Protein 2B1X (pdb70)

Solvent-accessible surface area: 57439 Å² total; per-residue (Å²): 194,1,38,102,127,12,59,119,37,0,93,127,0,49,124,7,0,81,40,69,37,9,0,14,2,20,4,4,18,29,88,57,4,11,82,21,0,58,96,25,0,2,12,48,4,7,5,3,0,0,8,49,22,29,0,74,111,138,0,20,11,4,4,10,21,0,5,60,0,7,0,0,0,0,44,3,88,60,26,96,39,71,5,6,3,0,5,7,32,2,3,3,1,10,10,10,39,8,12,54,16,82,39,48,83,5,117,2,6,3,3,0,1,22,0,18,0,43,4,37,7,74,22,24,32,9,14,116,46,5,4,27,118,112,26,126,84,75,80,22,47,4,42,93,9,41,34,56,34,50,17,86,16,0,1,1,0,0,16,14,85,154,24,56,61,4,90,94,8,0,24,78,6,45,39,6,5,21,3,3,7,18,5,3,72,44,17,6,48,13,29,37,2,6,0,16,2,18,0,58,0,2,0,7,6,0,0,6,4,7,0,1,8,5,6,15,15,35,10,0,4,86,0,0,21,83,28,66,16,2,29,103,49,85,67,18,0,49,79,14,12,0,0,23,8,49,55,1,0,1,10,0,13,5,16,33,32,129,78,86,128,67,97,94,6,3,35,13,4,143,50,0,26,113,21,0,90,150,96,10,64,102,85,7,9,94,13,0,65,74,7,7,32,8,11,5,2,2,0,1,2,2,0,10,0,2,17,24,5,6,43,4,46,119,38,82,69,21,3,3,4,0,2,0,8,1,11,5,60,9,35,69,77,0,10,0,2,1,1,1,2,3,5,76,70,5,46,112,159,6,45,69,50,1,20,33,0,0,2,2,0,12,0,1,0,0,1,8,2,6,0,1,1,6,0,0,33,5,0,2,82,1,4,20,0,42,26,4,42,101,10,63,5,0,4,30,2,3,103,79,75,34,133,85,28,124,125,60,92,13,40,38,77,7,17,71,31,0,1,2,3,4,0,1,20,19,1,5,46,35,0,0,80,10,0,30,23,109,91,75,140,129,85,37,88,91,17,35,66,68,0,26,72,9,0,34,65,0,1,78,18,6,30,62,26,95,14,110,94,1,24,76,25,19,3,145,88,5,35,0,26,0,14,4,38,10,4,62,59,71,143,25,156,57,33,48,14,143,51,5,11,0,1,32,4,48,25,64,0,0,55,2,13,0,51,4,10,91,25,117,43,2,29,0,1,20,10,35,14,14,8,18,2,6,1,9,2,20,40,27,54,70,18,128,58,164,68,28,18,87,0,24,0,2,1,9,4,0,9,5,17,19,9,55,28,67,54,35,9,6,0,0,39,0,62,0,31,0,57,98,39,84,148,50,4,42,0,7,83,0,35,0,53,3,1,2,6,5,2,23,6,6,2,4,3,14,2,1,194,1,37,101,129,12,61,118,38,0,93,128,0,48,126,8,0,79,40,70,37,8,0,14,3,19,3,4,17,29,87,58,4,11,83,20,0,53,97,25,0,2,11,50,4,5,4,2,0,0,8,50,22,30,0,76,112,137,0,21,12,3,4,10,19,1,6,60,1,7,0,0,0,0,43,2,90,59,26,93,36,70,6,6,3,0,6,6,29,2,3,3,0,13,9,11,35,9,11,50,16,84,39,46,83,6,119,3,5,2,4,0,1,22,0,18,0,42,4,37,7,73,21,22,36,8,14,116,42,5,3,28,116,117,26,125,83,75,81,21,48,3,44,93,9,41,36,55,34,49,17,85,16,0,2,1,0,0,16,14,87,152,25,57,62,4,88,95,8,0,24,77,6,45,39,7,5,20,4,3,7,21,7,3,74,46,18,6,49,14,29,37,2,6,0,14,1,17,0,55,0,2,0,7,6,0,0,6,5,8,0,0,9,6,6,14,15,38,8,0,4,89,0,0,22,81,27,66,16,3,31,104,48,83,69,16,0,50,77,16,12,0,0,25,8,48,54,0,0,0,10,0,13,5,15,34,32,130,79,84,127,65,96,94,5,3,35,12,4,142,51,0,28,112,22,0,88,151,96,10,66,102,87,8,10,95,16,0,66,76,7,6,32,8,12,5,2,2,0,1,2,2,0,10,0,1,17,23,6,6,46,5,42,120,38,85,66,22,3,4,5,0,1,0,7,0,11,4,62,8,33,71,77,0,10,0,1,1,1,1,2,3,4,75,70,5,47,113,158,6,43,73,51,1,20,32,0,0,2,3,0,13,0,1,1,0,1,8,2,6,0,2,0,6,0,0,33,5,0,2,81,2,4,22,0,42,28,3,40,98,10,61,5,0,4,30,1,2,103,73,73,34,134,86,27,121,124,59,93,14,42,38,75,6,18,70,30,0,0,3,3,3,0,2,21,21,0,4,45,35,0,0,79,10,0,29,22,107,91,73,139,129,84,38,90,92,17,35,64,70,0,26,65,9,0,33,65,0,1,74,17,6,31,59,27,96,14,108,94,1,24,76,25,19,3,142,87,5,35,0,25,0,16,3,38,10,3,62,60,71,143,24,157,56,36,47,12,144,53,4,12,0,1,32,4,46,26,64,0,0,55,2,14,0,48,4,11,93,25,117,46,2,30,0,2,20,10,36,14,11,8,18,2,6,1,11,1,19,40,26,54,69,18,129,57,166,69,28,19,87,0,24,0,3,0,8,4,0,8,6,16,18,10,54,29,66,53,32,12,5,0,0,38,0,62,1,32,0,58,98,37,85,148,49,4,42,1,6,85,0,34,0,55,3,2,3,7,4,2,23,7,6,2,4,3,14,2,0,194,2,38,101,126,12,57,120,36,1,94,128,0,48,124,7,0,79,38,70,37,7,0,14,3,20,3,4,18,29,89,58,4,11,83,20,1,57,98,24,0,2,12,48,4,5,4,2,0,0,7,51,20,29,0,77,112,138,0,20,11,4,5,9,18,1,6,60,1,6,0,0,0,0,42,2,88,61,24,94,37,71,6,6,3,0,6,7,29,2,3,2,0,12,9,11,36,8,10,51,15,82,40,47,85,5,116,2,5,2,4,0,1,23,0,17,0,42,3,37,7,72,23,22,34,9,14,116,39,6,3,25,117,107,24,127,80,76,81,19,47,4,41,94,8,41,35,56,33,51,18,82,16,0,2,1,0,0,17,13,86,155,24,56,62,4,89,94,8,0,23,79,5,44,39,6,4,20,4,3,7,19,5,4,75,43,19,6,51,14,29,36,1,6,0,15,2,16,0,57,0,3,0,6,6,0,0,5,4,8,0,1,9,7,5,13,14,36,13,0,3,86,0,0,21,85,29,64,17,2,30,103,50,85,68,18,0,49,77,18,11,0,0,23,10,49,55,1,0,1,10,0,13,4,15,34,33,131,79,86,126,66,95,95,5,3,35,13,4,143,52,0,26,114,23,0,88,151,94,10,67,103,87,8,11,93,14,0,65,78,6,6,31,8,12,4,2,2,0,1,1,2,0,11,0,2,17,23,5,6,46,5,46,115,39,85,68,22,3,4,4,0,1,0,7,0,11,3,62,9,32,70,78,0,10,0,2,1,1,2,2,3,5,76,72,5,44,113,156,6,43,72,52,2,20,35,0,0,2,3,0,12,0,1,1,0,2,8,2,7,0,1,1,6,0,0,32,5,0,2,79,2,4,20,0,41,26,4,39,100,12,62,5,0,3,30,1,2,102,76,75,33,133,86,27,121,125,60,94,14,41,38,74,6,18,70,31,1,1,3,3,4,0,2,20,20,1,5,44,36,0,0,76,9,0,29,23,109,91,71,138,130,84,37,88,94,16,34,66,71,0,25,74,9,0,34,65,0,1,74,17,6,30,62,26,97,14,108,96,0,21,76,26,19,2,143,88,3,36,0,25,0,16,3,37,10,4,62,61,69,141,24,157,58,33,48,16,141,52,4,12,0,1,30,3,50,26,62,0,0,58,2,14,0,50,4,12,92,24,115,45,2,29,0,2,22,9,36,15,14,9,16,2,6,1,10,2,20,37,23,55,69,18,128,58,167,70,28,20,88,0,24,0,3,0,9,4,0,8,6,16,20,9,54,27,65,52,32,11,4,0,0,38,0,60,0,31,0,58,97,38,84,147,50,4,41,1,8,84,0,37,0,54,3,1,2,7,5,1,23,6,6,2,4,5,13,2,0

Radius of gyration: 35.07 Å; Cα contacts (8 Å, |Δi|>4): 4459; chains: 6; bounding box: 93×86×92 Å

Nearest PDB structures (foldseek):
  2b1x-assembly1_B  TM=1.006E+00  e=3.298E-29  Rhodococcus sp. NCIMB 12038
  9jp5-assembly2_H  TM=9.685E-01  e=3.440E-17  Rhodococcus jostii RHA1
  3gzx-assembly1_B  TM=9.589E-01  e=1.189E-16  Comamonas testosteroni
  9jp5-assembly1_F  TM=9.688E-01  e=2.473E-16  Rhodococcus jostii RHA1
  8k0a-assembly1_B  TM=9.004E-01  e=3.914E-15  Escherichia coli K-12

Organism: NCBI:txid933800

Structure (mmCIF, N/CA/C/O backbone):
data_2B1X
#
_entry.id   2B1X
#
_cell.length_a   87.744
_cell.length_b   144.246
_cell.length_c   186.207
_cell.angle_alpha   90.00
_cell.angle_beta   90.00
_cell.angle_gamma   90.00
#
_symmetry.space_group_name_H-M   'P 21 21 21'
#
loop_
_entity.id
_entity.type
_entity.pdbx_description
1 polymer 'naphthalene dioxygenase large subunit'
2 polymer 'naphthalene dioxygenase small subunit'
3 non-polymer 'FE (III) ION'
4 non-polymer 'FE2/S2 (INORGANIC) CLUSTER'
5 non-polymer (4S)-2-METHYL-2,4-PENTANEDIOL
6 water water
#
loop_
_atom_site.group_PDB
_atom_site.id
_atom_site.type_symbol
_atom_site.label_atom_id
_atom_site.label_alt_id
_atom_site.label_comp_id
_atom_site.label_asym_id
_atom_site.label_entity_id
_atom_site.label_seq_id
_atom_site.pdbx_PDB_ins_code
_atom_site.Cartn_x
_atom_site.Cartn_y
_atom_site.Cartn_z
_atom_site.occupancy
_atom_site.B_iso_or_equiv
_atom_site.auth_seq_id
_atom_site.auth_comp_id
_atom_site.auth_asym_id
_atom_site.auth_atom_id
_atom_site.pdbx_PDB_model_num
ATOM 1 N N . MET A 1 1 ? 38.039 -11.745 54.140 1.00 36.35 1 MET A N 1
ATOM 2 C CA . MET A 1 1 ? 37.724 -11.893 52.684 1.00 35.97 1 MET A CA 1
ATOM 3 C C . MET A 1 1 ? 36.344 -11.309 52.344 1.00 34.49 1 MET A C 1
ATOM 4 O O . MET A 1 1 ? 35.447 -11.295 53.193 1.00 34.57 1 MET A O 1
ATOM 9 N N . LEU A 1 2 ? 36.199 -10.836 51.108 1.00 32.05 2 LEU A N 1
ATOM 10 C CA . LEU A 1 2 ? 34.928 -10.387 50.588 1.00 29.79 2 LEU A CA 1
ATOM 11 C C . LEU A 1 2 ? 34.078 -11.583 50.252 1.00 28.14 2 LEU A C 1
ATOM 12 O O . LEU A 1 2 ? 34.585 -12.565 49.747 1.00 28.10 2 LEU A O 1
ATOM 17 N N . SER A 1 3 ? 32.785 -11.487 50.530 1.00 26.38 3 SER A N 1
ATOM 18 C CA . SER A 1 3 ? 31.815 -12.404 49.969 1.00 25.17 3 SER A CA 1
ATOM 19 C C . SER A 1 3 ? 31.901 -12.326 48.428 1.00 24.47 3 SER A C 1
ATOM 20 O O . SER A 1 3 ? 32.330 -11.306 47.860 1.00 24.01 3 SER A O 1
ATOM 23 N N . ASN A 1 4 ? 31.499 -13.396 47.757 1.00 24.45 4 ASN A N 1
ATOM 24 C CA . ASN A 1 4 ? 31.476 -13.392 46.286 1.00 24.52 4 ASN A CA 1
ATOM 25 C C . ASN A 1 4 ? 30.519 -12.317 45.771 1.00 23.40 4 ASN A C 1
ATOM 26 O O . ASN A 1 4 ? 30.836 -11.582 44.834 1.00 22.71 4 ASN A O 1
ATOM 31 N N . GLU A 1 5 ? 29.376 -12.177 46.442 1.00 23.63 5 GLU A N 1
ATOM 32 C CA . GLU A 1 5 ? 28.409 -11.124 46.119 1.00 23.62 5 GLU A CA 1
ATOM 33 C C . GLU A 1 5 ? 29.022 -9.722 46.180 1.00 22.49 5 GLU A C 1
ATOM 34 O O . GLU A 1 5 ? 28.877 -8.957 45.257 1.00 22.09 5 GLU A O 1
ATOM 40 N N . LEU A 1 6 ? 29.718 -9.396 47.260 1.00 21.29 6 LEU A N 1
ATOM 41 C CA . LEU A 1 6 ? 30.252 -8.053 47.376 1.00 20.20 6 LEU A CA 1
ATOM 42 C C . LEU A 1 6 ? 31.351 -7.854 46.319 1.00 20.00 6 LEU A C 1
ATOM 43 O O . LEU A 1 6 ? 31.392 -6.830 45.671 1.00 18.57 6 LEU A O 1
ATOM 48 N N . ARG A 1 7 ? 32.216 -8.847 46.152 1.00 19.89 7 ARG A N 1
ATOM 49 C CA . ARG A 1 7 ? 33.315 -8.747 45.216 1.00 20.47 7 ARG A CA 1
ATOM 50 C C . ARG A 1 7 ? 32.767 -8.421 43.826 1.00 20.12 7 ARG A C 1
ATOM 51 O O . ARG A 1 7 ? 33.196 -7.456 43.196 1.00 19.95 7 ARG A O 1
ATOM 59 N N . GLN A 1 8 ? 31.785 -9.194 43.381 1.00 19.81 8 GLN A N 1
ATOM 60 C CA . GLN A 1 8 ? 31.231 -9.045 42.046 1.00 20.54 8 GLN A CA 1
ATOM 61 C C . GLN A 1 8 ? 30.585 -7.681 41.905 1.00 19.78 8 GLN A C 1
ATOM 62 O O . GLN A 1 8 ? 30.699 -7.031 40.859 1.00 17.88 8 GLN A O 1
ATOM 68 N N . THR A 1 9 ? 29.925 -7.233 42.976 1.00 19.32 9 THR A N 1
ATOM 69 C CA . THR A 1 9 ? 29.284 -5.909 42.973 1.00 19.35 9 THR A CA 1
ATOM 70 C C . THR A 1 9 ? 30.312 -4.794 42.791 1.00 18.57 9 THR A C 1
ATOM 71 O O . THR A 1 9 ? 30.091 -3.815 42.042 1.00 17.93 9 THR A O 1
ATOM 75 N N . LEU A 1 10 ? 31.426 -4.917 43.500 1.00 17.68 10 LEU A N 1
ATOM 76 C CA . LEU A 1 10 ? 32.469 -3.909 43.377 1.00 17.13 10 LEU A CA 1
ATOM 77 C C . LEU A 1 10 ? 33.116 -3.946 41.991 1.00 16.89 10 LEU A C 1
ATOM 78 O O . LEU A 1 10 ? 33.399 -2.908 41.423 1.00 15.37 10 LEU A O 1
ATOM 83 N N . GLN A 1 11 ? 33.364 -5.154 41.475 1.00 17.17 11 GLN A N 1
ATOM 84 C CA . GLN A 1 11 ? 33.960 -5.315 40.124 1.00 17.83 11 GLN A CA 1
ATOM 85 C C . GLN A 1 11 ? 33.066 -4.722 39.054 1.00 17.40 11 GLN A C 1
ATOM 86 O O . GLN A 1 11 ? 33.528 -3.998 38.182 1.00 17.48 11 GLN A O 1
ATOM 92 N N . LYS A 1 12 ? 31.780 -5.034 39.129 1.00 17.61 12 LYS A N 1
ATOM 93 C CA . LYS A 1 12 ? 30.807 -4.450 38.234 1.00 18.06 12 LYS A CA 1
ATOM 94 C C . LYS A 1 12 ? 30.786 -2.910 38.381 1.00 16.79 12 LYS A C 1
ATOM 95 O O . LYS A 1 12 ? 30.779 -2.180 37.390 1.00 15.54 12 LYS A O 1
ATOM 101 N N . GLY A 1 13 ? 30.823 -2.436 39.622 1.00 16.08 13 GLY A N 1
ATOM 102 C CA . GLY A 1 13 ? 30.835 -1.022 39.913 1.00 16.72 13 GLY A CA 1
ATOM 103 C C . GLY A 1 13 ? 32.008 -0.310 39.268 1.00 17.68 13 GLY A C 1
ATOM 104 O O . GLY A 1 13 ? 31.862 0.772 38.753 1.00 17.39 13 GLY A O 1
ATOM 105 N N . LEU A 1 14 ? 33.175 -0.949 39.293 1.00 18.26 14 LEU A N 1
ATOM 106 C CA . LEU A 1 14 ? 34.392 -0.360 38.761 1.00 19.43 14 LEU A CA 1
ATOM 107 C C . LEU A 1 14 ? 34.309 -0.206 37.241 1.00 19.74 14 LEU A C 1
ATOM 108 O O . LEU A 1 14 ? 34.853 0.739 36.674 1.00 20.51 14 LEU A O 1
ATOM 113 N N . HIS A 1 15 ? 33.575 -1.095 36.587 1.00 20.00 15 HIS A N 1
ATOM 114 C CA . HIS A 1 15 ? 33.298 -0.937 35.159 1.00 20.72 15 HIS A CA 1
ATOM 115 C C . HIS A 1 15 ? 32.226 0.131 34.872 1.00 20.08 15 HIS A C 1
ATOM 116 O O . HIS A 1 15 ? 32.377 0.924 33.950 1.00 19.67 15 HIS A O 1
ATOM 123 N N . ASP A 1 16 ? 31.158 0.154 35.664 1.00 19.15 16 ASP A N 1
ATOM 124 C CA . ASP A 1 16 ? 30.022 1.040 35.391 1.00 18.50 16 ASP A CA 1
ATOM 125 C C . ASP A 1 16 ? 30.329 2.508 35.607 1.00 17.72 16 ASP A C 1
ATOM 126 O O . ASP A 1 16 ? 29.760 3.368 34.943 1.00 17.70 16 ASP A O 1
ATOM 131 N N . VAL A 1 17 ? 31.209 2.793 36.557 1.00 17.39 17 VAL A N 1
ATOM 132 C CA . VAL A 1 17 ? 31.456 4.158 36.980 1.00 17.12 17 VAL A CA 1
ATOM 133 C C . VAL A 1 17 ? 31.946 5.003 35.817 1.00 17.41 17 VAL A C 1
ATOM 134 O O . VAL A 1 17 ? 31.602 6.175 35.728 1.00 17.38 17 VAL A O 1
ATOM 138 N N . ASN A 1 18 ? 32.694 4.403 34.900 1.00 18.25 18 ASN A N 1
ATOM 139 C CA . ASN A 1 18 ? 33.178 5.148 33.735 1.00 18.86 18 ASN A CA 1
ATOM 140 C C . ASN A 1 18 ? 32.576 4.756 32.385 1.00 18.97 18 ASN A C 1
ATOM 141 O O . ASN A 1 18 ? 32.991 5.277 31.365 1.00 19.22 18 ASN A O 1
ATOM 146 N N . SER A 1 19 ? 31.625 3.833 32.354 1.00 18.81 19 SER A N 1
ATOM 147 C CA . SER A 1 19 ? 30.943 3.540 31.087 1.00 18.73 19 SER A CA 1
ATOM 148 C C . SER A 1 19 ? 29.489 4.027 31.132 1.00 18.11 19 SER A C 1
ATOM 149 O O . SER A 1 19 ? 29.156 5.014 30.477 1.00 18.28 19 SER A O 1
ATOM 152 N N . ASP A 1 20 ? 28.639 3.362 31.925 1.00 17.77 20 ASP A N 1
ATOM 153 C CA . ASP A 1 20 ? 27.265 3.832 32.166 1.00 16.86 20 ASP A CA 1
ATOM 154 C C . ASP A 1 20 ? 27.231 5.126 32.999 1.00 15.60 20 ASP A C 1
ATOM 155 O O . ASP A 1 20 ? 26.238 5.823 32.984 1.00 15.08 20 ASP A O 1
ATOM 160 N N . TRP A 1 21 ? 28.323 5.424 33.717 1.00 15.07 21 TRP A N 1
ATOM 161 C CA . TRP A 1 21 ? 28.362 6.482 34.746 1.00 14.60 21 TRP A CA 1
ATOM 162 C C . TRP A 1 21 ? 27.314 6.236 35.855 1.00 14.09 21 TRP A C 1
ATOM 163 O O . TRP A 1 21 ? 26.566 7.148 36.224 1.00 12.83 21 TRP A O 1
ATOM 174 N N . THR A 1 22 ? 27.236 4.994 36.320 1.00 13.79 22 THR A N 1
ATOM 175 C CA . THR A 1 22 ? 26.397 4.638 37.464 1.00 14.61 22 THR A CA 1
ATOM 176 C C . THR A 1 22 ? 27.255 3.931 38.489 1.00 14.37 22 THR A C 1
ATOM 177 O O . THR A 1 22 ? 28.380 3.558 38.188 1.00 14.93 22 THR A O 1
ATOM 181 N N . VAL A 1 23 ? 26.724 3.755 39.691 1.00 14.67 23 VAL A N 1
ATOM 182 C CA . VAL A 1 23 ? 27.419 3.022 40.771 1.00 14.36 23 VAL A CA 1
ATOM 183 C C . VAL A 1 23 ? 26.354 2.170 41.476 1.00 14.64 23 VAL A C 1
ATOM 184 O O . VAL A 1 23 ? 25.238 2.662 41.632 1.00 14.58 23 VAL A O 1
ATOM 188 N N . PRO A 1 24 ? 26.659 0.913 41.854 1.00 14.49 24 PRO A N 1
ATOM 189 C CA . PRO A 1 24 ? 25.719 0.073 42.613 1.00 14.40 24 PRO A CA 1
ATOM 190 C C . PRO A 1 24 ? 25.253 0.684 43.925 1.00 14.02 24 PRO A C 1
ATOM 191 O O . PRO A 1 24 ? 26.056 1.155 44.721 1.00 14.22 24 PRO A O 1
ATOM 195 N N . ALA A 1 25 ? 23.947 0.631 44.136 1.00 13.46 25 ALA A N 1
ATOM 196 C CA . ALA A 1 25 ? 23.307 1.173 45.331 1.00 13.28 25 ALA A CA 1
ATOM 197 C C . ALA A 1 25 ? 23.668 0.445 46.605 1.00 13.42 25 ALA A C 1
ATOM 198 O O . ALA A 1 25 ? 23.442 0.961 47.714 1.00 12.61 25 ALA A O 1
ATOM 200 N N . ALA A 1 26 ? 24.181 -0.782 46.472 1.00 13.66 26 ALA A N 1
ATOM 201 C CA . ALA A 1 26 ? 24.456 -1.602 47.629 1.00 13.45 26 ALA A CA 1
ATOM 202 C C . ALA A 1 26 ? 25.566 -1.017 48.504 1.00 14.29 26 ALA A C 1
ATOM 203 O O . ALA A 1 26 ? 25.759 -1.476 49.630 1.00 14.79 26 ALA A O 1
ATOM 205 N N . ILE A 1 27 ? 26.267 0.005 48.022 1.00 14.36 27 ILE A N 1
ATOM 206 C CA . ILE A 1 27 ? 27.403 0.537 48.782 1.00 14.72 27 ILE A CA 1
ATOM 207 C C . ILE A 1 27 ? 27.034 1.487 49.925 1.00 14.27 27 ILE A C 1
ATOM 208 O O . ILE A 1 27 ? 27.882 1.772 50.765 1.00 14.75 27 ILE A O 1
ATOM 213 N N . ILE A 1 28 ? 25.784 1.942 49.977 1.00 13.99 28 ILE A N 1
ATOM 214 C CA . ILE A 1 28 ? 25.388 2.970 50.925 1.00 14.19 28 ILE A CA 1
ATOM 215 C C . ILE A 1 28 ? 25.154 2.492 52.368 1.00 14.07 28 ILE A C 1
ATOM 216 O O . ILE A 1 28 ? 25.700 3.065 53.324 1.00 14.15 28 ILE A O 1
ATOM 221 N N . ASN A 1 29 ? 24.324 1.473 52.520 1.00 13.11 29 ASN A N 1
ATOM 222 C CA . ASN A 1 29 ? 23.922 1.008 53.841 1.00 12.55 29 ASN A CA 1
ATOM 223 C C . ASN A 1 29 ? 23.935 -0.527 53.868 1.00 12.39 29 ASN A C 1
ATOM 224 O O . ASN A 1 29 ? 22.930 -1.163 53.555 1.00 13.49 29 ASN A O 1
ATOM 229 N N . ASP A 1 30 ? 25.075 -1.106 54.211 1.00 12.53 30 ASP A N 1
ATOM 230 C CA . ASP A 1 30 ? 25.228 -2.564 54.256 1.00 13.01 30 ASP A CA 1
ATOM 231 C C . ASP A 1 30 ? 26.255 -2.991 55.314 1.00 12.82 30 ASP A C 1
ATOM 232 O O . ASP A 1 30 ? 27.366 -2.493 55.293 1.00 11.77 30 ASP A O 1
ATOM 237 N N . PRO A 1 31 ? 25.913 -3.938 56.210 1.00 13.49 31 PRO A N 1
ATOM 238 C CA . PRO A 1 31 ? 26.836 -4.335 57.287 1.00 13.91 31 PRO A CA 1
ATOM 239 C C . PRO A 1 31 ? 28.185 -4.873 56.752 1.00 13.99 31 PRO A C 1
ATOM 240 O O . PRO A 1 31 ? 29.218 -4.538 57.317 1.00 14.01 31 PRO A O 1
ATOM 244 N N . GLU A 1 32 ? 28.176 -5.638 55.663 1.00 14.00 32 GLU A N 1
ATOM 245 C CA . GLU A 1 32 ? 29.422 -6.217 55.131 1.00 14.18 32 GLU A CA 1
ATOM 246 C C . GLU A 1 32 ? 30.265 -5.108 54.488 1.00 13.75 32 GLU A C 1
ATOM 247 O O . GLU A 1 32 ? 31.482 -5.064 54.661 1.00 13.80 32 GLU A O 1
ATOM 253 N N . VAL A 1 33 ? 29.599 -4.196 53.788 1.00 12.86 33 VAL A N 1
ATOM 254 C CA . VAL A 1 33 ? 30.293 -3.082 53.174 1.00 11.94 33 VAL A CA 1
ATOM 255 C C . VAL A 1 33 ? 30.966 -2.316 54.305 1.00 12.24 33 VAL A C 1
ATOM 256 O O . VAL A 1 33 ? 32.165 -2.022 54.238 1.00 12.14 33 VAL A O 1
ATOM 260 N N . HIS A 1 34 ? 30.209 -1.979 55.349 1.00 11.34 34 HIS A N 1
ATOM 261 C CA . HIS A 1 34 ? 30.802 -1.233 56.458 1.00 11.64 34 HIS A CA 1
ATOM 262 C C . HIS A 1 34 ? 32.022 -1.941 57.057 1.00 12.27 34 HIS A C 1
ATOM 263 O O . HIS A 1 34 ? 33.052 -1.316 57.286 1.00 11.78 34 HIS A O 1
ATOM 270 N N . ASP A 1 35 ? 31.920 -3.260 57.270 1.00 12.46 35 ASP A N 1
ATOM 271 C CA . ASP A 1 35 ? 33.006 -3.989 57.928 1.00 13.15 35 ASP A CA 1
ATOM 272 C C . ASP A 1 35 ? 34.264 -4.053 57.067 1.00 13.02 35 ASP A C 1
ATOM 273 O O . ASP A 1 35 ? 35.373 -3.857 57.571 1.00 13.43 35 ASP A O 1
ATOM 278 N N . VAL A 1 36 ? 34.088 -4.323 55.777 1.00 12.79 36 VAL A N 1
ATOM 279 C CA . VAL A 1 36 ? 35.214 -4.366 54.840 1.00 12.51 36 VAL A CA 1
ATOM 280 C C . VAL A 1 36 ? 35.850 -2.970 54.700 1.00 11.90 36 VAL A C 1
ATOM 281 O O . VAL A 1 36 ? 37.087 -2.811 54.796 1.00 12.00 36 VAL A O 1
ATOM 285 N N . GLU A 1 37 ? 34.998 -1.965 54.557 1.00 11.01 37 GLU A N 1
ATOM 286 C CA . GLU A 1 37 ? 35.426 -0.563 54.451 1.00 11.02 37 GLU A CA 1
ATOM 287 C C . GLU A 1 37 ? 36.255 -0.085 55.654 1.00 11.00 37 GLU A C 1
ATOM 288 O O . GLU A 1 37 ? 37.221 0.673 55.510 1.00 11.56 37 GLU A O 1
ATOM 294 N N . ARG A 1 38 ? 35.890 -0.527 56.835 1.00 10.44 38 ARG A N 1
ATOM 295 C CA . ARG A 1 38 ? 36.629 -0.167 58.042 1.00 11.37 38 ARG A CA 1
ATOM 296 C C . ARG A 1 38 ? 38.099 -0.531 57.891 1.00 11.39 38 ARG A C 1
ATOM 297 O O . ARG A 1 38 ? 38.965 0.251 58.234 1.00 11.00 38 ARG A O 1
ATOM 305 N N . GLU A 1 39 ? 38.381 -1.732 57.396 1.00 11.85 39 GLU A N 1
ATOM 306 C CA . GLU A 1 39 ? 39.766 -2.112 57.175 1.00 14.01 39 GLU A CA 1
ATOM 307 C C . GLU A 1 39 ? 40.342 -1.473 55.892 1.00 14.16 39 GLU A C 1
ATOM 308 O O . GLU A 1 39 ? 41.440 -0.881 55.900 1.00 14.23 39 GLU A O 1
ATOM 314 N N . ARG A 1 40 ? 39.615 -1.605 54.787 1.00 13.60 40 ARG A N 1
ATOM 315 C CA . ARG A 1 40 ? 40.189 -1.313 53.488 1.00 13.65 40 ARG A CA 1
ATOM 316 C C . ARG A 1 40 ? 40.257 0.163 53.189 1.00 13.46 40 ARG A C 1
ATOM 317 O O . ARG A 1 40 ? 41.182 0.591 52.490 1.00 13.30 40 ARG A O 1
ATOM 325 N N . ILE A 1 41 ? 39.322 0.948 53.736 1.00 12.21 41 ILE A N 1
ATOM 326 C CA . ILE A 1 41 ? 39.459 2.408 53.643 1.00 12.85 41 ILE A CA 1
ATOM 327 C C . ILE A 1 41 ? 40.114 3.002 54.884 1.00 12.37 41 ILE A C 1
ATOM 328 O O . ILE A 1 41 ? 41.174 3.567 54.775 1.00 11.18 41 ILE A O 1
ATOM 333 N N . PHE A 1 42 ? 39.497 2.822 56.056 1.00 12.30 42 PHE A N 1
ATOM 334 C CA . PHE A 1 42 ? 39.923 3.535 57.261 1.00 12.57 42 PHE A CA 1
ATOM 335 C C . PHE A 1 42 ? 41.190 2.982 57.889 1.00 12.70 42 PHE A C 1
ATOM 336 O O . PHE A 1 42 ? 41.872 3.685 58.647 1.00 12.86 42 PHE A O 1
ATOM 344 N N . GLY A 1 43 ? 41.529 1.742 57.544 1.00 12.95 43 GLY A N 1
ATOM 345 C CA . GLY A 1 43 ? 42.806 1.186 57.933 1.00 13.33 43 GLY A CA 1
ATOM 346 C C . GLY A 1 43 ? 43.966 1.520 57.003 1.00 14.37 43 GLY A C 1
ATOM 347 O O . GLY A 1 43 ? 45.112 1.179 57.309 1.00 14.63 43 GLY A O 1
ATOM 348 N N . HIS A 1 44 ? 43.699 2.218 55.893 1.00 14.47 44 HIS A N 1
ATOM 349 C CA . HIS A 1 44 ? 44.776 2.546 54.966 1.00 14.70 44 HIS A CA 1
ATOM 350 C C . HIS A 1 44 ? 44.901 4.032 54.640 1.00 14.61 44 HIS A C 1
ATOM 351 O O . HIS A 1 44 ? 45.995 4.554 54.579 1.00 15.56 44 HIS A O 1
ATOM 358 N N . ALA A 1 45 ? 43.775 4.711 54.467 1.00 13.82 45 ALA A N 1
ATOM 359 C CA . ALA A 1 45 ? 43.753 6.088 54.016 1.00 13.07 45 ALA A CA 1
ATOM 360 C C . ALA A 1 45 ? 44.250 7.037 55.085 1.00 13.01 45 ALA A C 1
ATOM 361 O O . ALA A 1 45 ? 44.354 6.665 56.251 1.00 13.87 45 ALA A O 1
ATOM 363 N N . TRP A 1 46 ? 44.590 8.260 54.674 1.00 12.21 46 TRP A N 1
ATOM 364 C CA . TRP A 1 46 ? 44.951 9.307 55.613 1.00 11.52 46 TRP A CA 1
ATOM 365 C C . TRP A 1 46 ? 43.647 9.971 56.057 1.00 11.36 46 TRP A C 1
ATOM 366 O O . TRP A 1 46 ? 42.879 10.449 55.213 1.00 11.74 46 TRP A O 1
ATOM 377 N N . VAL A 1 47 ? 43.457 10.075 57.368 1.00 10.92 47 VAL A N 1
ATOM 378 C CA . VAL A 1 47 ? 42.223 10.600 57.969 1.00 11.02 47 VAL A CA 1
ATOM 379 C C . VAL A 1 47 ? 42.527 11.848 58.823 1.00 11.84 47 VAL A C 1
ATOM 380 O O . VAL A 1 47 ? 43.488 11.870 59.584 1.00 10.83 47 VAL A O 1
ATOM 384 N N . PHE A 1 48 ? 41.723 12.901 58.651 1.00 11.02 48 PHE A N 1
ATOM 385 C CA . PHE A 1 48 ? 41.938 14.136 59.381 1.00 11.59 48 PHE A CA 1
ATOM 386 C C . PHE A 1 48 ? 41.587 13.930 60.875 1.00 12.15 48 PHE A C 1
ATOM 387 O O . PHE A 1 48 ? 40.544 13.332 61.217 1.00 11.23 48 PHE A O 1
ATOM 395 N N . LEU A 1 49 ? 42.458 14.440 61.747 1.00 12.09 49 LEU A N 1
ATOM 396 C CA . LEU A 1 49 ? 42.292 14.304 63.197 1.00 12.87 49 LEU A CA 1
ATOM 397 C C . LEU A 1 49 ? 42.031 15.637 63.910 1.00 13.22 49 LEU A C 1
ATOM 398 O O . LEU A 1 49 ? 41.131 15.750 64.745 1.00 13.89 49 LEU A O 1
ATOM 403 N N . ALA A 1 50 ? 42.863 16.627 63.621 1.00 13.02 50 ALA A N 1
ATOM 404 C CA . ALA A 1 50 ? 42.812 17.873 64.376 1.00 13.37 50 ALA A CA 1
ATOM 405 C C . ALA A 1 50 ? 43.498 18.969 63.621 1.00 13.26 50 ALA A C 1
ATOM 406 O O . ALA A 1 50 ? 44.294 18.697 62.704 1.00 13.54 50 ALA A O 1
ATOM 408 N N . HIS A 1 51 ? 43.193 20.214 63.990 1.00 13.39 51 HIS A N 1
ATOM 409 C CA . HIS A 1 51 ? 43.981 21.347 63.501 1.00 13.59 51 HIS A CA 1
ATOM 410 C C . HIS A 1 51 ? 45.018 21.695 64.561 1.00 13.89 51 HIS A C 1
ATOM 411 O O . HIS A 1 51 ? 44.736 21.613 65.765 1.00 13.12 51 HIS A O 1
ATOM 418 N N . GLU A 1 52 ? 46.224 22.066 64.117 1.00 14.71 52 GLU A N 1
ATOM 419 C CA . GLU A 1 52 ? 47.296 22.450 65.027 1.00 15.65 52 GLU A CA 1
ATOM 420 C C . GLU A 1 52 ? 46.928 23.587 65.981 1.00 15.45 52 GLU A C 1
ATOM 421 O O . GLU A 1 52 ? 47.432 23.653 67.113 1.00 14.70 52 GLU A O 1
ATOM 427 N N . SER A 1 53 ? 46.076 24.507 65.522 1.00 15.24 53 SER A N 1
ATOM 428 C CA . SER A 1 53 ? 45.618 25.616 66.381 1.00 15.12 53 SER A CA 1
ATOM 429 C C . SER A 1 53 ? 44.706 25.190 67.544 1.00 15.74 53 SER A C 1
ATOM 430 O O . SER A 1 53 ? 44.398 26.027 68.400 1.00 15.74 53 SER A O 1
ATOM 433 N N . GLU A 1 54 ? 44.262 23.928 67.556 1.00 15.43 54 GLU A N 1
ATOM 434 C CA . GLU A 1 54 ? 43.511 23.358 68.694 1.00 15.94 54 GLU A CA 1
ATOM 435 C C . GLU A 1 54 ? 44.418 22.960 69.869 1.00 15.84 54 GLU A C 1
ATOM 436 O O . GLU A 1 54 ? 43.976 22.862 71.023 1.00 15.66 54 GLU A O 1
ATOM 442 N N . ILE A 1 55 ? 45.687 22.695 69.564 1.00 15.92 55 ILE A N 1
ATOM 443 C CA . ILE A 1 55 ? 46.659 22.273 70.562 1.00 15.47 55 ILE A CA 1
ATOM 444 C C . ILE A 1 55 ? 47.892 23.171 70.479 1.00 16.03 55 ILE A C 1
ATOM 445 O O . ILE A 1 55 ? 49.000 22.716 70.174 1.00 15.90 55 ILE A O 1
ATOM 450 N N . PRO A 1 56 ? 47.703 24.462 70.725 1.00 16.45 56 PRO A N 1
ATOM 451 C CA . PRO A 1 56 ? 48.781 25.442 70.494 1.00 16.73 56 PRO A CA 1
ATOM 452 C C . PRO A 1 56 ? 49.888 25.428 71.543 1.00 17.60 56 PRO A C 1
ATOM 453 O O . PRO A 1 56 ? 51.017 25.774 71.203 1.00 18.18 56 PRO A O 1
ATOM 457 N N . GLU A 1 57 ? 49.574 25.040 72.779 1.00 17.66 57 GLU A N 1
ATOM 458 C CA . GLU A 1 57 ? 50.534 25.076 73.881 1.00 17.65 57 GLU A CA 1
ATOM 459 C C . GLU A 1 57 ? 51.043 23.682 74.212 1.00 17.64 57 GLU A C 1
ATOM 460 O O . GLU A 1 57 ? 50.341 22.679 74.004 1.00 16.84 57 GLU A O 1
ATOM 466 N N . ARG A 1 58 ? 52.252 23.619 74.759 1.00 16.53 58 ARG A N 1
ATOM 467 C CA . ARG A 1 58 ? 52.819 22.367 75.202 1.00 16.36 58 ARG A CA 1
ATOM 468 C C . ARG A 1 58 ? 51.924 21.743 76.294 1.00 15.48 58 ARG A C 1
ATOM 469 O O . ARG A 1 58 ? 51.520 22.406 77.250 1.00 15.27 58 ARG A O 1
ATOM 477 N N . GLY A 1 59 ? 51.580 20.475 76.119 1.00 14.71 59 GLY A N 1
ATOM 478 C CA . GLY A 1 59 ? 50.647 19.818 77.024 1.00 13.53 59 GLY A CA 1
ATOM 479 C C . GLY A 1 59 ? 49.202 19.746 76.532 1.00 13.51 59 GLY A C 1
ATOM 480 O O . GLY A 1 59 ? 48.406 18.911 77.031 1.00 13.42 59 GLY A O 1
ATOM 481 N N . ASP A 1 60 ? 48.842 20.627 75.594 1.00 12.83 60 ASP A N 1
ATOM 482 C CA . ASP A 1 60 ? 47.500 20.643 74.987 1.00 12.47 60 ASP A CA 1
ATOM 483 C C . ASP A 1 60 ? 47.225 19.308 74.263 1.00 12.18 60 ASP A C 1
ATOM 484 O O . ASP A 1 60 ? 48.109 18.735 73.600 1.00 12.20 60 ASP A O 1
ATOM 489 N N . TYR A 1 61 ? 45.999 18.819 74.396 1.00 10.65 61 TYR A N 1
ATOM 490 C CA . TYR A 1 61 ? 45.596 17.624 73.674 1.00 11.26 61 TYR A CA 1
ATOM 491 C C . TYR A 1 61 ? 44.112 17.642 73.350 1.00 11.11 61 TYR A C 1
ATOM 492 O O . TYR A 1 61 ? 43.329 18.283 74.059 1.00 11.22 61 TYR A O 1
ATOM 501 N N . VAL A 1 62 ? 43.737 16.893 72.307 1.00 10.85 62 VAL A N 1
ATOM 502 C CA . VAL A 1 62 ? 42.345 16.600 71.996 1.00 10.83 62 VAL A CA 1
ATOM 503 C C . VAL A 1 62 ? 42.301 15.082 71.754 1.00 10.76 62 VAL A C 1
ATOM 504 O O . VAL A 1 62 ? 43.320 14.486 71.417 1.00 10.97 62 VAL A O 1
ATOM 508 N N . VAL A 1 63 ? 41.149 14.476 71.980 1.00 10.26 63 VAL A N 1
ATOM 509 C CA . VAL A 1 63 ? 40.950 13.056 71.689 1.00 10.25 63 VAL A CA 1
ATOM 510 C C . VAL A 1 63 ? 40.126 12.874 70.395 1.00 10.90 63 VAL A C 1
ATOM 511 O O . VAL A 1 63 ? 38.980 13.303 70.314 1.00 11.55 63 VAL A O 1
ATOM 515 N N . ARG A 1 64 ? 40.703 12.190 69.414 1.00 11.05 64 ARG A N 1
ATOM 516 C CA . ARG A 1 64 ? 40.130 12.080 68.076 1.00 11.40 64 ARG A CA 1
ATOM 517 C C . ARG A 1 64 ? 40.189 10.651 67.563 1.00 11.87 64 ARG A C 1
ATOM 518 O O . ARG A 1 64 ? 40.735 9.779 68.266 1.00 13.22 64 ARG A O 1
ATOM 526 N N . TYR A 1 65 ? 39.642 10.384 66.371 1.00 11.54 65 TYR A N 1
ATOM 527 C CA . TYR A 1 65 ? 39.386 8.990 65.964 1.00 12.53 65 TYR A CA 1
ATOM 528 C C . TYR A 1 65 ? 39.834 8.598 64.570 1.00 12.41 65 TYR A C 1
ATOM 529 O O . TYR A 1 65 ? 39.840 9.434 63.651 1.00 13.97 65 TYR A O 1
ATOM 538 N N . ILE A 1 66 ? 40.162 7.326 64.414 1.00 12.22 66 ILE A N 1
ATOM 539 C CA . ILE A 1 66 ? 40.012 6.657 63.131 1.00 12.72 66 ILE A CA 1
ATOM 540 C C . ILE A 1 66 ? 39.068 5.524 63.384 1.00 12.96 66 ILE A C 1
ATOM 541 O O . ILE A 1 66 ? 39.413 4.547 64.070 1.00 13.72 66 ILE A O 1
ATOM 546 N N . SER A 1 67 ? 37.849 5.675 62.860 1.00 13.16 67 SER A N 1
ATOM 547 C CA . SER A 1 67 ? 36.743 4.787 63.175 1.00 13.02 67 SER A CA 1
ATOM 548 C C . SER A 1 67 ? 36.623 4.597 64.693 1.00 12.14 67 SER A C 1
ATOM 549 O O . SER A 1 67 ? 36.574 5.571 65.397 1.00 11.62 67 SER A O 1
ATOM 552 N N . GLU A 1 68 ? 36.569 3.364 65.186 1.00 12.06 68 GLU A N 1
ATOM 553 C CA . GLU A 1 68 ? 36.423 3.119 66.609 1.00 12.55 68 GLU A CA 1
ATOM 554 C C . GLU A 1 68 ? 37.748 3.361 67.357 1.00 13.54 68 GLU A C 1
ATOM 555 O O . GLU A 1 68 ? 37.775 3.350 68.603 1.00 15.88 68 GLU A O 1
ATOM 561 N N . ASP A 1 69 ? 38.871 3.509 66.650 1.00 13.68 69 ASP A N 1
ATOM 562 C CA . ASP A 1 69 ? 40.131 3.724 67.378 1.00 13.54 69 ASP A CA 1
ATOM 563 C C . ASP A 1 69 ? 40.257 5.152 67.871 1.00 13.59 69 ASP A C 1
ATOM 564 O O . ASP A 1 69 ? 40.061 6.112 67.108 1.00 12.63 69 ASP A O 1
ATOM 569 N N . GLN A 1 70 ? 40.644 5.265 69.141 1.00 13.43 70 GLN A N 1
ATOM 570 C CA . GLN A 1 70 ? 40.710 6.525 69.812 1.00 13.62 70 GLN A CA 1
ATOM 571 C C . GLN A 1 70 ? 42.163 6.921 70.059 1.00 13.41 70 GLN A C 1
ATOM 572 O O . GLN A 1 70 ? 42.930 6.127 70.602 1.00 13.31 70 GLN A O 1
ATOM 578 N N . PHE A 1 71 ? 42.519 8.154 69.662 1.00 12.38 71 PHE A N 1
ATOM 579 C CA . PHE A 1 71 ? 43.887 8.648 69.733 1.00 12.63 71 PHE A CA 1
ATOM 580 C C . PHE A 1 71 ? 43.970 9.942 70.493 1.00 12.82 71 PHE A C 1
ATOM 581 O O . PHE A 1 71 ? 43.126 10.821 70.311 1.00 13.79 71 PHE A O 1
ATOM 589 N N . ILE A 1 72 ? 44.975 10.062 71.363 1.00 12.62 72 ILE A N 1
ATOM 590 C CA . ILE A 1 72 ? 45.329 11.373 71.921 1.00 12.45 72 ILE A CA 1
ATOM 591 C C . ILE A 1 72 ? 46.213 12.107 70.906 1.00 13.00 72 ILE A C 1
ATOM 592 O O . ILE A 1 72 ? 47.253 11.582 70.471 1.00 12.96 72 ILE A O 1
ATOM 597 N N . VAL A 1 73 ? 45.801 13.317 70.530 1.00 12.59 73 VAL A N 1
ATOM 598 C CA . VAL A 1 73 ? 46.593 14.107 69.617 1.00 12.22 73 VAL A CA 1
ATOM 599 C C . VAL A 1 73 ? 47.066 15.291 70.434 1.00 12.48 73 VAL A C 1
ATOM 600 O O . VAL A 1 73 ? 46.251 16.058 70.901 1.00 12.00 73 VAL A O 1
ATOM 604 N N . CYS A 1 74 ? 48.369 15.408 70.650 1.00 12.71 74 CYS A N 1
ATOM 605 C CA . CYS A 1 74 ? 48.866 16.398 71.603 1.00 14.12 74 CYS A CA 1
ATOM 606 C C . CYS A 1 74 ? 50.143 17.085 71.156 1.00 14.52 74 CYS A C 1
ATOM 607 O O . CYS A 1 74 ? 50.823 16.623 70.242 1.00 15.24 74 CYS A O 1
ATOM 610 N N . ARG A 1 75 ? 50.423 18.231 71.759 1.00 14.54 75 ARG A N 1
ATOM 611 C CA . ARG A 1 75 ? 51.716 18.883 71.612 1.00 15.06 75 ARG A CA 1
ATOM 612 C C . ARG A 1 75 ? 52.467 18.528 72.882 1.00 15.28 75 ARG A C 1
ATOM 613 O O . ARG A 1 75 ? 52.020 18.853 73.994 1.00 14.96 75 ARG A O 1
ATOM 621 N N . ASP A 1 76 ? 53.593 17.840 72.741 1.00 15.69 76 ASP A N 1
ATOM 622 C CA . ASP A 1 76 ? 54.246 17.303 73.950 1.00 16.84 76 ASP A CA 1
ATOM 623 C C . ASP A 1 76 ? 55.138 18.343 74.626 1.00 17.61 76 ASP A C 1
ATOM 624 O O . ASP A 1 76 ? 55.233 19.498 74.153 1.00 17.54 76 ASP A O 1
ATOM 629 N N . GLU A 1 77 ? 55.795 17.949 75.716 1.00 18.38 77 GLU A N 1
ATOM 630 C CA . GLU A 1 77 ? 56.616 18.903 76.475 1.00 19.91 77 GLU A CA 1
ATOM 631 C C . GLU A 1 77 ? 57.865 19.414 75.720 1.00 19.48 77 GLU A C 1
ATOM 632 O O . GLU A 1 77 ? 58.438 20.423 76.110 1.00 20.22 77 GLU A O 1
ATOM 638 N N . GLY A 1 78 ? 58.238 18.742 74.626 1.00 19.95 78 GLY A N 1
ATOM 639 C CA . GLY A 1 78 ? 59.282 19.211 73.720 1.00 20.17 78 GLY A CA 1
ATOM 640 C C . GLY A 1 78 ? 58.771 19.971 72.508 1.00 20.58 78 GLY A C 1
ATOM 641 O O . GLY A 1 78 ? 59.572 20.406 71.668 1.00 21.24 78 GLY A O 1
ATOM 642 N N . GLY A 1 79 ? 57.448 20.142 72.407 1.00 20.46 79 GLY A N 1
ATOM 643 C CA . GLY A 1 79 ? 56.848 20.910 71.323 1.00 20.27 79 GLY A CA 1
ATOM 644 C C . GLY A 1 79 ? 56.499 20.097 70.083 1.00 20.36 79 GLY A C 1
ATOM 645 O O . GLY A 1 79 ? 56.115 20.664 69.058 1.00 20.89 79 GLY A O 1
ATOM 646 N N . GLU A 1 80 ? 56.653 18.781 70.168 1.00 20.22 80 GLU A N 1
ATOM 647 C CA . GLU A 1 80 ? 56.386 17.889 69.048 1.00 20.73 80 GLU A CA 1
ATOM 648 C C . GLU A 1 80 ? 54.917 17.443 69.025 1.00 19.44 80 GLU A C 1
ATOM 649 O O . GLU A 1 80 ? 54.318 17.236 70.072 1.00 18.43 80 GLU A O 1
ATOM 655 N N . ILE A 1 81 ? 54.344 17.286 67.834 1.00 18.35 81 ILE A N 1
ATOM 656 C CA . ILE A 1 81 ? 52.968 16.806 67.715 1.00 17.48 81 ILE A CA 1
ATOM 657 C C . ILE A 1 81 ? 53.024 15.295 67.750 1.00 16.94 81 ILE A C 1
ATOM 658 O O . ILE A 1 81 ? 53.770 14.695 66.984 1.00 16.34 81 ILE A O 1
ATOM 663 N N . ARG A 1 82 ? 52.212 14.713 68.636 1.00 15.94 82 ARG A N 1
ATOM 664 C CA . ARG A 1 82 ? 52.101 13.278 68.836 1.00 16.32 82 ARG A CA 1
ATOM 665 C C . ARG A 1 82 ? 50.685 12.822 68.613 1.00 15.90 82 ARG A C 1
ATOM 666 O O . ARG A 1 82 ? 49.750 13.605 68.800 1.00 15.44 82 ARG A O 1
ATOM 674 N N . GLY A 1 83 ? 50.552 11.554 68.220 1.00 14.89 83 GLY A N 1
ATOM 675 C CA . GLY A 1 83 ? 49.297 10.836 68.178 1.00 14.86 83 GLY A CA 1
ATOM 676 C C . GLY A 1 83 ? 49.517 9.497 68.881 1.00 14.83 83 GLY A C 1
ATOM 677 O O . GLY A 1 83 ? 50.298 8.684 68.403 1.00 14.82 83 GLY A O 1
ATOM 678 N N . HIS A 1 84 ? 48.843 9.307 70.023 1.00 13.34 84 HIS A N 1
ATOM 679 C CA . HIS A 1 84 ? 48.983 8.125 70.867 1.00 12.49 84 HIS A CA 1
ATOM 680 C C . HIS A 1 84 ? 47.683 7.376 70.939 1.00 11.90 84 HIS A C 1
ATOM 681 O O . HIS A 1 84 ? 46.668 7.973 71.284 1.00 11.07 84 HIS A O 1
ATOM 688 N N . LEU A 1 85 ? 47.694 6.064 70.711 1.00 12.08 85 LEU A N 1
ATOM 689 C CA . LEU A 1 85 ? 46.516 5.259 70.965 1.00 11.21 85 LEU A CA 1
ATOM 690 C C . LEU A 1 85 ? 46.114 5.402 72.435 1.00 12.05 85 LEU A C 1
ATOM 691 O O . LEU A 1 85 ? 46.943 5.201 73.348 1.00 12.49 85 LEU A O 1
ATOM 696 N N . ASN A 1 86 ? 44.843 5.724 72.679 1.00 12.00 86 ASN A N 1
ATOM 697 C CA . ASN A 1 86 ? 44.375 6.016 74.027 1.00 11.76 86 ASN A CA 1
ATOM 698 C C . ASN A 1 86 ? 44.031 4.757 74.828 1.00 12.38 86 ASN A C 1
ATOM 699 O O . ASN A 1 86 ? 42.892 4.573 75.300 1.00 12.34 86 ASN A O 1
ATOM 704 N N . ALA A 1 87 ? 45.036 3.908 74.997 1.00 12.45 87 ALA A N 1
ATOM 705 C CA . ALA A 1 87 ? 44.866 2.565 75.536 1.00 12.37 87 ALA A CA 1
ATOM 706 C C . ALA A 1 87 ? 46.140 2.237 76.254 1.00 13.07 87 ALA A C 1
ATOM 707 O O . ALA A 1 87 ? 47.183 2.088 75.619 1.00 13.79 87 ALA A O 1
ATOM 709 N N . CYS A 1 88 ? 46.062 2.133 77.580 1.00 12.49 88 CYS A N 1
ATOM 710 C CA . CYS A 1 88 ? 47.182 1.739 78.417 1.00 12.36 88 CYS A CA 1
ATOM 711 C C . CYS A 1 88 ? 47.739 0.397 77.943 1.00 12.14 88 CYS A C 1
ATOM 712 O O . CYS A 1 88 ? 46.981 -0.489 77.530 1.00 12.64 88 CYS A O 1
ATOM 715 N N . ARG A 1 89 ? 49.060 0.255 77.984 1.00 11.33 89 ARG A N 1
ATOM 716 C CA . ARG A 1 89 ? 49.743 -0.915 77.457 1.00 10.55 89 ARG A CA 1
ATOM 717 C C . ARG A 1 89 ? 49.604 -2.116 78.389 1.00 10.72 89 ARG A C 1
ATOM 718 O O . ARG A 1 89 ? 49.932 -3.224 78.011 1.00 10.72 89 ARG A O 1
ATOM 726 N N . HIS A 1 90 ? 49.125 -1.870 79.602 1.00 10.32 90 HIS A N 1
ATOM 727 C CA . HIS A 1 90 ? 49.015 -2.891 80.630 1.00 10.97 90 HIS A CA 1
ATOM 728 C C . HIS A 1 90 ? 47.729 -3.686 80.392 1.00 11.63 90 HIS A C 1
ATOM 729 O O . HIS A 1 90 ? 47.811 -4.820 79.892 1.00 11.27 90 HIS A O 1
ATOM 736 N N . ARG A 1 91 ? 46.570 -3.079 80.684 1.00 11.87 91 ARG A N 1
ATOM 737 C CA . ARG A 1 91 ? 45.274 -3.734 80.445 1.00 11.81 91 ARG A CA 1
ATOM 738 C C . ARG A 1 91 ? 44.340 -2.927 79.536 1.00 12.15 91 ARG A C 1
ATOM 739 O O . ARG A 1 91 ? 43.129 -3.162 79.543 1.00 12.82 91 ARG A O 1
ATOM 747 N N . GLY A 1 92 ? 44.870 -1.933 78.813 1.00 11.86 92 GLY A N 1
ATOM 748 C CA . GLY A 1 92 ? 44.092 -1.245 77.775 1.00 11.48 92 GLY A CA 1
ATOM 749 C C . GLY A 1 92 ? 43.143 -0.128 78.217 1.00 11.57 92 GLY A C 1
ATOM 750 O O . GLY A 1 92 ? 42.292 0.296 77.418 1.00 9.56 92 GLY A O 1
ATOM 751 N N . MET A 1 93 ? 43.244 0.328 79.477 1.00 11.45 93 MET A N 1
ATOM 752 C CA . MET A 1 93 ? 42.356 1.423 79.904 1.00 12.57 93 MET A CA 1
ATOM 753 C C . MET A 1 93 ? 42.661 2.739 79.184 1.00 12.31 93 MET A C 1
ATOM 754 O O . MET A 1 93 ? 43.809 2.975 78.821 1.00 12.16 93 MET A O 1
ATOM 759 N N . GLN A 1 94 ? 41.641 3.570 78.946 1.00 12.37 94 GLN A N 1
ATOM 760 C CA . GLN A 1 94 ? 41.869 4.947 78.468 1.00 12.66 94 GLN A CA 1
ATOM 761 C C . GLN A 1 94 ? 42.713 5.682 79.498 1.00 13.47 94 GLN A C 1
ATOM 762 O O . GLN A 1 94 ? 42.382 5.659 80.697 1.00 14.08 94 GLN A O 1
ATOM 768 N N . VAL A 1 95 ? 43.816 6.291 79.052 1.00 13.87 95 VAL A N 1
ATOM 769 C CA . VAL A 1 95 ? 44.668 7.076 79.954 1.00 14.51 95 VAL A CA 1
ATOM 770 C C . VAL A 1 95 ? 44.231 8.544 79.928 1.00 16.00 95 VAL A C 1
ATOM 771 O O . VAL A 1 95 ? 44.771 9.402 80.639 1.00 16.52 95 VAL A O 1
ATOM 775 N N . CYS A 1 96 ? 43.258 8.837 79.082 1.00 16.97 96 CYS A N 1
ATOM 776 C CA . CYS A 1 96 ? 42.638 10.153 79.086 1.00 18.81 96 CYS A CA 1
ATOM 777 C C . CYS A 1 96 ? 41.163 9.975 78.758 1.00 17.49 96 CYS A C 1
ATOM 778 O O . CYS A 1 96 ? 40.840 9.488 77.683 1.00 18.01 96 CYS A O 1
ATOM 781 N N . ARG A 1 97 ? 40.272 10.288 79.703 1.00 16.89 97 ARG A N 1
ATOM 782 C CA . ARG A 1 97 ? 38.831 10.165 79.467 1.00 16.80 97 ARG A CA 1
ATOM 783 C C . ARG A 1 97 ? 38.120 11.517 79.215 1.00 17.02 97 ARG A C 1
ATOM 784 O O . ARG A 1 97 ? 36.874 11.540 79.046 1.00 16.96 97 ARG A O 1
ATOM 792 N N . ALA A 1 98 ? 38.899 12.610 79.122 1.00 16.16 98 ALA A N 1
ATOM 793 C CA . ALA A 1 98 ? 38.386 13.922 78.707 1.00 15.67 98 ALA A CA 1
ATOM 794 C C . ALA A 1 98 ? 38.470 14.062 77.172 1.00 16.03 98 ALA A C 1
ATOM 795 O O . ALA A 1 98 ? 39.200 13.316 76.539 1.00 17.84 98 ALA A O 1
ATOM 797 N N . GLU A 1 99 ? 37.744 15.007 76.586 1.00 15.02 99 GLU A N 1
ATOM 798 C CA . GLU A 1 99 ? 37.742 15.191 75.134 1.00 15.01 99 GLU A CA 1
ATOM 799 C C . GLU A 1 99 ? 38.882 16.120 74.696 1.00 14.53 99 GLU A C 1
ATOM 800 O O . GLU A 1 99 ? 39.299 16.117 73.552 1.00 14.64 99 GLU A O 1
ATOM 806 N N . MET A 1 100 ? 39.388 16.881 75.651 1.00 14.90 100 MET A N 1
ATOM 807 C CA . MET A 1 100 ? 40.471 17.841 75.445 1.00 15.80 100 MET A CA 1
ATOM 808 C C . MET A 1 100 ? 40.942 18.371 76.789 1.00 15.41 100 MET A C 1
ATOM 809 O O . MET A 1 100 ? 40.270 18.172 77.816 1.00 14.90 100 MET A O 1
ATOM 814 N N . GLY A 1 101 ? 42.101 19.034 76.795 1.00 15.10 101 GLY A N 1
ATOM 815 C CA . GLY A 1 101 ? 42.687 19.519 78.032 1.00 14.82 101 GLY A CA 1
ATOM 816 C C . GLY A 1 101 ? 44.158 19.866 77.879 1.00 14.41 101 GLY A C 1
ATOM 817 O O . GLY A 1 101 ? 44.680 19.966 76.773 1.00 14.53 101 GLY A O 1
ATOM 818 N N . ASN A 1 102 ? 44.831 20.020 79.004 1.00 14.03 102 ASN A N 1
ATOM 819 C CA . ASN A 1 102 ? 46.269 20.235 79.019 1.00 13.56 102 ASN A CA 1
ATOM 820 C C . ASN A 1 102 ? 46.819 19.430 80.177 1.00 14.50 102 ASN A C 1
ATOM 821 O O . ASN A 1 102 ? 46.310 19.507 81.300 1.00 14.58 102 ASN A O 1
ATOM 826 N N . THR A 1 103 ? 47.839 18.627 79.882 1.00 14.31 103 THR A N 1
ATOM 827 C CA . THR A 1 103 ? 48.551 17.866 80.875 1.00 13.56 103 THR A CA 1
ATOM 828 C C . THR A 1 103 ? 49.990 17.544 80.441 1.00 13.52 103 THR A C 1
ATOM 829 O O . THR A 1 103 ? 50.288 17.419 79.250 1.00 12.96 103 THR A O 1
ATOM 833 N N . SER A 1 104 ? 50.885 17.418 81.418 1.00 13.40 104 SER A N 1
ATOM 834 C CA . SER A 1 104 ? 52.243 16.993 81.138 1.00 13.24 104 SER A CA 1
ATOM 835 C C . SER A 1 104 ? 52.344 15.468 81.106 1.00 13.22 104 SER A C 1
ATOM 836 O O . SER A 1 104 ? 53.257 14.918 80.481 1.00 13.53 104 SER A O 1
ATOM 839 N N . HIS A 1 105 ? 51.401 14.796 81.767 1.00 13.23 105 HIS A N 1
ATOM 840 C CA . HIS A 1 105 ? 51.416 13.320 81.926 1.00 13.83 105 HIS A CA 1
ATOM 841 C C . HIS A 1 105 ? 50.010 12.704 81.873 1.00 14.13 105 HIS A C 1
ATOM 842 O O . HIS A 1 105 ? 49.021 13.359 82.219 1.00 13.37 105 HIS A O 1
ATOM 849 N N . PHE A 1 106 ? 49.953 11.442 81.457 1.00 13.80 106 PHE A N 1
ATOM 850 C CA . PHE A 1 106 ? 48.717 10.672 81.418 1.00 14.64 106 PHE A CA 1
ATOM 851 C C . PHE A 1 106 ? 48.923 9.513 82.375 1.00 14.86 106 PHE A C 1
ATOM 852 O O . PHE A 1 106 ? 49.810 8.693 82.188 1.00 15.43 106 PHE A O 1
ATOM 860 N N . ARG A 1 107 ? 48.125 9.493 83.424 1.00 14.84 107 ARG A N 1
ATOM 861 C CA . ARG A 1 107 ? 48.204 8.471 84.448 1.00 16.01 107 ARG A CA 1
ATOM 862 C C . ARG A 1 107 ? 46.987 7.576 84.352 1.00 14.75 107 ARG A C 1
ATOM 863 O O . ARG A 1 107 ? 45.864 8.070 84.423 1.00 14.38 107 ARG A O 1
ATOM 871 N N . CYS A 1 108 ? 47.216 6.271 84.190 1.00 13.67 108 CYS A N 1
ATOM 872 C CA . CYS A 1 108 ? 46.157 5.301 84.009 1.00 12.90 108 CYS A CA 1
ATOM 873 C C . CYS A 1 108 ? 45.456 5.052 85.326 1.00 12.73 108 CYS A C 1
ATOM 874 O O . CYS A 1 108 ? 46.105 4.677 86.304 1.00 12.65 108 CYS A O 1
ATOM 877 N N . PRO A 1 109 ? 44.129 5.233 85.384 1.00 12.48 109 PRO A N 1
ATOM 878 C CA . PRO A 1 109 ? 43.419 5.056 86.657 1.00 12.40 109 PRO A CA 1
ATOM 879 C C . PRO A 1 109 ? 43.444 3.613 87.184 1.00 12.66 109 PRO A C 1
ATOM 880 O O . PRO A 1 109 ? 43.321 3.413 88.405 1.00 13.84 109 PRO A O 1
ATOM 884 N N . TYR A 1 110 ? 43.618 2.625 86.310 1.00 12.39 110 TYR A N 1
ATOM 885 C CA . TYR A 1 110 ? 43.513 1.227 86.748 1.00 11.49 110 TYR A CA 1
ATOM 886 C C . TYR A 1 110 ? 44.665 0.821 87.703 1.00 11.70 110 TYR A C 1
ATOM 887 O O . TYR A 1 110 ? 44.441 0.586 88.908 1.00 11.33 110 TYR A O 1
ATOM 896 N N . HIS A 1 111 ? 45.896 0.794 87.218 1.00 10.97 111 HIS A N 1
ATOM 897 C CA . HIS A 1 111 ? 47.006 0.497 88.135 1.00 11.27 111 HIS A CA 1
ATOM 898 C C . HIS A 1 111 ? 48.030 1.616 88.301 1.00 10.96 111 HIS A C 1
ATOM 899 O O . HIS A 1 111 ? 48.997 1.442 89.026 1.00 11.61 111 HIS A O 1
ATOM 906 N N . GLY A 1 112 ? 47.822 2.748 87.638 1.00 10.74 112 GLY A N 1
ATOM 907 C CA . GLY A 1 112 ? 48.713 3.894 87.804 1.00 11.26 112 GLY A CA 1
ATOM 908 C C . GLY A 1 112 ? 49.991 3.967 86.971 1.00 10.60 112 GLY A C 1
ATOM 909 O O . GLY A 1 112 ? 50.860 4.723 87.326 1.00 11.32 112 GLY A O 1
ATOM 910 N N . TRP A 1 113 ? 50.129 3.186 85.897 1.00 10.78 113 TRP A N 1
ATOM 911 C CA . TRP A 1 113 ? 51.234 3.363 84.967 1.00 10.50 113 TRP A CA 1
ATOM 912 C C . TRP A 1 113 ? 51.118 4.796 84.464 1.00 10.83 113 TRP A C 1
ATOM 913 O O . TRP A 1 113 ? 50.016 5.273 84.196 1.00 10.65 113 TRP A O 1
ATOM 924 N N . THR A 1 114 ? 52.254 5.473 84.376 1.00 11.03 114 THR A N 1
ATOM 925 C CA . THR A 1 114 ? 52.274 6.907 84.099 1.00 11.29 114 THR A CA 1
ATOM 926 C C . THR A 1 114 ? 53.099 7.162 82.859 1.00 11.14 114 THR A C 1
ATOM 927 O O . THR A 1 114 ? 54.258 6.718 82.778 1.00 10.27 114 THR A O 1
ATOM 931 N N . TYR A 1 115 ? 52.513 7.918 81.930 1.00 11.09 115 TYR A N 1
ATOM 932 C CA . TYR A 1 115 ? 53.124 8.214 80.649 1.00 11.21 115 TYR A CA 1
ATOM 933 C C . TYR A 1 115 ? 53.378 9.709 80.501 1.00 11.93 115 TYR A C 1
ATOM 934 O O . TYR A 1 115 ? 52.515 10.527 80.830 1.00 12.54 115 TYR A O 1
ATOM 943 N N . SER A 1 116 ? 54.570 10.073 80.027 1.00 11.60 116 SER A N 1
ATOM 944 C CA . SER A 1 116 ? 54.774 11.434 79.495 1.00 11.94 116 SER A CA 1
ATOM 945 C C . SER A 1 116 ? 53.833 11.701 78.338 1.00 12.34 116 SER A C 1
ATOM 946 O O . SER A 1 116 ? 53.431 10.767 77.639 1.00 11.51 116 SER A O 1
ATOM 949 N N . ASN A 1 117 ? 53.508 12.979 78.086 1.00 13.37 117 ASN A N 1
ATOM 950 C CA . ASN A 1 117 ? 52.748 13.323 76.876 1.00 13.69 117 ASN A CA 1
ATOM 951 C C . ASN A 1 117 ? 53.571 13.090 75.598 1.00 13.54 117 ASN A C 1
ATOM 952 O O . ASN A 1 117 ? 53.067 13.128 74.480 1.00 14.14 117 ASN A O 1
ATOM 957 N N . THR A 1 118 ? 54.844 12.825 75.810 1.00 13.50 118 THR A N 1
ATOM 958 C CA . THR A 1 118 ? 55.749 12.281 74.810 1.00 14.29 118 THR A CA 1
ATOM 959 C C . THR A 1 118 ? 55.302 10.855 74.351 1.00 14.49 118 THR A C 1
ATOM 960 O O . THR A 1 118 ? 55.621 10.385 73.243 1.00 13.75 118 THR A O 1
ATOM 964 N N . GLY A 1 119 ? 54.588 10.159 75.230 1.00 13.95 119 GLY A N 1
ATOM 965 C CA . GLY A 1 119 ? 54.223 8.750 75.000 1.00 14.29 119 GLY A CA 1
ATOM 966 C C . GLY A 1 119 ? 55.041 7.755 75.822 1.00 14.37 119 GLY A C 1
ATOM 967 O O . GLY A 1 119 ? 54.657 6.585 75.970 1.00 14.77 119 GLY A O 1
ATOM 968 N N . SER A 1 120 ? 56.183 8.197 76.349 1.00 14.04 120 SER A N 1
ATOM 969 C CA . SER A 1 120 ? 57.067 7.305 77.109 1.00 14.44 120 SER A CA 1
ATOM 970 C C . SER A 1 120 ? 56.451 6.900 78.442 1.00 13.25 120 SER A C 1
ATOM 971 O O . SER A 1 120 ? 55.950 7.759 79.188 1.00 11.91 120 SER A O 1
ATOM 974 N N . LEU A 1 121 ? 56.476 5.588 78.711 1.00 12.47 121 LEU A N 1
ATOM 975 C CA . LEU A 1 121 ? 56.168 5.060 80.007 1.00 12.47 121 LEU A CA 1
ATOM 976 C C . LEU A 1 121 ? 57.293 5.480 80.964 1.00 13.22 121 LEU A C 1
ATOM 977 O O . LEU A 1 121 ? 58.451 5.075 80.792 1.00 13.04 121 LEU A O 1
ATOM 982 N N . VAL A 1 122 ? 56.974 6.307 81.952 1.00 13.44 122 VAL A N 1
ATOM 983 C CA . VAL A 1 122 ? 58.038 6.893 82.795 1.00 14.15 122 VAL A CA 1
ATOM 984 C C . VAL A 1 122 ? 57.878 6.463 84.235 1.00 14.33 122 VAL A C 1
ATOM 985 O O . VAL A 1 122 ? 58.805 6.616 85.041 1.00 14.52 122 VAL A O 1
ATOM 989 N N . GLY A 1 123 ? 56.700 5.933 84.573 1.00 14.78 123 GLY A N 1
ATOM 990 C CA . GLY A 1 123 ? 56.449 5.469 85.931 1.00 14.95 123 GLY A CA 1
ATOM 991 C C . GLY A 1 123 ? 55.564 4.244 86.072 1.00 14.87 123 GLY A C 1
ATOM 992 O O . GLY A 1 123 ? 54.466 4.182 85.519 1.00 15.69 123 GLY A O 1
ATOM 993 N N . VAL A 1 124 ? 56.067 3.247 86.791 1.00 15.12 124 VAL A N 1
ATOM 994 C CA . VAL A 1 124 ? 55.318 2.035 87.100 1.00 14.78 124 VAL A CA 1
ATOM 995 C C . VAL A 1 124 ? 55.275 1.833 88.624 1.00 15.09 124 VAL A C 1
ATOM 996 O O . VAL A 1 124 ? 56.344 1.676 89.277 1.00 14.59 124 VAL A O 1
ATOM 1000 N N . PRO A 1 125 ? 54.076 1.858 89.218 1.00 14.98 125 PRO A N 1
ATOM 1001 C CA . PRO A 1 125 ? 53.946 1.551 90.645 1.00 15.16 125 PRO A CA 1
ATOM 1002 C C . PRO A 1 125 ? 54.427 0.118 90.962 1.00 16.03 125 PRO A C 1
ATOM 1003 O O . PRO A 1 125 ? 54.143 -0.819 90.209 1.00 15.72 125 PRO A O 1
ATOM 1007 N N . ALA A 1 126 ? 55.200 -0.027 92.040 1.00 16.64 126 ALA A N 1
ATOM 1008 C CA . ALA A 1 126 ? 55.738 -1.325 92.448 1.00 17.00 126 ALA A CA 1
ATOM 1009 C C . ALA A 1 126 ? 56.737 -1.900 91.429 1.00 17.13 126 ALA A C 1
ATOM 1010 O O . ALA A 1 126 ? 56.895 -3.117 91.315 1.00 17.08 126 ALA A O 1
ATOM 1012 N N . GLY A 1 127 ? 57.438 -1.030 90.725 1.00 17.45 127 GLY A N 1
ATOM 1013 C CA . GLY A 1 127 ? 58.408 -1.465 89.729 1.00 18.46 127 GLY A CA 1
ATOM 1014 C C . GLY A 1 127 ? 59.412 -2.447 90.313 1.00 19.10 127 GLY A C 1
ATOM 1015 O O . GLY A 1 127 ? 59.893 -3.369 89.634 1.00 19.38 127 GLY A O 1
ATOM 1016 N N . LYS A 1 128 ? 59.714 -2.250 91.592 1.00 19.52 128 LYS A N 1
ATOM 1017 C CA . LYS A 1 128 ? 60.592 -3.125 92.361 1.00 20.34 128 LYS A CA 1
ATOM 1018 C C . LYS A 1 128 ? 59.826 -4.283 93.018 1.00 19.93 128 LYS A C 1
ATOM 1019 O O . LYS A 1 128 ? 60.133 -5.450 92.784 1.00 19.65 128 LYS A O 1
ATOM 1025 N N . ASP A 1 129 ? 58.839 -3.957 93.841 1.00 19.63 129 ASP A N 1
ATOM 1026 C CA . ASP A 1 129 ? 58.132 -4.973 94.624 1.00 19.90 129 ASP A CA 1
ATOM 1027 C C . ASP A 1 129 ? 57.367 -5.977 93.767 1.00 19.25 129 ASP A C 1
ATOM 1028 O O . ASP A 1 129 ? 57.353 -7.172 94.083 1.00 18.88 129 ASP A O 1
ATOM 1033 N N . ALA A 1 130 ? 56.747 -5.502 92.686 1.00 18.30 130 ALA A N 1
ATOM 1034 C CA . ALA A 1 130 ? 55.956 -6.378 91.822 1.00 17.54 130 ALA A CA 1
ATOM 1035 C C . ALA A 1 130 ? 56.742 -6.887 90.584 1.00 17.19 130 ALA A C 1
ATOM 1036 O O . ALA A 1 130 ? 56.638 -8.062 90.217 1.00 17.33 130 ALA A O 1
ATOM 1038 N N . TYR A 1 131 ? 57.529 -6.009 89.958 1.00 15.94 131 TYR A N 1
ATOM 1039 C CA . TYR A 1 131 ? 58.229 -6.367 88.712 1.00 15.15 131 TYR A CA 1
ATOM 1040 C C . TYR A 1 131 ? 59.707 -6.741 88.879 1.00 14.84 131 TYR A C 1
ATOM 1041 O O . TYR A 1 131 ? 60.364 -7.170 87.911 1.00 14.92 131 TYR A O 1
ATOM 1050 N N . GLY A 1 132 ? 60.243 -6.562 90.080 1.00 14.11 132 GLY A N 1
ATOM 1051 C CA . GLY A 1 132 ? 61.642 -6.867 90.331 1.00 14.99 132 GLY A CA 1
ATOM 1052 C C . GLY A 1 132 ? 62.574 -6.130 89.377 1.00 15.11 132 GLY A C 1
ATOM 1053 O O . GLY A 1 132 ? 63.629 -6.654 88.998 1.00 14.98 132 GLY A O 1
ATOM 1054 N N . ASN A 1 133 ? 62.166 -4.931 88.981 1.00 15.88 133 ASN A N 1
ATOM 1055 C CA . ASN A 1 133 ? 62.908 -4.100 88.017 1.00 17.15 133 ASN A CA 1
ATOM 1056 C C . ASN A 1 133 ? 63.202 -4.787 86.663 1.00 17.16 133 ASN A C 1
ATOM 1057 O O . ASN A 1 133 ? 64.158 -4.419 85.943 1.00 17.55 133 ASN A O 1
ATOM 1062 N N . GLN A 1 134 ? 62.375 -5.772 86.303 1.00 16.37 134 GLN A N 1
ATOM 1063 C CA . GLN A 1 134 ? 62.563 -6.516 85.057 1.00 15.63 134 GLN A CA 1
ATOM 1064 C C . GLN A 1 134 ? 61.708 -5.981 83.899 1.00 15.88 134 GLN A C 1
ATOM 1065 O O . GLN A 1 134 ? 61.878 -6.418 82.766 1.00 15.87 134 GLN A O 1
ATOM 1071 N N . LEU A 1 135 ? 60.801 -5.065 84.186 1.00 15.76 135 LEU A N 1
ATOM 1072 C CA . LEU A 1 135 ? 59.969 -4.480 83.139 1.00 16.29 135 LEU A CA 1
ATOM 1073 C C . LEU A 1 135 ? 60.724 -3.395 82.380 1.00 16.42 135 LEU A C 1
ATOM 1074 O O . LEU A 1 135 ? 61.157 -2.395 82.957 1.00 16.26 135 LEU A O 1
ATOM 1079 N N . LYS A 1 136 ? 60.901 -3.616 81.086 1.00 16.15 136 LYS A N 1
ATOM 1080 C CA . LYS A 1 136 ? 61.549 -2.635 80.231 1.00 16.25 136 LYS A CA 1
ATOM 1081 C C . LYS A 1 136 ? 60.539 -1.582 79.801 1.00 15.79 136 LYS A C 1
ATOM 1082 O O . LYS A 1 136 ? 59.728 -1.803 78.879 1.00 15.11 136 LYS A O 1
ATOM 1088 N N . LYS A 1 137 ? 60.583 -0.437 80.470 1.00 15.50 137 LYS A N 1
ATOM 1089 C CA . LYS A 1 137 ? 59.587 0.611 80.231 1.00 15.84 137 LYS A CA 1
ATOM 1090 C C . LYS A 1 137 ? 59.466 1.044 78.778 1.00 15.76 137 LYS A C 1
ATOM 1091 O O . LYS A 1 137 ? 58.341 1.233 78.277 1.00 15.64 137 LYS A O 1
ATOM 1097 N N . SER A 1 138 ? 60.604 1.175 78.090 1.00 15.52 138 SER A N 1
ATOM 1098 C CA . SER A 1 138 ? 60.596 1.648 76.694 1.00 15.82 138 SER A CA 1
ATOM 1099 C C . SER A 1 138 ? 59.948 0.659 75.707 1.00 15.12 138 SER A C 1
ATOM 1100 O O . SER A 1 138 ? 59.649 1.022 74.576 1.00 15.61 138 SER A O 1
ATOM 1103 N N . ASP A 1 139 ? 59.765 -0.589 76.123 1.00 14.45 139 ASP A N 1
ATOM 1104 C CA . ASP A 1 139 ? 58.962 -1.539 75.342 1.00 14.43 139 ASP A CA 1
ATOM 1105 C C . ASP A 1 139 ? 57.450 -1.353 75.503 1.00 13.87 139 ASP A C 1
ATOM 1106 O O . ASP A 1 139 ? 56.666 -1.918 74.747 1.00 13.63 139 ASP A O 1
ATOM 1111 N N . TRP A 1 140 ? 57.047 -0.556 76.483 1.00 13.42 140 TRP A N 1
ATOM 1112 C CA . TRP A 1 140 ? 55.626 -0.362 76.762 1.00 12.63 140 TRP A CA 1
ATOM 1113 C C . TRP A 1 140 ? 55.175 1.093 76.777 1.00 12.70 140 TRP A C 1
ATOM 1114 O O . TRP A 1 140 ? 54.315 1.469 77.596 1.00 11.93 140 TRP A O 1
ATOM 1125 N N . ASN A 1 141 ? 55.706 1.881 75.834 1.00 11.60 141 ASN A N 1
ATOM 1126 C CA . ASN A 1 141 ? 55.239 3.245 75.581 1.00 12.44 141 ASN A CA 1
ATOM 1127 C C . ASN A 1 141 ? 53.849 3.179 74.956 1.00 11.95 141 ASN A C 1
ATOM 1128 O O . ASN A 1 141 ? 53.458 2.135 74.431 1.00 11.44 141 ASN A O 1
ATOM 1133 N N . LEU A 1 142 ? 53.111 4.281 75.004 1.00 11.67 142 LEU A N 1
ATOM 1134 C CA . LEU A 1 142 ? 51.822 4.342 74.311 1.00 11.98 142 LEU A CA 1
ATOM 1135 C C . LEU A 1 142 ? 52.077 4.084 72.833 1.00 12.71 142 LEU A C 1
ATOM 1136 O O . LEU A 1 142 ? 53.090 4.565 72.262 1.00 11.76 142 LEU A O 1
ATOM 1141 N N . ARG A 1 143 ? 51.174 3.329 72.210 1.00 12.95 143 ARG A N 1
ATOM 1142 C CA . ARG A 1 143 ? 51.338 2.999 70.783 1.00 13.53 143 ARG A CA 1
ATOM 1143 C C . ARG A 1 143 ? 51.128 4.213 69.889 1.00 13.61 143 ARG A C 1
ATOM 1144 O O . ARG A 1 143 ? 50.065 4.830 69.913 1.00 14.37 143 ARG A O 1
ATOM 1152 N N . PRO A 1 144 ? 52.130 4.533 69.078 1.00 13.83 144 PRO A N 1
ATOM 1153 C CA . PRO A 1 144 ? 52.029 5.676 68.181 1.00 14.01 144 PRO A CA 1
ATOM 1154 C C . PRO A 1 144 ? 51.040 5.376 67.054 1.00 14.15 144 PRO A C 1
ATOM 1155 O O . PRO A 1 144 ? 50.856 4.209 66.672 1.00 13.11 144 PRO A O 1
ATOM 1159 N N . MET A 1 145 ? 50.373 6.417 66.581 1.00 14.30 145 MET A N 1
ATOM 1160 C CA . MET A 1 145 ? 49.746 6.400 65.250 1.00 14.99 145 MET A CA 1
ATOM 1161 C C . MET A 1 145 ? 50.829 5.946 64.252 1.00 14.98 145 MET A C 1
ATOM 1162 O O . MET A 1 145 ? 51.896 6.549 64.203 1.00 15.85 145 MET A O 1
ATOM 1167 N N . PRO A 1 146 ? 50.578 4.873 63.501 1.00 15.08 146 PRO A N 1
ATOM 1168 C CA . PRO A 1 146 ? 51.580 4.313 62.590 1.00 14.71 146 PRO A CA 1
ATOM 1169 C C . PRO A 1 146 ? 52.111 5.346 61.612 1.00 14.73 146 PRO A C 1
ATOM 1170 O O . PRO A 1 146 ? 53.293 5.352 61.358 1.00 14.28 146 PRO A O 1
ATOM 1174 N N . ASN A 1 147 ? 51.244 6.200 61.073 1.00 14.46 147 ASN A N 1
ATOM 1175 C CA . ASN A 1 147 ? 51.686 7.288 60.232 1.00 14.62 147 ASN A CA 1
ATOM 1176 C C . ASN A 1 147 ? 50.994 8.600 60.646 1.00 14.76 147 ASN A C 1
ATOM 1177 O O . ASN A 1 147 ? 49.766 8.678 60.683 1.00 13.94 147 ASN A O 1
ATOM 1182 N N . LEU A 1 148 ? 51.789 9.609 60.984 1.00 15.04 148 LEU A N 1
ATOM 1183 C CA . LEU A 1 148 ? 51.238 10.897 61.399 1.00 14.81 148 LEU A CA 1
ATOM 1184 C C . LEU A 1 148 ? 51.935 12.019 60.655 1.00 15.53 148 LEU A C 1
ATOM 1185 O O . LEU A 1 148 ? 53.161 12.024 60.544 1.00 16.06 148 LEU A O 1
ATOM 1190 N N . ALA A 1 149 ? 51.163 12.978 60.158 1.00 15.41 149 ALA A N 1
ATOM 1191 C CA . ALA A 1 149 ? 51.735 14.097 59.399 1.00 16.03 149 ALA A CA 1
ATOM 1192 C C . ALA A 1 149 ? 50.794 15.281 59.375 1.00 16.78 149 ALA A C 1
ATOM 1193 O O . ALA A 1 149 ? 49.619 15.165 59.700 1.00 17.25 149 ALA A O 1
ATOM 1195 N N . SER A 1 150 ? 51.339 16.415 58.954 1.00 17.91 150 SER A N 1
ATOM 1196 C CA . SER A 1 150 ? 50.643 17.676 58.877 1.00 19.39 150 SER A CA 1
ATOM 1197 C C . SER A 1 150 ? 50.768 18.274 57.466 1.00 18.57 150 SER A C 1
ATOM 1198 O O . SER A 1 150 ? 51.831 18.181 56.835 1.00 18.76 150 SER A O 1
ATOM 1201 N N . TYR A 1 151 ? 49.694 18.865 56.968 1.00 17.53 151 TYR A N 1
ATOM 1202 C CA . TYR A 1 151 ? 49.809 19.761 55.836 1.00 17.00 151 TYR A CA 1
ATOM 1203 C C . TYR A 1 151 ? 49.139 21.079 56.168 1.00 16.63 151 TYR A C 1
ATOM 1204 O O . TYR A 1 151 ? 47.939 21.138 56.418 1.00 15.87 151 TYR A O 1
ATOM 1213 N N . LYS A 1 152 ? 49.939 22.137 56.205 1.00 16.99 152 LYS A N 1
ATOM 1214 C CA . LYS A 1 152 ? 49.450 23.487 56.506 1.00 17.22 152 LYS A CA 1
ATOM 1215 C C . LYS A 1 152 ? 48.495 23.583 57.701 1.00 16.76 152 LYS A C 1
ATOM 1216 O O . LYS A 1 152 ? 47.414 24.190 57.579 1.00 16.95 152 LYS A O 1
ATOM 1222 N N . GLY A 1 153 ? 48.885 23.009 58.840 1.00 16.02 153 GLY A N 1
ATOM 1223 C CA . GLY A 1 153 ? 48.067 23.027 60.058 1.00 15.14 153 GLY A CA 1
ATOM 1224 C C . GLY A 1 153 ? 47.101 21.853 60.283 1.00 14.88 153 GLY A C 1
ATOM 1225 O O . GLY A 1 153 ? 46.652 21.624 61.401 1.00 14.18 153 GLY A O 1
ATOM 1226 N N . LEU A 1 154 ? 46.818 21.108 59.223 1.00 14.30 154 LEU A N 1
ATOM 1227 C CA . LEU A 1 154 ? 45.928 19.958 59.252 1.00 13.95 154 LEU A CA 1
ATOM 1228 C C . LEU A 1 154 ? 46.685 18.669 59.624 1.00 13.47 154 LEU A C 1
ATOM 1229 O O . LEU A 1 154 ? 47.539 18.178 58.860 1.00 13.53 154 LEU A O 1
ATOM 1234 N N . ILE A 1 155 ? 46.365 18.126 60.796 1.00 13.22 155 ILE A N 1
ATOM 1235 C CA . ILE A 1 155 ? 46.947 16.854 61.256 1.00 12.87 155 ILE A CA 1
ATOM 1236 C C . ILE A 1 155 ? 46.143 15.652 60.769 1.00 12.82 155 ILE A C 1
ATOM 1237 O O . ILE A 1 155 ? 44.965 15.500 61.109 1.00 12.50 155 ILE A O 1
ATOM 1242 N N . PHE A 1 156 ? 46.795 14.804 59.979 1.00 12.70 156 PHE A N 1
ATOM 1243 C CA . PHE A 1 156 ? 46.209 13.549 59.516 1.00 12.48 156 PHE A CA 1
ATOM 1244 C C . PHE A 1 156 ? 46.949 12.354 60.089 1.00 12.34 156 PHE A C 1
ATOM 1245 O O . PHE A 1 156 ? 48.162 12.437 60.370 1.00 12.74 156 PHE A O 1
ATOM 1253 N N . GLY A 1 157 ? 46.233 11.231 60.192 1.00 12.32 157 GLY A N 1
ATOM 1254 C CA . GLY A 1 157 ? 46.849 9.972 60.546 1.00 12.54 157 GLY A CA 1
ATOM 1255 C C . GLY A 1 157 ? 46.414 8.842 59.656 1.00 12.71 157 GLY A C 1
ATOM 1256 O O . GLY A 1 157 ? 45.319 8.860 59.037 1.00 13.93 157 GLY A O 1
ATOM 1257 N N . SER A 1 158 ? 47.284 7.858 59.549 1.00 12.55 158 SER A N 1
ATOM 1258 C CA . SER A 1 158 ? 46.954 6.643 58.821 1.00 12.78 158 SER A CA 1
ATOM 1259 C C . SER A 1 158 ? 47.340 5.450 59.687 1.00 13.13 158 SER A C 1
ATOM 1260 O O . SER A 1 158 ? 48.364 5.469 60.389 1.00 12.83 158 SER A O 1
ATOM 1263 N N . LEU A 1 159 ? 46.515 4.417 59.635 1.00 13.28 159 LEU A N 1
ATOM 1264 C CA . LEU A 1 159 ? 46.787 3.185 60.370 1.00 13.64 159 LEU A CA 1
ATOM 1265 C C . LEU A 1 159 ? 47.830 2.284 59.688 1.00 14.65 159 LEU A C 1
ATOM 1266 O O . LEU A 1 159 ? 48.243 1.253 60.255 1.00 14.83 159 LEU A O 1
ATOM 1271 N N . ASP A 1 160 ? 48.227 2.657 58.470 1.00 14.85 160 ASP A N 1
ATOM 1272 C CA . ASP A 1 160 ? 49.092 1.844 57.623 1.00 16.26 160 ASP A CA 1
ATOM 1273 C C . ASP A 1 160 ? 50.531 2.391 57.684 1.00 16.96 160 ASP A C 1
ATOM 1274 O O . ASP A 1 160 ? 50.796 3.532 57.271 1.00 16.74 160 ASP A O 1
ATOM 1279 N N . PRO A 1 161 ? 51.441 1.618 58.267 1.00 18.19 161 PRO A N 1
ATOM 1280 C CA . PRO A 1 161 ? 52.834 2.052 58.395 1.00 19.07 161 PRO A CA 1
ATOM 1281 C C . PRO A 1 161 ? 53.508 2.232 57.041 1.00 19.80 161 PRO A C 1
ATOM 1282 O O . PRO A 1 161 ? 54.479 2.989 56.960 1.00 20.34 161 PRO A O 1
ATOM 1286 N N . HIS A 1 162 ? 52.970 1.594 56.000 1.00 21.15 162 HIS A N 1
ATOM 1287 C CA . HIS A 1 162 ? 53.565 1.622 54.656 1.00 22.19 162 HIS A CA 1
ATOM 1288 C C . HIS A 1 162 ? 52.798 2.531 53.680 1.00 22.10 162 HIS A C 1
ATOM 1289 O O . HIS A 1 162 ? 52.990 2.447 52.472 1.00 22.72 162 HIS A O 1
ATOM 1296 N N . ALA A 1 163 ? 51.944 3.396 54.218 1.00 21.05 163 ALA A N 1
ATOM 1297 C CA . ALA A 1 163 ? 51.207 4.357 53.421 1.00 20.33 163 ALA A CA 1
ATOM 1298 C C . ALA A 1 163 ? 52.158 5.267 52.646 1.00 20.21 163 ALA A C 1
ATOM 1299 O O . ALA A 1 163 ? 53.290 5.540 53.084 1.00 19.76 163 ALA A O 1
ATOM 1301 N N . ASP A 1 164 ? 51.687 5.743 51.500 1.00 19.44 164 ASP A N 1
ATOM 1302 C CA . ASP A 1 164 ? 52.361 6.832 50.811 1.00 19.54 164 ASP A CA 1
ATOM 1303 C C . ASP A 1 164 ? 52.344 8.033 51.740 1.00 18.69 164 ASP A C 1
ATOM 1304 O O . ASP A 1 164 ? 51.442 8.162 52.584 1.00 18.71 164 ASP A O 1
ATOM 1309 N N . SER A 1 165 ? 53.328 8.910 51.599 1.00 17.37 165 SER A N 1
ATOM 1310 C CA . SER A 1 165 ? 53.392 10.087 52.450 1.00 16.24 165 SER A CA 1
ATOM 1311 C C . SER A 1 165 ? 52.137 10.928 52.271 1.00 16.08 165 SER A C 1
ATOM 1312 O O . SER A 1 165 ? 51.539 10.943 51.192 1.00 15.45 165 SER A O 1
ATOM 1315 N N . LEU A 1 166 ? 51.748 11.636 53.323 1.00 15.89 166 LEU A N 1
ATOM 1316 C CA . LEU A 1 166 ? 50.646 12.591 53.236 1.00 16.69 166 LEU A CA 1
ATOM 1317 C C . LEU A 1 166 ? 50.729 13.442 51.972 1.00 16.84 166 LEU A C 1
ATOM 1318 O O . LEU A 1 166 ? 49.736 13.587 51.239 1.00 16.81 166 LEU A O 1
ATOM 1323 N N . GLU A 1 167 ? 51.903 14.015 51.719 1.00 17.65 167 GLU A N 1
ATOM 1324 C CA . GLU A 1 167 ? 52.065 14.942 50.577 1.00 17.94 167 GLU A CA 1
ATOM 1325 C C . GLU A 1 167 ? 51.798 14.269 49.234 1.00 16.72 167 GLU A C 1
ATOM 1326 O O . GLU A 1 167 ? 51.193 14.878 48.359 1.00 16.84 167 GLU A O 1
ATOM 1332 N N . ASP A 1 168 ? 52.254 13.027 49.067 1.00 15.93 168 ASP A N 1
ATOM 1333 C CA . ASP A 1 168 ? 51.926 12.245 47.865 1.00 15.74 168 ASP A CA 1
ATOM 1334 C C . ASP A 1 168 ? 50.411 11.942 47.789 1.00 14.58 168 ASP A C 1
ATOM 1335 O O . ASP A 1 168 ? 49.786 12.008 46.721 1.00 14.12 168 ASP A O 1
ATOM 1340 N N . TYR A 1 169 ? 49.831 11.622 48.942 1.00 13.62 169 TYR A N 1
ATOM 1341 C CA . TYR A 1 169 ? 48.404 11.307 49.021 1.00 13.26 169 TYR A CA 1
ATOM 1342 C C . TYR A 1 169 ? 47.524 12.496 48.627 1.00 12.92 169 TYR A C 1
ATOM 1343 O O . TYR A 1 169 ? 46.510 12.340 47.924 1.00 13.23 169 TYR A O 1
ATOM 1352 N N . LEU A 1 170 ? 47.903 13.682 49.079 1.00 12.49 170 LEU A N 1
ATOM 1353 C CA . LEU A 1 170 ? 47.169 14.879 48.724 1.00 12.56 170 LEU A CA 1
ATOM 1354 C C . LEU A 1 170 ? 47.464 15.218 47.256 1.00 13.32 170 LEU A C 1
ATOM 1355 O O . LEU A 1 170 ? 46.547 15.573 46.478 1.00 12.74 170 LEU A O 1
ATOM 1360 N N . GLY A 1 171 ? 48.736 15.053 46.860 1.00 13.72 171 GLY A N 1
ATOM 1361 C CA . GLY A 1 171 ? 49.120 15.282 45.479 1.00 13.83 171 GLY A CA 1
ATOM 1362 C C . GLY A 1 171 ? 48.710 16.653 44.973 1.00 14.69 171 GLY A C 1
ATOM 1363 O O . GLY A 1 171 ? 48.979 17.679 45.619 1.00 14.54 171 GLY A O 1
ATOM 1364 N N . ASP A 1 172 ? 48.050 16.675 43.811 1.00 14.99 172 ASP A N 1
ATOM 1365 C CA . ASP A 1 172 ? 47.686 17.915 43.148 1.00 15.57 172 ASP A CA 1
ATOM 1366 C C . ASP A 1 172 ? 46.658 18.731 43.938 1.00 15.50 172 ASP A C 1
ATOM 1367 O O . ASP A 1 172 ? 46.510 19.934 43.718 1.00 14.99 172 ASP A O 1
ATOM 1372 N N . LEU A 1 173 ? 45.946 18.071 44.852 1.00 15.02 173 LEU A N 1
ATOM 1373 C CA . LEU A 1 173 ? 45.020 18.770 45.730 1.00 15.38 173 LEU A CA 1
ATOM 1374 C C . LEU A 1 173 ? 45.688 19.860 46.565 1.00 14.63 173 LEU A C 1
ATOM 1375 O O . LEU A 1 173 ? 45.046 20.856 46.897 1.00 14.86 173 LEU A O 1
ATOM 1380 N N . LYS A 1 174 ? 46.983 19.702 46.860 1.00 14.32 174 LYS A N 1
ATOM 1381 C CA . LYS A 1 174 ? 47.715 20.700 47.648 1.00 14.54 174 LYS A CA 1
ATOM 1382 C C . LYS A 1 174 ? 47.590 22.125 47.096 1.00 14.84 174 LYS A C 1
ATOM 1383 O O . LYS A 1 174 ? 47.460 23.081 47.868 1.00 15.31 174 LYS A O 1
ATOM 1389 N N . PHE A 1 175 ? 47.618 22.260 45.769 1.00 14.53 175 PHE A N 1
ATOM 1390 C CA . PHE A 1 175 ? 47.442 23.544 45.068 1.00 14.82 175 PHE A CA 1
ATOM 1391 C C . PHE A 1 175 ? 46.174 24.297 45.508 1.00 14.64 175 PHE A C 1
ATOM 1392 O O . PHE A 1 175 ? 46.193 25.509 45.693 1.00 15.27 175 PHE A O 1
ATOM 1400 N N . TYR A 1 176 ? 45.097 23.551 45.709 1.00 14.58 176 TYR A N 1
ATOM 1401 C CA . TYR A 1 176 ? 43.790 24.101 46.069 1.00 14.37 176 TYR A CA 1
ATOM 1402 C C . TYR A 1 176 ? 43.641 24.253 47.572 1.00 14.16 176 TYR A C 1
ATOM 1403 O O . TYR A 1 176 ? 43.063 25.222 48.029 1.00 14.77 176 TYR A O 1
ATOM 1412 N N . LEU A 1 177 ? 44.144 23.298 48.336 1.00 13.99 177 LEU A N 1
ATOM 1413 C CA . LEU A 1 177 ? 44.147 23.432 49.800 1.00 14.47 177 LEU A CA 1
ATOM 1414 C C . LEU A 1 177 ? 44.855 24.724 50.233 1.00 14.66 177 LEU A C 1
ATOM 1415 O O . LEU A 1 177 ? 44.403 25.417 51.144 1.00 14.90 177 LEU A O 1
ATOM 1420 N N . ASP A 1 178 ? 45.951 25.056 49.568 1.00 15.62 178 ASP A N 1
ATOM 1421 C CA . ASP A 1 178 ? 46.669 26.313 49.861 1.00 16.67 178 ASP A CA 1
ATOM 1422 C C . ASP A 1 178 ? 45.755 27.535 49.804 1.00 16.84 178 ASP A C 1
ATOM 1423 O O . ASP A 1 178 ? 45.858 28.452 50.617 1.00 16.84 178 ASP A O 1
ATOM 1428 N N . ILE A 1 179 ? 44.885 27.553 48.800 1.00 17.20 179 ILE A N 1
ATOM 1429 C CA . ILE A 1 179 ? 43.973 28.665 48.569 1.00 17.47 179 ILE A CA 1
ATOM 1430 C C . ILE A 1 179 ? 43.040 28.895 49.764 1.00 17.49 179 ILE A C 1
ATOM 1431 O O . ILE A 1 179 ? 42.645 30.013 50.034 1.00 17.17 179 ILE A O 1
ATOM 1436 N N . VAL A 1 180 ? 42.719 27.820 50.472 1.00 17.02 180 VAL A N 1
ATOM 1437 C CA . VAL A 1 180 ? 41.851 27.870 51.640 1.00 17.27 180 VAL A CA 1
ATOM 1438 C C . VAL A 1 180 ? 42.667 27.968 52.946 1.00 16.73 180 VAL A C 1
ATOM 1439 O O . VAL A 1 180 ? 42.274 28.668 53.863 1.00 16.76 180 VAL A O 1
ATOM 1443 N N . LEU A 1 181 ? 43.819 27.313 53.011 1.00 16.09 181 LEU A N 1
ATOM 1444 C CA . LEU A 1 181 ? 44.544 27.186 54.287 1.00 16.81 181 LEU A CA 1
ATOM 1445 C C . LEU A 1 181 ? 45.693 28.170 54.504 1.00 17.44 181 LEU A C 1
ATOM 1446 O O . LEU A 1 181 ? 46.073 28.429 55.650 1.00 18.36 181 LEU A O 1
ATOM 1451 N N . ASP A 1 182 ? 46.261 28.691 53.418 1.00 16.97 182 ASP A N 1
ATOM 1452 C CA . ASP A 1 182 ? 47.536 29.390 53.508 1.00 18.07 182 ASP A CA 1
ATOM 1453 C C . ASP A 1 182 ? 47.497 30.868 53.115 1.00 17.76 182 ASP A C 1
ATOM 1454 O O . ASP A 1 182 ? 48.496 31.410 52.639 1.00 17.44 182 ASP A O 1
ATOM 1459 N N . ARG A 1 183 ? 46.355 31.511 53.329 1.00 17.31 183 ARG A N 1
ATOM 1460 C CA . ARG A 1 183 ? 46.182 32.906 52.943 1.00 17.71 183 ARG A CA 1
ATOM 1461 C C . ARG A 1 183 ? 46.919 33.900 53.830 1.00 17.68 183 ARG A C 1
ATOM 1462 O O . ARG A 1 183 ? 47.270 34.949 53.365 1.00 18.05 183 ARG A O 1
ATOM 1470 N N . SER A 1 184 ? 47.116 33.581 55.104 1.00 18.15 184 SER A N 1
ATOM 1471 C CA . SER A 1 184 ? 47.615 34.538 56.086 1.00 18.48 184 SER A CA 1
ATOM 1472 C C . SER A 1 184 ? 48.929 34.067 56.736 1.00 18.73 184 SER A C 1
ATOM 1473 O O . SER A 1 184 ? 49.204 32.866 56.784 1.00 18.64 184 SER A O 1
ATOM 1476 N N . ASP A 1 185 ? 49.715 35.030 57.221 1.00 19.43 185 ASP A N 1
ATOM 1477 C CA . ASP A 1 185 ? 51.001 34.784 57.881 1.00 19.95 185 ASP A CA 1
ATOM 1478 C C . ASP A 1 185 ? 50.867 34.039 59.197 1.00 20.08 185 ASP A C 1
ATOM 1479 O O . ASP A 1 185 ? 51.640 33.107 59.472 1.00 21.11 185 ASP A O 1
ATOM 1484 N N . ALA A 1 186 ? 49.908 34.462 60.018 1.00 19.64 186 ALA A N 1
ATOM 1485 C CA . ALA A 1 186 ? 49.677 33.820 61.315 1.00 19.39 186 ALA A CA 1
ATOM 1486 C C . ALA A 1 186 ? 48.897 32.504 61.190 1.00 18.88 186 ALA A C 1
ATOM 1487 O O . ALA A 1 186 ? 48.919 31.697 62.113 1.00 18.90 186 ALA A O 1
ATOM 1489 N N . GLY A 1 187 ? 48.221 32.299 60.056 1.00 18.19 187 GLY A N 1
ATOM 1490 C CA . GLY A 1 187 ? 47.485 31.068 59.827 1.00 17.14 187 GLY A CA 1
ATOM 1491 C C . GLY A 1 187 ? 46.048 31.094 60.324 1.00 16.90 187 GLY A C 1
ATOM 1492 O O . GLY A 1 187 ? 45.561 32.096 60.856 1.00 16.85 187 GLY A O 1
ATOM 1493 N N . LEU A 1 188 ? 45.373 29.971 60.119 1.00 16.98 188 LEU A N 1
ATOM 1494 C CA . LEU A 1 188 ? 43.998 29.730 60.538 1.00 16.90 188 LEU A CA 1
ATOM 1495 C C . LEU A 1 188 ? 43.923 29.311 61.998 1.00 16.42 188 LEU A C 1
ATOM 1496 O O . LEU A 1 188 ? 44.857 28.686 62.531 1.00 15.59 188 LEU A O 1
ATOM 1501 N N . GLN A 1 189 ? 42.813 29.656 62.646 1.00 16.30 189 GLN A N 1
ATOM 1502 C CA . GLN A 1 189 ? 42.499 29.114 63.966 1.00 16.19 189 GLN A CA 1
ATOM 1503 C C . GLN A 1 189 ? 41.124 28.473 63.961 1.00 15.25 189 GLN A C 1
ATOM 1504 O O . GLN A 1 189 ? 40.179 29.043 63.428 1.00 14.00 189 GLN A O 1
ATOM 1510 N N . VAL A 1 190 ? 41.026 27.274 64.531 1.00 13.99 190 VAL A N 1
ATOM 1511 C CA . VAL A 1 190 ? 39.724 26.690 64.845 1.00 13.95 190 VAL A CA 1
ATOM 1512 C C . VAL A 1 190 ? 39.196 27.529 66.002 1.00 14.16 190 VAL A C 1
ATOM 1513 O O . VAL A 1 190 ? 39.922 27.784 66.957 1.00 13.96 190 VAL A O 1
ATOM 1517 N N . VAL A 1 191 ? 37.943 27.955 65.926 1.00 14.33 191 VAL A N 1
ATOM 1518 C CA . VAL A 1 191 ? 37.368 28.707 67.040 1.00 14.86 191 VAL A CA 1
ATOM 1519 C C . VAL A 1 191 ? 36.594 27.812 67.970 1.00 15.17 191 VAL A C 1
ATOM 1520 O O . VAL A 1 191 ? 35.622 27.192 67.574 1.00 14.94 191 VAL A O 1
ATOM 1524 N N . GLY A 1 192 ? 37.062 27.733 69.214 1.00 15.73 192 GLY A N 1
ATOM 1525 C CA . GLY A 1 192 ? 36.467 26.873 70.216 1.00 15.91 192 GLY A CA 1
ATOM 1526 C C . GLY A 1 192 ? 36.703 25.398 69.970 1.00 16.35 192 GLY A C 1
ATOM 1527 O O . GLY A 1 192 ? 37.811 24.892 70.092 1.00 18.02 192 GLY A O 1
ATOM 1528 N N . ALA A 1 193 ? 35.638 24.700 69.616 1.00 15.52 193 ALA A N 1
ATOM 1529 C CA . ALA A 1 193 ? 35.656 23.259 69.445 1.00 14.19 193 ALA A CA 1
ATOM 1530 C C . ALA A 1 193 ? 34.682 22.938 68.300 1.00 13.73 193 ALA A C 1
ATOM 1531 O O . ALA A 1 193 ? 33.892 23.785 67.895 1.00 14.07 193 ALA A O 1
ATOM 1533 N N . PRO A 1 194 ? 34.754 21.741 67.750 1.00 12.98 194 PRO A N 1
ATOM 1534 C CA . PRO A 1 194 ? 33.768 21.331 66.750 1.00 11.93 194 PRO A CA 1
ATOM 1535 C C . PRO A 1 194 ? 32.402 21.057 67.397 1.00 11.57 194 PRO A C 1
ATOM 1536 O O . PRO A 1 194 ? 32.322 20.629 68.564 1.00 11.30 194 PRO A O 1
ATOM 1540 N N . GLN A 1 195 ? 31.338 21.380 66.673 1.00 11.15 195 GLN A N 1
ATOM 1541 C CA . GLN A 1 195 ? 30.020 20.818 66.993 1.00 11.07 195 GLN A CA 1
ATOM 1542 C C . GLN A 1 195 ? 30.102 19.350 66.650 1.00 11.08 195 GLN A C 1
ATOM 1543 O O . GLN A 1 195 ? 30.575 19.001 65.562 1.00 11.82 195 GLN A O 1
ATOM 1549 N N . ARG A 1 196 ? 29.627 18.497 67.549 1.00 10.48 196 ARG A N 1
ATOM 1550 C CA . ARG A 1 196 ? 29.563 17.054 67.313 1.00 10.16 196 ARG A CA 1
ATOM 1551 C C . ARG A 1 196 ? 28.164 16.508 67.567 1.00 9.77 196 ARG A C 1
ATOM 1552 O O . ARG A 1 196 ? 27.592 16.684 68.644 1.00 10.29 196 ARG A O 1
ATOM 1560 N N . TRP A 1 197 ? 27.582 15.868 66.569 1.00 9.63 197 TRP A N 1
ATOM 1561 C CA . TRP A 1 197 ? 26.241 15.304 66.751 1.00 9.81 197 TRP A CA 1
ATOM 1562 C C . TRP A 1 197 ? 26.112 14.097 65.832 1.00 10.46 197 TRP A C 1
ATOM 1563 O O . TRP A 1 197 ? 26.922 13.950 64.897 1.00 10.21 197 TRP A O 1
ATOM 1574 N N . VAL A 1 198 ? 25.094 13.271 66.089 1.00 10.48 198 VAL A N 1
ATOM 1575 C CA . VAL A 1 198 ? 24.871 11.996 65.393 1.00 10.90 198 VAL A CA 1
ATOM 1576 C C . VAL A 1 198 ? 23.741 12.072 64.352 1.00 11.34 198 VAL A C 1
ATOM 1577 O O . VAL A 1 198 ? 22.651 12.545 64.655 1.00 11.06 198 VAL A O 1
ATOM 1581 N N . ILE A 1 199 ? 24.016 11.625 63.124 1.00 11.16 199 ILE A N 1
ATOM 1582 C CA . ILE A 1 199 ? 23.016 11.618 62.055 1.00 11.17 199 ILE A CA 1
ATOM 1583 C C . ILE A 1 199 ? 22.883 10.134 61.689 1.00 11.54 199 ILE A C 1
ATOM 1584 O O . ILE A 1 199 ? 23.893 9.458 61.471 1.00 11.03 199 ILE A O 1
ATOM 1589 N N . ASP A 1 200 ? 21.651 9.631 61.618 1.00 11.68 200 ASP A N 1
ATOM 1590 C CA . ASP A 1 200 ? 21.410 8.264 61.168 1.00 11.59 200 ASP A CA 1
ATOM 1591 C C . ASP A 1 200 ? 21.526 8.156 59.633 1.00 11.36 200 ASP A C 1
ATOM 1592 O O . ASP A 1 200 ? 20.542 7.867 58.950 1.00 10.65 200 ASP A O 1
ATOM 1597 N N . ALA A 1 201 ? 22.739 8.424 59.095 1.00 11.17 201 ALA A N 1
ATOM 1598 C CA . ALA A 1 201 ? 23.042 8.295 57.669 1.00 9.89 201 ALA A CA 1
ATOM 1599 C C . ALA A 1 201 ? 24.431 7.685 57.493 1.00 10.12 201 ALA A C 1
ATOM 1600 O O . ALA A 1 201 ? 25.291 7.757 58.392 1.00 8.94 201 ALA A O 1
ATOM 1602 N N . ASN A 1 202 ? 24.695 7.125 56.317 1.00 10.11 202 ASN A N 1
ATOM 1603 C CA . ASN A 1 202 ? 26.043 6.664 56.016 1.00 10.25 202 ASN A CA 1
ATOM 1604 C C . ASN A 1 202 ? 26.945 7.878 55.755 1.00 10.37 202 ASN A C 1
ATOM 1605 O O . ASN A 1 202 ? 26.515 8.862 55.095 1.00 9.84 202 ASN A O 1
ATOM 1610 N N . TRP A 1 203 ? 28.181 7.834 56.277 1.00 9.69 203 TRP A N 1
ATOM 1611 C CA . TRP A 1 203 ? 29.147 8.926 56.072 1.00 9.78 203 TRP A CA 1
ATOM 1612 C C . TRP A 1 203 ? 29.400 9.357 54.612 1.00 10.21 203 TRP A C 1
ATOM 1613 O O . TRP A 1 203 ? 29.651 10.555 54.316 1.00 9.89 203 TRP A O 1
ATOM 1624 N N . LYS A 1 204 ? 29.357 8.397 53.690 1.00 10.05 204 LYS A N 1
ATOM 1625 C CA . LYS A 1 204 ? 29.684 8.653 52.281 1.00 10.13 204 LYS A CA 1
ATOM 1626 C C . LYS A 1 204 ? 28.750 9.654 51.639 1.00 9.83 204 LYS A C 1
ATOM 1627 O O . LYS A 1 204 ? 29.118 10.315 50.669 1.00 10.38 204 LYS A O 1
ATOM 1633 N N . LEU A 1 205 ? 27.533 9.785 52.157 1.00 10.03 205 LEU A N 1
ATOM 1634 C CA . LEU A 1 205 ? 26.568 10.703 51.577 1.00 8.95 205 LEU A CA 1
ATOM 1635 C C . LEU A 1 205 ? 26.966 12.160 51.810 1.00 9.85 205 LEU A C 1
ATOM 1636 O O . LEU A 1 205 ? 26.680 13.008 50.956 1.00 10.37 205 LEU A O 1
ATOM 1641 N N . GLY A 1 206 ? 27.568 12.462 52.976 1.00 10.72 206 GLY A N 1
ATOM 1642 C CA . GLY A 1 206 ? 28.163 13.769 53.230 1.00 10.15 206 GLY A CA 1
ATOM 1643 C C . GLY A 1 206 ? 29.371 13.997 52.326 1.00 11.51 206 GLY A C 1
ATOM 1644 O O . GLY A 1 206 ? 29.516 15.041 51.701 1.00 10.85 206 GLY A O 1
ATOM 1645 N N . ALA A 1 207 ? 30.235 12.997 52.230 1.00 11.57 207 ALA A N 1
ATOM 1646 C CA . ALA A 1 207 ? 31.416 13.122 51.393 1.00 12.41 207 ALA A CA 1
ATOM 1647 C C . ALA A 1 207 ? 31.064 13.345 49.896 1.00 13.29 207 ALA A C 1
ATOM 1648 O O . ALA A 1 207 ? 31.643 14.234 49.224 1.00 13.36 207 ALA A O 1
ATOM 1650 N N . ASP A 1 208 ? 30.089 12.578 49.401 1.00 13.07 208 ASP A N 1
ATOM 1651 C CA . ASP A 1 208 ? 29.548 12.660 48.019 1.00 13.36 208 ASP A CA 1
ATOM 1652 C C . ASP A 1 208 ? 28.987 14.060 47.716 1.00 13.50 208 ASP A C 1
ATOM 1653 O O . ASP A 1 208 ? 29.201 14.638 46.631 1.00 13.76 208 ASP A O 1
ATOM 1658 N N . ASN A 1 209 ? 28.268 14.610 48.687 1.00 12.94 209 ASN A N 1
ATOM 1659 C CA . ASN A 1 209 ? 27.653 15.911 48.553 1.00 12.78 209 ASN A CA 1
ATOM 1660 C C . ASN A 1 209 ? 28.679 17.039 48.407 1.00 13.18 209 ASN A C 1
ATOM 1661 O O . ASN A 1 209 ? 28.575 17.875 47.485 1.00 13.69 209 ASN A O 1
ATOM 1666 N N . PHE A 1 210 ? 29.678 17.061 49.289 1.00 12.46 210 PHE A N 1
ATOM 1667 C CA . PHE A 1 210 ? 30.662 18.130 49.271 1.00 11.77 210 PHE A CA 1
ATOM 1668 C C . PHE A 1 210 ? 31.713 17.941 48.186 1.00 11.58 210 PHE A C 1
ATOM 1669 O O . PHE A 1 210 ? 32.264 18.920 47.778 1.00 10.80 210 PHE A O 1
ATOM 1677 N N . VAL A 1 211 ? 32.013 16.703 47.746 1.00 11.23 211 VAL A N 1
ATOM 1678 C CA . VAL A 1 211 ? 33.061 16.505 46.715 1.00 11.12 211 VAL A CA 1
ATOM 1679 C C . VAL A 1 211 ? 32.689 17.195 45.360 1.00 12.03 211 VAL A C 1
ATOM 1680 O O . VAL A 1 211 ? 33.558 17.701 44.620 1.00 10.97 211 VAL A O 1
ATOM 1684 N N . GLY A 1 212 ? 31.396 17.285 45.063 1.00 11.93 212 GLY A N 1
ATOM 1685 C CA . GLY A 1 212 ? 31.008 17.672 43.721 1.00 12.42 212 GLY A CA 1
ATOM 1686 C C . GLY A 1 212 ? 29.659 18.330 43.545 1.00 13.18 212 GLY A C 1
ATOM 1687 O O . GLY A 1 212 ? 29.383 18.845 42.477 1.00 12.93 212 GLY A O 1
ATOM 1688 N N . ASP A 1 213 ? 28.844 18.382 44.590 1.00 13.03 213 ASP A N 1
ATOM 1689 C CA . ASP A 1 213 ? 27.405 18.643 44.370 1.00 14.04 213 ASP A CA 1
ATOM 1690 C C . ASP A 1 213 ? 26.940 20.066 44.685 1.00 14.38 213 ASP A C 1
ATOM 1691 O O . ASP A 1 213 ? 26.710 20.409 45.854 1.00 15.29 213 ASP A O 1
ATOM 1696 N N . ALA A 1 214 ? 26.829 20.891 43.648 1.00 14.39 214 ALA A N 1
ATOM 1697 C CA . ALA A 1 214 ? 26.168 22.171 43.732 1.00 13.78 214 ALA A CA 1
ATOM 1698 C C . ALA A 1 214 ? 24.704 22.037 43.310 1.00 13.70 214 ALA A C 1
ATOM 1699 O O . ALA A 1 214 ? 23.846 22.784 43.785 1.00 13.54 214 ALA A O 1
ATOM 1701 N N . TYR A 1 215 ? 24.455 21.088 42.402 1.00 13.65 215 TYR A N 1
ATOM 1702 C CA . TYR A 1 215 ? 23.120 20.766 41.831 1.00 13.52 215 TYR A CA 1
ATOM 1703 C C . TYR A 1 215 ? 21.989 20.763 42.856 1.00 13.49 215 TYR A C 1
ATOM 1704 O O . TYR A 1 215 ? 20.916 21.307 42.563 1.00 12.75 215 TYR A O 1
ATOM 1713 N N . HIS A 1 216 ? 22.247 20.204 44.048 1.00 13.05 216 HIS A N 1
ATOM 1714 C CA . HIS A 1 216 ? 21.240 20.080 45.139 1.00 12.74 216 HIS A CA 1
ATOM 1715 C C . HIS A 1 216 ? 20.736 21.395 45.724 1.00 12.14 216 HIS A C 1
ATOM 1716 O O . HIS A 1 216 ? 19.657 21.462 46.289 1.00 11.96 216 HIS A O 1
ATOM 1723 N N . THR A 1 217 ? 21.522 22.439 45.581 1.00 12.83 217 THR A N 1
ATOM 1724 C CA . THR A 1 217 ? 21.146 23.758 46.102 1.00 12.39 217 THR A CA 1
ATOM 1725 C C . THR A 1 217 ? 19.722 24.144 45.712 1.00 12.58 217 THR A C 1
ATOM 1726 O O . THR A 1 217 ? 18.943 24.470 46.589 1.00 11.78 217 THR A O 1
ATOM 1730 N N . MET A 1 218 ? 19.359 24.023 44.421 1.00 12.55 218 MET A N 1
ATOM 1731 C CA . MET A 1 218 ? 18.047 24.538 43.945 1.00 13.29 218 MET A CA 1
ATOM 1732 C C . MET A 1 218 ? 16.826 23.894 44.648 1.00 12.82 218 MET A C 1
ATOM 1733 O O . MET A 1 218 ? 15.846 24.578 44.928 1.00 12.64 218 MET A O 1
ATOM 1738 N N . MET A 1 219 ? 16.882 22.579 44.899 1.00 12.80 219 MET A N 1
ATOM 1739 C CA . MET A 1 219 ? 15.786 21.904 45.596 1.00 11.71 219 MET A CA 1
ATOM 1740 C C . MET A 1 219 ? 15.993 21.754 47.115 1.00 11.43 219 MET A C 1
ATOM 1741 O O . MET A 1 219 ? 15.136 22.180 47.905 1.00 10.80 219 MET A O 1
ATOM 1746 N N . THR A 1 220 ? 17.126 21.173 47.529 1.00 10.54 220 THR A N 1
ATOM 1747 C CA . THR A 1 220 ? 17.370 20.988 48.970 1.00 10.59 220 THR A CA 1
ATOM 1748 C C . THR A 1 220 ? 17.300 22.312 49.727 1.00 10.45 220 THR A C 1
ATOM 1749 O O . THR A 1 220 ? 16.775 22.398 50.858 1.00 10.27 220 THR A O 1
ATOM 1753 N N . HIS A 1 221 ? 17.864 23.340 49.114 1.00 10.36 221 HIS A N 1
ATOM 1754 C CA . HIS A 1 221 ? 17.951 24.641 49.743 1.00 10.73 221 HIS A CA 1
ATOM 1755 C C . HIS A 1 221 ? 17.022 25.698 49.148 1.00 11.73 221 HIS A C 1
ATOM 1756 O O . HIS A 1 221 ? 17.283 26.913 49.263 1.00 11.94 221 HIS A O 1
ATOM 1763 N N . ARG A 1 222 ? 15.926 25.227 48.553 1.00 12.49 222 ARG A N 1
ATOM 1764 C CA . ARG A 1 222 ? 14.888 26.063 48.005 1.00 13.74 222 ARG A CA 1
ATOM 1765 C C . ARG A 1 222 ? 14.349 27.074 49.025 1.00 14.03 222 ARG A C 1
ATOM 1766 O O . ARG A 1 222 ? 14.112 28.225 48.663 1.00 13.37 222 ARG A O 1
ATOM 1774 N N . SER A 1 223 ? 14.157 26.655 50.281 1.00 13.13 223 SER A N 1
ATOM 1775 C CA . SER A 1 223 ? 13.742 27.583 51.339 1.00 13.01 223 SER A CA 1
ATOM 1776 C C . SER A 1 223 ? 14.701 28.764 51.458 1.00 13.14 223 SER A C 1
ATOM 1777 O O . SER A 1 223 ? 14.270 29.897 51.685 1.00 13.68 223 SER A O 1
ATOM 1780 N N . MET A 1 224 ? 16.000 28.487 51.354 1.00 12.97 224 MET A N 1
ATOM 1781 C CA . MET A 1 224 ? 17.024 29.519 51.489 1.00 14.48 224 MET A CA 1
ATOM 1782 C C . MET A 1 224 ? 17.125 30.404 50.241 1.00 14.38 224 MET A C 1
ATOM 1783 O O . MET A 1 224 ? 17.431 31.591 50.351 1.00 14.93 224 MET A O 1
ATOM 1788 N N . VAL A 1 225 ? 16.880 29.824 49.065 1.00 14.77 225 VAL A N 1
ATOM 1789 C CA . VAL A 1 225 ? 16.693 30.600 47.845 1.00 15.92 225 VAL A CA 1
ATOM 1790 C C . VAL A 1 225 ? 15.528 31.595 48.045 1.00 17.29 225 VAL A C 1
ATOM 1791 O O . VAL A 1 225 ? 15.650 32.753 47.701 1.00 18.11 225 VAL A O 1
ATOM 1795 N N . GLU A 1 226 ? 14.399 31.141 48.592 1.00 18.09 226 GLU A N 1
ATOM 1796 C CA . GLU A 1 226 ? 13.267 32.058 48.796 1.00 19.48 226 GLU A CA 1
ATOM 1797 C C . GLU A 1 226 ? 13.535 33.166 49.826 1.00 18.83 226 GLU A C 1
ATOM 1798 O O . GLU A 1 226 ? 13.014 34.276 49.720 1.00 19.31 226 GLU A O 1
ATOM 1804 N N . LEU A 1 227 ? 14.376 32.874 50.802 1.00 18.49 227 LEU A N 1
ATOM 1805 C CA . LEU A 1 227 ? 14.713 33.854 51.813 1.00 18.22 227 LEU A CA 1
ATOM 1806 C C . LEU A 1 227 ? 15.836 34.796 51.399 1.00 18.35 227 LEU A C 1
ATOM 1807 O O . LEU A 1 227 ? 16.129 35.720 52.122 1.00 18.64 227 LEU A O 1
ATOM 1812 N N . GLY A 1 228 ? 16.472 34.549 50.254 1.00 18.92 228 GLY A N 1
ATOM 1813 C CA . GLY A 1 228 ? 17.509 35.417 49.728 1.00 19.31 228 GLY A CA 1
ATOM 1814 C C . GLY A 1 228 ? 18.905 35.056 50.182 1.00 20.05 228 GLY A C 1
ATOM 1815 O O . GLY A 1 228 ? 19.849 35.809 49.955 1.00 19.47 228 GLY A O 1
ATOM 1816 N N . LEU A 1 229 ? 19.057 33.884 50.817 1.00 21.31 229 LEU A N 1
ATOM 1817 C CA . LEU A 1 229 ? 20.354 33.467 51.352 1.00 21.79 229 LEU A CA 1
ATOM 1818 C C . LEU A 1 229 ? 21.147 32.557 50.408 1.00 22.04 229 LEU A C 1
ATOM 1819 O O . LEU A 1 229 ? 22.382 32.603 50.403 1.00 22.90 229 LEU A O 1
ATOM 1824 N N . ALA A 1 230 ? 20.457 31.738 49.617 1.00 21.75 230 ALA A N 1
ATOM 1825 C CA . ALA A 1 230 ? 21.123 30.922 48.595 1.00 21.51 230 ALA A CA 1
ATOM 1826 C C . ALA A 1 230 ? 21.050 31.654 47.260 1.00 22.37 230 ALA A C 1
ATOM 1827 O O . ALA A 1 230 ? 20.158 32.485 47.077 1.00 21.84 230 ALA A O 1
ATOM 1829 N N . PRO A 1 231 ? 21.962 31.357 46.324 1.00 22.81 231 PRO A N 1
ATOM 1830 C CA . PRO A 1 231 ? 21.924 31.997 44.994 1.00 22.58 231 PRO A CA 1
ATOM 1831 C C . PRO A 1 231 ? 20.576 31.752 44.276 1.00 22.84 231 PRO A C 1
ATOM 1832 O O . PRO A 1 231 ? 20.158 30.582 44.150 1.00 22.36 231 PRO A O 1
ATOM 1836 N N . PRO A 1 232 ? 19.917 32.826 43.821 1.00 22.49 232 PRO A N 1
ATOM 1837 C CA . PRO A 1 232 ? 18.615 32.709 43.152 1.00 22.48 232 PRO A CA 1
ATOM 1838 C C . PRO A 1 232 ? 18.694 32.230 41.697 1.00 22.61 232 PRO A C 1
ATOM 1839 O O . PRO A 1 232 ? 17.713 31.715 41.179 1.00 22.67 232 PRO A O 1
ATOM 1843 N N . ASP A 1 233 ? 19.840 32.406 41.056 1.00 22.74 233 ASP A N 1
ATOM 1844 C CA . ASP A 1 233 ? 20.000 31.997 39.662 1.00 22.91 233 ASP A CA 1
ATOM 1845 C C . ASP A 1 233 ? 20.089 30.477 39.556 1.00 22.20 233 ASP A C 1
ATOM 1846 O O . ASP A 1 233 ? 21.046 29.918 40.045 1.00 21.90 233 ASP A O 1
ATOM 1851 N N . PRO A 1 234 ? 19.136 29.828 38.874 1.00 22.40 234 PRO A N 1
ATOM 1852 C CA . PRO A 1 234 ? 19.201 28.367 38.629 1.00 21.85 234 PRO A CA 1
ATOM 1853 C C . PRO A 1 234 ? 20.448 27.893 37.838 1.00 21.30 234 PRO A C 1
ATOM 1854 O O . PRO A 1 234 ? 20.741 26.692 37.804 1.00 21.46 234 PRO A O 1
ATOM 1858 N N . GLN A 1 235 ? 21.127 28.827 37.194 1.00 19.71 235 GLN A N 1
ATOM 1859 C CA . GLN A 1 235 ? 22.332 28.587 36.424 1.00 18.78 235 GLN A CA 1
ATOM 1860 C C . GLN A 1 235 ? 23.579 28.973 37.195 1.00 17.99 235 GLN A C 1
ATOM 1861 O O . GLN A 1 235 ? 24.665 29.004 36.615 1.00 17.71 235 GLN A O 1
ATOM 1867 N N . PHE A 1 236 ? 23.442 29.283 38.490 1.00 17.03 236 PHE A N 1
ATOM 1868 C CA . PHE A 1 236 ? 24.581 29.787 39.265 1.00 16.57 236 PHE A CA 1
ATOM 1869 C C . PHE A 1 236 ? 25.870 28.946 39.174 1.00 16.17 236 PHE A C 1
ATOM 1870 O O . PHE A 1 236 ? 26.971 29.491 39.185 1.00 15.90 236 PHE A O 1
ATOM 1878 N N . ALA A 1 237 ? 25.731 27.630 39.074 1.00 16.43 237 ALA A N 1
ATOM 1879 C CA . ALA A 1 237 ? 26.898 26.743 39.086 1.00 16.28 237 ALA A CA 1
ATOM 1880 C C . ALA A 1 237 ? 27.579 26.607 37.731 1.00 16.57 237 ALA A C 1
ATOM 1881 O O . ALA A 1 237 ? 28.694 26.078 37.644 1.00 16.67 237 ALA A O 1
ATOM 1883 N N . LEU A 1 238 ? 26.963 27.174 36.687 1.00 16.33 238 LEU A N 1
ATOM 1884 C CA . LEU A 1 238 ? 27.615 27.270 35.395 1.00 16.44 238 LEU A CA 1
ATOM 1885 C C . LEU A 1 238 ? 28.837 28.194 35.440 1.00 16.64 238 LEU A C 1
ATOM 1886 O O . LEU A 1 238 ? 29.751 28.073 34.602 1.00 16.64 238 LEU A O 1
ATOM 1891 N N . TYR A 1 239 ? 28.852 29.123 36.402 1.00 16.79 239 TYR A N 1
ATOM 1892 C CA . TYR A 1 239 ? 29.957 30.096 36.525 1.00 16.81 239 TYR A CA 1
ATOM 1893 C C . TYR A 1 239 ? 30.963 29.553 37.519 1.00 16.69 239 TYR A C 1
ATOM 1894 O O . TYR A 1 239 ? 31.274 30.185 38.528 1.00 16.48 239 TYR A O 1
ATOM 1903 N N . GLY A 1 240 ? 31.435 28.344 37.235 1.00 16.11 240 GLY A N 1
ATOM 1904 C CA . GLY A 1 240 ? 32.328 27.652 38.131 1.00 14.94 240 GLY A CA 1
ATOM 1905 C C . GLY A 1 240 ? 33.167 26.601 37.435 1.00 14.49 240 GLY A C 1
ATOM 1906 O O . GLY A 1 240 ? 33.064 26.395 36.216 1.00 13.94 240 GLY A O 1
ATOM 1907 N N . GLU A 1 241 ? 33.976 25.916 38.239 1.00 13.76 241 GLU A N 1
ATOM 1908 C CA . GLU A 1 241 ? 34.859 24.852 37.779 1.00 12.92 241 GLU A CA 1
ATOM 1909 C C . GLU A 1 241 ? 34.713 23.626 38.674 1.00 12.47 241 GLU A C 1
ATOM 1910 O O . GLU A 1 241 ? 34.568 23.764 39.871 1.00 12.45 241 GLU A O 1
ATOM 1916 N N . HIS A 1 242 ? 34.710 22.444 38.070 1.00 12.69 242 HIS A N 1
ATOM 1917 C CA . HIS A 1 242 ? 34.561 21.124 38.748 1.00 12.19 242 HIS A CA 1
ATOM 1918 C C . HIS A 1 242 ? 35.888 20.362 38.562 1.00 12.35 242 HIS A C 1
ATOM 1919 O O . HIS A 1 242 ? 36.254 20.039 37.428 1.00 12.56 242 HIS A O 1
ATOM 1926 N N . ILE A 1 243 ? 36.623 20.101 39.653 1.00 12.07 243 ILE A N 1
ATOM 1927 C CA . ILE A 1 243 ? 38.019 19.631 39.568 1.00 12.39 243 ILE A CA 1
ATOM 1928 C C . ILE A 1 243 ? 38.291 18.385 40.395 1.00 12.99 243 ILE A C 1
ATOM 1929 O O . ILE A 1 243 ? 37.891 18.294 41.557 1.00 12.44 243 ILE A O 1
ATOM 1934 N N . HIS A 1 244 ? 38.977 17.410 39.814 1.00 12.85 244 HIS A N 1
ATOM 1935 C CA . HIS A 1 244 ? 39.368 16.289 40.644 1.00 13.48 244 HIS A CA 1
ATOM 1936 C C . HIS A 1 244 ? 40.790 15.910 40.391 1.00 13.93 244 HIS A C 1
ATOM 1937 O O . HIS A 1 244 ? 41.389 16.276 39.387 1.00 12.59 244 HIS A O 1
ATOM 1944 N N . THR A 1 245 ? 41.269 15.096 41.302 1.00 13.96 245 THR A N 1
ATOM 1945 C CA . THR A 1 245 ? 42.673 14.800 41.462 1.00 14.84 245 THR A CA 1
ATOM 1946 C C . THR A 1 245 ? 42.751 13.266 41.646 1.00 14.16 245 THR A C 1
ATOM 1947 O O . THR A 1 245 ? 41.715 12.621 41.696 1.00 13.81 245 THR A O 1
ATOM 1951 N N . GLY A 1 246 ? 43.944 12.680 41.720 1.00 13.64 246 GLY A N 1
ATOM 1952 C CA . GLY A 1 246 ? 44.062 11.274 42.078 1.00 13.12 246 GLY A CA 1
ATOM 1953 C C . GLY A 1 246 ? 43.682 11.064 43.551 1.00 13.14 246 GLY A C 1
ATOM 1954 O O . GLY A 1 246 ? 43.410 12.029 44.252 1.00 13.03 246 GLY A O 1
ATOM 1955 N N . HIS A 1 247 ? 43.660 9.817 44.011 1.00 12.62 247 HIS A N 1
ATOM 1956 C CA . HIS A 1 247 ? 43.244 9.474 45.406 1.00 13.05 247 HIS A CA 1
ATOM 1957 C C . HIS A 1 247 ? 41.831 9.946 45.819 1.00 12.99 247 HIS A C 1
ATOM 1958 O O . HIS A 1 247 ? 41.561 10.231 47.016 1.00 12.56 247 HIS A O 1
ATOM 1965 N N . GLY A 1 248 ? 40.917 9.997 44.855 1.00 11.98 248 GLY A N 1
ATOM 1966 C CA . GLY A 1 248 ? 39.526 10.256 45.196 1.00 11.25 248 GLY A CA 1
ATOM 1967 C C . GLY A 1 248 ? 39.179 11.692 45.544 1.00 11.39 248 GLY A C 1
ATOM 1968 O O . GLY A 1 248 ? 38.003 11.968 45.824 1.00 11.91 248 GLY A O 1
ATOM 1969 N N . HIS A 1 249 ? 40.150 12.613 45.495 1.00 10.90 249 HIS A N 1
ATOM 1970 C CA . HIS A 1 249 ? 39.890 13.991 45.952 1.00 10.75 249 HIS A CA 1
ATOM 1971 C C . HIS A 1 249 ? 39.234 14.831 44.865 1.00 11.99 249 HIS A C 1
ATOM 1972 O O . HIS A 1 249 ? 39.539 14.679 43.673 1.00 10.88 249 HIS A O 1
ATOM 1979 N N . GLY A 1 250 ? 38.346 15.749 45.270 1.00 12.16 250 GLY A N 1
ATOM 1980 C CA . GLY A 1 250 ? 37.806 16.688 44.304 1.00 11.43 250 GLY A CA 1
ATOM 1981 C C . GLY A 1 250 ? 37.184 17.885 44.993 1.00 12.15 250 GLY A C 1
ATOM 1982 O O . GLY A 1 250 ? 36.889 17.835 46.200 1.00 11.98 250 GLY A O 1
ATOM 1983 N N . LEU A 1 251 ? 36.902 18.907 44.199 1.00 11.14 251 LEU A N 1
ATOM 1984 C CA . LEU A 1 251 ? 36.301 20.158 44.668 1.00 12.02 251 LEU A CA 1
ATOM 1985 C C . LEU A 1 251 ? 35.595 20.892 43.537 1.00 11.91 251 LEU A C 1
ATOM 1986 O O . LEU A 1 251 ? 35.804 20.595 42.361 1.00 12.22 251 LEU A O 1
ATOM 1991 N N . GLY A 1 252 ? 34.776 21.868 43.907 1.00 12.39 252 GLY A N 1
ATOM 1992 C CA . GLY A 1 252 ? 34.218 22.805 42.934 1.00 12.03 252 GLY A CA 1
ATOM 1993 C C . GLY A 1 252 ? 34.435 24.221 43.403 1.00 12.41 252 GLY A C 1
ATOM 1994 O O . GLY A 1 252 ? 34.477 24.465 44.595 1.00 11.57 252 GLY A O 1
ATOM 1995 N N . ILE A 1 253 ? 34.590 25.140 42.443 1.00 12.75 253 ILE A N 1
ATOM 1996 C CA . ILE A 1 253 ? 34.772 26.553 42.716 1.00 13.65 253 ILE A CA 1
ATOM 1997 C C . ILE A 1 253 ? 33.739 27.318 41.889 1.00 14.40 253 ILE A C 1
ATOM 1998 O O . ILE A 1 253 ? 33.668 27.145 40.653 1.00 14.65 253 ILE A O 1
ATOM 2003 N N . ILE A 1 254 ? 32.933 28.129 42.564 1.00 14.68 254 ILE A N 1
ATOM 2004 C CA . ILE A 1 254 ? 31.880 28.891 41.902 1.00 16.12 254 ILE A CA 1
ATOM 2005 C C . ILE A 1 254 ? 32.063 30.401 42.144 1.00 16.75 254 ILE A C 1
ATOM 2006 O O . ILE A 1 254 ? 32.364 30.820 43.257 1.00 16.86 254 ILE A O 1
ATOM 2011 N N . GLY A 1 255 ? 31.919 31.208 41.102 1.00 18.26 255 GLY A N 1
ATOM 2012 C CA . GLY A 1 255 ? 31.965 32.665 41.251 1.00 20.24 255 GLY A CA 1
ATOM 2013 C C . GLY A 1 255 ? 30.663 33.326 40.804 1.00 22.34 255 GLY A C 1
ATOM 2014 O O . GLY A 1 255 ? 29.740 32.620 40.354 1.00 21.56 255 GLY A O 1
ATOM 2015 N N . PRO A 1 256 ? 30.564 34.657 40.917 1.00 24.46 256 PRO A N 1
ATOM 2016 C CA . PRO A 1 256 ? 29.364 35.370 40.443 1.00 26.54 256 PRO A CA 1
ATOM 2017 C C . PRO A 1 256 ? 29.315 35.477 38.912 1.00 28.49 256 PRO A C 1
ATOM 2018 O O . PRO A 1 256 ? 30.371 35.396 38.274 1.00 28.39 256 PRO A O 1
ATOM 2022 N N . PRO A 1 257 ? 28.126 35.684 38.341 1.00 30.87 257 PRO A N 1
ATOM 2023 C CA . PRO A 1 257 ? 27.977 35.933 36.892 1.00 32.86 257 PRO A CA 1
ATOM 2024 C C . PRO A 1 257 ? 28.577 37.285 36.463 1.00 35.24 257 PRO A C 1
ATOM 2025 O O . PRO A 1 257 ? 28.765 38.128 37.350 1.00 35.07 257 PRO A O 1
ATOM 2029 N N . PRO A 1 258 ? 28.853 37.482 35.159 1.00 37.47 258 PRO A N 1
ATOM 2030 C CA . PRO A 1 258 ? 29.416 38.746 34.638 1.00 39.07 258 PRO A CA 1
ATOM 2031 C C . PRO A 1 258 ? 28.700 40.023 35.096 1.00 40.45 258 PRO A C 1
ATOM 2032 O O . PRO A 1 258 ? 29.387 41.021 35.367 1.00 40.89 258 PRO A O 1
ATOM 2036 N N . GLY A 1 259 ? 27.368 39.983 35.183 1.00 41.67 259 GLY A N 1
ATOM 2037 C CA . GLY A 1 259 ? 26.585 41.140 35.591 1.00 43.17 259 GLY A CA 1
ATOM 2038 C C . GLY A 1 259 ? 26.345 41.248 37.092 1.00 44.13 259 GLY A C 1
ATOM 2039 O O . GLY A 1 259 ? 25.285 41.721 37.532 1.00 44.57 259 GLY A O 1
ATOM 2040 N N . MET A 1 260 ? 27.332 40.808 37.873 1.00 44.60 260 MET A N 1
ATOM 2041 C CA . MET A 1 260 ? 27.283 40.874 39.330 1.00 44.83 260 MET A CA 1
ATOM 2042 C C . MET A 1 260 ? 28.692 41.107 39.860 1.00 44.35 260 MET A C 1
ATOM 2043 O O . MET A 1 260 ? 29.512 40.184 39.895 1.00 44.97 260 MET A O 1
ATOM 2048 N N . PRO A 1 261 ? 28.991 42.340 40.256 1.00 43.53 261 PRO A N 1
ATOM 2049 C CA . PRO A 1 261 ? 30.265 42.622 40.921 1.00 42.57 261 PRO A CA 1
ATOM 2050 C C . PRO A 1 261 ? 30.185 42.282 42.404 1.00 41.27 261 PRO A C 1
ATOM 2051 O O . PRO A 1 261 ? 29.284 42.742 43.110 1.00 41.67 261 PRO A O 1
ATOM 2055 N N . LEU A 1 262 ? 31.111 41.457 42.864 1.00 39.46 262 LEU A N 1
ATOM 2056 C CA . LEU A 1 262 ? 31.235 41.177 44.282 1.00 37.41 262 LEU A CA 1
ATOM 2057 C C . LEU A 1 262 ? 32.667 41.489 44.642 1.00 35.62 262 LEU A C 1
ATOM 2058 O O . LEU A 1 262 ? 33.556 41.328 43.804 1.00 35.60 262 LEU A O 1
ATOM 2063 N N . PRO A 1 263 ? 32.896 41.957 45.864 1.00 33.70 263 PRO A N 1
ATOM 2064 C CA . PRO A 1 263 ? 34.257 42.179 46.354 1.00 32.00 263 PRO A CA 1
ATOM 2065 C C . PRO A 1 263 ? 35.179 41.003 46.034 1.00 30.21 263 PRO A C 1
ATOM 2066 O O . PRO A 1 263 ? 34.796 39.836 46.195 1.00 29.42 263 PRO A O 1
ATOM 2070 N N . GLU A 1 264 ? 36.385 41.320 45.567 1.00 28.28 264 GLU A N 1
ATOM 2071 C CA . GLU A 1 264 ? 37.376 40.297 45.260 1.00 26.90 264 GLU A CA 1
ATOM 2072 C C . GLU A 1 264 ? 37.802 39.533 46.509 1.00 24.80 264 GLU A C 1
ATOM 2073 O O . GLU A 1 264 ? 37.711 40.048 47.626 1.00 23.46 264 GLU A O 1
ATOM 2079 N N . PHE A 1 265 ? 38.255 38.299 46.300 1.00 23.26 265 PHE A N 1
ATOM 2080 C CA . PHE A 1 265 ? 38.790 37.488 47.374 1.00 22.20 265 PHE A CA 1
ATOM 2081 C C . PHE A 1 265 ? 37.735 37.297 48.471 1.00 21.38 265 PHE A C 1
ATOM 2082 O O . PHE A 1 265 ? 38.035 37.385 49.661 1.00 20.33 265 PHE A O 1
ATOM 2090 N N . MET A 1 266 ? 36.489 37.076 48.044 1.00 21.13 266 MET A N 1
ATOM 2091 C CA . MET A 1 266 ? 35.375 36.763 48.954 1.00 21.39 266 MET A CA 1
ATOM 2092 C C . MET A 1 266 ? 35.133 37.897 49.937 1.00 21.21 266 MET A C 1
ATOM 2093 O O . MET A 1 266 ? 34.552 37.695 51.010 1.00 21.71 266 MET A O 1
ATOM 2098 N N . GLY A 1 267 ? 35.615 39.085 49.591 1.00 20.96 267 GLY A N 1
ATOM 2099 C CA . GLY A 1 267 ? 35.546 40.215 50.504 1.00 20.32 267 GLY A CA 1
ATOM 2100 C C . GLY A 1 267 ? 36.318 40.048 51.808 1.00 19.89 267 GLY A C 1
ATOM 2101 O O . GLY A 1 267 ? 35.979 40.666 52.823 1.00 19.89 267 GLY A O 1
ATOM 2102 N N . LEU A 1 268 ? 37.377 39.251 51.791 1.00 19.65 268 LEU A N 1
ATOM 2103 C CA . LEU A 1 268 ? 38.236 39.130 52.968 1.00 19.68 268 LEU A CA 1
ATOM 2104 C C . LEU A 1 268 ? 38.832 40.461 53.392 1.00 20.14 268 LEU A C 1
ATOM 2105 O O . LEU A 1 268 ? 39.002 41.379 52.551 1.00 20.25 268 LEU A O 1
ATOM 2110 N N . PRO A 1 269 ? 39.146 40.603 54.686 1.00 20.54 269 PRO A N 1
ATOM 2111 C CA . PRO A 1 269 ? 39.712 41.856 55.178 1.00 20.76 269 PRO A CA 1
ATOM 2112 C C . PRO A 1 269 ? 41.026 42.209 54.471 1.00 20.99 269 PRO A C 1
ATOM 2113 O O . PRO A 1 269 ? 41.776 41.339 53.992 1.00 20.54 269 PRO A O 1
ATOM 2117 N N . GLU A 1 270 ? 41.296 43.504 54.429 1.00 20.89 270 GLU A N 1
ATOM 2118 C CA . GLU A 1 270 ? 42.397 44.070 53.651 1.00 21.51 270 GLU A CA 1
ATOM 2119 C C . GLU A 1 270 ? 43.770 43.501 54.029 1.00 20.64 270 GLU A C 1
ATOM 2120 O O . GLU A 1 270 ? 44.609 43.269 53.149 1.00 20.36 270 GLU A O 1
ATOM 2126 N N . ASN A 1 271 ? 44.004 43.272 55.322 1.00 19.61 271 ASN A N 1
ATOM 2127 C CA . ASN A 1 271 ? 45.286 42.735 55.739 1.00 19.47 271 ASN A CA 1
ATOM 2128 C C . ASN A 1 271 ? 45.492 41.296 55.275 1.00 19.48 271 ASN A C 1
ATOM 2129 O O . ASN A 1 271 ? 46.612 40.901 54.952 1.00 19.03 271 ASN A O 1
ATOM 2134 N N . ILE A 1 272 ? 44.405 40.521 55.225 1.00 19.16 272 ILE A N 1
ATOM 2135 C CA . ILE A 1 272 ? 44.467 39.150 54.752 1.00 18.97 272 ILE A CA 1
ATOM 2136 C C . ILE A 1 272 ? 44.696 39.109 53.236 1.00 19.17 272 ILE A C 1
ATOM 2137 O O . ILE A 1 272 ? 45.454 38.276 52.730 1.00 19.55 272 ILE A O 1
ATOM 2142 N N . VAL A 1 273 ? 44.055 40.014 52.508 1.00 19.06 273 VAL A N 1
ATOM 2143 C CA . VAL A 1 273 ? 44.245 40.099 51.062 1.00 19.66 273 VAL A CA 1
ATOM 2144 C C . VAL A 1 273 ? 45.703 40.464 50.729 1.00 20.37 273 VAL A C 1
ATOM 2145 O O . VAL A 1 273 ? 46.303 39.871 49.838 1.00 19.37 273 VAL A O 1
ATOM 2149 N N . GLU A 1 274 ? 46.267 41.417 51.469 1.00 21.26 274 GLU A N 1
ATOM 2150 C CA . GLU A 1 274 ? 47.684 41.752 51.370 1.00 23.17 274 GLU A CA 1
ATOM 2151 C C . GLU A 1 274 ? 48.546 40.508 51.464 1.00 22.94 274 GLU A C 1
ATOM 2152 O O . GLU A 1 274 ? 49.403 40.275 50.607 1.00 22.41 274 GLU A O 1
ATOM 2158 N N . GLU A 1 275 ? 48.301 39.717 52.510 1.00 22.51 275 GLU A N 1
ATOM 2159 C CA . GLU A 1 275 ? 49.134 38.561 52.823 1.00 22.86 275 GLU A CA 1
ATOM 2160 C C . GLU A 1 275 ? 48.953 37.475 51.745 1.00 22.85 275 GLU A C 1
ATOM 2161 O O . GLU A 1 275 ? 49.936 36.922 51.249 1.00 22.60 275 GLU A O 1
ATOM 2167 N N . LEU A 1 276 ? 47.710 37.213 51.341 1.00 22.87 276 LEU A N 1
ATOM 2168 C CA . LEU A 1 276 ? 47.447 36.144 50.379 1.00 23.11 276 LEU A CA 1
ATOM 2169 C C . LEU A 1 276 ? 48.077 36.414 48.991 1.00 23.52 276 LEU A C 1
ATOM 2170 O O . LEU A 1 276 ? 48.586 35.512 48.327 1.00 23.08 276 LEU A O 1
ATOM 2175 N N . GLU A 1 277 ? 48.074 37.667 48.579 1.00 24.13 277 GLU A N 1
ATOM 2176 C CA . GLU A 1 277 ? 48.768 38.082 47.354 1.00 26.04 277 GLU A CA 1
ATOM 2177 C C . GLU A 1 277 ? 50.278 37.823 47.377 1.00 26.36 277 GLU A C 1
ATOM 2178 O O . GLU A 1 277 ? 50.920 37.716 46.331 1.00 26.47 277 GLU A O 1
ATOM 2184 N N . ARG A 1 278 ? 50.826 37.694 48.579 1.00 27.12 278 ARG A N 1
ATOM 2185 C CA . ARG A 1 278 ? 52.242 37.459 48.763 1.00 27.77 278 ARG A CA 1
ATOM 2186 C C . ARG A 1 278 ? 52.518 35.981 49.106 1.00 27.67 278 ARG A C 1
ATOM 2187 O O . ARG A 1 278 ? 53.592 35.465 48.777 1.00 28.73 278 ARG A O 1
ATOM 2195 N N . ARG A 1 279 ? 51.553 35.295 49.722 1.00 26.39 279 ARG A N 1
ATOM 2196 C CA . ARG A 1 279 ? 51.758 33.907 50.144 1.00 25.29 279 ARG A CA 1
ATOM 2197 C C . ARG A 1 279 ? 51.453 32.893 49.035 1.00 24.60 279 ARG A C 1
ATOM 2198 O O . ARG A 1 279 ? 52.103 31.852 48.952 1.00 25.26 279 ARG A O 1
ATOM 2206 N N . LEU A 1 280 ? 50.473 33.191 48.186 1.00 23.38 280 LEU A N 1
ATOM 2207 C CA . LEU A 1 280 ? 50.035 32.244 47.154 1.00 22.46 280 LEU A CA 1
ATOM 2208 C C . LEU A 1 280 ? 50.678 32.615 45.818 1.00 21.87 280 LEU A C 1
ATOM 2209 O O . LEU A 1 280 ? 51.094 33.760 45.641 1.00 20.89 280 LEU A O 1
ATOM 2214 N N . THR A 1 281 ? 50.762 31.651 44.892 1.00 21.22 281 THR A N 1
ATOM 2215 C CA . THR A 1 281 ? 51.283 31.922 43.548 1.00 20.50 281 THR A CA 1
ATOM 2216 C C . THR A 1 281 ? 50.276 32.737 42.741 1.00 20.61 281 THR A C 1
ATOM 2217 O O . THR A 1 281 ? 49.077 32.663 42.990 1.00 20.39 281 THR A O 1
ATOM 2221 N N . PRO A 1 282 ? 50.757 33.504 41.764 1.00 20.65 282 PRO A N 1
ATOM 2222 C CA . PRO A 1 282 ? 49.860 34.280 40.893 1.00 20.76 282 PRO A CA 1
ATOM 2223 C C . PRO A 1 282 ? 48.712 33.431 40.303 1.00 20.98 282 PRO A C 1
ATOM 2224 O O . PRO A 1 282 ? 47.567 33.903 40.190 1.00 21.56 282 PRO A O 1
ATOM 2228 N N . GLU A 1 283 ? 48.993 32.176 39.967 1.00 20.83 283 GLU A N 1
ATOM 2229 C CA . GLU A 1 283 ? 47.954 31.274 39.457 1.00 20.69 283 GLU A CA 1
ATOM 2230 C C . GLU A 1 283 ? 46.877 30.993 40.516 1.00 19.77 283 GLU A C 1
ATOM 2231 O O . GLU A 1 283 ? 45.685 31.030 40.202 1.00 18.99 283 GLU A O 1
ATOM 2237 N N . GLN A 1 284 ? 47.302 30.752 41.758 1.00 18.84 284 GLN A N 1
ATOM 2238 C CA . GLN A 1 284 ? 46.373 30.515 42.878 1.00 18.45 284 GLN A CA 1
ATOM 2239 C C . GLN A 1 284 ? 45.564 31.780 43.133 1.00 18.41 284 GLN A C 1
ATOM 2240 O O . GLN A 1 284 ? 44.338 31.715 43.298 1.00 18.97 284 GLN A O 1
ATOM 2246 N N . VAL A 1 285 ? 46.250 32.923 43.136 1.00 18.44 285 VAL A N 1
ATOM 2247 C CA . VAL A 1 285 ? 45.627 34.223 43.396 1.00 18.13 285 VAL A CA 1
ATOM 2248 C C . VAL A 1 285 ? 44.486 34.519 42.410 1.00 18.61 285 VAL A C 1
ATOM 2249 O O . VAL A 1 285 ? 43.387 34.948 42.816 1.00 17.99 285 VAL A O 1
ATOM 2253 N N . GLU A 1 286 ? 44.749 34.306 41.111 1.00 18.48 286 GLU A N 1
ATOM 2254 C CA . GLU A 1 286 ? 43.735 34.553 40.093 1.00 18.57 286 GLU A CA 1
ATOM 2255 C C . GLU A 1 286 ? 42.559 33.561 40.112 1.00 17.80 286 GLU A C 1
ATOM 2256 O O . GLU A 1 286 ? 41.433 33.930 39.783 1.00 17.28 286 GLU A O 1
ATOM 2262 N N . ILE A 1 287 ? 42.803 32.312 40.491 1.00 17.80 287 ILE A N 1
ATOM 2263 C CA . ILE A 1 287 ? 41.688 31.380 40.706 1.00 17.74 287 ILE A CA 1
ATOM 2264 C C . ILE A 1 287 ? 40.826 31.832 41.893 1.00 17.76 287 ILE A C 1
ATOM 2265 O O . ILE A 1 287 ? 39.591 31.782 41.822 1.00 17.42 287 ILE A O 1
ATOM 2270 N N . PHE A 1 288 ? 41.466 32.307 42.969 1.00 18.03 288 PHE A N 1
ATOM 2271 C CA . PHE A 1 288 ? 40.708 32.723 44.159 1.00 18.08 288 PHE A CA 1
ATOM 2272 C C . PHE A 1 288 ? 39.974 34.047 43.970 1.00 18.55 288 PHE A C 1
ATOM 2273 O O . PHE A 1 288 ? 38.922 34.275 44.575 1.00 19.09 288 PHE A O 1
ATOM 2281 N N . ARG A 1 289 ? 40.521 34.924 43.132 1.00 18.97 289 ARG A N 1
ATOM 2282 C CA . ARG A 1 289 ? 40.039 36.303 43.062 1.00 19.20 289 ARG A CA 1
ATOM 2283 C C . ARG A 1 289 ? 38.497 36.485 42.939 1.00 19.22 289 ARG A C 1
ATOM 2284 O O . ARG A 1 289 ? 37.916 37.324 43.655 1.00 18.62 289 ARG A O 1
ATOM 2292 N N . PRO A 1 290 ? 37.854 35.762 42.021 1.00 19.16 290 PRO A N 1
ATOM 2293 C CA . PRO A 1 290 ? 36.406 35.882 41.825 1.00 19.56 290 PRO A CA 1
ATOM 2294 C C . PRO A 1 290 ? 35.568 34.804 42.565 1.00 19.33 290 PRO A C 1
ATOM 2295 O O . PRO A 1 290 ? 34.412 34.615 42.247 1.00 20.07 290 PRO A O 1
ATOM 2299 N N . THR A 1 291 ? 36.138 34.120 43.548 1.00 18.71 291 THR A N 1
ATOM 2300 C CA . THR A 1 291 ? 35.416 33.031 44.232 1.00 18.19 291 THR A CA 1
ATOM 2301 C C . THR A 1 291 ? 34.273 33.524 45.113 1.00 16.58 291 THR A C 1
ATOM 2302 O O . THR A 1 291 ? 34.409 34.546 45.799 1.00 16.45 291 THR A O 1
ATOM 2306 N N . ALA A 1 292 ? 33.154 32.791 45.073 1.00 14.92 292 ALA A N 1
ATOM 2307 C CA . ALA A 1 292 ? 32.063 32.912 46.048 1.00 14.17 292 ALA A CA 1
ATOM 2308 C C . ALA A 1 292 ? 31.874 31.627 46.894 1.00 13.76 292 ALA A C 1
ATOM 2309 O O . ALA A 1 292 ? 31.548 31.691 48.096 1.00 13.92 292 ALA A O 1
ATOM 2311 N N . PHE A 1 293 ? 32.058 30.469 46.265 1.00 13.19 293 PHE A N 1
ATOM 2312 C CA . PHE A 1 293 ? 31.942 29.176 46.951 1.00 12.67 293 PHE A CA 1
ATOM 2313 C C . PHE A 1 293 ? 33.043 28.222 46.551 1.00 12.57 293 PHE A C 1
ATOM 2314 O O . PHE A 1 293 ? 33.366 28.088 45.355 1.00 12.28 293 PHE A O 1
ATOM 2322 N N . ILE A 1 294 ? 33.617 27.558 47.553 1.00 12.30 294 ILE A N 1
ATOM 2323 C CA . ILE A 1 294 ? 34.476 26.412 47.309 1.00 11.75 294 ILE A CA 1
ATOM 2324 C C . ILE A 1 294 ? 33.931 25.302 48.175 1.00 11.64 294 ILE A C 1
ATOM 2325 O O . ILE A 1 294 ? 33.720 25.493 49.369 1.00 10.97 294 ILE A O 1
ATOM 2330 N N . HIS A 1 295 ? 33.763 24.138 47.579 1.00 11.39 295 HIS A N 1
ATOM 2331 C CA . HIS A 1 295 ? 33.336 22.945 48.309 1.00 11.88 295 HIS A CA 1
ATOM 2332 C C . HIS A 1 295 ? 34.167 21.754 47.823 1.00 12.07 295 HIS A C 1
ATOM 2333 O O . HIS A 1 295 ? 34.447 21.653 46.632 1.00 12.57 295 HIS A O 1
ATOM 2340 N N . GLY A 1 296 ? 34.580 20.870 48.737 1.00 11.83 296 GLY A N 1
ATOM 2341 C CA . GLY A 1 296 ? 35.393 19.745 48.341 1.00 11.32 296 GLY A CA 1
ATOM 2342 C C . GLY A 1 296 ? 35.494 18.687 49.413 1.00 11.51 296 GLY A C 1
ATOM 2343 O O . GLY A 1 296 ? 35.079 18.869 50.567 1.00 10.85 296 GLY A O 1
ATOM 2344 N N . THR A 1 297 ? 36.047 17.553 49.022 1.00 11.28 297 THR A N 1
ATOM 2345 C CA . THR A 1 297 ? 36.292 16.505 49.992 1.00 11.74 297 THR A CA 1
ATOM 2346 C C . THR A 1 297 ? 37.708 16.024 49.800 1.00 11.86 297 THR A C 1
ATOM 2347 O O . THR A 1 297 ? 38.152 15.785 48.669 1.00 11.25 297 THR A O 1
ATOM 2351 N N . VAL A 1 298 ? 38.421 15.944 50.916 1.00 11.06 298 VAL A N 1
ATOM 2352 C CA . VAL A 1 298 ? 39.674 15.217 50.983 1.00 11.57 298 VAL A CA 1
ATOM 2353 C C . VAL A 1 298 ? 39.379 13.739 51.340 1.00 10.99 298 VAL A C 1
ATOM 2354 O O . VAL A 1 298 ? 38.973 13.412 52.458 1.00 10.94 298 VAL A O 1
ATOM 2358 N N . PHE A 1 299 ? 39.559 12.850 50.385 1.00 10.82 299 PHE A N 1
ATOM 2359 C CA . PHE A 1 299 ? 39.234 11.445 50.628 1.00 10.56 299 PHE A CA 1
ATOM 2360 C C . PHE A 1 299 ? 39.948 10.922 51.873 1.00 10.43 299 PHE A C 1
ATOM 2361 O O . PHE A 1 299 ? 41.124 11.220 52.069 1.00 10.59 299 PHE A O 1
ATOM 2369 N N . PRO A 1 300 ? 39.275 10.126 52.704 1.00 10.37 300 PRO A N 1
ATOM 2370 C CA . PRO A 1 300 ? 37.854 9.768 52.530 1.00 10.37 300 PRO A CA 1
ATOM 2371 C C . PRO A 1 300 ? 36.802 10.760 53.045 1.00 10.09 300 PRO A C 1
ATOM 2372 O O . PRO A 1 300 ? 35.816 10.975 52.312 1.00 10.30 300 PRO A O 1
ATOM 2376 N N . ASN A 1 301 ? 36.961 11.313 54.245 1.00 9.83 301 ASN A N 1
ATOM 2377 C CA . ASN A 1 301 ? 35.776 11.821 54.970 1.00 9.96 301 ASN A CA 1
ATOM 2378 C C . ASN A 1 301 ? 35.986 13.208 55.593 1.00 10.22 301 ASN A C 1
ATOM 2379 O O . ASN A 1 301 ? 35.325 13.554 56.565 1.00 11.12 301 ASN A O 1
ATOM 2384 N N . LEU A 1 302 ? 36.908 13.998 55.037 1.00 10.52 302 LEU A N 1
ATOM 2385 C CA . LEU A 1 302 ? 37.070 15.390 55.435 1.00 10.54 302 LEU A CA 1
ATOM 2386 C C . LEU A 1 302 ? 36.522 16.264 54.320 1.00 11.16 302 LEU A C 1
ATOM 2387 O O . LEU A 1 302 ? 36.999 16.176 53.185 1.00 11.01 302 LEU A O 1
ATOM 2392 N N . SER A 1 303 ? 35.537 17.111 54.630 1.00 11.24 303 SER A N 1
ATOM 2393 C CA . SER A 1 303 ? 35.012 18.024 53.614 1.00 11.57 303 SER A CA 1
ATOM 2394 C C . SER A 1 303 ? 35.243 19.478 54.038 1.00 11.83 303 SER A C 1
ATOM 2395 O O . SER A 1 303 ? 35.394 19.768 55.226 1.00 11.26 303 SER A O 1
ATOM 2398 N N . ILE A 1 304 ? 35.298 20.350 53.033 1.00 11.44 304 ILE A N 1
ATOM 2399 C CA . ILE A 1 304 ? 35.594 21.756 53.190 1.00 12.50 304 ILE A CA 1
ATOM 2400 C C . ILE A 1 304 ? 34.450 22.531 52.583 1.00 12.50 304 ILE A C 1
ATOM 2401 O O . ILE A 1 304 ? 33.990 22.197 51.471 1.00 12.36 304 ILE A O 1
ATOM 2406 N N . GLY A 1 305 ? 33.994 23.560 53.288 1.00 12.00 305 GLY A N 1
ATOM 2407 C CA . GLY A 1 305 ? 33.136 24.570 52.689 1.00 12.59 305 GLY A CA 1
ATOM 2408 C C . GLY A 1 305 ? 33.649 25.972 52.946 1.00 13.17 305 GLY A C 1
ATOM 2409 O O . GLY A 1 305 ? 33.816 26.348 54.105 1.00 14.63 305 GLY A O 1
ATOM 2410 N N . ASN A 1 306 ? 33.938 26.736 51.893 1.00 13.07 306 ASN A N 1
ATOM 2411 C CA . ASN A 1 306 ? 34.387 28.105 52.052 1.00 12.89 306 ASN A CA 1
ATOM 2412 C C . ASN A 1 306 ? 33.388 28.916 51.263 1.00 13.02 306 ASN A C 1
ATOM 2413 O O . ASN A 1 306 ? 33.451 28.983 50.020 1.00 12.57 306 ASN A O 1
ATOM 2418 N N . PHE A 1 307 ? 32.428 29.486 51.983 1.00 13.38 307 PHE A N 1
ATOM 2419 C CA . PHE A 1 307 ? 31.222 30.039 51.366 1.00 13.45 307 PHE A CA 1
ATOM 2420 C C . PHE A 1 307 ? 31.003 31.489 51.770 1.00 13.84 307 PHE A C 1
ATOM 2421 O O . PHE A 1 307 ? 31.366 31.907 52.872 1.00 13.38 307 PHE A O 1
ATOM 2429 N N . LEU A 1 308 ? 30.343 32.231 50.898 1.00 14.62 308 LEU A N 1
ATOM 2430 C CA . LEU A 1 308 ? 30.018 33.652 51.146 1.00 16.21 308 LEU A CA 1
ATOM 2431 C C . LEU A 1 308 ? 28.512 33.686 51.373 1.00 16.62 308 LEU A C 1
ATOM 2432 O O . LEU A 1 308 ? 27.760 33.355 50.466 1.00 16.68 308 LEU A O 1
ATOM 2437 N N . MET A 1 309 ? 28.063 34.034 52.579 1.00 17.70 309 MET A N 1
ATOM 2438 C CA . MET A 1 309 ? 26.635 33.877 52.946 1.00 18.36 309 MET A CA 1
ATOM 2439 C C . MET A 1 309 ? 26.206 34.839 54.040 1.00 17.61 309 MET A C 1
ATOM 2440 O O . MET A 1 309 ? 27.016 35.213 54.912 1.00 16.85 309 MET A O 1
ATOM 2445 N N . GLY A 1 310 ? 24.944 35.278 53.961 1.00 17.27 310 GLY A N 1
ATOM 2446 C CA . GLY A 1 310 ? 24.313 36.082 55.004 1.00 16.36 310 GLY A CA 1
ATOM 2447 C C . GLY A 1 310 ? 24.110 35.329 56.316 1.00 16.11 310 GLY A C 1
ATOM 2448 O O . GLY A 1 310 ? 23.937 34.094 56.321 1.00 15.79 310 GLY A O 1
ATOM 2449 N N . LYS A 1 311 ? 24.155 36.057 57.430 1.00 15.75 311 LYS A N 1
ATOM 2450 C CA . LYS A 1 311 ? 23.911 35.484 58.763 1.00 16.22 311 LYS A CA 1
ATOM 2451 C C . LYS A 1 311 ? 22.414 35.468 59.106 1.00 16.15 311 LYS A C 1
ATOM 2452 O O . LYS A 1 311 ? 22.010 34.987 60.172 1.00 16.20 311 LYS A O 1
ATOM 2458 N N . ASP A 1 312 ? 21.612 36.005 58.186 1.00 16.24 312 ASP A N 1
ATOM 2459 C CA . ASP A 1 312 ? 20.143 36.061 58.288 1.00 15.51 312 ASP A CA 1
ATOM 2460 C C . ASP A 1 312 ? 19.594 36.669 56.985 1.00 15.53 312 ASP A C 1
ATOM 2461 O O . ASP A 1 312 ? 20.375 37.058 56.104 1.00 15.31 312 ASP A O 1
ATOM 2466 N N . HIS A 1 313 ? 18.274 36.772 56.851 1.00 15.58 313 HIS A N 1
ATOM 2467 C CA . HIS A 1 313 ? 17.674 37.199 55.592 1.00 15.85 313 HIS A CA 1
ATOM 2468 C C . HIS A 1 313 ? 17.829 38.708 55.324 1.00 16.38 313 HIS A C 1
ATOM 2469 O O . HIS A 1 313 ? 17.471 39.196 54.252 1.00 16.31 313 HIS A O 1
ATOM 2476 N N . LEU A 1 314 ? 18.388 39.440 56.284 1.00 16.64 314 LEU A N 1
ATOM 2477 C CA . LEU A 1 314 ? 18.460 40.881 56.161 1.00 17.45 314 LEU A CA 1
ATOM 2478 C C . LEU A 1 314 ? 19.886 41.393 55.988 1.00 17.66 314 LEU A C 1
ATOM 2479 O O . LEU A 1 314 ? 20.110 42.595 55.919 1.00 17.52 314 LEU A O 1
ATOM 2484 N N . SER A 1 315 ? 20.856 40.488 55.916 1.00 17.91 315 SER A N 1
ATOM 2485 C CA . SER A 1 315 ? 22.252 40.905 56.035 1.00 18.37 315 SER A CA 1
ATOM 2486 C C . SER A 1 315 ? 23.077 40.631 54.799 1.00 18.43 315 SER A C 1
ATOM 2487 O O . SER A 1 315 ? 22.824 39.669 54.090 1.00 18.34 315 SER A O 1
ATOM 2490 N N . ALA A 1 316 ? 24.046 41.516 54.537 1.00 18.26 316 ALA A N 1
ATOM 2491 C CA . ALA A 1 316 ? 25.038 41.295 53.488 1.00 17.92 316 ALA A CA 1
ATOM 2492 C C . ALA A 1 316 ? 25.901 40.101 53.854 1.00 17.63 316 ALA A C 1
ATOM 2493 O O . ALA A 1 316 ? 26.228 39.888 55.039 1.00 17.48 316 ALA A O 1
ATOM 2495 N N . PRO A 1 317 ? 26.296 39.331 52.847 1.00 17.27 317 PRO A N 1
ATOM 2496 C CA . PRO A 1 317 ? 27.033 38.093 53.099 1.00 16.70 317 PRO A CA 1
ATOM 2497 C C . PRO A 1 317 ? 28.463 38.335 53.594 1.00 16.39 317 PRO A C 1
ATOM 2498 O O . PRO A 1 317 ? 29.093 39.336 53.282 1.00 15.99 317 PRO A O 1
ATOM 2502 N N . THR A 1 318 ? 28.957 37.407 54.396 1.00 15.34 318 THR A N 1
ATOM 2503 C CA . THR A 1 318 ? 30.375 37.343 54.692 1.00 14.69 318 THR A CA 1
ATOM 2504 C C . THR A 1 318 ? 30.911 35.908 54.533 1.00 14.29 318 THR A C 1
ATOM 2505 O O . THR A 1 318 ? 30.146 34.937 54.586 1.00 12.76 318 THR A O 1
ATOM 2509 N N . ALA A 1 319 ? 32.189 35.818 54.194 1.00 13.38 319 ALA A N 1
ATOM 2510 C CA . ALA A 1 319 ? 32.866 34.570 53.946 1.00 13.09 319 ALA A CA 1
ATOM 2511 C C . ALA A 1 319 ? 33.104 33.795 55.237 1.00 12.88 319 ALA A C 1
ATOM 2512 O O . ALA A 1 319 ? 33.411 34.359 56.292 1.00 12.56 319 ALA A O 1
ATOM 2514 N N . PHE A 1 320 ? 32.950 32.481 55.158 1.00 12.58 320 PHE A N 1
ATOM 2515 C CA . PHE A 1 320 ? 33.333 31.643 56.296 1.00 12.29 320 PHE A CA 1
ATOM 2516 C C . PHE A 1 320 ? 33.955 30.376 55.762 1.00 12.39 320 PHE A C 1
ATOM 2517 O O . PHE A 1 320 ? 33.677 29.981 54.624 1.00 11.87 320 PHE A O 1
ATOM 2525 N N . LEU A 1 321 ? 34.812 29.769 56.575 1.00 12.16 321 LEU A N 1
ATOM 2526 C CA . LEU A 1 321 ? 35.418 28.488 56.273 1.00 12.60 321 LEU A CA 1
ATOM 2527 C C . LEU A 1 321 ? 34.981 27.457 57.308 1.00 13.30 321 LEU A C 1
ATOM 2528 O O . LEU A 1 321 ? 35.070 27.708 58.518 1.00 13.94 321 LEU A O 1
ATOM 2533 N N . THR A 1 322 ? 34.519 26.303 56.838 1.00 12.18 322 THR A N 1
ATOM 2534 C CA . THR A 1 322 ? 34.274 25.187 57.712 1.00 12.50 322 THR A CA 1
ATOM 2535 C C . THR A 1 322 ? 34.944 23.929 57.153 1.00 12.23 322 THR A C 1
ATOM 2536 O O . THR A 1 322 ? 34.933 23.697 55.934 1.00 12.67 322 THR A O 1
ATOM 2540 N N . LEU A 1 323 ? 35.548 23.156 58.054 1.00 12.34 323 LEU A N 1
ATOM 2541 C CA . LEU A 1 323 ? 36.027 21.806 57.769 1.00 11.98 323 LEU A CA 1
ATOM 2542 C C . LEU A 1 323 ? 35.131 20.873 58.564 1.00 11.61 323 LEU A C 1
ATOM 2543 O O . LEU A 1 323 ? 34.744 21.193 59.678 1.00 11.86 323 LEU A O 1
ATOM 2548 N N . ARG A 1 324 ? 34.807 19.714 58.026 1.00 11.22 324 ARG A N 1
ATOM 2549 C CA . ARG A 1 324 ? 33.982 18.790 58.789 1.00 11.90 324 ARG A CA 1
ATOM 2550 C C . ARG A 1 324 ? 34.410 17.345 58.510 1.00 11.75 324 ARG A C 1
ATOM 2551 O O . ARG A 1 324 ? 34.819 17.028 57.392 1.00 12.29 324 ARG A O 1
ATOM 2559 N N . LEU A 1 325 ? 34.324 16.504 59.542 1.00 11.48 325 LEU A N 1
ATOM 2560 C CA . LEU A 1 325 ? 34.437 15.065 59.446 1.00 11.36 325 LEU A CA 1
ATOM 2561 C C . LEU A 1 325 ? 33.085 14.383 59.369 1.00 11.72 325 LEU A C 1
ATOM 2562 O O . LEU A 1 325 ? 32.143 14.682 60.139 1.00 11.59 325 LEU A O 1
ATOM 2567 N N . TRP A 1 326 ? 32.978 13.444 58.443 1.00 11.02 326 TRP A N 1
ATOM 2568 C CA . TRP A 1 326 ? 31.820 12.577 58.432 1.00 11.48 326 TRP A CA 1
ATOM 2569 C C . TRP A 1 326 ? 32.339 11.319 59.101 1.00 11.35 326 TRP A C 1
ATOM 2570 O O . TRP A 1 326 ? 32.868 10.429 58.443 1.00 10.90 326 TRP A O 1
ATOM 2581 N N . HIS A 1 327 ? 32.228 11.275 60.425 1.00 11.55 327 HIS A N 1
ATOM 2582 C CA . HIS A 1 327 ? 32.833 10.162 61.159 1.00 12.91 327 HIS A CA 1
ATOM 2583 C C . HIS A 1 327 ? 31.992 8.866 61.113 1.00 12.62 327 HIS A C 1
ATOM 2584 O O . HIS A 1 327 ? 30.855 8.861 61.547 1.00 14.26 327 HIS A O 1
ATOM 2591 N N . PRO A 1 328 ? 32.547 7.762 60.612 1.00 12.52 328 PRO A N 1
ATOM 2592 C CA . PRO A 1 328 ? 31.770 6.516 60.497 1.00 12.23 328 PRO A CA 1
ATOM 2593 C C . PRO A 1 328 ? 31.468 5.774 61.825 1.00 12.62 328 PRO A C 1
ATOM 2594 O O . PRO A 1 328 ? 32.390 5.326 62.566 1.00 12.66 328 PRO A O 1
ATOM 2598 N N . LEU A 1 329 ? 30.182 5.581 62.088 1.00 12.11 329 LEU A N 1
ATOM 2599 C CA . LEU A 1 329 ? 29.755 4.934 63.338 1.00 11.81 329 LEU A CA 1
ATOM 2600 C C . LEU A 1 329 ? 29.174 3.543 63.020 1.00 12.10 329 LEU A C 1
ATOM 2601 O O . LEU A 1 329 ? 29.259 2.624 63.831 1.00 12.45 329 LEU A O 1
ATOM 2606 N N . GLY A 1 330 ? 28.565 3.404 61.842 1.00 11.74 330 GLY A N 1
ATOM 2607 C CA . GLY A 1 330 ? 28.036 2.112 61.391 1.00 10.86 330 GLY A CA 1
ATOM 2608 C C . GLY A 1 330 ? 27.524 2.320 59.962 1.00 11.04 330 GLY A C 1
ATOM 2609 O O . GLY A 1 330 ? 27.691 3.442 59.395 1.00 9.20 330 GLY A O 1
ATOM 2610 N N . PRO A 1 331 ? 26.953 1.273 59.369 1.00 10.22 331 PRO A N 1
ATOM 2611 C CA . PRO A 1 331 ? 26.450 1.351 57.986 1.00 10.36 331 PRO A CA 1
ATOM 2612 C C . PRO A 1 331 ? 25.417 2.479 57.859 1.00 11.79 331 PRO A C 1
ATOM 2613 O O . PRO A 1 331 ? 25.305 3.146 56.783 1.00 10.28 331 PRO A O 1
ATOM 2617 N N . ASP A 1 332 ? 24.696 2.728 58.961 1.00 11.49 332 ASP A N 1
ATOM 2618 C CA . ASP A 1 332 ? 23.583 3.653 58.884 1.00 12.61 332 ASP A CA 1
ATOM 2619 C C . ASP A 1 332 ? 23.674 4.795 59.876 1.00 12.41 332 ASP A C 1
ATOM 2620 O O . ASP A 1 332 ? 22.657 5.402 60.223 1.00 12.34 332 ASP A O 1
ATOM 2625 N N . LYS A 1 333 ? 24.894 5.108 60.309 1.00 12.48 333 LYS A N 1
ATOM 2626 C CA . LYS A 1 333 ? 25.075 6.090 61.356 1.00 13.53 333 LYS A CA 1
ATOM 2627 C C . LYS A 1 333 ? 26.414 6.825 61.246 1.00 12.26 333 LYS A C 1
ATOM 2628 O O . LYS A 1 333 ? 27.427 6.238 60.923 1.00 11.02 333 LYS A O 1
ATOM 2634 N N . MET A 1 334 ? 26.412 8.136 61.444 1.00 11.57 334 MET A N 1
ATOM 2635 C CA . MET A 1 334 ? 27.682 8.831 61.478 1.00 11.39 334 MET A CA 1
ATOM 2636 C C . MET A 1 334 ? 27.662 9.907 62.552 1.00 11.51 334 MET A C 1
ATOM 2637 O O . MET A 1 334 ? 26.582 10.291 63.017 1.00 11.11 334 MET A O 1
ATOM 2642 N N . GLU A 1 335 ? 28.842 10.396 62.932 1.00 10.81 335 GLU A N 1
ATOM 2643 C CA . GLU A 1 335 ? 28.944 11.556 63.836 1.00 11.41 335 GLU A CA 1
ATOM 2644 C C . GLU A 1 335 ? 29.602 12.659 63.021 1.00 11.67 335 GLU A C 1
ATOM 2645 O O . GLU A 1 335 ? 30.688 12.442 62.482 1.00 11.91 335 GLU A O 1
ATOM 2651 N N . VAL A 1 336 ? 28.912 13.785 62.858 1.00 10.43 336 VAL A N 1
ATOM 2652 C CA . VAL A 1 336 ? 29.497 14.930 62.188 1.00 10.92 336 VAL A CA 1
ATOM 2653 C C . VAL A 1 336 ? 30.347 15.650 63.225 1.00 10.71 336 VAL A C 1
ATOM 2654 O O . VAL A 1 336 ? 29.945 15.742 64.394 1.00 10.10 336 VAL A O 1
ATOM 2658 N N . MET A 1 337 ? 31.545 16.059 62.815 1.00 10.37 337 MET A N 1
ATOM 2659 C CA . MET A 1 337 ? 32.366 17.028 63.596 1.00 10.78 337 MET A CA 1
ATOM 2660 C C . MET A 1 337 ? 32.575 18.244 62.718 1.00 10.93 337 MET A C 1
ATOM 2661 O O . MET A 1 337 ? 33.357 18.174 61.767 1.00 11.76 337 MET A O 1
ATOM 2666 N N . SER A 1 338 ? 31.907 19.358 63.041 1.00 11.54 338 SER A N 1
ATOM 2667 C CA . SER A 1 338 ? 31.947 20.548 62.191 1.00 11.41 338 SER A CA 1
ATOM 2668 C C . SER A 1 338 ? 32.749 21.679 62.847 1.00 11.14 338 SER A C 1
ATOM 2669 O O . SER A 1 338 ? 32.399 22.167 63.919 1.00 10.34 338 SER A O 1
ATOM 2672 N N . PHE A 1 339 ? 33.848 22.041 62.202 1.00 10.47 339 PHE A N 1
ATOM 2673 C CA . PHE A 1 339 ? 34.785 23.047 62.729 1.00 11.12 339 PHE A CA 1
ATOM 2674 C C . PHE A 1 339 ? 34.574 24.362 62.002 1.00 10.51 339 PHE A C 1
ATOM 2675 O O . PHE A 1 339 ? 34.373 24.375 60.785 1.00 10.81 339 PHE A O 1
ATOM 2683 N N . PHE A 1 340 ? 34.606 25.467 62.735 1.00 11.21 340 PHE A N 1
ATOM 2684 C CA . PHE A 1 340 ? 34.645 26.798 62.119 1.00 10.46 340 PHE A CA 1
ATOM 2685 C C . PHE A 1 340 ? 36.060 27.341 62.248 1.00 10.68 340 PHE A C 1
ATOM 2686 O O . PHE A 1 340 ? 36.650 27.286 63.336 1.00 10.29 340 PHE A O 1
ATOM 2694 N N . LEU A 1 341 ? 36.612 27.867 61.142 1.00 10.73 341 LEU A N 1
ATOM 2695 C CA . LEU A 1 341 ? 37.972 28.397 61.155 1.00 11.39 341 LEU A CA 1
ATOM 2696 C C . LEU A 1 341 ? 38.002 29.808 60.612 1.00 11.49 341 LEU A C 1
ATOM 2697 O O . LEU A 1 341 ? 37.182 30.168 59.783 1.00 12.02 341 LEU A O 1
ATOM 2702 N N . VAL A 1 342 ? 38.950 30.605 61.089 1.00 12.25 342 VAL A N 1
ATOM 2703 C CA . VAL A 1 342 ? 39.125 31.983 60.591 1.00 12.26 342 VAL A CA 1
ATOM 2704 C C . VAL A 1 342 ? 40.596 32.378 60.789 1.00 13.26 342 VAL A C 1
ATOM 2705 O O . VAL A 1 342 ? 41.291 31.851 61.681 1.00 13.80 342 VAL A O 1
ATOM 2709 N N . GLU A 1 343 ? 41.078 33.283 59.938 1.00 13.76 343 GLU A N 1
ATOM 2710 C CA . GLU A 1 343 ? 42.473 33.703 59.978 1.00 14.61 343 GLU A CA 1
ATOM 2711 C C . GLU A 1 343 ? 42.713 34.360 61.325 1.00 14.73 343 GLU A C 1
ATOM 2712 O O . GLU A 1 343 ? 41.907 35.191 61.745 1.00 13.35 343 GLU A O 1
ATOM 2718 N N . LYS A 1 344 ? 43.784 33.954 62.015 1.00 15.42 344 LYS A N 1
ATOM 2719 C CA . LYS A 1 344 ? 44.097 34.484 63.349 1.00 17.31 344 LYS A CA 1
ATOM 2720 C C . LYS A 1 344 ? 44.155 36.017 63.378 1.00 17.64 344 LYS A C 1
ATOM 2721 O O . LYS A 1 344 ? 43.752 36.631 64.369 1.00 17.97 344 LYS A O 1
ATOM 2727 N N . ASP A 1 345 ? 44.665 36.617 62.302 1.00 17.87 345 ASP A N 1
ATOM 2728 C CA . ASP A 1 345 ? 44.850 38.069 62.224 1.00 18.96 345 ASP A CA 1
ATOM 2729 C C . ASP A 1 345 ? 43.705 38.856 61.592 1.00 18.55 345 ASP A C 1
ATOM 2730 O O . ASP A 1 345 ? 43.828 40.082 61.386 1.00 18.94 345 ASP A O 1
ATOM 2735 N N . 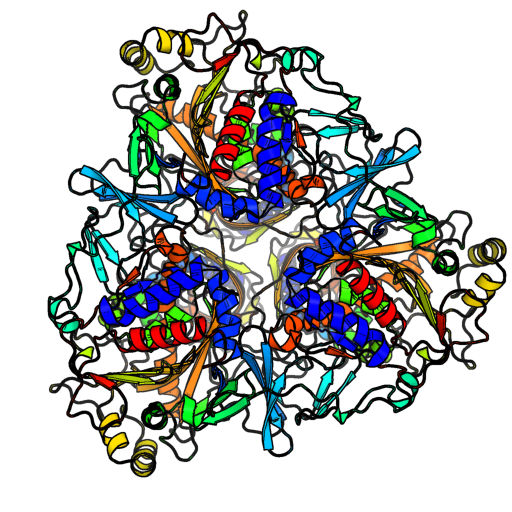ALA A 1 346 ? 42.605 38.185 61.264 1.00 17.61 346 ALA A N 1
ATOM 2736 C CA . ALA A 1 346 ? 41.417 38.910 60.847 1.00 17.26 346 ALA A CA 1
ATOM 2737 C C . ALA A 1 346 ? 40.970 39.804 62.006 1.00 16.98 346 ALA A C 1
ATOM 2738 O O . ALA A 1 346 ? 41.172 39.464 63.169 1.00 16.24 346 ALA A O 1
ATOM 2740 N N . PRO A 1 347 ? 40.422 40.978 61.698 1.00 16.95 347 PRO A N 1
ATOM 2741 C CA . PRO A 1 347 ? 39.931 41.877 62.745 1.00 17.46 347 PRO A CA 1
ATOM 2742 C C . PRO A 1 347 ? 38.776 41.196 63.461 1.00 17.53 347 PRO A C 1
ATOM 2743 O O . PRO A 1 347 ? 38.086 40.392 62.822 1.00 17.17 347 PRO A O 1
ATOM 2747 N N . ASP A 1 348 ? 38.565 41.522 64.735 1.00 17.93 348 ASP A N 1
ATOM 2748 C CA . ASP A 1 348 ? 37.550 40.849 65.565 1.00 18.51 348 ASP A CA 1
ATOM 2749 C C . ASP A 1 348 ? 36.134 40.994 65.021 1.00 18.08 348 ASP A C 1
ATOM 2750 O O . ASP A 1 348 ? 35.328 40.078 65.141 1.00 17.50 348 ASP A O 1
ATOM 2755 N N . TRP A 1 349 ? 35.842 42.143 64.421 1.00 17.13 349 TRP A N 1
ATOM 2756 C CA . TRP A 1 349 ? 34.531 42.357 63.836 1.00 17.11 349 TRP A CA 1
ATOM 2757 C C . TRP A 1 349 ? 34.267 41.277 62.770 1.00 16.63 349 TRP A C 1
ATOM 2758 O O . TRP A 1 349 ? 33.160 40.721 62.714 1.00 15.30 349 TRP A O 1
ATOM 2769 N N . PHE A 1 350 ? 35.285 40.982 61.948 1.00 15.97 350 PHE A N 1
ATOM 2770 C CA . PHE A 1 350 ? 35.135 39.985 60.886 1.00 16.04 350 PHE A CA 1
ATOM 2771 C C . PHE A 1 350 ? 34.983 38.564 61.422 1.00 16.11 350 PHE A C 1
ATOM 2772 O O . PHE A 1 350 ? 34.195 37.779 60.883 1.00 16.20 350 PHE A O 1
ATOM 2780 N N . LYS A 1 351 ? 35.731 38.238 62.473 1.00 15.48 351 LYS A N 1
ATOM 2781 C CA . LYS A 1 351 ? 35.628 36.910 63.116 1.00 15.81 351 LYS A CA 1
ATOM 2782 C C . LYS A 1 351 ? 34.198 36.625 63.592 1.00 15.97 351 LYS A C 1
ATOM 2783 O O . LYS A 1 351 ? 33.635 35.564 63.308 1.00 16.21 351 LYS A O 1
ATOM 2789 N N . ASP A 1 352 ? 33.600 37.598 64.272 1.00 16.64 352 ASP A N 1
ATOM 2790 C CA . ASP A 1 352 ? 32.219 37.494 64.727 1.00 16.95 352 ASP A CA 1
ATOM 2791 C C . ASP A 1 352 ? 31.214 37.382 63.569 1.00 16.57 352 ASP A C 1
ATOM 2792 O O . ASP A 1 352 ? 30.321 36.528 63.577 1.00 16.57 352 ASP A O 1
ATOM 2797 N N . GLU A 1 353 ? 31.359 38.248 62.580 1.00 15.75 353 GLU A N 1
ATOM 2798 C CA . GLU A 1 353 ? 30.495 38.201 61.394 1.00 15.91 353 GLU A CA 1
ATOM 2799 C C . GLU A 1 353 ? 30.596 36.892 60.644 1.00 14.74 353 GLU A C 1
ATOM 2800 O O . GLU A 1 353 ? 29.588 36.353 60.190 1.00 14.80 353 GLU A O 1
ATOM 2806 N N . SER A 1 354 ? 31.813 36.387 60.495 1.00 14.32 354 SER A N 1
ATOM 2807 C CA . SER A 1 354 ? 32.039 35.160 59.732 1.00 13.79 354 SER A CA 1
ATOM 2808 C C . SER A 1 354 ? 31.460 33.933 60.482 1.00 13.68 354 SER A C 1
ATOM 2809 O O . SER A 1 354 ? 30.892 33.030 59.883 1.00 13.50 354 SER A O 1
ATOM 2812 N N . TYR A 1 355 ? 31.618 33.949 61.799 1.00 12.94 355 TYR A N 1
ATOM 2813 C CA . TYR A 1 355 ? 31.040 32.978 62.720 1.00 12.48 355 TYR A CA 1
ATOM 2814 C C . TYR A 1 355 ? 29.524 32.917 62.628 1.00 12.09 355 TYR A C 1
ATOM 2815 O O . TYR A 1 355 ? 28.954 31.818 62.553 1.00 12.19 355 TYR A O 1
ATOM 2824 N N . LYS A 1 356 ? 28.858 34.069 62.648 1.00 11.82 356 LYS A N 1
ATOM 2825 C CA . LYS A 1 356 ? 27.401 34.098 62.508 1.00 12.44 356 LYS A CA 1
ATOM 2826 C C . LYS A 1 356 ? 26.943 33.632 61.094 1.00 12.16 356 LYS A C 1
ATOM 2827 O O . LYS A 1 356 ? 25.940 32.922 60.955 1.00 12.06 356 LYS A O 1
ATOM 2833 N N . SER A 1 357 ? 27.682 34.004 60.059 1.00 11.51 357 SER A N 1
ATOM 2834 C CA . SER A 1 357 ? 27.349 33.539 58.713 1.00 11.14 357 SER A CA 1
ATOM 2835 C C . SER A 1 357 ? 27.416 32.013 58.604 1.00 10.59 357 SER A C 1
ATOM 2836 O O . SER A 1 357 ? 26.507 31.388 58.038 1.00 10.63 357 SER A O 1
ATOM 2839 N N . TYR A 1 358 ? 28.486 31.428 59.137 1.00 9.97 358 TYR A N 1
ATOM 2840 C CA . TYR A 1 358 ? 28.599 29.972 59.254 1.00 10.74 358 TYR A CA 1
ATOM 2841 C C . TYR A 1 358 ? 27.458 29.355 60.089 1.00 11.12 358 TYR A C 1
ATOM 2842 O O . TYR A 1 358 ? 26.874 28.319 59.707 1.00 11.43 358 TYR A O 1
ATOM 2851 N N . LEU A 1 359 ? 27.172 29.972 61.245 1.00 10.79 359 LEU A N 1
ATOM 2852 C CA . LEU A 1 359 ? 26.360 29.307 62.278 1.00 11.16 359 LEU A CA 1
ATOM 2853 C C . LEU A 1 359 ? 24.890 29.162 61.857 1.00 11.76 359 LEU A C 1
ATOM 2854 O O . LEU A 1 359 ? 24.259 28.120 62.156 1.00 12.68 359 LEU A O 1
ATOM 2859 N N . ARG A 1 360 ? 24.363 30.162 61.143 1.00 10.69 360 ARG A N 1
ATOM 2860 C CA . ARG A 1 360 ? 22.937 30.189 60.782 1.00 10.76 360 ARG A CA 1
ATOM 2861 C C . ARG A 1 360 ? 22.659 29.426 59.500 1.00 11.39 360 ARG A C 1
ATOM 2862 O O . ARG A 1 360 ? 21.481 29.147 59.199 1.00 11.57 360 ARG A O 1
ATOM 2870 N N . THR A 1 361 ? 23.736 29.041 58.786 1.00 11.11 361 THR A N 1
ATOM 2871 C CA . THR A 1 361 ? 23.629 28.309 57.511 1.00 11.21 361 THR A CA 1
ATOM 2872 C C . THR A 1 361 ? 24.035 26.855 57.617 1.00 12.13 361 THR A C 1
ATOM 2873 O O . THR A 1 361 ? 23.287 25.974 57.177 1.00 12.61 361 THR A O 1
ATOM 2877 N N . PHE A 1 362 ? 25.204 26.611 58.220 1.00 12.53 362 PHE A N 1
ATOM 2878 C CA . PHE A 1 362 ? 25.738 25.269 58.347 1.00 12.22 362 PHE A CA 1
ATOM 2879 C C . PHE A 1 362 ? 25.904 24.859 59.823 1.00 12.07 362 PHE A C 1
ATOM 2880 O O . PHE A 1 362 ? 25.561 25.617 60.725 1.00 13.48 362 PHE A O 1
ATOM 2888 N N . GLY A 1 363 ? 26.387 23.653 60.071 1.00 11.36 363 GLY A N 1
ATOM 2889 C CA . GLY A 1 363 ? 26.352 23.147 61.432 1.00 11.93 363 GLY A CA 1
ATOM 2890 C C . GLY A 1 363 ? 24.982 22.595 61.846 1.00 12.00 363 GLY A C 1
ATOM 2891 O O . GLY A 1 363 ? 24.042 22.506 61.041 1.00 11.71 363 GLY A O 1
ATOM 2892 N N . ILE A 1 364 ? 24.884 22.209 63.115 1.00 11.38 364 ILE A N 1
ATOM 2893 C CA . ILE A 1 364 ? 23.745 21.432 63.640 1.00 11.17 364 ILE A CA 1
ATOM 2894 C C . ILE A 1 364 ? 22.399 22.166 63.577 1.00 11.80 364 ILE A C 1
ATOM 2895 O O . ILE A 1 364 ? 21.336 21.544 63.461 1.00 11.37 364 ILE A O 1
ATOM 2900 N N . SER A 1 365 ? 22.432 23.496 63.692 1.00 11.07 365 SER A N 1
ATOM 2901 C CA . SER A 1 365 ? 21.205 24.260 63.632 1.00 12.14 365 SER A CA 1
ATOM 2902 C C . SER A 1 365 ? 21.087 25.105 62.337 1.00 11.55 365 SER A C 1
ATOM 2903 O O . SER A 1 365 ? 20.128 25.837 62.161 1.00 12.20 365 SER A O 1
ATOM 2906 N N . GLY A 1 366 ? 22.046 24.977 61.434 1.00 10.79 366 GLY A N 1
ATOM 2907 C CA . GLY A 1 366 ? 22.055 25.776 60.220 1.00 11.76 366 GLY A CA 1
ATOM 2908 C C . GLY A 1 366 ? 20.856 25.514 59.313 1.00 11.70 366 GLY A C 1
ATOM 2909 O O . GLY A 1 366 ? 20.459 24.370 59.162 1.00 11.30 366 GLY A O 1
ATOM 2910 N N . GLY A 1 367 ? 20.315 26.567 58.710 1.00 10.26 367 GLY A N 1
ATOM 2911 C CA . GLY A 1 367 ? 19.170 26.464 57.810 1.00 11.29 367 GLY A CA 1
ATOM 2912 C C . GLY A 1 367 ? 19.429 25.701 56.523 1.00 12.18 367 GLY A C 1
ATOM 2913 O O . GLY A 1 367 ? 18.463 25.164 55.912 1.00 12.70 367 GLY A O 1
ATOM 2914 N N . PHE A 1 368 ? 20.697 25.621 56.091 1.00 11.21 368 PHE A N 1
ATOM 2915 C CA . PHE A 1 368 ? 21.055 24.743 54.976 1.00 11.11 368 PHE A CA 1
ATOM 2916 C C . PHE A 1 368 ? 21.252 23.302 55.504 1.00 11.14 368 PHE A C 1
ATOM 2917 O O . PHE A 1 368 ? 20.569 22.381 55.074 1.00 11.40 368 PHE A O 1
ATOM 2925 N N . GLU A 1 369 ? 22.196 23.138 56.435 1.00 11.12 369 GLU A N 1
ATOM 2926 C CA . GLU A 1 369 ? 22.667 21.806 56.806 1.00 11.89 369 GLU A CA 1
ATOM 2927 C C . GLU A 1 369 ? 21.566 20.939 57.436 1.00 11.77 369 GLU A C 1
ATOM 2928 O O . GLU A 1 369 ? 21.580 19.729 57.269 1.00 12.27 369 GLU A O 1
ATOM 2934 N N . GLN A 1 370 ? 20.606 21.544 58.129 1.00 11.73 370 GLN A N 1
ATOM 2935 C CA . GLN A 1 370 ? 19.556 20.721 58.712 1.00 12.14 370 GLN A CA 1
ATOM 2936 C C . GLN A 1 370 ? 18.772 19.948 57.649 1.00 11.99 370 GLN A C 1
ATOM 2937 O O . GLN A 1 370 ? 18.372 18.813 57.903 1.00 12.33 370 GLN A O 1
ATOM 2943 N N . ASP A 1 371 ? 18.571 20.532 56.463 1.00 11.41 371 ASP A N 1
ATOM 2944 C CA . ASP A 1 371 ? 17.916 19.800 55.369 1.00 12.03 371 ASP A CA 1
ATOM 2945 C C . ASP A 1 371 ? 18.810 18.788 54.686 1.00 12.14 371 ASP A C 1
ATOM 2946 O O . ASP A 1 371 ? 18.332 17.729 54.235 1.00 11.85 371 ASP A O 1
ATOM 2951 N N . ASP A 1 372 ? 20.101 19.130 54.542 1.00 12.01 372 ASP A N 1
ATOM 2952 C CA . ASP A 1 372 ? 21.092 18.157 54.087 1.00 12.20 372 ASP A CA 1
ATOM 2953 C C . ASP A 1 372 ? 21.018 16.899 54.937 1.00 12.10 372 ASP A C 1
ATOM 2954 O O . ASP A 1 372 ? 20.964 15.782 54.398 1.00 13.42 372 ASP A O 1
ATOM 2959 N N . ALA A 1 373 ? 20.983 17.070 56.260 1.00 12.13 373 ALA A N 1
ATOM 2960 C CA . ALA A 1 373 ? 20.905 15.932 57.157 1.00 11.94 373 ALA A CA 1
ATOM 2961 C C . ALA A 1 373 ? 19.654 15.081 56.917 1.00 12.19 373 ALA A C 1
ATOM 2962 O O . ALA A 1 373 ? 19.713 13.848 56.946 1.00 12.26 373 ALA A O 1
ATOM 2964 N N . GLU A 1 374 ? 18.513 15.744 56.777 1.00 12.56 374 GLU A N 1
ATOM 2965 C CA . GLU A 1 374 ? 17.267 15.034 56.530 1.00 13.10 374 GLU A CA 1
ATOM 2966 C C . GLU A 1 374 ? 17.366 14.196 55.246 1.00 12.94 374 GLU A C 1
ATOM 2967 O O . GLU A 1 374 ? 16.970 13.022 55.231 1.00 12.41 374 GLU A O 1
ATOM 2973 N N . ASN A 1 375 ? 17.905 14.780 54.189 1.00 12.69 375 ASN A N 1
ATOM 2974 C CA . ASN A 1 375 ? 18.067 14.010 52.955 1.00 13.02 375 ASN A CA 1
ATOM 2975 C C . ASN A 1 375 ? 18.942 12.749 53.100 1.00 12.16 375 ASN A C 1
ATOM 2976 O O . ASN A 1 375 ? 18.597 11.688 52.576 1.00 11.02 375 ASN A O 1
ATOM 2981 N N . TRP A 1 376 ? 20.077 12.868 53.792 1.00 11.25 376 TRP A N 1
ATOM 2982 C CA . TRP A 1 376 ? 21.000 11.736 53.914 1.00 10.77 376 TRP A CA 1
ATOM 2983 C C . TRP A 1 376 ? 20.400 10.645 54.754 1.00 10.60 376 TRP A C 1
ATOM 2984 O O . TRP A 1 376 ? 20.599 9.505 54.444 1.00 9.71 376 TRP A O 1
ATOM 2995 N N . ARG A 1 377 ? 19.683 10.992 55.834 1.00 11.58 377 ARG A N 1
ATOM 2996 C CA . ARG A 1 377 ? 19.075 9.930 56.647 1.00 11.72 377 ARG A CA 1
ATOM 2997 C C . ARG A 1 377 ? 17.961 9.201 55.918 1.00 11.80 377 ARG A C 1
ATOM 2998 O O . ARG A 1 377 ? 17.795 7.971 56.048 1.00 11.46 377 ARG A O 1
ATOM 3006 N N . SER A 1 378 ? 17.211 9.954 55.111 1.00 11.39 378 SER A N 1
ATOM 3007 C CA . SER A 1 378 ? 16.169 9.358 54.279 1.00 12.29 378 SER A CA 1
ATOM 3008 C C . SER A 1 378 ? 16.725 8.345 53.247 1.00 11.79 378 SER A C 1
ATOM 3009 O O . SER A 1 378 ? 16.182 7.235 53.129 1.00 11.67 378 SER A O 1
ATOM 3012 N N . ILE A 1 379 ? 17.755 8.754 52.479 1.00 11.51 379 ILE A N 1
ATOM 3013 C CA . ILE A 1 379 ? 18.407 7.864 51.508 1.00 11.06 379 ILE A CA 1
ATOM 3014 C C . ILE A 1 379 ? 18.895 6.611 52.224 1.00 10.52 379 ILE A C 1
ATOM 3015 O O . ILE A 1 379 ? 18.648 5.470 51.770 1.00 10.37 379 ILE A O 1
ATOM 3020 N N . THR A 1 380 ? 19.557 6.817 53.368 1.00 10.52 380 THR A N 1
ATOM 3021 C CA . THR A 1 380 ? 20.171 5.696 54.100 1.00 11.03 380 THR A CA 1
ATOM 3022 C C . THR A 1 380 ? 19.129 4.660 54.490 1.00 11.18 380 THR A C 1
ATOM 3023 O O . THR A 1 380 ? 19.356 3.489 54.341 1.00 12.04 380 THR A O 1
ATOM 3027 N N . ARG A 1 381 ? 17.986 5.110 55.004 1.00 11.11 381 ARG A N 1
ATOM 3028 C CA . ARG A 1 381 ? 16.927 4.206 55.427 1.00 12.39 381 ARG A CA 1
ATOM 3029 C C . ARG A 1 381 ? 16.413 3.334 54.282 1.00 12.91 381 ARG A C 1
ATOM 3030 O O . ARG A 1 381 ? 16.332 2.118 54.408 1.00 13.39 381 ARG A O 1
ATOM 3038 N N . VAL A 1 382 ? 16.031 3.975 53.194 1.00 12.59 382 VAL A N 1
ATOM 3039 C CA . VAL A 1 382 ? 15.420 3.250 52.124 1.00 14.00 382 VAL A CA 1
ATOM 3040 C C . VAL A 1 382 ? 16.482 2.401 51.352 1.00 13.92 382 VAL A C 1
ATOM 3041 O O . VAL A 1 382 ? 16.153 1.358 50.779 1.00 12.33 382 VAL A O 1
ATOM 3045 N N . MET A 1 383 ? 17.762 2.790 51.460 1.00 13.77 383 MET A N 1
ATOM 3046 C CA . MET A 1 383 ? 18.855 2.024 50.877 1.00 13.68 383 MET A CA 1
ATOM 3047 C C . MET A 1 383 ? 19.316 0.790 51.643 1.00 14.03 383 MET A C 1
ATOM 3048 O O . MET A 1 383 ? 20.232 0.091 51.171 1.00 13.08 383 MET A O 1
ATOM 3053 N N . GLY A 1 384 ? 18.713 0.539 52.817 1.00 13.06 384 GLY A N 1
ATOM 3054 C CA . GLY A 1 384 ? 18.837 -0.731 53.518 1.00 13.83 384 GLY A CA 1
ATOM 3055 C C . GLY A 1 384 ? 17.929 -1.842 52.981 1.00 14.11 384 GLY A C 1
ATOM 3056 O O . GLY A 1 384 ? 18.061 -2.994 53.377 1.00 15.09 384 GLY A O 1
ATOM 3057 N N . GLY A 1 385 ? 17.029 -1.528 52.039 1.00 13.04 385 GLY A N 1
ATOM 3058 C CA . GLY A 1 385 ? 16.173 -2.565 51.483 1.00 12.59 385 GLY A CA 1
ATOM 3059 C C . GLY A 1 385 ? 16.912 -3.450 50.468 1.00 12.50 385 GLY A C 1
ATOM 3060 O O . GLY A 1 385 ? 17.667 -2.944 49.609 1.00 11.40 385 GLY A O 1
ATOM 3061 N N . GLN A 1 386 ? 16.681 -4.761 50.544 1.00 11.52 386 GLN A N 1
ATOM 3062 C CA . GLN A 1 386 ? 17.371 -5.707 49.698 1.00 11.20 386 GLN A CA 1
ATOM 3063 C C . GLN A 1 386 ? 17.090 -5.495 48.210 1.00 11.53 386 GLN A C 1
ATOM 3064 O O . GLN A 1 386 ? 17.982 -5.643 47.382 1.00 12.24 386 GLN A O 1
ATOM 3070 N N . PHE A 1 387 ? 15.864 -5.118 47.863 1.00 11.44 387 PHE A N 1
ATOM 3071 C CA . PHE A 1 387 ? 15.527 -4.769 46.483 1.00 11.44 387 PHE A CA 1
ATOM 3072 C C . PHE A 1 387 ? 16.125 -3.412 46.066 1.00 11.41 387 PHE A C 1
ATOM 3073 O O . PHE A 1 387 ? 16.669 -3.261 44.964 1.00 10.14 387 PHE A O 1
ATOM 3081 N N . ALA A 1 388 ? 16.055 -2.433 46.954 1.00 11.15 388 ALA A N 1
ATOM 3082 C CA . ALA A 1 388 ? 16.669 -1.139 46.692 1.00 12.08 388 ALA A CA 1
ATOM 3083 C C . ALA A 1 388 ? 18.174 -1.301 46.326 1.00 12.46 388 ALA A C 1
ATOM 3084 O O . ALA A 1 388 ? 18.714 -0.620 45.430 1.00 13.05 388 ALA A O 1
ATOM 3086 N N . LYS A 1 389 ? 18.807 -2.248 47.001 1.00 13.18 389 LYS A N 1
ATOM 3087 C CA . LYS A 1 389 ? 20.248 -2.481 46.932 1.00 14.10 389 LYS A CA 1
ATOM 3088 C C . LYS A 1 389 ? 20.686 -3.092 45.608 1.00 14.11 389 LYS A C 1
ATOM 3089 O O . LYS A 1 389 ? 21.868 -3.047 45.292 1.00 14.71 389 LYS A O 1
ATOM 3095 N N . THR A 1 390 ? 19.746 -3.651 44.848 1.00 13.92 390 THR A N 1
ATOM 3096 C CA . THR A 1 390 ? 20.051 -4.248 43.546 1.00 14.22 390 THR A CA 1
ATOM 3097 C C . THR A 1 390 ? 20.039 -3.229 42.429 1.00 15.39 390 THR A C 1
ATOM 3098 O O . THR A 1 390 ? 20.405 -3.516 41.284 1.00 15.64 390 THR A O 1
ATOM 3102 N N . GLY A 1 391 ? 19.643 -2.005 42.754 1.00 15.90 391 GLY A N 1
ATOM 3103 C CA . GLY A 1 391 ? 19.701 -0.939 41.785 1.00 15.99 391 GLY A CA 1
ATOM 3104 C C . GLY A 1 391 ? 21.021 -0.169 41.734 1.00 16.84 391 GLY A C 1
ATOM 3105 O O . GLY A 1 391 ? 22.062 -0.545 42.334 1.00 16.80 391 GLY A O 1
ATOM 3106 N N . GLU A 1 392 ? 20.972 0.918 40.994 1.00 16.39 392 GLU A N 1
ATOM 3107 C CA . GLU A 1 392 ? 22.148 1.729 40.735 1.00 17.77 392 GLU A CA 1
ATOM 3108 C C . GLU A 1 392 ? 21.885 3.181 41.169 1.00 16.86 392 GLU A C 1
ATOM 3109 O O . GLU A 1 392 ? 20.728 3.620 41.267 1.00 17.33 392 GLU A O 1
ATOM 3115 N N . LEU A 1 393 ? 22.947 3.881 41.515 1.00 15.14 393 LEU A N 1
ATOM 3116 C CA . LEU A 1 393 ? 22.911 5.334 41.669 1.00 14.88 393 LEU A CA 1
ATOM 3117 C C . LEU A 1 393 ? 23.244 5.988 40.321 1.00 14.05 393 LEU A C 1
ATOM 3118 O O . LEU A 1 393 ? 24.105 5.477 39.595 1.00 13.37 393 LEU A O 1
ATOM 3123 N N . ASN A 1 394 ? 22.574 7.105 39.980 1.00 12.97 394 ASN A N 1
ATOM 3124 C CA . ASN A 1 394 ? 22.793 7.721 38.694 1.00 11.94 394 ASN A CA 1
ATOM 3125 C C . ASN A 1 394 ? 23.809 8.868 38.831 1.00 11.66 394 ASN A C 1
ATOM 3126 O O . ASN A 1 394 ? 23.528 9.905 39.444 1.00 10.30 394 ASN A O 1
ATOM 3131 N N . TYR A 1 395 ? 24.992 8.656 38.254 1.00 10.38 395 TYR A N 1
ATOM 3132 C CA . TYR A 1 395 ? 25.998 9.676 38.195 1.00 10.14 395 TYR A CA 1
ATOM 3133 C C . TYR A 1 395 ? 26.240 10.145 36.742 1.00 10.07 395 TYR A C 1
ATOM 3134 O O . TYR A 1 395 ? 27.379 10.518 36.366 1.00 9.78 395 TYR A O 1
ATOM 3143 N N . GLN A 1 396 ? 25.168 10.150 35.943 1.00 9.37 396 GLN A N 1
ATOM 3144 C CA . GLN A 1 396 ? 25.305 10.417 34.510 1.00 10.63 396 GLN A CA 1
ATOM 3145 C C . GLN A 1 396 ? 25.326 11.897 34.080 1.00 11.10 396 GLN A C 1
ATOM 3146 O O . GLN A 1 396 ? 25.274 12.197 32.887 1.00 10.13 396 GLN A O 1
ATOM 3152 N N . MET A 1 397 ? 25.364 12.811 35.032 1.00 12.06 397 MET A N 1
ATOM 3153 C CA . MET A 1 397 ? 25.394 14.238 34.695 1.00 12.47 397 MET A CA 1
ATOM 3154 C C . MET A 1 397 ? 26.621 14.572 33.843 1.00 13.63 397 MET A C 1
ATOM 3155 O O . MET A 1 397 ? 27.762 14.499 34.310 1.00 13.12 397 MET A O 1
ATOM 3160 N N . GLY A 1 398 ? 26.379 14.933 32.568 1.00 14.21 398 GLY A N 1
ATOM 3161 C CA . GLY A 1 398 ? 27.465 15.362 31.698 1.00 15.34 398 GLY A CA 1
ATOM 3162 C C . GLY A 1 398 ? 27.879 14.250 30.746 1.00 16.62 398 GLY A C 1
ATOM 3163 O O . GLY A 1 398 ? 28.689 14.459 29.841 1.00 16.70 398 GLY A O 1
ATOM 3164 N N . ARG A 1 399 ? 27.331 13.063 30.941 1.00 17.29 399 ARG A N 1
ATOM 3165 C CA . ARG A 1 399 ? 27.637 11.951 30.041 1.00 18.74 399 ARG A CA 1
ATOM 3166 C C . ARG A 1 399 ? 27.326 12.392 28.609 1.00 19.12 399 ARG A C 1
ATOM 3167 O O . ARG A 1 399 ? 26.235 12.939 28.313 1.00 17.81 399 ARG A O 1
ATOM 3175 N N . GLY A 1 400 ? 28.313 12.189 27.746 1.00 20.56 400 GLY A N 1
ATOM 3176 C CA . GLY A 1 400 ? 28.183 12.521 26.341 1.00 22.06 400 GLY A CA 1
ATOM 3177 C C . GLY A 1 400 ? 28.351 13.990 26.064 1.00 23.80 400 GLY A C 1
ATOM 3178 O O . GLY A 1 400 ? 28.213 14.398 24.916 1.00 24.51 400 GLY A O 1
ATOM 3179 N N . VAL A 1 401 ? 28.665 14.777 27.094 1.00 24.28 401 VAL A N 1
ATOM 3180 C CA . VAL A 1 401 ? 28.787 16.230 26.966 1.00 25.37 401 VAL A CA 1
ATOM 3181 C C . VAL A 1 401 ? 30.094 16.803 27.546 1.00 25.53 401 VAL A C 1
ATOM 3182 O O . VAL A 1 401 ? 30.669 17.692 26.935 1.00 26.65 401 VAL A O 1
ATOM 3186 N N . LEU A 1 402 ? 30.543 16.323 28.710 1.00 25.40 402 LEU A N 1
ATOM 3187 C CA . LEU A 1 402 ? 31.718 16.888 29.410 1.00 25.62 402 LEU A CA 1
ATOM 3188 C C . LEU A 1 402 ? 32.994 16.813 28.584 1.00 25.57 402 LEU A C 1
ATOM 3189 O O . LEU A 1 402 ? 33.360 15.728 28.078 1.00 25.27 402 LEU A O 1
ATOM 3194 N N . GLU A 1 403 ? 33.664 17.955 28.447 1.00 25.12 403 GLU A N 1
ATOM 3195 C CA . GLU A 1 403 ? 35.027 18.005 27.892 1.00 25.41 403 GLU A CA 1
ATOM 3196 C C . GLU A 1 403 ? 35.918 18.763 28.869 1.00 24.33 403 GLU A C 1
ATOM 3197 O O . GLU A 1 403 ? 35.510 19.811 29.354 1.00 23.42 403 GLU A O 1
ATOM 3203 N N . PRO A 1 404 ? 37.114 18.251 29.163 1.00 24.28 404 PRO A N 1
ATOM 3204 C CA . PRO A 1 404 ? 38.059 18.962 30.030 1.00 24.44 404 PRO A CA 1
ATOM 3205 C C . PRO A 1 404 ? 38.292 20.384 29.544 1.00 24.86 404 PRO A C 1
ATOM 3206 O O . PRO A 1 404 ? 38.278 20.647 28.333 1.00 24.72 404 PRO A O 1
ATOM 3210 N N . ASP A 1 405 ? 38.466 21.292 30.490 1.00 24.47 405 ASP A N 1
ATOM 3211 C CA . ASP A 1 405 ? 38.736 22.688 30.195 1.00 24.56 405 ASP A CA 1
ATOM 3212 C C . ASP A 1 405 ? 40.214 22.820 29.802 1.00 24.93 405 ASP A C 1
ATOM 3213 O O . ASP A 1 405 ? 41.099 22.548 30.627 1.00 24.62 405 ASP A O 1
ATOM 3218 N N . PRO A 1 406 ? 40.480 23.208 28.547 1.00 25.54 406 PRO A N 1
ATOM 3219 C CA . PRO A 1 406 ? 41.863 23.380 28.061 1.00 25.64 406 PRO A CA 1
ATOM 3220 C C . PRO A 1 406 ? 42.539 24.645 28.617 1.00 25.57 406 PRO A C 1
ATOM 3221 O O . PRO A 1 406 ? 43.773 24.745 28.618 1.00 26.02 406 PRO A O 1
ATOM 3225 N N . ASN A 1 407 ? 41.722 25.600 29.063 1.00 25.35 407 ASN A N 1
ATOM 3226 C CA . ASN A 1 407 ? 42.183 26.876 29.592 1.00 24.88 407 ASN A CA 1
ATOM 3227 C C . ASN A 1 407 ? 42.360 26.934 31.130 1.00 24.33 407 ASN A C 1
ATOM 3228 O O . ASN A 1 407 ? 42.772 27.963 31.661 1.00 24.20 407 ASN A O 1
ATOM 3233 N N . TRP A 1 408 ? 42.058 25.848 31.850 1.00 23.67 408 TRP A N 1
ATOM 3234 C CA . TRP A 1 408 ? 42.214 25.878 33.316 1.00 22.41 408 TRP A CA 1
ATOM 3235 C C . TRP A 1 408 ? 43.690 25.895 33.705 1.00 22.63 408 TRP A C 1
ATOM 3236 O O . TRP A 1 408 ? 44.469 25.091 33.192 1.00 22.47 408 TRP A O 1
ATOM 3247 N N . THR A 1 409 ? 44.055 26.818 34.599 1.00 22.89 409 THR A N 1
ATOM 3248 C CA . THR A 1 409 ? 45.457 27.058 34.979 1.00 23.43 409 THR A CA 1
ATOM 3249 C C . THR A 1 409 ? 45.912 26.263 36.207 1.00 22.87 409 THR A C 1
ATOM 3250 O O . THR A 1 409 ? 47.085 26.301 36.580 1.00 24.28 409 THR A O 1
ATOM 3254 N N . GLY A 1 410 ? 44.996 25.553 36.843 1.00 21.87 410 GLY A N 1
ATOM 3255 C CA . GLY A 1 410 ? 45.370 24.712 37.967 1.00 20.09 410 GLY A CA 1
ATOM 3256 C C . GLY A 1 410 ? 45.555 23.259 37.542 1.00 19.01 410 GLY A C 1
ATOM 3257 O O . GLY A 1 410 ? 45.203 22.891 36.418 1.00 18.22 410 GLY A O 1
ATOM 3258 N N . PRO A 1 411 ? 46.128 22.442 38.422 1.00 18.26 411 PRO A N 1
ATOM 3259 C CA . PRO A 1 411 ? 46.315 21.016 38.141 1.00 17.91 411 PRO A CA 1
ATOM 3260 C C . PRO A 1 411 ? 44.997 20.212 38.333 1.00 17.81 411 PRO A C 1
ATOM 3261 O O . PRO A 1 411 ? 43.987 20.760 38.808 1.00 16.97 411 PRO A O 1
ATOM 3265 N N . GLY A 1 412 ? 45.014 18.932 37.971 1.00 17.70 412 GLY A N 1
ATOM 3266 C CA . GLY A 1 412 ? 43.844 18.082 38.158 1.00 18.24 412 GLY A CA 1
ATOM 3267 C C . GLY A 1 412 ? 43.031 17.984 36.879 1.00 18.62 412 GLY A C 1
ATOM 3268 O O . GLY A 1 412 ? 43.378 18.577 35.855 1.00 18.63 412 GLY A O 1
ATOM 3269 N N . GLU A 1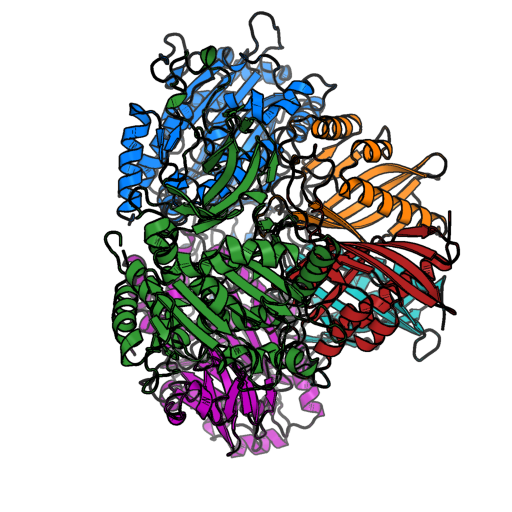 413 ? 41.967 17.206 36.914 1.00 18.51 413 GLU A N 1
ATOM 3270 C CA . GLU A 1 413 ? 41.081 17.107 35.760 1.00 18.76 413 GLU A CA 1
ATOM 3271 C C . GLU A 1 413 ? 39.890 18.034 36.001 1.00 18.17 413 GLU A C 1
ATOM 3272 O O . GLU A 1 413 ? 39.095 17.810 36.932 1.00 16.84 413 GLU A O 1
ATOM 3278 N N . ALA A 1 414 ? 39.780 19.058 35.154 1.00 16.80 414 ALA A N 1
ATOM 3279 C CA . ALA A 1 414 ? 38.911 20.205 35.393 1.00 16.36 414 ALA A CA 1
ATOM 3280 C C . ALA A 1 414 ? 37.870 20.418 34.281 1.00 16.26 414 ALA A C 1
ATOM 3281 O O . ALA A 1 414 ? 38.192 20.360 33.099 1.00 16.07 414 ALA A O 1
ATOM 3283 N N . TYR A 1 415 ? 36.638 20.717 34.670 1.00 15.63 415 TYR A N 1
ATOM 3284 C CA . TYR A 1 415 ? 35.558 20.973 33.718 1.00 15.38 415 TYR A CA 1
ATOM 3285 C C . TYR A 1 415 ? 34.997 22.389 33.923 1.00 15.75 415 TYR A C 1
ATOM 3286 O O . TYR A 1 415 ? 34.847 22.814 35.075 1.00 16.45 415 TYR A O 1
ATOM 3295 N N . PRO A 1 416 ? 34.666 23.110 32.828 1.00 15.20 416 PRO A N 1
ATOM 3296 C CA . PRO A 1 416 ? 34.330 24.545 32.906 1.00 15.71 416 PRO A CA 1
ATOM 3297 C C . PRO A 1 416 ? 32.885 24.856 33.362 1.00 16.04 416 PRO A C 1
ATOM 3298 O O . PRO A 1 416 ? 32.260 25.833 32.891 1.00 16.23 416 PRO A O 1
ATOM 3302 N N . LEU A 1 417 ? 32.364 24.038 34.265 1.00 16.03 417 LEU A N 1
ATOM 3303 C CA . LEU A 1 417 ? 31.110 24.302 34.938 1.00 16.63 417 LEU A CA 1
ATOM 3304 C C . LEU A 1 417 ? 31.144 23.485 36.230 1.00 17.22 417 LEU A C 1
ATOM 3305 O O . LEU A 1 417 ? 31.975 22.577 36.360 1.00 18.12 417 LEU A O 1
ATOM 3310 N N . ASP A 1 418 ? 30.234 23.758 37.162 1.00 17.27 418 ASP A N 1
ATOM 3311 C CA . ASP A 1 418 ? 30.139 22.964 38.395 1.00 16.87 418 ASP A CA 1
ATOM 3312 C C . ASP A 1 418 ? 28.793 22.214 38.548 1.00 17.00 418 ASP A C 1
ATOM 3313 O O . ASP A 1 418 ? 28.430 21.783 39.644 1.00 17.70 418 ASP A O 1
ATOM 3318 N N . TYR A 1 419 ? 28.051 22.057 37.455 1.00 16.01 419 TYR A N 1
ATOM 3319 C CA . TYR A 1 419 ? 27.010 21.047 37.395 1.00 16.01 419 TYR A CA 1
ATOM 3320 C C . TYR A 1 419 ? 27.626 19.827 36.689 1.00 15.00 419 TYR A C 1
ATOM 3321 O O . TYR A 1 419 ? 27.598 19.724 35.478 1.00 14.51 419 TYR A O 1
ATOM 3330 N N . ALA A 1 420 ? 28.237 18.951 37.459 1.00 13.47 420 ALA A N 1
ATOM 3331 C CA . ALA A 1 420 ? 28.801 17.720 36.916 1.00 13.66 420 ALA A CA 1
ATOM 3332 C C . ALA A 1 420 ? 28.846 16.717 38.052 1.00 13.12 420 ALA A C 1
ATOM 3333 O O . ALA A 1 420 ? 28.632 17.090 39.208 1.00 13.13 420 ALA A O 1
ATOM 3335 N N . GLU A 1 421 ? 29.080 15.452 37.713 1.00 12.75 421 GLU A N 1
ATOM 3336 C CA . GLU A 1 421 ? 29.207 14.389 38.708 1.00 11.80 421 GLU A CA 1
ATOM 3337 C C . GLU A 1 421 ? 30.512 13.610 38.518 1.00 12.41 421 GLU A C 1
ATOM 3338 O O . GLU A 1 421 ? 30.673 12.467 39.029 1.00 12.60 421 GLU A O 1
ATOM 3344 N N . ALA A 1 422 ? 31.457 14.232 37.809 1.00 11.28 422 ALA A N 1
ATOM 3345 C CA . ALA A 1 422 ? 32.799 13.656 37.615 1.00 11.84 422 ALA A CA 1
ATOM 3346 C C . ALA A 1 422 ? 33.570 13.496 38.940 1.00 11.47 422 ALA A C 1
ATOM 3347 O O . ALA A 1 422 ? 34.246 12.467 39.170 1.00 12.53 422 ALA A O 1
ATOM 3349 N N . ASN A 1 423 ? 33.450 14.482 39.823 1.00 11.59 423 ASN A N 1
ATOM 3350 C CA . ASN A 1 423 ? 34.067 14.388 41.156 1.00 11.41 423 ASN A CA 1
ATOM 3351 C C . ASN A 1 423 ? 33.531 13.243 42.007 1.00 11.26 423 ASN A C 1
ATOM 3352 O O . ASN A 1 423 ? 34.326 12.496 42.595 1.00 11.85 423 ASN A O 1
ATOM 3357 N N . GLN A 1 424 ? 32.213 13.092 42.065 1.00 10.05 424 GLN A N 1
ATOM 3358 C CA . GLN A 1 424 ? 31.597 11.974 42.817 1.00 11.01 424 GLN A CA 1
ATOM 3359 C C . GLN A 1 424 ? 32.026 10.610 42.253 1.00 11.17 424 GLN A C 1
ATOM 3360 O O . GLN A 1 424 ? 32.270 9.661 43.003 1.00 10.64 424 GLN A O 1
ATOM 3366 N N . ARG A 1 425 ? 32.153 10.544 40.921 1.00 11.06 425 ARG A N 1
ATOM 3367 C CA . ARG A 1 425 ? 32.566 9.318 40.253 1.00 11.41 425 ARG A CA 1
ATOM 3368 C C . ARG A 1 425 ? 34.004 8.930 40.586 1.00 10.63 425 ARG A C 1
ATOM 3369 O O . ARG A 1 425 ? 34.294 7.759 40.792 1.00 10.66 425 ARG A O 1
ATOM 3377 N N . ASN A 1 426 ? 34.895 9.924 40.561 1.00 10.21 426 ASN A N 1
ATOM 3378 C CA . ASN A 1 426 ? 36.293 9.776 40.967 1.00 10.51 426 ASN A CA 1
ATOM 3379 C C . ASN A 1 426 ? 36.431 9.357 42.433 1.00 10.49 426 ASN A C 1
ATOM 3380 O O . ASN A 1 426 ? 37.293 8.573 42.786 1.00 11.84 426 ASN A O 1
ATOM 3385 N N . PHE A 1 427 ? 35.581 9.897 43.292 1.00 11.09 427 PHE A N 1
ATOM 3386 C CA . PHE A 1 427 ? 35.639 9.574 44.709 1.00 11.01 427 PHE A CA 1
ATOM 3387 C C . PHE A 1 427 ? 35.268 8.090 44.873 1.00 11.52 427 PHE A C 1
ATOM 3388 O O . PHE A 1 427 ? 35.963 7.335 45.548 1.00 12.00 427 PHE A O 1
ATOM 3396 N N . LEU A 1 428 ? 34.171 7.683 44.232 1.00 11.27 428 LEU A N 1
ATOM 3397 C CA . LEU A 1 428 ? 33.673 6.319 44.384 1.00 11.13 428 LEU A CA 1
ATOM 3398 C C . LEU A 1 428 ? 34.540 5.315 43.668 1.00 10.82 428 LEU A C 1
ATOM 3399 O O . LEU A 1 428 ? 34.628 4.169 44.090 1.00 11.72 428 LEU A O 1
ATOM 3404 N N . GLU A 1 429 ? 35.161 5.731 42.567 1.00 11.73 429 GLU A N 1
ATOM 3405 C CA . GLU A 1 429 ? 36.124 4.870 41.874 1.00 12.06 429 GLU A CA 1
ATOM 3406 C C . GLU A 1 429 ? 37.281 4.517 42.787 1.00 11.41 429 GLU A C 1
ATOM 3407 O O . GLU A 1 429 ? 37.675 3.327 42.869 1.00 12.82 429 GLU A O 1
ATOM 3413 N N . TYR A 1 430 ? 37.853 5.525 43.443 1.00 10.52 430 TYR A N 1
ATOM 3414 C CA . TYR A 1 430 ? 38.948 5.291 44.376 1.00 10.76 430 TYR A CA 1
ATOM 3415 C C . TYR A 1 430 ? 38.480 4.432 45.562 1.00 10.85 430 TYR A C 1
ATOM 3416 O O . TYR A 1 430 ? 39.171 3.528 45.975 1.00 10.78 430 TYR A O 1
ATOM 3425 N N . TRP A 1 431 ? 37.276 4.714 46.068 1.00 10.52 431 TRP A N 1
ATOM 3426 C CA . TRP A 1 431 ? 36.718 3.945 47.192 1.00 10.51 431 TRP A CA 1
ATOM 3427 C C . TRP A 1 431 ? 36.635 2.463 46.750 1.00 10.63 431 TRP A C 1
ATOM 3428 O O . TRP A 1 431 ? 37.057 1.589 47.472 1.00 10.78 431 TRP A O 1
ATOM 3439 N N . MET A 1 432 ? 36.128 2.220 45.539 1.00 10.62 432 MET A N 1
ATOM 3440 C CA . MET A 1 432 ? 35.969 0.870 45.016 1.00 12.04 432 MET A CA 1
ATOM 3441 C C . MET A 1 432 ? 37.314 0.178 44.776 1.00 11.85 432 MET A C 1
ATOM 3442 O O . MET A 1 432 ? 37.455 -0.994 45.111 1.00 12.16 432 MET A O 1
ATOM 3447 N N . GLN A 1 433 ? 38.313 0.909 44.270 1.00 11.49 433 GLN A N 1
ATOM 3448 C CA . GLN A 1 433 ? 39.659 0.352 44.135 1.00 12.57 433 GLN A CA 1
ATOM 3449 C C . GLN A 1 433 ? 40.197 -0.113 45.504 1.00 12.73 433 GLN A C 1
ATOM 3450 O O . GLN A 1 433 ? 40.755 -1.207 45.623 1.00 13.16 433 GLN A O 1
ATOM 3456 N N . LEU A 1 434 ? 40.010 0.718 46.527 1.00 12.91 434 LEU A N 1
ATOM 3457 C CA . LEU A 1 434 ? 40.524 0.401 47.855 1.00 13.07 434 LEU A CA 1
ATOM 3458 C C . LEU A 1 434 ? 39.795 -0.801 48.470 1.00 12.87 434 LEU A C 1
ATOM 3459 O O . LEU A 1 434 ? 40.422 -1.627 49.110 1.00 12.50 434 LEU A O 1
ATOM 3464 N N . MET A 1 435 ? 38.479 -0.861 48.253 1.00 13.14 435 MET A N 1
ATOM 3465 C CA . MET A 1 435 ? 37.629 -1.970 48.696 1.00 13.92 435 MET A CA 1
ATOM 3466 C C . MET A 1 435 ? 38.075 -3.314 48.101 1.00 15.49 435 MET A C 1
ATOM 3467 O O . MET A 1 435 ? 37.987 -4.362 48.758 1.00 15.68 435 MET A O 1
ATOM 3472 N N . LEU A 1 436 ? 38.544 -3.275 46.853 1.00 17.33 436 LEU A N 1
ATOM 3473 C CA . LEU A 1 436 ? 38.975 -4.482 46.148 1.00 20.61 436 LEU A CA 1
ATOM 3474 C C . LEU A 1 436 ? 40.455 -4.825 46.328 1.00 23.08 436 LEU A C 1
ATOM 3475 O O . LEU A 1 436 ? 40.881 -5.904 45.926 1.00 23.52 436 LEU A O 1
ATOM 3480 N N . ALA A 1 437 ? 41.230 -3.929 46.926 1.00 26.04 437 ALA A N 1
ATOM 3481 C CA . ALA A 1 437 ? 42.655 -4.167 47.099 1.00 29.89 437 ALA A CA 1
ATOM 3482 C C . ALA A 1 437 ? 42.900 -5.312 48.103 1.00 33.03 437 ALA A C 1
ATOM 3483 O O . ALA A 1 437 ? 42.604 -5.181 49.289 1.00 32.96 437 ALA A O 1
ATOM 3485 N N . GLU A 1 438 ? 43.408 -6.444 47.609 1.00 37.54 438 GLU A N 1
ATOM 3486 C CA . GLU A 1 438 ? 43.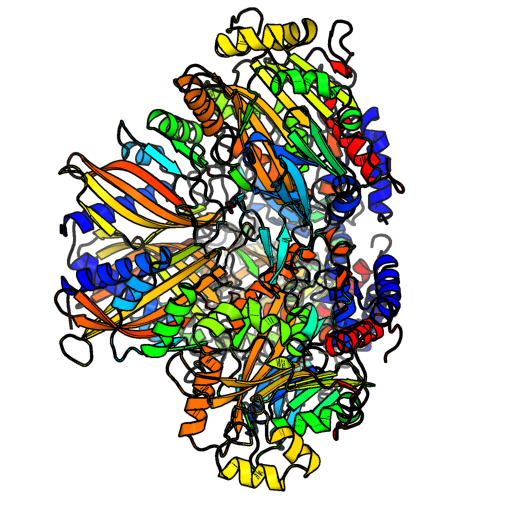731 -7.588 48.482 1.00 42.07 438 GLU A CA 1
ATOM 3487 C C . GLU A 1 438 ? 45.044 -7.331 49.220 1.00 44.60 438 GLU A C 1
ATOM 3488 O O . GLU A 1 438 ? 45.203 -7.726 50.384 1.00 45.25 438 GLU A O 1
ATOM 3494 N N . SER A 1 439 ? 45.966 -6.666 48.521 1.00 47.67 439 SER A N 1
ATOM 3495 C CA . SER A 1 439 ? 47.135 -6.024 49.123 1.00 50.78 439 SER A CA 1
ATOM 3496 C C . SER A 1 439 ? 47.087 -4.501 48.847 1.00 52.58 439 SER A C 1
ATOM 3497 O O . SER A 1 439 ? 46.727 -4.094 47.738 1.00 53.00 439 SER A O 1
ATOM 3500 N N . PRO A 1 440 ? 47.430 -3.682 49.855 1.00 54.40 440 PRO A N 1
ATOM 3501 C CA . PRO A 1 440 ? 47.352 -2.207 49.792 1.00 55.61 440 PRO A CA 1
ATOM 3502 C C . PRO A 1 440 ? 47.703 -1.468 48.474 1.00 56.68 440 PRO A C 1
ATOM 3503 O O . PRO A 1 440 ? 48.528 -1.931 47.677 1.00 56.58 440 PRO A O 1
ATOM 3507 N N . LEU A 1 441 ? 47.072 -0.297 48.310 1.00 58.10 441 LEU A N 1
ATOM 3508 C CA . LEU A 1 441 ? 47.167 0.603 47.146 1.00 59.06 441 LEU A CA 1
ATOM 3509 C C . LEU A 1 441 ? 46.277 0.145 45.982 1.00 59.52 441 LEU A C 1
ATOM 3510 O O . LEU A 1 441 ? 45.344 0.847 45.567 1.00 59.96 441 LEU A O 1
ATOM 3515 N N . ARG B 2 6 ? 13.801 39.117 96.381 1.00 63.39 513 ARG B N 1
ATOM 3516 C CA . ARG B 2 6 ? 13.254 37.838 96.938 1.00 63.24 513 ARG B CA 1
ATOM 3517 C C . ARG B 2 6 ? 11.723 37.732 96.820 1.00 62.94 513 ARG B C 1
ATOM 3518 O O . ARG B 2 6 ? 11.034 38.749 96.727 1.00 63.13 513 ARG B O 1
ATOM 3520 N N . VAL B 2 7 ? 11.211 36.495 96.814 1.00 62.36 514 VAL B N 1
ATOM 3521 C CA . VAL B 2 7 ? 9.763 36.176 96.779 1.00 61.50 514 VAL B CA 1
ATOM 3522 C C . VAL B 2 7 ? 9.036 36.492 95.449 1.00 60.53 514 VAL B C 1
ATOM 3523 O O . VAL B 2 7 ? 9.583 37.196 94.600 1.00 60.68 514 VAL B O 1
ATOM 3525 N N . SER B 2 8 ? 7.820 35.956 95.274 1.00 58.97 515 SER B N 1
ATOM 3526 C CA . SER B 2 8 ? 6.958 36.283 94.122 1.00 57.49 515 SER B CA 1
ATOM 3527 C C . SER B 2 8 ? 5.452 35.953 94.342 1.00 56.37 515 SER B C 1
ATOM 3528 O O . SER B 2 8 ? 4.682 36.818 94.766 1.00 56.25 515 SER B O 1
ATOM 3531 N N . ASP B 2 9 ? 5.064 34.718 93.992 1.00 54.60 516 ASP B N 1
ATOM 3532 C CA . ASP B 2 9 ? 3.767 34.044 94.284 1.00 52.92 516 ASP B CA 1
ATOM 3533 C C . ASP B 2 9 ? 2.663 34.020 93.210 1.00 51.19 516 ASP B C 1
ATOM 3534 O O . ASP B 2 9 ? 2.439 32.982 92.580 1.00 50.54 516 ASP B O 1
ATOM 3539 N N . THR B 2 10 ? 1.939 35.126 93.049 1.00 48.86 517 THR B N 1
ATOM 3540 C CA . THR B 2 10 ? 1.043 35.275 91.908 1.00 46.72 517 THR B CA 1
ATOM 3541 C C . THR B 2 10 ? 1.915 35.295 90.650 1.00 44.83 517 THR B C 1
ATOM 3542 O O . THR B 2 10 ? 1.535 34.759 89.603 1.00 44.53 517 THR B O 1
ATOM 3546 N N . THR B 2 11 ? 3.102 35.883 90.792 1.00 42.40 518 THR B N 1
ATOM 3547 C CA . THR B 2 11 ? 4.086 35.955 89.723 1.00 40.20 518 THR B CA 1
ATOM 3548 C C . THR B 2 11 ? 4.609 34.571 89.301 1.00 38.58 518 THR B C 1
ATOM 3549 O O . THR B 2 11 ? 4.748 34.304 88.106 1.00 37.67 518 THR B O 1
ATOM 3553 N N . VAL B 2 12 ? 4.887 33.705 90.279 1.00 36.41 519 VAL B N 1
ATOM 3554 C CA . VAL B 2 12 ? 5.312 32.335 90.009 1.00 35.11 519 VAL B CA 1
ATOM 3555 C C . VAL B 2 12 ? 4.285 31.617 89.121 1.00 33.86 519 VAL B C 1
ATOM 3556 O O . VAL B 2 12 ? 4.648 30.955 88.137 1.00 33.23 519 VAL B O 1
ATOM 3560 N N . ARG B 2 13 ? 3.013 31.759 89.487 1.00 32.03 520 ARG B N 1
ATOM 3561 C CA . ARG B 2 13 ? 1.912 31.171 88.745 1.00 30.95 520 ARG B CA 1
ATOM 3562 C C . ARG B 2 13 ? 1.907 31.659 87.298 1.00 30.02 520 ARG B C 1
ATOM 3563 O O . ARG B 2 13 ? 1.891 30.860 86.360 1.00 29.72 520 ARG B O 1
ATOM 3571 N N . GLU B 2 14 ? 1.934 32.971 87.134 1.00 28.99 521 GLU B N 1
ATOM 3572 C CA . GLU B 2 14 ? 1.912 33.583 85.824 1.00 28.87 521 GLU B CA 1
ATOM 3573 C C . GLU B 2 14 ? 3.083 33.117 84.963 1.00 27.35 521 GLU B C 1
ATOM 3574 O O . GLU B 2 14 ? 2.894 32.768 83.794 1.00 26.68 521 GLU B O 1
ATOM 3580 N N . ILE B 2 15 ? 4.281 33.114 85.546 1.00 25.69 522 ILE B N 1
ATOM 3581 C CA . ILE B 2 15 ? 5.483 32.722 84.821 1.00 24.83 522 ILE B CA 1
ATOM 3582 C C . ILE B 2 15 ? 5.409 31.244 84.446 1.00 23.90 522 ILE B C 1
ATOM 3583 O O . ILE B 2 15 ? 5.685 30.868 83.306 1.00 23.81 522 ILE B O 1
ATOM 3588 N N . THR B 2 16 ? 4.971 30.431 85.391 1.00 22.96 523 THR B N 1
ATOM 3589 C CA . THR B 2 16 ? 4.824 29.001 85.148 1.00 22.92 523 THR B CA 1
ATOM 3590 C C . THR B 2 16 ? 3.821 28.774 84.013 1.00 22.72 523 THR B C 1
ATOM 3591 O O . THR B 2 16 ? 4.128 28.061 83.066 1.00 22.38 523 THR B O 1
ATOM 3595 N N . GLU B 2 17 ? 2.673 29.458 84.072 1.00 22.23 524 GLU B N 1
ATOM 3596 C CA . GLU B 2 17 ? 1.663 29.348 83.028 1.00 22.15 524 GLU B CA 1
ATOM 3597 C C . GLU B 2 17 ? 2.215 29.835 81.694 1.00 21.13 524 GLU B C 1
ATOM 3598 O O . GLU B 2 17 ? 1.914 29.262 80.653 1.00 21.02 524 GLU B O 1
ATOM 3604 N N . TRP B 2 18 ? 3.038 30.882 81.728 1.00 19.74 525 TRP B N 1
ATOM 3605 C CA . TRP B 2 18 ? 3.647 31.406 80.509 1.00 18.90 525 TRP B CA 1
ATOM 3606 C C . TRP B 2 18 ? 4.564 30.330 79.887 1.00 17.81 525 TRP B C 1
ATOM 3607 O O . TRP B 2 18 ? 4.530 30.085 78.679 1.00 17.82 525 TRP B O 1
ATOM 3618 N N . LEU B 2 19 ? 5.349 29.657 80.715 1.00 17.28 526 LEU B N 1
ATOM 3619 C CA . LEU B 2 19 ? 6.250 28.623 80.206 1.00 16.91 526 LEU B CA 1
ATOM 3620 C C . LEU B 2 19 ? 5.490 27.468 79.573 1.00 16.62 526 LEU B C 1
ATOM 3621 O O . LEU B 2 19 ? 5.915 26.904 78.551 1.00 16.86 526 LEU B O 1
ATOM 3626 N N . TYR B 2 20 ? 4.361 27.103 80.174 1.00 15.70 527 TYR B N 1
ATOM 3627 C CA . TYR B 2 20 ? 3.604 25.969 79.651 1.00 15.62 527 TYR B CA 1
ATOM 3628 C C . TYR B 2 20 ? 2.904 26.370 78.357 1.00 15.55 527 TYR B C 1
ATOM 3629 O O . TYR B 2 20 ? 2.773 25.557 77.458 1.00 15.93 527 TYR B O 1
ATOM 3638 N N . MET B 2 21 ? 2.463 27.619 78.268 1.00 15.78 528 MET B N 1
ATOM 3639 C CA . MET B 2 21 ? 1.875 28.158 77.031 1.00 16.37 528 MET B CA 1
ATOM 3640 C C . MET B 2 21 ? 2.916 28.217 75.900 1.00 16.29 528 MET B C 1
ATOM 3641 O O . MET B 2 21 ? 2.613 27.957 74.736 1.00 16.36 528 MET B O 1
ATOM 3646 N N . GLU B 2 22 ? 4.147 28.560 76.259 1.00 15.80 529 GLU B N 1
ATOM 3647 C CA . GLU B 2 22 ? 5.215 28.669 75.291 1.00 16.63 529 GLU B CA 1
ATOM 3648 C C . GLU B 2 22 ? 5.515 27.297 74.708 1.00 16.05 529 GLU B C 1
ATOM 3649 O O . GLU B 2 22 ? 5.592 27.148 73.494 1.00 15.77 529 GLU B O 1
ATOM 3655 N N . ALA B 2 23 ? 5.696 26.315 75.594 1.00 16.27 530 ALA B N 1
ATOM 3656 C CA . ALA B 2 23 ? 5.919 24.919 75.204 1.00 16.29 530 ALA B CA 1
ATOM 3657 C C . ALA B 2 23 ? 4.780 24.359 74.328 1.00 15.94 530 ALA B C 1
ATOM 3658 O O . ALA B 2 23 ? 5.019 23.658 73.343 1.00 16.30 530 ALA B O 1
ATOM 3660 N N . GLU B 2 24 ? 3.545 24.646 74.712 1.00 15.86 531 GLU B N 1
ATOM 3661 C CA . GLU B 2 24 ? 2.376 24.245 73.934 1.00 15.61 531 GLU B CA 1
ATOM 3662 C C . GLU B 2 24 ? 2.396 24.752 72.507 1.00 15.59 531 GLU B C 1
ATOM 3663 O O . GLU B 2 24 ? 2.097 23.993 71.578 1.00 15.62 531 GLU B O 1
ATOM 3669 N N . LEU B 2 25 ? 2.709 26.036 72.329 1.00 15.41 532 LEU B N 1
ATOM 3670 C CA . LEU B 2 25 ? 2.846 26.619 70.994 1.00 15.26 532 LEU B CA 1
ATOM 3671 C C . LEU B 2 25 ? 3.915 25.865 70.205 1.00 15.33 532 LEU B C 1
ATOM 3672 O O . LEU B 2 25 ? 3.668 25.467 69.066 1.00 14.82 532 LEU B O 1
ATOM 3677 N N . LEU B 2 26 ? 5.087 25.653 70.807 1.00 15.16 533 LEU B N 1
ATOM 3678 C CA . LEU B 2 26 ? 6.168 24.943 70.103 1.00 16.61 533 LEU B CA 1
ATOM 3679 C C . LEU B 2 26 ? 5.723 23.529 69.707 1.00 16.05 533 LEU B C 1
ATOM 3680 O O . LEU B 2 26 ? 5.939 23.094 68.576 1.00 16.49 533 LEU B O 1
ATOM 3685 N N . ASP B 2 27 ? 5.079 22.826 70.625 1.00 15.24 534 ASP B N 1
ATOM 3686 C CA . ASP B 2 27 ? 4.666 21.452 70.321 1.00 15.97 534 ASP B CA 1
ATOM 3687 C C . ASP B 2 27 ? 3.507 21.397 69.307 1.00 15.59 534 ASP B C 1
ATOM 3688 O O . ASP B 2 27 ? 3.195 20.346 68.794 1.00 15.96 534 ASP B O 1
ATOM 3693 N N . ALA B 2 28 ? 2.869 22.523 69.028 1.00 15.75 535 ALA B N 1
ATOM 3694 C CA . ALA B 2 28 ? 1.795 22.541 68.036 1.00 15.75 535 ALA B CA 1
ATOM 3695 C C . ALA B 2 28 ? 2.306 23.108 66.717 1.00 16.51 535 ALA B C 1
ATOM 3696 O O . ALA B 2 28 ? 1.535 23.236 65.742 1.00 16.15 535 ALA B O 1
ATOM 3698 N N . GLY B 2 29 ? 3.601 23.432 66.680 1.00 16.34 536 GLY B N 1
ATOM 3699 C CA . GLY B 2 29 ? 4.229 23.961 65.486 1.00 17.18 536 GLY B CA 1
ATOM 3700 C C . GLY B 2 29 ? 3.753 25.360 65.177 1.00 17.94 536 GLY B C 1
ATOM 3701 O O . GLY B 2 29 ? 3.783 25.780 64.014 1.00 18.10 536 GLY B O 1
ATOM 3702 N N . LYS B 2 30 ? 3.293 26.083 66.207 1.00 17.55 537 LYS B N 1
ATOM 3703 C CA . LYS B 2 30 ? 2.847 27.473 66.031 1.00 17.29 537 LYS B CA 1
ATOM 3704 C C . LYS B 2 30 ? 4.009 28.449 66.151 1.00 17.27 537 LYS B C 1
ATOM 3705 O O . LYS B 2 30 ? 4.077 29.226 67.102 1.00 17.05 537 LYS B O 1
ATOM 3711 N N . TYR B 2 31 ? 4.919 28.398 65.185 1.00 17.13 538 TYR B N 1
ATOM 3712 C CA . TYR B 2 31 ? 6.156 29.184 65.245 1.00 18.25 538 TYR B CA 1
ATOM 3713 C C . TYR B 2 31 ? 5.975 30.722 65.168 1.00 17.97 538 TYR B C 1
ATOM 3714 O O . TYR B 2 31 ? 6.669 31.482 65.855 1.00 17.51 538 TYR B O 1
ATOM 3723 N N . ARG B 2 32 ? 5.014 31.151 64.356 1.00 17.61 539 ARG B N 1
ATOM 3724 C CA . ARG B 2 32 ? 4.731 32.568 64.158 1.00 18.57 539 ARG B CA 1
ATOM 3725 C C . ARG B 2 32 ? 4.209 33.168 65.466 1.00 18.52 539 ARG B C 1
ATOM 3726 O O . ARG B 2 32 ? 4.660 34.232 65.897 1.00 18.43 539 ARG B O 1
ATOM 3734 N N . GLU B 2 33 ? 3.295 32.453 66.115 1.00 18.27 540 GLU B N 1
ATOM 3735 C CA . GLU B 2 33 ? 2.810 32.842 67.441 1.00 19.24 540 GLU B CA 1
ATOM 3736 C C . GLU B 2 33 ? 3.912 32.869 68.484 1.00 18.55 540 GLU B C 1
ATOM 3737 O O . GLU B 2 33 ? 3.943 33.764 69.302 1.00 18.44 540 GLU B O 1
ATOM 3743 N N . TRP B 2 34 ? 4.796 31.875 68.458 1.00 18.34 541 TRP B N 1
ATOM 3744 C CA . TRP B 2 34 ? 5.912 31.829 69.391 1.00 18.61 541 TRP B CA 1
ATOM 3745 C C . TRP B 2 34 ? 6.821 33.048 69.186 1.00 19.02 541 TRP B C 1
ATOM 3746 O O . TRP B 2 34 ? 7.295 33.657 70.156 1.00 18.81 541 TRP B O 1
ATOM 3757 N N . LEU B 2 35 ? 7.060 33.402 67.924 1.00 19.27 542 LEU B N 1
ATOM 3758 C CA . LEU B 2 35 ? 7.941 34.514 67.614 1.00 20.01 542 LEU B CA 1
ATOM 3759 C C . LEU B 2 35 ? 7.477 35.829 68.274 1.00 20.59 542 LEU B C 1
ATOM 3760 O O . LEU B 2 35 ? 8.300 36.661 68.626 1.00 20.63 542 LEU B O 1
ATOM 3765 N N . ALA B 2 36 ? 6.163 35.979 68.465 1.00 20.41 543 ALA B N 1
ATOM 3766 C CA . ALA B 2 36 ? 5.586 37.138 69.128 1.00 20.76 543 ALA B CA 1
ATOM 3767 C C . ALA B 2 36 ? 5.916 37.190 70.640 1.00 20.95 543 ALA B C 1
ATOM 3768 O O . ALA B 2 36 ? 5.730 38.229 71.273 1.00 20.77 543 ALA B O 1
ATOM 3770 N N . LEU B 2 37 ? 6.410 36.085 71.211 1.00 19.95 544 LEU B N 1
ATOM 3771 C CA . LEU B 2 37 ? 6.763 36.072 72.632 1.00 20.01 544 LEU B CA 1
ATOM 3772 C C . LEU B 2 37 ? 8.170 36.577 72.892 1.00 20.22 544 LEU B C 1
ATOM 3773 O O . LEU B 2 37 ? 8.613 36.656 74.044 1.00 20.06 544 LEU B O 1
ATOM 3778 N N . VAL B 2 38 ? 8.890 36.920 71.835 1.00 20.42 545 VAL B N 1
ATOM 3779 C CA . VAL B 2 38 ? 10.276 37.280 72.048 1.00 21.22 545 VAL B CA 1
ATOM 3780 C C . VAL B 2 38 ? 10.512 38.752 71.926 1.00 21.12 545 VAL B C 1
ATOM 3781 O O . VAL B 2 38 ? 9.762 39.493 71.320 1.00 21.74 545 VAL B O 1
ATOM 3785 N N . THR B 2 39 ? 11.604 39.146 72.524 1.00 21.10 546 THR B N 1
ATOM 3786 C CA . THR B 2 39 ? 11.940 40.517 72.677 1.00 21.47 546 THR B CA 1
ATOM 3787 C C . THR B 2 39 ? 12.828 40.967 71.509 1.00 21.46 546 THR B C 1
ATOM 3788 O O . THR B 2 39 ? 13.453 40.152 70.808 1.00 20.97 546 THR B O 1
ATOM 3792 N N . GLU B 2 40 ? 12.852 42.275 71.300 1.00 21.31 547 GLU B N 1
ATOM 3793 C CA . GLU B 2 40 ? 13.622 42.904 70.232 1.00 21.54 547 GLU B CA 1
ATOM 3794 C C . GLU B 2 40 ? 15.161 42.702 70.397 1.00 20.28 547 GLU B C 1
ATOM 3795 O O . GLU B 2 40 ? 15.894 42.617 69.414 1.00 18.56 547 GLU B O 1
ATOM 3801 N N . ASP B 2 41 ? 15.630 42.618 71.646 1.00 19.10 548 ASP B N 1
ATOM 3802 C CA . ASP B 2 41 ? 17.034 42.335 71.945 1.00 19.00 548 ASP B CA 1
ATOM 3803 C C . ASP B 2 41 ? 17.265 40.852 72.337 1.00 18.43 548 ASP B C 1
ATOM 3804 O O . ASP B 2 41 ? 18.221 40.535 73.059 1.00 17.63 548 ASP B O 1
ATOM 3809 N N . LEU B 2 42 ? 16.403 39.957 71.840 1.00 17.89 549 LEU B N 1
ATOM 3810 C CA . LEU B 2 42 ? 16.535 38.508 72.115 1.00 17.60 549 LEU B CA 1
ATOM 3811 C C . LEU B 2 42 ? 17.962 38.017 71.942 1.00 17.36 549 LEU B C 1
ATOM 3812 O O . LEU B 2 42 ? 18.640 38.362 70.958 1.00 17.32 549 LEU B O 1
ATOM 3817 N N . SER B 2 43 ? 18.404 37.222 72.912 1.00 18.14 550 SER B N 1
ATOM 3818 C CA . SER B 2 43 ? 19.570 36.351 72.772 1.00 17.74 550 SER B CA 1
ATOM 3819 C C . SER B 2 43 ? 19.179 34.907 73.096 1.00 18.04 550 SER B C 1
ATOM 3820 O O . SER B 2 43 ? 18.717 34.604 74.212 1.00 17.81 550 SER B O 1
ATOM 3823 N N . TYR B 2 44 ? 19.321 34.023 72.107 1.00 16.72 551 TYR B N 1
ATOM 3824 C CA . TYR B 2 44 ? 18.948 32.633 72.249 1.00 16.91 551 TYR B CA 1
ATOM 3825 C C . TYR B 2 44 ? 20.180 31.805 71.952 1.00 16.39 551 TYR B C 1
ATOM 3826 O O . TYR B 2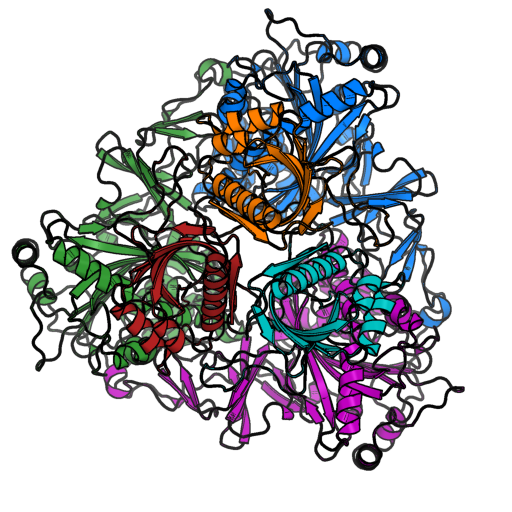 44 ? 20.620 31.769 70.803 1.00 16.02 551 TYR B O 1
ATOM 3835 N N . VAL B 2 45 ? 20.759 31.169 72.977 1.00 15.51 552 VAL B N 1
ATOM 3836 C CA . VAL B 2 45 ? 21.976 30.355 72.731 1.00 14.98 552 VAL B CA 1
ATOM 3837 C C . VAL B 2 45 ? 22.007 28.940 73.308 1.00 13.45 552 VAL B C 1
ATOM 3838 O O . VAL B 2 45 ? 21.506 28.687 74.404 1.00 13.76 552 VAL B O 1
ATOM 3842 N N . VAL B 2 46 ? 22.590 28.036 72.528 1.00 12.03 553 VAL B N 1
ATOM 3843 C CA . VAL B 2 46 ? 22.819 26.639 72.918 1.00 11.14 553 VAL B CA 1
ATOM 3844 C C . VAL B 2 46 ? 24.325 26.386 72.850 1.00 11.55 553 VAL B C 1
ATOM 3845 O O . VAL B 2 46 ? 24.882 26.230 71.766 1.00 11.88 553 VAL B O 1
ATOM 3849 N N . PRO B 2 47 ? 24.995 26.392 73.995 1.00 12.03 554 PRO B N 1
ATOM 3850 C CA . PRO B 2 47 ? 26.444 26.182 74.048 1.00 12.17 554 PRO B CA 1
ATOM 3851 C C . PRO B 2 47 ? 26.890 24.763 73.760 1.00 11.62 554 PRO B C 1
ATOM 3852 O O . PRO B 2 47 ? 26.121 23.805 73.900 1.00 12.06 554 PRO B O 1
ATOM 3856 N N . ILE B 2 48 ? 28.158 24.642 73.376 1.00 11.60 555 ILE B N 1
ATOM 3857 C CA . ILE B 2 48 ? 28.817 23.354 73.229 1.00 11.41 555 ILE B CA 1
ATOM 3858 C C . ILE B 2 48 ? 29.483 23.022 74.548 1.00 12.17 555 ILE B C 1
ATOM 3859 O O . ILE B 2 48 ? 30.030 23.915 75.200 1.00 11.56 555 ILE B O 1
ATOM 3864 N N . ARG B 2 49 ? 29.421 21.741 74.932 1.00 11.76 556 ARG B N 1
ATOM 3865 C CA . ARG B 2 49 ? 30.131 21.234 76.095 1.00 12.30 556 ARG B CA 1
ATOM 3866 C C . ARG B 2 49 ? 31.058 20.109 75.646 1.00 12.17 556 ARG B C 1
ATOM 3867 O O . ARG B 2 49 ? 30.740 19.394 74.697 1.00 11.47 556 ARG B O 1
ATOM 3875 N N . VAL B 2 50 ? 32.183 19.966 76.353 1.00 11.79 557 VAL B N 1
ATOM 3876 C CA . VAL B 2 50 ? 33.120 18.871 76.168 1.00 12.21 557 VAL B CA 1
ATOM 3877 C C . VAL B 2 50 ? 33.392 18.195 77.519 1.00 12.80 557 VAL B C 1
ATOM 3878 O O . VAL B 2 50 ? 33.407 18.859 78.541 1.00 12.99 557 VAL B O 1
ATOM 3882 N N . THR B 2 51 ? 33.618 16.877 77.506 1.00 12.64 558 THR B N 1
ATOM 3883 C CA . THR B 2 51 ? 33.990 16.154 78.726 1.00 12.67 558 THR B CA 1
ATOM 3884 C C . THR B 2 51 ? 35.324 16.675 79.277 1.00 13.43 558 THR B C 1
ATOM 3885 O O . THR B 2 51 ? 36.317 16.760 78.554 1.00 12.94 558 THR B O 1
ATOM 3889 N N . ARG B 2 52 ? 35.354 16.999 80.565 1.00 14.48 559 ARG B N 1
ATOM 3890 C CA . ARG B 2 52 ? 36.581 17.455 81.219 1.00 15.17 559 ARG B CA 1
ATOM 3891 C C . ARG B 2 52 ? 36.692 16.889 82.620 1.00 15.73 559 ARG B C 1
ATOM 3892 O O . ARG B 2 52 ? 35.675 16.531 83.243 1.00 14.46 559 ARG B O 1
ATOM 3900 N N . GLU B 2 53 ? 37.913 16.821 83.135 1.00 16.54 560 GLU B N 1
ATOM 3901 C CA . GLU B 2 53 ? 38.092 16.446 84.542 1.00 18.92 560 GLU B CA 1
ATOM 3902 C C . GLU B 2 53 ? 37.305 17.384 85.454 1.00 19.14 560 GLU B C 1
ATOM 3903 O O . GLU B 2 53 ? 37.008 18.530 85.101 1.00 18.29 560 GLU B O 1
ATOM 3909 N N . ARG B 2 54 ? 36.942 16.867 86.624 1.00 20.79 561 ARG B N 1
ATOM 3910 C CA . ARG B 2 54 ? 36.161 17.597 87.620 1.00 22.32 561 ARG B CA 1
ATOM 3911 C C . ARG B 2 54 ? 36.845 18.931 87.983 1.00 23.11 561 ARG B C 1
ATOM 3912 O O . ARG B 2 54 ? 36.175 19.929 88.291 1.00 22.92 561 ARG B O 1
ATOM 3920 N N . GLU B 2 55 ? 38.176 18.933 87.925 1.00 23.22 562 GLU B N 1
ATOM 3921 C CA . GLU B 2 55 ? 39.000 20.093 88.283 1.00 24.68 562 GLU B CA 1
ATOM 3922 C C . GLU B 2 55 ? 38.788 21.304 87.373 1.00 24.21 562 GLU B C 1
ATOM 3923 O O . GLU B 2 55 ? 38.995 22.430 87.808 1.00 23.95 562 GLU B O 1
ATOM 3929 N N . ALA B 2 56 ? 38.406 21.063 86.112 1.00 23.17 563 ALA B N 1
ATOM 3930 C CA . ALA B 2 56 ? 38.213 22.135 85.149 1.00 22.95 563 ALA B CA 1
ATOM 3931 C C . ALA B 2 56 ? 37.183 23.135 85.667 1.00 22.30 563 ALA B C 1
ATOM 3932 O O . ALA B 2 56 ? 36.153 22.754 86.222 1.00 22.21 563 ALA B O 1
ATOM 3934 N N . VAL B 2 57 ? 37.467 24.417 85.486 1.00 22.47 564 VAL B N 1
ATOM 3935 C CA . VAL B 2 57 ? 36.572 25.487 85.936 1.00 22.57 564 VAL B CA 1
ATOM 3936 C C . VAL B 2 57 ? 35.253 25.441 85.163 1.00 21.96 564 VAL B C 1
ATOM 3937 O O . VAL B 2 57 ? 34.165 25.668 85.703 1.00 22.59 564 VAL B O 1
ATOM 3941 N N . THR B 2 58 ? 35.350 25.136 83.883 1.00 20.92 565 THR B N 1
ATOM 3942 C CA . THR B 2 58 ? 34.149 24.983 83.075 1.00 20.01 565 THR B CA 1
ATOM 3943 C C . THR B 2 58 ? 34.343 23.948 81.991 1.00 18.59 565 THR B C 1
ATOM 3944 O O . THR B 2 58 ? 35.473 23.713 81.571 1.00 18.15 565 THR B O 1
ATOM 3948 N N . ASP B 2 59 ? 33.243 23.333 81.560 1.00 17.22 566 ASP B N 1
ATOM 3949 C CA . ASP B 2 59 ? 33.276 22.456 80.412 1.00 16.51 566 ASP B CA 1
ATOM 3950 C C . ASP B 2 59 ? 32.522 23.030 79.207 1.00 16.43 566 ASP B C 1
ATOM 3951 O O . ASP B 2 59 ? 32.335 22.340 78.191 1.00 15.59 566 ASP B O 1
ATOM 3956 N N . VAL B 2 60 ? 32.129 24.302 79.330 1.00 15.83 567 VAL B N 1
ATOM 3957 C CA . VAL B 2 60 ? 31.413 25.016 78.266 1.00 16.06 567 VAL B CA 1
ATOM 3958 C C . VAL B 2 60 ? 32.406 25.687 77.324 1.00 15.56 567 VAL B C 1
ATOM 3959 O O . VAL B 2 60 ? 33.283 26.411 77.766 1.00 14.71 567 VAL B O 1
ATOM 3963 N N . VAL B 2 61 ? 32.239 25.442 76.021 1.00 15.23 568 VAL B N 1
ATOM 3964 C CA . VAL B 2 61 ? 33.126 25.972 74.995 1.00 14.60 568 VAL B CA 1
ATOM 3965 C C . VAL B 2 61 ? 33.003 27.506 74.837 1.00 15.25 568 VAL B C 1
ATOM 3966 O O . VAL B 2 61 ? 31.908 28.079 74.830 1.00 14.94 568 VAL B O 1
ATOM 3970 N N . GLU B 2 62 ? 34.152 28.165 74.747 1.00 16.13 569 GLU B N 1
ATOM 3971 C CA . GLU B 2 62 ? 34.202 29.594 74.509 1.00 17.81 569 GLU B CA 1
ATOM 3972 C C . GLU B 2 62 ? 34.352 29.882 73.006 1.00 17.46 569 GLU B C 1
ATOM 3973 O O . GLU B 2 62 ? 35.190 29.267 72.322 1.00 17.75 569 GLU B O 1
ATOM 3979 N N . GLY B 2 63 ? 33.512 30.779 72.501 1.00 17.61 570 GLY B N 1
ATOM 3980 C CA . GLY B 2 63 ? 33.672 31.319 71.155 1.00 16.69 570 GLY B CA 1
ATOM 3981 C C . GLY B 2 63 ? 32.878 30.594 70.082 1.00 17.01 570 GLY B C 1
ATOM 3982 O O . GLY B 2 63 ? 32.712 31.116 68.988 1.00 17.58 570 GLY B O 1
ATOM 3983 N N . MET B 2 64 ? 32.391 29.398 70.405 1.00 16.63 571 MET B N 1
ATOM 3984 C CA . MET B 2 64 ? 31.640 28.542 69.483 1.00 16.28 571 MET B CA 1
ATOM 3985 C C . MET B 2 64 ? 30.445 27.985 70.211 1.00 15.41 571 MET B C 1
ATOM 3986 O O . MET B 2 64 ? 30.452 27.807 71.433 1.00 16.17 571 MET B O 1
ATOM 3991 N N . THR B 2 65 ? 29.425 27.678 69.444 1.00 15.06 572 THR B N 1
ATOM 3992 C CA . THR B 2 65 ? 28.098 27.472 69.973 1.00 14.32 572 THR B CA 1
ATOM 3993 C C . THR B 2 65 ? 27.364 26.494 68.988 1.00 14.21 572 THR B C 1
ATOM 3994 O O . THR B 2 65 ? 27.783 26.361 67.828 1.00 13.48 572 THR B O 1
ATOM 3998 N N . HIS B 2 66 ? 26.310 25.825 69.445 1.00 13.07 573 HIS B N 1
ATOM 3999 C CA . HIS B 2 66 ? 25.416 25.076 68.557 1.00 13.27 573 HIS B CA 1
ATOM 4000 C C . HIS B 2 66 ? 24.397 25.998 67.877 1.00 13.88 573 HIS B C 1
ATOM 4001 O O . HIS B 2 66 ? 23.916 25.707 66.775 1.00 14.37 573 HIS B O 1
ATOM 4008 N N . MET B 2 67 ? 24.068 27.086 68.561 1.00 14.03 574 MET B N 1
ATOM 4009 C CA . MET B 2 67 ? 23.072 28.050 68.118 1.00 14.83 574 MET B CA 1
ATOM 4010 C C . MET B 2 67 ? 23.297 29.324 68.925 1.00 15.04 574 MET B C 1
ATOM 4011 O O . MET B 2 67 ? 23.575 29.283 70.145 1.00 14.22 574 MET B O 1
ATOM 4016 N N . ASP B 2 68 ? 23.190 30.464 68.245 1.00 15.03 575 ASP B N 1
ATOM 4017 C CA . ASP B 2 68 ? 23.432 31.746 68.869 1.00 15.97 575 ASP B CA 1
ATOM 4018 C C . ASP B 2 68 ? 22.595 32.750 68.070 1.00 15.90 575 ASP B C 1
ATOM 4019 O O . ASP B 2 68 ? 23.080 33.376 67.130 1.00 15.68 575 ASP B O 1
ATOM 4024 N N . ASP B 2 69 ? 21.308 32.820 68.412 1.00 16.52 576 ASP B N 1
ATOM 4025 C CA . ASP B 2 69 ? 20.362 33.627 67.647 1.00 16.71 576 ASP B CA 1
ATOM 4026 C C . ASP B 2 69 ? 20.063 34.975 68.284 1.00 16.28 576 ASP B C 1
ATOM 4027 O O . ASP B 2 69 ? 20.081 35.120 69.507 1.00 15.18 576 ASP B O 1
ATOM 4032 N N . ASP B 2 70 ? 19.767 35.958 67.430 1.00 16.55 577 ASP B N 1
ATOM 4033 C CA . ASP B 2 70 ? 19.149 37.196 67.883 1.00 16.65 577 ASP B CA 1
ATOM 4034 C C . ASP B 2 70 ? 17.749 37.264 67.279 1.00 16.35 577 ASP B C 1
ATOM 4035 O O . ASP B 2 70 ? 17.297 36.256 66.704 1.00 15.54 577 ASP B O 1
ATOM 4040 N N . ALA B 2 71 ? 17.066 38.411 67.391 1.00 15.55 578 ALA B N 1
ATOM 4041 C CA . ALA B 2 71 ? 15.692 38.488 66.885 1.00 16.21 578 ALA B CA 1
ATOM 4042 C C . ALA B 2 71 ? 15.615 38.324 65.368 1.00 16.03 578 ALA B C 1
ATOM 4043 O O . ALA B 2 71 ? 14.735 37.655 64.863 1.00 16.66 578 ALA B O 1
ATOM 4045 N N . ASP B 2 72 ? 16.551 38.928 64.653 1.00 16.68 579 ASP B N 1
ATOM 4046 C CA . ASP B 2 72 ? 16.569 38.813 63.197 1.00 16.43 579 ASP B CA 1
ATOM 4047 C C . ASP B 2 72 ? 16.816 37.343 62.735 1.00 15.85 579 ASP B C 1
ATOM 4048 O O . ASP B 2 72 ? 16.203 36.865 61.786 1.00 14.68 579 ASP B O 1
ATOM 4053 N N . SER B 2 73 ? 17.713 36.633 63.404 1.00 15.70 580 SER B N 1
ATOM 4054 C CA . SER B 2 73 ? 18.038 35.280 62.951 1.00 15.83 580 SER B CA 1
ATOM 4055 C C . SER B 2 73 ? 16.962 34.289 63.361 1.00 15.62 580 SER B C 1
ATOM 4056 O O . SER B 2 73 ? 16.699 33.327 62.654 1.00 15.26 580 SER B O 1
ATOM 4059 N N . MET B 2 74 ? 16.346 34.522 64.512 1.00 15.91 581 MET B N 1
ATOM 4060 C CA . MET B 2 74 ? 15.195 33.734 64.939 1.00 16.18 581 MET B CA 1
ATOM 4061 C C . MET B 2 74 ? 14.017 33.936 63.980 1.00 16.39 581 MET B C 1
ATOM 4062 O O . MET B 2 74 ? 13.280 32.993 63.696 1.00 16.53 581 MET B O 1
ATOM 4067 N N . GLU B 2 75 ? 13.841 35.164 63.481 1.00 16.28 582 GLU B N 1
ATOM 4068 C CA . GLU B 2 75 ? 12.811 35.437 62.483 1.00 16.82 582 GLU B CA 1
ATOM 4069 C C . GLU B 2 75 ? 13.041 34.628 61.206 1.00 15.99 582 GLU B C 1
ATOM 4070 O O . GLU B 2 75 ? 12.112 33.986 60.685 1.00 15.02 582 GLU B O 1
ATOM 4076 N N . MET B 2 76 ? 14.276 34.678 60.712 1.00 15.59 583 MET B N 1
ATOM 4077 C CA . MET B 2 76 ? 14.697 33.866 59.574 1.00 15.43 583 MET B CA 1
ATOM 4078 C C . MET B 2 76 ? 14.370 32.371 59.764 1.00 15.14 583 MET B C 1
ATOM 4079 O O . MET B 2 76 ? 13.861 31.726 58.857 1.00 13.86 583 MET B O 1
ATOM 4084 N N . ARG B 2 77 ? 14.632 31.864 60.962 1.00 14.47 584 ARG B N 1
ATOM 4085 C CA . ARG B 2 77 ? 14.382 30.455 61.317 1.00 15.26 584 ARG B CA 1
ATOM 4086 C C . ARG B 2 77 ? 12.894 30.155 61.126 1.00 15.29 584 ARG B C 1
ATOM 4087 O O . ARG B 2 77 ? 12.545 29.130 60.541 1.00 15.83 584 ARG B O 1
ATOM 4095 N N . VAL B 2 78 ? 12.030 31.078 61.567 1.00 14.86 585 VAL B N 1
ATOM 4096 C CA . VAL B 2 78 ? 10.581 30.904 61.466 1.00 14.83 585 VAL B CA 1
ATOM 4097 C C . VAL B 2 78 ? 10.135 31.109 60.016 1.00 14.72 585 VAL B C 1
ATOM 4098 O O . VAL B 2 78 ? 9.324 30.353 59.483 1.00 15.18 585 VAL B O 1
ATOM 4102 N N . LEU B 2 79 ? 10.676 32.116 59.361 1.00 14.96 586 LEU B N 1
ATOM 4103 C CA . LEU B 2 79 ? 10.338 32.342 57.958 1.00 14.87 586 LEU B CA 1
ATOM 4104 C C . LEU B 2 79 ? 10.672 31.082 57.152 1.00 14.80 586 LEU B C 1
ATOM 4105 O O . LEU B 2 79 ? 9.929 30.709 56.282 1.00 15.22 586 LEU B O 1
ATOM 4110 N N . ARG B 2 80 ? 11.784 30.430 57.463 1.00 14.95 587 ARG B N 1
ATOM 4111 C CA . ARG B 2 80 ? 12.188 29.244 56.718 1.00 15.54 587 ARG B CA 1
ATOM 4112 C C . ARG B 2 80 ? 11.128 28.147 56.869 1.00 15.77 587 ARG B C 1
ATOM 4113 O O . ARG B 2 80 ? 10.692 27.555 55.894 1.00 15.32 587 ARG B O 1
ATOM 4121 N N . LEU B 2 81 ? 10.697 27.926 58.105 1.00 16.56 588 LEU B N 1
ATOM 4122 C CA . LEU B 2 81 ? 9.663 26.930 58.412 1.00 17.82 588 LEU B CA 1
ATOM 4123 C C . LEU B 2 81 ? 8.291 27.230 57.795 1.00 18.42 588 LEU B C 1
ATOM 4124 O O . LEU B 2 81 ? 7.461 26.333 57.711 1.00 19.69 588 LEU B O 1
ATOM 4129 N N . GLU B 2 82 ? 8.079 28.466 57.348 1.00 18.44 589 GLU B N 1
ATOM 4130 C CA . GLU B 2 82 ? 6.841 28.886 56.697 1.00 18.43 589 GLU B CA 1
ATOM 4131 C C . GLU B 2 82 ? 6.908 28.760 55.169 1.00 18.19 589 GLU B C 1
ATOM 4132 O O . GLU B 2 82 ? 5.915 29.028 54.493 1.00 18.04 589 GLU B O 1
ATOM 4138 N N . THR B 2 83 ? 8.065 28.382 54.616 1.00 16.90 590 THR B N 1
ATOM 4139 C CA . THR B 2 83 ? 8.098 28.014 53.207 1.00 16.41 590 THR B CA 1
ATOM 4140 C C . THR B 2 83 ? 7.511 26.611 53.000 1.00 17.06 590 THR B C 1
ATOM 4141 O O . THR B 2 83 ? 7.181 25.902 53.939 1.00 16.91 590 THR B O 1
ATOM 4145 N N . GLU B 2 84 ? 7.406 26.206 51.747 1.00 17.72 591 GLU B N 1
ATOM 4146 C CA . GLU B 2 84 ? 6.877 24.882 51.423 1.00 18.19 591 GLU B CA 1
ATOM 4147 C C . GLU B 2 84 ? 8.008 23.874 51.309 1.00 16.76 591 GLU B C 1
ATOM 4148 O O . GLU B 2 84 ? 7.799 22.764 50.806 1.00 16.49 591 GLU B O 1
ATOM 4154 N N . TYR B 2 85 ? 9.195 24.263 51.774 1.00 15.36 592 TYR B N 1
ATOM 4155 C CA . TYR B 2 85 ? 10.441 23.564 51.437 1.00 14.57 592 TYR B CA 1
ATOM 4156 C C . TYR B 2 85 ? 11.370 23.331 52.624 1.00 13.98 592 TYR B C 1
ATOM 4157 O O . TYR B 2 85 ? 12.534 22.975 52.424 1.00 13.53 592 TYR B O 1
ATOM 4166 N N . ALA B 2 86 ? 10.864 23.494 53.849 1.00 13.07 593 ALA B N 1
ATOM 4167 C CA . ALA B 2 86 ? 11.696 23.220 55.024 1.00 13.21 593 ALA B CA 1
ATOM 4168 C C . ALA B 2 86 ? 11.759 21.724 55.314 1.00 13.02 593 ALA B C 1
ATOM 4169 O O . ALA B 2 86 ? 11.088 21.232 56.236 1.00 13.43 593 ALA B O 1
ATOM 4171 N N . TRP B 2 87 ? 12.592 21.011 54.563 1.00 12.39 594 TRP B N 1
ATOM 4172 C CA . TRP B 2 87 ? 12.471 19.547 54.472 1.00 12.40 594 TRP B CA 1
ATOM 4173 C C . TRP B 2 87 ? 12.699 18.825 55.785 1.00 12.05 594 TRP B C 1
ATOM 4174 O O . TRP B 2 87 ? 12.088 17.793 55.991 1.00 11.66 594 TRP B O 1
ATOM 4185 N N . ALA B 2 88 ? 13.605 19.358 56.616 1.00 12.06 595 ALA B N 1
ATOM 4186 C CA . ALA B 2 88 ? 13.916 18.846 57.951 1.00 12.06 595 ALA B CA 1
ATOM 4187 C C . ALA B 2 88 ? 12.697 18.789 58.866 1.00 12.69 595 ALA B C 1
ATOM 4188 O O . ALA B 2 88 ? 12.653 17.985 59.799 1.00 12.71 595 ALA B O 1
ATOM 4190 N N . GLU B 2 89 ? 11.732 19.660 58.630 1.00 12.36 596 GLU B N 1
ATOM 4191 C CA . GLU B 2 89 ? 10.517 19.717 59.464 1.00 12.57 596 GLU B CA 1
ATOM 4192 C C . GLU B 2 89 ? 9.228 19.692 58.616 1.00 12.50 596 GLU B C 1
ATOM 4193 O O . GLU B 2 89 ? 8.178 20.196 59.004 1.00 12.16 596 GLU B O 1
ATOM 4199 N N . ASP B 2 90 ? 9.318 19.107 57.435 1.00 13.29 597 ASP B N 1
ATOM 4200 C CA . ASP B 2 90 ? 8.146 18.890 56.599 1.00 13.81 597 ASP B CA 1
ATOM 4201 C C . ASP B 2 90 ? 8.351 17.596 55.850 1.00 14.32 597 ASP B C 1
ATOM 4202 O O . ASP B 2 90 ? 9.034 17.588 54.815 1.00 15.26 597 ASP B O 1
ATOM 4207 N N . PRO B 2 91 ? 7.743 16.501 56.315 1.00 13.45 598 PRO B N 1
ATOM 4208 C CA . PRO B 2 91 ? 6.809 16.464 57.460 1.00 12.35 598 PRO B CA 1
ATOM 4209 C C . PRO B 2 91 ? 7.399 16.857 58.838 1.00 12.06 598 PRO B C 1
ATOM 4210 O O . PRO B 2 91 ? 8.562 16.582 59.111 1.00 10.72 598 PRO B O 1
ATOM 4214 N N . PRO B 2 92 ? 6.589 17.487 59.676 1.00 11.56 599 PRO B N 1
ATOM 4215 C CA . PRO B 2 92 ? 7.022 17.896 61.033 1.00 12.08 599 PRO B CA 1
ATOM 4216 C C . PRO B 2 92 ? 7.343 16.714 61.942 1.00 12.20 599 PRO B C 1
ATOM 4217 O O . PRO B 2 92 ? 6.705 15.661 61.841 1.00 12.07 599 PRO B O 1
ATOM 4221 N N . SER B 2 93 ? 8.339 16.903 62.798 1.00 12.74 600 SER B N 1
ATOM 4222 C CA . SER B 2 93 ? 8.576 16.043 63.936 1.00 12.88 600 SER B CA 1
ATOM 4223 C C . SER B 2 93 ? 7.346 16.106 64.864 1.00 12.95 600 SER B C 1
ATOM 4224 O O . SER B 2 93 ? 6.641 17.114 64.891 1.00 13.54 600 SER B O 1
ATOM 4227 N N . ARG B 2 94 ? 7.104 15.030 65.612 1.00 13.20 601 ARG B N 1
ATOM 4228 C CA . ARG B 2 94 ? 6.230 15.056 66.771 1.00 13.69 601 ARG B CA 1
ATOM 4229 C C . ARG B 2 94 ? 7.161 15.327 67.942 1.00 13.76 601 ARG B C 1
ATOM 4230 O O . ARG B 2 94 ? 8.114 14.594 68.159 1.00 14.00 601 ARG B O 1
ATOM 4238 N N . SER B 2 95 ? 6.929 16.416 68.658 1.00 13.76 602 SER B N 1
ATOM 4239 C CA . SER B 2 95 ? 7.798 16.716 69.793 1.00 14.09 602 SER B CA 1
ATOM 4240 C C . SER B 2 95 ? 6.998 16.959 71.059 1.00 13.97 602 SER B C 1
ATOM 4241 O O . SER B 2 95 ? 5.815 17.261 71.007 1.00 14.31 602 SER B O 1
ATOM 4244 N N . ARG B 2 96 ? 7.656 16.824 72.212 1.00 13.80 603 ARG B N 1
ATOM 4245 C CA . ARG B 2 96 ? 7.050 17.255 73.464 1.00 13.49 603 ARG B CA 1
ATOM 4246 C C . ARG B 2 96 ? 8.095 17.896 74.335 1.00 13.35 603 ARG B C 1
ATOM 4247 O O . ARG B 2 96 ? 9.138 17.289 74.631 1.00 13.61 603 ARG B O 1
ATOM 4255 N N . HIS B 2 97 ? 7.797 19.119 74.753 1.00 12.80 604 HIS B N 1
ATOM 4256 C CA . HIS B 2 97 ? 8.615 19.846 75.684 1.00 13.69 604 HIS B CA 1
ATOM 4257 C C . HIS B 2 97 ? 8.085 19.548 77.096 1.00 13.67 604 HIS B C 1
ATOM 4258 O O . HIS B 2 97 ? 7.069 20.114 77.504 1.00 14.03 604 HIS B O 1
ATOM 4265 N N . PHE B 2 98 ? 8.759 18.669 77.835 1.00 13.54 605 PHE B N 1
ATOM 4266 C CA . PHE B 2 98 ? 8.454 18.498 79.249 1.00 11.97 605 PHE B CA 1
ATOM 4267 C C . PHE B 2 98 ? 9.284 19.521 80.027 1.00 12.83 605 PHE B C 1
ATOM 4268 O O . PHE B 2 98 ? 10.525 19.498 79.967 1.00 11.48 605 PHE B O 1
ATOM 4276 N N . VAL B 2 99 ? 8.592 20.389 80.770 1.00 11.92 606 VAL B N 1
ATOM 4277 C CA . VAL B 2 99 ? 9.202 21.524 81.463 1.00 12.34 606 VAL B CA 1
ATOM 4278 C C . VAL B 2 99 ? 8.910 21.270 82.954 1.00 12.86 606 VAL B C 1
ATOM 4279 O O . VAL B 2 99 ? 7.733 21.197 83.368 1.00 12.62 606 VAL B O 1
ATOM 4283 N N . THR B 2 100 ? 9.969 21.105 83.747 1.00 12.34 607 THR B N 1
ATOM 4284 C CA . THR B 2 100 ? 9.814 20.757 85.151 1.00 12.51 607 THR B CA 1
ATOM 4285 C C . THR B 2 100 ? 10.811 21.506 85.972 1.00 12.80 607 THR B C 1
ATOM 4286 O O . THR B 2 100 ? 11.712 22.169 85.419 1.00 13.97 607 THR B O 1
ATOM 4290 N N . ASN B 2 101 ? 10.712 21.348 87.299 1.00 12.81 608 ASN B N 1
ATOM 4291 C CA . ASN B 2 101 ? 11.670 21.978 88.211 1.00 12.75 608 ASN B CA 1
ATOM 4292 C C . ASN B 2 101 ? 11.755 23.506 87.935 1.00 12.96 608 ASN B C 1
ATOM 4293 O O . ASN B 2 101 ? 12.848 24.048 87.800 1.00 12.55 608 ASN B O 1
ATOM 4298 N N . VAL B 2 102 ? 10.623 24.192 87.826 1.00 13.29 609 VAL B N 1
ATOM 4299 C CA . VAL B 2 102 ? 10.633 25.635 87.503 1.00 13.22 609 VAL B CA 1
ATOM 4300 C C . VAL B 2 102 ? 11.096 26.468 88.695 1.00 14.98 609 VAL B C 1
ATOM 4301 O O . VAL B 2 102 ? 10.509 26.402 89.784 1.00 15.91 609 VAL B O 1
ATOM 4305 N N . ARG B 2 103 ? 12.180 27.216 88.521 1.00 15.97 610 ARG B N 1
ATOM 4306 C CA . ARG B 2 103 ? 12.663 28.123 89.570 1.00 17.01 610 ARG B CA 1
ATOM 4307 C C . ARG B 2 103 ? 12.582 29.559 89.066 1.00 17.45 610 ARG B C 1
ATOM 4308 O O . ARG B 2 103 ? 13.027 29.881 87.950 1.00 18.07 610 ARG B O 1
ATOM 4316 N N . VAL B 2 104 ? 11.996 30.426 89.880 1.00 18.64 611 VAL B N 1
ATOM 4317 C CA . VAL B 2 104 ? 11.834 31.846 89.509 1.00 19.32 611 VAL B CA 1
ATOM 4318 C C . VAL B 2 104 ? 12.569 32.734 90.510 1.00 20.34 611 VAL B C 1
ATOM 4319 O O . VAL B 2 104 ? 12.394 32.595 91.714 1.00 19.79 611 VAL B O 1
ATOM 4323 N N . ALA B 2 105 ? 13.405 33.633 90.000 1.00 21.28 612 ALA B N 1
ATOM 4324 C CA . ALA B 2 105 ? 14.095 34.604 90.845 1.00 22.25 612 ALA B CA 1
ATOM 4325 C C . ALA B 2 105 ? 13.930 36.001 90.249 1.00 22.97 612 ALA B C 1
ATOM 4326 O O . ALA B 2 105 ? 13.620 36.110 89.060 1.00 22.00 612 ALA B O 1
ATOM 4328 N N . THR B 2 106 ? 14.111 37.049 91.069 1.00 24.15 613 THR B N 1
ATOM 4329 C CA . THR B 2 106 ? 14.086 38.433 90.562 1.00 25.95 613 THR B CA 1
ATOM 4330 C C . THR B 2 106 ? 15.267 38.704 89.635 1.00 27.06 613 THR B C 1
ATOM 4331 O O . THR B 2 106 ? 16.348 38.152 89.818 1.00 27.26 613 THR B O 1
ATOM 4335 N N . GLY B 2 107 ? 15.052 39.575 88.649 1.00 28.95 614 GLY B N 1
ATOM 4336 C CA . GLY B 2 107 ? 16.067 39.892 87.660 1.00 31.05 614 GLY B CA 1
ATOM 4337 C C . GLY B 2 107 ? 16.953 41.048 88.086 1.00 32.67 614 GLY B C 1
ATOM 4338 O O . GLY B 2 107 ? 16.914 41.470 89.235 1.00 32.43 614 GLY B O 1
ATOM 4339 N N . ASP B 2 108 ? 17.747 41.549 87.144 1.00 34.35 615 ASP B N 1
ATOM 4340 C CA . ASP B 2 108 ? 18.683 42.634 87.405 1.00 36.41 615 ASP B CA 1
ATOM 4341 C C . ASP B 2 108 ? 17.946 43.965 87.436 1.00 37.50 615 ASP B C 1
ATOM 4342 O O . ASP B 2 108 ? 18.366 44.901 88.120 1.00 37.89 615 ASP B O 1
ATOM 4347 N N . SER B 2 109 ? 16.836 44.031 86.707 1.00 38.52 616 SER B N 1
ATOM 4348 C CA . SER B 2 109 ? 15.909 45.146 86.817 1.00 39.76 616 SER B CA 1
ATOM 4349 C C . SER B 2 109 ? 14.593 44.679 87.428 1.00 40.03 616 SER B C 1
ATOM 4350 O O . SER B 2 109 ? 14.289 43.478 87.437 1.00 39.89 616 SER B O 1
ATOM 4353 N N . GLU B 2 110 ? 13.827 45.631 87.958 1.00 40.36 617 GLU B N 1
ATOM 4354 C CA . GLU B 2 110 ? 12.418 45.408 88.267 1.00 40.78 617 GLU B CA 1
ATOM 4355 C C . GLU B 2 110 ? 11.776 45.091 86.920 1.00 39.89 617 GLU B C 1
ATOM 4356 O O . GLU B 2 110 ? 12.309 45.497 85.882 1.00 39.90 617 GLU B O 1
ATOM 4362 N N . ASP B 2 111 ? 10.666 44.355 86.917 1.00 38.67 618 ASP B N 1
ATOM 4363 C CA . ASP B 2 111 ? 10.016 43.947 85.656 1.00 37.63 618 ASP B CA 1
ATOM 4364 C C . ASP B 2 111 ? 10.787 42.850 84.853 1.00 35.79 618 ASP B C 1
ATOM 4365 O O . ASP B 2 111 ? 10.341 42.414 83.793 1.00 35.38 618 ASP B O 1
ATOM 4370 N N . GLU B 2 112 ? 11.930 42.410 85.376 1.00 33.67 619 GLU B N 1
ATOM 4371 C CA . GLU B 2 112 ? 12.675 41.294 84.796 1.00 31.61 619 GLU B CA 1
ATOM 4372 C C . GLU B 2 112 ? 12.764 40.141 85.796 1.00 30.28 619 GLU B C 1
ATOM 4373 O O . GLU B 2 112 ? 12.914 40.370 87.002 1.00 29.53 619 GLU B O 1
ATOM 4379 N N . PHE B 2 113 ? 12.660 38.908 85.285 1.00 28.22 620 PHE B N 1
ATOM 4380 C CA . PHE B 2 113 ? 12.751 37.709 86.108 1.00 26.84 620 PHE B CA 1
ATOM 4381 C C . PHE B 2 113 ? 13.721 36.675 85.517 1.00 26.02 620 PHE B C 1
ATOM 4382 O O . PHE B 2 113 ? 13.787 36.488 84.300 1.00 25.34 620 PHE B O 1
ATOM 4390 N N . LYS B 2 114 ? 14.486 36.029 86.397 1.00 25.31 621 LYS B N 1
ATOM 4391 C CA . LYS B 2 114 ? 15.372 34.931 86.022 1.00 24.49 621 LYS B CA 1
ATOM 4392 C C . LYS B 2 114 ? 14.632 33.610 86.244 1.00 23.94 621 LYS B C 1
ATOM 4393 O O . LYS B 2 114 ? 14.237 33.258 87.367 1.00 23.32 621 LYS B O 1
ATOM 4399 N N . VAL B 2 115 ? 14.421 32.892 85.153 1.00 22.24 622 VAL B N 1
ATOM 4400 C CA . VAL B 2 115 ? 13.572 31.734 85.176 1.00 21.23 622 VAL B CA 1
ATOM 4401 C C . VAL B 2 115 ? 14.377 30.552 84.660 1.00 20.67 622 VAL B C 1
ATOM 4402 O O . VAL B 2 115 ? 14.882 30.593 83.548 1.00 20.73 622 VAL B O 1
ATOM 4406 N N . THR B 2 116 ? 14.498 29.541 85.509 1.00 19.28 623 THR B N 1
ATOM 4407 C CA . THR B 2 116 ? 15.286 28.332 85.245 1.00 19.07 623 THR B CA 1
ATOM 4408 C C . THR B 2 116 ? 14.382 27.094 85.273 1.00 18.25 623 THR B C 1
ATOM 4409 O O . THR B 2 116 ? 13.658 26.864 86.247 1.00 18.34 623 THR B O 1
ATOM 4413 N N . SER B 2 117 ? 14.404 26.327 84.190 1.00 17.08 624 SER B N 1
ATOM 4414 C CA . SER B 2 117 ? 13.610 25.094 84.137 1.00 16.72 624 SER B CA 1
ATOM 4415 C C . SER B 2 117 ? 14.388 23.924 83.568 1.00 16.14 624 SER B C 1
ATOM 4416 O O . SER B 2 117 ? 15.297 24.125 82.763 1.00 15.82 624 SER B O 1
ATOM 4419 N N . ASN B 2 118 ? 14.035 22.702 83.998 1.00 15.29 625 ASN B N 1
ATOM 4420 C CA . ASN B 2 118 ? 14.531 21.489 83.357 1.00 14.12 625 ASN B CA 1
ATOM 4421 C C . ASN B 2 118 ? 13.696 21.152 82.130 1.00 14.04 625 ASN B C 1
ATOM 4422 O O . ASN B 2 118 ? 12.465 21.262 82.156 1.00 14.48 625 ASN B O 1
ATOM 4427 N N . LEU B 2 119 ? 14.363 20.788 81.041 1.00 13.55 626 LEU B N 1
ATOM 4428 C CA . LEU B 2 119 ? 13.665 20.506 79.794 1.00 13.17 626 LEU B CA 1
ATOM 4429 C C . LEU B 2 119 ? 14.037 19.115 79.395 1.00 12.52 626 LEU B C 1
ATOM 4430 O O . LEU B 2 119 ? 15.234 18.790 79.296 1.00 12.23 626 LEU B O 1
ATOM 4435 N N . LEU B 2 120 ? 13.030 18.276 79.193 1.00 12.29 627 LEU B N 1
ATOM 4436 C CA . LEU B 2 120 ? 13.248 17.052 78.448 1.00 12.90 627 LEU B CA 1
ATOM 4437 C C . LEU B 2 120 ? 12.441 17.148 77.140 1.00 12.91 627 LEU B C 1
ATOM 4438 O O . LEU B 2 120 ? 11.214 17.277 77.152 1.00 12.13 627 LEU B O 1
ATOM 4443 N N . LEU B 2 121 ? 13.153 17.093 76.021 1.00 12.12 628 LEU B N 1
ATOM 4444 C CA . LEU B 2 121 ? 12.504 17.239 74.722 1.00 12.56 628 LEU B CA 1
ATOM 4445 C C . LEU B 2 121 ? 12.456 15.877 74.038 1.00 12.57 628 LEU B C 1
ATOM 4446 O O . LEU B 2 121 ? 13.503 15.260 73.854 1.00 12.97 628 LEU B O 1
ATOM 4451 N N . TYR B 2 122 ? 11.238 15.405 73.721 1.00 11.87 629 TYR B N 1
ATOM 4452 C CA . TYR B 2 122 ? 11.020 14.122 73.088 1.00 11.12 629 TYR B CA 1
ATOM 4453 C C . TYR B 2 122 ? 10.777 14.354 71.613 1.00 11.60 629 TYR B C 1
ATOM 4454 O O . TYR B 2 122 ? 10.130 15.329 71.266 1.00 11.53 629 TYR B O 1
ATOM 4463 N N . ARG B 2 123 ? 11.293 13.488 70.730 1.00 11.30 630 ARG B N 1
ATOM 4464 C CA . ARG B 2 123 ? 11.160 13.729 69.264 1.00 10.88 630 ARG B CA 1
ATOM 4465 C C . ARG B 2 123 ? 11.044 12.437 68.435 1.00 10.52 630 ARG B C 1
ATOM 4466 O O . ARG B 2 123 ? 11.866 11.575 68.600 1.00 10.30 630 ARG B O 1
ATOM 4474 N N . THR B 2 124 ? 10.004 12.309 67.583 1.00 10.19 631 THR B N 1
ATOM 4475 C CA . THR B 2 124 ? 9.951 11.249 66.566 1.00 10.44 631 THR B CA 1
ATOM 4476 C C . THR B 2 124 ? 9.718 11.859 65.184 1.00 10.36 631 THR B C 1
ATOM 4477 O O . THR B 2 124 ? 9.134 12.919 65.071 1.00 9.75 631 THR B O 1
ATOM 4481 N N . ARG B 2 125 ? 10.143 11.144 64.156 1.00 10.67 632 ARG B N 1
ATOM 4482 C CA . ARG B 2 125 ? 9.871 11.520 62.750 1.00 11.78 632 ARG B CA 1
ATOM 4483 C C . ARG B 2 125 ? 9.488 10.296 61.934 1.00 12.00 632 ARG B C 1
ATOM 4484 O O . ARG B 2 125 ? 10.022 9.183 62.163 1.00 12.29 632 ARG B O 1
ATOM 4492 N N . GLY B 2 126 ? 8.537 10.466 61.018 1.00 12.03 633 GLY B N 1
ATOM 4493 C CA . GLY B 2 126 ? 8.174 9.378 60.109 1.00 12.75 633 GLY B CA 1
ATOM 4494 C C . GLY B 2 126 ? 7.621 8.159 60.810 1.00 13.29 633 GLY B C 1
ATOM 4495 O O . GLY B 2 126 ? 7.078 8.248 61.903 1.00 13.65 633 GLY B O 1
ATOM 4496 N N . ASP B 2 127 ? 7.793 6.998 60.201 1.00 14.28 634 ASP B N 1
ATOM 4497 C CA . ASP B 2 127 ? 7.184 5.800 60.760 1.00 14.78 634 ASP B CA 1
ATOM 4498 C C . ASP B 2 127 ? 8.202 4.805 61.267 1.00 15.84 634 ASP B C 1
ATOM 4499 O O . ASP B 2 127 ? 7.863 3.673 61.531 1.00 16.83 634 ASP B O 1
ATOM 4504 N N . VAL B 2 128 ? 9.442 5.256 61.436 1.00 16.26 635 VAL B N 1
ATOM 4505 C CA . VAL B 2 128 ? 10.496 4.417 61.985 1.00 16.25 635 VAL B CA 1
ATOM 4506 C C . VAL B 2 128 ? 10.365 4.318 63.520 1.00 16.11 635 VAL B C 1
ATOM 4507 O O . VAL B 2 128 ? 10.116 5.321 64.192 1.00 15.53 635 VAL B O 1
ATOM 4511 N N . ALA B 2 129 ? 10.501 3.106 64.060 1.00 14.76 636 ALA B N 1
ATOM 4512 C CA . ALA B 2 129 ? 10.327 2.881 65.489 1.00 15.35 636 ALA B CA 1
ATOM 4513 C C . ALA B 2 129 ? 11.547 3.270 66.355 1.00 15.99 636 ALA B C 1
ATOM 4514 O O . ALA B 2 129 ? 12.181 2.417 66.991 1.00 16.41 636 ALA B O 1
ATOM 4516 N N . THR B 2 130 ? 11.855 4.560 66.364 1.00 14.53 637 THR B N 1
ATOM 4517 C CA . THR B 2 130 ? 12.941 5.108 67.159 1.00 15.15 637 THR B CA 1
ATOM 4518 C C . THR B 2 130 ? 12.533 6.527 67.559 1.00 14.87 637 THR B C 1
ATOM 4519 O O . THR B 2 130 ? 11.569 7.066 67.009 1.00 14.95 637 THR B O 1
ATOM 4523 N N . TYR B 2 131 ? 13.257 7.124 68.506 1.00 13.97 638 TYR B N 1
ATOM 4524 C CA . TYR B 2 131 ? 12.980 8.430 69.067 1.00 12.55 638 TYR B CA 1
ATOM 4525 C C . TYR B 2 131 ? 14.273 8.996 69.663 1.00 12.68 638 TYR B C 1
ATOM 4526 O O . TYR B 2 131 ? 15.231 8.251 69.984 1.00 12.06 638 TYR B O 1
ATOM 4535 N N . ASP B 2 132 ? 14.314 10.317 69.753 1.00 12.55 639 ASP B N 1
ATOM 4536 C CA . ASP B 2 132 ? 15.420 11.045 70.336 1.00 13.61 639 ASP B CA 1
ATOM 4537 C C . ASP B 2 132 ? 14.928 11.656 71.609 1.00 13.66 639 ASP B C 1
ATOM 4538 O O . ASP B 2 132 ? 13.745 11.948 71.722 1.00 12.95 639 ASP B O 1
ATOM 4543 N N . VAL B 2 133 ? 15.842 11.832 72.552 1.00 12.99 640 VAL B N 1
ATOM 4544 C CA . VAL B 2 133 ? 15.596 12.603 73.748 1.00 14.18 640 VAL B CA 1
ATOM 4545 C C . VAL B 2 133 ? 16.714 13.623 73.922 1.00 13.65 640 VAL B C 1
ATOM 4546 O O . VAL B 2 133 ? 17.895 13.266 73.891 1.00 13.63 640 VAL B O 1
ATOM 4550 N N . LEU B 2 134 ? 16.354 14.894 74.073 1.00 13.79 641 LEU B N 1
ATOM 4551 C CA . LEU B 2 134 ? 17.306 15.909 74.511 1.00 13.62 641 LEU B CA 1
ATOM 4552 C C . LEU B 2 134 ? 16.969 16.300 75.955 1.00 13.93 641 LEU B C 1
ATOM 4553 O O . LEU B 2 134 ? 15.793 16.439 76.302 1.00 14.38 641 LEU B O 1
ATOM 4558 N N . SER B 2 135 ? 17.989 16.394 76.808 1.00 13.45 642 SER B N 1
ATOM 4559 C CA . SER B 2 135 ? 17.772 16.813 78.202 1.00 12.94 642 SER B CA 1
ATOM 4560 C C . SER B 2 135 ? 18.642 18.023 78.480 1.00 12.19 642 SER B C 1
ATOM 4561 O O . SER B 2 135 ? 19.749 18.111 77.976 1.00 12.21 642 SER B O 1
ATOM 4564 N N . GLY B 2 136 ? 18.179 18.951 79.292 1.00 12.52 643 GLY B N 1
ATOM 4565 C CA . GLY B 2 136 ? 19.014 20.126 79.560 1.00 12.51 643 GLY B CA 1
ATOM 4566 C C . GLY B 2 136 ? 18.397 21.097 80.522 1.00 12.79 643 GLY B C 1
ATOM 4567 O O . GLY B 2 136 ? 17.254 20.920 80.959 1.00 13.05 643 GLY B O 1
ATOM 4568 N N . GLU B 2 137 ? 19.136 22.156 80.817 1.00 12.93 644 GLU B N 1
ATOM 4569 C CA . GLU B 2 137 ? 18.613 23.205 81.641 1.00 13.75 644 GLU B CA 1
ATOM 4570 C C . GLU B 2 137 ? 18.512 24.504 80.851 1.00 14.15 644 GLU B C 1
ATOM 4571 O O . GLU B 2 137 ? 19.441 24.889 80.147 1.00 15.12 644 GLU B O 1
ATOM 4577 N N . ARG B 2 138 ? 17.359 25.154 80.949 1.00 14.58 645 ARG B N 1
ATOM 4578 C CA . ARG B 2 138 ? 17.139 26.451 80.310 1.00 15.61 645 ARG B CA 1
ATOM 4579 C C . ARG B 2 138 ? 17.180 27.502 81.376 1.00 15.95 645 ARG B C 1
ATOM 4580 O O . ARG B 2 138 ? 16.484 27.387 82.391 1.00 16.06 645 ARG B O 1
ATOM 4588 N N . THR B 2 139 ? 18.033 28.496 81.156 1.00 16.72 646 THR B N 1
ATOM 4589 C CA . THR B 2 139 ? 18.074 29.697 81.962 1.00 17.81 646 THR B CA 1
ATOM 4590 C C . THR B 2 139 ? 17.622 30.872 81.117 1.00 18.08 646 THR B C 1
ATOM 4591 O O . THR B 2 139 ? 18.263 31.181 80.112 1.00 17.91 646 THR B O 1
ATOM 4595 N N . ASP B 2 140 ? 16.523 31.517 81.541 1.00 18.53 647 ASP B N 1
ATOM 4596 C CA . ASP B 2 140 ? 15.841 32.564 80.782 1.00 19.45 647 ASP B CA 1
ATOM 4597 C C . ASP B 2 140 ? 15.824 33.892 81.546 1.00 19.44 647 ASP B C 1
ATOM 4598 O O . ASP B 2 140 ? 15.920 33.945 82.784 1.00 18.94 647 ASP B O 1
ATOM 4603 N N . VAL B 2 141 ? 15.718 34.956 80.782 1.00 19.11 648 VAL B N 1
ATOM 4604 C CA . VAL B 2 141 ? 15.325 36.256 81.324 1.00 19.74 648 VAL B CA 1
ATOM 4605 C C . VAL B 2 141 ? 13.988 36.589 80.678 1.00 19.79 648 VAL B C 1
ATOM 4606 O O . VAL B 2 141 ? 13.881 36.682 79.457 1.00 18.78 648 VAL B O 1
ATOM 4610 N N . LEU B 2 142 ? 12.969 36.714 81.517 1.00 21.19 649 LEU B N 1
ATOM 4611 C CA . LEU B 2 142 ? 11.645 37.161 81.087 1.00 23.09 649 LEU B CA 1
ATOM 4612 C C . LEU B 2 142 ? 11.413 38.613 81.512 1.00 23.96 649 LEU B C 1
ATOM 4613 O O . LEU B 2 142 ? 11.823 39.015 82.604 1.00 24.04 649 LEU B O 1
ATOM 4618 N N . ARG B 2 143 ? 10.747 39.381 80.651 1.00 24.99 650 ARG B N 1
ATOM 4619 C CA . ARG B 2 143 ? 10.443 40.783 80.896 1.00 26.33 650 ARG B CA 1
ATOM 4620 C C . ARG B 2 143 ? 8.941 40.987 80.867 1.00 26.82 650 ARG B C 1
ATOM 4621 O O . ARG B 2 143 ? 8.282 40.507 79.950 1.00 26.17 650 ARG B O 1
ATOM 4629 N N . ARG B 2 144 ? 8.402 41.706 81.855 1.00 27.92 651 ARG B N 1
ATOM 4630 C CA . ARG B 2 144 ? 6.987 42.091 81.843 1.00 29.29 651 ARG B CA 1
ATOM 4631 C C . ARG B 2 144 ? 6.678 42.918 80.610 1.00 29.41 651 ARG B C 1
ATOM 4632 O O . ARG B 2 144 ? 7.476 43.749 80.205 1.00 29.58 651 ARG B O 1
ATOM 4640 N N . ALA B 2 145 ? 5.534 42.651 79.998 1.00 30.38 652 ALA B N 1
ATOM 4641 C CA . ALA B 2 145 ? 5.081 43.387 78.821 1.00 31.39 652 ALA B CA 1
ATOM 4642 C C . ALA B 2 145 ? 3.571 43.338 78.836 1.00 32.22 652 ALA B C 1
ATOM 4643 O O . ALA B 2 145 ? 2.975 42.276 78.660 1.00 32.48 652 ALA B O 1
ATOM 4645 N N . GLY B 2 146 ? 2.954 44.490 79.095 1.00 33.34 653 GLY B N 1
ATOM 4646 C CA . GLY B 2 146 ? 1.522 44.557 79.315 1.00 33.89 653 GLY B CA 1
ATOM 4647 C C . GLY B 2 146 ? 1.136 43.705 80.503 1.00 34.20 653 GLY B C 1
ATOM 4648 O O . GLY B 2 146 ? 1.689 43.864 81.595 1.00 35.17 653 GLY B O 1
ATOM 4649 N N . ASP B 2 147 ? 0.213 42.774 80.282 1.00 34.56 654 ASP B N 1
ATOM 4650 C CA . ASP B 2 147 ? -0.243 41.849 81.329 1.00 34.47 654 ASP B CA 1
ATOM 4651 C C . ASP B 2 147 ? 0.393 40.464 81.228 1.00 33.80 654 ASP B C 1
ATOM 4652 O O . ASP B 2 147 ? -0.031 39.519 81.910 1.00 34.27 654 ASP B O 1
ATOM 4657 N N . SER B 2 148 ? 1.409 40.345 80.376 1.00 32.23 655 SER B N 1
ATOM 4658 C CA . SER B 2 148 ? 2.159 39.109 80.225 1.00 30.47 655 SER B CA 1
ATOM 4659 C C . SER B 2 148 ? 3.684 39.316 80.263 1.00 28.98 655 SER B C 1
ATOM 4660 O O . SER B 2 148 ? 4.191 40.218 80.937 1.00 28.55 655 SER B O 1
ATOM 4663 N N . PHE B 2 149 ? 4.402 38.469 79.534 1.00 27.13 656 PHE B N 1
ATOM 4664 C CA . PHE B 2 149 ? 5.859 38.480 79.537 1.00 25.45 656 PHE B CA 1
ATOM 4665 C C . PHE B 2 149 ? 6.400 38.279 78.137 1.00 24.66 656 PHE B C 1
ATOM 4666 O O . PHE B 2 149 ? 5.746 37.694 77.274 1.00 23.58 656 PHE B O 1
ATOM 4674 N N . LEU B 2 150 ? 7.611 38.772 77.934 1.00 23.80 657 LEU B N 1
ATOM 4675 C CA . LEU B 2 150 ? 8.374 38.493 76.731 1.00 23.37 657 LEU B CA 1
ATOM 4676 C C . LEU B 2 150 ? 9.712 37.927 77.141 1.00 22.84 657 LEU B C 1
ATOM 4677 O O . LEU B 2 150 ? 10.257 38.283 78.197 1.00 21.76 657 LEU B O 1
ATOM 4682 N N . MET B 2 151 ? 10.248 37.069 76.279 1.00 21.52 658 MET B N 1
ATOM 4683 C CA . MET B 2 151 ? 11.541 36.467 76.520 1.00 21.38 658 MET B CA 1
ATOM 4684 C C . MET B 2 151 ? 12.643 37.303 75.897 1.00 19.53 658 MET B C 1
ATOM 4685 O O . MET B 2 151 ? 12.715 37.447 74.679 1.00 18.76 658 MET B O 1
ATOM 4690 N N . ALA B 2 152 ? 13.527 37.788 76.753 1.00 18.32 659 ALA B N 1
ATOM 4691 C CA . ALA B 2 152 ? 14.675 38.570 76.341 1.00 17.85 659 ALA B CA 1
ATOM 4692 C C . ALA B 2 152 ? 15.897 37.706 76.126 1.00 17.73 659 ALA B C 1
ATOM 4693 O O . ALA B 2 152 ? 16.756 38.052 75.324 1.00 17.55 659 ALA B O 1
ATOM 4695 N N . LYS B 2 153 ? 15.974 36.584 76.848 1.00 17.38 660 LYS B N 1
ATOM 4696 C CA . LYS B 2 153 ? 17.167 35.734 76.810 1.00 17.57 660 LYS B CA 1
ATOM 4697 C C . LYS B 2 153 ? 16.830 34.297 77.149 1.00 16.96 660 LYS B C 1
ATOM 4698 O O . LYS B 2 153 ? 15.970 34.039 77.979 1.00 16.96 660 LYS B O 1
ATOM 4704 N N . ARG B 2 154 ? 17.516 33.365 76.498 1.00 16.84 661 ARG B N 1
ATOM 4705 C CA . ARG B 2 154 ? 17.479 31.973 76.899 1.00 16.20 661 ARG B CA 1
ATOM 4706 C C . ARG B 2 154 ? 18.816 31.328 76.578 1.00 16.26 661 ARG B C 1
ATOM 4707 O O . ARG B 2 154 ? 19.348 31.490 75.456 1.00 16.64 661 ARG B O 1
ATOM 4715 N N . VAL B 2 155 ? 19.346 30.598 77.558 1.00 15.40 662 VAL B N 1
ATOM 4716 C CA . VAL B 2 155 ? 20.482 29.713 77.339 1.00 14.57 662 VAL B CA 1
ATOM 4717 C C . VAL B 2 155 ? 20.020 28.272 77.589 1.00 14.97 662 VAL B C 1
ATOM 4718 O O . VAL B 2 155 ? 19.546 27.943 78.698 1.00 15.86 662 VAL B O 1
ATOM 4722 N N . VAL B 2 156 ? 20.157 27.405 76.584 1.00 14.19 663 VAL B N 1
ATOM 4723 C CA . VAL B 2 156 ? 19.820 25.983 76.752 1.00 13.12 663 VAL B CA 1
ATOM 4724 C C . VAL B 2 156 ? 21.111 25.222 76.889 1.00 12.59 663 VAL B C 1
ATOM 4725 O O . VAL B 2 156 ? 21.830 25.061 75.921 1.00 12.41 663 VAL B O 1
ATOM 4729 N N . LEU B 2 157 ? 21.411 24.791 78.115 1.00 12.52 664 LEU B N 1
ATOM 4730 C CA . LEU B 2 157 ? 22.560 23.928 78.381 1.00 13.40 664 LEU B CA 1
ATOM 4731 C C . LEU B 2 157 ? 22.184 22.435 78.409 1.00 12.67 664 LEU B C 1
ATOM 4732 O O . LEU B 2 157 ? 21.580 21.942 79.375 1.00 12.09 664 LEU B O 1
ATOM 4737 N N . LEU B 2 158 ? 22.567 21.704 77.374 1.00 12.93 665 LEU B N 1
ATOM 4738 C CA . LEU B 2 158 ? 22.188 20.293 77.291 1.00 12.62 665 LEU B CA 1
ATOM 4739 C C . LEU B 2 158 ? 23.130 19.432 78.115 1.00 12.71 665 LEU B C 1
ATOM 4740 O O . LEU B 2 158 ? 24.327 19.721 78.199 1.00 12.98 665 LEU B O 1
ATOM 4745 N N . ASP B 2 159 ? 22.586 18.365 78.704 1.00 12.91 666 ASP B N 1
ATOM 4746 C CA . ASP B 2 159 ? 23.371 17.316 79.385 1.00 12.63 666 ASP B CA 1
ATOM 4747 C C . ASP B 2 159 ? 24.061 16.326 78.472 1.00 12.71 666 ASP B C 1
ATOM 4748 O O . ASP B 2 159 ? 24.055 15.107 78.727 1.00 12.65 666 ASP B O 1
ATOM 4753 N N . GLN B 2 160 ? 24.673 16.856 77.430 1.00 12.55 667 GLN B N 1
ATOM 4754 C CA . GLN B 2 160 ? 25.291 16.065 76.382 1.00 12.44 667 GLN B CA 1
ATOM 4755 C C . GLN B 2 160 ? 26.514 16.819 75.893 1.00 12.53 667 GLN B C 1
ATOM 4756 O O . GLN B 2 160 ? 26.576 18.070 75.968 1.00 12.80 667 GLN B O 1
ATOM 4762 N N . THR B 2 161 ? 27.481 16.099 75.349 1.00 11.79 668 THR B N 1
ATOM 4763 C CA . THR B 2 161 ? 28.556 16.803 74.629 1.00 10.88 668 THR B CA 1
ATOM 4764 C C . THR B 2 161 ? 28.306 16.534 73.139 1.00 10.70 668 THR B C 1
ATOM 4765 O O . THR B 2 161 ? 27.968 17.450 72.402 1.00 11.58 668 THR B O 1
ATOM 4769 N N . THR B 2 162 ? 28.451 15.295 72.710 1.00 10.18 669 THR B N 1
ATOM 4770 C CA . THR B 2 162 ? 27.953 14.844 71.391 1.00 10.66 669 THR B CA 1
ATOM 4771 C C . THR B 2 162 ? 26.414 14.866 71.420 1.00 10.52 669 THR B C 1
ATOM 4772 O O . THR B 2 162 ? 25.817 14.234 72.258 1.00 10.99 669 THR B O 1
ATOM 4776 N N . ILE B 2 163 ? 25.784 15.657 70.555 1.00 10.81 670 ILE B N 1
ATOM 4777 C CA . ILE B 2 163 ? 24.323 15.784 70.585 1.00 10.57 670 ILE B CA 1
ATOM 4778 C C . ILE B 2 163 ? 23.648 14.556 69.956 1.00 11.96 670 ILE B C 1
ATOM 4779 O O . ILE B 2 163 ? 24.065 14.034 68.890 1.00 11.78 670 ILE B O 1
ATOM 4784 N N . MET B 2 164 ? 22.610 14.071 70.631 1.00 12.76 671 MET B N 1
ATOM 4785 C CA . MET B 2 164 ? 21.969 12.837 70.209 1.00 13.26 671 MET B CA 1
ATOM 4786 C C . MET B 2 164 ? 20.629 13.049 69.460 1.00 13.56 671 MET B C 1
ATOM 4787 O O . MET B 2 164 ? 19.606 12.425 69.765 1.00 14.76 671 MET B O 1
ATOM 4792 N N . THR B 2 165 ? 20.681 13.913 68.458 1.00 12.97 672 THR B N 1
ATOM 4793 C CA . THR B 2 165 ? 19.624 14.051 67.458 1.00 13.14 672 THR B CA 1
ATOM 4794 C C . THR B 2 165 ? 20.277 14.578 66.194 1.00 13.33 672 THR B C 1
ATOM 4795 O O . THR B 2 165 ? 21.403 15.126 66.257 1.00 12.96 672 THR B O 1
ATOM 4799 N N . HIS B 2 166 ? 19.626 14.387 65.050 1.00 12.77 673 HIS B N 1
ATOM 4800 C CA . HIS B 2 166 ? 20.292 14.598 63.749 1.00 13.12 673 HIS B CA 1
ATOM 4801 C C . HIS B 2 166 ? 20.333 16.070 63.288 1.00 13.87 673 HIS B C 1
ATOM 4802 O O . HIS B 2 166 ? 21.027 16.392 62.329 1.00 15.36 673 HIS B O 1
ATOM 4809 N N . ASN B 2 167 ? 19.626 16.961 63.975 1.00 13.65 674 ASN B N 1
ATOM 4810 C CA . ASN B 2 167 ? 19.727 18.401 63.725 1.00 14.24 674 ASN B CA 1
ATOM 4811 C C . ASN B 2 167 ? 19.041 19.144 64.874 1.00 14.66 674 ASN B C 1
ATOM 4812 O O . ASN B 2 167 ? 18.319 18.544 65.655 1.00 15.56 674 ASN B O 1
ATOM 4817 N N . LEU B 2 168 ? 19.276 20.440 64.999 1.00 15.20 675 LEU B N 1
ATOM 4818 C CA . LEU B 2 168 ? 18.518 21.220 65.945 1.00 16.14 675 LEU B CA 1
ATOM 4819 C C . LEU B 2 168 ? 17.539 22.066 65.178 1.00 16.46 675 LEU B C 1
ATOM 4820 O O . LEU B 2 168 ? 17.640 23.294 65.121 1.00 17.76 675 LEU B O 1
ATOM 4825 N N . ALA B 2 169 ? 16.609 21.384 64.541 1.00 17.03 676 ALA B N 1
ATOM 4826 C CA . ALA B 2 169 ? 15.571 22.010 63.734 1.00 17.98 676 ALA B CA 1
ATOM 4827 C C . ALA B 2 169 ? 14.407 22.530 64.599 1.00 18.71 676 ALA B C 1
ATOM 4828 O O . ALA B 2 169 ? 13.620 23.392 64.151 1.00 19.46 676 ALA B O 1
ATOM 4830 N N . LEU B 2 170 ? 14.326 22.038 65.836 1.00 18.96 677 LEU B N 1
ATOM 4831 C CA . LEU B 2 170 ? 13.265 22.409 66.786 1.00 18.70 677 LEU B CA 1
ATOM 4832 C C . LEU B 2 170 ? 13.746 23.468 67.769 1.00 18.77 677 LEU B C 1
ATOM 4833 O O . LEU B 2 170 ? 14.846 23.382 68.289 1.00 19.52 677 LEU B O 1
ATOM 4838 N N . ILE B 2 171 ? 12.925 24.473 68.033 1.00 18.97 678 ILE B N 1
ATOM 4839 C CA . ILE B 2 171 ? 13.192 25.411 69.096 1.00 19.12 678 ILE B CA 1
ATOM 4840 C C . ILE B 2 171 ? 12.946 24.772 70.484 1.00 19.98 678 ILE B C 1
ATOM 4841 O O . ILE B 2 171 ? 11.925 24.090 70.696 1.00 20.08 678 ILE B O 1
ATOM 4846 N N . MET B 2 172 ? 13.889 24.975 71.410 1.00 19.87 679 MET B N 1
ATOM 4847 C CA . MET B 2 172 ? 13.838 24.361 72.736 1.00 19.97 679 MET B CA 1
ATOM 4848 C C . MET B 2 172 ? 13.406 25.375 73.816 1.00 20.38 679 MET B C 1
ATOM 4849 O O . MET B 2 172 ? 13.803 26.550 73.828 1.00 20.19 679 MET B O 1
ATOM 4855 N N . MET C 1 1 ? 24.623 -18.178 50.774 1.00 36.38 1 MET C N 1
ATOM 4856 C CA . MET C 1 1 ? 24.508 -19.651 50.999 1.00 35.93 1 MET C CA 1
ATOM 4857 C C . MET C 1 1 ? 24.115 -19.942 52.453 1.00 34.44 1 MET C C 1
ATOM 4858 O O . MET C 1 1 ? 24.447 -19.172 53.364 1.00 34.28 1 MET C O 1
ATOM 4863 N N . LEU C 1 2 ? 23.422 -21.056 52.667 1.00 32.05 2 LEU C N 1
ATOM 4864 C CA . LEU C 1 2 ? 23.133 -21.505 54.012 1.00 29.74 2 LEU C CA 1
ATOM 4865 C C . LEU C 1 2 ? 24.391 -22.053 54.652 1.00 28.39 2 LEU C C 1
ATOM 4866 O O . LEU C 1 2 ? 25.190 -22.720 53.981 1.00 28.07 2 LEU C O 1
ATOM 4871 N N . SER C 1 3 ? 24.553 -21.794 55.949 1.00 26.48 3 SER C N 1
ATOM 4872 C CA . SER C 1 3 ? 25.531 -22.502 56.751 1.00 25.12 3 SER C CA 1
ATOM 4873 C C . SER C 1 3 ? 25.147 -23.972 56.718 1.00 24.79 3 SER C C 1
ATOM 4874 O O . SER C 1 3 ? 23.975 -24.307 56.459 1.00 24.29 3 SER C O 1
ATOM 4877 N N . ASN C 1 4 ? 26.115 -24.848 56.970 1.00 24.44 4 ASN C N 1
ATOM 4878 C CA . ASN C 1 4 ? 25.832 -26.278 56.952 1.00 24.42 4 ASN C CA 1
ATOM 4879 C C . ASN C 1 4 ? 24.855 -26.625 58.071 1.00 23.46 4 ASN C C 1
ATOM 4880 O O . ASN C 1 4 ? 23.970 -27.454 57.884 1.00 22.79 4 ASN C O 1
ATOM 4885 N N . GLU C 1 5 ? 25.034 -25.987 59.231 1.00 23.48 5 GLU C N 1
ATOM 4886 C CA . GLU C 1 5 ? 24.159 -26.168 60.388 1.00 23.38 5 GLU C CA 1
ATOM 4887 C C . GLU C 1 5 ? 22.701 -25.818 60.023 1.00 22.48 5 GLU C C 1
ATOM 4888 O O . GLU C 1 5 ? 21.780 -26.577 60.320 1.00 21.64 5 GLU C O 1
ATOM 4894 N N . LEU C 1 6 ? 22.495 -24.664 59.383 1.00 21.01 6 LEU C N 1
ATOM 4895 C CA . LEU C 1 6 ? 21.138 -24.259 59.055 1.00 20.26 6 LEU C CA 1
ATOM 4896 C C . LEU C 1 6 ? 20.545 -25.210 58.009 1.00 20.05 6 LEU C C 1
ATOM 4897 O O . LEU C 1 6 ? 19.415 -25.692 58.177 1.00 18.85 6 LEU C O 1
ATOM 4902 N N . ARG C 1 7 ? 21.313 -25.499 56.954 1.00 19.96 7 ARG C N 1
ATOM 4903 C CA . ARG C 1 7 ? 20.871 -26.454 55.929 1.00 20.51 7 ARG C CA 1
ATOM 4904 C C . ARG C 1 7 ? 20.407 -27.761 56.547 1.00 20.12 7 ARG C C 1
ATOM 4905 O O . ARG C 1 7 ? 19.323 -28.224 56.243 1.00 19.90 7 ARG C O 1
ATOM 4913 N N . GLN C 1 8 ? 21.221 -28.324 57.438 1.00 19.83 8 GLN C N 1
ATOM 4914 C CA . GLN C 1 8 ? 20.935 -29.627 58.004 1.00 20.50 8 GLN C CA 1
ATOM 4915 C C . GLN C 1 8 ? 19.678 -29.570 58.872 1.00 19.66 8 GLN C C 1
ATOM 4916 O O . GLN C 1 8 ? 18.860 -30.485 58.855 1.00 18.20 8 GLN C O 1
ATOM 4922 N N . THR C 1 9 ? 19.545 -28.483 59.624 1.00 18.89 9 THR C N 1
ATOM 4923 C CA . THR C 1 9 ? 18.387 -28.258 60.466 1.00 19.28 9 THR C CA 1
ATOM 4924 C C . THR C 1 9 ? 17.099 -28.214 59.650 1.00 18.46 9 THR C C 1
ATOM 4925 O O . THR C 1 9 ? 16.111 -28.849 60.011 1.00 18.03 9 THR C O 1
ATOM 4929 N N . LEU C 1 10 ? 17.125 -27.479 58.543 1.00 17.76 10 LEU C N 1
ATOM 4930 C CA . LEU C 1 10 ? 15.967 -27.369 57.660 1.00 17.16 10 LEU C CA 1
ATOM 4931 C C . LEU C 1 10 ? 15.618 -28.722 57.014 1.00 17.00 10 LEU C C 1
ATOM 4932 O O . LEU C 1 10 ? 14.450 -29.084 56.930 1.00 15.80 10 LEU C O 1
ATOM 4937 N N . GLN C 1 11 ? 16.638 -29.454 56.586 1.00 16.84 11 GLN C N 1
ATOM 4938 C CA . GLN C 1 11 ? 16.435 -30.781 55.998 1.00 17.89 11 GLN C CA 1
ATOM 4939 C C . GLN C 1 11 ? 15.828 -31.733 57.015 1.00 17.23 11 GLN C C 1
ATOM 4940 O O . GLN C 1 11 ? 14.841 -32.426 56.723 1.00 17.55 11 GLN C O 1
ATOM 4946 N N . LYS C 1 12 ? 16.401 -31.765 58.213 1.00 17.43 12 LYS C N 1
ATOM 4947 C CA . LYS C 1 12 ? 15.828 -32.593 59.276 1.00 17.83 12 LYS C CA 1
ATOM 4948 C C . LYS C 1 12 ? 14.377 -32.191 59.548 1.00 16.85 12 LYS C C 1
ATOM 4949 O O . LYS C 1 12 ? 13.505 -33.051 59.694 1.00 15.19 12 LYS C O 1
ATOM 4955 N N . GLY C 1 13 ? 14.125 -30.881 59.607 1.00 16.15 13 GLY C N 1
ATOM 4956 C CA . GLY C 1 13 ? 12.791 -30.377 59.892 1.00 16.51 13 GLY C CA 1
ATOM 4957 C C . GLY C 1 13 ? 11.751 -30.765 58.849 1.00 17.89 13 GLY C C 1
ATOM 4958 O O . GLY C 1 13 ? 10.594 -31.035 59.182 1.00 17.82 13 GLY C O 1
ATOM 4959 N N . LEU C 1 14 ? 12.159 -30.769 57.584 1.00 18.01 14 LEU C N 1
ATOM 4960 C CA . LEU C 1 14 ? 11.284 -31.144 56.501 1.00 19.59 14 LEU C CA 1
ATOM 4961 C C . LEU C 1 14 ? 10.868 -32.625 56.594 1.00 19.77 14 LEU C C 1
ATOM 4962 O O . LEU C 1 14 ? 9.739 -32.973 56.245 1.00 20.16 14 LEU C O 1
ATOM 4967 N N . HIS C 1 15 ? 11.753 -33.480 57.119 1.00 20.25 15 HIS C N 1
ATOM 4968 C CA . HIS C 1 15 ? 11.371 -34.848 57.443 1.00 20.69 15 HIS C CA 1
ATOM 4969 C C . HIS C 1 15 ? 10.484 -34.911 58.708 1.00 20.19 15 HIS C C 1
ATOM 4970 O O . HIS C 1 15 ? 9.507 -35.636 58.723 1.00 19.89 15 HIS C O 1
ATOM 4977 N N . ASP C 1 16 ? 10.807 -34.137 59.752 1.00 19.28 16 ASP C N 1
ATOM 4978 C CA . ASP C 1 16 ? 10.134 -34.288 61.054 1.00 18.45 16 ASP C CA 1
ATOM 4979 C C . ASP C 1 16 ? 8.688 -33.807 61.046 1.00 17.78 16 ASP C C 1
ATOM 4980 O O . ASP C 1 16 ? 7.861 -34.294 61.813 1.00 17.02 16 ASP C O 1
ATOM 4985 N N . VAL C 1 17 ? 8.413 -32.804 60.214 1.00 17.32 17 VAL C N 1
ATOM 4986 C CA . VAL C 1 17 ? 7.112 -32.140 60.204 1.00 16.89 17 VAL C CA 1
ATOM 4987 C C . VAL C 1 17 ? 5.958 -33.087 59.850 1.00 17.37 17 VAL C C 1
ATOM 4988 O O . VAL C 1 17 ? 4.846 -32.911 60.345 1.00 16.86 17 VAL C O 1
ATOM 4992 N N . ASN C 1 18 ? 6.225 -34.099 59.023 1.00 18.18 18 ASN C N 1
ATOM 4993 C CA . ASN C 1 18 ? 5.195 -35.095 58.713 1.00 18.85 18 ASN C CA 1
ATOM 4994 C C . ASN C 1 18 ? 5.394 -36.506 59.259 1.00 19.11 18 ASN C C 1
ATOM 4995 O O . ASN C 1 18 ? 4.580 -37.395 58.953 1.00 18.98 18 ASN C O 1
ATOM 5000 N N . SER C 1 19 ? 6.460 -36.735 60.031 1.00 18.99 19 SER C N 1
ATOM 5001 C CA . SER C 1 19 ? 6.644 -38.043 60.673 1.00 18.78 19 SER C CA 1
ATOM 5002 C C . SER C 1 19 ? 6.444 -37.903 62.162 1.00 18.28 19 SER C C 1
ATOM 5003 O O . SER C 1 19 ? 5.437 -38.364 62.684 1.00 17.96 19 SER C O 1
ATOM 5006 N N . ASP C 1 20 ? 7.400 -37.268 62.844 1.00 17.87 20 ASP C N 1
ATOM 5007 C CA . ASP C 1 20 ? 7.252 -36.961 64.287 1.00 17.43 20 ASP C CA 1
ATOM 5008 C C . ASP C 1 20 ? 6.172 -35.909 64.556 1.00 15.84 20 ASP C C 1
ATOM 5009 O O . ASP C 1 20 ? 5.614 -35.883 65.639 1.00 15.38 20 ASP C O 1
ATOM 5014 N N . TRP C 1 21 ? 5.849 -35.107 63.532 1.00 15.11 21 TRP C N 1
ATOM 5015 C CA . TRP C 1 21 ? 5.000 -33.904 63.651 1.00 14.39 21 TRP C CA 1
ATOM 5016 C C . TRP C 1 21 ? 5.650 -32.883 64.608 1.00 14.23 21 TRP C C 1
ATOM 5017 O O . TRP C 1 21 ? 4.996 -32.337 65.497 1.00 12.64 21 TRP C O 1
ATOM 5028 N N . THR C 1 22 ? 6.953 -32.662 64.436 1.00 13.97 22 THR C N 1
ATOM 5029 C CA . THR C 1 22 ? 7.652 -31.634 65.190 1.00 14.48 22 THR C CA 1
ATOM 5030 C C . THR C 1 22 ? 8.422 -30.749 64.222 1.00 14.69 22 THR C C 1
ATOM 5031 O O . THR C 1 22 ? 8.645 -31.119 63.062 1.00 14.42 22 THR C O 1
ATOM 5035 N N . VAL C 1 23 ? 8.842 -29.575 64.708 1.00 14.57 23 VAL C N 1
ATOM 5036 C CA . VAL C 1 23 ? 9.655 -28.657 63.887 1.00 14.38 23 VAL C CA 1
ATOM 5037 C C . VAL C 1 23 ? 10.810 -28.174 64.762 1.00 14.72 23 VAL C C 1
ATOM 5038 O O . VAL C 1 23 ? 10.596 -27.956 65.955 1.00 14.97 23 VAL C O 1
ATOM 5042 N N . PRO C 1 24 ? 12.027 -28.042 64.218 1.00 14.33 24 PRO C N 1
ATOM 5043 C CA . PRO C 1 24 ? 13.145 -27.499 64.994 1.00 14.39 24 PRO C CA 1
ATOM 5044 C C . PRO C 1 24 ? 12.848 -26.119 65.563 1.00 14.38 24 PRO C C 1
ATOM 5045 O O . PRO C 1 24 ? 12.371 -25.238 64.837 1.00 14.47 24 PRO C O 1
ATOM 5049 N N . ALA C 1 25 ? 13.177 -25.928 66.843 1.00 13.57 25 ALA C N 1
ATOM 5050 C CA . ALA C 1 25 ? 12.954 -24.665 67.534 1.00 12.91 25 ALA C CA 1
ATOM 5051 C C . ALA C 1 25 ? 13.839 -23.496 67.047 1.00 13.36 25 ALA C C 1
ATOM 5052 O O . ALA C 1 25 ? 13.510 -22.290 67.270 1.00 11.75 25 ALA C O 1
ATOM 5054 N N . ALA C 1 26 ? 14.944 -23.837 66.376 1.00 13.05 26 ALA C N 1
ATOM 5055 C CA . ALA C 1 26 ? 15.925 -22.852 65.924 1.00 13.69 26 ALA C CA 1
ATOM 5056 C C . ALA C 1 26 ? 15.342 -21.893 64.891 1.00 14.33 26 ALA C C 1
ATOM 5057 O O . ALA C 1 26 ? 15.943 -20.884 64.584 1.00 14.52 26 ALA C O 1
ATOM 5059 N N . ILE C 1 27 ? 14.166 -22.199 64.348 1.00 14.46 27 ILE C N 1
ATOM 5060 C CA . ILE C 1 27 ? 13.573 -21.305 63.351 1.00 14.67 27 ILE C CA 1
ATOM 5061 C C . ILE C 1 27 ? 12.970 -20.008 63.892 1.00 14.20 27 ILE C C 1
ATOM 5062 O O . ILE C 1 27 ? 12.650 -19.121 63.116 1.00 14.54 27 ILE C O 1
ATOM 5067 N N . ILE C 1 28 ? 12.780 -19.904 65.207 1.00 13.96 28 ILE C N 1
ATOM 5068 C CA . ILE C 1 28 ? 12.001 -18.803 65.737 1.00 13.83 28 ILE C CA 1
ATOM 5069 C C . ILE C 1 28 ? 12.779 -17.496 65.846 1.00 13.88 28 ILE C C 1
ATOM 5070 O O . ILE C 1 28 ? 12.309 -16.473 65.390 1.00 14.74 28 ILE C O 1
ATOM 5075 N N . ASN C 1 29 ? 13.959 -17.519 66.472 1.00 13.20 29 ASN C N 1
ATOM 5076 C CA . ASN C 1 29 ? 14.694 -16.310 66.762 1.00 12.59 29 ASN C CA 1
ATOM 5077 C C . ASN C 1 29 ? 16.175 -16.559 66.504 1.00 12.39 29 ASN C C 1
ATOM 5078 O O . ASN C 1 29 ? 16.903 -16.989 67.386 1.00 13.39 29 ASN C O 1
ATOM 5083 N N . ASP C 1 30 ? 16.615 -16.276 65.289 1.00 11.98 30 ASP C N 1
ATOM 5084 C CA . ASP C 1 30 ? 17.993 -16.566 64.899 1.00 13.15 30 ASP C CA 1
ATOM 5085 C C . ASP C 1 30 ? 18.402 -15.621 63.776 1.00 13.22 30 ASP C C 1
ATOM 5086 O O . ASP C 1 30 ? 17.681 -15.509 62.781 1.00 12.61 30 ASP C O 1
ATOM 5091 N N . PRO C 1 31 ? 19.514 -14.908 63.951 1.00 14.00 31 PRO C N 1
ATOM 5092 C CA . PRO C 1 31 ? 19.955 -13.912 62.953 1.00 14.29 31 PRO C CA 1
ATOM 5093 C C . PRO C 1 31 ? 20.205 -14.511 61.559 1.00 14.28 31 PRO C C 1
ATOM 5094 O O . PRO C 1 31 ? 19.798 -13.883 60.589 1.00 14.14 31 PRO C O 1
ATOM 5098 N N . GLU C 1 32 ? 20.775 -15.722 61.453 1.00 14.33 32 GLU C N 1
ATOM 5099 C CA . GLU C 1 32 ? 20.956 -16.329 60.144 1.00 14.01 32 GLU C CA 1
ATOM 5100 C C . GLU C 1 32 ? 19.609 -16.688 59.512 1.00 14.03 32 GLU C C 1
ATOM 5101 O O . GLU C 1 32 ? 19.386 -16.435 58.323 1.00 14.28 32 GLU C O 1
ATOM 5107 N N . VAL C 1 33 ? 18.722 -17.307 60.301 1.00 13.28 33 VAL C N 1
ATOM 5108 C CA . VAL C 1 33 ? 17.379 -17.644 59.836 1.00 11.86 33 VAL C CA 1
ATOM 5109 C C . VAL C 1 33 ? 16.712 -16.392 59.285 1.00 12.48 33 VAL C C 1
ATOM 5110 O O . VAL C 1 33 ? 16.157 -16.386 58.160 1.00 11.09 33 VAL C O 1
ATOM 5114 N N . HIS C 1 34 ? 16.770 -15.308 60.057 1.00 11.84 34 HIS C N 1
ATOM 5115 C CA . HIS C 1 34 ? 16.130 -14.085 59.589 1.00 12.05 34 HIS C CA 1
ATOM 5116 C C . HIS C 1 34 ? 16.743 -13.531 58.289 1.00 12.10 34 HIS C C 1
ATOM 5117 O O . HIS C 1 34 ? 16.034 -12.962 57.454 1.00 12.32 34 HIS C O 1
ATOM 5124 N N . ASP C 1 35 ? 18.064 -13.631 58.134 1.00 12.71 35 ASP C N 1
ATOM 5125 C CA . ASP C 1 35 ? 18.694 -13.080 56.959 1.00 13.01 35 ASP C CA 1
ATOM 5126 C C . ASP C 1 35 ? 18.370 -13.936 55.742 1.00 13.12 35 ASP C C 1
ATOM 5127 O O . ASP C 1 35 ? 18.159 -13.412 54.636 1.00 13.46 35 ASP C O 1
ATOM 5132 N N . VAL C 1 36 ? 18.343 -15.256 55.925 1.00 12.64 36 VAL C N 1
ATOM 5133 C CA . VAL C 1 36 ? 18.044 -16.153 54.806 1.00 12.40 36 VAL C CA 1
ATOM 5134 C C . VAL C 1 36 ? 16.565 -16.022 54.392 1.00 11.92 36 VAL C C 1
ATOM 5135 O O . VAL C 1 36 ? 16.215 -15.912 53.216 1.00 12.14 36 VAL C O 1
ATOM 5139 N N . GLU C 1 37 ? 15.707 -15.993 55.399 1.00 11.22 37 GLU C N 1
ATOM 5140 C CA . GLU C 1 37 ? 14.279 -15.804 55.235 1.00 10.78 37 GLU C CA 1
ATOM 5141 C C . GLU C 1 37 ? 13.903 -14.535 54.483 1.00 10.90 37 GLU C C 1
ATOM 5142 O O . GLU C 1 37 ? 12.977 -14.563 53.659 1.00 11.08 37 GLU C O 1
ATOM 5148 N N . ARG C 1 38 ? 14.608 -13.436 54.765 1.00 9.77 38 ARG C N 1
ATOM 5149 C CA . ARG C 1 38 ? 14.386 -12.174 54.072 1.00 11.48 38 ARG C CA 1
ATOM 5150 C C . ARG C 1 38 ? 14.431 -12.405 52.526 1.00 11.34 38 ARG C C 1
ATOM 5151 O O . ARG C 1 38 ? 13.537 -11.989 51.782 1.00 11.00 38 ARG C O 1
ATOM 5159 N N . GLU C 1 39 ? 15.472 -13.081 52.062 1.00 11.64 39 GLU C N 1
ATOM 5160 C CA . GLU C 1 39 ? 15.601 -13.344 50.638 1.00 14.11 39 GLU C CA 1
ATOM 5161 C C . GLU C 1 39 ? 14.634 -14.472 50.206 1.00 13.66 39 GLU C C 1
ATOM 5162 O O . GLU C 1 39 ? 13.837 -14.323 49.301 1.00 13.47 39 GLU C O 1
ATOM 5168 N N . ARG C 1 40 ? 14.700 -15.591 50.902 1.00 13.99 40 ARG C N 1
ATOM 5169 C CA . ARG C 1 40 ? 14.026 -16.793 50.415 1.00 13.83 40 ARG C CA 1
ATOM 5170 C C . ARG C 1 40 ? 12.509 -16.765 50.609 1.00 13.47 40 ARG C C 1
ATOM 5171 O O . ARG C 1 40 ? 11.775 -17.296 49.784 1.00 14.00 40 ARG C O 1
ATOM 5179 N N . ILE C 1 41 ? 12.028 -16.157 51.682 1.00 13.05 41 ILE C N 1
ATOM 5180 C CA . ILE C 1 41 ? 10.581 -15.945 51.806 1.00 13.11 41 ILE C CA 1
ATOM 5181 C C . ILE C 1 41 ? 10.172 -14.587 51.232 1.00 12.48 41 ILE C C 1
ATOM 5182 O O . ILE C 1 41 ? 9.411 -14.507 50.287 1.00 11.87 41 ILE C O 1
ATOM 5187 N N . PHE C 1 42 ? 10.658 -13.515 51.831 1.00 12.55 42 PHE C N 1
ATOM 5188 C CA . PHE C 1 42 ? 10.139 -12.199 51.486 1.00 12.37 42 PHE C CA 1
ATOM 5189 C C . PHE C 1 42 ? 10.575 -11.637 50.161 1.00 12.98 42 PHE C C 1
ATOM 5190 O O . PHE C 1 42 ? 9.966 -10.670 49.676 1.00 13.20 42 PHE C O 1
ATOM 5198 N N . GLY C 1 43 ? 11.600 -12.249 49.560 1.00 13.84 43 GLY C N 1
ATOM 5199 C CA . GLY C 1 43 ? 12.005 -11.929 48.195 1.00 13.58 43 GLY C CA 1
ATOM 5200 C C . GLY C 1 43 ? 11.310 -12.774 47.123 1.00 14.09 43 GLY C C 1
ATOM 5201 O O . GLY C 1 43 ? 11.568 -12.591 45.940 1.00 14.23 43 GLY C O 1
ATOM 5202 N N . HIS C 1 44 ? 10.399 -13.655 47.514 1.00 14.33 44 HIS C N 1
ATOM 5203 C CA . HIS C 1 44 ? 9.723 -14.515 46.541 1.00 14.41 44 HIS C CA 1
ATOM 5204 C C . HIS C 1 44 ? 8.207 -14.596 46.734 1.00 14.39 44 HIS C C 1
ATOM 5205 O O . HIS C 1 44 ? 7.454 -14.491 45.777 1.00 14.92 44 HIS C O 1
ATOM 5212 N N . ALA C 1 45 ? 7.759 -14.734 47.976 1.00 13.30 45 ALA C N 1
ATOM 5213 C CA . ALA C 1 45 ? 6.334 -14.870 48.244 1.00 13.19 45 ALA C CA 1
ATOM 5214 C C . ALA C 1 45 ? 5.503 -13.626 47.868 1.00 13.27 45 ALA C C 1
ATOM 5215 O O . ALA C 1 45 ? 6.051 -12.540 47.662 1.00 13.80 45 ALA C O 1
ATOM 5217 N N . TRP C 1 46 ? 4.181 -13.790 47.767 1.00 12.04 46 TRP C N 1
ATOM 5218 C CA . TRP C 1 46 ? 3.313 -12.644 47.584 1.00 11.10 46 TRP C CA 1
ATOM 5219 C C . TRP C 1 46 ? 2.965 -12.082 48.949 1.00 11.25 46 TRP C C 1
ATOM 5220 O O . TRP C 1 46 ? 2.521 -12.841 49.809 1.00 11.57 46 TRP C O 1
ATOM 5231 N N . VAL C 1 47 ? 3.154 -10.766 49.125 1.00 10.47 47 VAL C N 1
ATOM 5232 C CA . VAL C 1 47 ? 3.003 -10.078 50.412 1.00 11.06 47 VAL C CA 1
ATOM 5233 C C . VAL C 1 47 ? 1.925 -9.006 50.300 1.00 11.18 47 VAL C C 1
ATOM 5234 O O . VAL C 1 47 ? 1.956 -8.175 49.378 1.00 10.58 47 VAL C O 1
ATOM 5238 N N . PHE C 1 48 ? 0.962 -9.055 51.215 1.00 10.76 48 PHE C N 1
ATOM 5239 C CA . PHE C 1 48 ? -0.102 -8.062 51.285 1.00 11.44 48 PHE C CA 1
ATOM 5240 C C . PHE C 1 48 ? 0.424 -6.645 51.591 1.00 11.95 48 PHE C C 1
ATOM 5241 O O . PHE C 1 48 ? 1.263 -6.473 52.501 1.00 10.95 48 PHE C O 1
ATOM 5249 N N . LEU C 1 49 ? -0.092 -5.655 50.847 1.00 11.86 49 LEU C N 1
ATOM 5250 C CA . LEU C 1 49 ? 0.374 -4.263 50.967 1.00 12.91 49 LEU C CA 1
ATOM 5251 C C . LEU C 1 49 ? -0.710 -3.303 51.450 1.00 13.11 49 LEU C C 1
ATOM 5252 O O . LEU C 1 49 ? -0.493 -2.491 52.349 1.00 14.02 49 LEU C O 1
ATOM 5257 N N . ALA C 1 50 ? -1.882 -3.398 50.841 1.00 13.09 50 ALA C N 1
ATOM 5258 C CA . ALA C 1 50 ? -2.908 -2.392 51.039 1.00 13.35 50 ALA C CA 1
ATOM 5259 C C . ALA C 1 50 ? -4.241 -2.917 50.536 1.00 13.26 50 ALA C C 1
ATOM 5260 O O . ALA C 1 50 ? -4.297 -3.832 49.696 1.00 13.46 50 ALA C O 1
ATOM 5262 N N . HIS C 1 51 ? -5.320 -2.333 51.039 1.00 13.44 51 HIS C N 1
ATOM 5263 C CA . HIS C 1 51 ? -6.635 -2.652 50.506 1.00 13.62 51 HIS C CA 1
ATOM 5264 C C . HIS C 1 51 ? -7.025 -1.532 49.551 1.00 13.89 51 HIS C C 1
ATOM 5265 O O . HIS C 1 51 ? -6.740 -0.362 49.826 1.00 13.57 51 HIS C O 1
ATOM 5272 N N . GLU C 1 52 ? -7.667 -1.881 48.437 1.00 14.25 52 GLU C N 1
ATOM 5273 C CA . GLU C 1 52 ? -8.031 -0.863 47.439 1.00 15.86 52 GLU C CA 1
ATOM 5274 C C . GLU C 1 52 ? -8.886 0.302 47.975 1.00 15.26 52 GLU C C 1
ATOM 5275 O O . GLU C 1 52 ? -8.831 1.419 47.467 1.00 14.39 52 GLU C O 1
ATOM 5281 N N . SER C 1 53 ? -9.661 0.032 49.017 1.00 14.95 53 SER C N 1
ATOM 5282 C CA . SER C 1 53 ? -10.490 1.057 49.630 1.00 14.96 53 SER C CA 1
ATOM 5283 C C . SER C 1 53 ? -9.682 2.094 50.415 1.00 15.66 53 SER C C 1
ATOM 5284 O O . SER C 1 53 ? -10.261 3.111 50.827 1.00 15.61 53 SER C O 1
ATOM 5287 N N . GLU C 1 54 ? -8.381 1.843 50.644 1.00 15.42 54 GLU C N 1
ATOM 5288 C CA . GLU C 1 54 ? -7.487 2.848 51.263 1.00 15.99 54 GLU C CA 1
ATOM 5289 C C . GLU C 1 54 ? -7.072 3.965 50.283 1.00 16.16 54 GLU C C 1
ATOM 5290 O O . GLU C 1 54 ? -6.662 5.072 50.688 1.00 16.12 54 GLU C O 1
ATOM 5296 N N . ILE C 1 55 ? -7.156 3.660 48.995 1.00 16.01 55 ILE C N 1
ATOM 5297 C CA . ILE C 1 55 ? -6.704 4.569 47.950 1.00 15.45 55 ILE C CA 1
ATOM 5298 C C . ILE C 1 55 ? -7.797 4.621 46.880 1.00 15.92 55 ILE C C 1
ATOM 5299 O O . ILE C 1 55 ? -7.608 4.188 45.733 1.00 15.03 55 ILE C O 1
ATOM 5304 N N . PRO C 1 56 ? -8.965 5.132 47.273 1.00 16.46 56 PRO C N 1
ATOM 5305 C CA . PRO C 1 56 ? -10.139 5.121 46.381 1.00 16.90 56 PRO C CA 1
ATOM 5306 C C . PRO C 1 56 ? -10.121 6.203 45.295 1.00 17.62 56 PRO C C 1
ATOM 5307 O O . PRO C 1 56 ? -10.722 6.023 44.224 1.00 18.52 56 PRO C O 1
ATOM 5311 N N . GLU C 1 57 ? -9.440 7.318 45.541 1.00 17.98 57 GLU C N 1
ATOM 5312 C CA . GLU C 1 57 ? -9.433 8.419 44.576 1.00 17.68 57 GLU C CA 1
ATOM 5313 C C . GLU C 1 57 ? -8.121 8.463 43.812 1.00 17.71 57 GLU C C 1
ATOM 5314 O O . GLU C 1 57 ? -7.077 8.055 44.337 1.00 16.71 57 GLU C O 1
ATOM 5320 N N . ARG C 1 58 ? -8.162 9.014 42.597 1.00 16.52 58 ARG C N 1
ATOM 5321 C CA . ARG C 1 58 ? -6.940 9.216 41.824 1.00 16.20 58 ARG C CA 1
ATOM 5322 C C . ARG C 1 58 ? -5.974 10.131 42.558 1.00 15.50 58 ARG C C 1
ATOM 5323 O O . ARG C 1 58 ? -6.363 11.201 43.052 1.00 14.95 58 ARG C O 1
ATOM 5331 N N . GLY C 1 59 ? -4.723 9.677 42.692 1.00 14.73 59 GLY C N 1
ATOM 5332 C CA . GLY C 1 59 ? -3.736 10.429 43.452 1.00 13.71 59 GLY C CA 1
ATOM 5333 C C . GLY C 1 59 ? -3.518 9.973 44.893 1.00 13.42 59 GLY C C 1
ATOM 5334 O O . GLY C 1 59 ? -2.516 10.364 45.498 1.00 13.12 59 GLY C O 1
ATOM 5335 N N . ASP C 1 60 ? -4.462 9.193 45.445 1.00 12.87 60 ASP C N 1
ATOM 5336 C CA . ASP C 1 60 ? -4.375 8.612 46.771 1.00 12.39 60 ASP C CA 1
ATOM 5337 C C . ASP C 1 60 ? -3.229 7.594 46.853 1.00 12.20 60 ASP C C 1
ATOM 5338 O O . ASP C 1 60 ? -3.029 6.812 45.917 1.00 13.01 60 ASP C O 1
ATOM 5343 N N . TYR C 1 61 ? -2.496 7.602 47.963 1.00 10.42 61 TYR C N 1
ATOM 5344 C CA . TYR C 1 61 ? -1.378 6.684 48.143 1.00 10.83 61 TYR C CA 1
ATOM 5345 C C . TYR C 1 61 ? -1.213 6.336 49.626 1.00 10.94 61 TYR C C 1
ATOM 5346 O O . TYR C 1 61 ? -1.591 7.113 50.490 1.00 11.25 61 TYR C O 1
ATOM 5355 N N . VAL C 1 62 ? -0.669 5.145 49.877 1.00 10.65 62 VAL C N 1
ATOM 5356 C CA . VAL C 1 62 ? -0.163 4.750 51.184 1.00 11.12 62 VAL C CA 1
ATOM 5357 C C . VAL C 1 62 ? 1.250 4.227 50.936 1.00 10.84 62 VAL C C 1
ATOM 5358 O O . VAL C 1 62 ? 1.603 3.876 49.776 1.00 11.32 62 VAL C O 1
ATOM 5362 N N . VAL C 1 63 ? 2.050 4.179 51.998 1.00 10.32 63 VAL C N 1
ATOM 5363 C CA . VAL C 1 63 ? 3.421 3.723 51.919 1.00 10.29 63 VAL C CA 1
ATOM 5364 C C . VAL C 1 63 ? 3.515 2.453 52.752 1.00 10.86 63 VAL C C 1
ATOM 5365 O O . VAL C 1 63 ? 3.181 2.445 53.944 1.00 10.68 63 VAL C O 1
ATOM 5369 N N . ARG C 1 64 ? 3.947 1.378 52.107 1.00 10.80 64 ARG C N 1
ATOM 5370 C CA . ARG C 1 64 ? 3.890 0.028 52.703 1.00 11.33 64 ARG C CA 1
ATOM 5371 C C . ARG C 1 64 ? 5.157 -0.736 52.317 1.00 11.67 64 ARG C C 1
ATOM 5372 O O . ARG C 1 64 ? 5.999 -0.201 51.595 1.00 12.75 64 ARG C O 1
ATOM 5380 N N . TYR C 1 65 ? 5.282 -1.992 52.747 1.00 12.18 65 TYR C N 1
ATOM 5381 C CA . TYR C 1 65 ? 6.601 -2.629 52.846 1.00 12.49 65 TYR C CA 1
ATOM 5382 C C . TYR C 1 65 ? 6.648 -4.060 52.385 1.00 12.62 65 TYR C C 1
ATOM 5383 O O . TYR C 1 65 ? 5.682 -4.807 52.558 1.00 13.44 65 TYR C O 1
ATOM 5392 N N . ILE C 1 66 ? 7.796 -4.455 51.847 1.00 12.07 66 ILE C N 1
ATOM 5393 C CA . ILE C 1 66 ? 8.186 -5.856 51.848 1.00 12.15 66 ILE C CA 1
ATOM 5394 C C . ILE C 1 66 ? 9.538 -5.889 52.587 1.00 12.84 66 ILE C C 1
ATOM 5395 O O . ILE C 1 66 ? 10.560 -5.382 52.094 1.00 13.58 66 ILE C O 1
ATOM 5400 N N . SER C 1 67 ? 9.495 -6.378 53.826 1.00 13.20 67 SER C N 1
ATOM 5401 C CA . SER C 1 67 ? 10.586 -6.238 54.787 1.00 12.79 67 SER C CA 1
ATOM 5402 C C . SER C 1 67 ? 11.063 -4.781 54.799 1.00 12.29 67 SER C C 1
ATOM 5403 O O . SER C 1 67 ? 10.244 -3.897 54.964 1.00 12.10 67 SER C 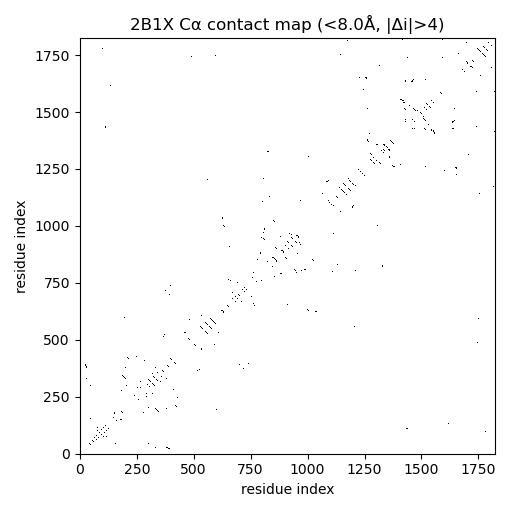O 1
ATOM 5406 N N . GLU C 1 68 ? 12.357 -4.532 54.639 1.00 11.99 68 GLU C N 1
ATOM 5407 C CA . GLU C 1 68 ? 12.896 -3.175 54.693 1.00 12.63 68 GLU C CA 1
ATOM 5408 C C . GLU C 1 68 ? 12.609 -2.336 53.433 1.00 13.57 68 GLU C C 1
ATOM 5409 O O . GLU C 1 68 ? 12.798 -1.120 53.433 1.00 15.87 68 GLU C O 1
ATOM 5415 N N . ASP C 1 69 ? 12.122 -2.943 52.349 1.00 13.87 69 ASP C N 1
ATOM 5416 C CA . ASP C 1 69 ? 11.869 -2.150 51.142 1.00 13.22 69 ASP C CA 1
ATOM 5417 C C . ASP C 1 69 ? 10.549 -1.399 51.245 1.00 13.38 69 ASP C C 1
ATOM 5418 O O . ASP C 1 69 ? 9.512 -1.950 51.573 1.00 12.14 69 ASP C O 1
ATOM 5423 N N . GLN C 1 70 ? 10.593 -0.130 50.915 1.00 13.78 70 GLN C N 1
ATOM 5424 C CA . GLN C 1 70 ? 9.443 0.731 51.066 1.00 13.98 70 GLN C CA 1
ATOM 5425 C C . GLN C 1 70 ? 8.863 1.040 49.681 1.00 13.87 70 GLN C C 1
ATOM 5426 O O . GLN C 1 70 ? 9.604 1.355 48.762 1.00 13.59 70 GLN C O 1
ATOM 5432 N N . PHE C 1 71 ? 7.536 0.941 49.561 1.00 13.18 71 PHE C N 1
ATOM 5433 C CA . PHE C 1 71 ? 6.830 1.101 48.295 1.00 12.81 71 PHE C CA 1
ATOM 5434 C C . PHE C 1 71 ? 5.690 2.066 48.467 1.00 12.98 71 PHE C C 1
ATOM 5435 O O . PHE C 1 71 ? 4.941 1.981 49.453 1.00 13.04 71 PHE C O 1
ATOM 5443 N N . ILE C 1 72 ? 5.579 2.980 47.510 1.00 12.30 72 ILE C N 1
ATOM 5444 C CA . ILE C 1 72 ? 4.371 3.779 47.341 1.00 12.62 72 ILE C CA 1
ATOM 5445 C C . ILE C 1 72 ? 3.317 2.945 46.611 1.00 12.87 72 ILE C C 1
ATOM 5446 O O . ILE C 1 72 ? 3.532 2.506 45.484 1.00 13.59 72 ILE C O 1
ATOM 5451 N N . VAL C 1 73 ? 2.155 2.763 47.228 1.00 12.91 73 VAL C N 1
ATOM 5452 C CA . VAL C 1 73 ? 1.056 2.060 46.602 1.00 11.89 73 VAL C CA 1
ATOM 5453 C C . VAL C 1 73 ? -0.024 3.102 46.382 1.00 12.69 73 VAL C C 1
ATOM 5454 O O . VAL C 1 73 ? -0.578 3.642 47.346 1.00 12.20 73 VAL C O 1
ATOM 5458 N N . CYS C 1 74 ? -0.320 3.401 45.114 1.00 13.10 74 CYS C N 1
ATOM 5459 C CA . CYS C 1 74 ? -1.196 4.508 44.814 1.00 14.13 74 CYS C CA 1
ATOM 5460 C C . CYS C 1 74 ? -2.149 4.198 43.654 1.00 14.73 74 CYS C C 1
ATOM 5461 O O . CYS C 1 74 ? -1.942 3.237 42.902 1.00 15.56 74 CYS C O 1
ATOM 5464 N N . ARG C 1 75 ? -3.198 5.011 43.533 1.00 14.38 75 ARG C N 1
ATOM 5465 C CA . ARG C 1 75 ? -4.047 5.012 42.358 1.00 15.01 75 ARG C CA 1
ATOM 5466 C C . ARG C 1 75 ? -3.599 6.223 41.539 1.00 15.14 75 ARG C C 1
ATOM 5467 O O . ARG C 1 75 ? -3.669 7.359 42.012 1.00 15.23 75 ARG C O 1
ATOM 5475 N N . ASP C 1 76 ? -3.125 5.979 40.325 1.00 15.53 76 ASP C N 1
ATOM 5476 C CA . ASP C 1 76 ? -2.524 7.047 39.538 1.00 16.64 76 ASP C CA 1
ATOM 5477 C C . ASP C 1 76 ? -3.563 7.932 38.819 1.00 17.48 76 ASP C C 1
ATOM 5478 O O . ASP C 1 76 ? -4.763 7.733 38.983 1.00 17.47 76 ASP C O 1
ATOM 5483 N N . GLU C 1 77 ? -3.101 8.909 38.051 1.00 18.36 77 GLU C N 1
ATOM 5484 C CA . GLU C 1 77 ? -4.025 9.895 37.450 1.00 19.75 77 GLU C CA 1
ATOM 5485 C C . GLU C 1 77 ? -4.868 9.307 36.307 1.00 19.43 77 GLU C C 1
ATOM 5486 O O . GLU C 1 77 ? -5.835 9.924 35.869 1.00 19.78 77 GLU C O 1
ATOM 5492 N N . GLY C 1 78 ? -4.498 8.107 35.863 1.00 19.65 78 GLY C N 1
ATOM 5493 C CA . GLY C 1 78 ? -5.273 7.304 34.939 1.00 20.23 78 GLY C CA 1
ATOM 5494 C C . GLY C 1 78 ? -6.176 6.270 35.585 1.00 20.47 78 GLY C C 1
ATOM 5495 O O . GLY C 1 78 ? -6.880 5.556 34.878 1.00 21.35 78 GLY C O 1
ATOM 5496 N N . GLY C 1 79 ? -6.170 6.177 36.915 1.00 20.62 79 GLY C N 1
ATOM 5497 C CA . GLY C 1 79 ? -7.005 5.212 37.620 1.00 20.13 79 GLY C CA 1
ATOM 5498 C C . GLY C 1 79 ? -6.369 3.845 37.818 1.00 20.57 79 GLY C C 1
ATOM 5499 O O . GLY C 1 79 ? -7.019 2.910 38.284 1.00 21.00 79 GLY C O 1
ATOM 5500 N N . GLU C 1 80 ? -5.092 3.716 37.473 1.00 20.52 80 GLU C N 1
ATOM 5501 C CA . GLU C 1 80 ? -4.388 2.450 37.636 1.00 20.71 80 GLU C CA 1
ATOM 5502 C C . GLU C 1 80 ? -3.705 2.336 39.025 1.00 19.69 80 GLU C C 1
ATOM 5503 O O . GLU C 1 80 ? -3.190 3.329 39.561 1.00 18.03 80 GLU C O 1
ATOM 5509 N N . ILE C 1 81 ? -3.729 1.129 39.608 1.00 18.49 81 ILE C N 1
ATOM 5510 C CA . ILE C 1 81 ? -3.020 0.866 40.860 1.00 17.48 81 ILE C CA 1
ATOM 5511 C C . ILE C 1 81 ? -1.568 0.620 40.525 1.00 17.26 81 ILE C C 1
ATOM 5512 O O . ILE C 1 81 ? -1.246 -0.203 39.651 1.00 17.50 81 ILE C O 1
ATOM 5517 N N . ARG C 1 82 ? -0.701 1.349 41.222 1.00 16.16 82 ARG C N 1
ATOM 5518 C CA . ARG C 1 82 ? 0.736 1.252 41.055 1.00 16.16 82 ARG C CA 1
ATOM 5519 C C . ARG C 1 82 ? 1.396 0.905 42.358 1.00 15.71 82 ARG C C 1
ATOM 5520 O O . ARG C 1 82 ? 0.835 1.170 43.436 1.00 15.24 82 ARG C O 1
ATOM 5528 N N . GLY C 1 83 ? 2.597 0.326 42.242 1.00 15.30 83 GLY C N 1
ATOM 5529 C CA . GLY C 1 83 ? 3.494 0.116 43.358 1.00 15.18 83 GLY C CA 1
ATOM 5530 C C . GLY C 1 83 ? 4.879 0.536 42.903 1.00 14.71 83 GLY C C 1
ATOM 5531 O O . GLY C 1 83 ? 5.455 -0.126 42.044 1.00 14.52 83 GLY C O 1
ATOM 5532 N N . HIS C 1 84 ? 5.388 1.627 43.484 1.00 13.30 84 HIS C N 1
ATOM 5533 C CA . HIS C 1 84 ? 6.682 2.226 43.144 1.00 12.73 84 HIS C CA 1
ATOM 5534 C C . HIS C 1 84 ? 7.627 2.066 44.312 1.00 11.90 84 HIS C C 1
ATOM 5535 O O . HIS C 1 84 ? 7.276 2.456 45.408 1.00 10.68 84 HIS C O 1
ATOM 5542 N N . LEU C 1 85 ? 8.839 1.558 44.088 1.00 12.14 85 LEU C N 1
ATOM 5543 C CA . LEU C 1 85 ? 9.859 1.648 45.130 1.00 11.09 85 LEU C CA 1
ATOM 5544 C C . LEU C 1 85 ? 10.093 3.113 45.518 1.00 12.00 85 LEU C C 1
ATOM 5545 O O . LEU C 1 85 ? 10.348 3.936 44.639 1.00 12.96 85 LEU C O 1
ATOM 5550 N N . ASN C 1 86 ? 10.042 3.425 46.820 1.00 11.48 86 ASN C N 1
ATOM 5551 C CA . ASN C 1 86 ? 10.168 4.808 47.317 1.00 11.98 86 ASN C CA 1
ATOM 5552 C C . ASN C 1 86 ? 11.615 5.305 47.472 1.00 12.57 86 ASN C C 1
ATOM 5553 O O . ASN C 1 86 ? 12.104 5.674 48.570 1.00 12.54 86 ASN C O 1
ATOM 5558 N N . ALA C 1 87 ? 12.300 5.287 46.347 1.00 12.58 87 ALA C N 1
ATOM 5559 C CA . ALA C 1 87 ? 13.714 5.552 46.291 1.00 12.79 87 ALA C CA 1
ATOM 5560 C C . ALA C 1 87 ? 14.002 6.223 44.950 1.00 12.73 87 ALA C C 1
ATOM 5561 O O . ALA C 1 87 ? 13.907 5.604 43.887 1.00 13.36 87 ALA C O 1
ATOM 5563 N N . CYS C 1 88 ? 14.336 7.510 44.994 1.00 12.79 88 CYS C N 1
ATOM 5564 C CA . CYS C 1 88 ? 14.582 8.273 43.797 1.00 12.04 88 CYS C CA 1
ATOM 5565 C C . CYS C 1 88 ? 15.673 7.609 42.952 1.00 12.15 88 CYS C C 1
ATOM 5566 O O . CYS C 1 88 ? 16.677 7.181 43.504 1.00 12.53 88 CYS C O 1
ATOM 5569 N N . ARG C 1 89 ? 15.503 7.552 41.627 1.00 10.82 89 ARG C N 1
ATOM 5570 C CA . ARG C 1 89 ? 16.498 6.923 40.755 1.00 10.73 89 ARG C CA 1
ATOM 5571 C C . ARG C 1 89 ? 17.849 7.632 40.680 1.00 10.91 89 ARG C C 1
ATOM 5572 O O . ARG C 1 89 ? 18.829 7.048 40.214 1.00 11.61 89 ARG C O 1
ATOM 5580 N N . HIS C 1 90 ? 17.913 8.862 41.149 1.00 10.69 90 HIS C N 1
ATOM 5581 C CA . HIS C 1 90 ? 19.156 9.647 41.116 1.00 11.03 90 HIS C CA 1
ATOM 5582 C C . HIS C 1 90 ? 20.137 9.246 42.257 1.00 11.13 90 HIS C C 1
ATOM 5583 O O . HIS C 1 90 ? 21.210 8.702 42.005 1.00 11.76 90 HIS C O 1
ATOM 5590 N N . ARG C 1 91 ? 19.775 9.510 43.510 1.00 12.03 91 ARG C N 1
ATOM 5591 C CA . ARG C 1 91 ? 20.673 9.183 44.630 1.00 11.67 91 ARG C CA 1
ATOM 5592 C C . ARG C 1 91 ? 19.901 8.460 45.711 1.00 12.31 91 ARG C C 1
ATOM 5593 O O . ARG C 1 91 ? 20.362 8.376 46.843 1.00 12.85 91 ARG C O 1
ATOM 5601 N N . GLY C 1 92 ? 18.729 7.908 45.354 1.00 12.22 92 GLY C N 1
ATOM 5602 C CA . GLY C 1 92 ? 17.962 7.065 46.253 1.00 11.55 92 GLY C CA 1
ATOM 5603 C C . GLY C 1 92 ? 17.146 7.715 47.370 1.00 11.88 92 GLY C C 1
ATOM 5604 O O . GLY C 1 92 ? 16.748 7.007 48.290 1.00 10.54 92 GLY C O 1
ATOM 5605 N N . MET C 1 93 ? 16.872 9.011 47.318 1.00 11.86 93 MET C N 1
ATOM 5606 C CA . MET C 1 93 ? 16.074 9.635 48.383 1.00 12.97 93 MET C CA 1
ATOM 5607 C C . MET C 1 93 ? 14.606 9.188 48.367 1.00 12.51 93 MET C C 1
ATOM 5608 O O . MET C 1 93 ? 14.071 8.865 47.305 1.00 12.31 93 MET C O 1
ATOM 5613 N N . GLN C 1 94 ? 13.938 9.197 49.516 1.00 12.58 94 GLN C N 1
ATOM 5614 C CA . GLN C 1 94 ? 12.483 8.922 49.515 1.00 12.74 94 GLN C CA 1
ATOM 5615 C C . GLN C 1 94 ? 11.789 10.067 48.797 1.00 13.43 94 GLN C C 1
ATOM 5616 O O . GLN C 1 94 ? 11.998 11.249 49.157 1.00 13.79 94 GLN C O 1
ATOM 5622 N N . VAL C 1 95 ? 10.984 9.752 47.790 1.00 13.61 95 VAL C N 1
ATOM 5623 C CA . VAL C 1 95 ? 10.192 10.788 47.118 1.00 14.56 95 VAL C CA 1
ATOM 5624 C C . VAL C 1 95 ? 8.867 11.054 47.839 1.00 15.73 95 VAL C C 1
ATOM 5625 O O . VAL C 1 95 ? 8.094 11.896 47.444 1.00 17.31 95 VAL C O 1
ATOM 5629 N N . CYS C 1 96 ? 8.617 10.314 48.894 1.00 16.77 96 CYS C N 1
ATOM 5630 C CA . CYS C 1 96 ? 7.418 10.510 49.696 1.00 18.97 96 CYS C CA 1
ATOM 5631 C C . CYS C 1 96 ? 7.802 10.110 51.108 1.00 17.71 96 CYS C C 1
ATOM 5632 O O . CYS C 1 96 ? 8.188 8.959 51.336 1.00 17.67 96 CYS C O 1
ATOM 5635 N N . ARG C 1 97 ? 7.773 11.069 52.033 1.00 16.87 97 ARG C N 1
ATOM 5636 C CA . ARG C 1 97 ? 8.112 10.798 53.423 1.00 16.83 97 ARG C CA 1
ATOM 5637 C C . ARG C 1 97 ? 6.887 10.814 54.362 1.00 16.76 97 ARG C C 1
ATOM 5638 O O . ARG C 1 97 ? 7.059 10.704 55.590 1.00 16.90 97 ARG C O 1
ATOM 5646 N N . ALA C 1 98 ? 5.687 10.943 53.785 1.00 15.84 98 ALA C N 1
ATOM 5647 C CA . ALA C 1 98 ? 4.413 10.778 54.518 1.00 15.90 98 ALA C CA 1
ATOM 5648 C C . ALA C 1 98 ? 4.006 9.285 54.510 1.00 15.93 98 ALA C C 1
ATOM 5649 O O . ALA C 1 98 ? 4.491 8.524 53.670 1.00 17.57 98 ALA C O 1
ATOM 5651 N N . GLU C 1 99 ? 3.100 8.886 55.401 1.00 15.42 99 GLU C N 1
ATOM 5652 C CA . GLU C 1 99 ? 2.599 7.481 55.450 1.00 15.20 99 GLU C CA 1
ATOM 5653 C C . GLU C 1 99 ? 1.433 7.235 54.493 1.00 15.03 99 GLU C C 1
ATOM 5654 O O . GLU C 1 99 ? 1.157 6.082 54.098 1.00 14.97 99 GLU C O 1
ATOM 5660 N N . MET C 1 100 ? 0.774 8.322 54.113 1.00 14.74 100 MET C N 1
ATOM 5661 C CA . MET C 1 100 ? -0.359 8.292 53.189 1.00 16.00 100 MET C CA 1
ATOM 5662 C C . MET C 1 100 ? -0.694 9.735 52.813 1.00 15.19 100 MET C C 1
ATOM 5663 O O . MET C 1 100 ? -0.208 10.655 53.456 1.00 15.20 100 MET C O 1
ATOM 5668 N N . GLY C 1 101 ? -1.529 9.917 51.796 1.00 15.02 101 GLY C N 1
ATOM 5669 C CA . GLY C 1 101 ? -1.877 11.242 51.292 1.00 14.44 101 GLY C CA 1
ATOM 5670 C C . GLY C 1 101 ? -2.474 11.176 49.906 1.00 14.25 101 GLY C C 1
ATOM 5671 O O . GLY C 1 101 ? -2.885 10.125 49.449 1.00 14.07 101 GLY C O 1
ATOM 5672 N N . ASN C 1 102 ? -2.506 12.324 49.232 1.00 13.99 102 ASN C N 1
ATOM 5673 C CA . ASN C 1 102 ? -2.976 12.420 47.863 1.00 13.78 102 ASN C CA 1
ATOM 5674 C C . ASN C 1 102 ? -2.102 13.446 47.149 1.00 14.11 102 ASN C C 1
ATOM 5675 O O . ASN C 1 102 ? -1.925 14.576 47.643 1.00 13.96 102 ASN C O 1
ATOM 5680 N N . THR C 1 103 ? -1.562 13.037 46.006 1.00 13.61 103 THR C N 1
ATOM 5681 C CA . THR C 1 103 ? -0.740 13.901 45.166 1.00 13.33 103 THR C CA 1
ATOM 5682 C C . THR C 1 103 ? -0.741 13.399 43.724 1.00 13.63 103 THR C C 1
ATOM 5683 O O . THR C 1 103 ? -0.916 12.191 43.454 1.00 12.97 103 THR C O 1
ATOM 5687 N N . SER C 1 104 ? -0.568 14.327 42.795 1.00 13.42 104 SER C N 1
ATOM 5688 C CA . SER C 1 104 ? -0.482 13.985 41.384 1.00 13.32 104 SER C CA 1
ATOM 5689 C C . SER C 1 104 ? 0.971 13.684 40.996 1.00 13.25 104 SER C C 1
ATOM 5690 O O . SER C 1 104 ? 1.226 13.074 39.936 1.00 13.57 104 SER C O 1
ATOM 5693 N N . HIS C 1 105 ? 1.912 14.148 41.813 1.00 13.26 105 HIS C N 1
ATOM 5694 C CA . HIS C 1 105 ? 3.348 14.033 41.524 1.00 13.87 105 HIS C CA 1
ATOM 5695 C C . HIS C 1 105 ? 4.156 13.846 42.795 1.00 13.91 105 HIS C C 1
ATOM 5696 O O . HIS C 1 105 ? 3.775 14.359 43.863 1.00 13.99 105 HIS C O 1
ATOM 5703 N N . PHE C 1 106 ? 5.278 13.132 42.658 1.00 14.02 106 PHE C N 1
ATOM 5704 C CA . PHE C 1 106 ? 6.245 12.969 43.752 1.00 14.63 106 PHE C CA 1
ATOM 5705 C C . PHE C 1 106 ? 7.525 13.692 43.365 1.00 14.95 106 PHE C C 1
ATOM 5706 O O . PHE C 1 106 ? 8.174 13.339 42.397 1.00 15.55 106 PHE C O 1
ATOM 5714 N N . ARG C 1 107 ? 7.889 14.677 44.160 1.00 14.59 107 ARG C N 1
ATOM 5715 C CA . ARG C 1 107 ? 9.028 15.520 43.875 1.00 15.91 107 ARG C CA 1
ATOM 5716 C C . ARG C 1 107 ? 10.145 15.192 44.872 1.00 14.45 107 ARG C C 1
ATOM 5717 O O . ARG C 1 107 ? 9.949 15.302 46.087 1.00 13.46 107 ARG C O 1
ATOM 5725 N N . CYS C 1 108 ? 11.319 14.815 44.363 1.00 13.06 108 CYS C N 1
ATOM 5726 C CA . CYS C 1 108 ? 12.434 14.462 45.270 1.00 12.96 108 CYS C CA 1
ATOM 5727 C C . CYS C 1 108 ? 13.049 15.720 45.912 1.00 12.74 108 CYS C C 1
ATOM 5728 O O . CYS C 1 108 ? 13.460 16.648 45.188 1.00 11.98 108 CYS C O 1
ATOM 5731 N N . PRO C 1 109 ? 13.108 15.795 47.245 1.00 12.34 109 PRO C N 1
ATOM 5732 C CA . PRO C 1 109 ? 13.665 16.984 47.912 1.00 12.36 109 PRO C CA 1
ATOM 5733 C C . PRO C 1 109 ? 15.163 17.216 47.674 1.00 12.68 109 PRO C C 1
ATOM 5734 O O . PRO C 1 109 ? 15.669 18.342 47.863 1.00 13.34 109 PRO C O 1
ATOM 5738 N N . TYR C 1 110 ? 15.881 16.185 47.252 1.00 12.27 110 TYR C N 1
ATOM 5739 C CA . TYR C 1 110 ? 17.335 16.307 47.156 1.00 11.68 110 TYR C CA 1
ATOM 5740 C C . TYR C 1 110 ? 17.735 17.215 45.967 1.00 11.69 110 TYR C C 1
ATOM 5741 O O . TYR C 1 110 ? 18.262 18.306 46.187 1.00 11.21 110 TYR C O 1
ATOM 5750 N N . HIS C 1 111 ? 17.403 16.817 44.740 1.00 11.29 111 HIS C N 1
ATOM 5751 C CA . HIS C 1 111 ? 17.654 17.642 43.549 1.00 11.24 111 HIS C CA 1
ATOM 5752 C C . HIS C 1 111 ? 16.419 18.009 42.699 1.00 11.01 111 HIS C C 1
ATOM 5753 O O . HIS C 1 111 ? 16.551 18.644 41.669 1.00 11.51 111 HIS C O 1
ATOM 5760 N N . GLY C 1 112 ? 15.228 17.593 43.103 1.00 11.31 112 GLY C N 1
ATOM 5761 C CA . GLY C 1 112 ? 14.029 18.032 42.424 1.00 10.91 112 GLY C CA 1
ATOM 5762 C C . GLY C 1 112 ? 13.576 17.225 41.224 1.00 10.44 112 GLY C C 1
ATOM 5763 O O . GLY C 1 112 ? 12.694 17.670 40.511 1.00 11.33 112 GLY C O 1
ATOM 5764 N N . TRP C 1 113 ? 14.143 16.046 40.991 1.00 10.79 113 TRP C N 1
ATOM 5765 C CA . TRP C 1 113 ? 13.554 15.118 40.003 1.00 10.44 113 TRP C CA 1
ATOM 5766 C C . TRP C 1 113 ? 12.101 14.895 40.386 1.00 10.64 113 TRP C C 1
ATOM 5767 O O . TRP C 1 113 ? 11.797 14.666 41.558 1.00 11.01 113 TRP C O 1
ATOM 5778 N N . THR C 1 114 ? 11.231 14.943 39.398 1.00 10.78 114 THR C N 1
ATOM 5779 C CA . THR C 1 114 ? 9.799 14.996 39.597 1.00 11.32 114 THR C CA 1
ATOM 5780 C C . THR C 1 114 ? 9.189 13.841 38.853 1.00 10.99 114 THR C C 1
ATOM 5781 O O . THR C 1 114 ? 9.362 13.704 37.632 1.00 10.41 114 THR C O 1
ATOM 5785 N N . TYR C 1 115 ? 8.440 13.036 39.588 1.00 10.93 115 TYR C N 1
ATOM 5786 C CA . TYR C 1 115 ? 7.761 11.872 39.001 1.00 11.29 115 TYR C CA 1
ATOM 5787 C C . TYR C 1 115 ? 6.231 12.010 39.006 1.00 11.97 115 TYR C C 1
ATOM 5788 O O . TYR C 1 115 ? 5.668 12.452 40.020 1.00 12.74 115 TYR C O 1
ATOM 5797 N N . SER C 1 116 ? 5.562 11.577 37.930 1.00 11.38 116 SER C N 1
ATOM 5798 C CA . SER C 1 116 ? 4.109 11.392 37.967 1.00 11.79 116 SER C CA 1
ATOM 5799 C C . SER C 1 116 ? 3.753 10.251 38.943 1.00 12.85 116 SER C C 1
ATOM 5800 O O . SER C 1 116 ? 4.558 9.336 39.143 1.00 11.49 116 SER C O 1
ATOM 5803 N N . ASN C 1 117 ? 2.543 10.271 39.524 1.00 13.36 117 ASN C N 1
ATOM 5804 C CA . ASN C 1 117 ? 2.109 9.124 40.324 1.00 13.69 117 ASN C CA 1
ATOM 5805 C C . ASN C 1 117 ? 1.989 7.859 39.462 1.00 13.47 117 ASN C C 1
ATOM 5806 O O . ASN C 1 117 ? 1.837 6.758 39.968 1.00 13.70 117 ASN C O 1
ATOM 5811 N N . THR C 1 118 ? 2.074 8.051 38.147 1.00 13.65 118 THR C N 1
ATOM 5812 C CA . THR C 1 118 ? 2.230 6.994 37.185 1.00 14.23 118 THR C CA 1
ATOM 5813 C C . THR C 1 118 ? 3.583 6.215 37.384 1.00 14.56 118 THR C C 1
ATOM 5814 O O . THR C 1 118 ? 3.742 5.070 36.944 1.00 13.57 118 THR C O 1
ATOM 5818 N N . GLY C 1 119 ? 4.539 6.851 38.052 1.00 14.01 119 GLY C N 1
ATOM 5819 C CA . GLY C 1 119 ? 5.910 6.387 38.080 1.00 14.37 119 GLY C CA 1
ATOM 5820 C C . GLY C 1 119 ? 6.875 7.061 37.096 1.00 14.50 119 GLY C C 1
ATOM 5821 O O . GLY C 1 119 ? 8.085 7.002 37.302 1.00 14.92 119 GLY C O 1
ATOM 5822 N N . SER C 1 120 ? 6.361 7.677 36.028 1.00 13.85 120 SER C N 1
ATOM 5823 C CA . SER C 1 120 ? 7.225 8.301 35.032 1.00 14.45 120 SER C CA 1
ATOM 5824 C C . SER C 1 120 ? 7.975 9.492 35.583 1.00 13.31 120 SER C C 1
ATOM 5825 O O . SER C 1 120 ? 7.393 10.332 36.261 1.00 12.51 120 SER C O 1
ATOM 5828 N N . LEU C 1 121 ? 9.272 9.529 35.289 1.00 13.12 121 LEU C N 1
ATOM 5829 C CA . LEU C 1 121 ? 10.097 10.705 35.502 1.00 12.56 121 LEU C CA 1
ATOM 5830 C C . LEU C 1 121 ? 9.690 11.724 34.451 1.00 13.44 121 LEU C C 1
ATOM 5831 O O . LEU C 1 121 ? 9.881 11.465 33.265 1.00 13.13 121 LEU C O 1
ATOM 5836 N N . VAL C 1 122 ? 9.147 12.867 34.880 1.00 13.06 122 VAL C N 1
ATOM 5837 C CA . VAL C 1 122 ? 8.581 13.825 33.932 1.00 13.95 122 VAL C CA 1
ATOM 5838 C C . VAL C 1 122 ? 9.345 15.135 33.964 1.00 14.30 122 VAL C C 1
ATOM 5839 O O . VAL C 1 122 ? 9.211 15.943 33.056 1.00 14.55 122 VAL C O 1
ATOM 5843 N N . GLY C 1 123 ? 10.163 15.336 35.007 1.00 14.53 123 GLY C N 1
ATOM 5844 C CA . GLY C 1 123 ? 10.831 16.608 35.224 1.00 14.77 123 GLY C CA 1
ATOM 5845 C C . GLY C 1 123 ? 12.212 16.483 35.852 1.00 14.83 123 GLY C C 1
ATOM 5846 O O . GLY C 1 123 ? 12.400 15.866 36.926 1.00 14.90 123 GLY C O 1
ATOM 5847 N N . VAL C 1 124 ? 13.197 17.060 35.182 1.00 14.98 124 VAL C N 1
ATOM 5848 C CA . VAL C 1 124 ? 14.571 17.070 35.681 1.00 14.90 124 VAL C CA 1
ATOM 5849 C C . VAL C 1 124 ? 15.158 18.475 35.659 1.00 14.89 124 VAL C C 1
ATOM 5850 O O . VAL C 1 124 ? 15.457 18.981 34.586 1.00 14.37 124 VAL C O 1
ATOM 5854 N N . PRO C 1 125 ? 15.361 19.100 36.826 1.00 15.17 125 PRO C N 1
ATOM 5855 C CA . PRO C 1 125 ? 15.947 20.450 36.870 1.00 14.99 125 PRO C CA 1
ATOM 5856 C C . PRO C 1 125 ? 17.310 20.486 36.186 1.00 15.80 125 PRO C C 1
ATOM 5857 O O . PRO C 1 125 ? 18.097 19.538 36.317 1.00 15.69 125 PRO C O 1
ATOM 5861 N N . ALA C 1 126 ? 17.583 21.567 35.450 1.00 16.71 126 ALA C N 1
ATOM 5862 C CA . ALA C 1 126 ? 18.790 21.682 34.644 1.00 16.84 126 ALA C CA 1
ATOM 5863 C C . ALA C 1 126 ? 18.939 20.577 33.580 1.00 17.00 126 ALA C C 1
ATOM 5864 O O . ALA C 1 126 ? 20.052 20.207 33.231 1.00 16.73 126 ALA C O 1
ATOM 5866 N N . GLY C 1 127 ? 17.823 20.084 33.054 1.00 17.20 127 GLY C N 1
ATOM 5867 C CA . GLY C 1 127 ? 17.850 19.090 31.989 1.00 18.57 127 GLY C CA 1
ATOM 5868 C C . GLY C 1 127 ? 18.763 19.476 30.831 1.00 18.91 127 GLY C C 1
ATOM 5869 O O . GLY C 1 127 ? 19.459 18.645 30.266 1.00 19.06 127 GLY C O 1
ATOM 5870 N N . LYS C 1 128 ? 18.778 20.767 30.534 1.00 19.50 128 LYS C N 1
ATOM 5871 C CA . LYS C 1 128 ? 19.625 21.365 29.501 1.00 20.16 128 LYS C CA 1
ATOM 5872 C C . LYS C 1 128 ? 21.002 21.722 30.056 1.00 19.97 128 LYS C C 1
ATOM 5873 O O . LYS C 1 128 ? 22.017 21.228 29.573 1.00 19.15 128 LYS C O 1
ATOM 5879 N N . ASP C 1 129 ? 21.031 22.593 31.074 1.00 19.67 129 ASP C N 1
ATOM 5880 C CA . ASP C 1 129 ? 22.276 23.185 31.549 1.00 19.67 129 ASP C CA 1
ATOM 5881 C C . ASP C 1 129 ? 23.211 22.134 32.146 1.00 19.18 129 ASP C C 1
ATOM 5882 O O . ASP C 1 129 ? 24.423 22.233 31.995 1.00 19.09 129 ASP C O 1
ATOM 5887 N N . ALA C 1 130 ? 22.660 21.140 32.842 1.00 18.22 130 ALA C N 1
ATOM 5888 C CA . ALA C 1 130 ? 23.507 20.124 33.448 1.00 17.40 130 ALA C CA 1
ATOM 5889 C C . ALA C 1 130 ? 23.605 18.842 32.608 1.00 17.12 130 ALA C C 1
ATOM 5890 O O . ALA C 1 130 ? 24.674 18.216 32.542 1.00 16.97 130 ALA C O 1
ATOM 5892 N N . TYR C 1 131 ? 22.495 18.421 32.001 1.00 15.90 131 TYR C N 1
ATOM 5893 C CA . TYR C 1 131 ? 22.485 17.125 31.308 1.00 15.09 131 TYR C CA 1
ATOM 5894 C C . TYR C 1 131 ? 22.602 17.221 29.768 1.00 14.88 131 TYR C C 1
ATOM 5895 O O . TYR C 1 131 ? 22.694 16.195 29.087 1.00 14.32 131 TYR C O 1
ATOM 5904 N N . GLY C 1 132 ? 22.611 18.439 29.239 1.00 14.14 132 GLY C N 1
ATOM 5905 C CA . GLY C 1 132 ? 22.691 18.659 27.805 1.00 14.84 132 GLY C CA 1
ATOM 5906 C C . GLY C 1 132 ? 21.566 17.972 27.061 1.00 15.22 132 GLY C C 1
ATOM 5907 O O . GLY C 1 132 ? 21.761 17.576 25.902 1.00 15.57 132 GLY C O 1
ATOM 5908 N N . ASN C 1 133 ? 20.412 17.831 27.726 1.00 15.53 133 ASN C N 1
ATOM 5909 C CA . ASN C 1 133 ? 19.275 17.058 27.235 1.00 16.84 133 ASN C CA 1
ATOM 5910 C C . ASN C 1 133 ? 19.587 15.602 26.869 1.00 17.05 133 ASN C C 1
ATOM 5911 O O . ASN C 1 133 ? 18.851 14.994 26.091 1.00 17.08 133 ASN C O 1
ATOM 5916 N N . GLN C 1 134 ? 20.630 15.021 27.466 1.00 15.83 134 GLN C N 1
ATOM 5917 C CA . GLN C 1 134 ? 21.025 13.654 27.073 1.00 15.57 134 GLN C CA 1
ATOM 5918 C C . GLN C 1 134 ? 20.339 12.578 27.923 1.00 16.20 134 GLN C C 1
ATOM 5919 O O . GLN C 1 134 ? 20.304 11.386 27.560 1.00 15.97 134 GLN C O 1
ATOM 5925 N N . LEU C 1 135 ? 19.785 12.991 29.053 1.00 15.79 135 LEU C N 1
ATOM 5926 C CA . LEU C 1 135 ? 19.226 12.028 29.998 1.00 16.32 135 LEU C CA 1
ATOM 5927 C C . LEU C 1 135 ? 17.881 11.519 29.503 1.00 16.32 135 LEU C C 1
ATOM 5928 O O . LEU C 1 135 ? 16.952 12.287 29.325 1.00 15.56 135 LEU C O 1
ATOM 5933 N N . LYS C 1 136 ? 17.802 10.210 29.254 1.00 15.92 136 LYS C N 1
ATOM 5934 C CA . LYS C 1 136 ? 16.578 9.600 28.772 1.00 16.43 136 LYS C CA 1
ATOM 5935 C C . LYS C 1 136 ? 15.625 9.322 29.936 1.00 15.88 136 LYS C C 1
ATOM 5936 O O . LYS C 1 136 ? 15.772 8.332 30.625 1.00 15.94 136 LYS C O 1
ATOM 5942 N N . LYS C 1 137 ? 14.633 10.184 30.135 1.00 15.55 137 LYS C N 1
ATOM 5943 C CA . LYS C 1 137 ? 13.813 10.115 31.357 1.00 16.03 137 LYS C CA 1
ATOM 5944 C C . LYS C 1 137 ? 13.104 8.766 31.538 1.00 15.80 137 LYS C C 1
ATOM 5945 O O . LYS C 1 137 ? 13.023 8.213 32.654 1.00 15.25 137 LYS C O 1
ATOM 5951 N N . SER C 1 138 ? 12.649 8.201 30.432 1.00 15.74 138 SER C N 1
ATOM 5952 C CA . SER C 1 138 ? 11.962 6.916 30.489 1.00 15.61 138 SER C CA 1
ATOM 5953 C C . SER C 1 138 ? 12.843 5.750 30.965 1.00 15.09 138 SER C C 1
ATOM 5954 O O . SER C 1 138 ? 12.313 4.685 31.281 1.00 15.68 138 SER C O 1
ATOM 5957 N N . ASP C 1 139 ? 14.162 5.915 30.998 1.00 14.27 139 ASP C N 1
ATOM 5958 C CA . ASP C 1 139 ? 15.057 4.895 31.595 1.00 14.06 139 ASP C CA 1
ATOM 5959 C C . ASP C 1 139 ? 15.196 5.029 33.116 1.00 13.46 139 ASP C C 1
ATOM 5960 O O . ASP C 1 139 ? 15.797 4.153 33.768 1.00 13.30 139 ASP C O 1
ATOM 5965 N N . TRP C 1 140 ? 14.665 6.111 33.679 1.00 12.92 140 TRP C N 1
ATOM 5966 C CA . TRP C 1 140 ? 14.814 6.403 35.121 1.00 12.50 140 TRP C CA 1
ATOM 5967 C C . TRP C 1 140 ? 13.488 6.723 35.793 1.00 12.31 140 TRP C C 1
ATOM 5968 O O . TRP C 1 140 ? 13.413 7.613 36.618 1.00 11.32 140 TRP C O 1
ATOM 5979 N N . ASN C 1 141 ? 12.438 6.012 35.396 1.00 11.48 141 ASN C N 1
ATOM 5980 C CA . ASN C 1 141 ? 11.168 5.999 36.110 1.00 12.34 141 ASN C CA 1
ATOM 5981 C C . ASN C 1 141 ? 11.327 5.358 37.489 1.00 12.12 141 ASN C C 1
ATOM 5982 O O . ASN C 1 141 ? 12.277 4.608 37.723 1.00 12.03 141 ASN C O 1
ATOM 5987 N N . LEU C 1 142 ? 10.402 5.634 38.404 1.00 11.92 142 LEU C N 1
ATOM 5988 C CA . LEU C 1 142 ? 10.443 4.919 39.681 1.00 12.63 142 LEU C CA 1
ATOM 5989 C C . LEU C 1 142 ? 10.408 3.411 39.393 1.00 12.55 142 LEU C C 1
ATOM 5990 O O . LEU C 1 142 ? 9.676 2.974 38.511 1.00 12.25 142 LEU C O 1
ATOM 5995 N N . ARG C 1 143 ? 11.183 2.627 40.153 1.00 13.65 143 ARG C N 1
ATOM 5996 C CA . ARG C 1 143 ? 11.233 1.179 39.917 1.00 13.29 143 ARG C CA 1
ATOM 5997 C C . ARG C 1 143 ? 9.937 0.509 40.365 1.00 13.54 143 ARG C C 1
ATOM 5998 O O . ARG C 1 143 ? 9.552 0.642 41.524 1.00 14.14 143 ARG C O 1
ATOM 6006 N N . PRO C 1 144 ? 9.274 -0.216 39.456 1.00 13.97 144 PRO C N 1
ATOM 6007 C CA . PRO C 1 144 ? 8.008 -0.859 39.783 1.00 13.76 144 PRO C CA 1
ATOM 6008 C C . PRO C 1 144 ? 8.252 -2.034 40.737 1.00 14.01 144 PRO C C 1
ATOM 6009 O O . PRO C 1 144 ? 9.324 -2.669 40.719 1.00 12.44 144 PRO C O 1
ATOM 6013 N N . MET C 1 145 ? 7.253 -2.314 41.558 1.00 14.39 145 MET C N 1
ATOM 6014 C CA . MET C 1 145 ? 7.142 -3.629 42.189 1.00 14.64 145 MET C CA 1
ATOM 6015 C C . MET C 1 145 ? 7.187 -4.699 41.059 1.00 15.13 145 MET C C 1
ATOM 6016 O O . MET C 1 145 ? 6.404 -4.618 40.110 1.00 14.93 145 MET C O 1
ATOM 6021 N N . PRO C 1 146 ? 8.122 -5.659 41.131 1.00 14.93 146 PRO C N 1
ATOM 6022 C CA . PRO C 1 146 ? 8.298 -6.644 40.054 1.00 14.80 146 PRO C CA 1
ATOM 6023 C C . PRO C 1 146 ? 7.011 -7.348 39.708 1.00 14.83 146 PRO C C 1
ATOM 6024 O O . PRO C 1 146 ? 6.735 -7.541 38.532 1.00 14.59 146 PRO C O 1
ATOM 6028 N N . ASN C 1 147 ? 6.217 -7.712 40.714 1.00 14.57 147 ASN C N 1
ATOM 6029 C CA . ASN C 1 147 ? 4.922 -8.294 40.460 1.00 14.60 147 ASN C CA 1
ATOM 6030 C C . ASN C 1 147 ? 3.902 -7.640 41.394 1.00 14.87 147 ASN C C 1
ATOM 6031 O O . ASN C 1 147 ? 4.060 -7.655 42.616 1.00 14.09 147 ASN C O 1
ATOM 6036 N N . LEU C 1 148 ? 2.844 -7.097 40.809 1.00 15.03 148 LEU C N 1
ATOM 6037 C CA . LEU C 1 148 ? 1.780 -6.482 41.580 1.00 14.66 148 LEU C CA 1
ATOM 6038 C C . LEU C 1 148 ? 0.477 -7.017 41.061 1.00 15.54 148 LEU C C 1
ATOM 6039 O O . LEU C 1 148 ? 0.272 -7.077 39.834 1.00 15.62 148 LEU C O 1
ATOM 6044 N N . ALA C 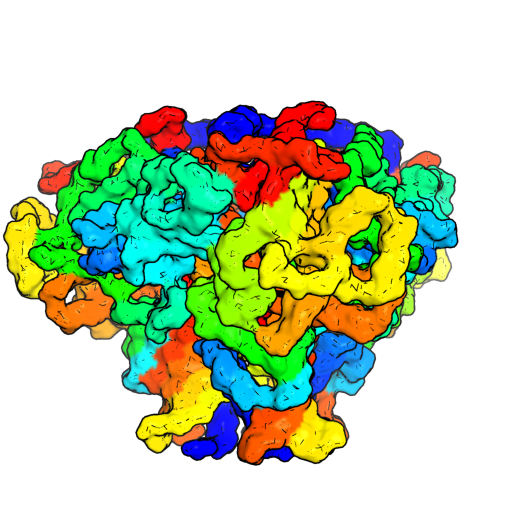1 149 ? -0.418 -7.353 41.987 1.00 15.33 149 ALA C N 1
ATOM 6045 C CA . ALA C 1 149 ? -1.737 -7.872 41.653 1.00 16.11 149 ALA C CA 1
ATOM 6046 C C . ALA C 1 149 ? -2.722 -7.700 42.798 1.00 16.51 149 ALA C C 1
ATOM 6047 O O . ALA C 1 149 ? -2.342 -7.443 43.941 1.00 16.96 149 ALA C O 1
ATOM 6049 N N . SER C 1 150 ? -3.987 -7.896 42.470 1.00 17.80 150 SER C N 1
ATOM 6050 C CA . SER C 1 150 ? -5.105 -7.732 43.375 1.00 19.06 150 SER C CA 1
ATOM 6051 C C . SER C 1 150 ? -5.998 -8.977 43.366 1.00 18.34 150 SER C C 1
ATOM 6052 O O . SER C 1 150 ? -6.269 -9.535 42.302 1.00 18.56 150 SER C O 1
ATOM 6055 N N . TYR C 1 151 ? -6.468 -9.392 44.540 1.00 17.50 151 TYR C N 1
ATOM 6056 C CA . TYR C 1 151 ? -7.589 -10.319 44.596 1.00 16.99 151 TYR C CA 1
ATOM 6057 C C . TYR C 1 151 ? -8.684 -9.777 45.489 1.00 16.70 151 TYR C C 1
ATOM 6058 O O . TYR C 1 151 ? -8.510 -9.668 46.710 1.00 15.71 151 TYR C O 1
ATOM 6067 N N . LYS C 1 152 ? -9.808 -9.435 44.866 1.00 16.82 152 LYS C N 1
ATOM 6068 C CA . LYS C 1 152 ? -10.998 -8.926 45.573 1.00 17.25 152 LYS C CA 1
ATOM 6069 C C . LYS C 1 152 ? -10.693 -7.762 46.517 1.00 16.85 152 LYS C C 1
ATOM 6070 O O . LYS C 1 152 ? -11.111 -7.769 47.684 1.00 17.16 152 LYS C O 1
ATOM 6076 N N . GLY C 1 153 ? -9.935 -6.781 46.026 1.00 15.86 153 GLY C N 1
ATOM 6077 C CA . GLY C 1 153 ? -9.630 -5.597 46.812 1.00 14.93 153 GLY C CA 1
ATOM 6078 C C . GLY C 1 153 ? -8.307 -5.636 47.547 1.00 14.64 153 GLY C C 1
ATOM 6079 O O . GLY C 1 153 ? -7.812 -4.572 47.936 1.00 14.74 153 GLY C O 1
ATOM 6080 N N . LEU C 1 154 ? -7.741 -6.830 47.743 1.00 13.69 154 LEU C N 1
ATOM 6081 C CA . LEU C 1 154 ? -6.432 -7.000 48.434 1.00 13.93 154 LEU C CA 1
ATOM 6082 C C . LEU C 1 154 ? -5.258 -6.852 47.455 1.00 13.43 154 LEU C C 1
ATOM 6083 O O . LEU C 1 154 ? -5.120 -7.650 46.528 1.00 13.94 154 LEU C O 1
ATOM 6088 N N . ILE C 1 155 ? -4.422 -5.837 47.655 1.00 13.22 155 ILE C N 1
ATOM 6089 C CA . ILE C 1 155 ? -3.236 -5.607 46.824 1.00 12.75 155 ILE C CA 1
ATOM 6090 C C . ILE C 1 155 ? -2.028 -6.353 47.414 1.00 12.62 155 ILE C C 1
ATOM 6091 O O . ILE C 1 155 ? -1.680 -6.154 48.589 1.00 12.36 155 ILE C O 1
ATOM 6096 N N . PHE C 1 156 ? -1.450 -7.255 46.618 1.00 12.06 156 PHE C N 1
ATOM 6097 C CA . PHE C 1 156 ? -0.223 -7.949 46.971 1.00 12.29 156 PHE C CA 1
ATOM 6098 C C . PHE C 1 156 ? 0.907 -7.594 46.008 1.00 12.56 156 PHE C C 1
ATOM 6099 O O . PHE C 1 156 ? 0.683 -7.261 44.818 1.00 12.86 156 PHE C O 1
ATOM 6107 N N . GLY C 1 157 ? 2.126 -7.717 46.519 1.00 12.52 157 GLY C N 1
ATOM 6108 C CA . GLY C 1 157 ? 3.299 -7.583 45.696 1.00 12.78 157 GLY C CA 1
ATOM 6109 C C . GLY C 1 157 ? 4.277 -8.717 45.906 1.00 13.00 157 GLY C C 1
ATOM 6110 O O . GLY C 1 157 ? 4.339 -9.354 46.978 1.00 14.29 157 GLY C O 1
ATOM 6111 N N . SER C 1 158 ? 5.067 -8.974 44.874 1.00 12.82 158 SER C N 1
ATOM 6112 C CA . SER C 1 158 ? 6.150 -9.912 45.005 1.00 12.86 158 SER C CA 1
ATOM 6113 C C . SER C 1 158 ? 7.408 -9.317 44.415 1.00 13.18 158 SER C C 1
ATOM 6114 O O . SER C 1 158 ? 7.360 -8.669 43.350 1.00 13.45 158 SER C O 1
ATOM 6117 N N . LEU C 1 159 ? 8.538 -9.583 45.071 1.00 12.62 159 LEU C N 1
ATOM 6118 C CA . LEU C 1 159 ? 9.837 -9.118 44.603 1.00 13.63 159 LEU C CA 1
ATOM 6119 C C . LEU C 1 159 ? 10.420 -9.931 43.460 1.00 14.43 159 LEU C C 1
ATOM 6120 O O . LEU C 1 159 ? 11.459 -9.556 42.885 1.00 15.03 159 LEU C O 1
ATOM 6125 N N . ASP C 1 160 ? 9.747 -11.035 43.127 1.00 15.02 160 ASP C N 1
ATOM 6126 C CA . ASP C 1 160 ? 10.199 -11.989 42.124 1.00 16.33 160 ASP C CA 1
ATOM 6127 C C . ASP C 1 160 ? 9.444 -11.758 40.804 1.00 16.81 160 ASP C C 1
ATOM 6128 O O . ASP C 1 160 ? 8.220 -11.975 40.737 1.00 16.40 160 ASP C O 1
ATOM 6133 N N . PRO C 1 161 ? 10.156 -11.320 39.756 1.00 17.95 161 PRO C N 1
ATOM 6134 C CA . PRO C 1 161 ? 9.525 -11.109 38.434 1.00 18.88 161 PRO C CA 1
ATOM 6135 C C . PRO C 1 161 ? 8.997 -12.410 37.841 1.00 19.87 161 PRO C C 1
ATOM 6136 O O . PRO C 1 161 ? 8.117 -12.379 36.992 1.00 20.26 161 PRO C O 1
ATOM 6140 N N . HIS C 1 162 ? 9.507 -13.546 38.311 1.00 20.98 162 HIS C N 1
ATOM 6141 C CA . HIS C 1 162 ? 9.101 -14.853 37.769 1.00 21.9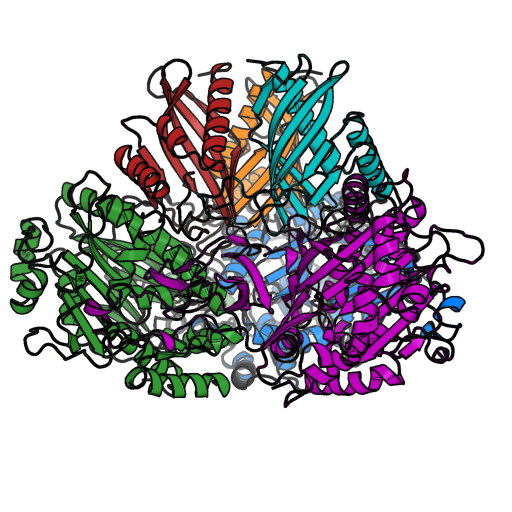9 162 HIS C CA 1
ATOM 6142 C C . HIS C 1 162 ? 8.183 -15.640 38.720 1.00 21.87 162 HIS C C 1
ATOM 6143 O O . HIS C 1 162 ? 8.040 -16.851 38.588 1.00 22.83 162 HIS C O 1
ATOM 6150 N N . ALA C 1 163 ? 7.537 -14.940 39.651 1.00 20.97 163 ALA C N 1
ATOM 6151 C CA . ALA C 1 163 ? 6.604 -15.569 40.568 1.00 20.49 163 ALA C CA 1
ATOM 6152 C C . ALA C 1 163 ? 5.435 -16.123 39.776 1.00 19.93 163 ALA C C 1
ATOM 6153 O O . ALA C 1 163 ? 5.086 -15.606 38.701 1.00 19.32 163 ALA C O 1
ATOM 6155 N N . ASP C 1 164 ? 4.844 -17.181 40.308 1.00 19.54 164 ASP C N 1
ATOM 6156 C CA . ASP C 1 164 ? 3.528 -17.616 39.885 1.00 19.40 164 ASP C CA 1
ATOM 6157 C C . ASP C 1 164 ? 2.544 -16.461 40.047 1.00 18.72 164 ASP C C 1
ATOM 6158 O O . ASP C 1 164 ? 2.749 -15.576 40.885 1.00 18.50 164 ASP C O 1
ATOM 6163 N N . SER C 1 165 ? 1.502 -16.428 39.215 1.00 17.57 165 SER C N 1
ATOM 6164 C CA . SER C 1 165 ? 0.480 -15.399 39.380 1.00 16.36 165 SER C CA 1
ATOM 6165 C C . SER C 1 165 ? -0.137 -15.456 40.795 1.00 16.17 165 SER C C 1
ATOM 6166 O O . SER C 1 165 ? -0.184 -16.516 41.426 1.00 15.80 165 SER C O 1
ATOM 6169 N N . LEU C 1 166 ? -0.626 -14.313 41.262 1.00 15.95 166 LEU C N 1
ATOM 6170 C CA . LEU C 1 166 ? -1.304 -14.226 42.551 1.00 16.85 166 LEU C CA 1
ATOM 6171 C C . LEU C 1 166 ? -2.414 -15.265 42.655 1.00 16.75 166 LEU C C 1
ATOM 6172 O O . LEU C 1 166 ? -2.544 -15.915 43.682 1.00 16.73 166 LEU C O 1
ATOM 6177 N N . GLU C 1 167 ? -3.192 -15.439 41.577 1.00 17.41 167 GLU C N 1
ATOM 6178 C CA . GLU C 1 167 ? -4.327 -16.351 41.595 1.00 18.09 167 GLU C CA 1
ATOM 6179 C C . GLU C 1 167 ? -3.891 -17.806 41.754 1.00 17.14 167 GLU C C 1
ATOM 6180 O O . GLU C 1 167 ? -4.562 -18.560 42.443 1.00 16.94 167 GLU C O 1
ATOM 6186 N N . ASP C 1 168 ? -2.789 -18.196 41.104 1.00 16.13 168 ASP C N 1
ATOM 6187 C CA . ASP C 1 168 ? -2.247 -19.537 41.299 1.00 15.75 168 ASP C CA 1
ATOM 6188 C C . ASP C 1 168 ? -1.683 -19.674 42.732 1.00 14.34 168 ASP C C 1
ATOM 6189 O O . ASP C 1 168 ? -1.826 -20.701 43.343 1.00 14.39 168 ASP C O 1
ATOM 6194 N N . TYR C 1 169 ? -1.069 -18.621 43.249 1.00 13.59 169 TYR C N 1
ATOM 6195 C CA . TYR C 1 169 ? -0.447 -18.642 44.577 1.00 13.34 169 TYR C CA 1
ATOM 6196 C C . TYR C 1 169 ? -1.487 -18.803 45.677 1.00 12.88 169 TYR C C 1
ATOM 6197 O O . TYR C 1 169 ? -1.269 -19.539 46.614 1.00 12.83 169 TYR C O 1
ATOM 6206 N N . LEU C 1 170 ? -2.617 -18.111 45.525 1.00 12.69 170 LEU C N 1
ATOM 6207 C CA . LEU C 1 170 ? -3.738 -18.242 46.428 1.00 12.71 170 LEU C CA 1
ATOM 6208 C C . LEU C 1 170 ? -4.398 -19.608 46.190 1.00 13.04 170 LEU C C 1
ATOM 6209 O O . LEU C 1 170 ? -4.726 -20.281 47.128 1.00 13.05 170 LEU C O 1
ATOM 6214 N N . GLY C 1 171 ? -4.563 -20.015 44.926 1.00 14.07 171 GLY C N 1
ATOM 6215 C CA . GLY C 1 171 ? -5.081 -21.347 44.611 1.00 13.60 171 GLY C CA 1
ATOM 6216 C C . GLY C 1 171 ? -6.439 -21.606 45.236 1.00 14.53 171 GLY C C 1
ATOM 6217 O O . GLY C 1 171 ? -7.304 -20.755 45.160 1.00 14.43 171 GLY C O 1
ATOM 6218 N N . ASP C 1 172 ? -6.603 -22.760 45.896 1.00 14.80 172 ASP C N 1
ATOM 6219 C CA . ASP C 1 172 ? -7.860 -23.136 46.520 1.00 15.65 172 ASP C CA 1
ATOM 6220 C C . ASP C 1 172 ? -8.319 -22.228 47.666 1.00 15.80 172 ASP C C 1
ATOM 6221 O O . ASP C 1 172 ? -9.510 -22.219 48.007 1.00 15.09 172 ASP C O 1
ATOM 6226 N N . LEU C 1 173 ? -7.390 -21.471 48.248 1.00 14.90 173 LEU C N 1
ATOM 6227 C CA . LEU C 1 173 ? -7.731 -20.520 49.305 1.00 15.60 173 LEU C CA 1
ATOM 6228 C C . LEU C 1 173 ? -8.734 -19.469 48.843 1.00 14.59 173 LEU C C 1
ATOM 6229 O O . LEU C 1 173 ? -9.507 -18.942 49.658 1.00 14.12 173 LEU C O 1
ATOM 6234 N N . LYS C 1 174 ? -8.751 -19.217 47.533 1.00 14.58 174 LYS C N 1
ATOM 6235 C CA . LYS C 1 174 ? -9.637 -18.218 46.941 1.00 14.52 174 LYS C CA 1
ATOM 6236 C C . LYS C 1 174 ? -11.089 -18.467 47.292 1.00 14.68 174 LYS C C 1
ATOM 6237 O O . LYS C 1 174 ? -11.821 -17.518 47.544 1.00 15.30 174 LYS C O 1
ATOM 6243 N N . PHE C 1 175 ? -11.489 -19.743 47.310 1.00 14.58 175 PHE C N 1
ATOM 6244 C CA . PHE C 1 175 ? -12.838 -20.153 47.673 1.00 14.99 175 PHE C CA 1
ATOM 6245 C C . PHE C 1 175 ? -13.235 -19.588 49.051 1.00 14.97 175 PHE C C 1
ATOM 6246 O O . PHE C 1 175 ? -14.390 -19.167 49.241 1.00 15.49 175 PHE C O 1
ATOM 6254 N N . TYR C 1 176 ? -12.293 -19.605 49.993 1.00 14.12 176 TYR C N 1
ATOM 6255 C CA . TYR C 1 176 ? -12.551 -19.163 51.377 1.00 13.93 176 TYR C CA 1
ATOM 6256 C C . TYR C 1 176 ? -12.383 -17.658 51.589 1.00 13.90 176 TYR C C 1
ATOM 6257 O O . TYR C 1 176 ? -13.092 -17.052 52.388 1.00 13.95 176 TYR C O 1
ATOM 6266 N N . LEU C 1 177 ? -11.452 -17.058 50.853 1.00 13.54 177 LEU C N 1
ATOM 6267 C CA . LEU C 1 177 ? -11.290 -15.611 50.887 1.00 14.41 177 LEU C CA 1
ATOM 6268 C C . LEU C 1 177 ? -12.580 -14.911 50.433 1.00 14.70 177 LEU C C 1
ATOM 6269 O O . LEU C 1 177 ? -12.943 -13.876 50.971 1.00 15.28 177 LEU C O 1
ATOM 6274 N N . ASP C 1 178 ? -13.253 -15.477 49.429 1.00 15.76 178 ASP C N 1
ATOM 6275 C CA . ASP C 1 178 ? -14.523 -14.955 48.913 1.00 16.74 178 ASP C CA 1
ATOM 6276 C C . ASP C 1 178 ? -15.561 -14.807 50.017 1.00 17.05 178 ASP C C 1
ATOM 6277 O O . ASP C 1 178 ? -16.292 -13.808 50.071 1.00 17.19 178 ASP C O 1
ATOM 6282 N N . ILE C 1 179 ? -15.613 -15.806 50.891 1.00 17.09 179 ILE C N 1
ATOM 6283 C CA . ILE C 1 179 ? -16.560 -15.827 51.992 1.00 17.37 179 ILE C CA 1
ATOM 6284 C C . ILE C 1 179 ? -16.395 -14.621 52.914 1.00 17.63 179 ILE C C 1
ATOM 6285 O O . ILE C 1 179 ? -17.375 -14.123 53.479 1.00 17.25 179 ILE C O 1
ATOM 6290 N N . VAL C 1 180 ? -15.159 -14.136 53.027 1.00 17.14 180 VAL C N 1
ATOM 6291 C CA . VAL C 1 180 ? -14.844 -13.016 53.891 1.00 17.15 180 VAL C CA 1
ATOM 6292 C C . VAL C 1 180 ? -14.808 -11.686 53.103 1.00 17.19 180 VAL C C 1
ATOM 6293 O O . VAL C 1 180 ? -15.265 -10.647 53.606 1.00 16.95 180 VAL C O 1
ATOM 6297 N N . LEU C 1 181 ? -14.313 -11.722 51.862 1.00 16.37 181 LEU C N 1
ATOM 6298 C CA . LEU C 1 181 ? -14.088 -10.498 51.091 1.00 16.96 181 LEU C CA 1
ATOM 6299 C C . LEU C 1 181 ? -15.200 -10.064 50.121 1.00 17.29 181 LEU C C 1
ATOM 6300 O O . LEU C 1 181 ? -15.308 -8.879 49.795 1.00 18.16 181 LEU C O 1
ATOM 6305 N N . ASP C 1 182 ? -15.998 -11.009 49.654 1.00 16.91 182 ASP C N 1
ATOM 6306 C CA . ASP C 1 182 ? -16.902 -10.765 48.513 1.00 18.11 182 ASP C CA 1
ATOM 6307 C C . ASP C 1 182 ? -18.403 -10.862 48.830 1.00 17.62 182 ASP C C 1
ATOM 6308 O O . ASP C 1 182 ? -19.221 -11.195 47.954 1.00 17.87 182 ASP C O 1
ATOM 6313 N N . ARG C 1 183 ? -18.779 -10.554 50.069 1.00 17.47 183 ARG C N 1
ATOM 6314 C CA . ARG C 1 183 ? -20.178 -10.682 50.481 1.00 17.74 183 ARG C CA 1
ATOM 6315 C C . ARG C 1 183 ? -21.088 -9.612 49.917 1.00 17.84 183 ARG C C 1
ATOM 6316 O O . ARG C 1 183 ? -22.286 -9.867 49.740 1.00 17.83 183 ARG C O 1
ATOM 6324 N N . SER C 1 184 ? -20.556 -8.422 49.660 1.00 17.96 184 SER C N 1
ATOM 6325 C CA . SER C 1 184 ? -21.401 -7.276 49.323 1.00 18.30 184 SER C CA 1
ATOM 6326 C C . SER C 1 184 ? -21.049 -6.666 47.971 1.00 18.82 184 SER C C 1
ATOM 6327 O O . SER C 1 184 ? -19.904 -6.771 47.518 1.00 18.74 184 SER C O 1
ATOM 6330 N N . ASP C 1 185 ? -22.028 -6.000 47.362 1.00 19.32 185 ASP C N 1
ATOM 6331 C CA . ASP C 1 185 ? -21.888 -5.393 46.035 1.00 19.97 185 ASP C CA 1
ATOM 6332 C C . ASP C 1 185 ? -20.898 -4.241 46.028 1.00 20.09 185 ASP C C 1
ATOM 6333 O O . ASP C 1 185 ? -20.059 -4.152 45.129 1.00 21.00 185 ASP C O 1
ATOM 6338 N N . ALA C 1 186 ? -21.014 -3.346 47.013 1.00 19.59 186 ALA C N 1
ATOM 6339 C CA . ALA C 1 186 ? -20.095 -2.210 47.106 1.00 19.62 186 ALA C CA 1
ATOM 6340 C C . ALA C 1 186 ? -18.717 -2.599 47.668 1.00 18.81 186 ALA C C 1
ATOM 6341 O O . ALA C 1 186 ? -17.773 -1.831 47.570 1.00 18.92 186 ALA C O 1
ATOM 6343 N N . GLY C 1 187 ? -18.609 -3.795 48.240 1.00 18.39 187 GLY C N 1
ATOM 6344 C CA . GLY C 1 187 ? -17.326 -4.248 48.764 1.00 17.25 187 GLY C CA 1
ATOM 6345 C C . GLY C 1 187 ? -17.002 -3.791 50.178 1.00 16.85 187 GLY C C 1
ATOM 6346 O O . GLY C 1 187 ? -17.752 -3.038 50.796 1.00 16.23 187 GLY C O 1
ATOM 6347 N N . LEU C 1 188 ? -15.866 -4.272 50.677 1.00 16.71 188 LEU C N 1
ATOM 6348 C CA . LEU C 1 188 ? -15.331 -3.912 51.993 1.00 16.61 188 LEU C CA 1
ATOM 6349 C C . LEU C 1 188 ? -14.653 -2.545 51.994 1.00 16.27 188 LEU C C 1
ATOM 6350 O O . LEU C 1 188 ? -14.118 -2.113 50.962 1.00 15.51 188 LEU C O 1
ATOM 6355 N N . GLN C 1 189 ? -14.623 -1.887 53.159 1.00 16.03 189 GLN C N 1
ATOM 6356 C CA . GLN C 1 189 ? -13.767 -0.708 53.333 1.00 16.10 189 GLN C CA 1
ATOM 6357 C C . GLN C 1 189 ? -12.906 -0.831 54.583 1.00 15.18 189 GLN C C 1
ATOM 6358 O O . GLN C 1 189 ? -13.393 -1.225 55.623 1.00 14.15 189 GLN C O 1
ATOM 6364 N N . VAL C 1 190 ? -11.644 -0.429 54.470 1.00 13.89 190 VAL C N 1
ATOM 6365 C CA . VAL C 1 190 ? -10.788 -0.271 55.638 1.00 14.20 190 VAL C CA 1
ATOM 6366 C C . VAL C 1 190 ? -11.262 0.989 56.315 1.00 14.16 190 VAL C C 1
ATOM 6367 O O . VAL C 1 190 ? -11.420 2.021 55.662 1.00 14.58 190 VAL C O 1
ATOM 6371 N N . VAL C 1 191 ? -11.554 0.920 57.602 1.00 14.27 191 VAL C N 1
ATOM 6372 C CA . VAL C 1 191 ? -11.961 2.137 58.275 1.00 14.89 191 VAL C CA 1
ATOM 6373 C C . VAL C 1 191 ? -10.712 2.841 58.829 1.00 15.18 191 VAL C C 1
ATOM 6374 O O . VAL C 1 191 ? -9.953 2.262 59.604 1.00 14.62 191 VAL C O 1
ATOM 6378 N N . GLY C 1 192 ? -10.534 4.090 58.424 1.00 15.54 192 GLY C N 1
ATOM 6379 C CA . GLY C 1 192 ? -9.407 4.902 58.818 1.00 15.90 192 GLY C CA 1
ATOM 6380 C C . GLY C 1 192 ? -8.070 4.396 58.304 1.00 16.35 192 GLY C C 1
ATOM 6381 O O . GLY C 1 192 ? -7.741 4.542 57.109 1.00 18.26 192 GLY C O 1
ATOM 6382 N N . ALA C 1 193 ? -7.281 3.837 59.212 1.00 15.17 193 ALA C N 1
ATOM 6383 C CA . ALA C 1 193 ? -5.915 3.405 58.926 1.00 14.19 193 ALA C CA 1
ATOM 6384 C C . ALA C 1 193 ? -5.646 2.248 59.863 1.00 13.53 193 ALA C C 1
ATOM 6385 O O . ALA C 1 193 ? -6.371 2.071 60.836 1.00 13.79 193 ALA C O 1
ATOM 6387 N N . PRO C 1 194 ? -4.622 1.456 59.585 1.00 12.63 194 PRO C N 1
ATOM 6388 C CA . PRO C 1 194 ? -4.236 0.382 60.508 1.00 11.54 194 PRO C CA 1
ATOM 6389 C C . PRO C 1 194 ? -3.637 0.924 61.822 1.00 11.39 194 PRO C C 1
ATOM 6390 O O . PRO C 1 194 ? -3.016 1.988 61.836 1.00 11.47 194 PRO C O 1
ATOM 6394 N N . GLN C 1 195 ? -3.868 0.216 62.922 1.00 11.74 195 GLN C N 1
ATOM 6395 C CA . GLN C 1 195 ? -3.054 0.389 64.134 1.00 11.11 195 GLN C CA 1
ATOM 6396 C C . GLN C 1 195 ? -1.685 -0.209 63.821 1.00 11.51 195 GLN C C 1
ATOM 6397 O O . GLN C 1 195 ? -1.593 -1.350 63.367 1.00 12.06 195 GLN C O 1
ATOM 6403 N N . ARG C 1 196 ? -0.628 0.559 64.060 1.00 10.71 196 ARG C N 1
ATOM 6404 C CA . ARG C 1 196 ? 0.722 0.016 63.921 1.00 10.34 196 ARG C CA 1
ATOM 6405 C C . ARG C 1 196 ? 1.494 0.158 65.212 1.00 9.97 196 ARG C C 1
ATOM 6406 O O . ARG C 1 196 ? 1.596 1.267 65.768 1.00 9.64 196 ARG C O 1
ATOM 6414 N N . TRP C 1 197 ? 2.097 -0.947 65.645 1.00 9.66 197 TRP C N 1
ATOM 6415 C CA . TRP C 1 197 ? 2.958 -0.925 66.818 1.00 9.66 197 TRP C CA 1
ATOM 6416 C C . TRP C 1 197 ? 3.931 -2.073 66.819 1.00 10.07 197 TRP C C 1
ATOM 6417 O O . TRP C 1 197 ? 3.736 -3.065 66.120 1.00 10.40 197 TRP C O 1
ATOM 6428 N N . VAL C 1 198 ? 4.923 -1.984 67.705 1.00 10.62 198 VAL C N 1
ATOM 6429 C CA . VAL C 1 198 ? 6.068 -2.884 67.724 1.00 10.96 198 VAL C CA 1
ATOM 6430 C C . VAL C 1 198 ? 5.928 -3.904 68.840 1.00 11.08 198 VAL C C 1
ATOM 6431 O O . VAL C 1 198 ? 5.688 -3.536 69.997 1.00 10.93 198 VAL C O 1
ATOM 6435 N N . ILE C 1 199 ? 6.056 -5.183 68.492 1.00 10.79 199 ILE C N 1
ATOM 6436 C CA . ILE C 1 199 ? 6.142 -6.247 69.511 1.00 10.63 199 ILE C CA 1
ATOM 6437 C C . ILE C 1 199 ? 7.524 -6.833 69.371 1.00 11.15 199 ILE C C 1
ATOM 6438 O O . ILE C 1 199 ? 7.959 -7.101 68.253 1.00 10.69 199 ILE C O 1
ATOM 6443 N N . ASP C 1 200 ? 8.217 -7.022 70.493 1.00 11.00 200 ASP C N 1
ATOM 6444 C CA . ASP C 1 200 ? 9.458 -7.759 70.495 1.00 11.76 200 ASP C CA 1
ATOM 6445 C C . ASP C 1 200 ? 9.243 -9.283 70.350 1.00 11.35 200 ASP C C 1
ATOM 6446 O O . ASP C 1 200 ? 9.557 -10.044 71.259 1.00 9.89 200 ASP C O 1
ATOM 6451 N N . ALA C 1 201 ? 8.698 -9.711 69.205 1.00 10.80 201 ALA C N 1
ATOM 6452 C CA . ALA C 1 201 ? 8.528 -11.165 68.947 1.00 10.02 201 ALA C CA 1
ATOM 6453 C C . ALA C 1 201 ? 8.803 -11.456 67.466 1.00 10.31 201 ALA C C 1
ATOM 6454 O O . ALA C 1 201 ? 8.691 -10.552 66.616 1.00 9.63 201 ALA C O 1
ATOM 6456 N N . ASN C 1 202 ? 9.095 -12.716 67.137 1.00 10.55 202 ASN C N 1
ATOM 6457 C CA . ASN C 1 202 ? 9.248 -13.071 65.727 1.00 10.35 202 ASN C CA 1
ATOM 6458 C C . ASN C 1 202 ? 7.866 -13.093 65.029 1.00 10.31 202 ASN C C 1
ATOM 6459 O O . ASN C 1 202 ? 6.846 -13.510 65.611 1.00 10.12 202 ASN C O 1
ATOM 6464 N N . TRP C 1 203 ? 7.835 -12.640 63.797 1.00 9.78 203 TRP C N 1
ATOM 6465 C CA . TRP C 1 203 ? 6.570 -12.544 63.047 1.00 9.70 203 TRP C CA 1
ATOM 6466 C C . TRP C 1 203 ? 5.799 -13.859 62.867 1.00 10.18 203 TRP C C 1
ATOM 6467 O O . TRP C 1 203 ? 4.527 -13.897 62.832 1.00 8.84 203 TRP C O 1
ATOM 6478 N N . LYS C 1 204 ? 6.575 -14.939 62.724 1.00 10.26 204 LYS C N 1
ATOM 6479 C CA . LYS C 1 204 ? 6.032 -16.283 62.552 1.00 10.30 204 LYS C CA 1
ATOM 6480 C C . LYS C 1 204 ? 5.096 -16.724 63.665 1.00 10.12 204 LYS C C 1
ATOM 6481 O O . LYS C 1 204 ? 4.200 -17.516 63.426 1.00 9.02 204 LYS C O 1
ATOM 6487 N N . LEU C 1 205 ? 5.278 -16.180 64.877 1.00 9.68 205 LEU C N 1
ATOM 6488 C CA . LEU C 1 205 ? 4.462 -16.635 66.001 1.00 9.69 205 LEU C CA 1
ATOM 6489 C C . LEU C 1 205 ? 3.023 -16.148 65.815 1.00 10.28 205 LEU C C 1
ATOM 6490 O O . LEU C 1 205 ? 2.071 -16.870 66.130 1.00 10.38 205 LEU C O 1
ATOM 6495 N N . GLY C 1 206 ? 2.871 -14.962 65.223 1.00 10.36 206 GLY C N 1
ATOM 6496 C CA . GLY C 1 206 ? 1.545 -14.451 64.906 1.00 10.12 206 GLY C CA 1
ATOM 6497 C C . GLY C 1 206 ? 0.882 -15.214 63.766 1.00 11.51 206 GLY C C 1
ATOM 6498 O O . GLY C 1 206 ? -0.328 -15.524 63.826 1.00 11.58 206 GLY C O 1
ATOM 6499 N N . ALA C 1 207 ? 1.656 -15.517 62.721 1.00 11.41 207 ALA C N 1
ATOM 6500 C CA . ALA C 1 207 ? 1.152 -16.311 61.598 1.00 12.45 207 ALA C CA 1
ATOM 6501 C C . ALA C 1 207 ? 0.714 -17.720 62.028 1.00 13.20 207 ALA C C 1
ATOM 6502 O O . ALA C 1 207 ? -0.360 -18.197 61.608 1.00 13.87 207 ALA C O 1
ATOM 6504 N N . ASP C 1 208 ? 1.574 -18.378 62.816 1.00 13.00 208 ASP C N 1
ATOM 6505 C CA . ASP C 1 208 ? 1.356 -19.723 63.396 1.00 13.19 208 ASP C CA 1
ATOM 6506 C C . ASP C 1 208 ? 0.035 -19.751 64.178 1.00 13.23 208 ASP C C 1
ATOM 6507 O O . ASP C 1 208 ? -0.782 -20.713 64.095 1.00 13.42 208 ASP C O 1
ATOM 6512 N N . ASN C 1 209 ? -0.172 -18.703 64.957 1.00 12.51 209 ASN C N 1
ATOM 6513 C CA . ASN C 1 209 ? -1.358 -18.603 65.789 1.00 12.85 209 ASN C CA 1
ATOM 6514 C C . ASN C 1 209 ? -2.636 -18.528 64.944 1.00 12.56 209 ASN C C 1
ATOM 6515 O O . ASN C 1 209 ? -3.563 -19.317 65.138 1.00 13.38 209 ASN C O 1
ATOM 6520 N N . PHE C 1 210 ? -2.687 -17.597 63.986 1.00 12.49 210 PHE C N 1
ATOM 6521 C CA . PHE C 1 210 ? -3.914 -17.394 63.201 1.00 11.75 210 PHE C CA 1
ATOM 6522 C C . PHE C 1 210 ? -4.146 -18.489 62.163 1.00 11.84 210 PHE C C 1
ATOM 6523 O O . PHE C 1 210 ? -5.277 -18.724 61.783 1.00 11.64 210 PHE C O 1
ATOM 6531 N N . VAL C 1 211 ? -3.093 -19.161 61.699 1.00 11.82 211 VAL C N 1
ATOM 6532 C CA . VAL C 1 211 ? -3.282 -20.207 60.662 1.00 11.36 211 VAL C CA 1
ATOM 6533 C C . VAL C 1 211 ? -4.106 -21.400 61.176 1.00 12.11 211 VAL C C 1
ATOM 6534 O O . VAL C 1 211 ? -4.851 -22.014 60.413 1.00 11.57 211 VAL C O 1
ATOM 6538 N N . GLY C 1 212 ? -4.016 -21.720 62.472 1.00 11.73 212 GLY C N 1
ATOM 6539 C CA . GLY C 1 212 ? -4.699 -22.933 62.918 1.00 12.14 212 GLY C CA 1
ATOM 6540 C C . GLY C 1 212 ? -5.019 -23.083 64.394 1.00 12.87 212 GLY C C 1
ATOM 6541 O O . GLY C 1 212 ? -5.549 -24.129 64.799 1.00 12.59 212 GLY C O 1
ATOM 6542 N N . ASP C 1 213 ? -4.740 -22.056 65.187 1.00 12.36 213 ASP C N 1
ATOM 6543 C CA . ASP C 1 213 ? -4.740 -22.230 66.639 1.00 14.12 213 ASP C CA 1
ATOM 6544 C C . ASP C 1 213 ? -5.980 -21.679 67.333 1.00 14.37 213 ASP C C 1
ATOM 6545 O O . ASP C 1 213 ? -6.076 -20.481 67.598 1.00 15.26 213 ASP C O 1
ATOM 6550 N N . ALA C 1 214 ? -6.912 -22.569 67.629 1.00 14.02 214 ALA C N 1
ATOM 6551 C CA . ALA C 1 214 ? -8.070 -22.233 68.464 1.00 13.73 214 ALA C CA 1
ATOM 6552 C C . ALA C 1 214 ? -7.814 -22.723 69.878 1.00 13.84 214 ALA C C 1
ATOM 6553 O O . ALA C 1 214 ? -8.345 -22.167 70.846 1.00 14.33 214 ALA C O 1
ATOM 6555 N N . TYR C 1 215 ? -6.971 -23.752 69.985 1.00 13.86 215 TYR C N 1
ATOM 6556 C CA . TYR C 1 215 ? -6.557 -24.369 71.263 1.00 13.57 215 TYR C CA 1
ATOM 6557 C C . TYR C 1 215 ? -6.146 -23.344 72.342 1.00 13.80 215 TYR C C 1
ATOM 6558 O O . TYR C 1 215 ? -6.536 -23.464 73.521 1.00 12.68 215 TYR C O 1
ATOM 6567 N N . HIS C 1 216 ? -5.405 -22.303 71.937 1.00 13.61 216 HIS C N 1
ATOM 6568 C CA . HIS C 1 216 ? -4.876 -21.329 72.916 1.00 13.04 216 HIS C CA 1
ATOM 6569 C C . HIS C 1 216 ? -5.942 -20.525 73.652 1.00 12.92 216 HIS C C 1
ATOM 6570 O O . HIS C 1 216 ? -5.681 -19.992 74.736 1.00 12.79 216 HIS C O 1
ATOM 6577 N N . THR C 1 217 ? -7.124 -20.439 73.069 1.00 13.16 217 THR C N 1
ATOM 6578 C CA . THR C 1 217 ? -8.226 -19.705 73.680 1.00 12.84 217 THR C CA 1
ATOM 6579 C C . THR C 1 217 ? -8.436 -20.043 75.140 1.00 12.96 217 THR C C 1
ATOM 6580 O O . THR C 1 217 ? -8.592 -19.119 75.942 1.00 12.20 217 THR C O 1
ATOM 6584 N N . MET C 1 218 ? -8.435 -21.342 75.500 1.00 12.30 218 MET C N 1
ATOM 6585 C CA . MET C 1 218 ? -8.831 -21.746 76.853 1.00 13.33 218 MET C CA 1
ATOM 6586 C C . MET C 1 218 ? -7.911 -21.237 77.934 1.00 12.95 218 MET C C 1
ATOM 6587 O O . MET C 1 218 ? -8.342 -21.005 79.057 1.00 13.30 218 MET C O 1
ATOM 6592 N N . MET C 1 219 ? -6.626 -21.107 77.624 1.00 13.32 219 MET C N 1
ATOM 6593 C CA . MET C 1 219 ? -5.680 -20.634 78.623 1.00 12.20 219 MET C CA 1
ATOM 6594 C C . MET C 1 219 ? -5.283 -19.161 78.421 1.00 12.04 219 MET C C 1
ATOM 6595 O O . MET C 1 219 ? -5.346 -18.366 79.359 1.00 11.51 219 MET C O 1
ATOM 6600 N N . THR C 1 220 ? -4.843 -18.811 77.207 1.00 11.19 220 THR C N 1
ATOM 6601 C CA . THR C 1 220 ? -4.407 -17.453 76.882 1.00 10.73 220 THR C CA 1
ATOM 6602 C C . THR C 1 220 ? -5.532 -16.468 77.139 1.00 10.97 220 THR C C 1
ATOM 6603 O O . THR C 1 220 ? -5.291 -15.360 77.631 1.00 10.17 220 THR C O 1
ATOM 6607 N N . HIS C 1 221 ? -6.760 -16.874 76.772 1.00 10.97 221 HIS C N 1
ATOM 6608 C CA . HIS C 1 221 ? -7.907 -16.002 76.923 1.00 11.24 221 HIS C CA 1
ATOM 6609 C C . HIS C 1 221 ? -8.872 -16.417 78.014 1.00 12.67 221 HIS C C 1
ATOM 6610 O O . HIS C 1 221 ? -10.077 -16.078 77.967 1.00 12.75 221 HIS C O 1
ATOM 6617 N N . ARG C 1 222 ? -8.344 -17.121 79.015 1.00 12.95 222 ARG C N 1
ATOM 6618 C CA . ARG C 1 222 ? -9.106 -17.486 80.209 1.00 13.87 222 ARG C CA 1
ATOM 6619 C C . ARG C 1 222 ? -9.760 -16.301 80.925 1.00 13.85 222 ARG C C 1
ATOM 6620 O O . ARG C 1 222 ? -10.909 -16.390 81.370 1.00 13.49 222 ARG C O 1
ATOM 6628 N N . SER C 1 223 ? -9.069 -15.162 80.996 1.00 13.43 223 SER C N 1
ATOM 6629 C CA . SER C 1 223 ? -9.684 -13.963 81.565 1.00 13.17 223 SER C CA 1
ATOM 6630 C C . SER C 1 223 ? -10.998 -13.629 80.817 1.00 13.41 223 SER C C 1
ATOM 6631 O O . SER C 1 223 ? -12.044 -13.395 81.454 1.00 13.51 223 SER C O 1
ATOM 6634 N N . MET C 1 224 ? -10.953 -13.679 79.481 1.00 12.74 224 MET C N 1
ATOM 6635 C CA . MET C 1 224 ? -12.127 -13.401 78.661 1.00 14.36 224 MET C CA 1
ATOM 6636 C C . MET C 1 224 ? -13.226 -14.463 78.763 1.00 14.33 224 MET C C 1
ATOM 6637 O O . MET C 1 224 ? -14.392 -14.123 78.662 1.00 14.58 224 MET C O 1
ATOM 6642 N N . VAL C 1 225 ? -12.849 -15.731 78.941 1.00 14.89 225 VAL C N 1
ATOM 6643 C CA . VAL C 1 225 ? -13.796 -16.798 79.230 1.00 15.81 225 VAL C CA 1
ATOM 6644 C C . VAL C 1 225 ? -14.550 -16.474 80.527 1.00 17.29 225 VAL C C 1
ATOM 6645 O O . VAL C 1 225 ? -15.760 -16.650 80.598 1.00 17.57 225 VAL C O 1
ATOM 6649 N N . GLU C 1 226 ? -13.826 -16.018 81.558 1.00 17.95 226 GLU C N 1
ATOM 6650 C CA . GLU C 1 226 ? -14.450 -15.650 82.840 1.00 19.41 226 GLU C CA 1
ATOM 6651 C C . GLU C 1 226 ? -15.357 -14.443 82.778 1.00 18.88 226 GLU C C 1
ATOM 6652 O O . GLU C 1 226 ? -16.306 -14.377 83.536 1.00 19.24 226 GLU C O 1
ATOM 6658 N N . LEU C 1 227 ? -15.064 -13.499 81.880 1.00 18.38 227 LEU C N 1
ATOM 6659 C CA . LEU C 1 227 ? -15.876 -12.303 81.726 1.00 18.28 227 LEU C CA 1
ATOM 6660 C C . LEU C 1 227 ? -17.070 -12.542 80.815 1.00 18.50 227 LEU C C 1
ATOM 6661 O O . LEU C 1 227 ? -17.909 -11.669 80.689 1.00 18.52 227 LEU C O 1
ATOM 6666 N N . GLY C 1 228 ? -17.125 -13.715 80.179 1.00 19.03 228 GLY C N 1
ATOM 6667 C CA . GLY C 1 228 ? -18.195 -14.055 79.252 1.00 19.48 228 GLY C CA 1
ATOM 6668 C C . GLY C 1 228 ? -17.977 -13.619 77.812 1.00 20.23 228 GLY C C 1
ATOM 6669 O O . GLY C 1 228 ? -18.919 -13.678 77.022 1.00 20.11 228 GLY C O 1
ATOM 6670 N N . LEU C 1 229 ? -16.754 -13.199 77.464 1.00 20.93 229 LEU C N 1
ATOM 6671 C CA . LEU C 1 229 ? -16.458 -12.722 76.110 1.00 22.03 229 LEU C CA 1
ATOM 6672 C C . LEU C 1 229 ? -15.882 -13.775 75.180 1.00 22.08 229 LEU C C 1
ATOM 6673 O O . LEU C 1 229 ? -16.057 -13.695 73.971 1.00 23.01 229 LEU C O 1
ATOM 6678 N N . ALA C 1 230 ? -15.203 -14.759 75.738 1.00 21.88 230 ALA C N 1
ATOM 6679 C CA . ALA C 1 230 ? -14.698 -15.875 74.939 1.00 21.83 230 ALA C CA 1
ATOM 6680 C C . ALA C 1 230 ? -15.622 -17.071 75.170 1.00 22.16 230 ALA C C 1
ATOM 6681 O O . ALA C 1 230 ? -16.301 -17.100 76.195 1.00 21.98 230 ALA C O 1
ATOM 6683 N N . PRO C 1 231 ? -15.680 -18.030 74.232 1.00 22.83 231 PRO C N 1
ATOM 6684 C CA . PRO C 1 231 ? -16.560 -19.206 74.382 1.00 22.68 231 PRO C CA 1
ATOM 6685 C C . PRO C 1 231 ? -16.252 -19.974 75.672 1.00 22.83 231 PRO C C 1
ATOM 6686 O O . PRO C 1 231 ? -15.071 -20.271 75.915 1.00 22.61 231 PRO C O 1
ATOM 6690 N N . PRO C 1 232 ? -17.263 -20.259 76.503 1.00 22.64 232 PRO C N 1
ATOM 6691 C CA . PRO C 1 232 ? -17.031 -20.963 77.778 1.00 22.58 232 PRO C CA 1
ATOM 6692 C C . PRO C 1 232 ? -16.864 -22.482 77.644 1.00 22.84 232 PRO C C 1
ATOM 6693 O O . PRO C 1 232 ? -16.302 -23.126 78.540 1.00 23.10 232 PRO C O 1
ATOM 6697 N N . ASP C 1 233 ? -17.364 -23.049 76.555 1.00 22.91 233 ASP C N 1
ATOM 6698 C CA . ASP C 1 233 ? -17.279 -24.495 76.341 1.00 22.99 233 ASP C CA 1
ATOM 6699 C C . ASP C 1 233 ? -15.855 -24.881 75.962 1.00 22.34 233 ASP C C 1
ATOM 6700 O O . ASP C 1 233 ? -15.358 -24.459 74.922 1.00 22.15 233 ASP C O 1
ATOM 6705 N N . PRO C 1 234 ? -15.202 -25.698 76.787 1.00 22.24 234 PRO C N 1
ATOM 6706 C CA . PRO C 1 234 ? -13.845 -26.162 76.469 1.00 21.96 234 PRO C CA 1
ATOM 6707 C C . PRO C 1 234 ? -13.798 -26.978 75.172 1.00 21.31 234 PRO C C 1
ATOM 6708 O O . PRO C 1 234 ? -12.716 -27.147 74.603 1.00 21.87 234 PRO C O 1
ATOM 6712 N N . GLN C 1 235 ? -14.947 -27.453 74.705 1.00 19.74 235 GLN C N 1
ATOM 6713 C CA . GLN C 1 235 ? -15.028 -28.236 73.466 1.00 19.04 235 GLN C CA 1
ATOM 6714 C C . GLN C 1 235 ? -15.446 -27.391 72.271 1.00 17.94 235 GLN C C 1
ATOM 6715 O O . GLN C 1 235 ? -15.776 -27.925 71.211 1.00 18.06 235 GLN C O 1
ATOM 6721 N N . PHE C 1 236 ? -15.461 -26.077 72.437 1.00 17.11 236 PHE C N 1
ATOM 6722 C CA . PHE C 1 236 ? -16.056 -25.211 71.417 1.00 16.70 236 PHE C CA 1
ATOM 6723 C C . PHE C 1 236 ? -15.517 -25.448 69.998 1.00 16.60 236 PHE C C 1
ATOM 6724 O O . PHE C 1 236 ? -16.263 -25.302 69.019 1.00 15.40 236 PHE C O 1
ATOM 6732 N N . ALA C 1 237 ? -14.231 -25.790 69.884 1.00 16.48 237 ALA C N 1
ATOM 6733 C CA . ALA C 1 237 ? -13.604 -25.842 68.554 1.00 16.57 237 ALA C CA 1
ATOM 6734 C C . ALA C 1 237 ? -13.809 -27.204 67.890 1.00 16.79 237 ALA C C 1
ATOM 6735 O O . ALA C 1 237 ? -13.405 -27.401 66.740 1.00 16.79 237 ALA C O 1
ATOM 6737 N N . LEU C 1 238 ? -14.466 -28.130 68.602 1.00 16.46 238 LEU C N 1
ATOM 6738 C CA . LEU C 1 238 ? -14.883 -29.404 68.012 1.00 16.55 238 LEU C CA 1
ATOM 6739 C C . LEU C 1 238 ? -16.006 -29.166 67.002 1.00 16.69 238 LEU C C 1
ATOM 6740 O O . LEU C 1 238 ? -16.188 -29.950 66.063 1.00 16.51 238 LEU C O 1
ATOM 6745 N N . TYR C 1 239 ? -16.747 -28.069 67.187 1.00 16.65 239 TYR C N 1
ATOM 6746 C CA . TYR C 1 239 ? -17.790 -27.685 66.230 1.00 16.74 239 TYR C CA 1
ATOM 6747 C C . TYR C 1 239 ? -17.194 -26.776 65.167 1.00 16.57 239 TYR C C 1
ATOM 6748 O O . TYR C 1 239 ? -17.558 -25.582 65.039 1.00 16.68 239 TYR C O 1
ATOM 6757 N N . GLY C 1 240 ? -16.300 -27.350 64.366 1.00 16.25 240 GLY C N 1
ATOM 6758 C CA . GLY C 1 240 ? -15.585 -26.565 63.371 1.00 15.24 240 GLY C CA 1
ATOM 6759 C C . GLY C 1 240 ? -14.798 -27.418 62.421 1.00 14.66 240 GLY C C 1
ATOM 6760 O O . GLY C 1 240 ? -14.869 -28.645 62.489 1.00 14.85 240 GLY C O 1
ATOM 6761 N N . GLU C 1 241 ? -14.024 -26.758 61.566 1.00 13.89 241 GLU C N 1
ATOM 6762 C CA . GLU C 1 241 ? -13.303 -27.379 60.466 1.00 13.28 241 GLU C CA 1
ATOM 6763 C C . GLU C 1 241 ? -11.919 -26.723 60.328 1.00 12.84 241 GLU C C 1
ATOM 6764 O O . GLU C 1 241 ? -11.794 -25.496 60.381 1.00 12.70 241 GLU C O 1
ATOM 6770 N N . HIS C 1 242 ? -10.893 -27.560 60.150 1.00 13.13 242 HIS C N 1
ATOM 6771 C CA . HIS C 1 242 ? -9.484 -27.169 60.037 1.00 12.34 242 HIS C CA 1
ATOM 6772 C C . HIS C 1 242 ? -9.021 -27.444 58.615 1.00 12.45 242 HIS C C 1
ATOM 6773 O O . HIS C 1 242 ? -8.941 -28.609 58.208 1.00 13.28 242 HIS C O 1
ATOM 6780 N N . ILE C 1 243 ? -8.671 -26.397 57.875 1.00 11.85 243 ILE C N 1
ATOM 6781 C CA . ILE C 1 243 ? -8.515 -26.495 56.411 1.00 12.73 243 ILE C CA 1
ATOM 6782 C C . ILE C 1 243 ? -7.197 -25.934 55.940 1.00 12.94 243 ILE C C 1
ATOM 6783 O O . ILE C 1 243 ? -6.794 -24.840 56.329 1.00 12.85 243 ILE C O 1
ATOM 6788 N N . HIS C 1 244 ? -6.519 -26.658 55.065 1.00 13.34 244 HIS C N 1
ATOM 6789 C CA . HIS C 1 244 ? -5.326 -26.070 54.477 1.00 13.30 244 HIS C CA 1
ATOM 6790 C C . HIS C 1 244 ? -5.212 -26.376 52.991 1.00 13.85 244 HIS C C 1
ATOM 6791 O O . HIS C 1 244 ? -5.926 -27.217 52.434 1.00 13.17 244 HIS C O 1
ATOM 6798 N N . THR C 1 245 ? -4.266 -25.701 52.375 1.00 13.98 245 THR C N 1
ATOM 6799 C CA . THR C 1 245 ? -4.243 -25.541 50.948 1.00 14.82 245 THR C CA 1
ATOM 6800 C C . THR C 1 245 ? -2.761 -25.587 50.586 1.00 14.40 245 THR C C 1
ATOM 6801 O O . THR C 1 245 ? -1.922 -25.645 51.497 1.00 13.71 245 THR C O 1
ATOM 6805 N N . GLY C 1 246 ? -2.428 -25.608 49.283 1.00 13.51 246 GLY C N 1
ATOM 6806 C CA . GLY C 1 246 ? -1.042 -25.497 48.873 1.00 13.21 246 GLY C CA 1
ATOM 6807 C C . GLY C 1 246 ? -0.494 -24.123 49.248 1.00 13.14 246 GLY C C 1
ATOM 6808 O O . GLY C 1 246 ? -1.238 -23.279 49.735 1.00 13.05 246 GLY C O 1
ATOM 6809 N N . HIS C 1 247 ? 0.796 -23.895 49.005 1.00 13.04 247 HIS C N 1
ATOM 6810 C CA . HIS C 1 247 ? 1.481 -22.643 49.375 1.00 13.16 247 HIS C CA 1
ATOM 6811 C C . HIS C 1 247 ? 1.375 -22.176 50.834 1.00 12.86 247 HIS C C 1
ATOM 6812 O O . HIS C 1 247 ? 1.431 -20.969 51.105 1.00 12.25 247 HIS C O 1
ATOM 6819 N N . GLY C 1 248 ? 1.261 -23.111 51.764 1.00 11.72 248 GLY C N 1
ATOM 6820 C CA . GLY C 1 248 ? 1.312 -22.755 53.174 1.00 11.56 248 GLY C CA 1
ATOM 6821 C C . GLY C 1 248 ? 0.055 -22.157 53.814 1.00 11.60 248 GLY C C 1
ATOM 6822 O O . GLY C 1 248 ? 0.042 -21.866 55.032 1.00 11.54 248 GLY C O 1
ATOM 6823 N N . HIS C 1 249 ? -1.001 -21.981 53.018 1.00 11.38 249 HIS C N 1
ATOM 6824 C CA . HIS C 1 249 ? -2.195 -21.287 53.484 1.00 10.99 249 HIS C CA 1
ATOM 6825 C C . HIS C 1 249 ? -3.071 -22.230 54.284 1.00 11.73 249 HIS C C 1
ATOM 6826 O O . HIS C 1 249 ? -3.136 -23.444 53.996 1.00 11.30 249 HIS C O 1
ATOM 6833 N N . GLY C 1 250 ? -3.742 -21.681 55.292 1.00 11.54 250 GLY C N 1
ATOM 6834 C CA . GLY C 1 250 ? -4.631 -22.460 56.129 1.00 11.21 250 GLY C CA 1
ATOM 6835 C C . GLY C 1 250 ? -5.628 -21.571 56.853 1.00 11.95 250 GLY C C 1
ATOM 6836 O O . GLY C 1 250 ? -5.392 -20.344 57.020 1.00 11.43 250 GLY C O 1
ATOM 6837 N N . LEU C 1 251 ? -6.730 -22.180 57.287 1.00 11.18 251 LEU C N 1
ATOM 6838 C CA . LEU C 1 251 ? -7.765 -21.495 58.061 1.00 11.65 251 LEU C CA 1
ATOM 6839 C C . LEU C 1 251 ? -8.570 -22.463 58.923 1.00 11.71 251 LEU C C 1
ATOM 6840 O O . LEU C 1 251 ? -8.595 -23.673 58.677 1.00 12.12 251 LEU C O 1
ATOM 6845 N N . GLY C 1 252 ? -9.234 -21.926 59.936 1.00 11.96 252 GLY C N 1
ATOM 6846 C CA . GLY C 1 252 ? -10.240 -22.675 60.652 1.00 12.11 252 GLY C CA 1
ATOM 6847 C C . GLY C 1 252 ? -11.580 -21.974 60.683 1.00 12.37 252 GLY C C 1
ATOM 6848 O O . GLY C 1 252 ? -11.647 -20.763 60.684 1.00 11.58 252 GLY C O 1
ATOM 6849 N N . ILE C 1 253 ? -12.661 -22.754 60.762 1.00 12.97 253 ILE C N 1
ATOM 6850 C CA . ILE C 1 253 ? -14.015 -22.214 60.791 1.00 13.51 253 ILE C CA 1
ATOM 6851 C C . ILE C 1 253 ? -14.735 -22.891 61.966 1.00 14.56 253 ILE C C 1
ATOM 6852 O O . ILE C 1 253 ? -14.780 -24.124 62.042 1.00 14.60 253 ILE C O 1
ATOM 6857 N N . ILE C 1 254 ? -15.260 -22.088 62.888 1.00 14.66 254 ILE C N 1
ATOM 6858 C CA . ILE C 1 254 ? -15.940 -22.592 64.074 1.00 15.81 254 ILE C CA 1
ATOM 6859 C C . ILE C 1 254 ? -17.347 -22.021 64.145 1.00 17.02 254 ILE C C 1
ATOM 6860 O O . ILE C 1 254 ? -17.542 -20.831 63.911 1.00 16.88 254 ILE C O 1
ATOM 6865 N N . GLY C 1 255 ? -18.328 -22.889 64.423 1.00 18.66 255 GLY C N 1
ATOM 6866 C CA . GLY C 1 255 ? -19.705 -22.470 64.653 1.00 20.50 255 GLY C CA 1
ATOM 6867 C C . GLY C 1 255 ? -20.207 -22.889 66.033 1.00 22.40 255 GLY C C 1
ATOM 6868 O O . GLY C 1 255 ? -19.501 -23.583 66.765 1.00 21.58 255 GLY C O 1
ATOM 6869 N N . PRO C 1 256 ? -21.427 -22.490 66.391 1.00 24.54 256 PRO C N 1
ATOM 6870 C CA . PRO C 1 256 ? -22.013 -22.858 67.691 1.00 26.47 256 PRO C CA 1
ATOM 6871 C C . PRO C 1 256 ? -22.418 -24.336 67.770 1.00 28.46 256 PRO C C 1
ATOM 6872 O O . PRO C 1 256 ? -22.622 -24.954 66.735 1.00 28.18 256 PRO C O 1
ATOM 6876 N N . PRO C 1 257 ? -22.519 -24.886 68.980 1.00 30.81 257 PRO C N 1
ATOM 6877 C CA . PRO C 1 257 ? -23.011 -26.263 69.191 1.00 32.94 257 PRO C CA 1
ATOM 6878 C C . PRO C 1 257 ? -24.500 -26.420 68.850 1.00 35.09 257 PRO C C 1
ATOM 6879 O O . PRO C 1 257 ? -25.185 -25.399 68.812 1.00 34.99 257 PRO C O 1
ATOM 6883 N N . PRO C 1 258 ? -24.984 -27.651 68.618 1.00 37.49 258 PRO C N 1
ATOM 6884 C CA . PRO C 1 258 ? -26.403 -27.906 68.286 1.00 38.96 258 PRO C CA 1
ATOM 6885 C C . PRO C 1 258 ? -27.423 -27.224 69.220 1.00 40.38 258 PRO C C 1
ATOM 6886 O O . PRO C 1 258 ? -28.466 -26.748 68.734 1.00 40.87 258 PRO C O 1
ATOM 6890 N N . GLY C 1 259 ? -27.129 -27.177 70.521 1.00 41.54 259 GLY C N 1
ATOM 6891 C CA . GLY C 1 259 ? -28.040 -26.576 71.490 1.00 43.23 259 GLY C CA 1
ATOM 6892 C C . GLY C 1 259 ? -27.833 -25.081 71.728 1.00 44.17 259 GLY C C 1
ATOM 6893 O O . GLY C 1 259 ? -28.032 -24.575 72.850 1.00 44.53 259 GLY C O 1
ATOM 6894 N N . MET C 1 260 ? -27.427 -24.380 70.669 1.00 44.66 260 MET C N 1
ATOM 6895 C CA . MET C 1 260 ? -27.174 -22.938 70.707 1.00 44.85 260 MET C CA 1
ATOM 6896 C C . MET C 1 260 ? -27.512 -22.333 69.353 1.00 44.38 260 MET C C 1
ATOM 6897 O O . MET C 1 260 ? -26.730 -22.423 68.402 1.00 45.07 260 MET C O 1
ATOM 6902 N N . PRO C 1 261 ? -28.694 -21.748 69.237 1.00 43.57 261 PRO C N 1
ATOM 6903 C CA . PRO C 1 261 ? -29.044 -21.019 68.021 1.00 42.56 261 PRO C CA 1
ATOM 6904 C C . PRO C 1 261 ? -28.404 -19.637 68.053 1.00 41.23 261 PRO C C 1
ATOM 6905 O O . PRO C 1 261 ? -28.513 -18.901 69.042 1.00 41.45 261 PRO C O 1
ATOM 6909 N N . LEU C 1 262 ? -27.697 -19.312 66.983 1.00 39.32 262 LEU C N 1
ATOM 6910 C CA . LEU C 1 262 ? -27.198 -17.970 66.786 1.00 37.33 262 LEU C CA 1
ATOM 6911 C C . LEU C 1 262 ? -27.741 -17.521 65.446 1.00 35.38 262 LEU C C 1
ATOM 6912 O O . LEU C 1 262 ? -27.942 -18.356 64.579 1.00 35.13 262 LEU C O 1
ATOM 6917 N N . PRO C 1 263 ? -27.988 -16.220 65.281 1.00 33.53 263 PRO C N 1
ATOM 6918 C CA . PRO C 1 263 ? -28.361 -15.666 63.977 1.00 31.94 263 PRO C CA 1
ATOM 6919 C C . PRO C 1 263 ? -27.431 -16.183 62.883 1.00 30.20 263 PRO C C 1
ATOM 6920 O O . PRO C 1 263 ? -26.224 -16.320 63.111 1.00 29.44 263 PRO C O 1
ATOM 6924 N N . GLU C 1 264 ? -28.007 -16.503 61.727 1.00 28.17 264 GLU C N 1
ATOM 6925 C CA . GLU C 1 264 ? -27.246 -17.037 60.602 1.00 26.81 264 GLU C CA 1
ATOM 6926 C C . GLU C 1 264 ? -26.344 -15.969 60.019 1.00 24.55 264 GLU C C 1
ATOM 6927 O O . GLU C 1 264 ? -26.601 -14.769 60.175 1.00 23.18 264 GLU C O 1
ATOM 6933 N N . PHE C 1 265 ? -25.290 -16.411 59.340 1.00 23.20 265 PHE C N 1
ATOM 6934 C CA . PHE C 1 265 ? -24.359 -15.491 58.670 1.00 22.02 265 PHE C CA 1
ATOM 6935 C C . PHE C 1 265 ? -23.772 -14.473 59.656 1.00 21.44 265 PHE C C 1
ATOM 6936 O O . PHE C 1 265 ? -23.674 -13.295 59.344 1.00 20.84 265 PHE C O 1
ATOM 6944 N N . MET C 1 266 ? -23.409 -14.943 60.853 1.00 21.09 266 MET C N 1
ATOM 6945 C CA . MET C 1 266 ? -22.764 -14.112 61.899 1.00 21.50 266 MET C CA 1
ATOM 6946 C C . MET C 1 266 ? -23.631 -12.915 62.309 1.00 21.38 266 MET C C 1
ATOM 6947 O O . MET C 1 266 ? -23.125 -11.907 62.825 1.00 21.82 266 MET C O 1
ATOM 6952 N N . GLY C 1 267 ? -24.931 -13.013 62.051 1.00 21.00 267 GLY C N 1
ATOM 6953 C CA . GLY C 1 267 ? -25.836 -11.911 62.313 1.00 20.20 267 GLY C CA 1
ATOM 6954 C C . GLY C 1 267 ? -25.587 -10.659 61.490 1.00 19.88 267 GLY C C 1
ATOM 6955 O O . GLY C 1 267 ? -25.942 -9.575 61.936 1.00 19.79 267 GLY C O 1
ATOM 6956 N N . LEU C 1 268 ? -24.986 -10.788 60.303 1.00 19.29 268 LEU C N 1
ATOM 6957 C CA . LEU C 1 268 ? -24.797 -9.634 59.424 1.00 19.75 268 LEU C CA 1
ATOM 6958 C C . LEU C 1 268 ? -26.118 -8.962 59.056 1.00 20.07 268 LEU C C 1
ATOM 6959 O O . LEU C 1 268 ? -27.159 -9.618 59.003 1.00 19.65 268 LEU C O 1
ATOM 6964 N N . PRO C 1 269 ? -26.079 -7.656 58.786 1.00 20.60 269 PRO C N 1
ATOM 6965 C CA . PRO C 1 269 ? -27.298 -6.933 58.423 1.00 20.81 269 PRO C CA 1
ATOM 6966 C C . PRO C 1 269 ? -28.001 -7.583 57.237 1.00 21.01 269 PRO C C 1
ATOM 6967 O O . PRO C 1 269 ? -27.365 -8.222 56.377 1.00 20.67 269 PRO C O 1
ATOM 6971 N N . GLU C 1 270 ? -29.319 -7.408 57.210 1.00 20.88 270 GLU C N 1
ATOM 6972 C CA . GLU C 1 270 ? -30.205 -7.973 56.194 1.00 21.39 270 GLU C CA 1
ATOM 6973 C C . GLU C 1 270 ? -29.809 -7.702 54.739 1.00 20.55 270 GLU C C 1
ATOM 6974 O O . GLU C 1 270 ? -29.808 -8.622 53.913 1.00 19.93 270 GLU C O 1
ATOM 6980 N N . ASN C 1 271 ? -29.464 -6.450 54.430 1.00 19.52 271 ASN C N 1
ATOM 6981 C CA . ASN C 1 271 ? -29.061 -6.095 53.078 1.00 19.38 271 ASN C CA 1
ATOM 6982 C C . ASN C 1 271 ? -27.780 -6.815 52.646 1.00 19.37 271 ASN C C 1
ATOM 6983 O O . ASN C 1 271 ? -27.642 -7.173 51.476 1.00 18.85 271 ASN C O 1
ATOM 6988 N N . ILE C 1 272 ? -26.861 -7.036 53.590 1.00 19.11 272 ILE C N 1
ATOM 6989 C CA . ILE C 1 272 ? -25.617 -7.735 53.278 1.00 19.00 272 ILE C CA 1
ATOM 6990 C C . ILE C 1 272 ? -25.916 -9.226 53.042 1.00 18.89 272 ILE C C 1
ATOM 6991 O O . ILE C 1 272 ? -25.379 -9.846 52.122 1.00 19.27 272 ILE C O 1
ATOM 6996 N N . VAL C 1 273 ? -26.794 -9.788 53.860 1.00 18.91 273 VAL C N 1
ATOM 6997 C CA . VAL C 1 273 ? -27.171 -11.190 53.707 1.00 19.68 273 VAL C CA 1
ATOM 6998 C C . VAL C 1 273 ? -27.814 -11.449 52.336 1.00 20.28 273 VAL C C 1
ATOM 6999 O O . VAL C 1 273 ? -27.506 -12.437 51.669 1.00 19.19 273 VAL C O 1
ATOM 7003 N N . GLU C 1 274 ? -28.686 -10.532 51.922 1.00 21.56 274 GLU C N 1
ATOM 7004 C CA . GLU C 1 274 ? -29.287 -10.543 50.581 1.00 23.23 274 GLU C CA 1
ATOM 7005 C C . GLU C 1 274 ? -28.210 -10.647 49.516 1.00 22.92 274 GLU C C 1
ATOM 7006 O O . GLU C 1 274 ? -28.277 -11.498 48.617 1.00 22.19 274 GLU C O 1
ATOM 7012 N N . GLU C 1 275 ? -27.209 -9.782 49.639 1.00 22.40 275 GLU C N 1
ATOM 7013 C CA . GLU C 1 275 ? -26.193 -9.665 48.614 1.00 22.49 275 GLU C CA 1
ATOM 7014 C C . GLU C 1 275 ? -25.315 -10.907 48.603 1.00 22.54 275 GLU C C 1
ATOM 7015 O O . GLU C 1 275 ? -25.057 -11.452 47.535 1.00 22.17 275 GLU C O 1
ATOM 7021 N N . LEU C 1 276 ? -24.898 -11.383 49.786 1.00 22.73 276 LEU C N 1
ATOM 7022 C CA . LEU C 1 276 ? -24.016 -12.559 49.862 1.00 23.20 276 LEU C CA 1
ATOM 7023 C C . LEU C 1 276 ? -24.653 -13.833 49.293 1.00 23.58 276 LEU C C 1
ATOM 7024 O O . LEU C 1 276 ? -23.967 -14.645 48.672 1.00 23.34 276 LEU C O 1
ATOM 7029 N N . GLU C 1 277 ? -25.954 -14.000 49.503 1.00 24.28 277 GLU C N 1
ATOM 7030 C CA . GLU C 1 277 ? -26.708 -15.134 48.943 1.00 26.06 277 GLU C CA 1
ATOM 7031 C C . GLU C 1 277 ? -26.679 -15.167 47.414 1.00 26.43 277 GLU C C 1
ATOM 7032 O O . GLU C 1 277 ? -26.781 -16.233 46.797 1.00 26.53 277 GLU C O 1
ATOM 7038 N N . ARG C 1 278 ? -26.504 -13.992 46.819 1.00 27.00 278 ARG C N 1
ATOM 7039 C CA . ARG C 1 278 ? -26.464 -13.847 45.379 1.00 27.86 278 ARG C CA 1
ATOM 7040 C C . ARG C 1 278 ? -25.017 -13.747 44.848 1.00 27.62 278 ARG C C 1
ATOM 7041 O O . ARG C 1 278 ? -24.771 -14.083 43.684 1.00 28.50 278 ARG C O 1
ATOM 7049 N N . ARG C 1 279 ? -24.071 -13.325 45.694 1.00 26.31 279 ARG C N 1
ATOM 7050 C CA . ARG C 1 279 ? -22.683 -13.153 45.257 1.00 25.37 279 ARG C CA 1
ATOM 7051 C C . ARG C 1 279 ? -21.848 -14.435 45.391 1.00 24.68 279 ARG C C 1
ATOM 7052 O O . ARG C 1 279 ? -20.981 -14.706 44.564 1.00 25.46 279 ARG C O 1
ATOM 7060 N N . LEU C 1 280 ? -22.119 -15.227 46.421 1.00 23.50 280 LEU C N 1
ATOM 7061 C CA . LEU C 1 280 ? -21.342 -16.440 46.699 1.00 22.40 280 LEU C CA 1
ATOM 7062 C C . LEU C 1 280 ? -22.045 -17.650 46.118 1.00 21.89 280 LEU C C 1
ATOM 7063 O O . LEU C 1 280 ? -23.259 -17.623 45.970 1.00 21.06 280 LEU C O 1
ATOM 7068 N N . THR C 1 281 ? -21.300 -18.716 45.819 1.00 21.32 281 THR C N 1
ATOM 7069 C CA . THR C 1 281 ? -21.930 -19.989 45.394 1.00 20.48 281 THR C CA 1
ATOM 7070 C C . THR C 1 281 ? -22.705 -20.622 46.549 1.00 20.58 281 THR C C 1
ATOM 7071 O O . THR C 1 281 ? -22.407 -20.353 47.718 1.00 20.36 281 THR C O 1
ATOM 7075 N N . PRO C 1 282 ? -23.698 -21.465 46.234 1.00 20.69 282 PRO C N 1
ATOM 7076 C CA . PRO C 1 282 ? -24.453 -22.156 47.279 1.00 20.79 282 PRO C CA 1
ATOM 7077 C C . PRO C 1 282 ? -23.550 -22.902 48.273 1.00 20.73 282 PRO C C 1
ATOM 7078 O O . PRO C 1 282 ? -23.835 -22.891 49.459 1.00 21.05 282 PRO C O 1
ATOM 7082 N N . GLU C 1 283 ? -22.478 -23.524 47.789 1.00 20.91 283 GLU C N 1
ATOM 7083 C CA . GLU C 1 283 ? -21.520 -24.212 48.659 1.00 20.75 283 GLU C CA 1
ATOM 7084 C C . GLU C 1 283 ? -20.835 -23.226 49.619 1.00 19.82 283 GLU C C 1
ATOM 7085 O O . GLU C 1 283 ? -20.639 -23.541 50.792 1.00 19.38 283 GLU C O 1
ATOM 7091 N N . GLN C 1 284 ? -20.490 -22.036 49.133 1.00 18.84 284 GLN C N 1
ATOM 7092 C CA . GLN C 1 284 ? -19.879 -21.033 50.017 1.00 18.25 284 GLN C CA 1
ATOM 7093 C C . GLN C 1 284 ? -20.890 -20.529 51.033 1.00 18.09 284 GLN C C 1
ATOM 7094 O O . GLN C 1 284 ? -20.565 -20.357 52.206 1.00 18.36 284 GLN C O 1
ATOM 7100 N N . VAL C 1 285 ? -22.124 -20.324 50.579 1.00 18.38 285 VAL C N 1
ATOM 7101 C CA . VAL C 1 285 ? -23.210 -19.828 51.431 1.00 18.16 285 VAL C CA 1
ATOM 7102 C C . VAL C 1 285 ? -23.472 -20.750 52.611 1.00 18.46 285 VAL C C 1
ATOM 7103 O O . VAL C 1 285 ? -23.574 -20.294 53.773 1.00 18.52 285 VAL C O 1
ATOM 7107 N N . GLU C 1 286 ? -23.533 -22.048 52.333 1.00 18.36 286 GLU C N 1
ATOM 7108 C CA . GLU C 1 286 ? -23.800 -23.021 53.381 1.00 18.52 286 GLU C CA 1
ATOM 7109 C C . GLU C 1 286 ? -22.633 -23.218 54.333 1.00 17.87 286 GLU C C 1
ATOM 7110 O O . GLU C 1 286 ? -22.844 -23.519 55.502 1.00 17.26 286 GLU C O 1
ATOM 7116 N N . ILE C 1 287 ? -21.399 -23.024 53.860 1.00 17.79 287 ILE C N 1
ATOM 7117 C CA . ILE C 1 287 ? -20.262 -23.067 54.792 1.00 17.48 287 ILE C CA 1
ATOM 7118 C C . ILE C 1 287 ? -20.314 -21.844 55.724 1.00 17.63 287 ILE C C 1
ATOM 7119 O O . ILE C 1 287 ? -20.116 -21.961 56.955 1.00 17.21 287 ILE C O 1
ATOM 7124 N N . PHE C 1 288 ? -20.618 -20.677 55.153 1.00 17.88 288 PHE C N 1
ATOM 7125 C CA . PHE C 1 288 ? -20.715 -19.450 55.945 1.00 17.88 288 PHE C CA 1
ATOM 7126 C C . PHE C 1 288 ? -21.917 -19.372 56.900 1.00 18.34 288 PHE C C 1
ATOM 7127 O O . PHE C 1 288 ? -21.828 -18.733 57.945 1.00 18.74 288 PHE C O 1
ATOM 7135 N N . ARG C 1 289 ? -23.032 -20.003 56.536 1.00 18.82 289 ARG C N 1
ATOM 7136 C CA . ARG C 1 289 ? -24.280 -19.851 57.284 1.00 19.00 289 ARG C CA 1
ATOM 7137 C C . ARG C 1 289 ? -24.199 -19.996 58.828 1.00 18.89 289 ARG C C 1
ATOM 7138 O O . ARG C 1 289 ? -24.737 -19.158 59.548 1.00 18.16 289 ARG C O 1
ATOM 7146 N N . PRO C 1 290 ? -23.575 -21.053 59.338 1.00 19.09 290 PRO C N 1
ATOM 7147 C CA . PRO C 1 290 ? -23.476 -21.244 60.793 1.00 19.57 290 PRO C CA 1
ATOM 7148 C C . PRO C 1 290 ? -22.160 -20.741 61.418 1.00 19.20 290 PRO C C 1
ATOM 7149 O O . PRO C 1 290 ? -21.851 -21.071 62.561 1.00 20.13 290 PRO C O 1
ATOM 7153 N N . THR C 1 291 ? -21.400 -19.922 60.693 1.00 18.99 291 THR C N 1
ATOM 7154 C CA . THR C 1 291 ? -20.125 -19.434 61.218 1.00 18.11 291 THR C CA 1
ATOM 7155 C C . THR C 1 291 ? -20.238 -18.499 62.413 1.00 16.58 291 THR C C 1
ATOM 7156 O O . THR C 1 291 ? -21.058 -17.575 62.411 1.00 16.34 291 THR C O 1
ATOM 7160 N N . ALA C 1 292 ? -19.376 -18.744 63.403 1.00 14.91 292 ALA C N 1
ATOM 7161 C CA . ALA C 1 292 ? -19.095 -17.806 64.499 1.00 14.31 292 ALA C CA 1
ATOM 7162 C C . ALA C 1 292 ? -17.667 -17.210 64.446 1.00 13.19 292 ALA C C 1
ATOM 7163 O O . ALA C 1 292 ? -17.490 -16.062 64.785 1.00 13.23 292 ALA C O 1
ATOM 7165 N N . PHE C 1 293 ? -16.663 -18.018 64.081 1.00 13.47 293 PHE C N 1
ATOM 7166 C CA . PHE C 1 293 ? -15.255 -17.559 63.958 1.00 12.86 293 PHE C CA 1
ATOM 7167 C C . PHE C 1 293 ? -14.593 -18.095 62.709 1.00 12.43 293 PHE C C 1
ATOM 7168 O O . PHE C 1 293 ? -14.699 -19.295 62.382 1.00 12.29 293 PHE C O 1
ATOM 7176 N N . ILE C 1 294 ? -13.876 -17.212 62.035 1.00 11.66 294 ILE C N 1
ATOM 7177 C CA . ILE C 1 294 ? -12.977 -17.624 60.969 1.00 11.81 294 ILE C CA 1
ATOM 7178 C C . ILE C 1 294 ? -11.621 -17.037 61.264 1.00 11.66 294 ILE C C 1
ATOM 7179 O O . ILE C 1 294 ? -11.489 -15.820 61.410 1.00 11.38 294 ILE C O 1
ATOM 7184 N N . HIS C 1 295 ? -10.605 -17.887 61.330 1.00 11.83 295 HIS C N 1
ATOM 7185 C CA . HIS C 1 295 ? -9.219 -17.417 61.498 1.00 12.09 295 HIS C CA 1
ATOM 7186 C C . HIS C 1 295 ? -8.351 -18.071 60.420 1.00 12.41 295 HIS C C 1
ATOM 7187 O O . HIS C 1 295 ? -8.537 -19.240 60.073 1.00 13.02 295 HIS C O 1
ATOM 7194 N N . GLY C 1 296 ? -7.410 -17.323 59.866 1.00 12.04 296 GLY C N 1
ATOM 7195 C CA . GLY C 1 296 ? -6.512 -17.933 58.908 1.00 11.58 296 GLY C CA 1
ATOM 7196 C C . GLY C 1 296 ? -5.299 -17.098 58.644 1.00 11.28 296 GLY C C 1
ATOM 7197 O O . GLY C 1 296 ? -5.205 -15.946 59.072 1.00 10.70 296 GLY C O 1
ATOM 7198 N N . THR C 1 297 ? -4.374 -17.698 57.914 1.00 11.62 297 THR C N 1
ATOM 7199 C CA . THR C 1 297 ? -3.199 -17.009 57.464 1.00 11.71 297 THR C CA 1
ATOM 7200 C C . THR C 1 297 ? -2.994 -17.284 55.975 1.00 12.20 297 THR C C 1
ATOM 7201 O O . THR C 1 297 ? -3.023 -18.457 55.531 1.00 11.37 297 THR C O 1
ATOM 7205 N N . VAL C 1 298 ? -2.819 -16.188 55.238 1.00 10.91 298 VAL C N 1
ATOM 7206 C CA . VAL C 1 298 ? -2.306 -16.213 53.871 1.00 11.60 298 VAL C CA 1
ATOM 7207 C C . VAL C 1 298 ? -0.776 -16.121 53.928 1.00 11.50 298 VAL C C 1
ATOM 7208 O O . VAL C 1 298 ? -0.197 -15.080 54.282 1.00 10.34 298 VAL C O 1
ATOM 7212 N N . PHE C 1 299 ? -0.115 -17.242 53.631 1.00 11.23 299 PHE C N 1
ATOM 7213 C CA . PHE C 1 299 ? 1.356 -17.245 53.635 1.00 10.51 299 PHE C CA 1
ATOM 7214 C C . PHE C 1 299 ? 1.939 -16.081 52.830 1.00 10.33 299 PHE C C 1
ATOM 7215 O O . PHE C 1 299 ? 1.452 -15.809 51.752 1.00 10.66 299 PHE C O 1
ATOM 7223 N N . PRO C 1 300 ? 2.971 -15.396 53.341 1.00 10.26 300 PRO C N 1
ATOM 7224 C CA . PRO C 1 300 ? 3.548 -15.662 54.685 1.00 10.03 300 PRO C CA 1
ATOM 7225 C C . PRO C 1 300 ? 2.876 -15.013 55.895 1.00 9.97 300 PRO C C 1
ATOM 7226 O O . PRO C 1 300 ? 2.702 -15.664 56.933 1.00 9.66 300 PRO C O 1
ATOM 7230 N N . ASN C 1 301 ? 2.515 -13.737 55.786 1.00 9.79 301 ASN C N 1
ATOM 7231 C CA . ASN C 1 301 ? 2.343 -12.956 57.013 1.00 9.98 301 ASN C CA 1
ATOM 7232 C C . ASN C 1 301 ? 1.101 -12.090 57.073 1.00 9.76 301 ASN C C 1
ATOM 7233 O O . ASN C 1 301 ? 1.083 -11.094 57.771 1.00 11.00 301 ASN C O 1
ATOM 7238 N N . LEU C 1 302 ? 0.086 -12.432 56.300 1.00 11.04 302 LEU C N 1
ATOM 7239 C CA . LEU C 1 302 ? -1.225 -11.771 56.397 1.00 10.70 302 LEU C CA 1
ATOM 7240 C C . LEU C 1 302 ? -2.193 -12.716 57.098 1.00 11.39 302 LEU C C 1
ATOM 7241 O O . LEU C 1 302 ? -2.442 -13.819 56.594 1.00 11.75 302 LEU C O 1
ATOM 7246 N N . SER C 1 303 ? -2.764 -12.275 58.218 1.00 10.56 303 SER C N 1
ATOM 7247 C CA . SER C 1 303 ? -3.763 -13.065 58.906 1.00 11.30 303 SER C CA 1
ATOM 7248 C C . SER C 1 303 ? -5.134 -12.402 58.905 1.00 11.55 303 SER C C 1
ATOM 7249 O O . SER C 1 303 ? -5.255 -11.171 58.777 1.00 11.22 303 SER C O 1
ATOM 7252 N N . ILE C 1 304 ? -6.153 -13.244 59.075 1.00 11.62 304 ILE C N 1
ATOM 7253 C CA . ILE C 1 304 ? -7.552 -12.861 59.001 1.00 12.23 304 ILE C CA 1
ATOM 7254 C C . ILE C 1 304 ? -8.287 -13.322 60.259 1.00 12.47 304 ILE C C 1
ATOM 7255 O O . ILE C 1 304 ? -8.162 -14.472 60.673 1.00 11.57 304 ILE C O 1
ATOM 7260 N N . GLY C 1 305 ? -9.057 -12.418 60.847 1.00 12.02 305 GLY C N 1
ATOM 7261 C CA . GLY C 1 305 ? -9.954 -12.771 61.936 1.00 12.44 305 GLY C CA 1
ATOM 7262 C C . GLY C 1 305 ? -11.344 -12.249 61.650 1.00 13.24 305 GLY C C 1
ATOM 7263 O O . GLY C 1 305 ? -11.558 -11.048 61.592 1.00 15.08 305 GLY C O 1
ATOM 7264 N N . ASN C 1 306 ? -12.301 -13.137 61.427 1.00 13.24 306 ASN C N 1
ATOM 7265 C CA . ASN C 1 306 ? -13.685 -12.726 61.262 1.00 12.87 306 ASN C CA 1
ATOM 7266 C C . ASN C 1 306 ? -14.428 -13.382 62.419 1.00 13.21 306 ASN C C 1
ATOM 7267 O O . ASN C 1 306 ? -14.730 -14.589 62.364 1.00 12.06 306 ASN C O 1
ATOM 7272 N N . PHE C 1 307 ? -14.702 -12.589 63.457 1.00 13.09 307 PHE C N 1
ATOM 7273 C CA . PHE C 1 307 ? -15.128 -13.115 64.772 1.00 13.21 307 PHE C CA 1
ATOM 7274 C C . PHE C 1 307 ? -16.417 -12.440 65.251 1.00 13.61 307 PHE C C 1
ATOM 7275 O O . PHE C 1 307 ? -16.648 -11.256 64.986 1.00 12.95 307 PHE C O 1
ATOM 7283 N N . LEU C 1 308 ? -17.224 -13.189 65.989 1.00 14.16 308 LEU C N 1
ATOM 7284 C CA . LEU C 1 308 ? -18.450 -12.677 66.595 1.00 16.06 308 LEU C CA 1
ATOM 7285 C C . LEU C 1 308 ? -18.158 -12.432 68.061 1.00 16.58 308 LEU C C 1
ATOM 7286 O O . LEU C 1 308 ? -17.893 -13.387 68.773 1.00 17.00 308 LEU C O 1
ATOM 7291 N N . MET C 1 309 ? -18.187 -11.186 68.531 1.00 17.53 309 MET C N 1
ATOM 7292 C CA . MET C 1 309 ? -17.713 -10.889 69.901 1.00 18.58 309 MET C CA 1
ATOM 7293 C C . MET C 1 309 ? -18.362 -9.659 70.532 1.00 17.61 309 MET C C 1
ATOM 7294 O O . MET C 1 309 ? -18.735 -8.710 69.825 1.00 17.22 309 MET C O 1
ATOM 7299 N N . GLY C 1 310 ? -18.501 -9.676 71.863 1.00 17.18 310 GLY C N 1
ATOM 7300 C CA . GLY C 1 310 ? -19.028 -8.526 72.584 1.00 16.32 310 GLY C CA 1
ATOM 7301 C C . GLY C 1 310 ? -18.007 -7.408 72.687 1.00 15.98 310 GLY C C 1
ATOM 7302 O O . GLY C 1 310 ? -16.800 -7.677 72.729 1.00 15.80 310 GLY C O 1
ATOM 7303 N N . LYS C 1 311 ? -18.476 -6.160 72.705 1.00 15.91 311 LYS C N 1
ATOM 7304 C CA . LYS C 1 311 ? -17.628 -4.976 72.862 1.00 15.91 311 LYS C CA 1
ATOM 7305 C C . LYS C 1 311 ? -17.283 -4.691 74.338 1.00 16.05 311 LYS C C 1
ATOM 7306 O O . LYS C 1 311 ? -16.519 -3.775 74.653 1.00 15.72 311 LYS C O 1
ATOM 7312 N N . ASP C 1 312 ? -17.904 -5.453 75.231 1.00 16.17 312 ASP C N 1
ATOM 7313 C CA . ASP C 1 312 ? -17.606 -5.401 76.653 1.00 15.42 312 ASP C CA 1
ATOM 7314 C C . ASP C 1 312 ? -18.288 -6.596 77.285 1.00 15.07 312 ASP C C 1
ATOM 7315 O O . ASP C 1 312 ? -18.928 -7.379 76.583 1.00 15.52 312 ASP C O 1
ATOM 7320 N N . HIS C 1 313 ? -18.177 -6.722 78.597 1.00 15.08 313 HIS C N 1
ATOM 7321 C CA . HIS C 1 313 ? -18.717 -7.871 79.317 1.00 15.60 313 HIS C CA 1
ATOM 7322 C C . HIS C 1 313 ? -20.243 -7.897 79.480 1.00 15.76 313 HIS C C 1
ATOM 7323 O O . HIS C 1 313 ? -20.780 -8.893 79.952 1.00 15.98 313 HIS C O 1
ATOM 7330 N N . LEU C 1 314 ? -20.937 -6.830 79.076 1.00 16.69 314 LEU C N 1
ATOM 7331 C CA . LEU C 1 314 ? -22.403 -6.756 79.258 1.00 17.04 314 LEU C CA 1
ATOM 7332 C C . LEU C 1 314 ? -23.200 -6.820 77.956 1.00 17.48 314 LEU C C 1
ATOM 7333 O O . LEU C 1 314 ? -24.434 -6.846 77.991 1.00 16.85 314 LEU C O 1
ATOM 7338 N N . SER C 1 315 ? -22.495 -6.868 76.824 1.00 17.60 315 SER C N 1
ATOM 7339 C CA . SER C 1 315 ? -23.108 -6.704 75.508 1.00 18.31 315 SER C CA 1
ATOM 7340 C C . SER C 1 315 ? -23.281 -7.991 74.715 1.00 18.31 315 SER C C 1
ATOM 7341 O O . SER C 1 315 ? -22.485 -8.904 74.842 1.00 17.91 315 SER C O 1
ATOM 7344 N N . ALA C 1 316 ? -24.349 -8.053 73.911 1.00 17.87 316 ALA C N 1
ATOM 7345 C CA . ALA C 1 316 ? -24.492 -9.072 72.877 1.00 17.95 316 ALA C CA 1
ATOM 7346 C C . ALA C 1 316 ? -23.362 -8.902 71.835 1.00 17.38 316 ALA C C 1
ATOM 7347 O O . ALA C 1 316 ? -22.914 -7.783 71.558 1.00 17.33 316 ALA C O 1
ATOM 7349 N N . PRO C 1 317 ? -22.879 -10.014 71.294 1.00 17.11 317 PRO C N 1
ATOM 7350 C CA . PRO C 1 317 ? -21.768 -9.973 70.333 1.00 16.77 317 PRO C CA 1
ATOM 7351 C C . PRO C 1 317 ? -22.159 -9.448 68.950 1.00 16.52 317 PRO C C 1
ATOM 7352 O O . PRO C 1 317 ? -23.311 -9.619 68.514 1.00 15.50 317 PRO C O 1
ATOM 7356 N N . THR C 1 318 ? -21.223 -8.758 68.296 1.00 15.29 318 THR C N 1
ATOM 7357 C CA . THR C 1 318 ? -21.367 -8.469 66.870 1.00 14.40 318 THR C CA 1
ATOM 7358 C C . THR C 1 318 ? -20.136 -8.922 66.048 1.00 14.34 318 THR C C 1
ATOM 7359 O O . THR C 1 318 ? -19.040 -9.124 66.597 1.00 12.68 318 THR C O 1
ATOM 7363 N N . ALA C 1 319 ? -20.358 -9.185 64.761 1.00 13.53 319 ALA C N 1
ATOM 7364 C CA . ALA C 1 319 ? -19.301 -9.680 63.893 1.00 13.19 319 ALA C CA 1
ATOM 7365 C C . ALA C 1 319 ? -18.357 -8.541 63.537 1.00 13.03 319 ALA C C 1
ATOM 7366 O O . ALA C 1 319 ? -18.783 -7.394 63.330 1.00 13.25 319 ALA C O 1
ATOM 7368 N N . PHE C 1 320 ? -17.079 -8.850 63.451 1.00 12.54 320 PHE C N 1
ATOM 7369 C CA . PHE C 1 320 ? -16.115 -7.896 62.904 1.00 12.28 320 PHE C CA 1
ATOM 7370 C C . PHE C 1 320 ? -15.096 -8.661 62.105 1.00 12.42 320 PHE C C 1
ATOM 7371 O O . PHE C 1 320 ? -14.838 -9.844 62.386 1.00 11.62 320 PHE C O 1
ATOM 7379 N N . LEU C 1 321 ? -14.525 -7.967 61.122 1.00 12.19 321 LEU C N 1
ATOM 7380 C CA . LEU C 1 321 ? -13.440 -8.488 60.327 1.00 12.85 321 LEU C CA 1
ATOM 7381 C C . LEU C 1 321 ? -12.168 -7.692 60.575 1.00 13.10 321 LEU C C 1
ATOM 7382 O O . LEU C 1 321 ? -12.158 -6.452 60.550 1.00 13.71 321 LEU C O 1
ATOM 7387 N N . THR C 1 322 ? -11.067 -8.407 60.788 1.00 13.36 322 THR C N 1
ATOM 7388 C CA . THR C 1 322 ? -9.764 -7.756 60.788 1.00 12.23 322 THR C CA 1
ATOM 7389 C C . THR C 1 322 ? -8.768 -8.506 59.905 1.00 12.49 322 THR C C 1
ATOM 7390 O O . THR C 1 322 ? -8.778 -9.737 59.842 1.00 12.89 322 THR C O 1
ATOM 7394 N N . LEU C 1 323 ? -7.930 -7.751 59.205 1.00 11.87 323 LEU C N 1
ATOM 7395 C CA . LEU C 1 323 ? -6.774 -8.296 58.510 1.00 11.83 323 LEU C CA 1
ATOM 7396 C C . LEU C 1 323 ? -5.575 -7.726 59.240 1.00 11.22 323 LEU C C 1
ATOM 7397 O O . LEU C 1 323 ? -5.612 -6.583 59.687 1.00 11.29 323 LEU C O 1
ATOM 7402 N N . ARG C 1 324 ? -4.504 -8.500 59.367 1.00 11.23 324 ARG C N 1
ATOM 7403 C CA . ARG C 1 324 ? -3.295 -7.965 59.993 1.00 11.98 324 ARG C CA 1
ATOM 7404 C C . ARG C 1 324 ? -2.030 -8.447 59.319 1.00 11.75 324 ARG C C 1
ATOM 7405 O O . ARG C 1 324 ? -1.945 -9.594 58.890 1.00 12.96 324 ARG C O 1
ATOM 7413 N N . LEU C 1 325 ? -1.057 -7.554 59.224 1.00 11.95 325 LEU C N 1
ATOM 7414 C CA . LEU C 1 325 ? 0.280 -7.926 58.842 1.00 11.74 325 LEU C CA 1
ATOM 7415 C C . LEU C 1 325 ? 1.160 -8.143 60.070 1.00 11.70 325 LEU C C 1
ATOM 7416 O O . LEU C 1 325 ? 1.153 -7.335 60.984 1.00 11.31 325 LEU C O 1
ATOM 7421 N N . TRP C 1 326 ? 1.932 -9.222 60.033 1.00 11.29 326 TRP C N 1
ATOM 7422 C CA . TRP C 1 326 ? 3.022 -9.450 60.968 1.00 11.43 326 TRP C CA 1
ATOM 7423 C C . TRP C 1 326 ? 4.282 -9.030 60.245 1.00 11.76 326 TRP C C 1
ATOM 7424 O O . TRP C 1 326 ? 4.965 -9.840 59.639 1.00 11.03 326 TRP C O 1
ATOM 7435 N N . HIS C 1 327 ? 4.606 -7.742 60.320 1.00 11.66 327 HIS C N 1
ATOM 7436 C CA . HIS C 1 327 ? 5.668 -7.223 59.479 1.00 12.62 327 HIS C CA 1
ATOM 7437 C C . HIS C 1 327 ? 7.045 -7.549 60.119 1.00 12.54 327 HIS C C 1
ATOM 7438 O O . HIS C 1 327 ? 7.277 -7.178 61.245 1.00 14.20 327 HIS C O 1
ATOM 7445 N N . PRO C 1 328 ? 7.941 -8.253 59.421 1.00 12.15 328 PRO C N 1
ATOM 7446 C CA . PRO C 1 328 ? 9.242 -8.619 60.005 1.00 12.36 328 PRO C CA 1
ATOM 7447 C C . PRO C 1 328 ? 10.210 -7.425 60.196 1.00 12.37 328 PRO C C 1
ATOM 7448 O O . PRO C 1 328 ? 10.510 -6.735 59.252 1.00 13.81 328 PRO C O 1
ATOM 7452 N N . LEU C 1 329 ? 10.717 -7.210 61.398 1.00 12.06 329 LEU C N 1
ATOM 7453 C CA . LEU C 1 329 ? 11.687 -6.137 61.621 1.00 11.43 329 LEU C CA 1
ATOM 7454 C C . LEU C 1 329 ? 13.029 -6.769 61.950 1.00 12.06 329 LEU C C 1
ATOM 7455 O O . LEU C 1 329 ? 14.068 -6.215 61.683 1.00 12.72 329 LEU C O 1
ATOM 7460 N N . GLY C 1 330 ? 13.011 -7.966 62.543 1.00 12.13 330 GLY C N 1
ATOM 7461 C CA . GLY C 1 330 ? 14.261 -8.599 62.950 1.00 11.21 330 GLY C CA 1
ATOM 7462 C C . GLY C 1 330 ? 13.927 -9.958 63.459 1.00 10.69 330 GLY C C 1
ATOM 7463 O O . GLY C 1 330 ? 12.720 -10.281 63.550 1.00 10.21 330 GLY C O 1
ATOM 7464 N N . PRO C 1 331 ? 14.945 -10.761 63.797 1.00 10.28 331 PRO C N 1
ATOM 7465 C CA . PRO C 1 331 ? 14.693 -12.113 64.310 1.00 10.44 331 PRO C CA 1
ATOM 7466 C C . PRO C 1 331 ? 13.813 -12.071 65.572 1.00 11.48 331 PRO C C 1
ATOM 7467 O O . PRO C 1 331 ? 13.023 -12.988 65.890 1.00 10.08 331 PRO C O 1
ATOM 7471 N N . ASP C 1 332 ? 13.884 -10.944 66.281 1.00 11.72 332 ASP C N 1
ATOM 7472 C CA . ASP C 1 332 ? 13.155 -10.867 67.549 1.00 12.67 332 ASP C CA 1
ATOM 7473 C C . ASP C 1 332 ? 12.259 -9.647 67.613 1.00 12.86 332 ASP C C 1
ATOM 7474 O O . ASP C 1 332 ? 11.962 -9.139 68.678 1.00 12.80 332 ASP C O 1
ATOM 7479 N N . LYS C 1 333 ? 11.772 -9.203 66.451 1.00 12.49 333 LYS C N 1
ATOM 7480 C CA . LYS C 1 333 ? 10.960 -8.005 66.450 1.00 13.37 333 LYS C CA 1
ATOM 7481 C C . LYS C 1 333 ? 10.032 -7.934 65.221 1.00 12.71 333 LYS C C 1
ATOM 7482 O O . LYS C 1 333 ? 10.410 -8.325 64.114 1.00 10.97 333 LYS C O 1
ATOM 7488 N N . MET C 1 334 ? 8.813 -7.453 65.441 1.00 11.71 334 MET C N 1
ATOM 7489 C CA . MET C 1 334 ? 7.887 -7.204 64.352 1.00 11.79 334 MET C CA 1
ATOM 7490 C C . MET C 1 334 ? 7.052 -5.934 64.580 1.00 11.40 334 MET C C 1
ATOM 7491 O O . MET C 1 334 ? 6.940 -5.409 65.696 1.00 11.60 334 MET C O 1
ATOM 7496 N N . GLU C 1 335 ? 6.428 -5.483 63.512 1.00 10.89 335 GLU C N 1
ATOM 7497 C CA . GLU C 1 335 ? 5.488 -4.379 63.580 1.00 11.32 335 GLU C CA 1
ATOM 7498 C C . GLU C 1 335 ? 4.156 -4.950 63.138 1.00 11.39 335 GLU C C 1
ATOM 7499 O O . GLU C 1 335 ? 4.041 -5.464 61.995 1.00 10.89 335 GLU C O 1
ATOM 7505 N N . VAL C 1 336 ? 3.166 -4.907 64.038 1.00 10.73 336 VAL C N 1
ATOM 7506 C CA . VAL C 1 336 ? 1.825 -5.354 63.688 1.00 10.68 336 VAL C CA 1
ATOM 7507 C C . VAL C 1 336 ? 1.158 -4.195 62.955 1.00 10.79 336 VAL C C 1
ATOM 7508 O O . VAL C 1 336 ? 1.316 -3.018 63.334 1.00 11.57 336 VAL C O 1
ATOM 7512 N N . MET C 1 337 ? 0.487 -4.500 61.854 1.00 10.59 337 MET C N 1
ATOM 7513 C CA . MET C 1 337 ? -0.379 -3.544 61.194 1.00 10.40 337 MET C CA 1
ATOM 7514 C C . MET C 1 337 ? -1.785 -4.157 61.205 1.00 10.92 337 MET C C 1
ATOM 7515 O O . MET C 1 337 ? -2.055 -5.072 60.432 1.00 11.70 337 MET C O 1
ATOM 7520 N N . SER C 1 338 ? -2.669 -3.649 62.070 1.00 11.78 338 SER C N 1
ATOM 7521 C CA . SER C 1 338 ? -4.015 -4.241 62.238 1.00 11.28 338 SER C CA 1
ATOM 7522 C C . SER C 1 338 ? -5.095 -3.356 61.625 1.00 11.18 338 SER C C 1
ATOM 7523 O O . SER C 1 338 ? -5.260 -2.204 62.022 1.00 10.93 338 SER C O 1
ATOM 7526 N N . PHE C 1 339 ? -5.821 -3.906 60.650 1.00 11.04 339 PHE C N 1
ATOM 7527 C CA . PHE C 1 339 ? -6.842 -3.209 59.893 1.00 10.99 339 PHE C CA 1
ATOM 7528 C C . PHE C 1 339 ? -8.233 -3.684 60.337 1.00 10.98 339 PHE C C 1
ATOM 7529 O O . PHE C 1 339 ? -8.465 -4.884 60.500 1.00 10.73 339 PHE C O 1
ATOM 7537 N N . PHE C 1 340 ? -9.159 -2.740 60.461 1.00 10.48 340 PHE C N 1
ATOM 7538 C CA . PHE C 1 340 ? -10.562 -3.082 60.680 1.00 11.17 340 PHE C CA 1
ATOM 7539 C C . PHE C 1 340 ? -11.315 -2.842 59.372 1.00 10.98 340 PHE C C 1
ATOM 7540 O O . PHE C 1 340 ? -11.164 -1.792 58.747 1.00 11.24 340 PHE C O 1
ATOM 7548 N N . LEU C 1 341 ? -12.076 -3.848 58.921 1.00 10.90 341 LEU C N 1
ATOM 7549 C CA . LEU C 1 341 ? -12.839 -3.729 57.679 1.00 11.44 341 LEU C CA 1
ATOM 7550 C C . LEU C 1 341 ? -14.313 -3.990 57.926 1.00 11.50 341 LEU C C 1
ATOM 7551 O O . LEU C 1 341 ? -14.674 -4.783 58.774 1.00 11.80 341 LEU C O 1
ATOM 7556 N N . VAL C 1 342 ? -15.162 -3.313 57.164 1.00 12.12 342 VAL C N 1
ATOM 7557 C CA . VAL C 1 342 ? -16.613 -3.535 57.217 1.00 12.15 342 VAL C CA 1
ATOM 7558 C C . VAL C 1 342 ? -17.203 -3.250 55.824 1.00 13.39 342 VAL C C 1
ATOM 7559 O O . VAL C 1 342 ? -16.658 -2.450 55.052 1.00 13.99 342 VAL C O 1
ATOM 7563 N N . GLU C 1 343 ? -18.295 -3.924 55.497 1.00 13.66 343 GLU C N 1
ATOM 7564 C CA . GLU C 1 343 ? -18.963 -3.742 54.222 1.00 14.71 343 GLU C CA 1
ATOM 7565 C C . GLU C 1 343 ? -19.426 -2.290 54.078 1.00 14.67 343 GLU C C 1
ATOM 7566 O O . GLU C 1 343 ? -20.046 -1.754 54.987 1.00 13.64 343 GLU C O 1
ATOM 7572 N N . LYS C 1 344 ? -19.110 -1.665 52.949 1.00 15.24 344 LYS C N 1
ATOM 7573 C CA . LYS C 1 344 ? -19.435 -0.251 52.703 1.00 17.37 344 LYS C CA 1
ATOM 7574 C C . LYS C 1 344 ? -20.903 0.062 52.907 1.00 17.80 344 LYS C C 1
ATOM 7575 O O . LYS C 1 344 ? -21.240 1.164 53.345 1.00 18.35 344 LYS C O 1
ATOM 7581 N N . ASP C 1 345 ? -21.778 -0.888 52.567 1.00 17.82 345 ASP C N 1
ATOM 7582 C CA . ASP C 1 345 ? -23.227 -0.641 52.623 1.00 19.02 345 ASP C CA 1
ATOM 7583 C C . ASP C 1 345 ? -23.906 -1.135 53.884 1.00 18.58 345 ASP C C 1
ATOM 7584 O O . ASP C 1 345 ? -25.149 -1.130 53.964 1.00 18.89 345 ASP C O 1
ATOM 7589 N N . ALA C 1 346 ? -23.114 -1.597 54.841 1.00 17.47 346 ALA C N 1
ATOM 7590 C CA . ALA C 1 346 ? -23.638 -1.869 56.156 1.00 17.48 346 ALA C CA 1
ATOM 7591 C C . ALA C 1 346 ? -24.214 -0.586 56.743 1.00 16.93 346 ALA C C 1
ATOM 7592 O O . ALA C 1 346 ? -23.647 0.481 56.563 1.00 16.57 346 ALA C O 1
ATOM 7594 N N . PRO C 1 347 ? -25.319 -0.686 57.477 1.00 16.95 347 PRO C N 1
ATOM 7595 C CA . PRO C 1 347 ? -25.892 0.481 58.154 1.00 17.21 347 PRO C CA 1
ATOM 7596 C C . PRO C 1 347 ? -24.873 1.050 59.169 1.00 17.78 347 PRO C C 1
ATOM 7597 O O . PRO C 1 347 ? -24.041 0.303 59.703 1.00 16.90 347 PRO C O 1
ATOM 7601 N N . ASP C 1 348 ? -24.932 2.357 59.426 1.00 18.01 348 ASP C N 1
ATOM 7602 C CA . ASP C 1 348 ? -23.946 2.997 60.295 1.00 18.33 348 ASP C CA 1
ATOM 7603 C C . ASP C 1 348 ? -23.956 2.467 61.709 1.00 18.02 348 ASP C C 1
ATOM 7604 O O . ASP C 1 348 ? -22.902 2.397 62.338 1.00 17.53 348 ASP C O 1
ATOM 7609 N N . TRP C 1 349 ? -25.132 2.081 62.211 1.00 17.09 349 TRP C N 1
ATOM 7610 C CA . TRP C 1 349 ? -25.211 1.488 63.541 1.00 17.28 349 TRP C CA 1
ATOM 7611 C C . TRP C 1 349 ? -24.332 0.238 63.601 1.00 16.66 349 TRP C C 1
ATOM 7612 O O . TRP C 1 349 ? -23.622 0.035 64.589 1.00 15.87 349 TRP C O 1
ATOM 7623 N N . PHE C 1 350 ? -24.361 -0.583 62.543 1.00 16.18 350 PHE C N 1
ATOM 7624 C CA . PHE C 1 350 ? -23.604 -1.837 62.530 1.00 15.92 350 PHE C CA 1
ATOM 7625 C C . PHE C 1 350 ? -22.095 -1.590 62.410 1.00 16.09 350 PHE C C 1
ATOM 7626 O O . PHE C 1 350 ? -21.309 -2.279 63.066 1.00 15.93 350 PHE C O 1
ATOM 7634 N N . LYS C 1 351 ? -21.705 -0.616 61.586 1.00 15.66 351 LYS C N 1
ATOM 7635 C CA . LYS C 1 351 ? -20.298 -0.215 61.465 1.00 15.58 351 LYS C CA 1
ATOM 7636 C C . LYS C 1 351 ? -19.716 0.177 62.833 1.00 15.94 351 LYS C C 1
ATOM 7637 O O . LYS C 1 351 ? -18.639 -0.291 63.200 1.00 16.38 351 LYS C O 1
ATOM 7643 N N . ASP C 1 352 ? -20.426 1.025 63.576 1.00 16.47 352 ASP C N 1
ATOM 7644 C CA . ASP C 1 352 ? -19.985 1.445 64.913 1.00 17.09 352 ASP C CA 1
ATOM 7645 C C . ASP C 1 352 ? -19.901 0.252 65.877 1.00 16.62 352 ASP C C 1
ATOM 7646 O O . ASP C 1 352 ? -18.903 0.092 66.586 1.00 16.86 352 ASP C O 1
ATOM 7651 N N . GLU C 1 353 ? -20.937 -0.590 65.891 1.00 15.92 353 GLU C N 1
ATOM 7652 C CA . GLU C 1 353 ? -20.955 -1.753 66.783 1.00 15.74 353 GLU C CA 1
ATOM 7653 C C . GLU C 1 353 ? -19.838 -2.763 66.479 1.00 14.83 353 GLU C C 1
ATOM 7654 O O . GLU C 1 353 ? -19.234 -3.347 67.390 1.00 14.15 353 GLU C O 1
ATOM 7660 N N . SER C 1 354 ? -19.612 -2.997 65.193 1.00 14.16 354 SER C N 1
ATOM 7661 C CA . SER C 1 354 ? -18.590 -3.916 64.724 1.00 13.85 354 SER C CA 1
ATOM 7662 C C . SER C 1 354 ? -17.193 -3.407 65.098 1.00 13.85 354 SER C C 1
ATOM 7663 O O . SER C 1 354 ? -16.347 -4.167 65.595 1.00 14.36 354 SER C O 1
ATOM 7666 N N . TYR C 1 355 ? -16.991 -2.114 64.893 1.00 12.95 355 TYR C N 1
ATOM 7667 C CA . TYR C 1 355 ? -15.773 -1.405 65.270 1.00 12.67 355 TYR C CA 1
ATOM 7668 C C . TYR C 1 355 ? -15.456 -1.593 66.762 1.00 12.25 355 TYR C C 1
ATOM 7669 O O . TYR C 1 355 ? -14.319 -1.913 67.137 1.00 11.81 355 TYR C O 1
ATOM 7678 N N . LYS C 1 356 ? -16.458 -1.402 67.608 1.00 12.21 356 LYS C N 1
ATOM 7679 C CA . LYS C 1 356 ? -16.238 -1.538 69.042 1.00 12.59 356 LYS C CA 1
ATOM 7680 C C . LYS C 1 356 ? -15.942 -2.980 69.437 1.00 12.17 356 LYS C C 1
ATOM 7681 O O . LYS C 1 356 ? -15.086 -3.222 70.293 1.00 12.43 356 LYS C O 1
ATOM 7687 N N . SER C 1 357 ? -16.615 -3.936 68.805 1.00 11.25 357 SER C N 1
ATOM 7688 C CA . SER C 1 357 ? -16.386 -5.348 69.105 1.00 10.95 357 SER C CA 1
ATOM 7689 C C . SER C 1 357 ? -14.951 -5.747 68.754 1.00 10.64 357 SER C C 1
ATOM 7690 O O . SER C 1 357 ? -14.281 -6.403 69.536 1.00 10.16 357 SER C O 1
ATOM 7693 N N . TYR C 1 358 ? -14.476 -5.294 67.598 1.00 9.89 358 TYR C N 1
ATOM 7694 C CA . TYR C 1 358 ? -13.074 -5.426 67.224 1.00 10.64 358 TYR C CA 1
ATOM 7695 C C . TYR C 1 358 ? -12.128 -4.742 68.231 1.00 10.72 358 TYR C C 1
ATOM 7696 O O . TYR C 1 358 ? -11.179 -5.354 68.707 1.00 11.14 358 TYR C O 1
ATOM 7705 N N . LEU C 1 359 ? -12.432 -3.493 68.574 1.00 10.37 359 LEU C N 1
ATOM 7706 C CA . LEU C 1 359 ? -11.501 -2.646 69.303 1.00 10.78 359 LEU C CA 1
ATOM 7707 C C . LEU C 1 359 ? -11.177 -3.109 70.730 1.00 11.35 359 LEU C C 1
ATOM 7708 O O . LEU C 1 359 ? -10.019 -3.036 71.142 1.00 12.16 359 LEU C O 1
ATOM 7713 N N . ARG C 1 360 ? -12.182 -3.582 71.466 1.00 10.28 360 ARG C N 1
ATOM 7714 C CA . ARG C 1 360 ? -11.971 -4.024 72.842 1.00 10.78 360 ARG C CA 1
ATOM 7715 C C . ARG C 1 360 ? -11.451 -5.452 72.944 1.00 10.83 360 ARG C C 1
ATOM 7716 O O . ARG C 1 360 ? -11.096 -5.900 74.043 1.00 11.33 360 ARG C O 1
ATOM 7724 N N . THR C 1 361 ? -11.430 -6.187 71.831 1.00 10.35 361 THR C N 1
ATOM 7725 C CA . THR C 1 361 ? -10.936 -7.569 71.858 1.00 10.81 361 THR C CA 1
ATOM 7726 C C . THR C 1 361 ? -9.575 -7.715 71.161 1.00 12.03 361 THR C C 1
ATOM 7727 O O . THR C 1 361 ? -8.637 -8.339 71.701 1.00 12.33 361 THR C O 1
ATOM 7731 N N . PHE C 1 362 ? -9.450 -7.134 69.977 1.00 12.08 362 PHE C N 1
ATOM 7732 C CA . PHE C 1 362 ? -8.213 -7.259 69.203 1.00 12.31 362 PHE C CA 1
ATOM 7733 C C . PHE C 1 362 ? -7.531 -5.918 68.956 1.00 12.25 362 PHE C C 1
ATOM 7734 O O . PHE C 1 362 ? -8.018 -4.885 69.395 1.00 13.60 362 PHE C O 1
ATOM 7742 N N . GLY C 1 363 ? -6.366 -5.920 68.336 1.00 11.21 363 GLY C N 1
ATOM 7743 C CA . GLY C 1 363 ? -5.656 -4.658 68.193 1.00 11.45 363 GLY C CA 1
ATOM 7744 C C . GLY C 1 363 ? -4.831 -4.401 69.445 1.00 12.19 363 GLY C C 1
ATOM 7745 O O . GLY C 1 363 ? -4.820 -5.223 70.385 1.00 11.98 363 GLY C O 1
ATOM 7746 N N . ILE C 1 364 ? -4.170 -3.252 69.460 1.00 11.34 364 ILE C N 1
ATOM 7747 C CA . ILE C 1 364 ? -3.148 -2.907 70.454 1.00 11.20 364 ILE C CA 1
ATOM 7748 C C . ILE C 1 364 ? -3.630 -2.861 71.923 1.00 11.53 364 ILE C C 1
ATOM 7749 O O . ILE C 1 364 ? -2.866 -3.187 72.877 1.00 11.18 364 ILE C O 1
ATOM 7754 N N . SER C 1 365 ? -4.867 -2.431 72.115 1.00 11.27 365 SER C N 1
ATOM 7755 C CA . SER C 1 365 ? -5.439 -2.398 73.462 1.00 12.15 365 SER C CA 1
ATOM 7756 C C . SER C 1 365 ? -6.518 -3.451 73.714 1.00 11.55 365 SER C C 1
ATOM 7757 O O . SER C 1 365 ? -7.185 -3.428 74.757 1.00 12.03 365 SER C O 1
ATOM 7760 N N . GLY C 1 366 ? -6.696 -4.379 72.780 1.00 11.41 366 GLY C N 1
ATOM 7761 C CA . GLY C 1 366 ? -7.745 -5.391 72.919 1.00 11.85 366 GLY C CA 1
ATOM 7762 C C . GLY C 1 366 ? -7.451 -6.357 74.060 1.00 11.97 366 GLY C C 1
ATOM 7763 O O . GLY C 1 366 ? -6.280 -6.680 74.303 1.00 11.44 366 GLY C O 1
ATOM 7764 N N . GLY C 1 367 ? -8.509 -6.795 74.762 1.00 11.27 367 GLY C N 1
ATOM 7765 C CA . GLY C 1 367 ? -8.390 -7.683 75.910 1.00 11.43 367 GLY C CA 1
ATOM 7766 C C . GLY C 1 367 ? -7.919 -9.093 75.567 1.00 12.16 367 GLY C C 1
ATOM 7767 O O . GLY C 1 367 ? -7.354 -9.775 76.422 1.00 12.74 367 GLY C O 1
ATOM 7768 N N . PHE C 1 368 ? -8.075 -9.499 74.304 1.00 11.91 368 PHE C N 1
ATOM 7769 C CA . PHE C 1 368 ? -7.515 -10.764 73.808 1.00 11.51 368 PHE C CA 1
ATOM 7770 C C . PHE C 1 368 ? -6.070 -10.551 73.337 1.00 11.64 368 PHE C C 1
ATOM 7771 O O . PHE C 1 368 ? -5.124 -11.164 73.862 1.00 11.29 368 PHE C O 1
ATOM 7779 N N . GLU C 1 369 ? -5.902 -9.673 72.353 1.00 11.50 369 GLU C N 1
ATOM 7780 C CA . GLU C 1 369 ? -4.603 -9.541 71.676 1.00 11.63 369 GLU C CA 1
ATOM 7781 C C . GLU C 1 369 ? -3.468 -9.084 72.588 1.00 11.67 369 GLU C C 1
ATOM 7782 O O . GLU C 1 369 ? -2.306 -9.424 72.375 1.00 11.98 369 GLU C O 1
ATOM 7788 N N . GLN C 1 370 ? -3.778 -8.340 73.630 1.00 11.76 370 GLN C N 1
ATOM 7789 C CA . GLN C 1 370 ? -2.685 -7.894 74.488 1.00 12.32 370 GLN C CA 1
ATOM 7790 C C . GLN C 1 370 ? -1.991 -9.084 75.164 1.00 12.02 370 GLN C C 1
ATOM 7791 O O . GLN C 1 370 ? -0.760 -9.037 75.346 1.00 12.06 370 GLN C O 1
ATOM 7797 N N . ASP C 1 371 ? -2.752 -10.133 75.508 1.00 11.31 371 ASP C N 1
ATOM 7798 C CA . ASP C 1 371 ? -2.175 -11.380 76.046 1.00 12.17 371 ASP C CA 1
ATOM 7799 C C . ASP C 1 371 ? -1.463 -12.246 75.005 1.00 12.18 371 ASP C C 1
ATOM 7800 O O . ASP C 1 371 ? -0.442 -12.868 75.325 1.00 12.55 371 ASP C O 1
ATOM 7805 N N . ASP C 1 372 ? -2.013 -12.290 73.783 1.00 11.46 372 ASP C N 1
ATOM 7806 C CA . ASP C 1 372 ? -1.312 -12.903 72.651 1.00 11.98 372 ASP C CA 1
ATOM 7807 C C . ASP C 1 372 ? 0.097 -12.318 72.480 1.00 12.36 372 ASP C C 1
ATOM 7808 O O . ASP C 1 372 ? 1.061 -13.052 72.349 1.00 13.60 372 ASP C O 1
ATOM 7813 N N . ALA C 1 373 ? 0.196 -10.984 72.482 1.00 12.16 373 ALA C N 1
ATOM 7814 C CA . ALA C 1 373 ? 1.451 -10.281 72.346 1.00 12.11 373 ALA C CA 1
ATOM 7815 C C . ALA C 1 373 ? 2.448 -10.660 73.470 1.00 12.14 373 ALA C C 1
ATOM 7816 O O . ALA C 1 373 ? 3.665 -10.832 73.238 1.00 12.40 373 ALA C O 1
ATOM 7818 N N . GLU C 1 374 ? 1.938 -10.779 74.690 1.00 12.63 374 GLU C N 1
ATOM 7819 C CA . GLU C 1 374 ? 2.783 -11.181 75.820 1.00 12.81 374 GLU C CA 1
ATOM 7820 C C . GLU C 1 374 ? 3.310 -12.620 75.648 1.00 12.49 374 GLU C C 1
ATOM 7821 O O . GLU C 1 374 ? 4.488 -12.869 75.851 1.00 12.49 374 GLU C O 1
ATOM 7827 N N . ASN C 1 375 ? 2.464 -13.535 75.198 1.00 12.89 375 ASN C N 1
ATOM 7828 C CA .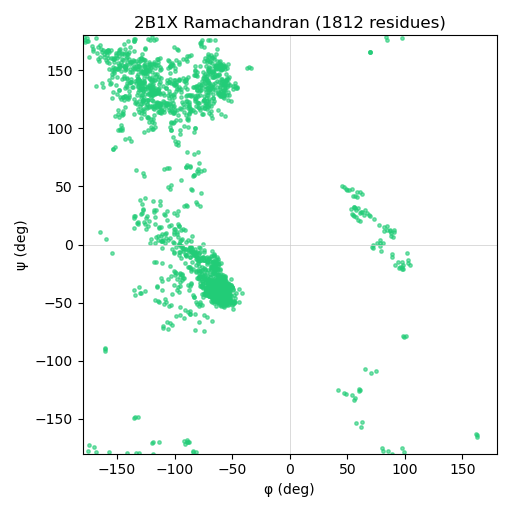 ASN C 1 375 ? 2.946 -14.894 74.857 1.00 13.08 375 ASN C CA 1
ATOM 7829 C C . ASN C 1 375 ? 4.047 -14.936 73.781 1.00 12.11 375 ASN C C 1
ATOM 7830 O O . ASN C 1 375 ? 5.034 -15.649 73.945 1.00 11.59 375 ASN C O 1
ATOM 7835 N N . TRP C 1 376 ? 3.881 -14.169 72.700 1.00 11.62 376 TRP C N 1
ATOM 7836 C CA . TRP C 1 376 ? 4.819 -14.228 71.590 1.00 10.66 376 TRP C CA 1
ATOM 7837 C C . TRP C 1 376 ? 6.144 -13.608 71.986 1.00 10.36 376 TRP C C 1
ATOM 7838 O O . TRP C 1 376 ? 7.183 -14.085 71.573 1.00 10.30 376 TRP C O 1
ATOM 7849 N N . ARG C 1 377 ? 6.136 -12.536 72.781 1.00 11.28 377 ARG C N 1
ATOM 7850 C CA . ARG C 1 377 ? 7.429 -11.964 73.174 1.00 11.54 377 ARG C CA 1
ATOM 7851 C C . ARG C 1 377 ? 8.184 -12.849 74.125 1.00 11.76 377 ARG C C 1
ATOM 7852 O O . ARG C 1 377 ? 9.406 -12.849 74.118 1.00 10.87 377 ARG C O 1
ATOM 7860 N N . SER C 1 378 ? 7.447 -13.580 74.962 1.00 10.53 378 SER C N 1
ATOM 7861 C CA . SER C 1 378 ? 8.045 -14.481 75.927 1.00 12.07 378 SER C CA 1
ATOM 7862 C C . SER C 1 378 ? 8.732 -15.681 75.232 1.00 11.45 378 SER C C 1
ATOM 7863 O O . SER C 1 378 ? 9.872 -16.013 75.563 1.00 11.71 378 SER C O 1
ATOM 7866 N N . ILE C 1 379 ? 8.039 -16.288 74.266 1.00 11.44 379 ILE C N 1
ATOM 7867 C CA . ILE C 1 379 ? 8.586 -17.374 73.454 1.00 11.19 379 ILE C CA 1
ATOM 7868 C C . ILE C 1 379 ? 9.886 -16.924 72.782 1.00 10.83 379 ILE C C 1
ATOM 7869 O O . ILE C 1 379 ? 10.937 -17.558 72.856 1.00 10.45 379 ILE C O 1
ATOM 7874 N N . THR C 1 380 ? 9.806 -15.776 72.137 1.00 11.11 380 THR C N 1
ATOM 7875 C CA . THR C 1 380 ? 10.907 -15.264 71.326 1.00 11.03 380 THR C CA 1
ATOM 7876 C C . THR C 1 380 ? 12.165 -15.082 72.171 1.00 11.44 380 THR C C 1
ATOM 7877 O O . THR C 1 380 ? 13.300 -15.397 71.744 1.00 11.99 380 THR C O 1
ATOM 7881 N N . ARG C 1 381 ? 11.962 -14.602 73.384 1.00 11.57 381 ARG C N 1
ATOM 7882 C CA . ARG C 1 381 ? 13.070 -14.290 74.259 1.00 12.53 381 ARG C CA 1
ATOM 7883 C C . ARG C 1 381 ? 13.796 -15.558 74.682 1.00 13.10 381 ARG C C 1
ATOM 7884 O O . ARG C 1 381 ? 15.027 -15.659 74.580 1.00 14.18 381 ARG C O 1
ATOM 7892 N N . VAL C 1 382 ? 13.043 -16.537 75.132 1.00 12.62 382 VAL C N 1
ATOM 7893 C CA . VAL C 1 382 ? 13.686 -17.735 75.584 1.00 13.85 382 VAL C CA 1
ATOM 7894 C C . VAL C 1 382 ? 14.225 -18.564 74.405 1.00 13.69 382 VAL C C 1
ATOM 7895 O O . VAL C 1 382 ? 15.249 -19.249 74.540 1.00 13.10 382 VAL C O 1
ATOM 7899 N N . MET C 1 383 ? 13.610 -18.412 73.228 1.00 13.72 383 MET C N 1
ATOM 7900 C CA . MET C 1 383 ? 14.040 -19.140 72.051 1.00 13.88 383 MET C CA 1
ATOM 7901 C C . MET C 1 383 ? 15.290 -18.581 71.360 1.00 13.90 383 MET C C 1
ATOM 7902 O O . MET C 1 383 ? 15.719 -19.152 70.356 1.00 13.82 383 MET C O 1
ATOM 7907 N N . GLY C 1 384 ? 15.822 -17.452 71.852 1.00 12.88 384 GLY C N 1
ATOM 7908 C CA . GLY C 1 384 ? 17.160 -16.987 71.508 1.00 13.34 384 GLY C CA 1
ATOM 7909 C C . GLY C 1 384 ? 18.312 -17.743 72.180 1.00 14.16 384 GLY C C 1
ATOM 7910 O O . GLY C 1 384 ? 19.453 -17.552 71.769 1.00 15.04 384 GLY C O 1
ATOM 7911 N N . GLY C 1 385 ? 18.037 -18.602 73.173 1.00 12.83 385 GLY C N 1
ATOM 7912 C CA . GLY C 1 385 ? 19.098 -19.405 73.811 1.00 12.82 385 GLY C CA 1
ATOM 7913 C C . GLY C 1 385 ? 19.670 -20.530 72.915 1.00 12.20 385 GLY C C 1
ATOM 7914 O O . GLY C 1 385 ? 18.915 -21.240 72.288 1.00 11.46 385 GLY C O 1
ATOM 7915 N N . GLN C 1 386 ? 20.989 -20.728 72.915 1.00 11.43 386 GLN C N 1
ATOM 7916 C CA . GLN C 1 386 ? 21.624 -21.788 72.089 1.00 11.01 386 GLN C CA 1
ATOM 7917 C C . GLN C 1 386 ? 21.138 -23.191 72.407 1.00 11.60 386 GLN C C 1
ATOM 7918 O O . GLN C 1 386 ? 20.965 -24.024 71.502 1.00 11.16 386 GLN C O 1
ATOM 7924 N N . PHE C 1 387 ? 20.937 -23.471 73.694 1.00 11.30 387 PHE C N 1
ATOM 7925 C CA . PHE C 1 387 ? 20.389 -24.763 74.074 1.00 10.92 387 PHE C CA 1
ATOM 7926 C C . PHE C 1 387 ? 18.907 -24.904 73.704 1.00 11.24 387 PHE C C 1
ATOM 7927 O O . PHE C 1 387 ? 18.461 -25.967 73.188 1.00 10.52 387 PHE C O 1
ATOM 7935 N N . ALA C 1 388 ? 18.140 -23.838 73.919 1.00 11.15 388 ALA C N 1
ATOM 7936 C CA . ALA C 1 388 ? 16.710 -23.876 73.622 1.00 12.12 388 ALA C CA 1
ATOM 7937 C C . ALA C 1 388 ? 16.505 -24.190 72.145 1.00 12.25 388 ALA C C 1
ATOM 7938 O O . ALA C 1 388 ? 15.547 -24.847 71.750 1.00 13.27 388 ALA C O 1
ATOM 7940 N N . LYS C 1 389 ? 17.452 -23.761 71.348 1.00 13.02 389 LYS C N 1
ATOM 7941 C CA . LYS C 1 389 ? 17.361 -23.867 69.878 1.00 14.04 389 LYS C CA 1
ATOM 7942 C C . LYS C 1 389 ? 17.689 -25.249 69.320 1.00 14.41 389 LYS C C 1
ATOM 7943 O O . LYS C 1 389 ? 17.428 -25.514 68.127 1.00 14.60 389 LYS C O 1
ATOM 7949 N N . THR C 1 390 ? 18.288 -26.102 70.143 1.00 13.91 390 THR C N 1
ATOM 7950 C CA . THR C 1 390 ? 18.519 -27.495 69.766 1.00 14.45 390 THR C CA 1
ATOM 7951 C C . THR C 1 390 ? 17.292 -28.362 69.987 1.00 15.07 390 THR C C 1
ATOM 7952 O O . THR C 1 390 ? 17.327 -29.533 69.698 1.00 16.04 390 THR C O 1
ATOM 7956 N N . GLY C 1 391 ? 16.229 -27.793 70.553 1.00 16.10 391 GLY C N 1
ATOM 7957 C CA . GLY C 1 391 ? 15.013 -28.541 70.783 1.00 15.70 391 GLY C CA 1
ATOM 7958 C C . GLY C 1 391 ? 14.026 -28.466 69.628 1.00 16.67 391 GLY C C 1
ATOM 7959 O O . GLY C 1 391 ? 14.313 -27.939 68.549 1.00 15.97 391 GLY C O 1
ATOM 7960 N N . GLU C 1 392 ? 12.836 -28.987 69.878 1.00 16.60 392 GLU C N 1
ATOM 7961 C CA . GLU C 1 392 ? 11.821 -29.059 68.845 1.00 17.67 392 GLU C CA 1
ATOM 7962 C C . GLU C 1 392 ? 10.551 -28.405 69.353 1.00 16.81 392 GLU C C 1
ATOM 7963 O O . GLU C 1 392 ? 10.350 -28.241 70.565 1.00 17.17 392 GLU C O 1
ATOM 7969 N N . LEU C 1 393 ? 9.708 -27.997 68.424 1.00 15.49 393 LEU C N 1
ATOM 7970 C CA . LEU C 1 393 ? 8.369 -27.516 68.755 1.00 14.99 393 LEU C CA 1
ATOM 7971 C C . LEU C 1 393 ? 7.414 -28.668 68.499 1.00 14.06 393 LEU C C 1
ATOM 7972 O O . LEU C 1 393 ? 7.533 -29.337 67.474 1.00 14.19 393 LEU C O 1
ATOM 7977 N N . ASN C 1 394 ? 6.454 -28.863 69.397 1.00 13.11 394 ASN C N 1
ATOM 7978 C CA . ASN C 1 394 ? 5.536 -29.982 69.313 1.00 12.23 394 ASN C CA 1
ATOM 7979 C C . ASN C 1 394 ? 4.306 -29.573 68.502 1.00 11.60 394 ASN C C 1
ATOM 7980 O O . ASN C 1 394 ? 3.522 -28.734 68.944 1.00 10.45 394 ASN C O 1
ATOM 7985 N N . TYR C 1 395 ? 4.169 -30.155 67.309 1.00 10.80 395 TYR C N 1
ATOM 7986 C CA . TYR C 1 395 ? 2.953 -29.995 66.502 1.00 10.24 395 TYR C CA 1
ATOM 7987 C C . TYR C 1 395 ? 2.154 -31.278 66.343 1.00 10.18 395 TYR C C 1
ATOM 7988 O O . TYR C 1 395 ? 1.546 -31.534 65.280 1.00 9.89 395 TYR C O 1
ATOM 7997 N N . GLN C 1 396 ? 2.127 -32.057 67.419 1.00 9.93 396 GLN C N 1
ATOM 7998 C CA . GLN C 1 396 ? 1.612 -33.421 67.392 1.00 11.03 396 GLN C CA 1
ATOM 7999 C C . GLN C 1 396 ? 0.098 -33.540 67.594 1.00 11.35 396 GLN C C 1
ATOM 8000 O O . GLN C 1 396 ? -0.427 -34.632 67.633 1.00 10.93 396 GLN C O 1
ATOM 8006 N N . MET C 1 397 ? -0.604 -32.415 67.718 1.00 12.21 397 MET C N 1
ATOM 8007 C CA . MET C 1 397 ? -2.036 -32.488 67.952 1.00 12.97 397 MET C CA 1
ATOM 8008 C C . MET C 1 397 ? -2.728 -33.164 66.765 1.00 13.71 397 MET C C 1
ATOM 8009 O O . MET C 1 397 ? -2.703 -32.641 65.661 1.00 13.53 397 MET C O 1
ATOM 8014 N N . GLY C 1 398 ? -3.324 -34.323 67.002 1.00 14.10 398 GLY C N 1
ATOM 8015 C CA . GLY C 1 398 ? -3.962 -35.080 65.935 1.00 15.53 398 GLY C CA 1
ATOM 8016 C C . GLY C 1 398 ? -3.170 -36.264 65.422 1.00 16.49 398 GLY C C 1
ATOM 8017 O O . GLY C 1 398 ? -3.720 -37.129 64.723 1.00 16.55 398 GLY C O 1
ATOM 8018 N N . ARG C 1 399 ? -1.880 -36.302 65.744 1.00 17.15 399 ARG C N 1
ATOM 8019 C CA . ARG C 1 399 ? -1.053 -37.444 65.352 1.00 18.76 399 ARG C CA 1
ATOM 8020 C C . ARG C 1 399 ? -1.686 -38.743 65.791 1.00 19.26 399 ARG C C 1
ATOM 8021 O O . ARG C 1 399 ? -2.069 -38.892 66.967 1.00 19.23 399 ARG C O 1
ATOM 8029 N N . GLY C 1 400 ? -1.806 -39.662 64.838 1.00 20.50 400 GLY C N 1
ATOM 8030 C CA . GLY C 1 400 ? -2.395 -40.966 65.077 1.00 22.64 400 GLY C CA 1
ATOM 8031 C C . GLY C 1 400 ? -3.909 -40.985 65.068 1.00 24.11 400 GLY C C 1
ATOM 8032 O O . GLY C 1 400 ? -4.497 -42.044 65.280 1.00 25.04 400 GLY C O 1
ATOM 8033 N N . VAL C 1 401 ? -4.536 -39.836 64.814 1.00 24.64 401 VAL C N 1
ATOM 8034 C CA . VAL C 1 401 ? -5.989 -39.673 64.968 1.00 25.48 401 VAL C CA 1
ATOM 8035 C C . VAL C 1 401 ? -6.650 -38.929 63.786 1.00 25.56 401 VAL C C 1
ATOM 8036 O O . VAL C 1 401 ? -7.758 -39.260 63.384 1.00 26.11 401 VAL C O 1
ATOM 8040 N N . LEU C 1 402 ? -5.999 -37.905 63.241 1.00 25.28 402 LEU C N 1
ATOM 8041 C CA . LEU C 1 402 ? -6.635 -37.100 62.192 1.00 25.45 402 LEU C CA 1
ATOM 8042 C C . LEU C 1 402 ? -6.964 -37.910 60.932 1.00 25.32 402 LEU C C 1
ATOM 8043 O O . LEU C 1 402 ? -6.110 -38.634 60.405 1.00 24.71 402 LEU C O 1
ATOM 8048 N N . GLU C 1 403 ? -8.205 -37.774 60.467 1.00 25.04 403 GLU C N 1
ATOM 8049 C CA . GLU C 1 403 ? -8.641 -38.331 59.189 1.00 25.34 403 GLU C CA 1
ATOM 8050 C C . GLU C 1 403 ? -9.355 -37.220 58.422 1.00 24.46 403 GLU C C 1
ATOM 8051 O O . GLU C 1 403 ? -10.220 -36.530 58.980 1.00 23.54 403 GLU C O 1
ATOM 8057 N N . PRO C 1 404 ? -9.020 -37.052 57.147 1.00 24.20 404 PRO C N 1
ATOM 8058 C CA . PRO C 1 404 ? -9.690 -36.038 56.325 1.00 24.73 404 PRO C CA 1
ATOM 8059 C C . PRO C 1 404 ? -11.208 -36.243 56.356 1.00 25.01 404 PRO C C 1
ATOM 8060 O O . PRO C 1 404 ? -11.704 -37.393 56.407 1.00 24.89 404 PRO C O 1
ATOM 8064 N N . ASP C 1 405 ? -11.925 -35.125 56.354 1.00 24.44 405 ASP C N 1
ATOM 8065 C CA . ASP C 1 405 ? -13.371 -35.115 56.331 1.00 24.47 405 ASP C CA 1
ATOM 8066 C C . ASP C 1 405 ? -13.868 -35.443 54.898 1.00 24.87 405 ASP C C 1
ATOM 8067 O O . ASP C 1 405 ? -13.683 -34.654 53.982 1.00 24.11 405 ASP C O 1
ATOM 8072 N N . PRO C 1 406 ? -14.504 -36.604 54.716 1.00 25.27 406 PRO C N 1
ATOM 8073 C CA . PRO C 1 406 ? -15.007 -36.998 53.391 1.00 25.60 406 PRO C CA 1
ATOM 8074 C C . PRO C 1 406 ? -16.203 -36.146 52.971 1.00 25.24 406 PRO C C 1
ATOM 8075 O O . PRO C 1 406 ? -16.488 -36.028 51.788 1.00 25.48 406 PRO C O 1
ATOM 8079 N N . ASN C 1 407 ? -16.877 -35.547 53.948 1.00 24.88 407 ASN C N 1
ATOM 8080 C CA . ASN C 1 407 ? -18.114 -34.810 53.718 1.00 24.62 407 ASN C CA 1
ATOM 8081 C C . ASN C 1 407 ? -17.942 -33.292 53.520 1.00 24.19 407 ASN C C 1
ATOM 8082 O O . ASN C 1 407 ? -18.916 -32.587 53.280 1.00 24.07 407 ASN C O 1
ATOM 8087 N N . TRP C 1 408 ? -16.714 -32.784 53.616 1.00 23.44 408 TRP C N 1
ATOM 8088 C CA . TRP C 1 408 ? -16.487 -31.345 53.440 1.00 22.50 408 TRP C CA 1
ATOM 8089 C C . TRP C 1 408 ? -16.686 -30.947 51.979 1.00 22.69 408 TRP C C 1
ATOM 8090 O O . TRP C 1 408 ? -16.188 -31.621 51.079 1.00 22.64 408 TRP C O 1
ATOM 8101 N N . THR C 1 409 ? -17.401 -29.846 51.754 1.00 22.69 409 THR C N 1
ATOM 8102 C CA . THR C 1 409 ? -17.818 -29.455 50.399 1.00 23.29 409 THR C CA 1
ATOM 8103 C C . THR C 1 409 ? -16.884 -28.444 49.758 1.00 22.71 409 THR C C 1
ATOM 8104 O O . THR C 1 409 ? -17.043 -28.101 48.587 1.00 23.72 409 THR C O 1
ATOM 8108 N N . GLY C 1 410 ? -15.919 -27.946 50.527 1.00 21.81 410 GLY C N 1
ATOM 8109 C CA . GLY C 1 410 ? -14.978 -26.973 50.011 1.00 20.11 410 GLY C CA 1
ATOM 8110 C C . GLY C 1 410 ? -13.696 -27.657 49.585 1.00 19.01 410 GLY C C 1
ATOM 8111 O O . GLY C 1 410 ? -13.472 -28.832 49.903 1.00 17.93 410 GLY C O 1
ATOM 8112 N N . PRO C 1 411 ? -12.852 -26.928 48.860 1.00 18.22 411 PRO C N 1
ATOM 8113 C CA . PRO C 1 411 ? -11.549 -27.452 48.430 1.00 17.80 411 PRO C CA 1
ATOM 8114 C C . PRO C 1 411 ? -10.544 -27.436 49.579 1.00 17.33 411 PRO C C 1
ATOM 8115 O O . PRO C 1 411 ? -10.867 -26.897 50.616 1.00 16.85 411 PRO C O 1
ATOM 8119 N N . GLY C 1 412 ? -9.367 -28.029 49.379 1.00 17.69 412 GLY C N 1
ATOM 8120 C CA . GLY C 1 412 ? -8.307 -28.047 50.382 1.00 18.08 412 GLY C CA 1
ATOM 8121 C C . GLY C 1 412 ? -8.286 -29.357 51.139 1.00 18.37 412 GLY C C 1
ATOM 8122 O O . GLY C 1 412 ? -9.069 -30.243 50.835 1.00 18.31 412 GLY C O 1
ATOM 8123 N N . GLU C 1 413 ? -7.375 -29.490 52.103 1.00 18.58 413 GLU C N 1
ATOM 8124 C CA . GLU C 1 413 ? -7.353 -30.658 52.977 1.00 18.68 413 GLU C CA 1
ATOM 8125 C C . GLU C 1 413 ? -8.035 -30.251 54.285 1.00 17.91 413 GLU C C 1
ATOM 8126 O O . GLU C 1 413 ? -7.527 -29.406 55.024 1.00 16.97 413 GLU C O 1
ATOM 8132 N N . ALA C 1 414 ? -9.163 -30.888 54.581 1.00 17.25 414 ALA C N 1
ATOM 8133 C CA . ALA C 1 414 ? -10.052 -30.485 55.673 1.00 16.65 414 ALA C CA 1
ATOM 8134 C C . ALA C 1 414 ? -10.242 -31.568 56.734 1.00 16.52 414 ALA C C 1
ATOM 8135 O O . ALA C 1 414 ? -10.357 -32.733 56.415 1.00 16.67 414 ALA C O 1
ATOM 8137 N N . TYR C 1 415 ? -10.278 -31.164 58.004 1.00 16.16 415 TYR C N 1
ATOM 8138 C CA . TYR C 1 415 ? -10.522 -32.066 59.119 1.00 15.74 415 TYR C CA 1
ATOM 8139 C C . TYR C 1 415 ? -11.756 -31.580 59.879 1.00 15.83 415 TYR C C 1
ATOM 8140 O O . TYR C 1 415 ? -11.951 -30.374 60.010 1.00 16.82 415 TYR C O 1
ATOM 8149 N N . PRO C 1 416 ? -12.581 -32.501 60.373 1.00 15.21 416 PRO C N 1
ATOM 8150 C CA . PRO C 1 416 ? -13.881 -32.157 60.960 1.00 15.58 416 PRO C CA 1
ATOM 8151 C C . PRO C 1 416 ? -13.847 -31.660 62.434 1.00 16.41 416 PRO C C 1
ATOM 8152 O O . PRO C 1 416 ? -14.764 -31.953 63.229 1.00 16.51 416 PRO C O 1
ATOM 8156 N N . LEU C 1 417 ? -12.808 -30.908 62.789 1.00 16.00 417 LEU C N 1
ATOM 8157 C CA . LEU C 1 417 ? -12.714 -30.257 64.097 1.00 16.86 417 LEU C CA 1
ATOM 8158 C C . LEU C 1 417 ? -11.684 -29.159 63.928 1.00 17.12 417 LEU C C 1
ATOM 8159 O O . LEU C 1 417 ? -10.925 -29.183 62.985 1.00 17.73 417 LEU C O 1
ATOM 8164 N N . ASP C 1 418 ? -11.640 -28.217 64.848 1.00 16.78 418 ASP C N 1
ATOM 8165 C CA . ASP C 1 418 ? -10.629 -27.193 64.774 1.00 16.96 418 ASP C CA 1
ATOM 8166 C C . ASP C 1 418 ? -9.651 -27.199 65.962 1.00 16.62 418 ASP C C 1
ATOM 8167 O O . ASP C 1 418 ? -9.023 -26.173 66.248 1.00 17.54 418 ASP C O 1
ATOM 8172 N N . TYR C 1 419 ? -9.520 -28.353 66.624 1.00 16.19 419 TYR C N 1
ATOM 8173 C CA . TYR C 1 419 ? -8.353 -28.640 67.489 1.00 15.61 419 TYR C CA 1
ATOM 8174 C C . TYR C 1 419 ? -7.430 -29.546 66.682 1.00 15.32 419 TYR C C 1
ATOM 8175 O O . TYR C 1 419 ? -7.607 -30.796 66.623 1.00 14.66 419 TYR C O 1
ATOM 8184 N N . ALA C 1 420 ? -6.496 -28.915 65.982 1.00 13.71 420 ALA C N 1
ATOM 8185 C CA . ALA C 1 420 ? -5.532 -29.642 65.170 1.00 13.82 420 ALA C CA 1
ATOM 8186 C C . ALA C 1 420 ? -4.348 -28.755 64.955 1.00 13.05 420 ALA C C 1
ATOM 8187 O O . ALA C 1 420 ? -4.451 -27.550 65.140 1.00 13.14 420 ALA C O 1
ATOM 8189 N N . GLU C 1 421 ? -3.234 -29.350 64.550 1.00 13.00 421 GLU C N 1
ATOM 8190 C CA . GLU C 1 421 ? -2.048 -28.569 64.162 1.00 12.04 421 GLU C CA 1
ATOM 8191 C C . GLU C 1 421 ? -1.585 -28.870 62.715 1.00 12.15 421 GLU C C 1
ATOM 8192 O O . GLU C 1 421 ? -0.442 -28.578 62.329 1.00 11.94 421 GLU C O 1
ATOM 8198 N N . ALA C 1 422 ? -2.487 -29.422 61.900 1.00 11.39 422 ALA C N 1
ATOM 8199 C CA . ALA C 1 422 ? -2.161 -29.702 60.500 1.00 11.54 422 ALA C CA 1
ATOM 8200 C C . ALA C 1 422 ? -1.874 -28.382 59.752 1.00 11.84 422 ALA C C 1
ATOM 8201 O O . ALA C 1 422 ? -0.963 -28.335 58.934 1.00 12.50 422 ALA C O 1
ATOM 8203 N N . ASN C 1 423 ? -2.639 -27.317 60.028 1.00 11.58 423 ASN C N 1
ATOM 8204 C CA . ASN C 1 423 ? -2.420 -26.046 59.319 1.00 11.17 423 ASN C CA 1
ATOM 8205 C C . ASN C 1 423 ? -1.050 -25.453 59.627 1.00 11.56 423 ASN C C 1
ATOM 8206 O O . ASN C 1 423 ? -0.371 -24.958 58.733 1.00 11.08 423 ASN C O 1
ATOM 8211 N N . GLN C 1 424 ? -0.659 -25.497 60.901 1.00 10.39 424 GLN C N 1
ATOM 8212 C CA . GLN C 1 424 ? 0.638 -24.972 61.322 1.00 10.85 424 GLN C CA 1
ATOM 8213 C C . GLN C 1 424 ? 1.778 -25.760 60.668 1.00 11.14 424 GLN C C 1
ATOM 8214 O O . GLN C 1 424 ? 2.778 -25.191 60.231 1.00 10.61 424 GLN C O 1
ATOM 8220 N N . ARG C 1 425 ? 1.626 -27.083 60.616 1.00 10.81 425 ARG C N 1
ATOM 8221 C CA . ARG C 1 425 ? 2.598 -27.941 59.963 1.00 11.20 425 ARG C CA 1
ATOM 8222 C C . ARG C 1 425 ? 2.738 -27.671 58.478 1.00 10.69 425 ARG C C 1
ATOM 8223 O O . ARG C 1 425 ? 3.857 -27.742 57.954 1.00 10.72 425 ARG C O 1
ATOM 8231 N N . ASN C 1 426 ? 1.616 -27.400 57.812 1.00 9.96 426 ASN C N 1
ATOM 8232 C CA . ASN C 1 426 ? 1.594 -27.083 56.374 1.00 10.61 426 ASN C CA 1
ATOM 8233 C C . ASN C 1 426 ? 2.243 -25.715 56.118 1.00 11.00 426 ASN C C 1
ATOM 8234 O O . ASN C 1 426 ? 2.992 -25.523 55.134 1.00 11.55 426 ASN C O 1
ATOM 8239 N N . PHE C 1 427 ? 1.967 -24.761 57.006 1.00 11.36 427 PHE C N 1
ATOM 8240 C CA . PHE C 1 427 ? 2.594 -23.433 56.929 1.00 11.33 427 PHE C CA 1
ATOM 8241 C C . PHE C 1 427 ? 4.132 -23.530 57.038 1.00 11.38 427 PHE C C 1
ATOM 8242 O O . PHE C 1 427 ? 4.876 -23.033 56.181 1.00 12.26 427 PHE C O 1
ATOM 8250 N N . LEU C 1 428 ? 4.611 -24.206 58.068 1.00 11.43 428 LEU C N 1
ATOM 8251 C CA . LEU C 1 428 ? 6.053 -24.374 58.284 1.00 11.03 428 LEU C CA 1
ATOM 8252 C C . LEU C 1 428 ? 6.728 -25.322 57.285 1.00 11.22 428 LEU C C 1
ATOM 8253 O O . LEU C 1 428 ? 7.922 -25.195 57.041 1.00 11.48 428 LEU C O 1
ATOM 8258 N N . GLU C 1 429 ? 5.986 -26.279 56.720 1.00 11.70 429 GLU C N 1
ATOM 8259 C CA . GLU C 1 429 ? 6.532 -27.096 55.626 1.00 12.12 429 GLU C CA 1
ATOM 8260 C C . GLU C 1 429 ? 6.794 -26.253 54.374 1.00 11.49 429 GLU C C 1
ATOM 8261 O O . GLU C 1 429 ? 7.841 -26.394 53.740 1.00 12.99 429 GLU C O 1
ATOM 8267 N N . TYR C 1 430 ? 5.861 -25.389 53.998 1.00 10.39 430 TYR C N 1
ATOM 8268 C CA . TYR C 1 430 ? 6.120 -24.505 52.845 1.00 11.07 430 TYR C CA 1
ATOM 8269 C C . TYR C 1 430 ? 7.272 -23.517 53.146 1.00 10.85 430 TYR C C 1
ATOM 8270 O O . TYR C 1 430 ? 8.176 -23.317 52.314 1.00 11.08 430 TYR C O 1
ATOM 8279 N N . TRP C 1 431 ? 7.263 -22.939 54.346 1.00 10.56 431 TRP C N 1
ATOM 8280 C CA . TRP C 1 431 ? 8.351 -22.080 54.824 1.00 10.22 431 TRP C CA 1
ATOM 8281 C C . TRP C 1 431 ? 9.720 -22.749 54.669 1.00 10.59 431 TRP C C 1
ATOM 8282 O O . TRP C 1 431 ? 10.667 -22.145 54.124 1.00 10.65 431 TRP C O 1
ATOM 8293 N N . MET C 1 432 ? 9.831 -23.992 55.141 1.00 11.06 432 MET C N 1
ATOM 8294 C CA . MET C 1 432 ? 11.089 -24.721 55.057 1.00 11.83 432 MET C CA 1
ATOM 8295 C C . MET C 1 432 ? 11.435 -25.039 53.595 1.00 11.76 432 MET C C 1
ATOM 8296 O O . MET C 1 432 ? 12.597 -25.048 53.226 1.00 12.49 432 MET C O 1
ATOM 8301 N N . GLN C 1 433 ? 10.442 -25.278 52.757 1.00 11.61 433 GLN C N 1
ATOM 8302 C CA . GLN C 1 433 ? 10.756 -25.628 51.375 1.00 12.85 433 GLN C CA 1
ATOM 8303 C C . GLN C 1 433 ? 11.338 -24.373 50.724 1.00 12.75 433 GLN C C 1
ATOM 8304 O O . GLN C 1 433 ? 12.329 -24.429 49.986 1.00 13.19 433 GLN C O 1
ATOM 8310 N N . LEU C 1 434 ? 10.765 -23.217 51.028 1.00 12.53 434 LEU C N 1
ATOM 8311 C CA . LEU C 1 434 ? 11.252 -21.976 50.396 1.00 13.05 434 LEU C CA 1
ATOM 8312 C C . LEU C 1 434 ? 12.669 -21.619 50.899 1.00 13.13 434 LEU C C 1
ATOM 8313 O O . LEU C 1 434 ? 13.517 -21.145 50.114 1.00 13.58 434 LEU C O 1
ATOM 8318 N N . MET C 1 435 ? 12.899 -21.841 52.196 1.00 13.21 435 MET C N 1
ATOM 8319 C CA . MET C 1 435 ? 14.212 -21.631 52.820 1.00 14.16 435 MET C CA 1
ATOM 8320 C C . MET C 1 435 ? 15.323 -22.457 52.172 1.00 15.66 435 MET C C 1
ATOM 8321 O O . MET C 1 435 ? 16.477 -22.015 52.119 1.00 15.00 435 MET C O 1
ATOM 8326 N N . LEU C 1 436 ? 14.967 -23.678 51.751 1.00 17.57 436 LEU C N 1
ATOM 8327 C CA . LEU C 1 436 ? 15.894 -24.624 51.138 1.00 20.79 436 LEU C CA 1
ATOM 8328 C C . LEU C 1 436 ? 15.981 -24.499 49.604 1.00 23.01 436 LEU C C 1
ATOM 8329 O O . LEU C 1 436 ? 16.848 -25.099 48.999 1.00 23.36 436 LEU C O 1
ATOM 8334 N N . ALA C 1 437 ? 15.104 -23.709 48.988 1.00 26.27 437 ALA C N 1
ATOM 8335 C CA . ALA C 1 437 ? 15.126 -23.512 47.536 1.00 29.91 437 ALA C CA 1
ATOM 8336 C C . ALA C 1 437 ? 16.379 -22.758 47.082 1.00 33.01 437 ALA C C 1
ATOM 8337 O O . ALA C 1 437 ? 16.514 -21.569 47.338 1.00 33.19 437 ALA C O 1
ATOM 8339 N N . GLU C 1 438 ? 17.297 -23.454 46.420 1.00 37.57 438 GLU C N 1
ATOM 8340 C CA . GLU C 1 438 ? 18.502 -22.813 45.886 1.00 42.10 438 GLU C CA 1
ATOM 8341 C C . GLU C 1 438 ? 18.137 -22.036 44.620 1.00 44.66 438 GLU C C 1
ATOM 8342 O O . GLU C 1 438 ? 18.689 -20.970 44.353 1.00 45.41 438 GLU C O 1
ATOM 8348 N N . SER C 1 439 ? 17.207 -22.592 43.847 1.00 47.70 439 SER C N 1
ATOM 8349 C CA . SER C 1 439 ? 16.507 -21.850 42.798 1.00 50.80 439 SER C CA 1
ATOM 8350 C C . SER C 1 439 ? 14.991 -21.843 43.079 1.00 52.59 439 SER C C 1
ATOM 8351 O O . SER C 1 439 ? 14.433 -22.878 43.471 1.00 53.07 439 SER C O 1
ATOM 8354 N N . PRO C 1 440 ? 14.342 -20.683 42.899 1.00 54.48 440 PRO C N 1
ATOM 8355 C CA . PRO C 1 440 ? 12.921 -20.464 43.255 1.00 55.62 440 PRO C CA 1
ATOM 8356 C C . PRO C 1 440 ? 11.904 -21.620 43.072 1.00 56.75 440 PRO C C 1
ATOM 8357 O O . PRO C 1 440 ? 12.075 -22.489 42.210 1.00 56.61 440 PRO C O 1
ATOM 8361 N N . LEU C 1 441 ? 10.848 -21.574 43.902 1.00 58.21 441 LEU C N 1
ATOM 8362 C CA . LEU C 1 441 ? 9.730 -22.541 43.966 1.00 59.16 441 LEU C CA 1
ATOM 8363 C C . LEU C 1 441 ? 10.092 -23.797 44.769 1.00 59.63 441 LEU C C 1
ATOM 8364 O O . LEU C 1 441 ? 9.530 -24.056 45.847 1.00 60.03 441 LEU C O 1
ATOM 8369 N N . ARG D 2 6 ? -12.412 32.389 82.904 1.00 63.44 513 ARG D N 1
ATOM 8370 C CA . ARG D 2 6 ? -10.973 32.671 83.197 1.00 63.27 513 ARG D CA 1
ATOM 8371 C C . ARG D 2 6 ? -10.634 32.499 84.688 1.00 62.94 513 ARG D C 1
ATOM 8372 O O . ARG D 2 6 ? -11.523 32.571 85.544 1.00 63.11 513 ARG D O 1
ATOM 8374 N N . VAL D 2 7 ? -9.349 32.254 84.976 1.00 62.36 514 VAL D N 1
ATOM 8375 C CA . VAL D 2 7 ? -8.797 32.131 86.351 1.00 61.55 514 VAL D CA 1
ATOM 8376 C C . VAL D 2 7 ? -9.218 30.876 87.145 1.00 60.56 514 VAL D C 1
ATOM 8377 O O . VAL D 2 7 ? -10.149 30.178 86.743 1.00 60.67 514 VAL D O 1
ATOM 8379 N N . SER D 2 8 ? -8.519 30.591 88.255 1.00 58.97 515 SER D N 1
ATOM 8380 C CA . SER D 2 8 ? -8.894 29.503 89.171 1.00 57.50 515 SER D CA 1
ATOM 8381 C C . SER D 2 8 ? -8.279 29.630 90.600 1.00 56.47 515 SER D C 1
ATOM 8382 O O . SER D 2 8 ? -8.902 30.217 91.496 1.00 56.32 515 SER D O 1
ATOM 8385 N N . ASP D 2 9 ? -7.097 29.018 90.788 1.00 54.65 516 ASP D N 1
ATOM 8386 C CA . ASP D 2 9 ? -6.150 29.163 91.933 1.00 52.95 516 ASP D CA 1
ATOM 8387 C C . ASP D 2 9 ? -6.123 28.090 93.034 1.00 51.26 516 ASP D C 1
ATOM 8388 O O . ASP D 2 9 ? -5.213 27.254 93.057 1.00 50.71 516 ASP D O 1
ATOM 8393 N N . THR D 2 10 ? -7.077 28.125 93.958 1.00 48.88 517 THR D N 1
ATOM 8394 C CA . THR D 2 10 ? -7.304 26.999 94.862 1.00 46.71 517 THR D CA 1
ATOM 8395 C C . THR D 2 10 ? -7.731 25.783 94.020 1.00 44.79 517 THR D C 1
ATOM 8396 O O . THR D 2 10 ? -7.411 24.638 94.332 1.00 44.54 517 THR D O 1
ATOM 8400 N N . THR D 2 11 ? -8.435 26.063 92.933 1.00 42.38 518 THR D N 1
ATOM 8401 C CA . THR D 2 11 ? -8.900 25.047 92.011 1.00 40.25 518 THR D CA 1
ATOM 8402 C C . THR D 2 11 ? -7.750 24.387 91.228 1.00 38.46 518 THR D C 1
ATOM 8403 O O . THR D 2 11 ? -7.764 23.177 91.017 1.00 37.55 518 THR D O 1
ATOM 8407 N N . VAL D 2 12 ? -6.775 25.189 90.804 1.00 36.51 519 VAL D N 1
ATOM 8408 C CA . VAL D 2 12 ? -5.565 24.685 90.146 1.00 35.07 519 VAL D CA 1
ATOM 8409 C C . VAL D 2 12 ? -4.862 23.652 91.045 1.00 33.69 519 VAL D C 1
ATOM 8410 O O . VAL D 2 12 ? -4.514 22.552 90.597 1.00 33.08 519 VAL D O 1
ATOM 8414 N N . ARG D 2 13 ? -4.682 24.015 92.311 1.00 31.95 520 ARG D N 1
ATOM 8415 C CA . ARG D 2 13 ? -4.083 23.143 93.308 1.00 31.01 520 ARG D CA 1
ATOM 8416 C C . ARG D 2 13 ? -4.837 21.818 93.449 1.00 30.06 520 ARG D C 1
ATOM 8417 O O . ARG D 2 13 ? -4.238 20.749 93.360 1.00 29.59 520 ARG D O 1
ATOM 8425 N N . GLU D 2 14 ? -6.148 21.902 93.649 1.00 29.06 521 GLU D N 1
ATOM 8426 C CA . GLU D 2 14 ? -7.001 20.728 93.806 1.00 28.77 521 GLU D CA 1
ATOM 8427 C C . GLU D 2 14 ? -6.958 19.827 92.568 1.00 27.43 521 GLU D C 1
ATOM 8428 O O . GLU D 2 14 ? -6.812 18.610 92.690 1.00 26.55 521 GLU D O 1
ATOM 8434 N N . ILE D 2 15 ? -7.066 20.433 91.387 1.00 25.74 522 ILE D N 1
ATOM 8435 C CA . ILE D 2 15 ? -6.991 19.672 90.142 1.00 24.80 522 ILE D CA 1
ATOM 8436 C C . ILE D 2 15 ? -5.623 19.022 89.967 1.00 23.77 522 ILE D C 1
ATOM 8437 O O . ILE D 2 15 ? -5.556 17.851 89.640 1.00 23.74 522 ILE D O 1
ATOM 8442 N N . THR D 2 16 ? -4.561 19.778 90.214 1.00 22.72 523 THR D N 1
ATOM 8443 C CA . THR D 2 16 ? -3.202 19.261 90.108 1.00 22.66 523 THR D CA 1
ATOM 8444 C C . THR D 2 16 ? -2.986 18.083 91.069 1.00 22.63 523 THR D C 1
ATOM 8445 O O . THR D 2 16 ? -2.514 17.016 90.647 1.00 22.14 523 THR D O 1
ATOM 8449 N N . GLU D 2 17 ? -3.385 18.259 92.328 1.00 21.76 524 GLU D N 1
ATOM 8450 C CA . GLU D 2 17 ? -3.295 17.183 93.318 1.00 22.23 524 GLU D CA 1
ATOM 8451 C C . GLU D 2 17 ? -4.130 15.975 92.882 1.00 20.87 524 GLU D C 1
ATOM 8452 O O . GLU D 2 17 ? -3.676 14.852 92.985 1.00 20.49 524 GLU D O 1
ATOM 8458 N N . TRP D 2 18 ? -5.321 16.229 92.336 1.00 19.65 525 TRP D N 1
ATOM 8459 C CA . TRP D 2 18 ? -6.168 15.178 91.765 1.00 18.80 525 TRP D CA 1
ATOM 8460 C C . TRP D 2 18 ? -5.437 14.377 90.662 1.00 17.82 525 TRP D C 1
ATOM 8461 O O . TRP D 2 18 ? -5.498 13.154 90.654 1.00 17.60 525 TRP D O 1
ATOM 8472 N N . LEU D 2 19 ? -4.745 15.066 89.752 1.00 17.07 526 LEU D N 1
ATOM 8473 C CA . LEU D 2 19 ? -3.949 14.384 88.715 1.00 17.12 526 LEU D CA 1
ATOM 8474 C C . LEU D 2 19 ? -2.837 13.512 89.324 1.00 16.75 526 LEU D C 1
ATOM 8475 O O . LEU D 2 19 ? -2.567 12.381 88.848 1.00 16.43 526 LEU D O 1
ATOM 8480 N N . TYR D 2 20 ? -2.200 14.017 90.376 1.00 15.40 527 TYR D N 1
ATOM 8481 C CA . TYR D 2 20 ? -1.075 13.282 90.936 1.00 15.40 527 TYR D CA 1
ATOM 8482 C C . TYR D 2 20 ? -1.557 12.051 91.688 1.00 15.58 527 TYR D C 1
ATOM 8483 O O . TYR D 2 20 ? -0.934 10.993 91.586 1.00 16.09 527 TYR D O 1
ATOM 8492 N N . MET D 2 21 ? -2.697 12.189 92.379 1.00 15.65 528 MET D N 1
ATOM 8493 C CA . MET D 2 21 ? -3.358 11.080 93.050 1.00 16.39 528 MET D CA 1
ATOM 8494 C C . MET D 2 21 ? -3.796 10.008 92.062 1.00 16.41 528 MET D C 1
ATOM 8495 O O . MET D 2 21 ? -3.601 8.807 92.314 1.00 16.59 528 MET D O 1
ATOM 8500 N N . GLU D 2 22 ? -4.406 10.437 90.959 1.00 16.20 529 GLU D N 1
ATOM 8501 C CA . GLU D 2 22 ? -4.782 9.523 89.877 1.00 16.76 529 GLU D CA 1
ATOM 8502 C C . GLU D 2 22 ? -3.587 8.716 89.379 1.00 16.13 529 GLU D C 1
ATOM 8503 O O . GLU D 2 22 ? -3.664 7.508 89.226 1.00 15.44 529 GLU D O 1
ATOM 8509 N N . ALA D 2 23 ? -2.501 9.413 89.088 1.00 16.37 530 ALA D N 1
ATOM 8510 C CA . ALA D 2 23 ? -1.307 8.801 88.513 1.00 16.54 530 ALA D CA 1
ATOM 8511 C C . ALA D 2 23 ? -0.717 7.791 89.519 1.00 15.95 530 ALA D C 1
ATOM 8512 O O . ALA D 2 23 ? -0.335 6.649 89.159 1.00 16.65 530 ALA D O 1
ATOM 8514 N N . GLU D 2 24 ? -0.701 8.204 90.780 1.00 16.01 531 GLU D N 1
ATOM 8515 C CA . GLU D 2 24 ? -0.295 7.328 91.892 1.00 15.51 531 GLU D CA 1
ATOM 8516 C C . GLU D 2 24 ? -1.099 6.033 91.953 1.00 15.38 531 GLU D C 1
ATOM 8517 O O . GLU D 2 24 ? -0.502 4.977 92.088 1.00 15.61 531 GLU D O 1
ATOM 8523 N N . LEU D 2 25 ? -2.434 6.114 91.859 1.00 14.96 532 LEU D N 1
ATOM 8524 C CA . LEU D 2 25 ? -3.252 4.898 91.828 1.00 15.34 532 LEU D CA 1
ATOM 8525 C C . LEU D 2 25 ? -2.848 3.987 90.677 1.00 15.39 532 LEU D C 1
ATOM 8526 O O . LEU D 2 25 ? -2.649 2.781 90.863 1.00 14.91 532 LEU D O 1
ATOM 8531 N N . LEU D 2 26 ? -2.721 4.563 89.488 1.00 15.03 533 LEU D N 1
ATOM 8532 C CA . LEU D 2 26 ? -2.308 3.767 88.323 1.00 16.42 533 LEU D CA 1
ATOM 8533 C C . LEU D 2 26 ? -0.949 3.092 88.500 1.00 15.94 533 LEU D C 1
ATOM 8534 O O . LEU D 2 26 ? -0.807 1.923 88.206 1.00 16.27 533 LEU D O 1
ATOM 8539 N N . ASP D 2 27 ? 0.036 3.847 88.976 1.00 15.49 534 ASP D N 1
ATOM 8540 C CA . ASP D 2 27 ? 1.373 3.318 89.190 1.00 15.80 534 ASP D CA 1
ATOM 8541 C C . ASP D 2 27 ? 1.446 2.317 90.355 1.00 15.86 534 ASP D C 1
ATOM 8542 O O . ASP D 2 27 ? 2.445 1.587 90.502 1.00 15.84 534 ASP D O 1
ATOM 8547 N N . ALA D 2 28 ? 0.385 2.256 91.166 1.00 15.56 535 ALA D N 1
ATOM 8548 C CA . ALA D 2 28 ? 0.308 1.264 92.231 1.00 15.96 535 ALA D CA 1
ATOM 8549 C C . ALA D 2 28 ? -0.543 0.056 91.813 1.00 16.25 535 ALA D C 1
ATOM 8550 O O . ALA D 2 28 ? -0.677 -0.890 92.572 1.00 15.51 535 ALA D O 1
ATOM 8552 N N . GLY D 2 29 ? -1.114 0.094 90.608 1.00 16.48 536 GLY D N 1
ATOM 8553 C CA . GLY D 2 29 ? -1.931 -1.015 90.124 1.00 17.15 536 GLY D CA 1
ATOM 8554 C C . GLY D 2 29 ? -3.275 -1.052 90.846 1.00 17.92 536 GLY D C 1
ATOM 8555 O O . GLY D 2 29 ? -3.945 -2.115 90.925 1.00 18.27 536 GLY D O 1
ATOM 8556 N N . LYS D 2 30 ? -3.667 0.098 91.395 1.00 17.10 537 LYS D N 1
ATOM 8557 C CA . LYS D 2 30 ? -4.949 0.219 92.094 1.00 17.37 537 LYS D CA 1
ATOM 8558 C C . LYS D 2 30 ? -6.094 0.552 91.139 1.00 17.29 537 LYS D C 1
ATOM 8559 O O . LYS D 2 30 ? -6.691 1.638 91.198 1.00 17.28 537 LYS D O 1
ATOM 8565 N N . TYR D 2 31 ? -6.407 -0.400 90.271 1.00 17.20 538 TYR D N 1
ATOM 8566 C CA . TYR D 2 31 ? -7.300 -0.150 89.137 1.00 18.37 538 TYR D CA 1
ATOM 8567 C C . TYR D 2 31 ? -8.764 0.042 89.561 1.00 17.92 538 TYR D C 1
ATOM 8568 O O . TYR D 2 31 ? -9.478 0.899 89.009 1.00 17.71 538 TYR D O 1
ATOM 8577 N N . ARG D 2 32 ? -9.193 -0.756 90.522 1.00 17.74 539 ARG D N 1
ATOM 8578 C CA . ARG D 2 32 ? -10.542 -0.647 91.100 1.00 18.68 539 ARG D CA 1
ATOM 8579 C C . ARG D 2 32 ? -10.775 0.742 91.698 1.00 18.53 539 ARG D C 1
ATOM 8580 O O . ARG D 2 32 ? -11.815 1.348 91.451 1.00 18.96 539 ARG D O 1
ATOM 8588 N N . GLU D 2 33 ? -9.809 1.248 92.461 1.00 18.57 540 GLU D N 1
ATOM 8589 C CA . GLU D 2 33 ? -9.889 2.597 93.027 1.00 19.21 540 GLU D CA 1
ATOM 8590 C C . GLU D 2 33 ? -9.907 3.673 91.955 1.00 18.69 540 GLU D C 1
ATOM 8591 O O . GLU D 2 33 ? -10.641 4.659 92.060 1.00 18.36 540 GLU D O 1
ATOM 8597 N N . TRP D 2 34 ? -9.092 3.484 90.924 1.00 18.76 541 TRP D N 1
ATOM 8598 C CA . TRP D 2 34 ? -9.041 4.419 89.816 1.00 18.76 541 TRP D CA 1
ATOM 8599 C C . TRP D 2 34 ? -10.396 4.453 89.114 1.00 18.86 541 TRP D C 1
ATOM 8600 O O . TRP D 2 34 ? -10.874 5.524 88.735 1.00 18.86 541 TRP D O 1
ATOM 8611 N N . LEU D 2 35 ? -11.006 3.286 88.940 1.00 19.11 542 LEU D N 1
ATOM 8612 C CA . LEU D 2 35 ? -12.302 3.191 88.265 1.00 20.28 542 LEU D CA 1
ATOM 8613 C C . LEU D 2 35 ? -13.376 4.025 88.969 1.00 20.45 542 LEU D C 1
ATOM 8614 O O . LEU D 2 35 ? -14.315 4.496 88.329 1.00 21.01 542 LEU D O 1
ATOM 8619 N N . ALA D 2 36 ? -13.226 4.226 90.279 1.00 20.30 543 ALA D N 1
ATOM 8620 C CA . ALA D 2 36 ? -14.125 5.096 91.060 1.00 20.82 543 ALA D CA 1
ATOM 8621 C C . ALA D 2 36 ? -13.985 6.596 90.762 1.00 20.81 543 ALA D C 1
ATOM 8622 O O . ALA D 2 36 ? -14.828 7.399 91.211 1.00 20.88 543 ALA D O 1
ATOM 8624 N N . LEU D 2 37 ? -12.929 6.969 90.031 1.00 19.96 544 LEU D N 1
ATOM 8625 C CA . LEU D 2 37 ? -12.692 8.360 89.631 1.00 20.06 544 LEU D CA 1
ATOM 8626 C C . LEU D 2 37 ? -13.379 8.710 88.303 1.00 20.02 544 LEU D C 1
ATOM 8627 O O . LEU D 2 37 ? -13.349 9.863 87.839 1.00 20.04 544 LEU D O 1
ATOM 8632 N N . VAL D 2 38 ? -13.986 7.732 87.661 1.00 20.19 545 VAL D N 1
ATOM 8633 C CA . VAL D 2 38 ? -14.565 8.054 86.366 1.00 20.90 545 VAL D CA 1
ATOM 8634 C C . VAL D 2 38 ? -16.071 8.176 86.414 1.00 21.19 545 VAL D C 1
ATOM 8635 O O . VAL D 2 38 ? -16.749 7.603 87.271 1.00 21.37 545 VAL D O 1
ATOM 8639 N N . THR D 2 39 ? -16.550 8.903 85.425 1.00 20.84 546 THR D N 1
ATOM 8640 C CA . THR D 2 39 ? -17.902 9.338 85.316 1.00 21.43 546 THR D CA 1
ATOM 8641 C C . THR D 2 39 ? -18.684 8.269 84.551 1.00 21.37 546 THR D C 1
ATOM 8642 O O . THR D 2 39 ? -18.116 7.415 83.860 1.00 21.22 546 THR D O 1
ATOM 8646 N N . GLU D 2 40 ? -19.990 8.299 84.725 1.00 21.45 547 GLU D N 1
ATOM 8647 C CA . GLU D 2 40 ? -20.893 7.367 84.103 1.00 21.47 547 GLU D CA 1
ATOM 8648 C C . GLU D 2 40 ? -20.901 7.549 82.564 1.00 20.37 547 GLU D C 1
ATOM 8649 O O . GLU D 2 40 ? -21.068 6.577 81.811 1.00 19.00 547 GLU D O 1
ATOM 8655 N N . ASP D 2 41 ? -20.726 8.784 82.101 1.00 19.09 548 ASP D N 1
ATOM 8656 C CA . ASP D 2 41 ? -20.648 9.052 80.662 1.00 19.21 548 ASP D CA 1
ATOM 8657 C C . ASP D 2 41 ? -19.187 9.140 80.156 1.00 18.69 548 ASP D C 1
ATOM 8658 O O . ASP D 2 41 ? -18.900 9.825 79.165 1.00 18.13 548 ASP D O 1
ATOM 8663 N N . LEU D 2 42 ? -18.273 8.427 80.822 1.00 18.06 549 LEU D N 1
ATOM 8664 C CA . LEU D 2 42 ? -16.853 8.474 80.457 1.00 17.53 549 LEU D CA 1
ATOM 8665 C C . LEU D 2 42 ? -16.636 8.265 78.962 1.00 17.49 549 LEU D C 1
ATOM 8666 O O . LEU D 2 42 ? -17.237 7.371 78.364 1.00 17.42 549 LEU D O 1
ATOM 8671 N N . SER D 2 43 ? -15.792 9.108 78.367 1.00 17.71 550 SER D N 1
ATOM 8672 C CA . SER D 2 43 ? -15.189 8.821 77.060 1.00 17.90 550 SER D CA 1
ATOM 8673 C C . SER D 2 43 ? -13.651 8.839 77.174 1.00 18.10 550 SER D C 1
ATOM 8674 O O . SER D 2 43 ? -13.070 9.874 77.531 1.00 17.69 550 SER D O 1
ATOM 8677 N N . TYR D 2 44 ? -13.011 7.694 76.890 1.00 17.23 551 TYR D N 1
ATOM 8678 C CA . TYR D 2 44 ? -11.563 7.571 77.003 1.00 16.85 551 TYR D CA 1
ATOM 8679 C C . TYR D 2 44 ? -10.974 7.136 75.664 1.00 16.31 551 TYR D C 1
ATOM 8680 O O . TYR D 2 44 ? -11.175 5.994 75.227 1.00 15.80 551 TYR D O 1
ATOM 8689 N N . VAL D 2 45 ? -10.273 8.047 74.997 1.00 15.14 552 VAL D N 1
ATOM 8690 C CA . VAL D 2 45 ? -9.744 7.718 73.663 1.00 14.79 552 VAL D CA 1
ATOM 8691 C C . VAL D 2 45 ? -8.255 8.017 73.377 1.00 13.41 552 VAL D C 1
ATOM 8692 O O . VAL D 2 45 ? -7.720 9.051 73.769 1.00 13.34 552 VAL D O 1
ATOM 8696 N N . VAL D 2 46 ? -7.622 7.083 72.670 1.00 12.55 553 VAL D N 1
ATOM 8697 C CA . VAL D 2 46 ? -6.257 7.192 72.201 1.00 11.15 553 VAL D CA 1
ATOM 8698 C C . VAL D 2 46 ? -6.302 7.110 70.649 1.00 11.93 553 VAL D C 1
ATOM 8699 O O . VAL D 2 46 ? -6.406 6.030 70.077 1.00 11.56 553 VAL D O 1
ATOM 8703 N N . PRO D 2 47 ? -6.242 8.261 69.972 1.00 11.65 554 PRO D N 1
ATOM 8704 C CA . PRO D 2 47 ? -6.255 8.288 68.503 1.00 12.31 554 PRO D CA 1
ATOM 8705 C C . PRO D 2 47 ? -5.011 7.720 67.841 1.00 11.60 554 PRO D C 1
ATOM 8706 O O . PRO D 2 47 ? -3.955 7.581 68.487 1.00 11.88 554 PRO D O 1
ATOM 8710 N N . ILE D 2 48 ? -5.154 7.408 66.551 1.00 11.50 555 ILE D N 1
ATOM 8711 C CA . ILE D 2 48 ? -4.044 7.009 65.692 1.00 11.38 555 ILE D CA 1
ATOM 8712 C C . ILE D 2 48 ? -3.592 8.236 64.952 1.00 12.26 555 ILE D C 1
ATOM 8713 O O . ILE D 2 48 ? -4.434 9.082 64.565 1.00 11.92 555 ILE D O 1
ATOM 8718 N N . ARG D 2 49 ? -2.266 8.351 64.785 1.00 11.90 556 ARG D N 1
ATOM 8719 C CA . ARG D 2 49 ? -1.664 9.400 63.986 1.00 12.25 556 ARG D CA 1
ATOM 8720 C C . ARG D 2 49 ? -0.871 8.812 62.854 1.00 11.90 556 ARG D C 1
ATOM 8721 O O . ARG D 2 49 ? -0.318 7.703 62.990 1.00 12.09 556 ARG D O 1
ATOM 8729 N N . VAL D 2 50 ? -0.816 9.532 61.739 1.00 11.71 557 VAL D N 1
ATOM 8730 C CA . VAL D 2 50 ? 0.043 9.158 60.624 1.00 12.32 557 VAL D CA 1
ATOM 8731 C C . VAL D 2 50 ? 0.917 10.343 60.236 1.00 12.90 557 VAL D C 1
ATOM 8732 O O . VAL D 2 50 ? 0.504 11.503 60.359 1.00 14.15 557 VAL D O 1
ATOM 8736 N N . THR D 2 51 ? 2.116 10.064 59.751 1.00 12.15 558 THR D N 1
ATOM 8737 C CA . THR D 2 51 ? 2.979 11.117 59.276 1.00 12.77 558 THR D CA 1
ATOM 8738 C C . THR D 2 51 ? 2.369 11.761 58.032 1.00 13.16 558 THR D C 1
ATOM 8739 O O . THR D 2 51 ? 2.052 11.048 57.061 1.00 12.53 558 THR D O 1
ATOM 8743 N N . ARG D 2 52 ? 2.275 13.086 58.048 1.00 13.91 559 ARG D N 1
ATOM 8744 C CA . ARG D 2 52 ? 1.767 13.845 56.906 1.00 15.13 559 ARG D CA 1
ATOM 8745 C C . ARG D 2 52 ? 2.593 15.094 56.691 1.00 15.47 559 ARG D C 1
ATOM 8746 O O . ARG D 2 52 ? 3.230 15.579 57.610 1.00 14.40 559 ARG D O 1
ATOM 8754 N N . GLU D 2 53 ? 2.567 15.615 55.473 1.00 16.55 560 GLU D N 1
ATOM 8755 C CA . GLU D 2 53 ? 3.152 16.923 55.189 1.00 18.89 560 GLU D CA 1
ATOM 8756 C C . GLU D 2 53 ? 2.511 17.995 56.076 1.00 19.14 560 GLU D C 1
ATOM 8757 O O . GLU D 2 53 ? 1.369 17.840 56.540 1.00 17.99 560 GLU D O 1
ATOM 8763 N N . ARG D 2 54 ? 3.270 19.060 56.323 1.00 20.41 561 ARG D N 1
ATOM 8764 C CA . ARG D 2 54 ? 2.878 20.163 57.212 1.00 22.33 561 ARG D CA 1
ATOM 8765 C C . ARG D 2 54 ? 1.535 20.795 56.773 1.00 22.92 561 ARG D C 1
ATOM 8766 O O . ARG D 2 54 ? 0.710 21.172 57.604 1.00 22.82 561 ARG D O 1
ATOM 8774 N N . GLU D 2 55 ? 1.327 20.859 55.463 1.00 22.94 562 GLU D N 1
ATOM 8775 C CA . GLU D 2 55 ? 0.096 21.374 54.860 1.00 24.76 562 GLU D CA 1
ATOM 8776 C C . GLU D 2 55 ? -1.209 20.697 55.296 1.00 24.21 562 GLU D C 1
ATOM 8777 O O . GLU D 2 55 ? -2.275 21.318 55.259 1.00 24.11 562 GLU D O 1
ATOM 8783 N N . ALA D 2 56 ? -1.126 19.414 55.651 1.00 23.36 563 ALA D N 1
ATOM 8784 C CA . ALA D 2 56 ? -2.303 18.662 56.059 1.00 22.98 563 ALA D CA 1
ATOM 8785 C C . ALA D 2 56 ? -2.990 19.363 57.223 1.00 22.49 563 ALA D C 1
ATOM 8786 O O . ALA D 2 56 ? -2.328 19.837 58.153 1.00 22.01 563 ALA D O 1
ATOM 8788 N N . VAL D 2 57 ? -4.316 19.442 57.148 1.00 22.36 564 VAL D N 1
ATOM 8789 C CA . VAL D 2 57 ? -5.125 20.028 58.214 1.00 22.58 564 VAL D CA 1
ATOM 8790 C C . VAL D 2 57 ? -4.961 19.226 59.511 1.00 21.97 564 VAL D C 1
ATOM 8791 O O . VAL D 2 57 ? -4.865 19.807 60.593 1.00 22.89 564 VAL D O 1
ATOM 8795 N N . THR D 2 58 ? -4.921 17.899 59.390 1.00 20.47 565 THR D N 1
ATOM 8796 C CA . THR D 2 58 ? -4.731 17.035 60.552 1.00 19.61 565 THR D CA 1
ATOM 8797 C C . THR D 2 58 ? -3.980 15.763 60.207 1.00 18.23 565 THR D C 1
ATOM 8798 O O . THR D 2 58 ? -4.004 15.313 59.062 1.00 17.55 565 THR D O 1
ATOM 8802 N N . ASP D 2 59 ? -3.312 15.189 61.198 1.00 16.91 566 ASP D N 1
ATOM 8803 C CA . ASP D 2 59 ? -2.649 13.913 61.003 1.00 16.37 566 ASP D CA 1
ATOM 8804 C C . ASP D 2 59 ? -3.293 12.843 61.901 1.00 16.25 566 ASP D C 1
ATOM 8805 O O . ASP D 2 59 ? -2.784 11.739 61.985 1.00 15.17 566 ASP D O 1
ATOM 8810 N N . VAL D 2 60 ? -4.396 13.219 62.573 1.00 15.31 567 VAL D N 1
ATOM 8811 C CA . VAL D 2 60 ? -5.195 12.305 63.367 1.00 15.62 567 VAL D CA 1
ATOM 8812 C C . VAL D 2 60 ? -6.154 11.510 62.490 1.00 15.23 567 VAL D C 1
ATOM 8813 O O . VAL D 2 60 ? -6.935 12.099 61.751 1.00 14.24 567 VAL D O 1
ATOM 8817 N N . VAL D 2 61 ? -6.096 10.176 62.600 1.00 15.05 568 VAL D N 1
ATOM 8818 C CA . VAL D 2 61 ? -6.984 9.266 61.853 1.00 14.45 568 VAL D CA 1
ATOM 8819 C C . VAL D 2 61 ? -8.472 9.382 62.233 1.00 15.04 568 VAL D C 1
ATOM 8820 O O . VAL D 2 61 ? -8.812 9.388 63.419 1.00 15.01 568 VAL D O 1
ATOM 8824 N N . GLU D 2 62 ? -9.351 9.466 61.229 1.00 16.06 569 GLU D N 1
ATOM 8825 C CA . GLU D 2 62 ? -10.796 9.540 61.468 1.00 17.55 569 GLU D CA 1
ATOM 8826 C C . GLU D 2 62 ? -11.419 8.149 61.394 1.00 17.25 569 GLU D C 1
ATOM 8827 O O . GLU D 2 62 ? -11.087 7.378 60.503 1.00 17.94 569 GLU D O 1
ATOM 8833 N N . GLY D 2 63 ? -12.273 7.827 62.362 1.00 17.63 570 GLY D N 1
ATOM 8834 C CA . GLY D 2 63 ? -13.056 6.597 62.342 1.00 17.10 570 GLY D CA 1
ATOM 8835 C C . GLY D 2 63 ? -12.405 5.377 62.965 1.00 16.86 570 GLY D C 1
ATOM 8836 O O . GLY D 2 63 ? -13.084 4.375 63.098 1.00 17.23 570 GLY D O 1
ATOM 8837 N N . MET D 2 64 ? -11.101 5.453 63.277 1.00 16.16 571 MET D N 1
ATOM 8838 C CA . MET D 2 64 ? -10.321 4.366 63.862 1.00 15.97 571 MET D CA 1
ATOM 8839 C C . MET D 2 64 ? -9.400 4.938 64.928 1.00 15.32 571 MET D C 1
ATOM 8840 O O . MET D 2 64 ? -8.917 6.063 64.843 1.00 15.83 571 MET D O 1
ATOM 8845 N N . THR D 2 65 ? -9.093 4.122 65.906 1.00 14.94 572 THR D N 1
ATOM 8846 C CA . THR D 2 65 ? -8.516 4.567 67.149 1.00 13.95 572 THR D CA 1
ATOM 8847 C C . THR D 2 65 ? -7.661 3.388 67.702 1.00 13.92 572 THR D C 1
ATOM 8848 O O . THR D 2 65 ? -7.833 2.237 67.248 1.00 12.85 572 THR D O 1
ATOM 8852 N N . HIS D 2 66 ? -6.715 3.669 68.618 1.00 13.37 573 HIS D N 1
ATOM 8853 C CA . HIS D 2 66 ? -6.013 2.633 69.405 1.00 13.22 573 HIS D CA 1
ATOM 8854 C C . HIS D 2 66 ? -6.862 2.134 70.582 1.00 14.33 573 HIS D C 1
ATOM 8855 O O . HIS D 2 66 ? -6.729 0.983 71.027 1.00 14.88 573 HIS D O 1
ATOM 8862 N N . MET D 2 67 ? -7.720 3.009 71.080 1.00 14.07 574 MET D N 1
ATOM 8863 C CA . MET D 2 67 ? -8.524 2.752 72.266 1.00 15.15 574 MET D CA 1
ATOM 8864 C C . MET D 2 67 ? -9.659 3.770 72.256 1.00 15.34 574 MET D C 1
ATOM 8865 O O . MET D 2 67 ? -9.426 4.959 71.955 1.00 14.60 574 MET D O 1
ATOM 8870 N N . ASP D 2 68 ? -10.874 3.301 72.550 1.00 15.11 575 ASP D N 1
ATOM 8871 C CA . ASP D 2 68 ? -12.092 4.127 72.522 1.00 15.94 575 ASP D CA 1
ATOM 8872 C C . ASP D 2 68 ? -13.089 3.527 73.532 1.00 15.78 575 ASP D C 1
ATOM 8873 O O . ASP D 2 68 ? -13.975 2.761 73.164 1.00 15.83 575 ASP D O 1
ATOM 8878 N N . ASP D 2 69 ? -12.927 3.896 74.793 1.00 15.94 576 ASP D N 1
ATOM 8879 C CA . ASP D 2 69 ? -13.607 3.234 75.895 1.00 16.66 576 ASP D CA 1
ATOM 8880 C C . ASP D 2 69 ? -14.722 4.078 76.443 1.00 16.08 576 ASP D C 1
ATOM 8881 O O . ASP D 2 69 ? -14.684 5.296 76.383 1.00 15.62 576 ASP D O 1
ATOM 8886 N N . ASP D 2 70 ? -15.726 3.418 76.993 1.00 16.34 577 ASP D N 1
ATOM 8887 C CA . ASP D 2 70 ? -16.739 4.115 77.769 1.00 16.61 577 ASP D CA 1
ATOM 8888 C C . ASP D 2 70 ? -16.692 3.513 79.173 1.00 16.60 577 ASP D C 1
ATOM 8889 O O . ASP D 2 70 ? -15.769 2.740 79.474 1.00 15.48 577 ASP D O 1
ATOM 8894 N N . ALA D 2 71 ? -17.653 3.847 80.039 1.00 15.57 578 ALA D N 1
ATOM 8895 C CA . ALA D 2 71 ? -17.618 3.341 81.416 1.00 15.94 578 ALA D CA 1
ATOM 8896 C C . ALA D 2 71 ? -17.732 1.812 81.488 1.00 15.96 578 ALA D C 1
ATOM 8897 O O . ALA D 2 71 ? -17.071 1.186 82.299 1.00 16.45 578 ALA D O 1
ATOM 8899 N N . ASP D 2 72 ? -18.561 1.227 80.629 1.00 16.36 579 ASP D N 1
ATOM 8900 C CA . ASP D 2 72 ? -18.754 -0.196 80.580 1.00 16.05 579 ASP D CA 1
ATOM 8901 C C . ASP D 2 72 ? -17.473 -0.941 80.111 1.00 15.91 579 ASP D C 1
ATOM 8902 O O . ASP D 2 72 ? -17.109 -1.931 80.709 1.00 15.02 579 ASP D O 1
ATOM 8907 N N . SER D 2 73 ? -16.793 -0.455 79.067 1.00 15.56 580 SER D N 1
ATOM 8908 C CA . SER D 2 73 ? -15.606 -1.146 78.560 1.00 15.91 580 SER D CA 1
ATOM 8909 C C . SER D 2 73 ? -14.406 -0.936 79.482 1.00 15.84 580 SER D C 1
ATOM 8910 O O . SER D 2 73 ? -13.555 -1.826 79.650 1.00 15.07 580 SER D O 1
ATOM 8913 N N . MET D 2 74 ? -14.358 0.220 80.123 1.00 15.81 581 MET D N 1
ATOM 8914 C CA . MET D 2 74 ? -13.309 0.492 81.098 1.00 16.22 581 MET D CA 1
ATOM 8915 C C . MET D 2 74 ? -13.487 -0.415 82.331 1.00 16.63 581 MET D C 1
ATOM 8916 O O . MET D 2 74 ? -12.502 -0.847 82.941 1.00 16.38 581 MET D O 1
ATOM 8921 N N . GLU D 2 75 ? -14.745 -0.698 82.707 1.00 16.19 582 GLU D N 1
ATOM 8922 C CA . GLU D 2 75 ? -15.028 -1.673 83.769 1.00 16.80 582 GLU D CA 1
ATOM 8923 C C . GLU D 2 75 ? -14.548 -3.080 83.376 1.00 16.08 582 GLU D C 1
ATOM 8924 O O . GLU D 2 75 ? -13.928 -3.778 84.179 1.00 15.32 582 GLU D O 1
ATOM 8930 N N . MET D 2 76 ? -14.848 -3.483 82.133 1.00 15.58 583 MET D N 1
ATOM 8931 C CA . MET D 2 76 ? -14.386 -4.758 81.612 1.00 15.39 583 MET D CA 1
ATOM 8932 C C . MET D 2 76 ? -12.855 -4.870 81.730 1.00 15.13 583 MET D C 1
ATOM 8933 O O . MET D 2 76 ? -12.331 -5.902 82.176 1.00 13.97 583 MET D O 1
ATOM 8938 N N . ARG D 2 77 ? -12.160 -3.799 81.324 1.00 14.54 584 ARG D N 1
ATOM 8939 C CA . ARG D 2 77 ? -10.692 -3.688 81.369 1.00 15.31 584 ARG D CA 1
ATOM 8940 C C . ARG D 2 77 ? -10.152 -3.954 82.785 1.00 15.52 584 ARG D C 1
ATOM 8941 O O . ARG D 2 77 ? -9.213 -4.763 82.994 1.00 16.86 584 ARG D O 1
ATOM 8949 N N . VAL D 2 78 ? -10.752 -3.313 83.778 1.00 14.86 585 VAL D N 1
ATOM 8950 C CA . VAL D 2 78 ? -10.392 -3.531 85.168 1.00 14.82 585 VAL D CA 1
ATOM 8951 C C . VAL D 2 78 ? -10.807 -4.956 85.649 1.00 15.09 585 VAL D C 1
ATOM 8952 O O . VAL D 2 78 ? -10.033 -5.684 86.299 1.00 15.29 585 VAL D O 1
ATOM 8956 N N . LEU D 2 79 ? -12.016 -5.381 85.314 1.00 14.98 586 LEU D N 1
ATOM 8957 C CA . LEU D 2 79 ? -12.431 -6.721 85.699 1.00 14.65 586 LEU D CA 1
ATOM 8958 C C . LEU D 2 79 ? -11.461 -7.794 85.152 1.00 14.58 586 LEU D C 1
ATOM 8959 O O . LEU D 2 79 ? -11.213 -8.801 85.804 1.00 14.97 586 LEU D O 1
ATOM 8964 N N . ARG D 2 80 ? -10.938 -7.586 83.945 1.00 14.88 587 ARG D N 1
ATOM 8965 C CA . ARG D 2 80 ? -10.016 -8.532 83.343 1.00 15.32 587 ARG D CA 1
ATOM 8966 C C . ARG D 2 80 ? -8.741 -8.607 84.215 1.00 16.06 587 ARG D C 1
ATOM 8967 O O . ARG D 2 80 ? -8.293 -9.694 84.578 1.00 15.54 587 ARG D O 1
ATOM 8975 N N . LEU D 2 81 ? -8.203 -7.448 84.573 1.00 16.44 588 LEU D N 1
ATOM 8976 C CA . LEU D 2 81 ? -7.001 -7.371 85.427 1.00 17.73 588 LEU D CA 1
ATOM 8977 C C . LEU D 2 81 ? -7.212 -7.932 86.848 1.00 18.65 588 LEU D C 1
ATOM 8978 O O . LEU D 2 81 ? -6.241 -8.249 87.546 1.00 19.38 588 LEU D O 1
ATOM 8983 N N . GLU D 2 82 ? -8.476 -8.098 87.269 1.00 18.31 589 GLU D N 1
ATOM 8984 C CA . GLU D 2 82 ? -8.770 -8.680 88.571 1.00 18.49 589 GLU D CA 1
ATOM 8985 C C . GLU D 2 82 ? -8.944 -10.202 88.524 1.00 18.24 589 GLU D C 1
ATOM 8986 O O . GLU D 2 82 ? -9.078 -10.829 89.562 1.00 18.03 589 GLU D O 1
ATOM 8992 N N . THR D 2 83 ? -8.977 -10.802 87.334 1.00 16.84 590 THR D N 1
ATOM 8993 C CA . THR D 2 83 ? -8.825 -12.254 87.254 1.00 16.33 590 THR D CA 1
ATOM 8994 C C . THR D 2 83 ? -7.380 -12.693 87.571 1.00 16.91 590 THR D C 1
ATOM 8995 O O . THR D 2 83 ? -6.470 -11.881 87.738 1.00 16.65 590 THR D O 1
ATOM 8999 N N . GLU D 2 84 ? -7.181 -14.002 87.604 1.00 17.51 591 GLU D N 1
ATOM 9000 C CA . GLU D 2 84 ? -5.885 -14.573 87.884 1.00 17.77 591 GLU D CA 1
ATOM 9001 C C . GLU D 2 84 ? -5.166 -14.857 86.565 1.00 16.80 591 GLU D C 1
ATOM 9002 O O . GLU D 2 84 ? -4.149 -15.527 86.578 1.00 16.67 591 GLU D O 1
ATOM 9008 N N . TYR D 2 85 ? -5.678 -14.324 85.447 1.00 15.07 592 TYR D N 1
ATOM 9009 C CA . TYR D 2 85 ? -5.231 -14.723 84.113 1.00 14.55 592 TYR D CA 1
ATOM 9010 C C . TYR D 2 85 ? -4.909 -13.585 83.147 1.00 14.01 592 TYR D C 1
ATOM 9011 O O . TYR D 2 85 ? -4.837 -13.802 81.934 1.00 13.72 592 TYR D O 1
ATOM 9020 N N . ALA D 2 86 ? -4.668 -12.376 83.651 1.00 13.50 593 ALA D N 1
ATOM 9021 C CA . ALA D 2 86 ? -4.411 -11.269 82.713 1.00 13.17 593 ALA D CA 1
ATOM 9022 C C . ALA D 2 86 ? -2.906 -11.213 82.420 1.00 13.17 593 ALA D C 1
ATOM 9023 O O . ALA D 2 86 ? -2.184 -10.394 82.997 1.00 13.02 593 ALA D O 1
ATOM 9025 N N . TRP D 2 87 ? -2.459 -12.092 81.528 1.00 12.66 594 TRP D N 1
ATOM 9026 C CA . TRP D 2 87 ? -1.040 -12.408 81.369 1.00 12.52 594 TRP D CA 1
ATOM 9027 C C . TRP D 2 87 ? -0.208 -11.197 80.928 1.00 12.32 594 TRP D C 1
ATOM 9028 O O . TRP D 2 87 ? 0.968 -11.099 81.278 1.00 12.30 594 TRP D O 1
ATOM 9039 N N . ALA D 2 88 ? -0.807 -10.289 80.160 1.00 12.05 595 ALA D N 1
ATOM 9040 C CA . ALA D 2 88 ? -0.119 -9.098 79.713 1.00 11.79 595 ALA D CA 1
ATOM 9041 C C . ALA D 2 88 ? 0.401 -8.287 80.933 1.00 12.61 595 ALA D C 1
ATOM 9042 O O . ALA D 2 88 ? 1.433 -7.636 80.836 1.00 12.61 595 ALA D O 1
ATOM 9044 N N . GLU D 2 89 ? -0.331 -8.338 82.043 1.00 11.73 596 GLU D N 1
ATOM 9045 C CA . GLU D 2 89 ? 0.008 -7.567 83.260 1.00 12.86 596 GLU D CA 1
ATOM 9046 C C . GLU D 2 89 ? 0.079 -8.462 84.489 1.00 12.22 596 GLU D C 1
ATOM 9047 O O . GLU D 2 89 ? -0.209 -8.052 85.605 1.00 12.29 596 GLU D O 1
ATOM 9053 N N . ASP D 2 90 ? 0.456 -9.708 84.286 1.00 13.41 597 ASP D N 1
ATOM 9054 C CA . ASP D 2 90 ? 0.670 -10.589 85.421 1.00 14.03 597 ASP D CA 1
ATOM 9055 C C . ASP D 2 90 ? 1.751 -11.572 85.052 1.00 14.20 597 ASP D C 1
ATOM 9056 O O . ASP D 2 90 ? 1.459 -12.587 84.397 1.00 15.59 597 ASP D O 1
ATOM 9061 N N . PRO D 2 91 ? 2.993 -11.341 85.461 1.00 13.24 598 PRO D N 1
ATOM 9062 C CA . PRO D 2 91 ? 3.438 -10.237 86.356 1.00 12.03 598 PRO D CA 1
ATOM 9063 C C . PRO D 2 91 ? 3.205 -8.793 85.838 1.00 12.09 598 PRO D C 1
ATOM 9064 O O . PRO D 2 91 ? 3.300 -8.560 84.638 1.00 10.69 598 PRO D O 1
ATOM 9068 N N . PRO D 2 92 ? 2.938 -7.853 86.745 1.00 11.70 599 PRO D N 1
ATOM 9069 C CA . PRO D 2 92 ? 2.655 -6.457 86.360 1.00 12.38 599 PRO D CA 1
ATOM 9070 C C . PRO D 2 92 ? 3.898 -5.763 85.837 1.00 12.49 599 PRO D C 1
ATOM 9071 O O . PRO D 2 92 ? 5.021 -6.073 86.254 1.00 12.11 599 PRO D O 1
ATOM 9075 N N . SER D 2 93 ? 3.669 -4.831 84.925 1.00 13.00 600 SER D N 1
ATOM 9076 C CA . SER D 2 93 ? 4.699 -3.889 84.509 1.00 12.87 600 SER D CA 1
ATOM 9077 C C . SER D 2 93 ? 5.070 -3.020 85.716 1.00 13.08 600 SER D C 1
ATOM 9078 O O . SER D 2 93 ? 4.262 -2.805 86.600 1.00 13.36 600 SER D O 1
ATOM 9081 N N . ARG D 2 94 ? 6.281 -2.489 85.728 1.00 13.28 601 ARG D N 1
ATOM 9082 C CA . ARG D 2 94 ? 6.587 -1.367 86.589 1.00 13.59 601 ARG D CA 1
ATOM 9083 C C . ARG D 2 94 ? 6.383 -0.150 85.719 1.00 13.45 601 ARG D C 1
ATOM 9084 O O . ARG D 2 94 ? 6.957 -0.067 84.633 1.00 14.32 601 ARG D O 1
ATOM 9092 N N . SER D 2 95 ? 5.583 0.795 86.183 1.00 13.51 602 SER D N 1
ATOM 9093 C CA . SER D 2 95 ? 5.307 1.980 85.385 1.00 13.56 602 SER D CA 1
ATOM 9094 C C . SER D 2 95 ? 5.427 3.269 86.179 1.00 13.86 602 SER D C 1
ATOM 9095 O O . SER D 2 95 ? 5.281 3.275 87.407 1.00 14.96 602 SER D O 1
ATOM 9098 N N . ARG D 2 96 ? 5.650 4.377 85.473 1.00 13.68 603 ARG D N 1
ATOM 9099 C CA . ARG D 2 96 ? 5.605 5.689 86.084 1.00 13.56 603 ARG D CA 1
ATOM 9100 C C . ARG D 2 96 ? 4.958 6.654 85.114 1.00 13.90 603 ARG D C 1
ATOM 9101 O O . ARG D 2 96 ? 5.374 6.760 83.940 1.00 13.41 603 ARG D O 1
ATOM 9109 N N . HIS D 2 97 ? 3.920 7.317 85.626 1.00 12.79 604 HIS D N 1
ATOM 9110 C CA . HIS D 2 97 ? 3.223 8.360 84.927 1.00 14.35 604 HIS D CA 1
ATOM 9111 C C . HIS D 2 97 ? 3.831 9.694 85.375 1.00 14.01 604 HIS D C 1
ATOM 9112 O O . HIS D 2 97 ? 3.491 10.201 86.468 1.00 14.84 604 HIS D O 1
ATOM 9119 N N . PHE D 2 98 ? 4.742 10.245 84.571 1.00 14.10 605 PHE D N 1
ATOM 9120 C CA . PHE D 2 98 ? 5.239 11.612 84.814 1.00 12.23 605 PHE D CA 1
ATOM 9121 C C . PHE D 2 98 ? 4.254 12.598 84.184 1.00 12.69 605 PHE D C 1
ATOM 9122 O O . PHE D 2 98 ? 4.073 12.599 82.974 1.00 11.71 605 PHE D O 1
ATOM 9130 N N . VAL D 2 99 ? 3.605 13.419 85.027 1.00 12.09 606 VAL D N 1
ATOM 9131 C CA . VAL D 2 99 ? 2.559 14.343 84.616 1.00 12.11 606 VAL D CA 1
ATOM 9132 C C . VAL D 2 99 ? 3.096 15.774 84.810 1.00 12.86 606 VAL D C 1
ATOM 9133 O O . VAL D 2 99 ? 3.394 16.164 85.943 1.00 13.35 606 VAL D O 1
ATOM 9137 N N . THR D 2 100 ? 3.279 16.520 83.708 1.00 12.55 607 THR D N 1
ATOM 9138 C CA . THR D 2 100 ? 3.937 17.823 83.751 1.00 12.49 607 THR D CA 1
ATOM 9139 C C . THR D 2 100 ? 3.125 18.802 82.926 1.00 12.64 607 THR D C 1
ATOM 9140 O O . THR D 2 100 ? 2.115 18.415 82.318 1.00 13.66 607 THR D O 1
ATOM 9144 N N . ASN D 2 101 ? 3.557 20.060 82.918 1.00 12.47 608 ASN D N 1
ATOM 9145 C CA . ASN D 2 101 ? 2.955 21.110 82.091 1.00 12.75 608 ASN D CA 1
ATOM 9146 C C . ASN D 2 101 ? 1.438 21.114 82.273 1.00 12.88 608 ASN D C 1
ATOM 9147 O O . ASN D 2 101 ? 0.685 21.166 81.291 1.00 12.52 608 ASN D O 1
ATOM 9152 N N . VAL D 2 102 ? 0.975 21.055 83.520 1.00 13.14 609 VAL D N 1
ATOM 9153 C CA . VAL D 2 102 ? -0.459 21.017 83.763 1.00 13.24 609 VAL D CA 1
ATOM 9154 C C . VAL D 2 102 ? -1.113 22.384 83.456 1.00 15.00 609 VAL D C 1
ATOM 9155 O O . VAL D 2 102 ? -0.680 23.400 83.996 1.00 14.58 609 VAL D O 1
ATOM 9159 N N . ARG D 2 103 ? -2.095 22.396 82.532 1.00 16.00 610 ARG D N 1
ATOM 9160 C CA . ARG D 2 103 ? -2.869 23.610 82.216 1.00 16.83 610 ARG D CA 1
ATOM 9161 C C . ARG D 2 103 ? -4.328 23.372 82.575 1.00 17.65 610 ARG D C 1
ATOM 9162 O O . ARG D 2 103 ? -4.896 22.345 82.211 1.00 18.06 610 ARG D O 1
ATOM 9170 N N . VAL D 2 104 ? -4.939 24.324 83.276 1.00 18.64 611 VAL D N 1
ATOM 9171 C CA . VAL D 2 104 ? -6.345 24.224 83.677 1.00 19.20 611 VAL D CA 1
ATOM 9172 C C . VAL D 2 104 ? -7.131 25.391 83.066 1.00 20.52 611 VAL D C 1
ATOM 9173 O O . VAL D 2 104 ? -6.691 26.546 83.117 1.00 20.48 611 VAL D O 1
ATOM 9177 N N . ALA D 2 105 ? -8.277 25.080 82.460 1.00 21.26 612 ALA D N 1
ATOM 9178 C CA . ALA D 2 105 ? -9.176 26.076 81.909 1.00 22.20 612 ALA D CA 1
ATOM 9179 C C . ALA D 2 105 ? -10.617 25.747 82.305 1.00 23.18 612 ALA D C 1
ATOM 9180 O O . ALA D 2 105 ? -10.922 24.596 82.666 1.00 22.26 612 ALA D O 1
ATOM 9182 N N . THR D 2 106 ? -11.491 26.756 82.281 1.00 24.17 613 THR D N 1
ATOM 9183 C CA . THR D 2 106 ? -12.914 26.528 82.570 1.00 26.12 613 THR D CA 1
ATOM 9184 C C . THR D 2 106 ? -13.541 25.718 81.441 1.00 27.18 613 THR D C 1
ATOM 9185 O O . THR D 2 106 ? -13.134 25.822 80.282 1.00 27.53 613 THR D O 1
ATOM 9189 N N . GLY D 2 107 ? -14.517 24.896 81.793 1.00 28.78 614 GLY D N 1
ATOM 9190 C CA . GLY D 2 107 ? -15.168 24.031 80.838 1.00 30.98 614 GLY D CA 1
ATOM 9191 C C . GLY D 2 107 ? -16.393 24.667 80.224 1.00 32.59 614 GLY D C 1
ATOM 9192 O O . GLY D 2 107 ? -16.645 25.859 80.390 1.00 32.29 614 GLY D O 1
ATOM 9193 N N . ASP D 2 108 ? -17.164 23.849 79.522 1.00 34.37 615 ASP D N 1
ATOM 9194 C CA . ASP D 2 108 ? -18.352 24.322 78.817 1.00 36.41 615 ASP D CA 1
ATOM 9195 C C . ASP D 2 108 ? -19.494 24.579 79.780 1.00 37.47 615 ASP D C 1
ATOM 9196 O O . ASP D 2 108 ? -20.363 25.415 79.513 1.00 37.96 615 ASP D O 1
ATOM 9201 N N . SER D 2 109 ? -19.484 23.871 80.904 1.00 38.47 616 SER D N 1
ATOM 9202 C CA . SER D 2 109 ? -20.396 24.169 82.000 1.00 39.74 616 SER D CA 1
ATOM 9203 C C . SER D 2 109 ? -19.608 24.643 83.209 1.00 40.02 616 SER D C 1
ATOM 9204 O O . SER D 2 109 ? -18.392 24.405 83.306 1.00 39.70 616 SER D O 1
ATOM 9207 N N . GLU D 2 110 ? -20.300 25.330 84.118 1.00 40.29 617 GLU D N 1
ATOM 9208 C CA . GLU D 2 110 ? -19.784 25.568 85.465 1.00 40.79 617 GLU D CA 1
ATOM 9209 C C . GLU D 2 110 ? -19.598 24.171 86.065 1.00 39.91 617 GLU D C 1
ATOM 9210 O O . GLU D 2 110 ? -20.265 23.221 85.626 1.00 40.10 617 GLU D O 1
ATOM 9216 N N . ASP D 2 111 ? -18.710 24.030 87.045 1.00 38.61 618 ASP D N 1
ATOM 9217 C CA . ASP D 2 111 ? -18.436 22.705 87.627 1.00 37.69 618 ASP D CA 1
ATOM 9218 C C . ASP D 2 111 ? -17.655 21.726 86.700 1.00 35.62 618 ASP D C 1
ATOM 9219 O O . ASP D 2 111 ? -17.346 20.612 87.105 1.00 35.29 618 ASP D O 1
ATOM 9224 N N . GLU D 2 112 ? -17.345 22.151 85.476 1.00 33.48 619 GLU D N 1
ATOM 9225 C CA . GLU D 2 112 ? -16.473 21.383 84.576 1.00 31.49 619 GLU D CA 1
ATOM 9226 C C . GLU D 2 112 ? -15.181 22.141 84.272 1.00 30.06 619 GLU D C 1
ATOM 9227 O O . GLU D 2 112 ? -15.184 23.361 84.164 1.00 29.29 619 GLU D O 1
ATOM 9233 N N . PHE D 2 113 ? -14.076 21.407 84.128 1.00 28.13 620 PHE D N 1
ATOM 9234 C CA . PHE D 2 113 ? -12.778 22.009 83.827 1.00 26.69 620 PHE D CA 1
ATOM 9235 C C . PHE D 2 113 ? -12.071 21.259 82.718 1.00 25.76 620 PHE D C 1
ATOM 9236 O O . PHE D 2 113 ? -12.116 20.041 82.674 1.00 25.35 620 PHE D O 1
ATOM 9244 N N . LYS D 2 114 ? -11.444 22.003 81.816 1.00 24.99 621 LYS D N 1
ATOM 9245 C CA . LYS D 2 114 ? -10.629 21.447 80.739 1.00 24.50 621 LYS D CA 1
ATOM 9246 C C . LYS D 2 114 ? -9.189 21.382 81.248 1.00 23.73 621 LYS D C 1
ATOM 9247 O O . LYS D 2 114 ? -8.565 22.410 81.559 1.00 23.48 621 LYS D O 1
ATOM 9253 N N . VAL D 2 115 ? -8.690 20.161 81.389 1.00 22.62 622 VAL D N 1
ATOM 9254 C CA . VAL D 2 115 ? -7.372 19.936 81.981 1.00 21.50 622 VAL D CA 1
ATOM 9255 C C . VAL D 2 115 ? -6.447 19.254 80.961 1.00 20.75 622 VAL D C 1
ATOM 9256 O O . VAL D 2 115 ? -6.776 18.198 80.428 1.00 20.99 622 VAL D O 1
ATOM 9260 N N . THR D 2 116 ? -5.312 19.889 80.696 1.00 19.84 623 THR D N 1
ATOM 9261 C CA . THR D 2 116 ? -4.327 19.445 79.706 1.00 19.13 623 THR D CA 1
ATOM 9262 C C . THR D 2 116 ? -2.988 19.264 80.397 1.00 18.52 623 THR D C 1
ATOM 9263 O O . THR D 2 116 ? -2.489 20.178 81.059 1.00 18.65 623 THR D O 1
ATOM 9267 N N . SER D 2 117 ? -2.431 18.067 80.267 1.00 17.34 624 SER D N 1
ATOM 9268 C CA . SER D 2 117 ? -1.128 17.753 80.846 1.00 16.62 624 SER D CA 1
ATOM 9269 C C . SER D 2 117 ? -0.242 16.957 79.856 1.00 16.44 624 SER D C 1
ATOM 9270 O O . SER D 2 117 ? -0.769 16.266 78.965 1.00 16.54 624 SER D O 1
ATOM 9273 N N . ASN D 2 118 ? 1.083 17.100 79.986 1.00 14.72 625 ASN D N 1
ATOM 9274 C CA . ASN D 2 118 ? 2.037 16.291 79.232 1.00 14.44 625 ASN D CA 1
ATOM 9275 C C . ASN D 2 118 ? 2.317 15.036 80.054 1.00 13.88 625 ASN D C 1
ATOM 9276 O O . ASN D 2 118 ? 2.491 15.128 81.265 1.00 14.94 625 ASN D O 1
ATOM 9281 N N . LEU D 2 119 ? 2.299 13.872 79.417 1.00 13.61 626 LEU D N 1
ATOM 9282 C CA . LEU D 2 119 ? 2.529 12.604 80.108 1.00 12.53 626 LEU D CA 1
ATOM 9283 C C . LEU D 2 119 ? 3.742 11.948 79.483 1.00 12.67 626 LEU D C 1
ATOM 9284 O O . LEU D 2 119 ? 3.832 11.827 78.259 1.00 12.16 626 LEU D O 1
ATOM 9289 N N . LEU D 2 120 ? 4.682 11.514 80.324 1.00 12.46 627 LEU D N 1
ATOM 9290 C CA . LEU D 2 120 ? 5.672 10.564 79.867 1.00 13.02 627 LEU D CA 1
ATOM 9291 C C . LEU D 2 120 ? 5.447 9.304 80.687 1.00 12.94 627 LEU D C 1
ATOM 9292 O O . LEU D 2 120 ? 5.466 9.298 81.934 1.00 12.87 627 LEU D O 1
ATOM 9297 N N . LEU D 2 121 ? 5.197 8.221 79.983 1.00 12.67 628 LEU D N 1
ATOM 9298 C CA . LEU D 2 121 ? 4.941 6.957 80.679 1.00 12.06 628 LEU D CA 1
ATOM 9299 C C . LEU D 2 121 ? 6.153 6.064 80.490 1.00 12.53 628 LEU D C 1
ATOM 9300 O O . LEU D 2 121 ? 6.543 5.769 79.350 1.00 13.20 628 LEU D O 1
ATOM 9305 N N . TYR D 2 122 ? 6.748 5.651 81.601 1.00 11.37 629 TYR D N 1
ATOM 9306 C CA . TYR D 2 122 ? 7.899 4.766 81.603 1.00 10.97 629 TYR D CA 1
ATOM 9307 C C . TYR D 2 122 ? 7.397 3.349 81.935 1.00 11.47 629 TYR D C 1
ATOM 9308 O O . TYR D 2 122 ? 6.544 3.186 82.792 1.00 11.10 629 TYR D O 1
ATOM 9317 N N . ARG D 2 123 ? 7.930 2.331 81.257 1.00 11.53 630 ARG D N 1
ATOM 9318 C CA . ARG D 2 123 ? 7.464 0.960 81.472 1.00 10.87 630 ARG D CA 1
ATOM 9319 C C . ARG D 2 123 ? 8.572 -0.077 81.364 1.00 10.23 630 ARG D C 1
ATOM 9320 O O . ARG D 2 123 ? 9.325 -0.072 80.381 1.00 10.20 630 ARG D O 1
ATOM 9328 N N . THR D 2 124 ? 8.709 -0.929 82.389 1.00 10.44 631 THR D N 1
ATOM 9329 C CA . THR D 2 124 ? 9.545 -2.165 82.260 1.00 10.51 631 THR D CA 1
ATOM 9330 C C . THR D 2 124 ? 8.781 -3.401 82.630 1.00 10.26 631 THR D C 1
ATOM 9331 O O . THR D 2 124 ? 7.814 -3.347 83.405 1.00 11.16 631 THR D O 1
ATOM 9335 N N . ARG D 2 125 ? 9.253 -4.544 82.160 1.00 11.32 632 ARG D N 1
ATOM 9336 C CA . ARG D 2 125 ? 8.645 -5.844 82.466 1.00 12.00 632 ARG D CA 1
ATOM 9337 C C . ARG D 2 125 ? 9.755 -6.875 82.658 1.00 11.93 632 ARG D C 1
ATOM 9338 O O . ARG D 2 125 ? 10.771 -6.839 81.957 1.00 12.77 632 ARG D O 1
ATOM 9346 N N . GLY D 2 126 ? 9.563 -7.798 83.592 1.00 12.45 633 GLY D N 1
ATOM 9347 C CA . GLY D 2 126 ? 10.511 -8.881 83.778 1.00 12.01 633 GLY D CA 1
ATOM 9348 C C . GLY D 2 126 ? 11.916 -8.408 84.077 1.00 13.02 633 GLY D C 1
ATOM 9349 O O . GLY D 2 126 ? 12.118 -7.304 84.612 1.00 13.44 633 GLY D O 1
ATOM 9350 N N . ASP D 2 127 ? 12.896 -9.228 83.733 1.00 13.83 634 ASP D N 1
ATOM 9351 C CA . ASP D 2 127 ? 14.278 -8.920 84.100 1.00 14.83 634 ASP D CA 1
ATOM 9352 C C . ASP D 2 127 ? 15.122 -8.593 82.892 1.00 15.85 634 ASP D C 1
ATOM 9353 O O . ASP D 2 127 ? 16.340 -8.573 82.980 1.00 17.21 634 ASP D O 1
ATOM 9358 N N . VAL D 2 128 ? 14.486 -8.322 81.750 1.00 16.13 635 VAL D N 1
ATOM 9359 C CA . VAL D 2 128 ? 15.262 -7.920 80.576 1.00 16.23 635 VAL D CA 1
ATOM 9360 C C . VAL D 2 128 ? 15.679 -6.421 80.687 1.00 16.17 635 VAL D C 1
ATOM 9361 O O . VAL D 2 128 ? 14.863 -5.573 81.059 1.00 15.45 635 VAL D O 1
ATOM 9365 N N . ALA D 2 129 ? 16.919 -6.112 80.311 1.00 15.10 636 ALA D N 1
ATOM 9366 C CA . ALA D 2 129 ? 17.458 -4.759 80.395 1.00 15.25 636 ALA D CA 1
ATOM 9367 C C . ALA D 2 129 ? 17.018 -3.834 79.240 1.00 15.90 636 ALA D C 1
ATOM 9368 O O . ALA D 2 129 ? 17.849 -3.348 78.432 1.00 16.26 636 ALA D O 1
ATOM 9370 N N . THR D 2 130 ? 15.715 -3.621 79.138 1.00 14.24 637 THR D N 1
ATOM 9371 C CA . THR D 2 130 ? 15.162 -2.687 78.186 1.00 15.07 637 THR D CA 1
ATOM 9372 C C . THR D 2 130 ? 13.945 -1.994 78.853 1.00 14.70 637 THR D C 1
ATOM 9373 O O . THR D 2 130 ? 13.502 -2.397 79.936 1.00 14.43 637 THR D O 1
ATOM 9377 N N . TYR D 2 131 ? 13.465 -0.929 78.223 1.00 13.54 638 TYR D N 1
ATOM 9378 C CA . TYR D 2 131 ? 12.354 -0.158 78.740 1.00 12.96 638 TYR D CA 1
ATOM 9379 C C . TYR D 2 131 ? 11.627 0.501 77.579 1.00 13.00 638 TYR D C 1
ATOM 9380 O O . TYR D 2 131 ? 12.213 0.706 76.489 1.00 12.32 638 TYR D O 1
ATOM 9389 N N . ASP D 2 132 ? 10.356 0.835 77.823 1.00 13.27 639 ASP D N 1
ATOM 9390 C CA . ASP D 2 132 ? 9.550 1.580 76.849 1.00 13.58 639 ASP D CA 1
ATOM 9391 C C . ASP D 2 132 ? 9.252 2.967 77.398 1.00 13.90 639 ASP D C 1
ATOM 9392 O O . ASP D 2 132 ? 9.123 3.134 78.621 1.00 13.04 639 ASP D O 1
ATOM 9397 N N . VAL D 2 133 ? 9.095 3.926 76.490 1.00 13.45 640 VAL D N 1
ATOM 9398 C CA . VAL D 2 133 ? 8.615 5.261 76.816 1.00 14.40 640 VAL D CA 1
ATOM 9399 C C . VAL D 2 133 ? 7.458 5.621 75.905 1.00 14.07 640 VAL D C 1
ATOM 9400 O O . VAL D 2 133 ? 7.572 5.557 74.679 1.00 14.17 640 VAL D O 1
ATOM 9404 N N . LEU D 2 134 ? 6.347 6.052 76.500 1.00 13.76 641 LEU D N 1
ATOM 9405 C CA . LEU D 2 134 ? 5.313 6.708 75.703 1.00 13.76 641 LEU D CA 1
ATOM 9406 C C . LEU D 2 134 ? 5.294 8.183 76.093 1.00 13.90 641 LEU D C 1
ATOM 9407 O O . LEU D 2 134 ? 5.382 8.523 77.272 1.00 14.68 641 LEU D O 1
ATOM 9412 N N . SER D 2 135 ? 5.209 9.058 75.098 1.00 13.42 642 SER D N 1
ATOM 9413 C CA . SER D 2 135 ? 5.096 10.499 75.331 1.00 13.00 642 SER D CA 1
ATOM 9414 C C . SER D 2 135 ? 3.813 10.979 74.664 1.00 12.93 642 SER D C 1
ATOM 9415 O O . SER D 2 135 ? 3.416 10.489 73.574 1.00 12.66 642 SER D O 1
ATOM 9418 N N . GLY D 2 136 ? 3.139 11.927 75.293 1.00 12.31 643 GLY D N 1
ATOM 9419 C CA . GLY D 2 136 ? 1.920 12.402 74.686 1.00 12.66 643 GLY D CA 1
ATOM 9420 C C . GLY D 2 136 ? 1.251 13.509 75.459 1.00 12.58 643 GLY D C 1
ATOM 9421 O O . GLY D 2 136 ? 1.703 13.895 76.538 1.00 12.38 643 GLY D O 1
ATOM 9422 N N . GLU D 2 137 ? 0.187 14.055 74.878 1.00 13.26 644 GLU D N 1
ATOM 9423 C CA . GLU D 2 137 ? -0.585 15.051 75.599 1.00 13.56 644 GLU D CA 1
ATOM 9424 C C . GLU D 2 137 ? -1.973 14.536 75.931 1.00 14.14 644 GLU D C 1
ATOM 9425 O O . GLU D 2 137 ? -2.699 14.018 75.050 1.00 14.98 644 GLU D O 1
ATOM 9431 N N . ARG D 2 138 ? -2.356 14.702 77.189 1.00 14.13 645 ARG D N 1
ATOM 9432 C CA . ARG D 2 138 ? -3.687 14.310 77.643 1.00 15.28 645 ARG D CA 1
ATOM 9433 C C . ARG D 2 138 ? -4.573 15.518 77.768 1.00 15.61 645 ARG D C 1
ATOM 9434 O O . ARG D 2 138 ? -4.227 16.471 78.481 1.00 15.91 645 ARG D O 1
ATOM 9442 N N . THR D 2 139 ? -5.713 15.485 77.090 1.00 16.54 646 THR D N 1
ATOM 9443 C CA . THR D 2 139 ? -6.736 16.545 77.215 1.00 17.71 646 THR D CA 1
ATOM 9444 C C . THR D 2 139 ? -7.986 15.948 77.913 1.00 17.93 646 THR D C 1
ATOM 9445 O O . THR D 2 139 ? -8.643 15.064 77.371 1.00 17.10 646 THR D O 1
ATOM 9449 N N . ASP D 2 140 ? -8.261 16.423 79.132 1.00 18.44 647 ASP D N 1
ATOM 9450 C CA . ASP D 2 140 ? -9.301 15.879 79.996 1.00 19.27 647 ASP D CA 1
ATOM 9451 C C . ASP D 2 140 ? -10.464 16.874 80.217 1.00 19.52 647 ASP D C 1
ATOM 9452 O O . ASP D 2 140 ? -10.290 18.092 80.155 1.00 18.79 647 ASP D O 1
ATOM 9457 N N . VAL D 2 141 ? -11.640 16.328 80.484 1.00 19.41 648 VAL D N 1
ATOM 9458 C CA . VAL D 2 141 ? -12.695 17.089 81.116 1.00 19.61 648 VAL D CA 1
ATOM 9459 C C . VAL D 2 141 ? -12.894 16.493 82.512 1.00 20.11 648 VAL D C 1
ATOM 9460 O O . VAL D 2 141 ? -13.157 15.283 82.667 1.00 18.92 648 VAL D O 1
ATOM 9464 N N . LEU D 2 142 ? -12.718 17.342 83.520 1.00 21.15 649 LEU D N 1
ATOM 9465 C CA . LEU D 2 142 ? -12.978 16.962 84.899 1.00 23.04 649 LEU D CA 1
ATOM 9466 C C . LEU D 2 142 ? -14.277 17.646 85.374 1.00 23.90 649 LEU D C 1
ATOM 9467 O O . LEU D 2 142 ? -14.557 18.789 85.002 1.00 23.78 649 LEU D O 1
ATOM 9472 N N . ARG D 2 143 ? -15.065 16.924 86.159 1.00 24.60 650 ARG D N 1
ATOM 9473 C CA . ARG D 2 143 ? -16.325 17.438 86.698 1.00 26.38 650 ARG D CA 1
ATOM 9474 C C . ARG D 2 143 ? -16.282 17.405 88.210 1.00 26.58 650 ARG D C 1
ATOM 9475 O O . ARG D 2 143 ? -15.904 16.402 88.783 1.00 25.94 650 ARG D O 1
ATOM 9483 N N . ARG D 2 144 ? -16.688 18.496 88.850 1.00 28.05 651 ARG D N 1
ATOM 9484 C CA . ARG D 2 144 ? -16.834 18.527 90.314 1.00 29.26 651 ARG D CA 1
ATOM 9485 C C . ARG D 2 144 ? -17.801 17.461 90.794 1.00 29.51 651 ARG D C 1
ATOM 9486 O O . ARG D 2 144 ? -18.878 17.281 90.224 1.00 29.47 651 ARG D O 1
ATOM 9494 N N . ALA D 2 145 ? -17.395 16.727 91.823 1.00 30.42 652 ALA D N 1
ATOM 9495 C CA . ALA D 2 145 ? -18.267 15.745 92.449 1.00 31.36 652 ALA D CA 1
ATOM 9496 C C . ALA D 2 145 ? -17.986 15.727 93.942 1.00 32.11 652 ALA D C 1
ATOM 9497 O O . ALA D 2 145 ? -16.908 15.334 94.365 1.00 32.44 652 ALA D O 1
ATOM 9499 N N . GLY D 2 146 ? -18.952 16.183 94.738 1.00 33.31 653 GLY D N 1
ATOM 9500 C CA . GLY D 2 146 ? -18.735 16.373 96.163 1.00 33.72 653 GLY D CA 1
ATOM 9501 C C . GLY D 2 146 ? -17.629 17.389 96.397 1.00 34.21 653 GLY D C 1
ATOM 9502 O O . GLY D 2 146 ? -17.680 18.515 95.880 1.00 34.90 653 GLY D O 1
ATOM 9503 N N . ASP D 2 147 ? -16.622 16.990 97.166 1.00 34.27 654 ASP D N 1
ATOM 9504 C CA . ASP D 2 147 ? -15.469 17.845 97.437 1.00 34.57 654 ASP D CA 1
ATOM 9505 C C . ASP D 2 147 ? -14.243 17.491 96.569 1.00 33.79 654 ASP D C 1
ATOM 9506 O O . ASP D 2 147 ? -13.122 17.947 96.858 1.00 34.22 654 ASP D O 1
ATOM 9511 N N . SER D 2 148 ? -14.457 16.684 95.523 1.00 32.04 655 SER D N 1
ATOM 9512 C CA . SER D 2 148 ? -13.385 16.322 94.592 1.00 30.35 655 SER D CA 1
ATOM 9513 C C . SER D 2 148 ? -13.845 16.419 93.133 1.00 28.93 655 SER D C 1
ATOM 9514 O O . SER D 2 148 ? -14.691 17.258 92.796 1.00 28.58 655 SER D O 1
ATOM 9517 N N . PHE D 2 149 ? -13.276 15.567 92.280 1.00 27.17 656 PHE D N 1
ATOM 9518 C CA . PHE D 2 149 ? -13.554 15.585 90.855 1.00 25.41 656 PHE D CA 1
ATOM 9519 C C . PHE D 2 149 ? -13.719 14.183 90.327 1.00 24.75 656 PHE D C 1
ATOM 9520 O O . PHE D 2 149 ? -13.227 13.218 90.922 1.00 23.67 656 PHE D O 1
ATOM 9528 N N . LEU D 2 150 ? -14.424 14.090 89.205 1.00 23.69 657 LEU D N 1
ATOM 9529 C CA . LEU D 2 150 ? -14.493 12.875 88.431 1.00 23.31 657 LEU D CA 1
ATOM 9530 C C . LEU D 2 150 ? -14.067 13.231 87.007 1.00 22.78 657 LEU D C 1
ATOM 9531 O O . LEU D 2 150 ? -14.295 14.361 86.538 1.00 22.01 657 LEU D O 1
ATOM 9536 N N . MET D 2 151 ? -13.454 12.260 86.343 1.00 21.39 658 MET D N 1
ATOM 9537 C CA . MET D 2 151 ? -13.087 12.386 84.951 1.00 21.25 658 MET D CA 1
ATOM 9538 C C . MET D 2 151 ? -14.212 11.935 84.038 1.00 19.46 658 MET D C 1
ATOM 9539 O O . MET D 2 151 ? -14.595 10.784 84.068 1.00 19.11 658 MET D O 1
ATOM 9544 N N . ALA D 2 152 ? -14.719 12.870 83.242 1.00 18.51 659 ALA D N 1
ATOM 9545 C CA . ALA D 2 152 ? -15.774 12.630 82.246 1.00 18.16 659 ALA D CA 1
ATOM 9546 C C . ALA D 2 152 ? -15.207 12.335 80.859 1.00 17.84 659 ALA D C 1
ATOM 9547 O O . ALA D 2 152 ? -15.845 11.654 80.035 1.00 17.58 659 ALA D O 1
ATOM 9549 N N . LYS D 2 153 ? -13.996 12.821 80.604 1.00 17.19 660 LYS D N 1
ATOM 9550 C CA . LYS D 2 153 ? -13.392 12.660 79.277 1.00 17.54 660 LYS D CA 1
ATOM 9551 C C . LYS D 2 153 ? -11.865 12.710 79.325 1.00 17.07 660 LYS D C 1
ATOM 9552 O O . LYS D 2 153 ? -11.309 13.503 80.066 1.00 16.25 660 LYS D O 1
ATOM 9558 N N . ARG D 2 154 ? -11.210 11.827 78.561 1.00 16.74 661 ARG D N 1
ATOM 9559 C CA . ARG D 2 154 ? -9.778 11.939 78.322 1.00 16.30 661 ARG D CA 1
ATOM 9560 C C . ARG D 2 154 ? -9.434 11.559 76.893 1.00 16.12 661 ARG D C 1
ATOM 9561 O O . ARG D 2 154 ? -9.924 10.533 76.380 1.00 16.69 661 ARG D O 1
ATOM 9569 N N . VAL D 2 155 ? -8.562 12.358 76.287 1.00 14.82 662 VAL D N 1
ATOM 9570 C CA . VAL D 2 155 ? -7.972 12.063 74.980 1.00 14.58 662 VAL D CA 1
ATOM 9571 C C . VAL D 2 155 ? -6.463 12.025 75.164 1.00 14.55 662 VAL D C 1
ATOM 9572 O O . VAL D 2 155 ? -5.849 13.019 75.574 1.00 15.18 662 VAL D O 1
ATOM 9576 N N . VAL D 2 156 ? -5.874 10.873 74.883 1.00 13.98 663 VAL D N 1
ATOM 9577 C CA . VAL D 2 156 ? -4.432 10.743 74.953 1.00 13.17 663 VAL D CA 1
ATOM 9578 C C . VAL D 2 156 ? -3.858 10.770 73.550 1.00 13.20 663 VAL D C 1
ATOM 9579 O O . VAL D 2 156 ? -3.963 9.792 72.799 1.00 13.61 663 VAL D O 1
ATOM 9583 N N . LEU D 2 157 ? -3.259 11.892 73.184 1.00 12.35 664 LEU D N 1
ATOM 9584 C CA . LEU D 2 157 ? -2.624 12.000 71.877 1.00 13.38 664 LEU D CA 1
ATOM 9585 C C . LEU D 2 157 ? -1.113 11.780 72.001 1.00 12.64 664 LEU D C 1
ATOM 9586 O O . LEU D 2 157 ? -0.381 12.651 72.485 1.00 12.79 664 LEU D O 1
ATOM 9591 N N . LEU D 2 158 ? -0.641 10.630 71.539 1.00 12.78 665 LEU D N 1
ATOM 9592 C CA . LEU D 2 158 ? 0.772 10.269 71.664 1.00 12.44 665 LEU D CA 1
ATOM 9593 C C . LEU D 2 158 ? 1.622 10.926 70.594 1.00 12.84 665 LEU D C 1
ATOM 9594 O O . LEU D 2 158 ? 1.136 11.135 69.509 1.00 13.06 665 LEU D O 1
ATOM 9599 N N . ASP D 2 159 ? 2.883 11.239 70.898 1.00 12.47 666 ASP D N 1
ATOM 9600 C CA . ASP D 2 159 ? 3.796 11.804 69.904 1.00 12.91 666 ASP D CA 1
ATOM 9601 C C . ASP D 2 159 ? 4.482 10.727 69.071 1.00 12.90 666 ASP D C 1
ATOM 9602 O O . ASP D 2 159 ? 5.704 10.743 68.911 1.00 12.98 666 ASP D O 1
ATOM 9607 N N . GLN D 2 160 ? 3.685 9.769 68.598 1.00 13.10 667 GLN D N 1
ATOM 9608 C CA . GLN D 2 160 ? 4.148 8.602 67.862 1.00 12.58 667 GLN D CA 1
ATOM 9609 C C . GLN D 2 160 ? 3.127 8.301 66.766 1.00 12.58 667 GLN D C 1
ATOM 9610 O O . GLN D 2 160 ? 1.929 8.661 66.909 1.00 13.65 667 GLN D O 1
ATOM 9616 N N . THR D 2 161 ? 3.559 7.669 65.682 1.00 11.12 668 THR D N 1
ATOM 9617 C CA . THR D 2 161 ? 2.600 7.084 64.749 1.00 11.01 668 THR D CA 1
ATOM 9618 C C . THR D 2 161 ? 2.584 5.557 65.017 1.00 10.76 668 THR D C 1
ATOM 9619 O O . THR D 2 161 ? 1.652 5.019 65.615 1.00 11.25 668 THR D O 1
ATOM 9623 N N . THR D 2 162 ? 3.675 4.887 64.683 1.00 10.58 669 THR D N 1
ATOM 9624 C CA . THR D 2 162 ? 3.892 3.512 65.059 1.00 9.98 669 THR D CA 1
ATOM 9625 C C . THR D 2 162 ? 4.186 3.566 66.565 1.00 10.50 669 THR D C 1
ATOM 9626 O O . THR D 2 162 ? 5.109 4.253 66.985 1.00 10.43 669 THR D O 1
ATOM 9630 N N . ILE D 2 163 ? 3.380 2.886 67.371 1.00 9.96 670 ILE D N 1
ATOM 9631 C CA . ILE D 2 163 ? 3.512 2.939 68.834 1.00 10.38 670 ILE D CA 1
ATOM 9632 C C . ILE D 2 163 ? 4.671 2.082 69.308 1.00 11.58 670 ILE D C 1
ATOM 9633 O O . ILE D 2 163 ? 4.853 0.947 68.829 1.00 11.48 670 ILE D O 1
ATOM 9638 N N . MET D 2 164 ? 5.455 2.604 70.248 1.00 12.44 671 MET D N 1
ATOM 9639 C CA . MET D 2 164 ? 6.691 1.900 70.662 1.00 13.09 671 MET D CA 1
ATOM 9640 C C . MET D 2 164 ? 6.570 1.222 72.024 1.00 13.37 671 MET D C 1
ATOM 9641 O O . MET D 2 164 ? 7.424 1.360 72.908 1.00 14.18 671 MET D O 1
ATOM 9646 N N . THR D 2 165 ? 5.491 0.478 72.174 1.00 13.21 672 THR D N 1
ATOM 9647 C CA . THR D 2 165 ? 5.380 -0.540 73.202 1.00 13.17 672 THR D CA 1
ATOM 9648 C C . THR D 2 165 ? 4.546 -1.684 72.623 1.00 13.36 672 THR D C 1
ATOM 9649 O O . THR D 2 165 ? 3.903 -1.506 71.585 1.00 12.57 672 THR D O 1
ATOM 9653 N N . HIS D 2 166 ? 4.660 -2.870 73.218 1.00 12.72 673 HIS D N 1
ATOM 9654 C CA . HIS D 2 166 ? 4.096 -4.114 72.668 1.00 13.79 673 HIS D CA 1
ATOM 9655 C C . HIS D 2 166 ? 2.584 -4.313 72.879 1.00 13.88 673 HIS D C 1
ATOM 9656 O O . HIS D 2 166 ? 1.979 -5.183 72.252 1.00 14.70 673 HIS D O 1
ATOM 9663 N N . ASN D 2 167 ? 1.977 -3.529 73.770 1.00 13.90 674 ASN D N 1
ATOM 9664 C CA . ASN D 2 167 ? 0.498 -3.462 73.896 1.00 14.54 674 ASN D CA 1
ATOM 9665 C C . ASN D 2 167 ? 0.126 -2.213 74.697 1.00 14.59 674 ASN D C 1
ATOM 9666 O O . ASN D 2 167 ? 0.996 -1.571 75.291 1.00 15.36 674 ASN D O 1
ATOM 9671 N N . LEU D 2 168 ? -1.147 -1.858 74.708 1.00 14.78 675 LEU D N 1
ATOM 9672 C CA . LEU D 2 168 ? -1.588 -0.786 75.563 1.00 16.20 675 LEU D CA 1
ATOM 9673 C C . LEU D 2 168 ? -2.404 -1.423 76.663 1.00 16.57 675 LEU D C 1
ATOM 9674 O O . LEU D 2 168 ? -3.599 -1.198 76.764 1.00 17.76 675 LEU D O 1
ATOM 9679 N N . ALA D 2 169 ? -1.718 -2.224 77.472 1.00 17.16 676 ALA D N 1
ATOM 9680 C CA . ALA D 2 169 ? -2.284 -2.878 78.645 1.00 17.75 676 ALA D CA 1
ATOM 9681 C C . ALA D 2 169 ? -2.372 -1.936 79.844 1.00 18.62 676 ALA D C 1
ATOM 9682 O O . ALA D 2 169 ? -3.080 -2.230 80.803 1.00 19.48 676 ALA D O 1
ATOM 9684 N N . LEU D 2 170 ? -1.667 -0.811 79.790 1.00 18.71 677 LEU D N 1
ATOM 9685 C CA . LEU D 2 170 ? -1.680 0.170 80.893 1.00 19.02 677 LEU D CA 1
ATOM 9686 C C . LEU D 2 170 ? -2.594 1.351 80.596 1.00 19.13 677 LEU D C 1
ATOM 9687 O O . LEU D 2 170 ? -2.619 1.862 79.468 1.00 19.05 677 LEU D O 1
ATOM 9692 N N . ILE D 2 171 ? -3.354 1.780 81.602 1.00 19.07 678 ILE D N 1
ATOM 9693 C CA . ILE D 2 171 ? -4.167 2.980 81.463 1.00 19.15 678 ILE D CA 1
ATOM 9694 C C . ILE D 2 171 ? -3.263 4.210 81.582 1.00 19.49 678 ILE D C 1
ATOM 9695 O O . ILE D 2 171 ? -2.443 4.278 82.491 1.00 19.62 678 ILE D O 1
ATOM 9700 N N . MET D 2 172 ? -3.418 5.163 80.661 1.00 19.42 679 MET D N 1
ATOM 9701 C CA . MET D 2 172 ? -2.605 6.372 80.619 1.00 19.78 679 MET D CA 1
ATOM 9702 C C . MET D 2 172 ? -3.305 7.584 81.209 1.00 20.08 679 MET D C 1
ATOM 9703 O O . MET D 2 172 ? -4.525 7.760 81.017 1.00 19.89 679 MET D O 1
ATOM 9709 N N . MET E 1 1 ? 32.702 -22.733 62.710 1.00 36.73 1 MET E N 1
ATOM 9710 C CA . MET E 1 1 ? 34.183 -22.683 62.561 1.00 36.06 1 MET E CA 1
ATOM 9711 C C . MET E 1 1 ? 34.780 -21.308 62.922 1.00 34.52 1 MET E C 1
ATOM 9712 O O . MET E 1 1 ? 34.108 -20.276 62.800 1.00 34.82 1 MET E O 1
ATOM 9717 N N . LEU E 1 2 ? 36.034 -21.307 63.369 1.00 31.94 2 LEU E N 1
ATOM 9718 C CA . LEU E 1 2 ? 36.770 -20.072 63.588 1.00 29.74 2 LEU E CA 1
ATOM 9719 C C . LEU E 1 2 ? 37.185 -19.487 62.247 1.00 28.32 2 LEU E C 1
ATOM 9720 O O . LEU E 1 2 ? 37.520 -20.214 61.313 1.00 27.81 2 LEU E O 1
ATOM 9725 N N . SER E 1 3 ? 37.162 -18.165 62.141 1.00 26.55 3 SER E N 1
ATOM 9726 C CA . SER E 1 3 ? 37.849 -17.515 61.051 1.00 24.92 3 SER E CA 1
ATOM 9727 C C . SER E 1 3 ? 39.335 -17.876 61.187 1.00 24.56 3 SER E C 1
ATOM 9728 O O . SER E 1 3 ? 39.822 -18.233 62.271 1.00 23.80 3 SER E O 1
ATOM 9731 N N . ASN E 1 4 ? 40.057 -17.779 60.091 1.00 24.19 4 ASN E N 1
ATOM 9732 C CA . ASN E 1 4 ? 41.487 -18.012 60.123 1.00 24.36 4 ASN E CA 1
ATOM 9733 C C . ASN E 1 4 ? 42.176 -17.011 61.050 1.00 23.29 4 ASN E C 1
ATOM 9734 O O . ASN E 1 4 ? 43.041 -17.372 61.833 1.00 22.29 4 ASN E O 1
ATOM 9739 N N . GLU E 1 5 ? 41.744 -15.754 60.974 1.00 23.50 5 GLU E N 1
ATOM 9740 C CA . GLU E 1 5 ? 42.260 -14.680 61.816 1.00 23.47 5 GLU E CA 1
ATOM 9741 C C . GLU E 1 5 ? 42.104 -14.984 63.306 1.00 22.20 5 GLU E C 1
ATOM 9742 O O . GLU E 1 5 ? 43.054 -14.858 64.071 1.00 21.95 5 GLU E O 1
ATOM 9748 N N . LEU E 1 6 ? 40.915 -15.394 63.712 1.00 20.99 6 LEU E N 1
ATOM 9749 C CA . LEU E 1 6 ? 40.698 -15.691 65.126 1.00 20.12 6 LEU E CA 1
ATOM 9750 C C . LEU E 1 6 ? 41.531 -16.899 65.530 1.00 19.99 6 LEU E C 1
ATOM 9751 O O . LEU E 1 6 ? 42.219 -16.873 66.574 1.00 18.88 6 LEU E O 1
ATOM 9756 N N . ARG E 1 7 ? 41.518 -17.941 64.692 1.00 19.98 7 ARG E N 1
ATOM 9757 C CA . ARG E 1 7 ? 42.297 -19.152 65.002 1.00 20.57 7 ARG E CA 1
ATOM 9758 C C . ARG E 1 7 ? 43.788 -18.829 65.233 1.00 20.16 7 ARG E C 1
ATOM 9759 O O . ARG E 1 7 ? 44.365 -19.180 66.254 1.00 19.62 7 ARG E O 1
ATOM 9767 N N . GLN E 1 8 ? 44.384 -18.124 64.288 1.00 19.91 8 GLN E N 1
ATOM 9768 C CA . GLN E 1 8 ? 45.796 -17.754 64.377 1.00 20.59 8 GLN E CA 1
ATOM 9769 C C . GLN E 1 8 ? 46.079 -16.889 65.611 1.00 19.57 8 GLN E C 1
ATOM 9770 O O . GLN E 1 8 ? 47.119 -17.032 66.251 1.00 17.93 8 GLN E O 1
ATOM 9776 N N . THR E 1 9 ? 45.166 -15.969 65.902 1.00 19.01 9 THR E N 1
ATOM 9777 C CA . THR E 1 9 ? 45.285 -15.147 67.114 1.00 19.59 9 THR E CA 1
ATOM 9778 C C . THR E 1 9 ? 45.337 -15.984 68.380 1.00 18.37 9 THR E C 1
ATOM 9779 O O . THR E 1 9 ? 46.206 -15.777 69.249 1.00 18.15 9 THR E O 1
ATOM 9783 N N . LEU E 1 10 ? 44.441 -16.964 68.473 1.00 18.01 10 LEU E N 1
ATOM 9784 C CA . LEU E 1 10 ? 44.377 -17.784 69.676 1.00 17.07 10 LEU E CA 1
ATOM 9785 C C . LEU E 1 10 ? 45.614 -18.638 69.802 1.00 17.38 10 LEU E C 1
ATOM 9786 O O . LEU E 1 10 ? 46.140 -18.820 70.926 1.00 15.63 10 LEU E O 1
ATOM 9791 N N . GLN E 1 11 ? 46.086 -19.161 68.653 1.00 17.08 11 GLN E N 1
ATOM 9792 C CA . GLN E 1 11 ? 47.245 -20.056 68.644 1.00 18.12 11 GLN E CA 1
ATOM 9793 C C . GLN E 1 11 ? 48.484 -19.274 69.071 1.00 17.71 11 GLN E C 1
ATOM 9794 O O . GLN E 1 11 ? 49.291 -19.766 69.865 1.00 17.73 11 GLN E O 1
ATOM 9800 N N . LYS E 1 12 ? 48.600 -18.045 68.573 1.00 17.43 12 LYS E N 1
ATOM 9801 C CA . LYS E 1 12 ? 49.716 -17.170 68.957 1.00 17.96 12 LYS E CA 1
ATOM 9802 C C . LYS E 1 12 ? 49.600 -16.833 70.452 1.00 16.74 12 LYS E C 1
ATOM 9803 O O . LYS E 1 12 ? 50.583 -16.825 71.178 1.00 15.82 12 LYS E O 1
ATOM 9809 N N . GLY E 1 13 ? 48.386 -16.587 70.914 1.00 16.23 13 GLY E N 1
ATOM 9810 C CA . GLY E 1 13 ? 48.170 -16.266 72.316 1.00 16.86 13 GLY E CA 1
ATOM 9811 C C . GLY E 1 13 ? 48.554 -17.410 73.230 1.00 17.70 13 GLY E C 1
ATOM 9812 O O . GLY E 1 13 ? 49.161 -17.227 74.288 1.00 17.36 13 GLY E O 1
ATOM 9813 N N . LEU E 1 14 ? 48.204 -18.623 72.819 1.00 18.22 14 LEU E N 1
ATOM 9814 C CA . LEU E 1 14 ? 48.552 -19.787 73.621 1.00 19.27 14 LEU E CA 1
ATOM 9815 C C . LEU E 1 14 ? 50.064 -19.932 73.818 1.00 19.56 14 LEU E C 1
ATOM 9816 O O . LEU E 1 14 ? 50.511 -20.349 74.885 1.00 20.56 14 LEU E O 1
ATOM 9821 N N . HIS E 1 15 ? 50.847 -19.552 72.818 1.00 20.04 15 HIS E N 1
ATOM 9822 C CA . HIS E 1 15 ? 52.303 -19.510 72.964 1.00 20.74 15 HIS E CA 1
ATOM 9823 C C . HIS E 1 15 ? 52.760 -18.292 73.798 1.00 20.29 15 HIS E C 1
ATOM 9824 O O . HIS E 1 15 ? 53.595 -18.436 74.699 1.00 19.88 15 HIS E O 1
ATOM 9831 N N . ASP E 1 16 ? 52.207 -17.114 73.522 1.00 19.04 16 ASP E N 1
ATOM 9832 C CA . ASP E 1 16 ? 52.647 -15.892 74.212 1.00 18.53 16 ASP E CA 1
ATOM 9833 C C . ASP E 1 16 ? 52.416 -15.900 75.719 1.00 17.78 16 ASP E C 1
ATOM 9834 O O . ASP E 1 16 ? 53.213 -15.338 76.459 1.00 17.43 16 ASP E O 1
ATOM 9839 N N . VAL E 1 17 ? 51.325 -16.521 76.159 1.00 17.17 17 VAL E N 1
ATOM 9840 C CA . VAL E 1 17 ? 50.910 -16.436 77.555 1.00 16.90 17 VAL E CA 1
ATOM 9841 C C . VAL E 1 17 ? 51.986 -16.962 78.524 1.00 17.31 17 VAL E C 1
ATOM 9842 O O . VAL E 1 17 ? 52.158 -16.429 79.629 1.00 16.60 17 VAL E O 1
ATOM 9846 N N . ASN E 1 18 ? 52.718 -17.986 78.105 1.00 17.95 18 ASN E N 1
ATOM 9847 C CA . ASN E 1 18 ? 53.799 -18.506 78.938 1.00 18.51 18 ASN E CA 1
ATOM 9848 C C . ASN E 1 18 ? 55.217 -18.221 78.460 1.00 18.78 18 ASN E C 1
ATOM 9849 O O . ASN E 1 18 ? 56.162 -18.660 79.103 1.00 19.07 18 ASN E O 1
ATOM 9854 N N . SER E 1 19 ? 55.389 -17.499 77.349 1.00 18.80 19 SER E N 1
ATOM 9855 C CA . SER E 1 19 ? 56.747 -17.082 76.968 1.00 18.84 19 SER E CA 1
ATOM 9856 C C . SER E 1 19 ? 56.986 -15.596 77.221 1.00 18.20 19 SER E C 1
ATOM 9857 O O . SER E 1 19 ? 57.692 -15.248 78.150 1.00 18.51 19 SER E O 1
ATOM 9860 N N . ASP E 1 20 ? 56.378 -14.738 76.402 1.00 17.52 20 ASP E N 1
ATOM 9861 C CA . ASP E 1 20 ? 56.363 -13.292 76.619 1.00 17.18 20 ASP E CA 1
ATOM 9862 C C . ASP E 1 20 ? 55.547 -12.917 77.873 1.00 15.62 20 ASP E C 1
ATOM 9863 O O . ASP E 1 20 ? 55.762 -11.872 78.442 1.00 15.39 20 ASP E O 1
ATOM 9868 N N . TRP E 1 21 ? 54.628 -13.774 78.284 1.00 14.54 21 TRP E N 1
ATOM 9869 C CA . TRP E 1 21 ? 53.622 -13.441 79.320 1.00 14.52 21 TRP E CA 1
ATOM 9870 C C . TRP E 1 21 ? 52.714 -12.285 78.847 1.00 13.95 21 TRP E C 1
ATOM 9871 O O . TRP E 1 21 ? 52.435 -11.356 79.590 1.00 12.50 21 TRP E O 1
ATOM 9882 N N . THR E 1 22 ? 52.287 -12.352 77.590 1.00 13.61 22 THR E N 1
ATOM 9883 C CA . THR E 1 22 ? 51.289 -11.407 77.082 1.00 14.59 22 THR E CA 1
ATOM 9884 C C . THR E 1 22 ? 50.130 -12.200 76.479 1.00 14.80 22 THR E C 1
ATOM 9885 O O . THR E 1 22 ? 50.237 -13.425 76.310 1.00 15.21 22 THR E O 1
ATOM 9889 N N . VAL E 1 23 ? 49.032 -11.508 76.166 1.00 14.87 23 VAL E N 1
ATOM 9890 C CA . VAL E 1 23 ? 47.814 -12.108 75.587 1.00 14.31 23 VAL E CA 1
ATOM 9891 C C . VAL E 1 23 ? 47.281 -11.128 74.559 1.00 14.75 23 VAL E C 1
ATOM 9892 O O . VAL E 1 23 ? 47.314 -9.929 74.818 1.00 15.23 23 VAL E O 1
ATOM 9896 N N . PRO E 1 24 ? 46.810 -11.589 73.399 1.00 14.61 24 PRO E N 1
ATOM 9897 C CA . PRO E 1 24 ? 46.229 -10.670 72.401 1.00 14.50 24 PRO E CA 1
ATOM 9898 C C . PRO E 1 24 ? 45.077 -9.825 72.943 1.00 14.03 24 PRO E C 1
ATOM 9899 O O . PRO E 1 24 ? 44.198 -10.337 73.615 1.00 14.89 24 PRO E O 1
ATOM 9903 N N . ALA E 1 25 ? 45.122 -8.531 72.656 1.00 13.19 25 ALA E N 1
ATOM 9904 C CA . ALA E 1 25 ? 44.093 -7.608 73.057 1.00 13.01 25 ALA E CA 1
ATOM 9905 C C . ALA E 1 25 ? 42.768 -7.871 72.335 1.00 13.04 25 ALA E C 1
ATOM 9906 O O . ALA E 1 25 ? 41.726 -7.407 72.808 1.00 13.02 25 ALA E O 1
ATOM 9908 N N . ALA E 1 26 ? 42.798 -8.607 71.217 1.00 12.92 26 ALA E N 1
ATOM 9909 C CA . ALA E 1 26 ? 41.573 -8.878 70.433 1.00 13.31 26 ALA E CA 1
ATOM 9910 C C . ALA E 1 26 ? 40.516 -9.671 71.199 1.00 14.12 26 ALA E C 1
ATOM 9911 O O . ALA E 1 26 ? 39.338 -9.747 70.761 1.00 14.55 26 ALA E O 1
ATOM 9913 N N . ILE E 1 27 ? 40.902 -10.261 72.331 1.00 13.65 27 ILE E N 1
ATOM 9914 C CA . ILE E 1 27 ? 39.951 -11.116 73.048 1.00 14.52 27 ILE E CA 1
ATOM 9915 C C . ILE E 1 27 ? 38.913 -10.331 73.900 1.00 13.87 27 ILE E C 1
ATOM 9916 O O . ILE E 1 27 ? 37.961 -10.901 74.376 1.00 14.46 27 ILE E O 1
ATOM 9921 N N . ILE E 1 28 ? 39.080 -9.035 74.076 1.00 13.99 28 ILE E N 1
ATOM 9922 C CA . ILE E 1 28 ? 38.232 -8.324 75.048 1.00 13.76 28 ILE E CA 1
ATOM 9923 C C . ILE E 1 28 ? 36.852 -7.959 74.484 1.00 13.74 28 ILE E C 1
ATOM 9924 O O . ILE E 1 28 ? 35.828 -8.258 75.090 1.00 14.13 28 ILE E O 1
ATOM 9929 N N . ASN E 1 29 ? 36.818 -7.366 73.304 1.00 12.63 29 ASN E N 1
ATOM 9930 C CA . ASN E 1 29 ? 35.565 -6.821 72.796 1.00 12.47 29 ASN E CA 1
ATOM 9931 C C . ASN E 1 29 ? 35.526 -7.060 71.301 1.00 12.72 29 ASN E C 1
ATOM 9932 O O . ASN E 1 29 ? 36.016 -6.244 70.526 1.00 13.23 29 ASN E O 1
ATOM 9937 N N . ASP E 1 30 ? 34.963 -8.194 70.903 1.00 12.43 30 ASP E N 1
ATOM 9938 C CA . ASP E 1 30 ? 34.879 -8.543 69.497 1.00 12.89 30 ASP E CA 1
ATOM 9939 C C . ASP E 1 30 ? 33.681 -9.470 69.261 1.00 12.98 30 ASP E C 1
ATOM 9940 O O . ASP E 1 30 ? 33.542 -10.478 69.958 1.00 11.28 30 ASP E O 1
ATOM 9945 N N . PRO E 1 31 ? 32.848 -9.169 68.252 1.00 13.71 31 PRO E N 1
ATOM 9946 C CA . PRO E 1 31 ? 31.627 -9.987 67.988 1.00 14.06 31 PRO E CA 1
ATOM 9947 C C . PRO E 1 31 ? 31.909 -11.466 67.664 1.00 14.00 31 PRO E C 1
ATOM 9948 O O . PRO E 1 31 ? 31.164 -12.328 68.131 1.00 13.87 31 PRO E O 1
ATOM 9952 N N . GLU E 1 32 ? 32.969 -11.777 66.907 1.00 13.89 32 GLU E N 1
ATOM 9953 C CA . GLU E 1 32 ? 33.257 -13.203 66.621 1.00 13.86 32 GLU E CA 1
ATOM 9954 C C . GLU E 1 32 ? 33.738 -13.917 67.861 1.00 13.80 32 GLU E C 1
ATOM 9955 O O . GLU E 1 32 ? 33.295 -15.058 68.148 1.00 14.03 32 GLU E O 1
ATOM 9961 N N . VAL E 1 33 ? 34.641 -13.265 68.601 1.00 12.90 33 VAL E N 1
ATOM 9962 C CA . VAL E 1 33 ? 35.075 -13.786 69.899 1.00 12.06 33 VAL E CA 1
ATOM 9963 C C . VAL E 1 33 ? 33.864 -14.160 70.776 1.00 12.14 33 VAL E C 1
ATOM 9964 O O . VAL E 1 33 ? 33.724 -15.287 71.220 1.00 11.37 33 VAL E O 1
ATOM 9968 N N . HIS E 1 34 ? 32.963 -13.210 70.990 1.00 12.29 34 HIS E N 1
ATOM 9969 C CA . HIS E 1 34 ? 31.780 -13.458 71.818 1.00 11.56 34 HIS E CA 1
ATOM 9970 C C . HIS E 1 34 ? 30.969 -14.652 71.325 1.00 12.30 34 HIS E C 1
ATOM 9971 O O . HIS E 1 34 ? 30.533 -15.481 72.124 1.00 12.12 34 HIS E O 1
ATOM 9978 N N . ASP E 1 35 ? 30.788 -14.760 70.010 1.00 12.43 35 ASP E N 1
ATOM 9979 C CA . ASP E 1 35 ? 29.887 -15.742 69.476 1.00 13.24 35 ASP E CA 1
ATOM 9980 C C . ASP E 1 35 ? 30.520 -17.113 69.615 1.00 12.84 35 ASP E C 1
ATOM 9981 O O . ASP E 1 35 ? 29.809 -18.036 69.926 1.00 13.08 35 ASP E O 1
ATOM 9986 N N . VAL E 1 36 ? 31.831 -17.231 69.341 1.00 12.15 36 VAL E N 1
ATOM 9987 C CA . VAL E 1 36 ? 32.549 -18.506 69.492 1.00 12.18 36 VAL E CA 1
ATOM 9988 C C . VAL E 1 36 ? 32.609 -18.896 70.983 1.00 11.79 36 VAL E C 1
ATOM 9989 O O . VAL E 1 36 ? 32.348 -20.047 71.373 1.00 12.24 36 VAL E O 1
ATOM 9993 N N . GLU E 1 37 ? 32.951 -17.925 71.814 1.00 11.05 37 GLU E N 1
ATOM 9994 C CA . GLU E 1 37 ? 32.938 -18.093 73.280 1.00 10.96 37 GLU E CA 1
ATOM 9995 C C . GLU E 1 37 ? 31.628 -18.612 73.877 1.00 10.67 37 GLU E C 1
ATOM 9996 O O . GLU E 1 37 ? 31.620 -19.466 74.772 1.00 10.08 37 GLU E O 1
ATOM 10002 N N . ARG E 1 38 ? 30.518 -18.089 73.405 1.00 10.44 38 ARG E N 1
ATOM 10003 C CA . ARG E 1 38 ? 29.212 -18.555 73.850 1.00 11.43 38 ARG E CA 1
ATOM 10004 C C . ARG E 1 38 ? 29.123 -20.089 73.774 1.00 11.55 38 ARG E C 1
ATOM 10005 O O . ARG E 1 38 ? 28.739 -20.744 74.737 1.00 11.53 38 ARG E O 1
ATOM 10013 N N . GLU E 1 39 ? 29.522 -20.656 72.644 1.00 11.71 39 GLU E N 1
ATOM 10014 C CA . GLU E 1 39 ? 29.482 -22.088 72.468 1.00 14.28 39 GLU E CA 1
ATOM 10015 C C . GLU E 1 39 ? 30.663 -22.768 73.200 1.00 13.84 39 GLU E C 1
ATOM 10016 O O . GLU E 1 39 ? 30.472 -23.680 73.975 1.00 13.88 39 GLU E O 1
ATOM 10022 N N . ARG E 1 40 ? 31.878 -22.284 72.961 1.00 13.60 40 ARG E N 1
ATOM 10023 C CA . ARG E 1 40 ? 33.058 -23.003 73.412 1.00 13.96 40 ARG E CA 1
ATOM 10024 C C . ARG E 1 40 ? 33.338 -22.866 74.897 1.00 13.83 40 ARG E C 1
ATOM 10025 O O . ARG E 1 40 ? 33.892 -23.797 75.505 1.00 12.82 40 ARG E O 1
ATOM 10033 N N . ILE E 1 41 ? 32.940 -21.732 75.482 1.00 12.52 41 ILE E N 1
ATOM 10034 C CA . ILE E 1 41 ? 33.054 -21.609 76.947 1.00 13.13 41 ILE E CA 1
ATOM 10035 C C . ILE E 1 41 ? 31.720 -21.892 77.607 1.00 12.49 41 ILE E C 1
ATOM 10036 O O . ILE E 1 41 ? 31.609 -22.803 78.361 1.00 12.13 41 ILE E O 1
ATOM 10041 N N . PHE E 1 42 ? 30.702 -21.094 77.316 1.00 12.45 42 PHE E N 1
ATOM 10042 C CA . PHE E 1 42 ? 29.471 -21.210 78.090 1.00 12.81 42 PHE E CA 1
ATOM 10043 C C . PHE E 1 42 ? 28.617 -22.412 77.709 1.00 12.45 42 PHE E C 1
ATOM 10044 O O . PHE E 1 42 ? 27.734 -22.820 78.461 1.00 12.46 42 PHE E O 1
ATOM 10052 N N . GLY E 1 43 ? 28.946 -23.024 76.573 1.00 13.27 43 GLY E N 1
ATOM 10053 C CA . GLY E 1 43 ? 28.308 -24.271 76.231 1.00 13.40 43 GLY E CA 1
ATOM 10054 C C . GLY E 1 43 ? 28.974 -25.501 76.813 1.00 14.61 43 GLY E C 1
ATOM 10055 O O . GLY E 1 43 ? 28.466 -26.621 76.605 1.00 14.96 43 GLY E O 1
ATOM 10056 N N . HIS E 1 44 ? 30.096 -25.333 77.510 1.00 14.65 44 HIS E N 1
ATOM 10057 C CA . HIS E 1 44 ? 30.833 -26.493 78.023 1.00 14.55 44 HIS E CA 1
ATOM 10058 C C . HIS E 1 44 ? 31.219 -26.393 79.499 1.00 14.25 44 HIS E C 1
ATOM 10059 O O . HIS E 1 44 ? 31.209 -27.395 80.214 1.00 15.46 44 HIS E O 1
ATOM 10066 N N . ALA E 1 45 ? 31.571 -25.196 79.955 1.00 13.40 45 ALA E N 1
ATOM 10067 C CA . ALA E 1 45 ? 32.067 -25.058 81.334 1.00 13.24 45 ALA E CA 1
ATOM 10068 C C . ALA E 1 45 ? 30.941 -25.179 82.354 1.00 12.88 45 ALA E C 1
ATOM 10069 O O . ALA E 1 45 ? 29.765 -25.151 81.988 1.00 14.09 45 ALA E O 1
ATOM 10071 N N . TRP E 1 46 ? 31.299 -25.284 83.630 1.00 11.80 46 TRP E N 1
ATOM 10072 C CA . TRP E 1 46 ? 30.314 -25.279 84.696 1.00 11.22 46 TRP E CA 1
ATOM 10073 C C . TRP E 1 46 ? 30.103 -23.857 85.132 1.00 11.51 46 TRP E C 1
ATOM 10074 O O . TRP E 1 46 ? 31.070 -23.136 85.435 1.00 11.22 46 TRP E O 1
ATOM 10085 N N . VAL E 1 47 ? 28.837 -23.450 85.155 1.00 11.38 47 VAL E N 1
ATOM 10086 C CA . VAL E 1 47 ? 28.491 -22.046 85.403 1.00 11.34 47 VAL E CA 1
ATOM 10087 C C . VAL E 1 47 ? 27.649 -21.999 86.695 1.00 11.06 47 VAL E C 1
ATOM 10088 O O . VAL E 1 47 ? 26.744 -22.798 86.855 1.00 10.79 47 VAL E O 1
ATOM 10092 N N . PHE E 1 48 ? 27.964 -21.079 87.598 1.00 11.05 48 PHE E N 1
ATOM 10093 C CA . PHE E 1 48 ? 27.191 -20.906 88.837 1.00 11.61 48 PHE E CA 1
ATOM 10094 C C . PHE E 1 48 ? 25.798 -20.363 88.511 1.00 11.70 48 PHE E C 1
ATOM 10095 O O . PHE E 1 48 ? 25.672 -19.432 87.687 1.00 12.46 48 PHE E O 1
ATOM 10103 N N . LEU E 1 49 ? 24.769 -20.931 89.151 1.00 11.83 49 LEU E N 1
ATOM 10104 C CA . LEU E 1 49 ? 23.363 -20.530 88.960 1.00 12.85 49 LEU E CA 1
ATOM 10105 C C . LEU E 1 49 ? 22.725 -19.907 90.205 1.00 13.21 49 LEU E C 1
ATOM 10106 O O . LEU E 1 49 ? 22.131 -18.804 90.119 1.00 14.06 49 LEU E O 1
ATOM 10111 N N . ALA E 1 50 ? 22.897 -20.577 91.361 1.00 13.12 50 ALA E N 1
ATOM 10112 C CA . ALA E 1 50 ? 22.210 -20.182 92.602 1.00 13.32 50 ALA E CA 1
ATOM 10113 C C . ALA E 1 50 ? 22.829 -20.832 93.810 1.00 13.07 50 ALA E C 1
ATOM 10114 O O . ALA E 1 50 ? 23.519 -21.858 93.720 1.00 12.85 50 ALA E O 1
ATOM 10116 N N . HIS E 1 51 ? 22.537 -20.261 94.962 1.00 13.43 51 HIS E N 1
ATOM 10117 C CA . HIS E 1 51 ? 22.886 -20.892 96.233 1.00 13.86 51 HIS E CA 1
ATOM 10118 C C . HIS E 1 51 ? 21.654 -21.601 96.756 1.00 13.95 51 HIS E C 1
ATOM 10119 O O . HIS E 1 51 ? 20.541 -21.095 96.620 1.00 13.17 51 HIS E O 1
ATOM 10126 N N . GLU E 1 52 ? 21.855 -22.799 97.314 1.00 14.65 52 GLU E N 1
ATOM 10127 C CA . GLU E 1 52 ? 20.777 -23.602 97.890 1.00 15.94 52 GLU E CA 1
ATOM 10128 C C . GLU E 1 52 ? 19.938 -22.892 98.941 1.00 14.97 52 GLU E C 1
ATOM 10129 O O . GLU E 1 52 ? 18.728 -23.145 99.067 1.00 14.82 52 GLU E O 1
ATOM 10135 N N . SER E 1 53 ? 20.573 -22.018 99.702 1.00 15.15 53 SER E N 1
ATOM 10136 C CA . SER E 1 53 ? 19.852 -21.178 100.652 1.00 14.81 53 SER E CA 1
ATOM 10137 C C . SER E 1 53 ? 18.832 -20.206 100.023 1.00 16.09 53 SER E C 1
ATOM 10138 O O . SER E 1 53 ? 18.031 -19.610 100.759 1.00 15.60 53 SER E O 1
ATOM 10141 N N . GLU E 1 54 ? 18.860 -20.024 98.688 1.00 15.81 54 GLU E N 1
ATOM 10142 C CA . GLU E 1 54 ? 17.875 -19.171 98.010 1.00 15.93 54 GLU E CA 1
ATOM 10143 C C . GLU E 1 54 ? 16.584 -19.909 97.772 1.00 15.91 54 GLU E C 1
ATOM 10144 O O . GLU E 1 54 ? 15.556 -19.295 97.526 1.00 15.92 54 GLU E O 1
ATOM 10150 N N . ILE E 1 55 ? 16.658 -21.246 97.748 1.00 15.94 55 ILE E N 1
ATOM 10151 C CA . ILE E 1 55 ? 15.485 -22.080 97.501 1.00 15.36 55 ILE E CA 1
ATOM 10152 C C . ILE E 1 55 ? 15.362 -23.115 98.637 1.00 15.74 55 ILE E C 1
ATOM 10153 O O . ILE E 1 55 ? 15.410 -24.324 98.410 1.00 14.73 55 ILE E O 1
ATOM 10158 N N . PRO E 1 56 ? 15.234 -22.640 99.883 1.00 16.15 56 PRO E N 1
ATOM 10159 C CA . PRO E 1 56 ? 15.245 -23.552 101.042 1.00 16.84 56 PRO E CA 1
ATOM 10160 C C . PRO E 1 56 ? 13.991 -24.458 101.182 1.00 17.67 56 PRO E C 1
ATOM 10161 O O . PRO E 1 56 ? 14.110 -25.592 101.703 1.00 18.28 56 PRO E O 1
ATOM 10165 N N . GLU E 1 57 ? 12.826 -24.003 100.722 1.00 17.85 57 GLU E N 1
ATOM 10166 C CA . GLU E 1 57 ? 11.577 -24.787 100.919 1.00 17.74 57 GLU E CA 1
ATOM 10167 C C . GLU E 1 57 ? 11.158 -25.469 99.650 1.00 17.67 57 GLU E C 1
ATOM 10168 O O . GLU E 1 57 ? 11.471 -24.973 98.553 1.00 15.96 57 GLU E O 1
ATOM 10174 N N . ARG E 1 58 ? 10.442 -26.589 99.804 1.00 16.36 58 ARG E N 1
ATOM 10175 C CA . ARG E 1 58 ? 9.871 -27.263 98.655 1.00 16.29 58 ARG E CA 1
ATOM 10176 C C . ARG E 1 58 ? 8.956 -26.296 97.894 1.00 15.28 58 ARG E C 1
ATOM 10177 O O . ARG E 1 58 ? 8.119 -25.593 98.495 1.00 15.21 58 ARG E O 1
ATOM 10185 N N . GLY E 1 59 ? 9.163 -26.232 96.582 1.00 14.87 59 GLY E N 1
ATOM 10186 C CA . GLY E 1 59 ? 8.407 -25.318 95.743 1.00 14.02 59 GLY E CA 1
ATOM 10187 C C . GLY E 1 59 ? 9.140 -24.018 95.436 1.00 13.36 59 GLY E C 1
ATOM 10188 O O . GLY E 1 59 ? 8.762 -23.296 94.530 1.00 13.41 59 GLY E O 1
ATOM 10189 N N . ASP E 1 60 ? 10.194 -23.724 96.185 1.00 13.33 60 ASP E N 1
ATOM 10190 C CA . ASP E 1 60 ? 10.964 -22.479 95.952 1.00 12.38 60 ASP E CA 1
ATOM 10191 C C . ASP E 1 60 ? 11.754 -22.539 94.641 1.00 12.13 60 ASP E C 1
ATOM 10192 O O . ASP E 1 60 ? 12.385 -23.549 94.314 1.00 12.64 60 ASP E O 1
ATOM 10197 N N . TYR E 1 61 ? 11.769 -21.443 93.909 1.00 10.79 61 TYR E N 1
ATOM 10198 C CA . TYR E 1 61 ? 12.539 -21.394 92.687 1.00 11.20 61 TYR E CA 1
ATOM 10199 C C . TYR E 1 61 ? 13.137 -20.011 92.474 1.00 10.32 61 TYR E C 1
ATOM 10200 O O . TYR E 1 61 ? 12.645 -19.048 93.037 1.00 11.04 61 TYR E O 1
ATOM 10209 N N . VAL E 1 62 ? 14.197 -19.945 91.659 1.00 10.81 62 VAL E N 1
ATOM 10210 C CA . VAL E 1 62 ? 14.761 -18.707 91.113 1.00 10.72 62 VAL E CA 1
ATOM 10211 C C . VAL E 1 62 ? 14.961 -18.882 89.602 1.00 10.69 62 VAL E C 1
ATOM 10212 O O . VAL E 1 62 ? 15.098 -20.014 89.092 1.00 11.09 62 VAL E O 1
ATOM 10216 N N . VAL E 1 63 ? 14.986 -17.790 88.850 1.00 10.29 63 VAL E N 1
ATOM 10217 C CA . VAL E 1 63 ? 15.246 -17.949 87.417 1.00 10.34 63 VAL E CA 1
ATOM 10218 C C . VAL E 1 63 ? 16.640 -17.438 87.115 1.00 10.90 63 VAL E C 1
ATOM 10219 O O . VAL E 1 63 ? 16.952 -16.252 87.355 1.00 11.01 63 VAL E O 1
ATOM 10223 N N . ARG E 1 64 ? 17.493 -18.318 86.590 1.00 10.85 64 ARG E N 1
ATOM 10224 C CA . ARG E 1 64 ? 18.912 -17.996 86.346 1.00 10.87 64 ARG E CA 1
ATOM 10225 C C . ARG E 1 64 ? 19.343 -18.393 84.918 1.00 11.72 64 ARG E C 1
ATOM 10226 O O . ARG E 1 64 ? 18.519 -18.891 84.149 1.00 12.18 64 ARG E O 1
ATOM 10234 N N . TYR E 1 65 ? 20.612 -18.173 84.551 1.00 11.58 65 TYR E N 1
ATOM 10235 C CA . TYR E 1 65 ? 21.015 -18.194 83.115 1.00 12.10 65 TYR E CA 1
ATOM 10236 C C . TYR E 1 65 ? 22.288 -18.920 82.865 1.00 12.53 65 TYR E C 1
ATOM 10237 O O . TYR E 1 65 ? 23.171 -18.896 83.715 1.00 14.11 65 TYR E O 1
ATOM 10246 N N . ILE E 1 66 ? 22.402 -19.547 81.696 1.00 12.44 66 ILE E N 1
ATOM 10247 C CA . ILE E 1 66 ? 23.716 -19.773 81.079 1.00 12.47 66 ILE E CA 1
ATOM 10248 C C . ILE E 1 66 ? 23.645 -18.999 79.744 1.00 12.87 66 ILE E C 1
ATOM 10249 O O . ILE E 1 66 ? 22.862 -19.329 78.855 1.00 13.58 66 ILE E O 1
ATOM 10254 N N . SER E 1 67 ? 24.420 -17.923 79.647 1.00 13.35 67 SER E N 1
ATOM 10255 C CA . SER E 1 67 ? 24.238 -16.877 78.598 1.00 13.03 67 SER E CA 1
ATOM 10256 C C . SER E 1 67 ? 22.769 -16.530 78.360 1.00 12.15 67 SER E C 1
ATOM 10257 O O . SER E 1 67 ? 22.056 -16.176 79.300 1.00 11.61 67 SER E O 1
ATOM 10260 N N . GLU E 1 68 ? 22.295 -16.627 77.125 1.00 11.95 68 GLU E N 1
ATOM 10261 C CA . GLU E 1 68 ? 20.865 -16.342 76.836 1.00 12.56 68 GLU E CA 1
ATOM 10262 C C . GLU E 1 68 ? 19.866 -17.436 77.292 1.00 13.98 68 GLU E C 1
ATOM 10263 O O . GLU E 1 68 ? 18.644 -17.212 77.318 1.00 16.35 68 GLU E O 1
ATOM 10269 N N . ASP E 1 69 ? 20.351 -18.611 77.643 1.00 13.23 69 ASP E N 1
ATOM 10270 C CA . ASP E 1 69 ? 19.426 -19.679 78.074 1.00 13.39 69 ASP E CA 1
ATOM 10271 C C . ASP E 1 69 ? 18.961 -19.491 79.503 1.00 13.42 69 ASP E C 1
ATOM 10272 O O . ASP E 1 69 ? 19.771 -19.256 80.412 1.00 11.26 69 ASP E O 1
ATOM 10277 N N . GLN E 1 70 ? 17.647 -19.603 79.678 1.00 12.87 70 GLN E N 1
ATOM 10278 C CA . GLN E 1 70 ? 17.021 -19.317 80.952 1.00 13.88 70 GLN E CA 1
ATOM 10279 C C . GLN E 1 70 ? 16.516 -20.599 81.589 1.00 13.55 70 GLN E C 1
ATOM 10280 O O . GLN E 1 70 ? 15.814 -21.369 80.955 1.00 12.97 70 GLN E O 1
ATOM 10286 N N . PHE E 1 71 ? 16.867 -20.800 82.863 1.00 13.27 71 PHE E N 1
ATOM 10287 C CA . PHE E 1 71 ? 16.549 -22.014 83.598 1.00 12.89 71 PHE E CA 1
ATOM 10288 C C . PHE E 1 71 ? 15.833 -21.717 84.894 1.00 13.42 71 PHE E C 1
ATOM 10289 O O . PHE E 1 71 ? 16.174 -20.765 85.604 1.00 14.10 71 PHE E O 1
ATOM 10297 N N . ILE E 1 72 ? 14.838 -22.535 85.197 1.00 12.73 72 ILE E N 1
ATOM 10298 C CA . ILE E 1 72 ? 14.230 -22.532 86.512 1.00 12.39 72 ILE E CA 1
ATOM 10299 C C . ILE E 1 72 ? 15.092 -23.382 87.421 1.00 12.51 72 ILE E C 1
ATOM 10300 O O . ILE E 1 72 ? 15.336 -24.532 87.114 1.00 13.68 72 ILE E O 1
ATOM 10305 N N . VAL E 1 73 ? 15.560 -22.810 88.534 1.00 12.07 73 VAL E N 1
ATOM 10306 C CA . VAL E 1 73 ? 16.329 -23.580 89.507 1.00 11.99 73 VAL E CA 1
ATOM 10307 C C . VAL E 1 73 ? 15.452 -23.692 90.748 1.00 12.50 73 VAL E C 1
ATOM 10308 O O . VAL E 1 73 ? 15.101 -22.689 91.365 1.00 11.94 73 VAL E O 1
ATOM 10312 N N . CYS E 1 74 ? 15.044 -24.917 91.096 1.00 12.93 74 CYS E N 1
ATOM 10313 C CA . CYS E 1 74 ? 14.047 -25.049 92.149 1.00 13.99 74 CYS E CA 1
ATOM 10314 C C . CYS E 1 74 ? 14.271 -26.264 93.038 1.00 14.53 74 CYS E C 1
ATOM 10315 O O . CYS E 1 74 ? 15.055 -27.166 92.691 1.00 14.92 74 CYS E O 1
ATOM 10318 N N . ARG E 1 75 ? 13.616 -26.255 94.198 1.00 14.21 75 ARG E N 1
ATOM 10319 C CA . ARG E 1 75 ? 13.546 -27.432 95.051 1.00 14.74 75 ARG E CA 1
ATOM 10320 C C . ARG E 1 75 ? 12.152 -27.982 94.813 1.00 15.16 75 ARG E C 1
ATOM 10321 O O . ARG E 1 75 ? 11.151 -27.276 95.049 1.00 15.19 75 ARG E O 1
ATOM 10329 N N . ASP E 1 76 ? 12.067 -29.215 94.307 1.00 15.59 76 ASP E N 1
ATOM 10330 C CA . ASP E 1 76 ? 10.783 -29.741 93.888 1.00 16.39 76 ASP E CA 1
ATOM 10331 C C . ASP E 1 76 ? 10.018 -30.337 95.091 1.00 17.59 76 ASP E C 1
ATOM 10332 O O . ASP E 1 76 ? 10.538 -30.305 96.236 1.00 17.11 76 ASP E O 1
ATOM 10337 N N . GLU E 1 77 ? 8.829 -30.905 94.831 1.00 18.24 77 GLU E N 1
ATOM 10338 C CA . GLU E 1 77 ? 7.920 -31.329 95.919 1.00 19.84 77 GLU E CA 1
ATOM 10339 C C . GLU E 1 77 ? 8.437 -32.586 96.673 1.00 19.50 77 GLU E C 1
ATOM 10340 O O . GLU E 1 77 ? 8.002 -32.883 97.782 1.00 20.38 77 GLU E O 1
ATOM 10346 N N . GLY E 1 78 ? 9.410 -33.281 96.094 1.00 19.67 78 GLY E N 1
ATOM 10347 C CA . GLY E 1 78 ? 10.117 -34.366 96.775 1.00 20.14 78 GLY E CA 1
ATOM 10348 C C . GLY E 1 78 ? 11.422 -33.905 97.440 1.00 20.65 78 GLY E C 1
ATOM 10349 O O . GLY E 1 78 ? 12.140 -34.728 98.012 1.00 21.13 78 GLY E O 1
ATOM 10350 N N . GLY E 1 79 ? 11.725 -32.601 97.377 1.00 20.30 79 GLY E N 1
ATOM 10351 C CA . GLY E 1 79 ? 12.934 -32.038 97.970 1.00 20.02 79 GLY E CA 1
ATOM 10352 C C . GLY E 1 79 ? 14.190 -32.120 97.122 1.00 20.21 79 GLY E C 1
ATOM 10353 O O . GLY E 1 79 ? 15.285 -31.883 97.596 1.00 21.07 79 GLY E O 1
ATOM 10354 N N . GLU E 1 80 ? 14.054 -32.446 95.849 1.00 20.47 80 GLU E N 1
ATOM 10355 C CA . GLU E 1 80 ? 15.222 -32.556 94.981 1.00 20.86 80 GLU E CA 1
ATOM 10356 C C . GLU E 1 80 ? 15.474 -31.214 94.266 1.00 19.54 80 GLU E C 1
ATOM 10357 O O . GLU E 1 80 ? 14.513 -30.550 93.861 1.00 18.21 80 GLU E O 1
ATOM 10363 N N . ILE E 1 81 ? 16.747 -30.847 94.075 1.00 18.12 81 ILE E N 1
ATOM 10364 C CA . ILE E 1 81 ? 17.088 -29.628 93.328 1.00 17.24 81 ILE E CA 1
ATOM 10365 C C . ILE E 1 81 ? 17.038 -29.952 91.836 1.00 17.23 81 ILE E C 1
ATOM 10366 O O . ILE E 1 81 ? 17.674 -30.892 91.393 1.00 17.52 81 ILE E O 1
ATOM 10371 N N . ARG E 1 82 ? 16.291 -29.145 91.091 1.00 16.51 82 ARG E N 1
ATOM 10372 C CA . ARG E 1 82 ? 16.118 -29.290 89.654 1.00 16.60 82 ARG E CA 1
ATOM 10373 C C . ARG E 1 82 ? 16.591 -28.033 88.945 1.00 15.73 82 ARG E C 1
ATOM 10374 O O . ARG E 1 82 ? 16.543 -26.947 89.519 1.00 15.16 82 ARG E O 1
ATOM 10382 N N . GLY E 1 83 ? 17.021 -28.221 87.696 1.00 15.43 83 GLY E N 1
ATOM 10383 C CA . GLY E 1 83 ? 17.226 -27.142 86.740 1.00 15.23 83 GLY E CA 1
ATOM 10384 C C . GLY E 1 83 ? 16.491 -27.475 85.436 1.00 14.68 83 GLY E C 1
ATOM 10385 O O . GLY E 1 83 ? 16.828 -28.470 84.782 1.00 14.68 83 GLY E O 1
ATOM 10386 N N . HIS E 1 84 ? 15.486 -26.663 85.097 1.00 13.30 84 HIS E N 1
ATOM 10387 C CA . HIS E 1 84 ? 14.577 -26.860 83.974 1.00 12.34 84 HIS E CA 1
ATOM 10388 C C . HIS E 1 84 ? 14.803 -25.722 82.995 1.00 12.03 84 HIS E C 1
ATOM 10389 O O . HIS E 1 84 ? 14.725 -24.578 83.394 1.00 10.71 84 HIS E O 1
ATOM 10396 N N . LEU E 1 85 ? 14.995 -26.025 81.710 1.00 11.57 85 LEU E N 1
ATOM 10397 C CA . LEU E 1 85 ? 14.929 -24.947 80.737 1.00 11.71 85 LEU E CA 1
ATOM 10398 C C . LEU E 1 85 ? 13.548 -24.245 80.810 1.00 11.89 85 LEU E C 1
ATOM 10399 O O . LEU E 1 85 ? 12.541 -24.919 80.768 1.00 12.42 85 LEU E O 1
ATOM 10404 N N . ASN E 1 86 ? 13.504 -22.902 80.898 1.00 11.98 86 ASN E N 1
ATOM 10405 C CA . ASN E 1 86 ? 12.238 -22.194 81.057 1.00 11.91 86 ASN E CA 1
ATOM 10406 C C . ASN E 1 86 ? 11.540 -21.958 79.717 1.00 12.65 86 ASN E C 1
ATOM 10407 O O . ASN E 1 86 ? 11.286 -20.804 79.320 1.00 12.92 86 ASN E O 1
ATOM 10412 N N . ALA E 1 87 ? 11.252 -23.047 79.013 1.00 12.72 87 ALA E N 1
ATOM 10413 C CA . ALA E 1 87 ? 10.694 -22.977 77.629 1.00 12.44 87 ALA E CA 1
ATOM 10414 C C . ALA E 1 87 ? 9.756 -24.160 77.481 1.00 12.80 87 ALA E C 1
ATOM 10415 O O . ALA E 1 87 ? 10.209 -25.317 77.510 1.00 13.01 87 ALA E O 1
ATOM 10417 N N . CYS E 1 88 ? 8.457 -23.881 77.392 1.00 12.93 88 CYS E N 1
ATOM 10418 C CA . CYS E 1 88 ? 7.452 -24.940 77.253 1.00 12.46 88 CYS E CA 1
ATOM 10419 C C . CYS E 1 88 ? 7.783 -25.851 76.085 1.00 11.99 88 CYS E C 1
ATOM 10420 O O . CYS E 1 88 ? 8.205 -25.396 75.016 1.00 12.34 88 CYS E O 1
ATOM 10423 N N . ARG E 1 89 ? 7.528 -27.143 76.247 1.00 11.46 89 ARG E N 1
ATOM 10424 C CA . ARG E 1 89 ? 7.846 -28.087 75.198 1.00 11.00 89 ARG E CA 1
ATOM 10425 C C . ARG E 1 89 ? 6.920 -27.948 74.011 1.00 10.94 89 ARG E C 1
ATOM 10426 O O . ARG E 1 89 ? 7.215 -28.475 72.946 1.00 11.01 89 ARG E O 1
ATOM 10434 N N . HIS E 1 90 ? 5.802 -27.258 74.196 1.00 10.66 90 HIS E N 1
ATOM 10435 C CA . HIS E 1 90 ? 4.828 -27.066 73.091 1.00 11.16 90 HIS E CA 1
ATOM 10436 C C . HIS E 1 90 ? 5.269 -26.049 72.012 1.00 11.15 90 HIS E C 1
ATOM 10437 O O . HIS E 1 90 ? 5.674 -26.413 70.912 1.00 11.57 90 HIS E O 1
ATOM 10444 N N . ARG E 1 91 ? 5.216 -24.771 72.343 1.00 11.93 91 ARG E N 1
ATOM 10445 C CA . ARG E 1 91 ? 5.664 -23.717 71.455 1.00 11.32 91 ARG E CA 1
ATOM 10446 C C . ARG E 1 91 ? 6.719 -22.823 72.129 1.00 12.01 91 ARG E C 1
ATOM 10447 O O . ARG E 1 91 ? 7.010 -21.756 71.642 1.00 12.74 91 ARG E O 1
ATOM 10455 N N . GLY E 1 92 ? 7.279 -23.249 73.262 1.00 11.55 92 GLY E N 1
ATOM 10456 C CA . GLY E 1 92 ? 8.460 -22.572 73.792 1.00 11.07 92 GLY E CA 1
ATOM 10457 C C . GLY E 1 92 ? 8.227 -21.387 74.710 1.00 11.81 92 GLY E C 1
ATOM 10458 O O . GLY E 1 92 ? 9.188 -20.680 75.038 1.00 10.17 92 GLY E O 1
ATOM 10459 N N . MET E 1 93 ? 6.992 -21.156 75.147 1.00 11.29 93 MET E N 1
ATOM 10460 C CA . MET E 1 93 ? 6.769 -20.064 76.082 1.00 12.94 93 MET E CA 1
ATOM 10461 C C . MET E 1 93 ? 7.464 -20.265 77.423 1.00 12.66 93 MET E C 1
ATOM 10462 O O . MET E 1 93 ? 7.663 -21.419 77.866 1.00 11.81 93 MET E O 1
ATOM 10467 N N . GLN E 1 94 ? 7.802 -19.157 78.082 1.00 12.48 94 GLN E N 1
ATOM 10468 C CA . GLN E 1 94 ? 8.263 -19.206 79.475 1.00 12.54 94 GLN E CA 1
ATOM 10469 C C . GLN E 1 94 ? 7.113 -19.688 80.355 1.00 13.80 94 GLN E C 1
ATOM 10470 O O . GLN E 1 94 ? 6.001 -19.092 80.335 1.00 14.11 94 GLN E O 1
ATOM 10476 N N . VAL E 1 95 ? 7.358 -20.774 81.097 1.00 13.67 95 VAL E N 1
ATOM 10477 C CA . VAL E 1 95 ? 6.365 -21.284 82.041 1.00 14.66 95 VAL E CA 1
ATOM 10478 C C . VAL E 1 95 ? 6.502 -20.594 83.397 1.00 16.23 95 VAL E C 1
ATOM 10479 O O . VAL E 1 95 ? 5.693 -20.806 84.296 1.00 16.82 95 VAL E O 1
ATOM 10483 N N . CYS E 1 96 ? 7.513 -19.745 83.533 1.00 16.92 96 CYS E N 1
ATOM 10484 C CA . CYS E 1 96 ? 7.611 -18.891 84.710 1.00 18.78 96 CYS E CA 1
ATOM 10485 C C . CYS E 1 96 ? 8.166 -17.553 84.270 1.00 17.44 96 CYS E C 1
ATOM 10486 O O . CYS E 1 96 ? 9.256 -17.504 83.746 1.00 17.99 96 CYS E O 1
ATOM 10489 N N . ARG E 1 97 ? 7.418 -16.464 84.439 1.00 16.97 97 ARG E N 1
ATOM 10490 C CA . ARG E 1 97 ? 7.923 -15.141 84.025 1.00 16.52 97 ARG E CA 1
ATOM 10491 C C . ARG E 1 97 ? 8.343 -14.275 85.250 1.00 16.66 97 ARG E C 1
ATOM 10492 O O . ARG E 1 97 ? 8.748 -13.103 85.081 1.00 16.46 97 ARG E O 1
ATOM 10500 N N . ALA E 1 98 ? 8.264 -14.856 86.454 1.00 15.72 98 ALA E N 1
ATOM 10501 C CA . ALA E 1 98 ? 8.808 -14.198 87.663 1.00 15.46 98 ALA E CA 1
ATOM 10502 C C . ALA E 1 98 ? 10.304 -14.498 87.841 1.00 16.09 98 ALA E C 1
ATOM 10503 O O . ALA E 1 98 ? 10.823 -15.435 87.244 1.00 18.20 98 ALA E O 1
ATOM 10505 N N . GLU E 1 99 ? 11.005 -13.722 88.663 1.00 15.61 99 GLU E N 1
ATOM 10506 C CA . GLU E 1 99 ? 12.441 -13.946 88.879 1.00 15.32 99 GLU E CA 1
ATOM 10507 C C . GLU E 1 99 ? 12.704 -14.959 89.987 1.00 15.11 99 GLU E C 1
ATOM 10508 O O . GLU E 1 99 ? 13.805 -15.536 90.091 1.00 14.87 99 GLU E O 1
ATOM 10514 N N . MET E 1 100 ? 11.682 -15.158 90.813 1.00 15.10 100 MET E N 1
ATOM 10515 C CA . MET E 1 100 ? 11.730 -16.028 91.964 1.00 15.78 100 MET E CA 1
ATOM 10516 C C . MET E 1 100 ? 10.344 -16.132 92.609 1.00 15.67 100 MET E C 1
ATOM 10517 O O . MET E 1 100 ? 9.458 -15.293 92.355 1.00 14.97 100 MET E O 1
ATOM 10522 N N . GLY E 1 101 ? 10.154 -17.177 93.433 1.00 14.97 101 GLY E N 1
ATOM 10523 C CA . GLY E 1 101 ? 8.852 -17.412 94.044 1.00 15.02 101 GLY E CA 1
ATOM 10524 C C . GLY E 1 101 ? 8.729 -18.838 94.562 1.00 14.72 101 GLY E C 1
ATOM 10525 O O . GLY E 1 101 ? 9.726 -19.544 94.729 1.00 14.65 101 GLY E O 1
ATOM 10526 N N . ASN E 1 102 ? 7.493 -19.263 94.818 1.00 14.77 102 ASN E N 1
ATOM 10527 C CA . ASN E 1 102 ? 7.220 -20.617 95.288 1.00 14.13 102 ASN E CA 1
ATOM 10528 C C . ASN E 1 102 ? 5.979 -21.122 94.587 1.00 14.39 102 ASN E C 1
ATOM 10529 O O . ASN E 1 102 ? 4.947 -20.459 94.575 1.00 14.45 102 ASN E O 1
ATOM 10534 N N . THR E 1 103 ? 6.104 -22.285 93.965 1.00 14.60 103 THR E N 1
ATOM 10535 C CA . THR E 1 103 ? 4.946 -22.931 93.350 1.00 13.76 103 THR E CA 1
ATOM 10536 C C . THR E 1 103 ? 5.125 -24.431 93.303 1.00 14.09 103 THR E C 1
ATOM 10537 O O . THR E 1 103 ? 6.265 -24.920 93.239 1.00 13.75 103 THR E O 1
ATOM 10541 N N . SER E 1 104 ? 4.016 -25.171 93.354 1.00 13.46 104 SER E N 1
ATOM 10542 C CA . SER E 1 104 ? 4.085 -26.598 93.148 1.00 13.43 104 SER E CA 1
ATOM 10543 C C . SER E 1 104 ? 4.069 -26.981 91.639 1.00 13.48 104 SER E C 1
ATOM 10544 O O . SER E 1 104 ? 4.465 -28.084 91.299 1.00 13.20 104 SER E O 1
ATOM 10547 N N . HIS E 1 105 ? 3.570 -26.094 90.767 1.00 13.52 105 HIS E N 1
ATOM 10548 C CA . HIS E 1 105 ? 3.415 -26.386 89.332 1.00 13.56 105 HIS E CA 1
ATOM 10549 C C . HIS E 1 105 ? 3.714 -25.161 88.496 1.00 14.25 105 HIS E C 1
ATOM 10550 O O . HIS E 1 105 ? 3.503 -24.021 88.961 1.00 14.12 105 HIS E O 1
ATOM 10557 N N . PHE E 1 106 ? 4.174 -25.397 87.265 1.00 13.79 106 PHE E N 1
ATOM 10558 C CA . PHE E 1 106 ? 4.332 -24.342 86.276 1.00 14.80 106 PHE E CA 1
ATOM 10559 C C . PHE E 1 106 ? 3.320 -24.559 85.169 1.00 14.54 106 PHE E C 1
ATOM 10560 O O . PHE E 1 106 ? 3.295 -25.608 84.562 1.00 15.40 106 PHE E O 1
ATOM 10568 N N . ARG E 1 107 ? 2.459 -23.572 84.946 1.00 15.48 107 ARG E N 1
ATOM 10569 C CA . ARG E 1 107 ? 1.385 -23.688 83.973 1.00 16.27 107 ARG E CA 1
ATOM 10570 C C . ARG E 1 107 ? 1.679 -22.705 82.877 1.00 14.70 107 ARG E C 1
ATOM 10571 O O . ARG E 1 107 ? 1.784 -21.510 83.149 1.00 14.87 107 ARG E O 1
ATOM 10579 N N . CYS E 1 108 ? 1.797 -23.195 81.644 1.00 13.70 108 CYS E N 1
ATOM 10580 C CA . CYS E 1 108 ? 2.144 -22.323 80.523 1.00 12.65 108 CYS E CA 1
ATOM 10581 C C . CYS E 1 108 ? 0.921 -21.473 80.168 1.00 12.42 108 CYS E C 1
ATOM 10582 O O . CYS E 1 108 ? -0.135 -22.013 79.891 1.00 11.76 108 CYS E O 1
ATOM 10585 N N . PRO E 1 109 ? 1.063 -20.144 80.154 1.00 12.47 109 PRO E N 1
ATOM 10586 C CA . PRO E 1 109 ? -0.059 -19.259 79.780 1.00 12.81 109 PRO E CA 1
ATOM 10587 C C . PRO E 1 109 ? -0.583 -19.474 78.356 1.00 12.85 109 PRO E C 1
ATOM 10588 O O . PRO E 1 109 ? -1.737 -19.063 78.089 1.00 13.96 109 PRO E O 1
ATOM 10592 N N . TYR E 1 110 ? 0.216 -20.046 77.450 1.00 12.42 110 TYR E N 1
ATOM 10593 C CA . TYR E 1 110 ? -0.184 -20.037 76.029 1.00 11.42 110 TYR E CA 1
ATOM 10594 C C . TYR E 1 110 ? -1.322 -21.072 75.793 1.00 11.64 110 TYR E C 1
ATOM 10595 O O . TYR E 1 110 ? -2.442 -20.691 75.433 1.00 10.67 110 TYR E O 1
ATOM 10604 N N . HIS E 1 111 ? -1.065 -22.369 76.057 1.00 10.75 111 HIS E N 1
ATOM 10605 C CA . HIS E 1 111 ? -2.163 -23.342 75.939 1.00 10.96 111 HIS E CA 1
ATOM 10606 C C . HIS E 1 111 ? -2.486 -24.123 77.232 1.00 11.27 111 HIS E C 1
ATOM 10607 O O . HIS E 1 111 ? -3.331 -25.033 77.228 1.00 11.11 111 HIS E O 1
ATOM 10614 N N . GLY E 1 112 ? -1.813 -23.767 78.337 1.00 10.71 112 GLY E N 1
ATOM 10615 C CA . GLY E 1 112 ? -2.101 -24.387 79.616 1.00 10.83 112 GLY E CA 1
ATOM 10616 C C . GLY E 1 112 ? -1.476 -25.740 79.943 1.00 10.50 112 GLY E C 1
ATOM 10617 O O . GLY E 1 112 ? -1.868 -26.369 80.940 1.00 10.71 112 GLY E O 1
ATOM 10618 N N . TRP E 1 113 ? -0.462 -26.162 79.194 1.00 10.77 113 TRP E N 1
ATOM 10619 C CA . TRP E 1 113 ? 0.280 -27.391 79.553 1.00 10.64 113 TRP E CA 1
ATOM 10620 C C . TRP E 1 113 ? 0.818 -27.143 80.951 1.00 10.54 113 TRP E C 1
ATOM 10621 O O . TRP E 1 113 ? 1.315 -26.085 81.242 1.00 10.97 113 TRP E O 1
ATOM 10632 N N . THR E 1 114 ? 0.745 -28.148 81.803 1.00 10.58 114 THR E N 1
ATOM 10633 C CA . THR E 1 114 ? 0.984 -27.937 83.218 1.00 11.08 114 THR E CA 1
ATOM 10634 C C . THR E 1 114 ? 2.027 -28.921 83.672 1.00 10.87 114 THR E C 1
ATOM 10635 O O . THR E 1 114 ? 1.875 -30.142 83.526 1.00 10.79 114 THR E O 1
ATOM 10639 N N . TYR E 1 115 ? 3.083 -28.388 84.243 1.00 11.26 115 TYR E N 1
ATOM 10640 C CA . TYR E 1 115 ? 4.229 -29.173 84.669 1.00 11.27 115 TYR E CA 1
ATOM 10641 C C . TYR E 1 115 ? 4.384 -29.167 86.207 1.00 11.75 115 TYR E C 1
ATOM 10642 O O . TYR E 1 115 ? 4.279 -28.124 86.860 1.00 12.54 115 TYR E O 1
ATOM 10651 N N . SER E 1 116 ? 4.691 -30.323 86.780 1.00 11.38 116 SER E N 1
ATOM 10652 C CA . SER E 1 116 ? 5.132 -30.367 88.171 1.00 12.10 116 SER E CA 1
ATOM 10653 C C . SER E 1 116 ? 6.474 -29.606 88.293 1.00 12.70 116 SER E C 1
ATOM 10654 O O . SER E 1 116 ? 7.222 -29.495 87.305 1.00 11.04 116 SER E O 1
ATOM 10657 N N . ASN E 1 117 ? 6.772 -29.066 89.480 1.00 12.84 117 ASN E N 1
ATOM 10658 C CA . ASN E 1 117 ? 8.108 -28.500 89.696 1.00 14.03 117 ASN E CA 1
ATOM 10659 C C . ASN E 1 117 ? 9.206 -29.548 89.653 1.00 13.68 117 ASN E C 1
ATOM 10660 O O . ASN E 1 117 ? 10.381 -29.235 89.656 1.00 14.15 117 ASN E O 1
ATOM 10665 N N . THR E 1 118 ? 8.783 -30.796 89.625 1.00 13.79 118 THR E N 1
ATOM 10666 C CA . THR E 1 118 ? 9.599 -31.951 89.265 1.00 14.66 118 THR E CA 1
ATOM 10667 C C . THR E 1 118 ? 10.125 -31.859 87.780 1.00 15.01 118 THR E C 1
ATOM 10668 O O . THR E 1 118 ? 11.144 -32.518 87.403 1.00 13.93 118 THR E O 1
ATOM 10672 N N . GLY E 1 119 ? 9.447 -31.050 86.961 1.00 14.08 119 GLY E N 1
ATOM 10673 C CA . GLY E 1 119 ? 9.654 -31.065 85.514 1.00 14.17 119 GLY E CA 1
ATOM 10674 C C . GLY E 1 119 ? 8.668 -31.879 84.696 1.00 14.14 119 GLY E C 1
ATOM 10675 O O . GLY E 1 119 ? 8.544 -31.666 83.478 1.00 14.47 119 GLY E O 1
ATOM 10676 N N . SER E 1 120 ? 7.952 -32.811 85.335 1.00 13.92 120 SER E N 1
ATOM 10677 C CA . SER E 1 120 ? 7.031 -33.667 84.595 1.00 14.47 120 SER E CA 1
ATOM 10678 C C . SER E 1 120 ? 5.844 -32.915 84.038 1.00 13.37 120 SER E C 1
ATOM 10679 O O . SER E 1 120 ? 5.237 -32.055 84.723 1.00 12.05 120 SER E O 1
ATOM 10682 N N . LEU E 1 121 ? 5.522 -33.233 82.784 1.00 12.94 121 LEU E N 1
ATOM 10683 C CA . LEU E 1 121 ? 4.296 -32.752 82.162 1.00 12.29 121 LEU E CA 1
ATOM 10684 C C . LEU E 1 121 ? 3.177 -33.597 82.776 1.00 13.10 121 LEU E C 1
ATOM 10685 O O . LEU E 1 121 ? 3.081 -34.817 82.513 1.00 13.02 121 LEU E O 1
ATOM 10690 N N . VAL E 1 122 ? 2.314 -32.967 83.566 1.00 13.20 122 VAL E N 1
ATOM 10691 C CA . VAL E 1 122 ? 1.284 -33.734 84.266 1.00 13.98 122 VAL E CA 1
ATOM 10692 C C . VAL E 1 122 ? -0.114 -33.475 83.749 1.00 14.19 122 VAL E C 1
ATOM 10693 O O . VAL E 1 122 ? -1.015 -34.265 84.007 1.00 14.43 122 VAL E O 1
ATOM 10697 N N . GLY E 1 123 ? -0.292 -32.390 82.999 1.00 14.79 123 GLY E N 1
ATOM 10698 C CA . GLY E 1 123 ? -1.600 -32.017 82.491 1.00 15.04 123 GLY E CA 1
ATOM 10699 C C . GLY E 1 123 ? -1.549 -31.319 81.149 1.00 14.50 123 GLY E C 1
ATOM 10700 O O . GLY E 1 123 ? -0.772 -30.403 80.946 1.00 15.35 123 GLY E O 1
ATOM 10701 N N . VAL E 1 124 ? -2.400 -31.759 80.245 1.00 15.04 124 VAL E N 1
ATOM 10702 C CA . VAL E 1 124 ? -2.556 -31.134 78.938 1.00 15.04 124 VAL E CA 1
ATOM 10703 C C . VAL E 1 124 ? -4.071 -30.926 78.761 1.00 15.10 124 VAL E C 1
ATOM 10704 O O . VAL E 1 124 ? -4.828 -31.898 78.787 1.00 14.54 124 VAL E O 1
ATOM 10708 N N . PRO E 1 125 ? -4.515 -29.675 78.606 1.00 15.14 125 PRO E N 1
ATOM 10709 C CA . PRO E 1 125 ? -5.915 -29.378 78.230 1.00 15.13 125 PRO E CA 1
ATOM 10710 C C . PRO E 1 125 ? -6.306 -30.050 76.908 1.00 15.86 125 PRO E C 1
ATOM 10711 O O . PRO E 1 125 ? -5.486 -30.067 75.977 1.00 16.15 125 PRO E O 1
ATOM 10715 N N . ALA E 1 126 ? -7.525 -30.602 76.833 1.00 16.74 126 ALA E N 1
ATOM 10716 C CA . ALA E 1 126 ? -8.021 -31.300 75.619 1.00 17.01 126 ALA E CA 1
ATOM 10717 C C . ALA E 1 126 ? -7.178 -32.545 75.263 1.00 16.93 126 ALA E C 1
ATOM 10718 O O . ALA E 1 126 ? -7.089 -32.934 74.112 1.00 16.88 126 ALA E O 1
ATOM 10720 N N . GLY E 1 127 ? -6.568 -33.149 76.282 1.00 17.42 127 GLY E N 1
ATOM 10721 C CA . GLY E 1 127 ? -5.815 -34.388 76.127 1.00 18.54 127 GLY E CA 1
ATOM 10722 C C . GLY E 1 127 ? -6.563 -35.387 75.257 1.00 18.83 127 GLY E C 1
ATOM 10723 O O . GLY E 1 127 ? -5.977 -36.088 74.452 1.00 19.07 127 GLY E O 1
ATOM 10724 N N . LYS E 1 128 ? -7.876 -35.426 75.439 1.00 19.53 128 LYS E N 1
ATOM 10725 C CA . LYS E 1 128 ? -8.772 -36.332 74.714 1.00 20.36 128 LYS E CA 1
ATOM 10726 C C . LYS E 1 128 ? -9.309 -35.712 73.450 1.00 19.78 128 LYS E C 1
ATOM 10727 O O . LYS E 1 128 ? -9.160 -36.271 72.374 1.00 19.59 128 LYS E O 1
ATOM 10733 N N . ASP E 1 129 ? -9.950 -34.558 73.581 1.00 19.69 129 ASP E N 1
ATOM 10734 C CA . ASP E 1 129 ? -10.628 -33.923 72.430 1.00 19.92 129 ASP E CA 1
ATOM 10735 C C . ASP E 1 129 ? -9.691 -33.455 71.323 1.00 19.16 129 ASP E C 1
ATOM 10736 O O . ASP E 1 129 ? -10.077 -33.425 70.147 1.00 19.02 129 ASP E O 1
ATOM 10741 N N . ALA E 1 130 ? -8.474 -33.049 71.696 1.00 18.16 130 ALA E N 1
ATOM 10742 C CA . ALA E 1 130 ? -7.527 -32.532 70.705 1.00 17.46 130 ALA E CA 1
ATOM 10743 C C . ALA E 1 130 ? -6.483 -33.564 70.341 1.00 17.12 130 ALA E C 1
ATOM 10744 O O . ALA E 1 130 ? -6.164 -33.723 69.162 1.00 17.41 130 ALA E O 1
ATOM 10746 N N . TYR E 1 131 ? -5.976 -34.270 71.350 1.00 16.12 131 TYR E N 1
ATOM 10747 C CA . TYR E 1 131 ? -4.880 -35.219 71.140 1.00 15.43 131 TYR E CA 1
ATOM 10748 C C . TYR E 1 131 ? -5.271 -36.679 71.062 1.00 15.13 131 TYR E C 1
ATOM 10749 O O . TYR E 1 131 ? -4.423 -37.518 70.776 1.00 15.26 131 TYR E O 1
ATOM 10758 N N . GLY E 1 132 ? -6.544 -36.978 71.318 1.00 14.70 132 GLY E N 1
ATOM 10759 C CA . GLY E 1 132 ? -7.061 -38.349 71.281 1.00 14.66 132 GLY E CA 1
ATOM 10760 C C . GLY E 1 132 ? -6.285 -39.278 72.190 1.00 15.13 132 GLY E C 1
ATOM 10761 O O . GLY E 1 132 ? -6.110 -40.444 71.864 1.00 14.70 132 GLY E O 1
ATOM 10762 N N . ASN E 1 133 ? -5.779 -38.728 73.305 1.00 15.67 133 ASN E N 1
ATOM 10763 C CA . ASN E 1 133 ? -4.921 -39.442 74.253 1.00 17.01 133 ASN E CA 1
ATOM 10764 C C . ASN E 1 133 ? -3.678 -40.094 73.622 1.00 17.01 133 ASN E C 1
ATOM 10765 O O . ASN E 1 133 ? -3.161 -41.072 74.158 1.00 17.17 133 ASN E O 1
ATOM 10770 N N . GLN E 1 134 ? -3.203 -39.546 72.502 1.00 15.94 134 GLN E N 1
ATOM 10771 C CA . GLN E 1 134 ? -2.003 -40.061 71.845 1.00 15.76 134 GLN E CA 1
ATOM 10772 C C . GLN E 1 134 ? -0.717 -39.342 72.234 1.00 15.81 134 GLN E C 1
ATOM 10773 O O . GLN E 1 134 ? 0.372 -39.794 71.894 1.00 16.20 134 GLN E O 1
ATOM 10779 N N . LEU E 1 135 ? -0.830 -38.213 72.915 1.00 15.73 135 LEU E N 1
ATOM 10780 C CA . LEU E 1 135 ? 0.371 -37.503 73.352 1.00 16.15 135 LEU E CA 1
ATOM 10781 C C . LEU E 1 135 ? 0.972 -38.160 74.590 1.00 16.19 135 LEU E C 1
ATOM 10782 O O . LEU E 1 135 ? 0.317 -38.211 75.632 1.00 15.72 135 LEU E O 1
ATOM 10787 N N . LYS E 1 136 ? 2.202 -38.663 74.448 1.00 15.93 136 LYS E N 1
ATOM 10788 C CA . LYS E 1 136 ? 2.933 -39.305 75.531 1.00 16.28 136 LYS E CA 1
ATOM 10789 C C . LYS E 1 136 ? 3.594 -38.216 76.363 1.00 15.91 136 LYS E C 1
ATOM 10790 O O . LYS E 1 136 ? 4.696 -37.739 76.023 1.00 15.33 136 LYS E O 1
ATOM 10796 N N . LYS E 1 137 ? 2.920 -37.839 77.454 1.00 15.29 137 LYS E N 1
ATOM 10797 C CA . LYS E 1 137 ? 3.370 -36.741 78.330 1.00 15.87 137 LYS E CA 1
ATOM 10798 C C . LYS E 1 137 ? 4.803 -36.856 78.869 1.00 15.62 137 LYS E C 1
ATOM 10799 O O . LYS E 1 137 ? 5.534 -35.840 78.959 1.00 15.31 137 LYS E O 1
ATOM 10805 N N . SER E 1 138 ? 5.197 -38.084 79.218 1.00 15.23 138 SER E N 1
ATOM 10806 C CA . SER E 1 138 ? 6.547 -38.342 79.671 1.00 15.58 138 SER E CA 1
ATOM 10807 C C . SER E 1 138 ? 7.650 -38.131 78.637 1.00 15.05 138 SER E C 1
ATOM 10808 O O . SER E 1 138 ? 8.802 -38.162 79.015 1.00 15.68 138 SER E O 1
ATOM 10811 N N . ASP E 1 139 ? 7.299 -37.886 77.364 1.00 14.76 139 ASP E N 1
ATOM 10812 C CA . ASP E 1 139 ? 8.281 -37.528 76.337 1.00 14.10 139 ASP E CA 1
ATOM 10813 C C . ASP E 1 139 ? 8.480 -36.010 76.271 1.00 13.96 139 ASP E C 1
ATOM 10814 O O . ASP E 1 139 ? 9.390 -35.544 75.594 1.00 13.69 139 ASP E O 1
ATOM 10819 N N . TRP E 1 140 ? 7.626 -35.257 76.972 1.00 13.64 140 TRP E N 1
ATOM 10820 C CA . TRP E 1 140 ? 7.574 -33.778 76.856 1.00 12.41 140 TRP E CA 1
ATOM 10821 C C . TRP E 1 140 ? 7.661 -33.096 78.222 1.00 12.45 140 TRP E C 1
ATOM 10822 O O . TRP E 1 140 ? 7.067 -32.046 78.486 1.00 11.40 140 TRP E O 1
ATOM 10833 N N . ASN E 1 141 ? 8.430 -33.693 79.124 1.00 12.21 141 ASN E N 1
ATOM 10834 C CA . ASN E 1 141 ? 8.812 -32.965 80.330 1.00 12.69 141 ASN E CA 1
ATOM 10835 C C . ASN E 1 141 ? 9.730 -31.759 80.024 1.00 12.61 141 ASN E C 1
ATOM 10836 O O . ASN E 1 141 ? 10.333 -31.689 78.942 1.00 12.60 141 ASN E O 1
ATOM 10841 N N . LEU E 1 142 ? 9.828 -30.830 80.964 1.00 11.71 142 LEU E N 1
ATOM 10842 C CA . LEU E 1 142 ? 10.708 -29.673 80.791 1.00 12.62 142 LEU E CA 1
ATOM 10843 C C . LEU E 1 142 ? 12.118 -30.229 80.617 1.00 13.03 142 LEU E C 1
ATOM 10844 O O . LEU E 1 142 ? 12.481 -31.249 81.274 1.00 11.56 142 LEU E O 1
ATOM 10849 N N . ARG E 1 143 ? 12.854 -29.646 79.664 1.00 13.01 143 ARG E N 1
ATOM 10850 C CA . ARG E 1 143 ? 14.214 -30.112 79.331 1.00 13.17 143 ARG E CA 1
ATOM 10851 C C . ARG E 1 143 ? 15.132 -29.836 80.529 1.00 13.26 143 ARG E C 1
ATOM 10852 O O . ARG E 1 143 ? 15.265 -28.719 80.934 1.00 14.62 143 ARG E O 1
ATOM 10860 N N . PRO E 1 144 ? 15.767 -30.866 81.072 1.00 14.05 144 PRO E N 1
ATOM 10861 C CA . PRO E 1 144 ? 16.700 -30.686 82.180 1.00 14.02 144 PRO E CA 1
ATOM 10862 C C . PRO E 1 144 ? 17.989 -29.987 81.744 1.00 13.97 144 PRO E C 1
ATOM 10863 O O . PRO E 1 144 ? 18.423 -30.040 80.576 1.00 12.98 144 PRO E O 1
ATOM 10867 N N . MET E 1 145 ? 18.596 -29.311 82.703 1.00 14.10 145 MET E N 1
ATOM 10868 C CA . MET E 1 145 ? 19.995 -28.876 82.544 1.00 14.67 145 MET E CA 1
ATOM 10869 C C . MET E 1 145 ? 20.789 -30.173 82.278 1.00 14.68 145 MET E C 1
ATOM 10870 O O . MET E 1 145 ? 20.671 -31.104 83.047 1.00 14.43 145 MET E O 1
ATOM 10875 N N . PRO E 1 146 ? 21.568 -30.242 81.196 1.00 14.53 146 PRO E N 1
ATOM 10876 C CA . PRO E 1 146 ? 22.270 -31.485 80.847 1.00 14.55 146 PRO E CA 1
ATOM 10877 C C . PRO E 1 146 ? 23.160 -31.951 81.963 1.00 14.76 146 PRO E C 1
ATOM 10878 O O . PRO E 1 146 ? 23.166 -33.141 82.206 1.00 14.67 146 PRO E O 1
ATOM 10882 N N . ASN E 1 147 ? 23.831 -31.050 82.679 1.00 14.43 147 ASN E N 1
ATOM 10883 C CA . ASN E 1 147 ? 24.578 -31.437 83.880 1.00 14.77 147 ASN E CA 1
ATOM 10884 C C . ASN E 1 147 ? 24.309 -30.462 85.018 1.00 14.67 147 ASN E C 1
ATOM 10885 O O . ASN E 1 147 ? 24.495 -29.245 84.885 1.00 14.48 147 ASN E O 1
ATOM 10890 N N . LEU E 1 148 ? 23.817 -30.988 86.119 1.00 15.25 148 LEU E N 1
ATOM 10891 C CA . LEU E 1 148 ? 23.506 -30.156 87.279 1.00 14.82 148 LEU E CA 1
ATOM 10892 C C . LEU E 1 148 ? 24.178 -30.773 88.486 1.00 15.65 148 LEU E C 1
ATOM 10893 O O . LEU E 1 148 ? 24.077 -31.987 88.692 1.00 16.07 148 LEU E O 1
ATOM 10898 N N . ALA E 1 149 ? 24.819 -29.943 89.303 1.00 15.33 149 ALA E N 1
ATOM 10899 C CA . ALA E 1 149 ? 25.479 -30.422 90.524 1.00 16.16 149 ALA E CA 1
ATOM 10900 C C . ALA E 1 149 ? 25.698 -29.296 91.532 1.00 16.62 149 ALA E C 1
ATOM 10901 O O . ALA E 1 149 ? 25.613 -28.119 91.215 1.00 17.23 149 ALA E O 1
ATOM 10903 N N . SER E 1 150 ? 26.018 -29.694 92.758 1.00 18.30 150 SER E N 1
ATOM 10904 C CA . SER E 1 150 ? 26.226 -28.767 93.873 1.00 19.15 150 SER E CA 1
ATOM 10905 C C . SER E 1 150 ? 27.585 -29.012 94.530 1.00 18.51 150 SER E C 1
ATOM 10906 O O . SER E 1 150 ? 27.990 -30.162 94.727 1.00 18.43 150 SER E O 1
ATOM 10909 N N . TYR E 1 151 ? 28.271 -27.946 94.906 1.00 17.80 151 TYR E N 1
ATOM 10910 C CA . TYR E 1 151 ? 29.373 -28.068 95.844 1.00 16.88 151 TYR E CA 1
ATOM 10911 C C . TYR E 1 151 ? 29.190 -27.135 97.015 1.00 16.69 151 TYR E C 1
ATOM 10912 O O . TYR E 1 151 ? 29.174 -25.916 96.860 1.00 15.50 151 TYR E O 1
ATOM 10921 N N . LYS E 1 152 ? 29.015 -27.727 98.199 1.00 16.96 152 LYS E N 1
ATOM 10922 C CA . LYS E 1 152 ? 28.833 -26.980 99.448 1.00 17.11 152 LYS E CA 1
ATOM 10923 C C . LYS E 1 152 ? 27.819 -25.840 99.336 1.00 16.79 152 LYS E C 1
ATOM 10924 O O . LYS E 1 152 ? 28.126 -24.706 99.694 1.00 16.81 152 LYS E O 1
ATOM 10930 N N . GLY E 1 153 ? 26.640 -26.137 98.786 1.00 15.88 153 GLY E N 1
ATOM 10931 C CA . GLY E 1 153 ? 25.586 -25.142 98.664 1.00 15.08 153 GLY E CA 1
ATOM 10932 C C . GLY E 1 153 ? 25.507 -24.392 97.342 1.00 14.61 153 GLY E C 1
ATOM 10933 O O . GLY E 1 153 ? 24.481 -23.817 97.036 1.00 14.29 153 GLY E O 1
ATOM 10934 N N . LEU E 1 154 ? 26.599 -24.382 96.573 1.00 14.47 154 LEU E N 1
ATOM 10935 C CA . LEU E 1 154 ? 26.656 -23.688 95.266 1.00 13.74 154 LEU E CA 1
ATOM 10936 C C . LEU E 1 154 ? 26.163 -24.580 94.145 1.00 13.44 154 LEU E C 1
ATOM 10937 O O . LEU E 1 154 ? 26.787 -25.596 93.879 1.00 14.22 154 LEU E O 1
ATOM 10942 N N . ILE E 1 155 ? 25.058 -24.214 93.506 1.00 12.76 155 ILE E N 1
ATOM 10943 C CA . ILE E 1 155 ? 24.519 -24.928 92.371 1.00 12.50 155 ILE E CA 1
ATOM 10944 C C . ILE E 1 155 ? 25.112 -24.457 91.036 1.00 12.92 155 ILE E C 1
ATOM 10945 O O . ILE E 1 155 ? 25.048 -23.253 90.699 1.00 12.50 155 ILE E O 1
ATOM 10950 N N . PHE E 1 156 ? 25.713 -25.394 90.298 1.00 12.69 156 PHE E N 1
ATOM 10951 C CA . PHE E 1 156 ? 26.281 -25.112 88.976 1.00 12.23 156 PHE E CA 1
ATOM 10952 C C . PHE E 1 156 ? 25.577 -25.922 87.911 1.00 12.32 156 PHE E C 1
ATOM 10953 O O . PHE E 1 156 ? 25.092 -27.019 88.155 1.00 13.42 156 PHE E O 1
ATOM 10961 N N . GLY E 1 157 ? 25.645 -25.437 86.678 1.00 12.93 157 GLY E N 1
ATOM 10962 C CA . GLY E 1 157 ? 25.098 -26.168 85.555 1.00 12.34 157 GLY E CA 1
ATOM 10963 C C . GLY E 1 157 ? 26.109 -26.148 84.431 1.00 12.98 157 GLY E C 1
ATOM 10964 O O . GLY E 1 157 ? 26.922 -25.221 84.317 1.00 13.45 157 GLY E O 1
ATOM 10965 N N . SER E 1 158 ? 26.056 -27.192 83.605 1.00 12.89 158 SER E N 1
ATOM 10966 C CA . SER E 1 158 ? 26.766 -27.231 82.357 1.00 12.69 158 SER E CA 1
ATOM 10967 C C . SER E 1 158 ? 25.820 -27.681 81.247 1.00 13.15 158 SER E C 1
ATOM 10968 O O . SER E 1 158 ? 24.970 -28.547 81.433 1.00 12.84 158 SER E O 1
ATOM 10971 N N . LEU E 1 159 ? 26.011 -27.098 80.074 1.00 13.32 159 LEU E N 1
ATOM 10972 C CA . LEU E 1 159 ? 25.231 -27.407 78.900 1.00 14.17 159 LEU E CA 1
ATOM 10973 C C . LEU E 1 159 ? 25.733 -28.665 78.190 1.00 14.26 159 LEU E C 1
ATOM 10974 O O . LEU E 1 159 ? 25.109 -29.119 77.252 1.00 15.31 159 LEU E O 1
ATOM 10979 N N . ASP E 1 160 ? 26.858 -29.196 78.632 1.00 14.95 160 ASP E N 1
ATOM 10980 C CA . ASP E 1 160 ? 27.513 -30.362 78.022 1.00 15.95 160 ASP E CA 1
ATOM 10981 C C . ASP E 1 160 ? 27.228 -31.656 78.798 1.00 16.97 160 ASP E C 1
ATOM 10982 O O . ASP E 1 160 ? 27.618 -31.809 79.965 1.00 16.65 160 ASP E O 1
ATOM 10987 N N . PRO E 1 161 ? 26.510 -32.584 78.173 1.00 18.63 161 PRO E N 1
ATOM 10988 C CA . PRO E 1 161 ? 26.124 -33.825 78.871 1.00 18.87 161 PRO E CA 1
ATOM 10989 C C . PRO E 1 161 ? 27.327 -34.709 79.183 1.00 19.94 161 PRO E C 1
ATOM 10990 O O . PRO E 1 161 ? 27.215 -35.559 80.051 1.00 20.69 161 PRO E O 1
ATOM 10994 N N . HIS E 1 162 ? 28.440 -34.501 78.472 1.00 21.40 162 HIS E N 1
ATOM 10995 C CA . HIS E 1 162 ? 29.679 -35.250 78.677 1.00 22.33 162 HIS E CA 1
ATOM 10996 C C . HIS E 1 162 ? 30.753 -34.473 79.452 1.00 22.07 162 HIS E C 1
ATOM 10997 O O . HIS E 1 162 ? 31.919 -34.854 79.424 1.00 22.38 162 HIS E O 1
ATOM 11004 N N . ALA E 1 163 ? 30.362 -33.396 80.139 1.00 21.09 163 ALA E N 1
ATOM 11005 C CA . ALA E 1 163 ? 31.312 -32.638 80.966 1.00 20.45 163 ALA E CA 1
ATOM 11006 C C . ALA E 1 163 ? 31.937 -33.561 82.007 1.00 19.87 163 ALA E C 1
ATOM 11007 O O . ALA E 1 163 ? 31.328 -34.557 82.435 1.00 19.25 163 ALA E O 1
ATOM 11009 N N . ASP E 1 164 ? 33.149 -33.223 82.417 1.00 19.31 164 ASP E N 1
ATOM 11010 C CA . ASP E 1 164 ? 33.691 -33.765 83.659 1.00 19.30 164 ASP E CA 1
ATOM 11011 C C . ASP E 1 164 ? 32.792 -33.395 84.833 1.00 18.63 164 ASP E C 1
ATOM 11012 O O . ASP E 1 164 ? 32.098 -32.379 84.807 1.00 19.02 164 ASP E O 1
ATOM 11017 N N . SER E 1 165 ? 32.813 -34.203 85.885 1.00 17.95 165 SER E N 1
ATOM 11018 C CA . SER E 1 165 ? 32.004 -33.922 87.036 1.00 16.34 165 SER E CA 1
ATOM 11019 C C . SER E 1 165 ? 32.422 -32.570 87.646 1.00 16.56 165 SER E C 1
ATOM 11020 O O . SER E 1 165 ? 33.582 -32.096 87.463 1.00 16.21 165 SER E O 1
ATOM 11023 N N . LEU E 1 166 ? 31.473 -31.932 88.324 1.00 16.13 166 LEU E N 1
ATOM 11024 C CA . LEU E 1 166 ? 31.726 -30.661 89.015 1.00 16.92 166 LEU E CA 1
ATOM 11025 C C . LEU E 1 166 ? 32.936 -30.791 89.940 1.00 16.89 166 LEU E C 1
ATOM 11026 O O . LEU E 1 166 ? 33.772 -29.885 90.021 1.00 16.93 166 LEU E O 1
ATOM 11031 N N . GLU E 1 167 ? 33.041 -31.929 90.626 1.00 17.66 167 GLU E N 1
ATOM 11032 C CA . GLU E 1 167 ? 34.126 -32.108 91.611 1.00 18.25 167 GLU E CA 1
ATOM 11033 C C . GLU E 1 167 ? 35.502 -32.158 90.945 1.00 16.79 167 GLU E C 1
ATOM 11034 O O . GLU E 1 167 ? 36.444 -31.582 91.463 1.00 16.94 167 GLU E O 1
ATOM 11040 N N . ASP E 1 168 ? 35.603 -32.842 89.808 1.00 16.21 168 ASP E N 1
ATOM 11041 C CA . ASP E 1 168 ? 36.840 -32.892 89.029 1.00 15.80 168 ASP E CA 1
ATOM 11042 C C . ASP E 1 168 ? 37.159 -31.516 88.440 1.00 14.83 168 ASP E C 1
ATOM 11043 O O . ASP E 1 168 ? 38.329 -31.117 88.348 1.00 14.35 168 ASP E O 1
ATOM 11048 N N . TYR E 1 169 ? 36.123 -30.822 87.998 1.00 13.78 169 TYR E N 1
ATOM 11049 C CA . TYR E 1 169 ? 36.278 -29.476 87.413 1.00 13.27 169 TYR E CA 1
ATOM 11050 C C . TYR E 1 169 ? 36.789 -28.463 88.429 1.00 12.73 169 TYR E C 1
ATOM 11051 O O . TYR E 1 169 ? 37.651 -27.621 88.130 1.00 13.45 169 TYR E O 1
ATOM 11060 N N . LEU E 1 170 ? 36.231 -28.494 89.619 1.00 12.57 170 LEU E N 1
ATOM 11061 C CA . LEU E 1 170 ? 36.732 -27.651 90.691 1.00 12.33 170 LEU E CA 1
ATOM 11062 C C . LEU E 1 170 ? 38.121 -28.132 91.113 1.00 13.18 170 LEU E C 1
ATOM 11063 O O . LEU E 1 170 ? 39.009 -27.323 91.362 1.00 13.26 170 LEU E O 1
ATOM 11068 N N . GLY E 1 171 ? 38.331 -29.462 91.160 1.00 13.88 171 GLY E N 1
ATOM 11069 C CA . GLY E 1 171 ? 39.654 -29.990 91.445 1.00 13.94 171 GLY E CA 1
ATOM 11070 C C . GLY E 1 171 ? 40.231 -29.478 92.761 1.00 14.28 171 GLY E C 1
ATOM 11071 O O . GLY E 1 171 ? 39.567 -29.478 93.778 1.00 14.30 171 GLY E O 1
ATOM 11072 N N . ASP E 1 172 ? 41.484 -29.062 92.726 1.00 14.59 172 ASP E N 1
ATOM 11073 C CA . ASP E 1 172 ? 42.202 -28.568 93.916 1.00 15.80 172 ASP E CA 1
ATOM 11074 C C . ASP E 1 172 ? 41.633 -27.268 94.524 1.00 15.62 172 ASP E C 1
ATOM 11075 O O . ASP E 1 172 ? 41.928 -26.909 95.667 1.00 14.67 172 ASP E O 1
ATOM 11080 N N . LEU E 1 173 ? 40.833 -26.560 93.738 1.00 15.18 173 LEU E N 1
ATOM 11081 C CA . LEU E 1 173 ? 40.181 -25.350 94.207 1.00 15.21 173 LEU E CA 1
ATOM 11082 C C . LEU E 1 173 ? 39.238 -25.657 95.374 1.00 14.53 173 LEU E C 1
ATOM 11083 O O . LEU E 1 173 ? 39.014 -24.787 96.205 1.00 14.67 173 LEU E O 1
ATOM 11088 N N . LYS E 1 174 ? 38.717 -26.895 95.440 1.00 14.29 174 LYS E N 1
ATOM 11089 C CA . LYS E 1 174 ? 37.805 -27.274 96.519 1.00 14.71 174 LYS E CA 1
ATOM 11090 C C . LYS E 1 174 ? 38.394 -26.992 97.894 1.00 15.26 174 LYS E C 1
ATOM 11091 O O . LYS E 1 174 ? 37.665 -26.538 98.804 1.00 15.46 174 LYS E O 1
ATOM 11097 N N . PHE E 1 175 ? 39.717 -27.208 98.037 1.00 14.61 175 PHE E N 1
ATOM 11098 C CA . PHE E 1 175 ? 40.400 -26.974 99.313 1.00 14.83 175 PHE E CA 1
ATOM 11099 C C . PHE E 1 175 ? 40.158 -25.539 99.807 1.00 14.82 175 PHE E C 1
ATOM 11100 O O . PHE E 1 175 ? 39.931 -25.312 100.981 1.00 15.15 175 PHE E O 1
ATOM 11108 N N . TYR E 1 176 ? 40.182 -24.583 98.876 1.00 14.10 176 TYR E N 1
ATOM 11109 C CA . TYR E 1 176 ? 40.072 -23.182 99.228 1.00 13.97 176 TYR E CA 1
ATOM 11110 C C . TYR E 1 176 ? 38.620 -22.733 99.320 1.00 13.90 176 TYR E C 1
ATOM 11111 O O . TYR E 1 176 ? 38.299 -21.868 100.137 1.00 14.77 176 TYR E O 1
ATOM 11120 N N . LEU E 1 177 ? 37.764 -23.281 98.464 1.00 13.59 177 LEU E N 1
ATOM 11121 C CA . LEU E 1 177 ? 36.328 -23.001 98.523 1.00 14.52 177 LEU E CA 1
ATOM 11122 C C . LEU E 1 177 ? 35.771 -23.337 99.899 1.00 14.43 177 LEU E C 1
ATOM 11123 O O . LEU E 1 177 ? 34.968 -22.582 100.393 1.00 14.96 177 LEU E O 1
ATOM 11128 N N . ASP E 1 178 ? 36.208 -24.460 100.486 1.00 15.83 178 ASP E N 1
ATOM 11129 C CA . ASP E 1 178 ? 35.781 -24.898 101.839 1.00 16.44 178 ASP E CA 1
ATOM 11130 C C . ASP E 1 178 ? 36.012 -23.806 102.879 1.00 17.00 178 ASP E C 1
ATOM 11131 O O . ASP E 1 178 ? 35.196 -23.585 103.779 1.00 17.05 178 ASP E O 1
ATOM 11136 N N . ILE E 1 179 ? 37.144 -23.130 102.755 1.00 17.52 179 ILE E N 1
ATOM 11137 C CA . ILE E 1 179 ? 37.544 -22.111 103.697 1.00 17.67 179 ILE E CA 1
ATOM 11138 C C . ILE E 1 179 ? 36.539 -20.944 103.712 1.00 17.69 179 ILE E C 1
ATOM 11139 O O . ILE E 1 179 ? 36.356 -20.253 104.701 1.00 17.02 179 ILE E O 1
ATOM 11144 N N . VAL E 1 180 ? 35.880 -20.736 102.587 1.00 17.57 180 VAL E N 1
ATOM 11145 C CA . VAL E 1 180 ? 34.953 -19.637 102.472 1.00 17.24 180 VAL E CA 1
ATOM 11146 C C . VAL E 1 180 ? 33.512 -20.096 102.623 1.00 17.05 180 VAL E C 1
ATOM 11147 O O . VAL E 1 180 ? 32.674 -19.371 103.215 1.00 16.76 180 VAL E O 1
ATOM 11151 N N . LEU E 1 181 ? 33.224 -21.306 102.131 1.00 16.15 181 LEU E N 1
ATOM 11152 C CA . LEU E 1 181 ? 31.862 -21.820 102.130 1.00 17.00 181 LEU E CA 1
ATOM 11153 C C . LEU E 1 181 ? 31.408 -22.730 103.287 1.00 17.24 181 LEU E C 1
ATOM 11154 O O . LEU E 1 181 ? 30.196 -22.805 103.520 1.00 17.83 181 LEU E O 1
ATOM 11159 N N . ASP E 1 182 ? 32.340 -23.404 103.956 1.00 17.01 182 ASP E N 1
ATOM 11160 C CA . ASP E 1 182 ? 32.010 -24.540 104.830 1.00 18.06 182 ASP E CA 1
ATOM 11161 C C . ASP E 1 182 ? 32.395 -24.304 106.292 1.00 17.72 182 ASP E C 1
ATOM 11162 O O . ASP E 1 182 ? 32.665 -25.272 107.035 1.00 17.12 182 ASP E O 1
ATOM 11167 N N . ARG E 1 183 ? 32.415 -23.033 106.698 1.00 16.97 183 ARG E N 1
ATOM 11168 C CA . ARG E 1 183 ? 32.864 -22.705 108.062 1.00 17.80 183 ARG E CA 1
ATOM 11169 C C . ARG E 1 183 ? 31.851 -23.114 109.157 1.00 17.86 183 ARG E C 1
ATOM 11170 O O . ARG E 1 183 ? 32.220 -23.352 110.293 1.00 17.55 183 ARG E O 1
ATOM 11178 N N . SER E 1 184 ? 30.576 -23.236 108.790 1.00 17.93 184 SER E N 1
ATOM 11179 C CA . SER E 1 184 ? 29.533 -23.332 109.811 1.00 18.44 184 SER E CA 1
ATOM 11180 C C . SER E 1 184 ? 28.593 -24.519 109.592 1.00 18.63 184 SER E C 1
ATOM 11181 O O . SER E 1 184 ? 28.314 -24.937 108.453 1.00 18.28 184 SER E O 1
ATOM 11184 N N . ASP E 1 185 ? 28.094 -25.062 110.686 1.00 19.46 185 ASP E N 1
ATOM 11185 C CA . ASP E 1 185 ? 27.160 -26.206 110.639 1.00 19.77 185 ASP E CA 1
ATOM 11186 C C . ASP E 1 185 ? 25.891 -25.964 109.811 1.00 20.37 185 ASP E C 1
ATOM 11187 O O . ASP E 1 185 ? 25.501 -26.788 108.940 1.00 20.62 185 ASP E O 1
ATOM 11192 N N . ALA E 1 186 ? 25.251 -24.828 110.037 1.00 19.53 186 ALA E N 1
ATOM 11193 C CA . ALA E 1 186 ? 23.999 -24.536 109.353 1.00 19.42 186 ALA E CA 1
ATOM 11194 C C . ALA E 1 186 ? 24.260 -24.036 107.938 1.00 18.71 186 ALA E C 1
ATOM 11195 O O . ALA E 1 186 ? 23.344 -23.894 107.156 1.00 18.74 186 ALA E O 1
ATOM 11197 N N . GLY E 1 187 ? 25.499 -23.719 107.615 1.00 18.27 187 GLY E N 1
ATOM 11198 C CA . GLY E 1 187 ? 25.792 -23.177 106.318 1.00 16.95 187 GLY E CA 1
ATOM 11199 C C . GLY E 1 187 ? 25.581 -21.684 106.143 1.00 17.08 187 GLY E C 1
ATOM 11200 O O . GLY E 1 187 ? 25.149 -20.954 107.033 1.00 16.74 187 GLY E O 1
ATOM 11201 N N . LEU E 1 188 ? 25.900 -21.245 104.937 1.00 16.96 188 LEU E N 1
ATOM 11202 C CA . LEU E 1 188 ? 25.750 -19.880 104.500 1.00 16.67 188 LEU E CA 1
ATOM 11203 C C . LEU E 1 188 ? 24.329 -19.577 104.041 1.00 16.27 188 LEU E C 1
ATOM 11204 O O . LEU E 1 188 ? 23.598 -20.444 103.626 1.00 15.68 188 LEU E O 1
ATOM 11209 N N . GLN E 1 189 ? 23.925 -18.317 104.131 1.00 15.94 189 GLN E N 1
ATOM 11210 C CA . GLN E 1 189 ? 22.680 -17.879 103.539 1.00 16.20 189 GLN E CA 1
ATOM 11211 C C . GLN E 1 189 ? 22.905 -16.667 102.673 1.00 15.68 189 GLN E C 1
ATOM 11212 O O . GLN E 1 189 ? 23.612 -15.724 103.060 1.00 14.78 189 GLN E O 1
ATOM 11218 N N . VAL E 1 190 ? 22.324 -16.713 101.481 1.00 14.20 190 VAL E N 1
ATOM 11219 C CA . VAL E 1 190 ? 22.257 -15.522 100.651 1.00 14.19 190 VAL E CA 1
ATOM 11220 C C . VAL E 1 190 ? 21.221 -14.612 101.295 1.00 14.46 190 VAL E C 1
ATOM 11221 O O . VAL E 1 190 ? 20.080 -15.018 101.479 1.00 14.26 190 VAL E O 1
ATOM 11225 N N . VAL E 1 191 ? 21.583 -13.360 101.595 1.00 14.59 191 VAL E N 1
ATOM 11226 C CA . VAL E 1 191 ? 20.601 -12.466 102.169 1.00 14.74 191 VAL E CA 1
ATOM 11227 C C . VAL E 1 191 ? 19.781 -11.762 101.080 1.00 15.56 191 VAL E C 1
ATOM 11228 O O . VAL E 1 191 ? 20.318 -11.002 100.262 1.00 15.33 191 VAL E O 1
ATOM 11232 N N . GLY E 1 192 ? 18.472 -12.032 101.074 1.00 15.75 192 GLY E N 1
ATOM 11233 C CA . GLY E 1 192 ? 17.543 -11.339 100.203 1.00 16.01 192 GLY E CA 1
ATOM 11234 C C . GLY E 1 192 ? 17.735 -11.891 98.792 1.00 16.58 192 GLY E C 1
ATOM 11235 O O . GLY E 1 192 ? 17.405 -13.055 98.511 1.00 18.71 192 GLY E O 1
ATOM 11236 N N . ALA E 1 193 ? 18.303 -11.079 97.921 1.00 15.51 193 ALA E N 1
ATOM 11237 C CA . ALA E 1 193 ? 18.457 -11.416 96.496 1.00 14.45 193 ALA E CA 1
ATOM 11238 C C . ALA E 1 193 ? 19.742 -10.743 96.013 1.00 14.00 193 ALA E C 1
ATOM 11239 O O . ALA E 1 193 ? 20.320 -9.926 96.744 1.00 14.30 193 ALA E O 1
ATOM 11241 N N . PRO E 1 194 ? 20.251 -11.124 94.840 1.00 12.70 194 PRO E N 1
ATOM 11242 C CA . PRO E 1 194 ? 21.400 -10.401 94.279 1.00 11.58 194 PRO E CA 1
ATOM 11243 C C . PRO E 1 194 ? 21.022 -8.991 93.805 1.00 11.37 194 PRO E C 1
ATOM 11244 O O . PRO E 1 194 ? 19.882 -8.732 93.393 1.00 10.88 194 PRO E O 1
ATOM 11248 N N . GLN E 1 195 ? 21.984 -8.086 93.878 1.00 10.98 195 GLN E N 1
ATOM 11249 C CA . GLN E 1 195 ? 21.919 -6.859 93.098 1.00 10.88 195 GLN E CA 1
ATOM 11250 C C . GLN E 1 195 ? 22.196 -7.193 91.645 1.00 11.19 195 GLN E C 1
ATOM 11251 O O . GLN E 1 195 ? 23.163 -7.908 91.344 1.00 11.65 195 GLN E O 1
ATOM 11257 N N . ARG E 1 196 ? 21.358 -6.719 90.738 1.00 10.59 196 ARG E N 1
ATOM 11258 C CA . ARG E 1 196 ? 21.562 -7.026 89.315 1.00 9.81 196 ARG E CA 1
ATOM 11259 C C . ARG E 1 196 ? 21.564 -5.735 88.526 1.00 10.05 196 ARG E C 1
ATOM 11260 O O . ARG E 1 196 ? 20.601 -4.970 88.601 1.00 9.86 196 ARG E O 1
ATOM 11268 N N . TRP E 1 197 ? 22.643 -5.474 87.776 1.00 9.88 197 TRP E N 1
ATOM 11269 C CA . TRP E 1 197 ? 22.688 -4.235 86.982 1.00 9.61 197 TRP E CA 1
ATOM 11270 C C . TRP E 1 197 ? 23.592 -4.445 85.787 1.00 10.57 197 TRP E C 1
ATOM 11271 O O . TRP E 1 197 ? 24.390 -5.372 85.782 1.00 9.82 197 TRP E O 1
ATOM 11282 N N . VAL E 1 198 ? 23.433 -3.584 84.776 1.00 9.47 198 VAL E N 1
ATOM 11283 C CA . VAL E 1 198 ? 24.160 -3.720 83.520 1.00 10.65 198 VAL E CA 1
ATOM 11284 C C . VAL E 1 198 ? 25.374 -2.767 83.413 1.00 10.88 198 VAL E C 1
ATOM 11285 O O . VAL E 1 198 ? 25.263 -1.574 83.666 1.00 10.32 198 VAL E O 1
ATOM 11289 N N . ILE E 1 199 ? 26.536 -3.329 83.123 1.00 11.17 199 ILE E N 1
ATOM 11290 C CA . ILE E 1 199 ? 27.744 -2.505 82.896 1.00 10.69 199 ILE E CA 1
ATOM 11291 C C . ILE E 1 199 ? 28.090 -2.704 81.413 1.00 11.08 199 ILE E C 1
ATOM 11292 O O . ILE E 1 199 ? 28.101 -3.831 80.935 1.00 10.95 199 ILE E O 1
ATOM 11297 N N . ASP E 1 200 ? 28.401 -1.635 80.695 1.00 10.49 200 ASP E N 1
ATOM 11298 C CA . ASP E 1 200 ? 28.856 -1.760 79.323 1.00 11.52 200 ASP E CA 1
ATOM 11299 C C . ASP E 1 200 ? 30.362 -2.171 79.283 1.00 11.54 200 ASP E C 1
ATOM 11300 O O . ASP E 1 200 ? 31.214 -1.362 78.932 1.00 8.98 200 ASP E O 1
ATOM 11305 N N . ALA E 1 201 ? 30.649 -3.429 79.679 1.00 9.86 201 ALA E N 1
ATOM 11306 C CA . ALA E 1 201 ? 32.007 -3.957 79.693 1.00 9.97 201 ALA E CA 1
ATOM 11307 C C . ALA E 1 201 ? 31.937 -5.444 79.368 1.00 10.71 201 ALA E C 1
ATOM 11308 O O . ALA E 1 201 ? 30.909 -6.064 79.623 1.00 9.12 201 ALA E O 1
ATOM 11310 N N . ASN E 1 202 ? 33.052 -6.012 78.869 1.00 10.15 202 ASN E N 1
ATOM 11311 C CA . ASN E 1 202 ? 33.104 -7.454 78.684 1.00 10.22 202 ASN E CA 1
ATOM 11312 C C . ASN E 1 202 ? 33.263 -8.145 79.999 1.00 10.12 202 ASN E C 1
ATOM 11313 O O . ASN E 1 202 ? 34.030 -7.692 80.850 1.00 10.54 202 ASN E O 1
ATOM 11318 N N . TRP E 1 203 ? 32.559 -9.269 80.158 1.00 10.30 203 TRP E N 1
ATOM 11319 C CA . TRP E 1 203 ? 32.587 -10.024 81.398 1.00 10.14 203 TRP E CA 1
ATOM 11320 C C . TRP E 1 203 ? 33.974 -10.409 81.890 1.00 10.60 203 TRP E C 1
ATOM 11321 O O . TRP E 1 203 ? 34.200 -10.453 83.130 1.00 9.61 203 TRP E O 1
ATOM 11332 N N . LYS E 1 204 ? 34.902 -10.685 80.954 1.00 9.99 204 LYS E N 1
ATOM 11333 C CA . LYS E 1 204 ? 36.219 -11.212 81.353 1.00 9.82 204 LYS E CA 1
ATOM 11334 C C . LYS E 1 204 ? 37.006 -10.228 82.210 1.00 9.84 204 LYS E C 1
ATOM 11335 O O . LYS E 1 204 ? 37.878 -10.620 82.979 1.00 9.36 204 LYS E O 1
ATOM 11341 N N . LEU E 1 205 ? 36.725 -8.935 82.069 1.00 9.65 205 LEU E N 1
ATOM 11342 C CA . LEU E 1 205 ? 37.438 -7.943 82.841 1.00 9.47 205 LEU E CA 1
ATOM 11343 C C . LEU E 1 205 ? 37.184 -8.097 84.337 1.00 9.85 205 LEU E C 1
ATOM 11344 O O . LEU E 1 205 ? 38.080 -7.908 85.132 1.00 10.11 205 LEU E O 1
ATOM 11349 N N . GLY E 1 206 ? 35.955 -8.469 84.715 1.00 10.86 206 GLY E N 1
ATOM 11350 C CA . GLY E 1 206 ? 35.654 -8.661 86.130 1.00 10.41 206 GLY E CA 1
ATOM 11351 C C . GLY E 1 206 ? 36.307 -9.940 86.643 1.00 11.22 206 GLY E C 1
ATOM 11352 O O . GLY E 1 206 ? 36.814 -10.012 87.793 1.00 10.44 206 GLY E O 1
ATOM 11353 N N . ALA E 1 207 ? 36.269 -10.972 85.789 1.00 11.21 207 ALA E N 1
ATOM 11354 C CA . ALA E 1 207 ? 36.823 -12.263 86.168 1.00 12.58 207 ALA E CA 1
ATOM 11355 C C . ALA E 1 207 ? 38.338 -12.139 86.382 1.00 13.42 207 ALA E C 1
ATOM 11356 O O . ALA E 1 207 ? 38.886 -12.694 87.383 1.00 14.21 207 ALA E O 1
ATOM 11358 N N . ASP E 1 208 ? 38.992 -11.471 85.421 1.00 13.19 208 ASP E N 1
ATOM 11359 C CA . ASP E 1 208 ? 40.434 -11.150 85.402 1.00 13.41 208 ASP E CA 1
ATOM 11360 C C . ASP E 1 208 ? 40.818 -10.405 86.691 1.00 13.29 208 ASP E C 1
ATOM 11361 O O . ASP E 1 208 ? 41.864 -10.657 87.290 1.00 13.41 208 ASP E O 1
ATOM 11366 N N . ASN E 1 209 ? 39.987 -9.437 87.072 1.00 12.69 209 ASN E N 1
ATOM 11367 C CA . ASN E 1 209 ? 40.320 -8.591 88.209 1.00 13.48 209 ASN E CA 1
ATOM 11368 C C . ASN E 1 209 ? 40.316 -9.425 89.507 1.00 12.87 209 ASN E C 1
ATOM 11369 O O . ASN E 1 209 ? 41.268 -9.380 90.290 1.00 14.22 209 ASN E O 1
ATOM 11374 N N . PHE E 1 210 ? 39.273 -10.212 89.708 1.00 12.69 210 PHE E N 1
ATOM 11375 C CA . PHE E 1 210 ? 39.138 -11.001 90.946 1.00 12.05 210 PHE E CA 1
ATOM 11376 C C . PHE E 1 210 ? 40.014 -12.276 90.999 1.00 11.91 210 PHE E C 1
ATOM 11377 O O . PHE E 1 210 ? 40.323 -12.748 92.081 1.00 11.30 210 PHE E O 1
ATOM 11385 N N . VAL E 1 211 ? 40.437 -12.817 89.855 1.00 11.66 211 VAL E N 1
ATOM 11386 C CA . VAL E 1 211 ? 41.204 -14.060 89.881 1.00 11.54 211 VAL E CA 1
ATOM 11387 C C . VAL E 1 211 ? 42.598 -13.813 90.495 1.00 12.21 211 VAL E C 1
ATOM 11388 O O . VAL E 1 211 ? 43.164 -14.702 91.141 1.00 10.85 211 VAL E O 1
ATOM 11392 N N . GLY E 1 212 ? 43.125 -12.593 90.373 1.00 11.85 212 GLY E N 1
ATOM 11393 C CA . GLY E 1 212 ? 44.471 -12.397 90.880 1.00 12.12 212 GLY E CA 1
ATOM 11394 C C . GLY E 1 212 ? 44.977 -10.990 91.075 1.00 13.18 212 GLY E C 1
ATOM 11395 O O . GLY E 1 212 ? 46.167 -10.851 91.337 1.00 13.25 212 GLY E O 1
ATOM 11396 N N . ASP E 1 213 ? 44.104 -9.967 90.987 1.00 13.32 213 ASP E N 1
ATOM 11397 C CA . ASP E 1 213 ? 44.566 -8.567 90.961 1.00 14.14 213 ASP E CA 1
ATOM 11398 C C . ASP E 1 213 ? 44.360 -7.825 92.292 1.00 14.85 213 ASP E C 1
ATOM 11399 O O . ASP E 1 213 ? 43.250 -7.352 92.602 1.00 15.18 213 ASP E O 1
ATOM 11404 N N . ALA E 1 214 ? 45.434 -7.703 93.066 1.00 14.10 214 ALA E N 1
ATOM 11405 C CA . ALA E 1 214 ? 45.435 -6.839 94.224 1.00 13.65 214 ALA E CA 1
ATOM 11406 C C . ALA E 1 214 ? 46.147 -5.534 93.875 1.00 13.90 214 ALA E C 1
ATOM 11407 O O . ALA E 1 214 ? 45.926 -4.517 94.520 1.00 14.55 214 ALA E O 1
ATOM 11409 N N . TYR E 1 215 ? 47.002 -5.588 92.852 1.00 13.65 215 TYR E N 1
ATOM 11410 C CA . TYR E 1 215 ? 47.803 -4.461 92.359 1.00 13.64 215 TYR E CA 1
ATOM 11411 C C . TYR E 1 215 ? 46.967 -3.182 92.150 1.00 13.97 215 TYR E C 1
ATOM 11412 O O . TYR E 1 215 ? 47.399 -2.090 92.537 1.00 12.76 215 TYR E O 1
ATOM 11421 N N . HIS E 1 216 ? 45.771 -3.349 91.560 1.00 13.32 216 HIS E N 1
ATOM 11422 C CA . HIS E 1 216 ? 44.894 -2.246 91.206 1.00 13.22 216 HIS E CA 1
ATOM 11423 C C . HIS E 1 216 ? 44.427 -1.441 92.395 1.00 12.68 216 HIS E C 1
ATOM 11424 O O . HIS E 1 216 ? 44.032 -0.299 92.204 1.00 12.66 216 HIS E O 1
ATOM 11431 N N . THR E 1 217 ? 44.530 -1.997 93.603 1.00 12.89 217 THR E N 1
ATOM 11432 C CA . THR E 1 217 ? 44.023 -1.308 94.800 1.00 12.53 217 THR E CA 1
ATOM 11433 C C . THR E 1 217 ? 44.658 0.081 94.974 1.00 13.07 217 THR E C 1
ATOM 11434 O O . THR E 1 217 ? 43.959 1.078 95.272 1.00 12.07 217 THR E O 1
ATOM 11438 N N . MET E 1 218 ? 45.975 0.157 94.781 1.00 12.36 218 MET E N 1
ATOM 11439 C CA . MET E 1 218 ? 46.699 1.413 95.034 1.00 13.51 218 MET E CA 1
ATOM 11440 C C . MET E 1 218 ? 46.213 2.605 94.221 1.00 12.58 218 MET E C 1
ATOM 11441 O O . MET E 1 218 ? 46.210 3.720 94.736 1.00 13.20 218 MET E O 1
ATOM 11446 N N . MET E 1 219 ? 45.805 2.377 92.962 1.00 13.16 219 MET E N 1
ATOM 11447 C CA . MET E 1 219 ? 45.361 3.474 92.088 1.00 12.06 219 MET E CA 1
ATOM 11448 C C . MET E 1 219 ? 43.840 3.505 91.911 1.00 11.87 219 MET E C 1
ATOM 11449 O O . MET E 1 219 ? 43.233 4.532 92.102 1.00 12.21 219 MET E O 1
ATOM 11454 N N . THR E 1 220 ? 43.230 2.396 91.516 1.00 11.09 220 THR E N 1
ATOM 11455 C CA . THR E 1 220 ? 41.756 2.355 91.327 1.00 10.91 220 THR E CA 1
ATOM 11456 C C . THR E 1 220 ? 41.078 2.782 92.610 1.00 11.20 220 THR E C 1
ATOM 11457 O O . THR E 1 220 ? 40.111 3.560 92.573 1.00 10.37 220 THR E O 1
ATOM 11461 N N . HIS E 1 221 ? 41.585 2.271 93.750 1.00 10.42 221 HIS E N 1
ATOM 11462 C CA . HIS E 1 221 ? 40.967 2.581 95.055 1.00 10.78 221 HIS E CA 1
ATOM 11463 C C . HIS E 1 221 ? 41.765 3.547 95.934 1.00 12.04 221 HIS E C 1
ATOM 11464 O O . HIS E 1 221 ? 41.684 3.539 97.204 1.00 12.07 221 HIS E O 1
ATOM 11471 N N . ARG E 1 222 ? 42.523 4.409 95.265 1.00 13.35 222 ARG E N 1
ATOM 11472 C CA . ARG E 1 222 ? 43.255 5.465 95.941 1.00 13.79 222 ARG E CA 1
ATOM 11473 C C . ARG E 1 222 ? 42.356 6.354 96.823 1.00 14.25 222 ARG E C 1
ATOM 11474 O O . ARG E 1 222 ? 42.762 6.759 97.929 1.00 13.07 222 ARG E O 1
ATOM 11482 N N . SER E 1 223 ? 41.156 6.678 96.329 1.00 13.86 223 SER E N 1
ATOM 11483 C CA . SER E 1 223 ? 40.180 7.416 97.150 1.00 13.74 223 SER E CA 1
ATOM 11484 C C . SER E 1 223 ? 39.918 6.695 98.481 1.00 13.30 223 SER E C 1
ATOM 11485 O O . SER E 1 223 ? 39.816 7.328 99.526 1.00 13.94 223 SER E O 1
ATOM 11488 N N . MET E 1 224 ? 39.781 5.375 98.437 1.00 13.59 224 MET E N 1
ATOM 11489 C CA . MET E 1 224 ? 39.502 4.608 99.639 1.00 14.14 224 MET E CA 1
ATOM 11490 C C . MET E 1 224 ? 40.753 4.532 100.543 1.00 14.82 224 MET E C 1
ATOM 11491 O O . MET E 1 224 ? 40.650 4.482 101.767 1.00 14.76 224 MET E O 1
ATOM 11496 N N . VAL E 1 225 ? 41.936 4.550 99.948 1.00 14.94 225 VAL E N 1
ATOM 11497 C CA . VAL E 1 225 ? 43.168 4.556 100.742 1.00 15.87 225 VAL E CA 1
ATOM 11498 C C . VAL E 1 225 ? 43.191 5.866 101.542 1.00 17.46 225 VAL E C 1
ATOM 11499 O O . VAL E 1 225 ? 43.529 5.871 102.723 1.00 17.96 225 VAL E O 1
ATOM 11503 N N . GLU E 1 226 ? 42.813 6.962 100.899 1.00 17.97 226 GLU E N 1
ATOM 11504 C CA . GLU E 1 226 ? 42.825 8.273 101.555 1.00 19.52 226 GLU E CA 1
ATOM 11505 C C . GLU E 1 226 ? 41.772 8.372 102.647 1.00 18.90 226 GLU E C 1
ATOM 11506 O O . GLU E 1 226 ? 41.988 9.056 103.638 1.00 19.35 226 GLU E O 1
ATOM 11512 N N . LEU E 1 227 ? 40.646 7.675 102.472 1.00 18.58 227 LEU E N 1
ATOM 11513 C CA . LEU E 1 227 ? 39.592 7.676 103.486 1.00 18.49 227 LEU E CA 1
ATOM 11514 C C . LEU E 1 227 ? 39.863 6.704 104.627 1.00 19.12 227 LEU E C 1
ATOM 11515 O O . LEU E 1 227 ? 39.146 6.727 105.639 1.00 19.47 227 LEU E O 1
ATOM 11520 N N . GLY E 1 228 ? 40.884 5.855 104.473 1.00 19.02 228 GLY E N 1
ATOM 11521 C CA . GLY E 1 228 ? 41.260 4.921 105.523 1.00 19.76 228 GLY E CA 1
ATOM 11522 C C . GLY E 1 228 ? 40.562 3.578 105.437 1.00 20.33 228 GLY E C 1
ATOM 11523 O O . GLY E 1 228 ? 40.624 2.792 106.381 1.00 20.29 228 GLY E O 1
ATOM 11524 N N . LEU E 1 229 ? 39.902 3.308 104.308 1.00 21.10 229 LEU E N 1
ATOM 11525 C CA . LEU E 1 229 ? 39.121 2.089 104.147 1.00 22.04 229 LEU E CA 1
ATOM 11526 C C . LEU E 1 229 ? 39.893 1.001 103.405 1.00 22.12 229 LEU E C 1
ATOM 11527 O O . LEU E 1 229 ? 39.657 -0.177 103.635 1.00 23.35 229 LEU E O 1
ATOM 11532 N N . ALA E 1 230 ? 40.802 1.386 102.511 1.00 21.80 230 ALA E N 1
ATOM 11533 C CA . ALA E 1 230 ? 41.647 0.416 101.821 1.00 21.57 230 ALA E CA 1
ATOM 11534 C C . ALA E 1 230 ? 43.012 0.442 102.510 1.00 22.49 230 ALA E C 1
ATOM 11535 O O . ALA E 1 230 ? 43.393 1.464 103.104 1.00 21.97 230 ALA E O 1
ATOM 11537 N N . PRO E 1 231 ? 43.760 -0.658 102.429 1.00 23.00 231 PRO E N 1
ATOM 11538 C CA . PRO E 1 231 ? 45.076 -0.739 103.093 1.00 22.74 231 PRO E CA 1
ATOM 11539 C C . PRO E 1 231 ? 45.988 0.387 102.614 1.00 22.93 231 PRO E C 1
ATOM 11540 O O . PRO E 1 231 ? 46.134 0.561 101.396 1.00 22.60 231 PRO E O 1
ATOM 11544 N N . PRO E 1 232 ? 46.582 1.145 103.546 1.00 22.75 232 PRO E N 1
ATOM 11545 C CA . PRO E 1 232 ? 47.462 2.265 103.195 1.00 22.69 232 PRO E CA 1
ATOM 11546 C C . PRO E 1 232 ? 48.891 1.860 102.788 1.00 23.06 232 PRO E C 1
ATOM 11547 O O . PRO E 1 232 ? 49.564 2.629 102.119 1.00 23.18 232 PRO E O 1
ATOM 11551 N N . ASP E 1 233 ? 49.347 0.685 103.209 1.00 23.16 233 ASP E N 1
ATOM 11552 C CA . ASP E 1 233 ? 50.669 0.203 102.842 1.00 22.91 233 ASP E CA 1
ATOM 11553 C C . ASP E 1 233 ? 50.721 -0.181 101.364 1.00 22.25 233 ASP E C 1
ATOM 11554 O O . ASP E 1 233 ? 50.037 -1.092 100.951 1.00 21.84 233 ASP E O 1
ATOM 11559 N N . PRO E 1 234 ? 51.566 0.487 100.579 1.00 22.21 234 PRO E N 1
ATOM 11560 C CA . PRO E 1 234 ? 51.734 0.123 99.169 1.00 22.09 234 PRO E CA 1
ATOM 11561 C C . PRO E 1 234 ? 52.273 -1.295 98.982 1.00 21.29 234 PRO E C 1
ATOM 11562 O O . PRO E 1 234 ? 52.160 -1.833 97.880 1.00 21.90 234 PRO E O 1
ATOM 11566 N N . GLN E 1 235 ? 52.845 -1.882 100.035 1.00 19.74 235 GLN E N 1
ATOM 11567 C CA . GLN E 1 235 ? 53.387 -3.231 99.974 1.00 18.86 235 GLN E CA 1
ATOM 11568 C C . GLN E 1 235 ? 52.397 -4.263 100.524 1.00 17.93 235 GLN E C 1
ATOM 11569 O O . GLN E 1 235 ? 52.784 -5.415 100.707 1.00 17.88 235 GLN E O 1
ATOM 11575 N N . PHE E 1 236 ? 51.148 -3.856 100.798 1.00 16.92 236 PHE E N 1
ATOM 11576 C CA . PHE E 1 236 ? 50.199 -4.701 101.529 1.00 16.67 236 PHE E CA 1
ATOM 11577 C C . PHE E 1 236 ? 50.065 -6.102 100.949 1.00 16.46 236 PHE E C 1
ATOM 11578 O O . PHE E 1 236 ? 49.921 -7.051 101.699 1.00 15.48 236 PHE E O 1
ATOM 11586 N N . ALA E 1 237 ? 50.165 -6.232 99.617 1.00 16.79 237 ALA E N 1
ATOM 11587 C CA . ALA E 1 237 ? 49.908 -7.525 98.973 1.00 16.62 237 ALA E CA 1
ATOM 11588 C C . ALA E 1 237 ? 51.111 -8.467 98.967 1.00 16.87 237 ALA E C 1
ATOM 11589 O O . ALA E 1 237 ? 50.985 -9.620 98.547 1.00 17.15 237 ALA E O 1
ATOM 11591 N N . LEU E 1 238 ? 52.266 -7.968 99.413 1.00 16.35 238 LEU E N 1
ATOM 11592 C CA . LEU E 1 238 ? 53.452 -8.802 99.632 1.00 16.66 238 LEU E CA 1
ATOM 11593 C C . LEU E 1 238 ? 53.231 -9.798 100.774 1.00 16.45 238 LEU E C 1
ATOM 11594 O O . LEU E 1 238 ? 53.850 -10.860 100.783 1.00 16.60 238 LEU E O 1
ATOM 11599 N N . TYR E 1 239 ? 52.349 -9.458 101.716 1.00 16.32 239 TYR E N 1
ATOM 11600 C CA . TYR E 1 239 ? 51.976 -10.373 102.815 1.00 16.83 239 TYR E CA 1
ATOM 11601 C C . TYR E 1 239 ? 50.790 -11.259 102.418 1.00 16.71 239 TYR E C 1
ATOM 11602 O O . TYR E 1 239 ? 49.677 -11.167 102.965 1.00 16.92 239 TYR E O 1
ATOM 11611 N N . GLY E 1 240 ? 51.043 -12.151 101.481 1.00 15.92 240 GLY E N 1
ATOM 11612 C CA . GLY E 1 240 ? 49.957 -12.963 100.954 1.00 15.70 240 GLY E CA 1
ATOM 11613 C C . GLY E 1 240 ? 50.473 -14.001 100.007 1.00 14.50 240 GLY E C 1
ATOM 11614 O O . GLY E 1 240 ? 51.692 -14.157 99.861 1.00 14.13 240 GLY E O 1
ATOM 11615 N N . GLU E 1 241 ? 49.540 -14.686 99.354 1.00 13.58 241 GLU E N 1
ATOM 11616 C CA . GLU E 1 241 ? 49.843 -15.804 98.476 1.00 13.03 241 GLU E CA 1
ATOM 11617 C C . GLU E 1 241 ? 48.964 -15.710 97.213 1.00 12.67 241 GLU E C 1
ATOM 11618 O O . GLU E 1 241 ? 47.781 -15.390 97.285 1.00 12.15 241 GLU E O 1
ATOM 11624 N N . HIS E 1 242 ? 49.559 -16.017 96.071 1.00 12.43 242 HIS E N 1
ATOM 11625 C CA . HIS E 1 242 ? 48.889 -16.066 94.770 1.00 12.40 242 HIS E CA 1
ATOM 11626 C C . HIS E 1 242 ? 48.812 -17.543 94.306 1.00 12.59 242 HIS E C 1
ATOM 11627 O O . HIS E 1 242 ? 49.847 -18.173 94.007 1.00 12.71 242 HIS E O 1
ATOM 11634 N N . ILE E 1 243 ? 47.615 -18.097 94.193 1.00 12.21 243 ILE E N 1
ATOM 11635 C CA . ILE E 1 243 ? 47.481 -19.551 93.984 1.00 12.34 243 ILE E CA 1
ATOM 11636 C C . ILE E 1 243 ? 46.584 -19.876 92.795 1.00 13.10 243 ILE E C 1
ATOM 11637 O O . ILE E 1 243 ? 45.505 -19.269 92.625 1.00 11.74 243 ILE E O 1
ATOM 11642 N N . HIS E 1 244 ? 46.989 -20.879 92.016 1.00 12.86 244 HIS E N 1
ATOM 11643 C CA . HIS E 1 244 ? 46.103 -21.292 90.929 1.00 13.53 244 HIS E CA 1
ATOM 11644 C C . HIS E 1 244 ? 46.067 -22.807 90.767 1.00 13.54 244 HIS E C 1
ATOM 11645 O O . HIS E 1 244 ? 46.950 -23.549 91.235 1.00 12.78 244 HIS E O 1
ATOM 11652 N N . THR E 1 245 ? 45.081 -23.233 90.011 1.00 13.97 245 THR E N 1
ATOM 11653 C CA . THR E 1 245 ? 44.704 -24.629 89.916 1.00 14.70 245 THR E CA 1
ATOM 11654 C C . THR E 1 245 ? 44.492 -24.903 88.421 1.00 14.01 245 THR E C 1
ATOM 11655 O O . THR E 1 245 ? 44.560 -23.977 87.607 1.00 13.73 245 THR E O 1
ATOM 11659 N N . GLY E 1 246 ? 44.233 -26.161 88.050 1.00 13.20 246 GLY E N 1
ATOM 11660 C CA . GLY E 1 246 ? 43.751 -26.495 86.728 1.00 13.19 246 GLY E CA 1
ATOM 11661 C C . GLY E 1 246 ? 42.377 -25.872 86.479 1.00 13.17 246 GLY E C 1
ATOM 11662 O O . GLY E 1 246 ? 41.727 -25.337 87.407 1.00 13.06 246 GLY E O 1
ATOM 11663 N N . HIS E 1 247 ? 41.951 -25.905 85.223 1.00 12.82 247 HIS E N 1
ATOM 11664 C CA . HIS E 1 247 ? 40.640 -25.392 84.772 1.00 13.07 247 HIS E CA 1
ATOM 11665 C C . HIS E 1 247 ? 40.497 -23.884 84.893 1.00 12.75 247 HIS E C 1
ATOM 11666 O O . HIS E 1 247 ? 39.393 -23.380 85.085 1.00 11.53 247 HIS E O 1
ATOM 11673 N N . GLY E 1 248 ? 41.619 -23.159 84.833 1.00 11.75 248 GLY E N 1
ATOM 11674 C CA . GLY E 1 248 ? 41.534 -21.705 84.871 1.00 11.11 248 GLY E CA 1
ATOM 11675 C C . GLY E 1 248 ? 41.338 -21.052 86.240 1.00 11.58 248 GLY E C 1
ATOM 11676 O O . GLY E 1 248 ? 41.349 -19.778 86.330 1.00 12.47 248 GLY E O 1
ATOM 11677 N N . HIS E 1 249 ? 41.145 -21.840 87.303 1.00 11.04 249 HIS E N 1
ATOM 11678 C CA . HIS E 1 249 ? 40.737 -21.247 88.591 1.00 10.94 249 HIS E CA 1
ATOM 11679 C C . HIS E 1 249 ? 41.928 -20.654 89.332 1.00 12.11 249 HIS E C 1
ATOM 11680 O O . HIS E 1 249 ? 43.051 -21.209 89.303 1.00 11.14 249 HIS E O 1
ATOM 11687 N N . GLY E 1 250 ? 41.674 -19.550 90.044 1.00 11.85 250 GLY E N 1
ATOM 11688 C CA . GLY E 1 250 ? 42.716 -18.980 90.871 1.00 11.76 250 GLY E CA 1
ATOM 11689 C C . GLY E 1 250 ? 42.196 -18.099 91.982 1.00 12.49 250 GLY E C 1
ATOM 11690 O O . GLY E 1 250 ? 41.054 -17.626 91.916 1.00 11.81 250 GLY E O 1
ATOM 11691 N N . LEU E 1 251 ? 43.048 -17.878 92.997 1.00 11.69 251 LEU E N 1
ATOM 11692 C CA . LEU E 1 251 ? 42.739 -16.958 94.081 1.00 11.72 251 LEU E CA 1
ATOM 11693 C C . LEU E 1 251 ? 43.998 -16.277 94.667 1.00 11.96 251 LEU E C 1
ATOM 11694 O O . LEU E 1 251 ? 45.130 -16.720 94.446 1.00 12.74 251 LEU E O 1
ATOM 11699 N N . GLY E 1 252 ? 43.789 -15.212 95.422 1.00 12.02 252 GLY E N 1
ATOM 11700 C CA . GLY E 1 252 ? 44.813 -14.626 96.267 1.00 12.03 252 GLY E CA 1
ATOM 11701 C C . GLY E 1 252 ? 44.359 -14.581 97.723 1.00 12.25 252 GLY E C 1
ATOM 11702 O O . GLY E 1 252 ? 43.169 -14.511 98.023 1.00 12.18 252 GLY E O 1
ATOM 11703 N N . ILE E 1 253 ? 45.307 -14.658 98.632 1.00 12.70 253 ILE E N 1
ATOM 11704 C CA . ILE E 1 253 ? 45.021 -14.580 100.049 1.00 13.59 253 ILE E CA 1
ATOM 11705 C C . ILE E 1 253 ? 46.011 -13.604 100.670 1.00 14.48 253 ILE E C 1
ATOM 11706 O O . ILE E 1 253 ? 47.227 -13.804 100.577 1.00 14.64 253 ILE E O 1
ATOM 11711 N N . ILE E 1 254 ? 45.484 -12.550 101.292 1.00 14.65 254 ILE E N 1
ATOM 11712 C CA . ILE E 1 254 ? 46.297 -11.497 101.881 1.00 15.60 254 ILE E CA 1
ATOM 11713 C C . ILE E 1 254 ? 46.017 -11.366 103.390 1.00 16.70 254 ILE E C 1
ATOM 11714 O O . ILE E 1 254 ? 44.878 -11.363 103.803 1.00 16.14 254 ILE E O 1
ATOM 11719 N N . GLY E 1 255 ? 47.066 -11.255 104.200 1.00 18.44 255 GLY E N 1
ATOM 11720 C CA . GLY E 1 255 ? 46.927 -11.014 105.635 1.00 20.24 255 GLY E CA 1
ATOM 11721 C C . GLY E 1 255 ? 47.673 -9.769 106.058 1.00 22.52 255 GLY E C 1
ATOM 11722 O O . GLY E 1 255 ? 48.312 -9.139 105.221 1.00 21.82 255 GLY E O 1
ATOM 11723 N N . PRO E 1 256 ? 47.592 -9.384 107.336 1.00 24.51 256 PRO E N 1
ATOM 11724 C CA . PRO E 1 256 ? 48.305 -8.193 107.826 1.00 26.43 256 PRO E CA 1
ATOM 11725 C C . PRO E 1 256 ? 49.820 -8.391 107.969 1.00 28.56 256 PRO E C 1
ATOM 11726 O O . PRO E 1 256 ? 50.275 -9.528 108.016 1.00 28.28 256 PRO E O 1
ATOM 11730 N N . PRO E 1 257 ? 50.583 -7.298 108.013 1.00 30.77 257 PRO E N 1
ATOM 11731 C CA . PRO E 1 257 ? 52.035 -7.360 108.227 1.00 32.87 257 PRO E CA 1
ATOM 11732 C C . PRO E 1 257 ? 52.387 -7.770 109.672 1.00 35.15 257 PRO E C 1
ATOM 11733 O O . PRO E 1 257 ? 51.526 -7.676 110.539 1.00 35.22 257 PRO E O 1
ATOM 11737 N N . PRO E 1 258 ? 53.619 -8.214 109.930 1.00 37.45 258 PRO E N 1
ATOM 11738 C CA . PRO E 1 258 ? 54.043 -8.625 111.287 1.00 39.04 258 PRO E CA 1
ATOM 11739 C C . PRO E 1 258 ? 53.746 -7.623 112.409 1.00 40.34 258 PRO E C 1
ATOM 11740 O O . PRO E 1 258 ? 53.390 -8.051 113.527 1.00 40.77 258 PRO E O 1
ATOM 11744 N N . GLY E 1 259 ? 53.869 -6.325 112.114 1.00 41.50 259 GLY E N 1
ATOM 11745 C CA . GLY E 1 259 ? 53.622 -5.281 113.099 1.00 43.11 259 GLY E CA 1
ATOM 11746 C C . GLY E 1 259 ? 52.197 -4.760 113.128 1.00 44.14 259 GLY E C 1
ATOM 11747 O O . GLY E 1 259 ? 51.962 -3.567 113.400 1.00 44.55 259 GLY E O 1
ATOM 11748 N N . MET E 1 260 ? 51.246 -5.656 112.847 1.00 44.74 260 MET E N 1
ATOM 11749 C CA . MET E 1 260 ? 49.818 -5.337 112.871 1.00 44.93 260 MET E CA 1
ATOM 11750 C C . MET E 1 260 ? 49.023 -6.561 113.316 1.00 44.43 260 MET E C 1
ATOM 11751 O O . MET E 1 260 ? 48.772 -7.475 112.517 1.00 45.05 260 MET E O 1
ATOM 11756 N N . PRO E 1 261 ? 48.640 -6.598 114.590 1.00 43.66 261 PRO E N 1
ATOM 11757 C CA . PRO E 1 261 ? 47.760 -7.661 115.076 1.00 42.54 261 PRO E CA 1
ATOM 11758 C C . PRO E 1 261 ? 46.326 -7.374 114.669 1.00 41.31 261 PRO E C 1
ATOM 11759 O O . PRO E 1 261 ? 45.813 -6.265 114.872 1.00 41.74 261 PRO E O 1
ATOM 11763 N N . LEU E 1 262 ? 45.697 -8.366 114.054 1.00 39.51 262 LEU E N 1
ATOM 11764 C CA . LEU E 1 262 ? 44.274 -8.314 113.782 1.00 37.50 262 LEU E CA 1
ATOM 11765 C C . LEU E 1 262 ? 43.661 -9.577 114.373 1.00 35.59 262 LEU E C 1
ATOM 11766 O O . LEU E 1 262 ? 44.328 -10.620 114.431 1.00 35.10 262 LEU E O 1
ATOM 11771 N N . PRO E 1 263 ? 42.406 -9.489 114.816 1.00 33.44 263 PRO E N 1
ATOM 11772 C CA . PRO E 1 263 ? 41.684 -10.668 115.286 1.00 31.85 263 PRO E CA 1
ATOM 11773 C C . PRO E 1 263 ? 41.849 -11.812 114.295 1.00 29.96 263 PRO E C 1
ATOM 11774 O O . PRO E 1 263 ? 41.807 -11.596 113.093 1.00 28.96 263 PRO E O 1
ATOM 11778 N N . GLU E 1 264 ? 42.091 -13.007 114.819 1.00 27.96 264 GLU E N 1
ATOM 11779 C CA . GLU E 1 264 ? 42.199 -14.213 113.997 1.00 26.89 264 GLU E CA 1
ATOM 11780 C C . GLU E 1 264 ? 40.888 -14.528 113.289 1.00 24.56 264 GLU E C 1
ATOM 11781 O O . GLU E 1 264 ? 39.826 -14.103 113.725 1.00 22.92 264 GLU E O 1
ATOM 11787 N N . PHE E 1 265 ? 40.980 -15.294 112.204 1.00 23.18 265 PHE E N 1
ATOM 11788 C CA . PHE E 1 265 ? 39.800 -15.741 111.445 1.00 21.63 265 PHE E CA 1
ATOM 11789 C C . PHE E 1 265 ? 38.922 -14.582 111.002 1.00 21.17 265 PHE E C 1
ATOM 11790 O O . PHE E 1 265 ? 37.696 -14.658 111.088 1.00 20.69 265 PHE E O 1
ATOM 11798 N N . MET E 1 266 ? 39.564 -13.504 110.545 1.00 21.09 266 MET E N 1
ATOM 11799 C CA . MET E 1 266 ? 38.856 -12.294 110.077 1.00 21.49 266 MET E CA 1
ATOM 11800 C C . MET E 1 266 ? 37.937 -11.686 111.138 1.00 21.05 266 MET E C 1
ATOM 11801 O O . MET E 1 266 ? 36.981 -10.985 110.811 1.00 22.20 266 MET E O 1
ATOM 11806 N N . GLY E 1 267 ? 38.222 -11.951 112.403 1.00 20.97 267 GLY E N 1
ATOM 11807 C CA . GLY E 1 267 ? 37.368 -11.502 113.488 1.00 19.91 267 GLY E CA 1
ATOM 11808 C C . GLY E 1 267 ? 35.960 -12.051 113.437 1.00 19.83 267 GLY E C 1
ATOM 11809 O O . GLY E 1 267 ? 35.050 -11.413 113.952 1.00 19.49 267 GLY E O 1
ATOM 11810 N N . LEU E 1 268 ? 35.759 -13.231 112.827 1.00 19.36 268 LEU E N 1
ATOM 11811 C CA . LEU E 1 268 ? 34.432 -13.863 112.829 1.00 19.55 268 LEU E CA 1
ATOM 11812 C C . LEU E 1 268 ? 33.933 -14.123 114.254 1.00 19.83 268 LEU E C 1
ATOM 11813 O O . LEU E 1 268 ? 34.750 -14.284 115.172 1.00 19.66 268 LEU E O 1
ATOM 11818 N N . PRO E 1 269 ? 32.611 -14.150 114.450 1.00 20.46 269 PRO E N 1
ATOM 11819 C CA . PRO E 1 269 ? 32.055 -14.399 115.790 1.00 20.61 269 PRO E CA 1
ATOM 11820 C C . PRO E 1 269 ? 32.527 -15.746 116.342 1.00 20.97 269 PRO E C 1
ATOM 11821 O O . PRO E 1 269 ? 32.855 -16.706 115.580 1.00 20.16 269 PRO E O 1
ATOM 11825 N N . GLU E 1 270 ? 32.606 -15.775 117.665 1.00 20.36 270 GLU E N 1
ATOM 11826 C CA . GLU E 1 270 ? 33.129 -16.905 118.415 1.00 21.41 270 GLU E CA 1
ATOM 11827 C C . GLU E 1 270 ? 32.495 -18.246 118.022 1.00 20.15 270 GLU E C 1
ATOM 11828 O O . GLU E 1 270 ? 33.213 -19.204 117.878 1.00 19.90 270 GLU E O 1
ATOM 11834 N N . ASN E 1 271 ? 31.167 -18.304 117.866 1.00 19.27 271 ASN E N 1
ATOM 11835 C CA . ASN E 1 271 ? 30.478 -19.569 117.592 1.00 19.47 271 ASN E CA 1
ATOM 11836 C C . ASN E 1 271 ? 30.791 -20.098 116.196 1.00 19.13 271 ASN E C 1
ATOM 11837 O O . ASN E 1 271 ? 30.789 -21.300 115.962 1.00 18.19 271 ASN E O 1
ATOM 11842 N N . ILE E 1 272 ? 31.035 -19.179 115.265 1.00 19.15 272 ILE E N 1
ATOM 11843 C CA . ILE E 1 272 ? 31.450 -19.570 113.905 1.00 18.78 272 ILE E CA 1
ATOM 11844 C C . ILE E 1 272 ? 32.889 -20.076 113.912 1.00 18.78 272 ILE E C 1
ATOM 11845 O O . ILE E 1 272 ? 33.195 -21.038 113.173 1.00 19.54 272 ILE E O 1
ATOM 11850 N N . VAL E 1 273 ? 33.749 -19.455 114.724 1.00 18.73 273 VAL E N 1
ATOM 11851 C CA . VAL E 1 273 ? 35.150 -19.890 114.858 1.00 19.71 273 VAL E CA 1
ATOM 11852 C C . VAL E 1 273 ? 35.216 -21.340 115.415 1.00 20.41 273 VAL E C 1
ATOM 11853 O O . VAL E 1 273 ? 35.903 -22.197 114.871 1.00 18.88 273 VAL E O 1
ATOM 11857 N N . GLU E 1 274 ? 34.476 -21.585 116.501 1.00 21.25 274 GLU E N 1
ATOM 11858 C CA . GLU E 1 274 ? 34.340 -22.913 117.097 1.00 23.18 274 GLU E CA 1
ATOM 11859 C C . GLU E 1 274 ? 33.995 -23.937 116.017 1.00 22.86 274 GLU E C 1
ATOM 11860 O O . GLU E 1 274 ? 34.676 -24.954 115.848 1.00 22.30 274 GLU E O 1
ATOM 11866 N N . GLU E 1 275 ? 32.963 -23.626 115.234 1.00 22.30 275 GLU E N 1
ATOM 11867 C CA . GLU E 1 275 ? 32.522 -24.554 114.187 1.00 22.53 275 GLU E CA 1
ATOM 11868 C C . GLU E 1 275 ? 33.534 -24.758 113.056 1.00 22.46 275 GLU E C 1
ATOM 11869 O O . GLU E 1 275 ? 33.738 -25.896 112.614 1.00 22.42 275 GLU E O 1
ATOM 11875 N N . LEU E 1 276 ? 34.162 -23.678 112.600 1.00 22.38 276 LEU E N 1
ATOM 11876 C CA . LEU E 1 276 ? 35.187 -23.780 111.541 1.00 23.09 276 LEU E CA 1
ATOM 11877 C C . LEU E 1 276 ? 36.406 -24.648 111.957 1.00 23.50 276 LEU E C 1
ATOM 11878 O O . LEU E 1 276 ? 36.886 -25.454 111.138 1.00 22.55 276 LEU E O 1
ATOM 11883 N N . GLU E 1 277 ? 36.836 -24.529 113.228 1.00 23.79 277 GLU E N 1
ATOM 11884 C CA . GLU E 1 277 ? 37.983 -25.285 113.779 1.00 25.91 277 GLU E CA 1
ATOM 11885 C C . GLU E 1 277 ? 37.681 -26.794 113.746 1.00 26.18 277 GLU E C 1
ATOM 11886 O O . GLU E 1 277 ? 38.562 -27.650 113.642 1.00 26.54 277 GLU E O 1
ATOM 11892 N N . ARG E 1 278 ? 36.398 -27.106 113.737 1.00 26.65 278 ARG E N 1
ATOM 11893 C CA . ARG E 1 278 ? 35.967 -28.488 113.702 1.00 27.59 278 ARG E CA 1
ATOM 11894 C C . ARG E 1 278 ? 35.465 -28.943 112.320 1.00 27.40 278 ARG E C 1
ATOM 11895 O O . ARG E 1 278 ? 35.396 -30.136 112.021 1.00 28.30 278 ARG E O 1
ATOM 11903 N N . ARG E 1 279 ? 35.128 -28.000 111.453 1.00 25.93 279 ARG E N 1
ATOM 11904 C CA . ARG E 1 279 ? 34.694 -28.375 110.099 1.00 25.09 279 ARG E CA 1
ATOM 11905 C C . ARG E 1 279 ? 35.802 -28.443 109.043 1.00 24.38 279 ARG E C 1
ATOM 11906 O O . ARG E 1 279 ? 35.691 -29.207 108.081 1.00 24.85 279 ARG E O 1
ATOM 11914 N N . LEU E 1 280 ? 36.848 -27.645 109.222 1.00 23.21 280 LEU E N 1
ATOM 11915 C CA . LEU E 1 280 ? 37.960 -27.559 108.288 1.00 22.27 280 LEU E CA 1
ATOM 11916 C C . LEU E 1 280 ? 39.138 -28.340 108.828 1.00 21.46 280 LEU E C 1
ATOM 11917 O O . LEU E 1 280 ? 39.232 -28.517 110.027 1.00 20.46 280 LEU E O 1
ATOM 11922 N N . THR E 1 281 ? 40.022 -28.812 107.943 1.00 20.68 281 THR E N 1
ATOM 11923 C CA . THR E 1 281 ? 41.253 -29.498 108.355 1.00 20.06 281 THR E CA 1
ATOM 11924 C C . THR E 1 281 ? 42.202 -28.509 108.999 1.00 20.09 281 THR E C 1
ATOM 11925 O O . THR E 1 281 ? 42.086 -27.295 108.775 1.00 19.69 281 THR E O 1
ATOM 11929 N N . PRO E 1 282 ? 43.139 -29.001 109.812 1.00 20.26 282 PRO E N 1
ATOM 11930 C CA . PRO E 1 282 ? 44.128 -28.099 110.420 1.00 20.44 282 PRO E CA 1
ATOM 11931 C C . PRO E 1 282 ? 44.886 -27.264 109.378 1.00 20.36 282 PRO E C 1
ATOM 11932 O O . PRO E 1 282 ? 45.192 -26.111 109.657 1.00 21.28 282 PRO E O 1
ATOM 11936 N N . GLU E 1 283 ? 45.148 -27.825 108.206 1.00 20.39 283 GLU E N 1
ATOM 11937 C CA . GLU E 1 283 ? 45.831 -27.107 107.129 1.00 20.47 283 GLU E CA 1
ATOM 11938 C C . GLU E 1 283 ? 44.967 -25.942 106.606 1.00 19.35 283 GLU E C 1
ATOM 11939 O O . GLU E 1 283 ? 45.458 -24.841 106.365 1.00 18.47 283 GLU E O 1
ATOM 11945 N N . GLN E 1 284 ? 43.662 -26.179 106.483 1.00 18.36 284 GLN E N 1
ATOM 11946 C CA . GLN E 1 284 ? 42.759 -25.130 106.042 1.00 17.81 284 GLN E CA 1
ATOM 11947 C C . GLN E 1 284 ? 42.618 -24.069 107.122 1.00 17.79 284 GLN E C 1
ATOM 11948 O O . GLN E 1 284 ? 42.637 -22.871 106.842 1.00 17.83 284 GLN E O 1
ATOM 11954 N N . VAL E 1 285 ? 42.541 -24.528 108.375 1.00 17.71 285 VAL E N 1
ATOM 11955 C CA . VAL E 1 285 ? 42.447 -23.640 109.528 1.00 17.99 285 VAL E CA 1
ATOM 11956 C C . VAL E 1 285 ? 43.611 -22.642 109.576 1.00 18.19 285 VAL E C 1
ATOM 11957 O O . VAL E 1 285 ? 43.384 -21.425 109.765 1.00 17.70 285 VAL E O 1
ATOM 11961 N N . GLU E 1 286 ? 44.829 -23.156 109.386 1.00 18.09 286 GLU E N 1
ATOM 11962 C CA . GLU E 1 286 ? 46.012 -22.327 109.589 1.00 18.48 286 GLU E CA 1
ATOM 11963 C C . GLU E 1 286 ? 46.219 -21.380 108.419 1.00 17.52 286 GLU E C 1
ATOM 11964 O O . GLU E 1 286 ? 46.794 -20.348 108.586 1.00 17.02 286 GLU E O 1
ATOM 11970 N N . ILE E 1 287 ? 45.769 -21.761 107.227 1.00 17.62 287 ILE E N 1
ATOM 11971 C CA . ILE E 1 287 ? 45.747 -20.833 106.108 1.00 17.44 287 ILE E CA 1
ATOM 11972 C C . ILE E 1 287 ? 44.732 -19.690 106.333 1.00 17.68 287 ILE E C 1
ATOM 11973 O O . ILE E 1 287 ? 45.033 -18.527 106.082 1.00 17.57 287 ILE E O 1
ATOM 11978 N N . PHE E 1 288 ? 43.545 -20.026 106.822 1.00 17.99 288 PHE E N 1
ATOM 11979 C CA . PHE E 1 288 ? 42.522 -19.025 107.123 1.00 17.76 288 PHE E CA 1
ATOM 11980 C C . PHE E 1 288 ? 42.835 -18.106 108.302 1.00 18.13 288 PHE E C 1
ATOM 11981 O O . PHE E 1 288 ? 42.417 -16.973 108.304 1.00 18.35 288 PHE E O 1
ATOM 11989 N N . ARG E 1 289 ? 43.571 -18.613 109.293 1.00 18.98 289 ARG E N 1
ATOM 11990 C CA . ARG E 1 289 ? 43.780 -17.899 110.560 1.00 19.13 289 ARG E CA 1
ATOM 11991 C C . ARG E 1 289 ? 44.214 -16.403 110.455 1.00 19.08 289 ARG E C 1
ATOM 11992 O O . ARG E 1 289 ? 43.572 -15.556 111.079 1.00 18.29 289 ARG E O 1
ATOM 12000 N N . PRO E 1 290 ? 45.246 -16.065 109.673 1.00 18.73 290 PRO E N 1
ATOM 12001 C CA . PRO E 1 290 ? 45.691 -14.667 109.570 1.00 19.48 290 PRO E CA 1
ATOM 12002 C C . PRO E 1 290 ? 45.124 -13.913 108.368 1.00 19.17 290 PRO E C 1
ATOM 12003 O O . PRO E 1 290 ? 45.676 -12.873 108.024 1.00 20.51 290 PRO E O 1
ATOM 12007 N N . THR E 1 291 ? 44.074 -14.429 107.736 1.00 18.70 291 THR E N 1
ATOM 12008 C CA . THR E 1 291 ? 43.484 -13.820 106.549 1.00 18.15 291 THR E CA 1
ATOM 12009 C C . THR E 1 291 ? 42.845 -12.475 106.838 1.00 16.35 291 THR E C 1
ATOM 12010 O O . THR E 1 291 ? 42.114 -12.306 107.853 1.00 16.80 291 THR E O 1
ATOM 12014 N N . ALA E 1 292 ? 43.068 -11.546 105.929 1.00 14.87 292 ALA E N 1
ATOM 12015 C CA . ALA E 1 292 ? 42.273 -10.296 105.847 1.00 14.19 292 ALA E CA 1
ATOM 12016 C C . ALA E 1 292 ? 41.467 -10.210 104.547 1.00 13.40 292 ALA E C 1
ATOM 12017 O O . ALA E 1 292 ? 40.345 -9.688 104.552 1.00 14.53 292 ALA E O 1
ATOM 12019 N N . PHE E 1 293 ? 42.020 -10.702 103.430 1.00 13.39 293 PHE E N 1
ATOM 12020 C CA . PHE E 1 293 ? 41.318 -10.641 102.116 1.00 12.73 293 PHE E CA 1
ATOM 12021 C C . PHE E 1 293 ? 41.516 -11.923 101.346 1.00 12.23 293 PHE E C 1
ATOM 12022 O O . PHE E 1 293 ? 42.659 -12.373 101.199 1.00 12.50 293 PHE E O 1
ATOM 12030 N N . ILE E 1 294 ? 40.426 -12.464 100.819 1.00 11.59 294 ILE E N 1
ATOM 12031 C CA . ILE E 1 294 ? 40.479 -13.563 99.850 1.00 11.82 294 ILE E CA 1
ATOM 12032 C C . ILE E 1 294 ? 39.694 -13.100 98.638 1.00 11.94 294 ILE E C 1
ATOM 12033 O O . ILE E 1 294 ? 38.533 -12.626 98.787 1.00 11.43 294 ILE E O 1
ATOM 12038 N N . HIS E 1 295 ? 40.304 -13.227 97.458 1.00 11.79 295 HIS E N 1
ATOM 12039 C CA . HIS E 1 295 ? 39.650 -12.842 96.194 1.00 12.26 295 HIS E CA 1
ATOM 12040 C C . HIS E 1 295 ? 39.977 -13.931 95.204 1.00 12.57 295 HIS E C 1
ATOM 12041 O O . HIS E 1 295 ? 41.113 -14.422 95.206 1.00 13.57 295 HIS E O 1
ATOM 12048 N N . GLY E 1 296 ? 39.016 -14.324 94.363 1.00 11.90 296 GLY E N 1
ATOM 12049 C CA . GLY E 1 296 ? 39.283 -15.347 93.364 1.00 11.34 296 GLY E CA 1
ATOM 12050 C C . GLY E 1 296 ? 38.166 -15.532 92.382 1.00 11.16 296 GLY E C 1
ATOM 12051 O O . GLY E 1 296 ? 37.061 -15.003 92.575 1.00 11.61 296 GLY E O 1
ATOM 12052 N N . THR E 1 297 ? 38.442 -16.306 91.351 1.00 11.15 297 THR E N 1
ATOM 12053 C CA . THR E 1 297 ? 37.481 -16.599 90.300 1.00 11.38 297 THR E CA 1
ATOM 12054 C C . THR E 1 297 ? 37.422 -18.098 90.086 1.00 12.21 297 THR E C 1
ATOM 12055 O O . THR E 1 297 ? 38.471 -18.764 89.950 1.00 11.09 297 THR E O 1
ATOM 12059 N N . VAL E 1 298 ? 36.195 -18.609 90.105 1.00 11.14 298 VAL E N 1
ATOM 12060 C CA . VAL E 1 298 ? 35.860 -19.955 89.641 1.00 11.66 298 VAL E CA 1
ATOM 12061 C C . VAL E 1 298 ? 35.555 -19.806 88.138 1.00 11.52 298 VAL E C 1
ATOM 12062 O O . VAL E 1 298 ? 34.553 -19.192 87.729 1.00 11.25 298 VAL E O 1
ATOM 12066 N N . PHE E 1 299 ? 36.471 -20.289 87.315 1.00 11.29 299 PHE E N 1
ATOM 12067 C CA . PHE E 1 299 ? 36.254 -20.237 85.877 1.00 10.56 299 PHE E CA 1
ATOM 12068 C C . PHE E 1 299 ? 34.897 -20.830 85.482 1.00 10.57 299 PHE E C 1
ATOM 12069 O O . PHE E 1 299 ? 34.524 -21.910 85.992 1.00 11.42 299 PHE E O 1
ATOM 12077 N N . PRO E 1 300 ? 34.160 -20.190 84.569 1.00 10.63 300 PRO E N 1
ATOM 12078 C CA . PRO E 1 300 ? 34.544 -18.900 83.950 1.00 10.12 300 PRO E CA 1
ATOM 12079 C C . PRO E 1 300 ? 34.230 -17.595 84.707 1.00 10.57 300 PRO E C 1
ATOM 12080 O O . PRO E 1 300 ? 35.074 -16.705 84.725 1.00 10.30 300 PRO E O 1
ATOM 12084 N N . ASN E 1 301 ? 33.028 -17.440 85.258 1.00 9.93 301 ASN E N 1
ATOM 12085 C CA . ASN E 1 301 ? 32.570 -16.077 85.506 1.00 10.22 301 ASN E CA 1
ATOM 12086 C C . ASN E 1 301 ? 31.948 -15.920 86.882 1.00 9.67 301 ASN E C 1
ATOM 12087 O O . ASN E 1 301 ? 31.087 -15.051 87.058 1.00 10.01 301 ASN E O 1
ATOM 12092 N N . LEU E 1 302 ? 32.334 -16.791 87.810 1.00 10.27 302 LEU E N 1
ATOM 12093 C CA . LEU E 1 302 ? 31.970 -16.648 89.239 1.00 10.26 302 LEU E CA 1
ATOM 12094 C C . LEU E 1 302 ? 33.169 -16.081 90.034 1.00 11.16 302 LEU E C 1
ATOM 12095 O O . LEU E 1 302 ? 34.220 -16.698 90.060 1.00 11.67 302 LEU E O 1
ATOM 12100 N N . SER E 1 303 ? 32.999 -14.941 90.707 1.00 11.03 303 SER E N 1
ATOM 12101 C CA . SER E 1 303 ? 34.068 -14.404 91.515 1.00 11.65 303 SER E CA 1
ATOM 12102 C C . SER E 1 303 ? 33.650 -14.350 92.981 1.00 11.89 303 SER E C 1
ATOM 12103 O O . SER E 1 303 ? 32.458 -14.285 93.315 1.00 11.56 303 SER E O 1
ATOM 12106 N N . ILE E 1 304 ? 34.662 -14.367 93.843 1.00 12.37 304 ILE E N 1
ATOM 12107 C CA . ILE E 1 304 ? 34.492 -14.441 95.300 1.00 12.38 304 ILE E CA 1
ATOM 12108 C C . ILE E 1 304 ? 35.295 -13.321 95.941 1.00 12.54 304 ILE E C 1
ATOM 12109 O O . ILE E 1 304 ? 36.445 -13.109 95.569 1.00 12.03 304 ILE E O 1
ATOM 12114 N N . GLY E 1 305 ? 34.689 -12.603 96.895 1.00 11.89 305 GLY E N 1
ATOM 12115 C CA . GLY E 1 305 ? 35.411 -11.626 97.680 1.00 12.17 305 GLY E CA 1
ATOM 12116 C C . GLY E 1 305 ? 35.077 -11.881 99.143 1.00 13.27 305 GLY E C 1
ATOM 12117 O O . GLY E 1 305 ? 33.919 -11.796 99.555 1.00 14.89 305 GLY E O 1
ATOM 12118 N N . ASN E 1 306 ? 36.077 -12.236 99.928 1.00 13.18 306 ASN E N 1
ATOM 12119 C CA . ASN E 1 306 ? 35.882 -12.348 101.388 1.00 13.00 306 ASN E CA 1
ATOM 12120 C C . ASN E 1 306 ? 36.833 -11.343 102.019 1.00 12.94 306 ASN E C 1
ATOM 12121 O O . ASN E 1 306 ? 38.030 -11.590 102.106 1.00 12.15 306 ASN E O 1
ATOM 12126 N N . PHE E 1 307 ? 36.305 -10.178 102.395 1.00 13.33 307 PHE E N 1
ATOM 12127 C CA . PHE E 1 307 ? 37.137 -9.018 102.723 1.00 12.88 307 PHE E CA 1
ATOM 12128 C C . PHE E 1 307 ? 36.808 -8.460 104.115 1.00 13.73 307 PHE E C 1
ATOM 12129 O O . PHE E 1 307 ? 35.655 -8.458 104.543 1.00 13.19 307 PHE E O 1
ATOM 12137 N N . LEU E 1 308 ? 37.818 -7.899 104.769 1.00 14.17 308 LEU E N 1
ATOM 12138 C CA . LEU E 1 308 ? 37.643 -7.256 106.069 1.00 16.20 308 LEU E CA 1
ATOM 12139 C C . LEU E 1 308 ? 37.662 -5.727 105.820 1.00 16.68 308 LEU E C 1
ATOM 12140 O O . LEU E 1 308 ? 38.697 -5.220 105.417 1.00 16.70 308 LEU E O 1
ATOM 12145 N N . MET E 1 309 ? 36.544 -5.025 106.052 1.00 17.43 309 MET E N 1
ATOM 12146 C CA . MET E 1 309 ? 36.390 -3.622 105.639 1.00 18.48 309 MET E CA 1
ATOM 12147 C C . MET E 1 309 ? 35.396 -2.849 106.536 1.00 17.92 309 MET E C 1
ATOM 12148 O O . MET E 1 309 ? 34.431 -3.436 107.078 1.00 16.97 309 MET E O 1
ATOM 12153 N N . GLY E 1 310 ? 35.678 -1.551 106.705 1.00 17.61 310 GLY E N 1
ATOM 12154 C CA . GLY E 1 310 ? 34.827 -0.597 107.401 1.00 15.97 310 GLY E CA 1
ATOM 12155 C C . GLY E 1 310 ? 33.574 -0.271 106.591 1.00 15.86 310 GLY E C 1
ATOM 12156 O O . GLY E 1 310 ? 33.607 -0.231 105.359 1.00 15.13 310 GLY E O 1
ATOM 12157 N N . LYS E 1 311 ? 32.463 -0.055 107.285 1.00 15.29 311 LYS E N 1
ATOM 12158 C CA . LYS E 1 311 ? 31.208 0.283 106.629 1.00 16.26 311 LYS E CA 1
ATOM 12159 C C . LYS E 1 311 ? 31.149 1.782 106.323 1.00 16.06 311 LYS E C 1
ATOM 12160 O O . LYS E 1 311 ? 30.219 2.259 105.650 1.00 16.38 311 LYS E O 1
ATOM 12166 N N . ASP E 1 312 ? 32.133 2.514 106.847 1.00 16.02 312 ASP E N 1
ATOM 12167 C CA . ASP E 1 312 ? 32.303 3.944 106.572 1.00 15.27 312 ASP E CA 1
ATOM 12168 C C . ASP E 1 312 ? 33.679 4.437 107.069 1.00 15.36 312 ASP E C 1
ATOM 12169 O O . ASP E 1 312 ? 34.434 3.680 107.652 1.00 15.15 312 ASP E O 1
ATOM 12174 N N . HIS E 1 313 ? 34.025 5.706 106.854 1.00 15.66 313 HIS E N 1
ATOM 12175 C CA . HIS E 1 313 ? 35.386 6.151 107.246 1.00 15.75 313 HIS E CA 1
ATOM 12176 C C . HIS E 1 313 ? 35.661 6.184 108.761 1.00 16.08 313 HIS E C 1
ATOM 12177 O O . HIS E 1 313 ? 36.781 6.434 109.187 1.00 16.31 313 HIS E O 1
ATOM 12184 N N . LEU E 1 314 ? 34.649 5.926 109.579 1.00 16.69 314 LEU E N 1
ATOM 12185 C CA . LEU E 1 314 ? 34.789 6.092 111.023 1.00 17.04 314 LEU E CA 1
ATOM 12186 C C . LEU E 1 314 ? 34.688 4.795 111.806 1.00 17.43 314 LEU E C 1
ATOM 12187 O O . LEU E 1 314 ? 34.737 4.803 113.038 1.00 17.11 314 LEU E O 1
ATOM 12192 N N . SER E 1 315 ? 34.566 3.669 111.104 1.00 17.67 315 SER E N 1
ATOM 12193 C CA . SER E 1 315 ? 34.227 2.417 111.754 1.00 18.29 315 SER E CA 1
ATOM 12194 C C . SER E 1 315 ? 35.274 1.319 111.588 1.00 18.38 315 SER E C 1
ATOM 12195 O O . SER E 1 315 ? 35.904 1.188 110.541 1.00 18.24 315 SER E O 1
ATOM 12198 N N . ALA E 1 316 ? 35.456 0.552 112.659 1.00 18.00 316 ALA E N 1
ATOM 12199 C CA . ALA E 1 316 ? 36.282 -0.649 112.663 1.00 17.80 316 ALA E CA 1
ATOM 12200 C C . ALA E 1 316 ? 35.749 -1.628 111.629 1.00 17.56 316 ALA E C 1
ATOM 12201 O O . ALA E 1 316 ? 34.539 -1.712 111.460 1.00 17.28 316 ALA E O 1
ATOM 12203 N N . PRO E 1 317 ? 36.639 -2.342 110.937 1.00 17.16 317 PRO E N 1
ATOM 12204 C CA . PRO E 1 317 ? 36.222 -3.257 109.859 1.00 16.77 317 PRO E CA 1
ATOM 12205 C C . PRO E 1 317 ? 35.495 -4.489 110.344 1.00 16.79 317 PRO E C 1
ATOM 12206 O O . PRO E 1 317 ? 35.728 -4.963 111.484 1.00 15.49 317 PRO E O 1
ATOM 12210 N N . THR E 1 318 ? 34.583 -4.990 109.506 1.00 15.38 318 THR E N 1
ATOM 12211 C CA . THR E 1 318 ? 34.072 -6.319 109.703 1.00 14.47 318 THR E CA 1
ATOM 12212 C C . THR E 1 318 ? 34.129 -7.136 108.407 1.00 14.34 318 THR E C 1
ATOM 12213 O O . THR E 1 318 ? 34.180 -6.589 107.293 1.00 12.85 318 THR E O 1
ATOM 12217 N N . ALA E 1 319 ? 34.232 -8.445 108.565 1.00 13.62 319 ALA E N 1
ATOM 12218 C CA . ALA E 1 319 ? 34.344 -9.327 107.422 1.00 13.08 319 ALA E CA 1
ATOM 12219 C C . ALA E 1 319 ? 32.996 -9.481 106.691 1.00 12.83 319 ALA E C 1
ATOM 12220 O O . ALA E 1 319 ? 31.929 -9.503 107.328 1.00 12.72 319 ALA E O 1
ATOM 12222 N N . PHE E 1 320 ? 33.054 -9.614 105.364 1.00 12.35 320 PHE E N 1
ATOM 12223 C CA . PHE E 1 320 ? 31.885 -9.941 104.554 1.00 11.90 320 PHE E CA 1
ATOM 12224 C C . PHE E 1 320 ? 32.281 -10.872 103.411 1.00 12.19 320 PHE E C 1
ATOM 12225 O O . PHE E 1 320 ? 33.432 -10.882 102.972 1.00 11.51 320 PHE E O 1
ATOM 12233 N N . LEU E 1 321 ? 31.313 -11.671 102.955 1.00 12.06 321 LEU E N 1
ATOM 12234 C CA . LEU E 1 321 ? 31.498 -12.560 101.846 1.00 12.55 321 LEU E CA 1
ATOM 12235 C C . LEU E 1 321 ? 30.547 -12.144 100.729 1.00 13.04 321 LEU E C 1
ATOM 12236 O O . LEU E 1 321 ? 29.334 -11.976 100.938 1.00 13.10 321 LEU E O 1
ATOM 12241 N N . THR E 1 322 ? 31.099 -12.002 99.534 1.00 13.15 322 THR E N 1
ATOM 12242 C CA . THR E 1 322 ? 30.281 -11.776 98.339 1.00 12.57 322 THR E CA 1
ATOM 12243 C C . THR E 1 322 ? 30.683 -12.724 97.233 1.00 12.23 322 THR E C 1
ATOM 12244 O O . THR E 1 322 ? 31.880 -13.010 97.024 1.00 13.12 322 THR E O 1
ATOM 12248 N N . LEU E 1 323 ? 29.674 -13.198 96.516 1.00 12.40 323 LEU E N 1
ATOM 12249 C CA . LEU E 1 323 ? 29.879 -14.019 95.338 1.00 12.33 323 LEU E CA 1
ATOM 12250 C C . LEU E 1 323 ? 29.238 -13.221 94.241 1.00 11.97 323 LEU E C 1
ATOM 12251 O O . LEU E 1 323 ? 28.187 -12.630 94.461 1.00 11.57 323 LEU E O 1
ATOM 12256 N N . ARG E 1 324 ? 29.809 -13.248 93.042 1.00 11.63 324 ARG E N 1
ATOM 12257 C CA . ARG E 1 324 ? 29.216 -12.450 91.969 1.00 11.91 324 ARG E CA 1
ATOM 12258 C C . ARG E 1 324 ? 29.379 -13.152 90.664 1.00 12.01 324 ARG E C 1
ATOM 12259 O O . ARG E 1 324 ? 30.416 -13.747 90.390 1.00 12.42 324 ARG E O 1
ATOM 12267 N N . LEU E 1 325 ? 28.347 -13.031 89.842 1.00 11.77 325 LEU E N 1
ATOM 12268 C CA . LEU E 1 325 ? 28.390 -13.495 88.471 1.00 11.69 325 LEU E CA 1
ATOM 12269 C C . LEU E 1 325 ? 28.698 -12.344 87.555 1.00 11.45 325 LEU E C 1
ATOM 12270 O O . LEU E 1 325 ? 28.062 -11.291 87.678 1.00 11.21 325 LEU E O 1
ATOM 12275 N N . TRP E 1 326 ? 29.626 -12.562 86.615 1.00 10.87 326 TRP E N 1
ATOM 12276 C CA . TRP E 1 326 ? 29.829 -11.651 85.478 1.00 11.46 326 TRP E CA 1
ATOM 12277 C C . TRP E 1 326 ? 29.063 -12.223 84.277 1.00 11.71 326 TRP E C 1
ATOM 12278 O O . TRP E 1 326 ? 29.590 -13.001 83.483 1.00 11.13 326 TRP E O 1
ATOM 12289 N N . HIS E 1 327 ? 27.787 -11.886 84.192 1.00 11.51 327 HIS E N 1
ATOM 12290 C CA . HIS E 1 327 ? 26.931 -12.524 83.212 1.00 12.58 327 HIS E CA 1
ATOM 12291 C C . HIS E 1 327 ? 27.064 -11.924 81.805 1.00 12.30 327 HIS E C 1
ATOM 12292 O O . HIS E 1 327 ? 26.781 -10.739 81.606 1.00 13.46 327 HIS E O 1
ATOM 12299 N N . PRO E 1 328 ? 27.475 -12.733 80.831 1.00 11.61 328 PRO E N 1
ATOM 12300 C CA . PRO E 1 328 ? 27.747 -12.226 79.468 1.00 12.28 328 PRO E CA 1
ATOM 12301 C C . PRO E 1 328 ? 26.481 -11.824 78.724 1.00 12.55 328 PRO E C 1
ATOM 12302 O O . PRO E 1 328 ? 25.620 -12.687 78.527 1.00 13.34 328 PRO E O 1
ATOM 12306 N N . LEU E 1 329 ? 26.371 -10.554 78.324 1.00 11.88 329 LEU E N 1
ATOM 12307 C CA . LEU E 1 329 ? 25.252 -10.081 77.542 1.00 10.98 329 LEU E CA 1
ATOM 12308 C C . LEU E 1 329 ? 25.679 -9.857 76.075 1.00 12.03 329 LEU E C 1
ATOM 12309 O O . LEU E 1 329 ? 24.862 -10.001 75.173 1.00 11.83 329 LEU E O 1
ATOM 12314 N N . GLY E 1 330 ? 26.955 -9.517 75.851 1.00 11.61 330 GLY E N 1
ATOM 12315 C CA . GLY E 1 330 ? 27.461 -9.190 74.518 1.00 11.13 330 GLY E CA 1
ATOM 12316 C C . GLY E 1 330 ? 28.955 -8.894 74.619 1.00 10.96 330 GLY E C 1
ATOM 12317 O O . GLY E 1 330 ? 29.520 -8.949 75.750 1.00 10.03 330 GLY E O 1
ATOM 12318 N N . PRO E 1 331 ? 29.623 -8.651 73.485 1.00 10.14 331 PRO E N 1
ATOM 12319 C CA . PRO E 1 331 ? 31.078 -8.430 73.512 1.00 10.65 331 PRO E CA 1
ATOM 12320 C C . PRO E 1 331 ? 31.381 -7.266 74.388 1.00 11.12 331 PRO E C 1
ATOM 12321 O O . PRO E 1 331 ? 32.471 -7.181 74.955 1.00 10.65 331 PRO E O 1
ATOM 12325 N N . ASP E 1 332 ? 30.428 -6.349 74.485 1.00 11.63 332 ASP E N 1
ATOM 12326 C CA . ASP E 1 332 ? 30.698 -5.094 75.189 1.00 12.62 332 ASP E CA 1
ATOM 12327 C C . ASP E 1 332 ? 29.694 -4.838 76.312 1.00 12.50 332 ASP E C 1
ATOM 12328 O O . ASP E 1 332 ? 29.501 -3.702 76.727 1.00 12.91 332 ASP E O 1
ATOM 12333 N N . LYS E 1 333 ? 29.068 -5.887 76.815 1.00 12.34 333 LYS E N 1
ATOM 12334 C CA . LYS E 1 333 ? 28.059 -5.694 77.846 1.00 13.22 333 LYS E CA 1
ATOM 12335 C C . LYS E 1 333 ? 27.949 -6.877 78.802 1.00 12.40 333 LYS E C 1
ATOM 12336 O O . LYS E 1 333 ? 28.059 -8.039 78.389 1.00 11.09 333 LYS E O 1
ATOM 12342 N N . MET E 1 334 ? 27.693 -6.590 80.079 1.00 11.44 334 MET E N 1
ATOM 12343 C CA . MET E 1 334 ? 27.438 -7.687 81.005 1.00 11.55 334 MET E CA 1
ATOM 12344 C C . MET E 1 334 ? 26.416 -7.291 82.051 1.00 10.94 334 MET E C 1
ATOM 12345 O O . MET E 1 334 ? 26.139 -6.096 82.261 1.00 10.43 334 MET E O 1
ATOM 12350 N N . GLU E 1 335 ? 25.864 -8.291 82.727 1.00 10.51 335 GLU E N 1
ATOM 12351 C CA . GLU E 1 335 ? 25.015 -8.044 83.890 1.00 11.15 335 GLU E CA 1
ATOM 12352 C C . GLU E 1 335 ? 25.729 -8.562 85.133 1.00 11.41 335 GLU E C 1
ATOM 12353 O O . GLU E 1 335 ? 26.055 -9.738 85.234 1.00 10.98 335 GLU E O 1
ATOM 12359 N N . VAL E 1 336 ? 25.977 -7.696 86.111 1.00 11.00 336 VAL E N 1
ATOM 12360 C CA . VAL E 1 336 ? 26.563 -8.201 87.353 1.00 10.79 336 VAL E CA 1
ATOM 12361 C C . VAL E 1 336 ? 25.417 -8.714 88.217 1.00 10.71 336 VAL E C 1
ATOM 12362 O O . VAL E 1 336 ? 24.373 -8.068 88.297 1.00 10.96 336 VAL E O 1
ATOM 12366 N N . MET E 1 337 ? 25.594 -9.885 88.816 1.00 10.39 337 MET E N 1
ATOM 12367 C CA . MET E 1 337 ? 24.690 -10.342 89.853 1.00 10.95 337 MET E CA 1
ATOM 12368 C C . MET E 1 337 ? 25.517 -10.495 91.115 1.00 11.11 337 MET E C 1
ATOM 12369 O O . MET E 1 337 ? 26.295 -11.482 91.219 1.00 12.55 337 MET E O 1
ATOM 12374 N N . SER E 1 338 ? 25.382 -9.551 92.057 1.00 11.36 338 SER E N 1
ATOM 12375 C CA . SER E 1 338 ? 26.223 -9.543 93.264 1.00 11.37 338 SER E CA 1
ATOM 12376 C C . SER E 1 338 ? 25.425 -10.017 94.489 1.00 11.13 338 SER E C 1
ATOM 12377 O O . SER E 1 338 ? 24.459 -9.363 94.908 1.00 10.44 338 SER E O 1
ATOM 12380 N N . PHE E 1 339 ? 25.843 -11.146 95.034 1.00 10.21 339 PHE E N 1
ATOM 12381 C CA . PHE E 1 339 ? 25.212 -11.731 96.209 1.00 10.98 339 PHE E CA 1
ATOM 12382 C C . PHE E 1 339 ? 26.025 -11.383 97.496 1.00 10.83 339 PHE E C 1
ATOM 12383 O O . PHE E 1 339 ? 27.261 -11.453 97.486 1.00 10.84 339 PHE E O 1
ATOM 12391 N N . PHE E 1 340 ? 25.337 -11.038 98.590 1.00 10.81 340 PHE E N 1
ATOM 12392 C CA . PHE E 1 340 ? 25.935 -11.002 99.924 1.00 11.01 340 PHE E CA 1
ATOM 12393 C C . PHE E 1 340 ? 25.540 -12.278 100.693 1.00 11.08 340 PHE E C 1
ATOM 12394 O O . PHE E 1 340 ? 24.335 -12.612 100.788 1.00 10.68 340 PHE E O 1
ATOM 12402 N N . LEU E 1 341 ? 26.536 -12.956 101.269 1.00 10.80 341 LEU E N 1
ATOM 12403 C CA . LEU E 1 341 ? 26.267 -14.156 102.066 1.00 11.51 341 LEU E CA 1
ATOM 12404 C C . LEU E 1 341 ? 26.841 -14.003 103.452 1.00 11.71 341 LEU E C 1
ATOM 12405 O O . LEU E 1 341 ? 27.848 -13.318 103.621 1.00 11.91 341 LEU E O 1
ATOM 12410 N N . VAL E 1 342 ? 26.191 -14.660 104.418 1.00 12.10 342 VAL E N 1
ATOM 12411 C CA . VAL E 1 342 ? 26.660 -14.674 105.817 1.00 12.12 342 VAL E CA 1
ATOM 12412 C C . VAL E 1 342 ? 26.230 -16.007 106.437 1.00 13.33 342 VAL E C 1
ATOM 12413 O O . VAL E 1 342 ? 25.200 -16.593 106.025 1.00 14.26 342 VAL E O 1
ATOM 12417 N N . GLU E 1 343 ? 26.991 -16.486 107.406 1.00 13.43 343 GLU E N 1
ATOM 12418 C CA . GLU E 1 343 ? 26.663 -17.739 108.085 1.00 14.50 343 GLU E CA 1
ATOM 12419 C C . GLU E 1 343 ? 25.287 -17.590 108.732 1.00 14.99 343 GLU E C 1
ATOM 12420 O O . GLU E 1 343 ? 24.997 -16.564 109.400 1.00 13.01 343 GLU E O 1
ATOM 12426 N N . LYS E 1 344 ? 24.440 -18.591 108.501 1.00 14.53 344 LYS E N 1
ATOM 12427 C CA . LYS E 1 344 ? 23.097 -18.598 109.077 1.00 17.37 344 LYS E CA 1
ATOM 12428 C C . LYS E 1 344 ? 23.027 -18.409 110.595 1.00 17.17 344 LYS E C 1
ATOM 12429 O O . LYS E 1 344 ? 22.067 -17.789 111.034 1.00 17.32 344 LYS E O 1
ATOM 12435 N N . ASP E 1 345 ? 23.994 -18.972 111.354 1.00 17.84 345 ASP E N 1
ATOM 12436 C CA . ASP E 1 345 ? 24.047 -18.885 112.834 1.00 18.74 345 ASP E CA 1
ATOM 12437 C C . ASP E 1 345 ? 24.921 -17.739 113.344 1.00 18.31 345 ASP E C 1
ATOM 12438 O O . ASP E 1 345 ? 25.117 -17.610 114.541 1.00 19.00 345 ASP E O 1
ATOM 12443 N N . ALA E 1 346 ? 25.468 -16.913 112.453 1.00 17.36 346 ALA E N 1
ATOM 12444 C CA . ALA E 1 346 ? 26.093 -15.678 112.928 1.00 17.62 346 ALA E CA 1
ATOM 12445 C C . ALA E 1 346 ? 25.041 -14.937 113.743 1.00 16.88 346 ALA E C 1
ATOM 12446 O O . ALA E 1 346 ? 23.865 -14.930 113.356 1.00 16.32 346 ALA E O 1
ATOM 12448 N N . PRO E 1 347 ? 25.458 -14.298 114.841 1.00 16.68 347 PRO E N 1
ATOM 12449 C CA . PRO E 1 347 ? 24.541 -13.471 115.625 1.00 17.57 347 PRO E CA 1
ATOM 12450 C C . PRO E 1 347 ? 23.991 -12.352 114.726 1.00 17.35 347 PRO E C 1
ATOM 12451 O O . PRO E 1 347 ? 24.670 -11.955 113.768 1.00 16.61 347 PRO E O 1
ATOM 12455 N N . ASP E 1 348 ? 22.778 -11.873 114.997 1.00 17.56 348 ASP E N 1
ATOM 12456 C CA . ASP E 1 348 ? 22.179 -10.828 114.153 1.00 18.09 348 ASP E CA 1
ATOM 12457 C C . ASP E 1 348 ? 22.966 -9.553 114.072 1.00 17.77 348 ASP E C 1
ATOM 12458 O O . ASP E 1 348 ? 22.956 -8.908 113.022 1.00 16.76 348 ASP E O 1
ATOM 12463 N N . TRP E 1 349 ? 23.631 -9.180 115.179 1.00 16.70 349 TRP E N 1
ATOM 12464 C CA . TRP E 1 349 ? 24.397 -7.933 115.210 1.00 17.06 349 TRP E CA 1
ATOM 12465 C C . TRP E 1 349 ? 25.505 -8.021 114.157 1.00 16.58 349 TRP E C 1
ATOM 12466 O O . TRP E 1 349 ? 25.780 -7.026 113.487 1.00 15.58 349 TRP E O 1
ATOM 12477 N N . PHE E 1 350 ? 26.088 -9.227 113.994 1.00 15.76 350 PHE E N 1
ATOM 12478 C CA . PHE E 1 350 ? 27.182 -9.414 113.042 1.00 15.73 350 PHE E CA 1
ATOM 12479 C C . PHE E 1 350 ? 26.629 -9.416 111.612 1.00 16.01 350 PHE E C 1
ATOM 12480 O O . PHE E 1 350 ? 27.223 -8.832 110.720 1.00 15.83 350 PHE E O 1
ATOM 12488 N N . LYS E 1 351 ? 25.486 -10.076 111.411 1.00 15.68 351 LYS E N 1
ATOM 12489 C CA . LYS E 1 351 ? 24.825 -10.073 110.092 1.00 15.81 351 LYS E CA 1
ATOM 12490 C C . LYS E 1 351 ? 24.610 -8.649 109.578 1.00 16.06 351 LYS E C 1
ATOM 12491 O O . LYS E 1 351 ? 24.930 -8.336 108.434 1.00 16.34 351 LYS E O 1
ATOM 12497 N N . ASP E 1 352 ? 24.069 -7.792 110.423 1.00 15.96 352 ASP E N 1
ATOM 12498 C CA . ASP E 1 352 ? 23.877 -6.393 110.036 1.00 16.82 352 ASP E CA 1
ATOM 12499 C C . ASP E 1 352 ? 25.193 -5.647 109.737 1.00 16.12 352 ASP E C 1
ATOM 12500 O O . ASP E 1 352 ? 25.305 -4.971 108.726 1.00 16.88 352 ASP E O 1
ATOM 12505 N N . GLU E 1 353 ? 26.162 -5.755 110.634 1.00 15.67 353 GLU E N 1
ATOM 12506 C CA . GLU E 1 353 ? 27.477 -5.154 110.455 1.00 15.63 353 GLU E CA 1
ATOM 12507 C C . GLU E 1 353 ? 28.179 -5.599 109.165 1.00 14.63 353 GLU E C 1
ATOM 12508 O O . GLU E 1 353 ? 28.737 -4.766 108.456 1.00 14.07 353 GLU E O 1
ATOM 12514 N N . SER E 1 354 ? 28.147 -6.911 108.905 1.00 14.10 354 SER E N 1
ATOM 12515 C CA . SER E 1 354 ? 28.776 -7.494 107.722 1.00 13.58 354 SER E CA 1
ATOM 12516 C C . SER E 1 354 ? 28.119 -6.977 106.441 1.00 14.22 354 SER E C 1
ATOM 12517 O O . SER E 1 354 ? 28.802 -6.598 105.470 1.00 14.00 354 SER E O 1
ATOM 12520 N N . TYR E 1 355 ? 26.780 -6.971 106.456 1.00 13.07 355 TYR E N 1
ATOM 12521 C CA . TYR E 1 355 ? 25.960 -6.400 105.389 1.00 12.79 355 TYR E CA 1
ATOM 12522 C C . TYR E 1 355 ? 26.378 -4.950 105.047 1.00 12.37 355 TYR E C 1
ATOM 12523 O O . TYR E 1 355 ? 26.595 -4.627 103.869 1.00 11.67 355 TYR E O 1
ATOM 12532 N N . LYS E 1 356 ? 26.558 -4.119 106.082 1.00 11.55 356 LYS E N 1
ATOM 12533 C CA . LYS E 1 356 ? 26.896 -2.733 105.834 1.00 13.15 356 LYS E CA 1
ATOM 12534 C C . LYS E 1 356 ? 28.322 -2.584 105.314 1.00 12.14 356 LYS E C 1
ATOM 12535 O O . LYS E 1 356 ? 28.595 -1.690 104.554 1.00 12.87 356 LYS E O 1
ATOM 12541 N N . SER E 1 357 ? 29.226 -3.461 105.751 1.00 12.18 357 SER E N 1
ATOM 12542 C CA . SER E 1 357 ? 30.624 -3.376 105.335 1.00 11.39 357 SER E CA 1
ATOM 12543 C C . SER E 1 357 ? 30.688 -3.716 103.841 1.00 10.62 357 SER E C 1
ATOM 12544 O O . SER E 1 357 ? 31.379 -3.046 103.089 1.00 10.41 357 SER E O 1
ATOM 12547 N N . TYR E 1 358 ? 29.967 -4.763 103.446 1.00 10.27 358 TYR E N 1
ATOM 12548 C CA . TYR E 1 358 ? 29.792 -5.156 102.027 1.00 11.03 358 TYR E CA 1
ATOM 12549 C C . TYR E 1 358 ? 29.155 -4.006 101.214 1.00 10.99 358 TYR E C 1
ATOM 12550 O O . TYR E 1 358 ? 29.660 -3.616 100.159 1.00 12.36 358 TYR E O 1
ATOM 12559 N N . LEU E 1 359 ? 28.083 -3.409 101.730 1.00 11.08 359 LEU E N 1
ATOM 12560 C CA . LEU E 1 359 ? 27.224 -2.529 100.914 1.00 10.74 359 LEU E CA 1
ATOM 12561 C C . LEU E 1 359 ? 27.866 -1.169 100.552 1.00 11.30 359 LEU E C 1
ATOM 12562 O O . LEU E 1 359 ? 27.685 -0.671 99.439 1.00 11.79 359 LEU E O 1
ATOM 12567 N N . ARG E 1 360 ? 28.681 -0.631 101.460 1.00 10.50 360 ARG E N 1
ATOM 12568 C CA . ARG E 1 360 ? 29.278 0.663 101.238 1.00 11.31 360 ARG E CA 1
ATOM 12569 C C . ARG E 1 360 ? 30.592 0.572 100.438 1.00 11.24 360 ARG E C 1
ATOM 12570 O O . ARG E 1 360 ? 31.148 1.609 100.037 1.00 11.27 360 ARG E O 1
ATOM 12578 N N . THR E 1 361 ? 31.084 -0.652 100.264 1.00 11.19 361 THR E N 1
ATOM 12579 C CA . THR E 1 361 ? 32.351 -0.909 99.558 1.00 10.99 361 THR E CA 1
ATOM 12580 C C . THR E 1 361 ? 32.153 -1.560 98.201 1.00 12.23 361 THR E C 1
ATOM 12581 O O . THR E 1 361 ? 32.700 -1.080 97.214 1.00 12.45 361 THR E O 1
ATOM 12585 N N . PHE E 1 362 ? 31.377 -2.663 98.161 1.00 12.28 362 PHE E N 1
ATOM 12586 C CA . PHE E 1 362 ? 31.132 -3.408 96.923 1.00 12.16 362 PHE E CA 1
ATOM 12587 C C . PHE E 1 362 ? 29.661 -3.376 96.528 1.00 12.22 362 PHE E C 1
ATOM 12588 O O . PHE E 1 362 ? 28.828 -2.793 97.238 1.00 13.63 362 PHE E O 1
ATOM 12596 N N . GLY E 1 363 ? 29.340 -3.967 95.387 1.00 11.25 363 GLY E N 1
ATOM 12597 C CA . GLY E 1 363 ? 28.009 -3.829 94.827 1.00 11.40 363 GLY E CA 1
ATOM 12598 C C . GLY E 1 363 ? 27.831 -2.519 94.076 1.00 12.01 363 GLY E C 1
ATOM 12599 O O . GLY E 1 363 ? 28.752 -1.676 93.988 1.00 11.92 363 GLY E O 1
ATOM 12600 N N . ILE E 1 364 ? 26.606 -2.328 93.577 1.00 11.26 364 ILE E N 1
ATOM 12601 C CA . ILE E 1 364 ? 26.265 -1.269 92.657 1.00 10.96 364 ILE E CA 1
ATOM 12602 C C . ILE E 1 364 ? 26.590 0.152 93.142 1.00 11.46 364 ILE E C 1
ATOM 12603 O O . ILE E 1 364 ? 26.884 1.039 92.328 1.00 11.26 364 ILE E O 1
ATOM 12608 N N . SER E 1 365 ? 26.522 0.384 94.448 1.00 11.64 365 SER E N 1
ATOM 12609 C CA . SER E 1 365 ? 26.742 1.720 94.976 1.00 11.57 365 SER E CA 1
ATOM 12610 C C . SER E 1 365 ? 28.011 1.806 95.859 1.00 11.98 365 SER E C 1
ATOM 12611 O O . SER E 1 365 ? 28.282 2.844 96.501 1.00 11.76 365 SER E O 1
ATOM 12614 N N . GLY E 1 366 ? 28.779 0.727 95.883 1.00 10.75 366 GLY E N 1
ATOM 12615 C CA . GLY E 1 366 ? 29.937 0.624 96.757 1.00 11.67 366 GLY E CA 1
ATOM 12616 C C . GLY E 1 366 ? 31.053 1.527 96.283 1.00 11.56 366 GLY E C 1
ATOM 12617 O O . GLY E 1 366 ? 31.237 1.651 95.066 1.00 11.17 366 GLY E O 1
ATOM 12618 N N . GLY E 1 367 ? 31.771 2.150 97.227 1.00 10.34 367 GLY E N 1
ATOM 12619 C CA . GLY E 1 367 ? 32.821 3.098 96.895 1.00 11.44 367 GLY E CA 1
ATOM 12620 C C . GLY E 1 367 ? 34.047 2.486 96.223 1.00 12.05 367 GLY E C 1
ATOM 12621 O O . GLY E 1 367 ? 34.835 3.203 95.611 1.00 12.55 367 GLY E O 1
ATOM 12622 N N . PHE E 1 368 ? 34.218 1.164 96.334 1.00 11.53 368 PHE E N 1
ATOM 12623 C CA . PHE E 1 368 ? 35.245 0.481 95.567 1.00 11.47 368 PHE E CA 1
ATOM 12624 C C . PHE E 1 368 ? 34.683 0.114 94.189 1.00 11.54 368 PHE E C 1
ATOM 12625 O O . PHE E 1 368 ? 35.243 0.489 93.139 1.00 11.57 368 PHE E O 1
ATOM 12633 N N . GLU E 1 369 ? 33.588 -0.645 94.185 1.00 11.65 369 GLU E N 1
ATOM 12634 C CA . GLU E 1 369 ? 33.164 -1.315 92.976 1.00 11.56 369 GLU E CA 1
ATOM 12635 C C . GLU E 1 369 ? 32.714 -0.348 91.920 1.00 11.96 369 GLU E C 1
ATOM 12636 O O . GLU E 1 369 ? 32.840 -0.666 90.741 1.00 12.20 369 GLU E O 1
ATOM 12642 N N . GLN E 1 370 ? 32.260 0.848 92.310 1.00 11.74 370 GLN E N 1
ATOM 12643 C CA . GLN E 1 370 ? 31.831 1.796 91.314 1.00 12.11 370 GLN E CA 1
ATOM 12644 C C . GLN E 1 370 ? 32.990 2.277 90.423 1.00 12.30 370 GLN E C 1
ATOM 12645 O O . GLN E 1 370 ? 32.778 2.550 89.227 1.00 12.15 370 GLN E O 1
ATOM 12651 N N . ASP E 1 371 ? 34.192 2.375 90.995 1.00 11.46 371 ASP E N 1
ATOM 12652 C CA . ASP E 1 371 ? 35.377 2.715 90.214 1.00 11.77 371 ASP E CA 1
ATOM 12653 C C . ASP E 1 371 ? 35.872 1.541 89.372 1.00 12.27 371 ASP E C 1
ATOM 12654 O O . ASP E 1 371 ? 36.339 1.760 88.235 1.00 12.07 371 ASP E O 1
ATOM 12659 N N . ASP E 1 372 ? 35.785 0.328 89.917 1.00 11.18 372 ASP E N 1
ATOM 12660 C CA . ASP E 1 372 ? 36.027 -0.890 89.122 1.00 12.11 372 ASP E CA 1
ATOM 12661 C C . ASP E 1 372 ? 35.170 -0.909 87.845 1.00 11.89 372 ASP E C 1
ATOM 12662 O O . ASP E 1 372 ? 35.694 -1.102 86.754 1.00 13.34 372 ASP E O 1
ATOM 12667 N N . ALA E 1 373 ? 33.872 -0.700 87.988 1.00 11.10 373 ALA E N 1
ATOM 12668 C CA . ALA E 1 373 ? 32.976 -0.673 86.842 1.00 11.70 373 ALA E CA 1
ATOM 12669 C C . ALA E 1 373 ? 33.411 0.375 85.815 1.00 11.91 373 ALA E C 1
ATOM 12670 O O . ALA E 1 373 ? 33.365 0.137 84.616 1.00 12.03 373 ALA E O 1
ATOM 12672 N N . GLU E 1 374 ? 33.827 1.546 86.285 1.00 13.10 374 GLU E N 1
ATOM 12673 C CA . GLU E 1 374 ? 34.257 2.588 85.354 1.00 13.04 374 GLU E CA 1
ATOM 12674 C C . GLU E 1 374 ? 35.506 2.142 84.566 1.00 13.11 374 GLU E C 1
ATOM 12675 O O . GLU E 1 374 ? 35.601 2.364 83.339 1.00 12.83 374 GLU E O 1
ATOM 12681 N N . ASN E 1 375 ? 36.474 1.551 85.263 1.00 13.05 375 ASN E N 1
ATOM 12682 C CA . ASN E 1 375 ? 37.659 1.054 84.575 1.00 13.15 375 ASN E CA 1
ATOM 12683 C C . ASN E 1 375 ? 37.297 0.033 83.498 1.00 12.38 375 ASN E C 1
ATOM 12684 O O . ASN E 1 375 ? 37.792 0.137 82.372 1.00 12.23 375 ASN E O 1
ATOM 12689 N N . TRP E 1 376 ? 36.423 -0.934 83.819 1.00 11.53 376 TRP E N 1
ATOM 12690 C CA . TRP E 1 376 ? 36.100 -2.010 82.859 1.00 10.75 376 TRP E CA 1
ATOM 12691 C C . TRP E 1 376 ? 35.356 -1.529 81.623 1.00 10.94 376 TRP E C 1
ATOM 12692 O O . TRP E 1 376 ? 35.629 -2.035 80.496 1.00 9.81 376 TRP E O 1
ATOM 12703 N N . ARG E 1 377 ? 34.466 -0.540 81.804 1.00 11.76 377 ARG E N 1
ATOM 12704 C CA . ARG E 1 377 ? 33.746 0.012 80.659 1.00 11.70 377 ARG E CA 1
ATOM 12705 C C . ARG E 1 377 ? 34.659 0.833 79.750 1.00 11.89 377 ARG E C 1
ATOM 12706 O O . ARG E 1 377 ? 34.482 0.843 78.519 1.00 11.01 377 ARG E O 1
ATOM 12714 N N . SER E 1 378 ? 35.649 1.473 80.354 1.00 10.94 378 SER E N 1
ATOM 12715 C CA . SER E 1 378 ? 36.630 2.278 79.621 1.00 12.18 378 SER E CA 1
ATOM 12716 C C . SER E 1 378 ? 37.549 1.426 78.746 1.00 11.64 378 SER E C 1
ATOM 12717 O O . SER E 1 378 ? 37.766 1.736 77.582 1.00 11.58 378 SER E O 1
ATOM 12720 N N . ILE E 1 379 ? 38.109 0.359 79.332 1.00 11.72 379 ILE E N 1
ATOM 12721 C CA . ILE E 1 379 ? 38.892 -0.636 78.594 1.00 10.92 379 ILE E CA 1
ATOM 12722 C C . ILE E 1 379 ? 38.082 -1.169 77.405 1.00 10.97 379 ILE E C 1
ATOM 12723 O O . ILE E 1 379 ? 38.524 -1.165 76.246 1.00 10.19 379 ILE E O 1
ATOM 12728 N N . THR E 1 380 ? 36.867 -1.617 77.705 1.00 10.65 380 THR E N 1
ATOM 12729 C CA . THR E 1 380 ? 36.004 -2.242 76.703 1.00 10.86 380 THR E CA 1
ATOM 12730 C C . THR E 1 380 ? 35.794 -1.320 75.507 1.00 11.09 380 THR E C 1
ATOM 12731 O O . THR E 1 380 ? 35.870 -1.769 74.362 1.00 11.68 380 THR E O 1
ATOM 12735 N N . ARG E 1 381 ? 35.558 -0.039 75.768 1.00 10.88 381 ARG E N 1
ATOM 12736 C CA . ARG E 1 381 ? 35.273 0.873 74.681 1.00 12.38 381 ARG E CA 1
ATOM 12737 C C . ARG E 1 381 ? 36.498 1.011 73.747 1.00 13.06 381 ARG E C 1
ATOM 12738 O O . ARG E 1 381 ? 36.408 0.886 72.528 1.00 13.75 381 ARG E O 1
ATOM 12746 N N . VAL E 1 382 ? 37.653 1.237 74.323 1.00 12.37 382 VAL E N 1
ATOM 12747 C CA . VAL E 1 382 ? 38.793 1.496 73.468 1.00 13.69 382 VAL E CA 1
ATOM 12748 C C . VAL E 1 382 ? 39.313 0.172 72.835 1.00 13.30 382 VAL E C 1
ATOM 12749 O O . VAL E 1 382 ? 39.855 0.171 71.736 1.00 12.14 382 VAL E O 1
ATOM 12753 N N . MET E 1 383 ? 39.069 -0.974 73.488 1.00 13.06 383 MET E N 1
ATOM 12754 C CA . MET E 1 383 ? 39.430 -2.257 72.900 1.00 13.35 383 MET E CA 1
ATOM 12755 C C . MET E 1 383 ? 38.518 -2.783 71.746 1.00 13.70 383 MET E C 1
ATOM 12756 O O . MET E 1 383 ? 38.722 -3.909 71.227 1.00 13.44 383 MET E O 1
ATOM 12761 N N . GLY E 1 384 ? 37.493 -2.017 71.391 1.00 12.96 384 GLY E N 1
ATOM 12762 C CA . GLY E 1 384 ? 36.707 -2.267 70.198 1.00 13.73 384 GLY E CA 1
ATOM 12763 C C . GLY E 1 384 ? 37.390 -1.741 68.951 1.00 14.33 384 GLY E C 1
ATOM 12764 O O . GLY E 1 384 ? 36.950 -2.062 67.856 1.00 15.41 384 GLY E O 1
ATOM 12765 N N . GLY E 1 385 ? 38.460 -0.953 69.095 1.00 12.90 385 GLY E N 1
ATOM 12766 C CA . GLY E 1 385 ? 39.155 -0.424 67.936 1.00 12.82 385 GLY E CA 1
ATOM 12767 C C . GLY E 1 385 ? 39.951 -1.470 67.175 1.00 12.17 385 GLY E C 1
ATOM 12768 O O . GLY E 1 385 ? 40.704 -2.217 67.794 1.00 11.63 385 GLY E O 1
ATOM 12769 N N . GLN E 1 386 ? 39.847 -1.488 65.836 1.00 11.46 386 GLN E N 1
ATOM 12770 C CA . GLN E 1 386 ? 40.611 -2.471 65.039 1.00 11.38 386 GLN E CA 1
ATOM 12771 C C . GLN E 1 386 ? 42.146 -2.455 65.267 1.00 11.38 386 GLN E C 1
ATOM 12772 O O . GLN E 1 386 ? 42.774 -3.510 65.301 1.00 11.97 386 GLN E O 1
ATOM 12778 N N . PHE E 1 387 ? 42.716 -1.260 65.397 1.00 11.37 387 PHE E N 1
ATOM 12779 C CA . PHE E 1 387 ? 44.132 -1.084 65.690 1.00 11.11 387 PHE E CA 1
ATOM 12780 C C . PHE E 1 387 ? 44.459 -1.446 67.137 1.00 11.27 387 PHE E C 1
ATOM 12781 O O . PHE E 1 387 ? 45.454 -2.150 67.388 1.00 11.02 387 PHE E O 1
ATOM 12789 N N . ALA E 1 388 ? 43.630 -1.025 68.099 1.00 11.03 388 ALA E N 1
ATOM 12790 C CA . ALA E 1 388 ? 43.842 -1.458 69.498 1.00 11.71 388 ALA E CA 1
ATOM 12791 C C . ALA E 1 388 ? 43.901 -2.987 69.595 1.00 12.68 388 ALA E C 1
ATOM 12792 O O . ALA E 1 388 ? 44.655 -3.557 70.394 1.00 12.50 388 ALA E O 1
ATOM 12794 N N . LYS E 1 389 ? 43.077 -3.637 68.786 1.00 12.81 389 LYS E N 1
ATOM 12795 C CA . LYS E 1 389 ? 42.911 -5.097 68.859 1.00 14.01 389 LYS E CA 1
ATOM 12796 C C . LYS E 1 389 ? 44.140 -5.885 68.330 1.00 14.14 389 LYS E C 1
ATOM 12797 O O . LYS E 1 389 ? 44.221 -7.109 68.539 1.00 14.90 389 LYS E O 1
ATOM 12803 N N . THR E 1 390 ? 45.047 -5.207 67.622 1.00 14.50 390 THR E N 1
ATOM 12804 C CA . THR E 1 390 ? 46.282 -5.838 67.118 1.00 14.61 390 THR E CA 1
ATOM 12805 C C . THR E 1 390 ? 47.383 -5.827 68.178 1.00 15.46 390 THR E C 1
ATOM 12806 O O . THR E 1 390 ? 48.452 -6.396 67.968 1.00 15.89 390 THR E O 1
ATOM 12810 N N . GLY E 1 391 ? 47.126 -5.181 69.313 1.00 16.07 391 GLY E N 1
ATOM 12811 C CA . GLY E 1 391 ? 48.096 -5.146 70.395 1.00 15.91 391 GLY E CA 1
ATOM 12812 C C . GLY E 1 391 ? 48.008 -6.310 71.358 1.00 16.64 391 GLY E C 1
ATOM 12813 O O . GLY E 1 391 ? 47.296 -7.293 71.136 1.00 16.49 391 GLY E O 1
ATOM 12814 N N . GLU E 1 392 ? 48.736 -6.190 72.453 1.00 16.48 392 GLU E N 1
ATOM 12815 C CA . GLU E 1 392 ? 48.781 -7.235 73.461 1.00 17.65 392 GLU E CA 1
ATOM 12816 C C . GLU E 1 392 ? 48.448 -6.673 74.850 1.00 17.11 392 GLU E C 1
ATOM 12817 O O . GLU E 1 392 ? 48.624 -5.479 75.108 1.00 17.56 392 GLU E O 1
ATOM 12823 N N . LEU E 1 393 ? 47.933 -7.529 75.716 1.00 15.14 393 LEU E N 1
ATOM 12824 C CA . LEU E 1 393 ? 47.791 -7.201 77.124 1.00 14.99 393 LEU E CA 1
ATOM 12825 C C . LEU E 1 393 ? 49.076 -7.653 77.842 1.00 14.43 393 LEU E C 1
ATOM 12826 O O . LEU E 1 393 ? 49.584 -8.748 77.566 1.00 13.93 393 LEU E O 1
ATOM 12831 N N . ASN E 1 394 ? 49.606 -6.799 78.716 1.00 13.04 394 ASN E N 1
ATOM 12832 C CA . ASN E 1 394 ? 50.803 -7.100 79.478 1.00 11.97 394 ASN E CA 1
ATOM 12833 C C . ASN E 1 394 ? 50.502 -7.831 80.789 1.00 11.70 394 ASN E C 1
ATOM 12834 O O . ASN E 1 394 ? 49.860 -7.301 81.695 1.00 11.27 394 ASN E O 1
ATOM 12839 N N . TYR E 1 395 ? 50.921 -9.086 80.831 1.00 10.79 395 TYR E N 1
ATOM 12840 C CA . TYR E 1 395 ? 50.772 -9.928 82.025 1.00 10.42 395 TYR E CA 1
ATOM 12841 C C . TYR E 1 395 ? 52.151 -10.356 82.538 1.00 10.07 395 TYR E C 1
ATOM 12842 O O . TYR E 1 395 ? 52.312 -11.474 83.043 1.00 10.77 395 TYR E O 1
ATOM 12851 N N . GLN E 1 396 ? 53.122 -9.439 82.440 1.00 9.75 396 GLN E N 1
ATOM 12852 C CA . GLN E 1 396 ? 54.526 -9.737 82.726 1.00 10.80 396 GLN E CA 1
ATOM 12853 C C . GLN E 1 396 ? 54.922 -9.547 84.201 1.00 11.19 396 GLN E C 1
ATOM 12854 O O . GLN E 1 396 ? 56.084 -9.766 84.550 1.00 10.81 396 GLN E O 1
ATOM 12860 N N . MET E 1 397 ? 53.969 -9.219 85.072 1.00 11.74 397 MET E N 1
ATOM 12861 C CA . MET E 1 397 ? 54.284 -9.132 86.500 1.00 12.80 397 MET E CA 1
ATOM 12862 C C . MET E 1 397 ? 54.898 -10.430 87.072 1.00 13.40 397 MET E C 1
ATOM 12863 O O . MET E 1 397 ? 54.220 -11.445 87.219 1.00 13.72 397 MET E O 1
ATOM 12868 N N . GLY E 1 398 ? 56.173 -10.371 87.412 1.00 14.28 398 GLY E N 1
ATOM 12869 C CA . GLY E 1 398 ? 56.893 -11.507 87.972 1.00 15.53 398 GLY E CA 1
ATOM 12870 C C . GLY E 1 398 ? 57.812 -12.238 86.993 1.00 16.67 398 GLY E C 1
ATOM 12871 O O . GLY E 1 398 ? 58.617 -13.093 87.398 1.00 17.13 398 GLY E O 1
ATOM 12872 N N . ARG E 1 399 ? 57.668 -11.953 85.703 1.00 17.35 399 ARG E N 1
ATOM 12873 C CA . ARG E 1 399 ? 58.473 -12.608 84.678 1.00 18.65 399 ARG E CA 1
ATOM 12874 C C . ARG E 1 399 ? 59.941 -12.430 85.042 1.00 19.12 399 ARG E C 1
ATOM 12875 O O . ARG E 1 399 ? 60.381 -11.334 85.408 1.00 18.21 399 ARG E O 1
ATOM 12883 N N . GLY E 1 400 ? 60.668 -13.541 85.007 1.00 20.66 400 GLY E N 1
ATOM 12884 C CA . GLY E 1 400 ? 62.078 -13.559 85.360 1.00 22.32 400 GLY E CA 1
ATOM 12885 C C . GLY E 1 400 ? 62.305 -13.540 86.858 1.00 23.86 400 GLY E C 1
ATOM 12886 O O . GLY E 1 400 ? 63.453 -13.525 87.297 1.00 24.58 400 GLY E O 1
ATOM 12887 N N . VAL E 1 401 ? 61.226 -13.539 87.647 1.00 24.61 401 VAL E N 1
ATOM 12888 C CA . VAL E 1 401 ? 61.348 -13.421 89.105 1.00 25.58 401 VAL E CA 1
ATOM 12889 C C . VAL E 1 401 ? 60.562 -14.469 89.929 1.00 25.73 401 VAL E C 1
ATOM 12890 O O . VAL E 1 401 ? 61.082 -14.964 90.925 1.00 26.02 401 VAL E O 1
ATOM 12894 N N . LEU E 1 402 ? 59.325 -14.780 89.521 1.00 25.39 402 LEU E N 1
ATOM 12895 C CA . LEU E 1 402 ? 58.460 -15.702 90.276 1.00 25.69 402 LEU E CA 1
ATOM 12896 C C . LEU E 1 402 ? 59.061 -17.084 90.466 1.00 25.70 402 LEU E C 1
ATOM 12897 O O . LEU E 1 402 ? 59.501 -17.726 89.496 1.00 25.39 402 LEU E O 1
ATOM 12902 N N . GLU E 1 403 ? 59.061 -17.547 91.712 1.00 25.13 403 GLU E N 1
ATOM 12903 C CA . GLU E 1 403 ? 59.400 -18.940 92.018 1.00 25.50 403 GLU E CA 1
ATOM 12904 C C . GLU E 1 403 ? 58.306 -19.531 92.890 1.00 24.45 403 GLU E C 1
ATOM 12905 O O . GLU E 1 403 ? 57.900 -18.886 93.843 1.00 23.70 403 GLU E O 1
ATOM 12911 N N . PRO E 1 404 ? 57.843 -20.749 92.593 1.00 24.58 404 PRO E N 1
ATOM 12912 C CA . PRO E 1 404 ? 56.815 -21.387 93.428 1.00 24.77 404 PRO E CA 1
ATOM 12913 C C . PRO E 1 404 ? 57.244 -21.473 94.890 1.00 25.09 404 PRO E C 1
ATOM 12914 O O . PRO E 1 404 ? 58.428 -21.618 95.186 1.00 25.47 404 PRO E O 1
ATOM 12918 N N . ASP E 1 405 ? 56.282 -21.360 95.788 1.00 24.58 405 ASP E N 1
ATOM 12919 C CA . ASP E 1 405 ? 56.529 -21.364 97.215 1.00 24.77 405 ASP E CA 1
ATOM 12920 C C . ASP E 1 405 ? 56.644 -22.819 97.650 1.00 25.12 405 ASP E C 1
ATOM 12921 O O . ASP E 1 405 ? 55.667 -23.581 97.567 1.00 24.45 405 ASP E O 1
ATOM 12926 N N . PRO E 1 406 ? 57.851 -23.208 98.085 1.00 25.55 406 PRO E N 1
ATOM 12927 C CA . PRO E 1 406 ? 58.106 -24.589 98.495 1.00 25.68 406 PRO E CA 1
ATOM 12928 C C . PRO E 1 406 ? 57.466 -24.878 99.855 1.00 25.53 406 PRO E C 1
ATOM 12929 O O . PRO E 1 406 ? 57.255 -26.050 100.169 1.00 25.94 406 PRO E O 1
ATOM 12933 N N . ASN E 1 407 ? 57.165 -23.827 100.622 1.00 25.08 407 ASN E N 1
ATOM 12934 C CA . ASN E 1 407 ? 56.616 -23.958 101.975 1.00 24.78 407 ASN E CA 1
ATOM 12935 C C . ASN E 1 407 ? 55.086 -23.846 102.072 1.00 24.09 407 ASN E C 1
ATOM 12936 O O . ASN E 1 407 ? 54.542 -23.928 103.173 1.00 23.92 407 ASN E O 1
ATOM 12941 N N . TRP E 1 408 ? 54.402 -23.657 100.942 1.00 23.44 408 TRP E N 1
ATOM 12942 C CA . TRP E 1 408 ? 52.932 -23.545 100.967 1.00 22.57 408 TRP E CA 1
ATOM 12943 C C . TRP E 1 408 ? 52.304 -24.890 101.253 1.00 22.55 408 TRP E C 1
ATOM 12944 O O . TRP E 1 408 ? 52.606 -25.852 100.575 1.00 22.58 408 TRP E O 1
ATOM 12955 N N . THR E 1 409 ? 51.404 -24.927 102.235 1.00 22.45 409 THR E N 1
ATOM 12956 C CA . THR E 1 409 ? 50.753 -26.152 102.674 1.00 23.27 409 THR E CA 1
ATOM 12957 C C . THR E 1 409 ? 49.453 -26.522 101.966 1.00 22.88 409 THR E C 1
ATOM 12958 O O . THR E 1 409 ? 48.898 -27.584 102.222 1.00 24.91 409 THR E O 1
ATOM 12962 N N . GLY E 1 410 ? 48.963 -25.688 101.065 1.00 21.90 410 GLY E N 1
ATOM 12963 C CA . GLY E 1 410 ? 47.781 -26.048 100.308 1.00 19.89 410 GLY E CA 1
ATOM 12964 C C . GLY E 1 410 ? 48.133 -26.538 98.912 1.00 19.00 410 GLY E C 1
ATOM 12965 O O . GLY E 1 410 ? 49.288 -26.486 98.497 1.00 17.39 410 GLY E O 1
ATOM 12966 N N . PRO E 1 411 ? 47.135 -27.089 98.212 1.00 18.62 411 PRO E N 1
ATOM 12967 C CA . PRO E 1 411 ? 47.335 -27.573 96.849 1.00 17.66 411 PRO E CA 1
ATOM 12968 C C . PRO E 1 411 ? 47.369 -26.412 95.839 1.00 17.75 411 PRO E C 1
ATOM 12969 O O . PRO E 1 411 ? 47.105 -25.266 96.234 1.00 16.77 411 PRO E O 1
ATOM 12973 N N . GLY E 1 412 ? 47.738 -26.698 94.588 1.00 17.86 412 GLY E N 1
ATOM 12974 C CA . GLY E 1 412 ? 47.779 -25.733 93.510 1.00 17.83 412 GLY E CA 1
ATOM 12975 C C . GLY E 1 412 ? 49.179 -25.187 93.288 1.00 18.61 412 GLY E C 1
ATOM 12976 O O . GLY E 1 412 ? 50.137 -25.642 93.912 1.00 19.13 412 GLY E O 1
ATOM 12977 N N . GLU E 1 413 ? 49.320 -24.223 92.392 1.00 18.48 413 GLU E N 1
ATOM 12978 C CA . GLU E 1 413 ? 50.619 -23.630 92.126 1.00 18.79 413 GLU E CA 1
ATOM 12979 C C . GLU E 1 413 ? 50.611 -22.289 92.838 1.00 18.33 413 GLU E C 1
ATOM 12980 O O . GLU E 1 413 ? 49.811 -21.412 92.510 1.00 17.26 413 GLU E O 1
ATOM 12986 N N . ALA E 1 414 ? 51.484 -22.150 93.837 1.00 17.12 414 ALA E N 1
ATOM 12987 C CA . ALA E 1 414 ? 51.398 -21.037 94.797 1.00 16.48 414 ALA E CA 1
ATOM 12988 C C . ALA E 1 414 ? 52.677 -20.211 94.795 1.00 16.44 414 ALA E C 1
ATOM 12989 O O . ALA E 1 414 ? 53.787 -20.787 94.764 1.00 16.24 414 ALA E O 1
ATOM 12991 N N . TYR E 1 415 ? 52.526 -18.886 94.824 1.00 15.69 415 TYR E N 1
ATOM 12992 C CA . TYR E 1 415 ? 53.647 -17.956 94.914 1.00 15.73 415 TYR E CA 1
ATOM 12993 C C . TYR E 1 415 ? 53.553 -17.149 96.215 1.00 15.95 415 TYR E C 1
ATOM 12994 O O . TYR E 1 415 ? 52.446 -16.757 96.593 1.00 17.05 415 TYR E O 1
ATOM 13003 N N . PRO E 1 416 ? 54.692 -16.869 96.875 1.00 15.38 416 PRO E N 1
ATOM 13004 C CA . PRO E 1 416 ? 54.700 -16.228 98.204 1.00 15.78 416 PRO E CA 1
ATOM 13005 C C . PRO E 1 416 ? 54.461 -14.697 98.254 1.00 16.47 416 PRO E C 1
ATOM 13006 O O . PRO E 1 416 ? 54.996 -14.025 99.136 1.00 16.15 416 PRO E O 1
ATOM 13010 N N . LEU E 1 417 ? 53.649 -14.164 97.341 1.00 16.14 417 LEU E N 1
ATOM 13011 C CA . LEU E 1 417 ? 53.209 -12.772 97.399 1.00 16.99 417 LEU E CA 1
ATOM 13012 C C . LEU E 1 417 ? 51.917 -12.666 96.591 1.00 17.30 417 LEU E C 1
ATOM 13013 O O . LEU E 1 417 ? 51.589 -13.578 95.864 1.00 17.99 417 LEU E O 1
ATOM 13018 N N . ASP E 1 418 ? 51.192 -11.556 96.707 1.00 16.95 418 ASP E N 1
ATOM 13019 C CA . ASP E 1 418 ? 49.983 -11.433 95.887 1.00 16.96 418 ASP E CA 1
ATOM 13020 C C . ASP E 1 418 ? 50.076 -10.322 94.844 1.00 16.69 418 ASP E C 1
ATOM 13021 O O . ASP E 1 418 ? 49.056 -9.943 94.257 1.00 17.98 418 ASP E O 1
ATOM 13026 N N . TYR E 1 419 ? 51.290 -9.809 94.597 1.00 16.08 419 TYR E N 1
ATOM 13027 C CA . TYR E 1 419 ? 51.526 -9.011 93.385 1.00 16.13 419 TYR E CA 1
ATOM 13028 C C . TYR E 1 419 ? 52.095 -9.938 92.328 1.00 15.65 419 TYR E C 1
ATOM 13029 O O . TYR E 1 419 ? 53.323 -10.192 92.282 1.00 14.40 419 TYR E O 1
ATOM 13038 N N . ALA E 1 420 ? 51.199 -10.445 91.481 1.00 14.09 420 ALA E N 1
ATOM 13039 C CA . ALA E 1 420 ? 51.606 -11.395 90.434 1.00 14.23 420 ALA E CA 1
ATOM 13040 C C . ALA E 1 420 ? 50.452 -11.510 89.469 1.00 13.34 420 ALA E C 1
ATOM 13041 O O . ALA E 1 420 ? 49.326 -11.164 89.834 1.00 13.02 420 ALA E O 1
ATOM 13043 N N . GLU E 1 421 ? 50.741 -11.969 88.257 1.00 13.10 421 GLU E N 1
ATOM 13044 C CA . GLU E 1 421 ? 49.739 -12.073 87.188 1.00 12.12 421 GLU E CA 1
ATOM 13045 C C . GLU E 1 421 ? 49.705 -13.484 86.633 1.00 12.24 421 GLU E C 1
ATOM 13046 O O . GLU E 1 421 ? 49.177 -13.711 85.559 1.00 12.42 421 GLU E O 1
ATOM 13052 N N . ALA E 1 422 ? 50.259 -14.425 87.390 1.00 11.58 422 ALA E N 1
ATOM 13053 C CA . ALA E 1 422 ? 50.153 -15.858 87.077 1.00 11.79 422 ALA E CA 1
ATOM 13054 C C . ALA E 1 422 ? 48.722 -16.411 87.048 1.00 11.58 422 ALA E C 1
ATOM 13055 O O . ALA E 1 422 ? 48.387 -17.213 86.176 1.00 12.34 422 ALA E O 1
ATOM 13057 N N . ASN E 1 423 ? 47.890 -16.017 88.006 1.00 11.78 423 ASN E N 1
ATOM 13058 C CA . ASN E 1 423 ? 46.491 -16.450 88.022 1.00 11.32 423 ASN E CA 1
ATOM 13059 C C . ASN E 1 423 ? 45.728 -15.985 86.771 1.00 11.90 423 ASN E C 1
ATOM 13060 O O . ASN E 1 423 ? 44.951 -16.764 86.191 1.00 12.07 423 ASN E O 1
ATOM 13065 N N . GLN E 1 424 ? 45.956 -14.734 86.363 1.00 10.38 424 GLN E N 1
ATOM 13066 C CA . GLN E 1 424 ? 45.311 -14.196 85.184 1.00 10.86 424 GLN E CA 1
ATOM 13067 C C . GLN E 1 424 ? 45.761 -14.957 83.929 1.00 11.02 424 GLN E C 1
ATOM 13068 O O . GLN E 1 424 ? 44.950 -15.252 83.028 1.00 10.52 424 GLN E O 1
ATOM 13074 N N . ARG E 1 425 ? 47.061 -15.236 83.856 1.00 10.40 425 ARG E N 1
ATOM 13075 C CA . ARG E 1 425 ? 47.592 -16.012 82.747 1.00 11.08 425 ARG E CA 1
ATOM 13076 C C . ARG E 1 425 ? 46.989 -17.382 82.692 1.00 10.33 425 ARG E C 1
ATOM 13077 O O . ARG E 1 425 ? 46.640 -17.838 81.610 1.00 10.47 425 ARG E O 1
ATOM 13085 N N . ASN E 1 426 ? 46.853 -18.028 83.855 1.00 10.10 426 ASN E N 1
ATOM 13086 C CA . ASN E 1 426 ? 46.244 -19.361 83.957 1.00 9.82 426 ASN E CA 1
ATOM 13087 C C . ASN E 1 426 ? 44.749 -19.340 83.539 1.00 10.50 426 ASN E C 1
ATOM 13088 O O . ASN E 1 426 ? 44.279 -20.227 82.848 1.00 11.37 426 ASN E O 1
ATOM 13093 N N . PHE E 1 427 ? 44.024 -18.289 83.954 1.00 10.89 427 PHE E N 1
ATOM 13094 C CA . PHE E 1 427 ? 42.645 -18.079 83.550 1.00 11.03 427 PHE E CA 1
ATOM 13095 C C . PHE E 1 427 ? 42.565 -17.965 82.002 1.00 10.94 427 PHE E C 1
ATOM 13096 O O . PHE E 1 427 ? 41.800 -18.668 81.343 1.00 12.17 427 PHE E O 1
ATOM 13104 N N . LEU E 1 428 ? 43.382 -17.105 81.424 1.00 11.08 428 LEU E N 1
ATOM 13105 C CA . LEU E 1 428 ? 43.318 -16.875 79.959 1.00 10.99 428 LEU E CA 1
ATOM 13106 C C . LEU E 1 428 ? 43.839 -18.069 79.117 1.00 11.26 428 LEU E C 1
ATOM 13107 O O . LEU E 1 428 ? 43.338 -18.355 78.008 1.00 10.95 428 LEU E O 1
ATOM 13112 N N . GLU E 1 429 ? 44.831 -18.763 79.648 1.00 11.57 429 GLU E N 1
ATOM 13113 C CA . GLU E 1 429 ? 45.298 -19.990 79.028 1.00 12.35 429 GLU E CA 1
ATOM 13114 C C . GLU E 1 429 ? 44.184 -21.007 78.828 1.00 11.64 429 GLU E C 1
ATOM 13115 O O . GLU E 1 429 ? 44.033 -21.561 77.699 1.00 12.59 429 GLU E O 1
ATOM 13121 N N . TYR E 1 430 ? 43.446 -21.283 79.902 1.00 10.60 430 TYR E N 1
ATOM 13122 C CA . TYR E 1 430 ? 42.348 -22.255 79.852 1.00 11.20 430 TYR E CA 1
ATOM 13123 C C . TYR E 1 430 ? 41.249 -21.749 78.892 1.00 11.17 430 TYR E C 1
ATOM 13124 O O . TYR E 1 430 ? 40.741 -22.521 78.051 1.00 10.90 430 TYR E O 1
ATOM 13133 N N . TRP E 1 431 ? 40.917 -20.455 79.000 1.00 10.82 431 TRP E N 1
ATOM 13134 C CA . TRP E 1 431 ? 39.977 -19.808 78.094 1.00 10.77 431 TRP E CA 1
ATOM 13135 C C . TRP E 1 431 ? 40.409 -20.032 76.626 1.00 10.54 431 TRP E C 1
ATOM 13136 O O . TRP E 1 431 ? 39.609 -20.446 75.807 1.00 10.44 431 TRP E O 1
ATOM 13147 N N . MET E 1 432 ? 41.690 -19.825 76.331 1.00 10.96 432 MET E N 1
ATOM 13148 C CA . MET E 1 432 ? 42.203 -19.979 74.972 1.00 11.75 432 MET E CA 1
ATOM 13149 C C . MET E 1 432 ? 42.178 -21.445 74.564 1.00 11.63 432 MET E C 1
ATOM 13150 O O . MET E 1 432 ? 41.945 -21.753 73.417 1.00 12.23 432 MET E O 1
ATOM 13155 N N . GLN E 1 433 ? 42.380 -22.349 75.514 1.00 11.99 433 GLN E N 1
ATOM 13156 C CA . GLN E 1 433 ? 42.387 -23.786 75.161 1.00 12.83 433 GLN E CA 1
ATOM 13157 C C . GLN E 1 433 ? 40.969 -24.230 74.787 1.00 12.97 433 GLN E C 1
ATOM 13158 O O . GLN E 1 433 ? 40.780 -24.999 73.821 1.00 13.37 433 GLN E O 1
ATOM 13164 N N . LEU E 1 434 ? 39.989 -23.740 75.555 1.00 12.70 434 LEU E N 1
ATOM 13165 C CA . LEU E 1 434 ? 38.598 -24.045 75.282 1.00 13.07 434 LEU E CA 1
ATOM 13166 C C . LEU E 1 434 ? 38.124 -23.447 73.953 1.00 12.78 434 LEU E C 1
ATOM 13167 O O . LEU E 1 434 ? 37.385 -24.120 73.198 1.00 13.44 434 LEU E O 1
ATOM 13172 N N . MET E 1 435 ? 38.541 -22.211 73.668 1.00 13.10 435 MET E N 1
ATOM 13173 C CA . MET E 1 435 ? 38.201 -21.511 72.416 1.00 13.71 435 MET E CA 1
ATOM 13174 C C . MET E 1 435 ? 38.726 -22.244 71.183 1.00 15.22 435 MET E C 1
ATOM 13175 O O . MET E 1 435 ? 38.149 -22.128 70.093 1.00 15.11 435 MET E O 1
ATOM 13180 N N . LEU E 1 436 ? 39.825 -22.971 71.350 1.00 17.35 436 LEU E N 1
ATOM 13181 C CA . LEU E 1 436 ? 40.457 -23.722 70.272 1.00 20.39 436 LEU E CA 1
ATOM 13182 C C . LEU E 1 436 ? 40.044 -25.198 70.215 1.00 23.06 436 LEU E C 1
ATOM 13183 O O . LEU E 1 436 ? 40.430 -25.911 69.308 1.00 23.28 436 LEU E O 1
ATOM 13188 N N . ALA E 1 437 ? 39.288 -25.673 71.199 1.00 26.37 437 ALA E N 1
ATOM 13189 C CA . ALA E 1 437 ? 38.874 -27.072 71.206 1.00 29.82 437 ALA E CA 1
ATOM 13190 C C . ALA E 1 437 ? 37.850 -27.313 70.095 1.00 33.07 437 ALA E C 1
ATOM 13191 O O . ALA E 1 437 ? 36.740 -26.766 70.127 1.00 33.23 437 ALA E O 1
ATOM 13193 N N . GLU E 1 438 ? 38.232 -28.103 69.097 1.00 37.57 438 GLU E N 1
ATOM 13194 C CA . GLU E 1 438 ? 37.304 -28.451 68.013 1.00 42.13 438 GLU E CA 1
ATOM 13195 C C . GLU E 1 438 ? 36.352 -29.535 68.517 1.00 44.69 438 GLU E C 1
ATOM 13196 O O . GLU E 1 438 ? 35.165 -29.553 68.156 1.00 45.50 438 GLU E O 1
ATOM 13202 N N . SER E 1 439 ? 36.893 -30.418 69.358 1.00 47.74 439 SER E N 1
ATOM 13203 C CA . SER E 1 439 ? 36.106 -31.361 70.160 1.00 50.80 439 SER E CA 1
ATOM 13204 C C . SER E 1 439 ? 36.410 -31.124 71.652 1.00 52.61 439 SER E C 1
ATOM 13205 O O . SER E 1 439 ? 37.584 -30.966 72.017 1.00 53.05 439 SER E O 1
ATOM 13208 N N . PRO E 1 440 ? 35.362 -31.085 72.492 1.00 54.41 440 PRO E N 1
ATOM 13209 C CA . PRO E 1 440 ? 35.462 -30.751 73.930 1.00 55.57 440 PRO E CA 1
ATOM 13210 C C . PRO E 1 440 ? 36.730 -31.161 74.730 1.00 56.69 440 PRO E C 1
ATOM 13211 O O . PRO E 1 440 ? 37.396 -32.150 74.427 1.00 56.60 440 PRO E O 1
ATOM 13215 N N . LEU E 1 441 ? 37.012 -30.367 75.768 1.00 58.19 441 LEU E N 1
ATOM 13216 C CA . LEU E 1 441 ? 38.148 -30.511 76.700 1.00 59.18 441 LEU E CA 1
ATOM 13217 C C . LEU E 1 441 ? 39.444 -29.939 76.114 1.00 59.66 441 LEU E C 1
ATOM 13218 O O . LEU E 1 441 ? 39.958 -28.904 76.578 1.00 60.03 441 LEU E O 1
ATOM 13223 N N . ARG F 2 6 ? -3.991 17.370 107.710 1.00 63.38 513 ARG F N 1
ATOM 13224 C CA . ARG F 2 6 ? -4.447 17.739 106.334 1.00 63.26 513 ARG F CA 1
ATOM 13225 C C . ARG F 2 6 ? -4.052 19.175 105.952 1.00 62.93 513 ARG F C 1
ATOM 13226 O O . ARG F 2 6 ? -3.798 20.001 106.828 1.00 63.06 513 ARG F O 1
ATOM 13228 N N . VAL F 2 7 ? -3.989 19.446 104.643 1.00 62.38 514 VAL F N 1
ATOM 13229 C CA . VAL F 2 7 ? -3.710 20.783 104.063 1.00 61.55 514 VAL F CA 1
ATOM 13230 C C . VAL F 2 7 ? -2.266 21.310 104.245 1.00 60.55 514 VAL F C 1
ATOM 13231 O O . VAL F 2 7 ? -1.509 20.757 105.039 1.00 60.66 514 VAL F O 1
ATOM 13233 N N . SER F 2 8 ? -1.893 22.362 103.497 1.00 58.99 515 SER F N 1
ATOM 13234 C CA . SER F 2 8 ? -0.596 23.046 103.661 1.00 57.48 515 SER F CA 1
ATOM 13235 C C . SER F 2 8 ? -0.560 24.479 103.058 1.00 56.41 515 SER F C 1
ATOM 13236 O O . SER F 2 8 ? -0.833 25.454 103.764 1.00 56.40 515 SER F O 1
ATOM 13239 N N . ASP F 2 9 ? -0.170 24.575 101.780 1.00 54.65 516 ASP F N 1
ATOM 13240 C CA . ASP F 2 9 ? -0.243 25.768 100.877 1.00 52.95 516 ASP F CA 1
ATOM 13241 C C . ASP F 2 9 ? 1.013 26.631 100.660 1.00 51.24 516 ASP F C 1
ATOM 13242 O O . ASP F 2 9 ? 1.661 26.536 99.609 1.00 50.69 516 ASP F O 1
ATOM 13247 N N . THR F 2 10 ? 1.318 27.512 101.607 1.00 48.83 517 THR F N 1
ATOM 13248 C CA . THR F 2 10 ? 2.609 28.203 101.621 1.00 46.73 517 THR F CA 1
ATOM 13249 C C . THR F 2 10 ? 3.697 27.143 101.832 1.00 44.91 517 THR F C 1
ATOM 13250 O O . THR F 2 10 ? 4.795 27.229 101.273 1.00 44.48 517 THR F O 1
ATOM 13254 N N . THR F 2 11 ? 3.352 26.131 102.622 1.00 42.44 518 THR F N 1
ATOM 13255 C CA . THR F 2 11 ? 4.225 25.007 102.895 1.00 40.19 518 THR F CA 1
ATOM 13256 C C . THR F 2 11 ? 4.512 24.174 101.637 1.00 38.36 518 THR F C 1
ATOM 13257 O O . THR F 2 11 ? 5.656 23.808 101.399 1.00 37.53 518 THR F O 1
ATOM 13261 N N . VAL F 2 12 ? 3.487 23.902 100.833 1.00 36.38 519 VAL F N 1
ATOM 13262 C CA . VAL F 2 12 ? 3.664 23.184 99.560 1.00 35.08 519 VAL F CA 1
ATOM 13263 C C . VAL F 2 12 ? 4.699 23.884 98.680 1.00 33.71 519 VAL F C 1
ATOM 13264 O O . VAL F 2 12 ? 5.596 23.242 98.140 1.00 33.35 519 VAL F O 1
ATOM 13268 N N . ARG F 2 13 ? 4.565 25.199 98.561 1.00 32.14 520 ARG F N 1
ATOM 13269 C CA . ARG F 2 13 ? 5.482 26.025 97.784 1.00 31.05 520 ARG F CA 1
ATOM 13270 C C . ARG F 2 13 ? 6.911 25.864 98.278 1.00 30.13 520 ARG F C 1
ATOM 13271 O O . ARG F 2 13 ? 7.808 25.569 97.490 1.00 29.64 520 ARG F O 1
ATOM 13279 N N . GLU F 2 14 ? 7.098 26.071 99.587 1.00 29.10 521 GLU F N 1
ATOM 13280 C CA . GLU F 2 14 ? 8.401 25.986 100.243 1.00 28.83 521 GLU F CA 1
ATOM 13281 C C . GLU F 2 14 ? 9.052 24.608 100.058 1.00 27.36 521 GLU F C 1
ATOM 13282 O O . GLU F 2 14 ? 10.223 24.518 99.697 1.00 26.98 521 GLU F O 1
ATOM 13288 N N . ILE F 2 15 ? 8.289 23.549 100.310 1.00 25.69 522 ILE F N 1
ATOM 13289 C CA . ILE F 2 15 ? 8.773 22.196 100.100 1.00 24.77 522 ILE F CA 1
ATOM 13290 C C . ILE F 2 15 ? 9.114 21.927 98.621 1.00 23.99 522 ILE F C 1
ATOM 13291 O O . ILE F 2 15 ? 10.152 21.327 98.317 1.00 23.92 522 ILE F O 1
ATOM 13296 N N . THR F 2 16 ? 8.260 22.386 97.710 1.00 23.13 523 THR F N 1
ATOM 13297 C CA . THR F 2 16 ? 8.497 22.178 96.284 1.00 22.73 523 THR F CA 1
ATOM 13298 C C . THR F 2 16 ? 9.770 22.892 95.854 1.00 22.67 523 THR F C 1
ATOM 13299 O O . THR F 2 16 ? 10.617 22.275 95.201 1.00 22.37 523 THR F O 1
ATOM 13303 N N . GLU F 2 17 ? 9.925 24.149 96.281 1.00 22.11 524 GLU F N 1
ATOM 13304 C CA . GLU F 2 17 ? 11.131 24.934 96.014 1.00 22.18 524 GLU F CA 1
ATOM 13305 C C . GLU F 2 17 ? 12.367 24.294 96.649 1.00 21.34 524 GLU F C 1
ATOM 13306 O O . GLU F 2 17 ? 13.451 24.287 96.048 1.00 21.23 524 GLU F O 1
ATOM 13312 N N . TRP F 2 18 ? 12.198 23.724 97.836 1.00 19.60 525 TRP F N 1
ATOM 13313 C CA . TRP F 2 18 ? 13.264 22.972 98.475 1.00 18.96 525 TRP F CA 1
ATOM 13314 C C . TRP F 2 18 ? 13.745 21.790 97.625 1.00 17.95 525 TRP F C 1
ATOM 13315 O O . TRP F 2 18 ? 14.967 21.583 97.499 1.00 17.78 525 TRP F O 1
ATOM 13326 N N . LEU F 2 19 ? 12.801 21.037 97.043 1.00 17.02 526 LEU F N 1
ATOM 13327 C CA . LEU F 2 19 ? 13.116 19.868 96.207 1.00 17.04 526 LEU F CA 1
ATOM 13328 C C . LEU F 2 19 ? 13.847 20.248 94.923 1.00 16.48 526 LEU F C 1
ATOM 13329 O O . LEU F 2 19 ? 14.731 19.517 94.434 1.00 16.93 526 LEU F O 1
ATOM 13334 N N . TYR F 2 20 ? 13.448 21.368 94.347 1.00 16.16 527 TYR F N 1
ATOM 13335 C CA . TYR F 2 20 ? 14.093 21.867 93.136 1.00 15.64 527 TYR F CA 1
ATOM 13336 C C . TYR F 2 20 ? 15.497 22.421 93.465 1.00 15.44 527 TYR F C 1
ATOM 13337 O O . TYR F 2 20 ? 16.428 22.249 92.708 1.00 15.77 527 TYR F O 1
ATOM 13346 N N . MET F 2 21 ? 15.641 23.084 94.602 1.00 15.69 528 MET F N 1
ATOM 13347 C CA . MET F 2 21 ? 16.956 23.553 95.065 1.00 16.32 528 MET F CA 1
ATOM 13348 C C . MET F 2 21 ? 17.915 22.353 95.292 1.00 16.35 528 MET F C 1
ATOM 13349 O O . MET F 2 21 ? 19.074 22.361 94.859 1.00 16.61 528 MET F O 1
ATOM 13354 N N . GLU F 2 22 ? 17.412 21.314 95.944 1.00 16.09 529 GLU F N 1
ATOM 13355 C CA . GLU F 2 22 ? 18.154 20.075 96.156 1.00 16.73 529 GLU F CA 1
ATOM 13356 C C . GLU F 2 22 ? 18.634 19.391 94.871 1.00 16.37 529 GLU F C 1
ATOM 13357 O O . GLU F 2 22 ? 19.813 18.983 94.768 1.00 15.76 529 GLU F O 1
ATOM 13363 N N . ALA F 2 23 ? 17.709 19.232 93.930 1.00 16.36 530 ALA F N 1
ATOM 13364 C CA . ALA F 2 23 ? 17.994 18.648 92.612 1.00 16.54 530 ALA F CA 1
ATOM 13365 C C . ALA F 2 23 ? 19.073 19.458 91.886 1.00 16.18 530 ALA F C 1
ATOM 13366 O O . ALA F 2 23 ? 19.967 18.892 91.249 1.00 16.33 530 ALA F O 1
ATOM 13368 N N . GLU F 2 24 ? 18.961 20.781 91.979 1.00 16.02 531 GLU F N 1
ATOM 13369 C CA . GLU F 2 24 ? 19.886 21.696 91.329 1.00 15.91 531 GLU F CA 1
ATOM 13370 C C . GLU F 2 24 ? 21.296 21.514 91.871 1.00 15.76 531 GLU F C 1
ATOM 13371 O O . GLU F 2 24 ? 22.246 21.465 91.091 1.00 15.66 531 GLU F O 1
ATOM 13377 N N . LEU F 2 25 ? 21.432 21.460 93.201 1.00 15.22 532 LEU F N 1
ATOM 13378 C CA . LEU F 2 25 ? 22.724 21.168 93.809 1.00 15.26 532 LEU F CA 1
ATOM 13379 C C . LEU F 2 25 ? 23.328 19.856 93.270 1.00 15.11 532 LEU F C 1
ATOM 13380 O O . LEU F 2 25 ? 24.506 19.818 92.893 1.00 14.59 532 LEU F O 1
ATOM 13385 N N . LEU F 2 26 ? 22.526 18.797 93.219 1.00 15.01 533 LEU F N 1
ATOM 13386 C CA . LEU F 2 26 ? 23.041 17.490 92.770 1.00 16.16 533 LEU F CA 1
ATOM 13387 C C . LEU F 2 26 ? 23.506 17.558 91.289 1.00 15.97 533 LEU F C 1
ATOM 13388 O O . LEU F 2 26 ? 24.593 17.089 90.934 1.00 16.08 533 LEU F O 1
ATOM 13393 N N . ASP F 2 27 ? 22.678 18.132 90.434 1.00 15.26 534 ASP F N 1
ATOM 13394 C CA . ASP F 2 27 ? 23.028 18.300 89.030 1.00 15.72 534 ASP F CA 1
ATOM 13395 C C . ASP F 2 27 ? 24.203 19.273 88.795 1.00 15.95 534 ASP F C 1
ATOM 13396 O O . ASP F 2 27 ? 24.698 19.361 87.681 1.00 15.80 534 ASP F O 1
ATOM 13401 N N . ALA F 2 28 ? 24.585 20.066 89.806 1.00 16.32 535 ALA F N 1
ATOM 13402 C CA . ALA F 2 28 ? 25.741 20.956 89.674 1.00 16.10 535 ALA F CA 1
ATOM 13403 C C . ALA F 2 28 ? 26.969 20.328 90.353 1.00 16.46 535 ALA F C 1
ATOM 13404 O O . ALA F 2 28 ? 28.039 20.923 90.361 1.00 16.49 535 ALA F O 1
ATOM 13406 N N . GLY F 2 29 ? 26.813 19.125 90.900 1.00 16.07 536 GLY F N 1
ATOM 13407 C CA . GLY F 2 29 ? 27.890 18.440 91.605 1.00 17.13 536 GLY F CA 1
ATOM 13408 C C . GLY F 2 29 ? 28.283 19.097 92.933 1.00 18.01 536 GLY F C 1
ATOM 13409 O O . GLY F 2 29 ? 29.430 18.961 93.408 1.00 17.91 536 GLY F O 1
ATOM 13410 N N . LYS F 2 30 ? 27.333 19.817 93.538 1.00 17.28 537 LYS F N 1
ATOM 13411 C CA . LYS F 2 30 ? 27.597 20.514 94.786 1.00 17.22 537 LYS F CA 1
ATOM 13412 C C . LYS F 2 30 ? 27.282 19.635 95.985 1.00 17.65 537 LYS F C 1
ATOM 13413 O O . LYS F 2 30 ? 26.377 19.931 96.779 1.00 17.65 537 LYS F O 1
ATOM 13419 N N . TYR F 2 31 ? 28.078 18.579 96.124 1.00 17.68 538 TYR F N 1
ATOM 13420 C CA . TYR F 2 31 ? 27.808 17.488 97.048 1.00 18.58 538 TYR F CA 1
ATOM 13421 C C . TYR F 2 31 ? 27.937 17.944 98.498 1.00 17.90 538 TYR F C 1
ATOM 13422 O O . TYR F 2 31 ? 27.133 17.568 99.332 1.00 17.31 538 TYR F O 1
ATOM 13431 N N . ARG F 2 32 ? 28.951 18.757 98.769 1.00 17.68 539 ARG F N 1
ATOM 13432 C CA . ARG F 2 32 ? 29.228 19.257 100.110 1.00 18.82 539 ARG F CA 1
ATOM 13433 C C . ARG F 2 32 ? 28.032 20.118 100.578 1.00 18.70 539 ARG F C 1
ATOM 13434 O O . ARG F 2 32 ? 27.560 19.966 101.707 1.00 18.62 539 ARG F O 1
ATOM 13442 N N . GLU F 2 33 ? 27.527 20.970 99.692 1.00 18.35 540 GLU F N 1
ATOM 13443 C CA . GLU F 2 33 ? 26.342 21.783 99.996 1.00 19.18 540 GLU F CA 1
ATOM 13444 C C . GLU F 2 33 ? 25.111 20.899 100.178 1.00 18.81 540 GLU F C 1
ATOM 13445 O O . GLU F 2 33 ? 24.301 21.152 101.069 1.00 18.58 540 GLU F O 1
ATOM 13451 N N . TRP F 2 34 ? 24.976 19.857 99.349 1.00 18.20 541 TRP F N 1
ATOM 13452 C CA . TRP F 2 34 ? 23.842 18.946 99.501 1.00 18.53 541 TRP F CA 1
ATOM 13453 C C . TRP F 2 34 ? 23.915 18.214 100.847 1.00 18.58 541 TRP F C 1
ATOM 13454 O O . TRP F 2 34 ? 22.895 17.956 101.498 1.00 18.36 541 TRP F O 1
ATOM 13465 N N . LEU F 2 35 ? 25.124 17.859 101.254 1.00 18.91 542 LEU F N 1
ATOM 13466 C CA . LEU F 2 35 ? 25.290 17.157 102.527 1.00 20.19 542 LEU F CA 1
ATOM 13467 C C . LEU F 2 35 ? 24.756 17.955 103.732 1.00 20.30 542 LEU F C 1
ATOM 13468 O O . LEU F 2 35 ? 24.272 17.375 104.700 1.00 20.75 542 LEU F O 1
ATOM 13473 N N . ALA F 2 36 ? 24.839 19.284 103.653 1.00 20.26 543 ALA F N 1
ATOM 13474 C CA . ALA F 2 36 ? 24.271 20.187 104.657 1.00 20.59 543 ALA F CA 1
ATOM 13475 C C . ALA F 2 36 ? 22.735 20.116 104.802 1.00 20.82 543 ALA F C 1
ATOM 13476 O O . ALA F 2 36 ? 22.179 20.599 105.799 1.00 20.89 543 ALA F O 1
ATOM 13478 N N . LEU F 2 37 ? 22.057 19.521 103.818 1.00 20.15 544 LEU F N 1
ATOM 13479 C CA . LEU F 2 37 ? 20.592 19.433 103.800 1.00 20.03 544 LEU F CA 1
ATOM 13480 C C . LEU F 2 37 ? 20.074 18.219 104.544 1.00 20.13 544 LEU F C 1
ATOM 13481 O O . LEU F 2 37 ? 18.859 18.050 104.724 1.00 20.22 544 LEU F O 1
ATOM 13486 N N . VAL F 2 38 ? 20.984 17.364 104.981 1.00 20.49 545 VAL F N 1
ATOM 13487 C CA . VAL F 2 38 ? 20.549 16.158 105.630 1.00 20.74 545 VAL F CA 1
ATOM 13488 C C . VAL F 2 38 ? 20.690 16.201 107.141 1.00 21.08 545 VAL F C 1
ATOM 13489 O O . VAL F 2 38 ? 21.503 16.908 107.736 1.00 21.12 545 VAL F O 1
ATOM 13493 N N . THR F 2 39 ? 19.865 15.381 107.734 1.00 21.03 546 THR F N 1
ATOM 13494 C CA . THR F 2 39 ? 19.693 15.329 109.156 1.00 21.32 546 THR F CA 1
ATOM 13495 C C . THR F 2 39 ? 20.700 14.338 109.756 1.00 21.47 546 THR F C 1
ATOM 13496 O O . THR F 2 39 ? 21.211 13.425 109.082 1.00 21.06 546 THR F O 1
ATOM 13500 N N . GLU F 2 40 ? 20.967 14.520 111.039 1.00 20.90 547 GLU F N 1
ATOM 13501 C CA . GLU F 2 40 ? 21.855 13.676 111.789 1.00 21.38 547 GLU F CA 1
ATOM 13502 C C . GLU F 2 40 ? 21.380 12.209 111.858 1.00 20.14 547 GLU F C 1
ATOM 13503 O O . GLU F 2 40 ? 22.199 11.305 111.895 1.00 18.79 547 GLU F O 1
ATOM 13509 N N . ASP F 2 41 ? 20.069 11.980 111.877 1.00 18.95 548 ASP F N 1
ATOM 13510 C CA . ASP F 2 41 ? 19.533 10.619 111.851 1.00 19.26 548 ASP F CA 1
ATOM 13511 C C . ASP F 2 41 ? 19.106 10.146 110.444 1.00 18.63 548 ASP F C 1
ATOM 13512 O O . ASP F 2 41 ? 18.254 9.252 110.308 1.00 18.21 548 ASP F O 1
ATOM 13517 N N . LEU F 2 42 ? 19.718 10.728 109.407 1.00 18.00 549 LEU F N 1
ATOM 13518 C CA . LEU F 2 42 ? 19.404 10.387 108.022 1.00 17.47 549 LEU F CA 1
ATOM 13519 C C . LEU F 2 42 ? 19.344 8.897 107.801 1.00 17.40 549 LEU F C 1
ATOM 13520 O O . LEU F 2 42 ? 20.199 8.176 108.255 1.00 17.35 549 LEU F O 1
ATOM 13525 N N . SER F 2 43 ? 18.297 8.463 107.093 1.00 18.10 550 SER F N 1
ATOM 13526 C CA . SER F 2 43 ? 18.227 7.164 106.470 1.00 17.52 550 SER F CA 1
ATOM 13527 C C . SER F 2 43 ? 17.947 7.359 104.962 1.00 17.82 550 SER F C 1
ATOM 13528 O O . SER F 2 43 ? 16.953 7.987 104.565 1.00 17.85 550 SER F O 1
ATOM 13531 N N . TYR F 2 44 ? 18.855 6.847 104.132 1.00 17.05 551 TYR F N 1
ATOM 13532 C CA . TYR F 2 44 ? 18.773 6.967 102.670 1.00 16.94 551 TYR F CA 1
ATOM 13533 C C . TYR F 2 44 ? 18.816 5.581 102.060 1.00 16.48 551 TYR F C 1
ATOM 13534 O O . TYR F 2 44 ? 19.865 4.925 102.106 1.00 15.87 551 TYR F O 1
ATOM 13543 N N . VAL F 2 45 ? 17.695 5.107 101.492 1.00 15.31 552 VAL F N 1
ATOM 13544 C CA . VAL F 2 45 ? 17.719 3.730 100.984 1.00 14.65 552 VAL F CA 1
ATOM 13545 C C . VAL F 2 45 ? 17.152 3.525 99.557 1.00 13.31 552 VAL F C 1
ATOM 13546 O O . VAL F 2 45 ? 16.223 4.213 99.143 1.00 13.41 552 VAL F O 1
ATOM 13550 N N . VAL F 2 46 ? 17.762 2.595 98.826 1.00 12.33 553 VAL F N 1
ATOM 13551 C CA . VAL F 2 46 ? 17.365 2.263 97.444 1.00 11.34 553 VAL F CA 1
ATOM 13552 C C . VAL F 2 46 ? 17.153 0.753 97.477 1.00 11.98 553 VAL F C 1
ATOM 13553 O O . VAL F 2 46 ? 18.116 0.022 97.417 1.00 11.43 553 VAL F O 1
ATOM 13557 N N . PRO F 2 47 ? 15.916 0.290 97.635 1.00 12.21 554 PRO F N 1
ATOM 13558 C CA . PRO F 2 47 ? 15.630 -1.153 97.694 1.00 12.13 554 PRO F CA 1
ATOM 13559 C C . PRO F 2 47 ? 15.790 -1.892 96.369 1.00 11.88 554 PRO F C 1
ATOM 13560 O O . PRO F 2 47 ? 15.752 -1.287 95.300 1.00 11.63 554 PRO F O 1
ATOM 13564 N N . ILE F 2 48 ? 15.965 -3.210 96.471 1.00 11.70 555 ILE F N 1
ATOM 13565 C CA . ILE F 2 48 ? 15.964 -4.090 95.332 1.00 11.58 555 ILE F CA 1
ATOM 13566 C C . ILE F 2 48 ? 14.544 -4.580 95.090 1.00 12.22 555 ILE F C 1
ATOM 13567 O O . ILE F 2 48 ? 13.823 -4.887 96.048 1.00 11.90 555 ILE F O 1
ATOM 13572 N N . ARG F 2 49 ? 14.169 -4.676 93.815 1.00 12.02 556 ARG F N 1
ATOM 13573 C CA . ARG F 2 49 ? 12.901 -5.292 93.431 1.00 12.50 556 ARG F CA 1
ATOM 13574 C C . ARG F 2 49 ? 13.145 -6.484 92.516 1.00 11.99 556 ARG F C 1
ATOM 13575 O O . ARG F 2 49 ? 14.145 -6.537 91.793 1.00 11.62 556 ARG F O 1
ATOM 13583 N N . VAL F 2 50 ? 12.220 -7.428 92.560 1.00 12.04 557 VAL F N 1
ATOM 13584 C CA . VAL F 2 50 ? 12.223 -8.604 91.688 1.00 12.30 557 VAL F CA 1
ATOM 13585 C C . VAL F 2 50 ? 10.842 -8.758 91.108 1.00 12.74 557 VAL F C 1
ATOM 13586 O O . VAL F 2 50 ? 9.858 -8.400 91.753 1.00 13.19 557 VAL F O 1
ATOM 13590 N N . THR F 2 51 ? 10.783 -9.252 89.863 1.00 12.65 558 THR F N 1
ATOM 13591 C CA . THR F 2 51 ? 9.514 -9.489 89.181 1.00 12.80 558 THR F CA 1
ATOM 13592 C C . THR F 2 51 ? 8.777 -10.602 89.898 1.00 13.63 558 THR F C 1
ATOM 13593 O O . THR F 2 51 ? 9.309 -11.701 90.053 1.00 12.64 558 THR F O 1
ATOM 13597 N N . ARG F 2 52 ? 7.532 -10.326 90.277 1.00 14.43 559 ARG F N 1
ATOM 13598 C CA . ARG F 2 52 ? 6.692 -11.360 90.855 1.00 15.20 559 ARG F CA 1
ATOM 13599 C C . ARG F 2 52 ? 5.294 -11.297 90.274 1.00 15.85 559 ARG F C 1
ATOM 13600 O O . ARG F 2 52 ? 4.892 -10.268 89.768 1.00 14.41 559 ARG F O 1
ATOM 13608 N N . GLU F 2 53 ? 4.553 -12.407 90.366 1.00 17.12 560 GLU F N 1
ATOM 13609 C CA . GLU F 2 53 ? 3.126 -12.403 90.040 1.00 18.96 560 GLU F CA 1
ATOM 13610 C C . GLU F 2 53 ? 2.364 -11.319 90.825 1.00 19.22 560 GLU F C 1
ATOM 13611 O O . GLU F 2 53 ? 2.789 -10.886 91.905 1.00 18.02 560 GLU F O 1
ATOM 13617 N N . ARG F 2 54 ? 1.238 -10.905 90.262 1.00 20.46 561 ARG F N 1
ATOM 13618 C CA . ARG F 2 54 ? 0.423 -9.824 90.809 1.00 22.58 561 ARG F CA 1
ATOM 13619 C C . ARG F 2 54 ? -0.028 -10.144 92.249 1.00 22.86 561 ARG F C 1
ATOM 13620 O O . ARG F 2 54 ? -0.116 -9.255 93.093 1.00 22.79 561 ARG F O 1
ATOM 13628 N N . GLU F 2 55 ? -0.247 -11.425 92.506 1.00 23.04 562 GLU F N 1
ATOM 13629 C CA . GLU F 2 55 ? -0.706 -11.947 93.797 1.00 24.59 562 GLU F CA 1
ATOM 13630 C C . GLU F 2 55 ? 0.251 -11.708 94.978 1.00 24.24 562 GLU F C 1
ATOM 13631 O O . GLU F 2 55 ? -0.191 -11.590 96.129 1.00 23.74 562 GLU F O 1
ATOM 13637 N N . ALA F 2 56 ? 1.553 -11.660 94.694 1.00 23.34 563 ALA F N 1
ATOM 13638 C CA . ALA F 2 56 ? 2.564 -11.413 95.711 1.00 22.85 563 ALA F CA 1
ATOM 13639 C C . ALA F 2 56 ? 2.241 -10.135 96.485 1.00 22.20 563 ALA F C 1
ATOM 13640 O O . ALA F 2 56 ? 1.839 -9.142 95.909 1.00 22.05 563 ALA F O 1
ATOM 13642 N N . VAL F 2 57 ? 2.398 -10.192 97.796 1.00 22.14 564 VAL F N 1
ATOM 13643 C CA . VAL F 2 57 ? 2.142 -9.043 98.674 1.00 22.77 564 VAL F CA 1
ATOM 13644 C C . VAL F 2 57 ? 3.117 -7.906 98.408 1.00 22.06 564 VAL F C 1
ATOM 13645 O O . VAL F 2 57 ? 2.753 -6.713 98.477 1.00 22.96 564 VAL F O 1
ATOM 13649 N N . THR F 2 58 ? 4.353 -8.263 98.089 1.00 20.67 565 THR F N 1
ATOM 13650 C CA . THR F 2 58 ? 5.370 -7.268 97.766 1.00 19.76 565 THR F CA 1
ATOM 13651 C C . THR F 2 58 ? 6.418 -7.839 96.822 1.00 18.34 565 THR F C 1
ATOM 13652 O O . THR F 2 58 ? 6.650 -9.056 96.802 1.00 17.37 565 THR F O 1
ATOM 13656 N N . ASP F 2 59 ? 7.021 -6.966 96.023 1.00 16.98 566 ASP F N 1
ATOM 13657 C CA . ASP F 2 59 ? 8.116 -7.396 95.160 1.00 16.39 566 ASP F CA 1
ATOM 13658 C C . ASP F 2 59 ? 9.441 -6.779 95.620 1.00 16.61 566 ASP F C 1
ATOM 13659 O O . ASP F 2 59 ? 10.455 -6.905 94.921 1.00 16.67 566 ASP F O 1
ATOM 13664 N N . VAL F 2 60 ? 9.414 -6.101 96.765 1.00 15.76 567 VAL F N 1
ATOM 13665 C CA . VAL F 2 60 ? 10.597 -5.459 97.354 1.00 16.18 567 VAL F CA 1
ATOM 13666 C C . VAL F 2 60 ? 11.319 -6.470 98.218 1.00 15.21 567 VAL F C 1
ATOM 13667 O O . VAL F 2 60 ? 10.732 -7.119 99.073 1.00 14.54 567 VAL F O 1
ATOM 13671 N N . VAL F 2 61 ? 12.612 -6.588 97.975 1.00 15.01 568 VAL F N 1
ATOM 13672 C CA . VAL F 2 61 ? 13.459 -7.555 98.662 1.00 14.33 568 VAL F CA 1
ATOM 13673 C C . VAL F 2 61 ? 13.659 -7.123 100.120 1.00 14.78 568 VAL F C 1
ATOM 13674 O O . VAL F 2 61 ? 13.868 -5.936 100.418 1.00 14.72 568 VAL F O 1
ATOM 13678 N N . GLU F 2 62 ? 13.628 -8.093 101.014 1.00 15.76 569 GLU F N 1
ATOM 13679 C CA . GLU F 2 62 ? 13.861 -7.884 102.443 1.00 17.67 569 GLU F CA 1
ATOM 13680 C C . GLU F 2 62 ? 15.306 -8.235 102.841 1.00 17.32 569 GLU F C 1
ATOM 13681 O O . GLU F 2 62 ? 15.820 -9.291 102.455 1.00 17.79 569 GLU F O 1
ATOM 13687 N N . GLY F 2 63 ? 15.952 -7.341 103.592 1.00 17.64 570 GLY F N 1
ATOM 13688 C CA . GLY F 2 63 ? 17.275 -7.597 104.174 1.00 17.00 570 GLY F CA 1
ATOM 13689 C C . GLY F 2 63 ? 18.463 -7.210 103.294 1.00 16.91 570 GLY F C 1
ATOM 13690 O O . GLY F 2 63 ? 19.590 -7.247 103.755 1.00 17.40 570 GLY F O 1
ATOM 13691 N N . MET F 2 64 ? 18.211 -6.838 102.036 1.00 16.18 571 MET F N 1
ATOM 13692 C CA . MET F 2 64 ? 19.259 -6.506 101.076 1.00 16.21 571 MET F CA 1
ATOM 13693 C C . MET F 2 64 ? 18.739 -5.368 100.245 1.00 15.68 571 MET F C 1
ATOM 13694 O O . MET F 2 64 ? 17.544 -5.307 99.917 1.00 16.31 571 MET F O 1
ATOM 13699 N N . THR F 2 65 ? 19.669 -4.552 99.794 1.00 15.17 572 THR F N 1
ATOM 13700 C CA . THR F 2 65 ? 19.359 -3.242 99.294 1.00 14.33 572 THR F CA 1
ATOM 13701 C C . THR F 2 65 ? 20.424 -2.894 98.205 1.00 14.26 572 THR F C 1
ATOM 13702 O O . THR F 2 65 ? 21.494 -3.556 98.138 1.00 12.30 572 THR F O 1
ATOM 13706 N N . HIS F 2 66 ? 20.120 -1.920 97.341 1.00 12.70 573 HIS F N 1
ATOM 13707 C CA . HIS F 2 66 ? 21.146 -1.350 96.462 1.00 13.49 573 HIS F CA 1
ATOM 13708 C C . HIS F 2 66 ? 21.994 -0.278 97.205 1.00 13.97 573 HIS F C 1
ATOM 13709 O O . HIS F 2 66 ? 23.120 0.050 96.798 1.00 14.41 573 HIS F O 1
ATOM 13716 N N . MET F 2 67 ? 21.419 0.294 98.253 1.00 14.01 574 MET F N 1
ATOM 13717 C CA . MET F 2 67 ? 22.031 1.407 98.982 1.00 15.12 574 MET F CA 1
ATOM 13718 C C . MET F 2 67 ? 21.226 1.575 100.263 1.00 14.79 574 MET F C 1
ATOM 13719 O O . MET F 2 67 ? 19.987 1.553 100.239 1.00 13.93 574 MET F O 1
ATOM 13724 N N . ASP F 2 68 ? 21.935 1.765 101.359 1.00 14.95 575 ASP F N 1
ATOM 13725 C CA . ASP F 2 68 ? 21.312 1.887 102.675 1.00 15.66 575 ASP F CA 1
ATOM 13726 C C . ASP F 2 68 ? 22.267 2.726 103.536 1.00 15.75 575 ASP F C 1
ATOM 13727 O O . ASP F 2 68 ? 23.087 2.209 104.314 1.00 15.85 575 ASP F O 1
ATOM 13732 N N . ASP F 2 69 ? 22.172 4.026 103.365 1.00 16.19 576 ASP F N 1
ATOM 13733 C CA . ASP F 2 69 ? 23.117 4.961 103.955 1.00 16.55 576 ASP F CA 1
ATOM 13734 C C . ASP F 2 69 ? 22.573 5.609 105.232 1.00 16.41 576 ASP F C 1
ATOM 13735 O O . ASP F 2 69 ? 21.359 5.767 105.371 1.00 15.61 576 ASP F O 1
ATOM 13740 N N . ASP F 2 70 ? 23.486 5.993 106.129 1.00 16.01 577 ASP F N 1
ATOM 13741 C CA . ASP F 2 70 ? 23.135 6.902 107.212 1.00 16.68 577 ASP F CA 1
ATOM 13742 C C . ASP F 2 70 ? 23.983 8.165 107.068 1.00 16.25 577 ASP F C 1
ATOM 13743 O O . ASP F 2 70 ? 24.661 8.341 106.055 1.00 15.14 577 ASP F O 1
ATOM 13748 N N . ALA F 2 71 ? 23.967 9.037 108.068 1.00 15.62 578 ALA F N 1
ATOM 13749 C CA . ALA F 2 71 ? 24.685 10.312 107.921 1.00 16.48 578 ALA F CA 1
ATOM 13750 C C . ALA F 2 71 ? 26.202 10.084 107.755 1.00 15.89 578 ALA F C 1
ATOM 13751 O O . ALA F 2 71 ? 26.859 10.776 106.985 1.00 16.76 578 ALA F O 1
ATOM 13753 N N . ASP F 2 72 ? 26.732 9.109 108.461 1.00 16.45 579 ASP F N 1
ATOM 13754 C CA . ASP F 2 72 ? 28.186 8.825 108.437 1.00 16.54 579 ASP F CA 1
ATOM 13755 C C . ASP F 2 72 ? 28.624 8.244 107.078 1.00 15.67 579 ASP F C 1
ATOM 13756 O O . ASP F 2 72 ? 29.673 8.578 106.567 1.00 15.09 579 ASP F O 1
ATOM 13761 N N . SER F 2 73 ? 27.840 7.342 106.521 1.00 15.99 580 SER F N 1
ATOM 13762 C CA . SER F 2 73 ? 28.202 6.713 105.233 1.00 16.09 580 SER F CA 1
ATOM 13763 C C . SER F 2 73 ? 27.958 7.670 104.068 1.00 15.77 580 SER F C 1
ATOM 13764 O O . SER F 2 73 ? 28.669 7.647 103.063 1.00 15.12 580 SER F O 1
ATOM 13767 N N . MET F 2 74 ? 26.963 8.532 104.211 1.00 16.20 581 MET F N 1
ATOM 13768 C CA . MET F 2 74 ? 26.702 9.563 103.186 1.00 16.51 581 MET F CA 1
ATOM 13769 C C . MET F 2 74 ? 27.843 10.601 103.186 1.00 16.16 581 MET F C 1
ATOM 13770 O O . MET F 2 74 ? 28.268 11.080 102.136 1.00 15.84 581 MET F O 1
ATOM 13775 N N . GLU F 2 75 ? 28.330 10.948 104.376 1.00 16.27 582 GLU F N 1
ATOM 13776 C CA . GLU F 2 75 ? 29.536 11.766 104.494 1.00 16.56 582 GLU F CA 1
ATOM 13777 C C . GLU F 2 75 ? 30.720 11.111 103.760 1.00 16.07 582 GLU F C 1
ATOM 13778 O O . GLU F 2 75 ? 31.423 11.768 102.992 1.00 15.66 582 GLU F O 1
ATOM 13784 N N . MET F 2 76 ? 30.929 9.817 104.006 1.00 15.56 583 MET F N 1
ATOM 13785 C CA . MET F 2 76 ? 32.000 9.088 103.345 1.00 15.78 583 MET F CA 1
ATOM 13786 C C . MET F 2 76 ? 31.853 9.194 101.819 1.00 15.02 583 MET F C 1
ATOM 13787 O O . MET F 2 76 ? 32.841 9.470 101.119 1.00 14.54 583 MET F O 1
ATOM 13792 N N . ARG F 2 77 ? 30.622 9.010 101.331 1.00 13.99 584 ARG F N 1
ATOM 13793 C CA . ARG F 2 77 ? 30.293 9.092 99.904 1.00 15.29 584 ARG F CA 1
ATOM 13794 C C . ARG F 2 77 ? 30.745 10.445 99.312 1.00 15.24 584 ARG F C 1
ATOM 13795 O O . ARG F 2 77 ? 31.388 10.509 98.252 1.00 15.93 584 ARG F O 1
ATOM 13803 N N . VAL F 2 78 ? 30.455 11.518 100.040 1.00 14.92 585 VAL F N 1
ATOM 13804 C CA . VAL F 2 78 ? 30.804 12.870 99.608 1.00 15.01 585 VAL F CA 1
ATOM 13805 C C . VAL F 2 78 ? 32.310 13.091 99.738 1.00 14.85 585 VAL F C 1
ATOM 13806 O O . VAL F 2 78 ? 32.942 13.593 98.830 1.00 15.66 585 VAL F O 1
ATOM 13810 N N . LEU F 2 79 ? 32.901 12.648 100.836 1.00 14.80 586 LEU F N 1
ATOM 13811 C CA . LEU F 2 79 ? 34.341 12.781 100.996 1.00 14.66 586 LEU F CA 1
ATOM 13812 C C . LEU F 2 79 ? 35.099 12.047 99.866 1.00 14.54 586 LEU F C 1
ATOM 13813 O O . LEU F 2 79 ? 36.169 12.476 99.440 1.00 14.69 586 LEU F O 1
ATOM 13818 N N . ARG F 2 80 ? 34.559 10.924 99.407 1.00 14.88 587 ARG F N 1
ATOM 13819 C CA . ARG F 2 80 ? 35.182 10.174 98.314 1.00 15.37 587 ARG F CA 1
ATOM 13820 C C . ARG F 2 80 ? 35.253 11.034 97.057 1.00 16.46 587 ARG F C 1
ATOM 13821 O O . ARG F 2 80 ? 36.328 11.173 96.447 1.00 16.03 587 ARG F O 1
ATOM 13829 N N . LEU F 2 81 ? 34.114 11.634 96.717 1.00 17.19 588 LEU F N 1
ATOM 13830 C CA . LEU F 2 81 ? 33.979 12.530 95.563 1.00 18.07 588 LEU F CA 1
ATOM 13831 C C . LEU F 2 81 ? 34.788 13.825 95.666 1.00 18.56 588 LEU F C 1
ATOM 13832 O O . LEU F 2 81 ? 34.976 14.515 94.653 1.00 19.46 588 LEU F O 1
ATOM 13837 N N . GLU F 2 82 ? 35.256 14.157 96.877 1.00 18.67 589 GLU F N 1
ATOM 13838 C CA . GLU F 2 82 ? 36.160 15.297 97.062 1.00 18.79 589 GLU F CA 1
ATOM 13839 C C . GLU F 2 82 ? 37.637 14.935 96.978 1.00 18.22 589 GLU F C 1
ATOM 13840 O O . GLU F 2 82 ? 38.488 15.823 97.038 1.00 18.03 589 GLU F O 1
ATOM 13846 N N . THR F 2 83 ? 37.967 13.654 96.826 1.00 16.82 590 THR F N 1
ATOM 13847 C CA . THR F 2 83 ? 39.351 13.312 96.496 1.00 16.52 590 THR F CA 1
ATOM 13848 C C . THR F 2 83 ? 39.601 13.600 95.008 1.00 17.08 590 THR F C 1
ATOM 13849 O O . THR F 2 83 ? 38.673 13.931 94.243 1.00 16.95 590 THR F O 1
ATOM 13853 N N . GLU F 2 84 ? 40.852 13.446 94.597 1.00 17.54 591 GLU F N 1
ATOM 13854 C CA . GLU F 2 84 ? 41.227 13.615 93.196 1.00 18.04 591 GLU F CA 1
ATOM 13855 C C . GLU F 2 84 ? 41.137 12.281 92.471 1.00 16.92 591 GLU F C 1
ATOM 13856 O O . GLU F 2 84 ? 41.645 12.174 91.362 1.00 16.87 591 GLU F O 1
ATOM 13862 N N . TYR F 2 85 ? 40.513 11.267 93.101 1.00 15.17 592 TYR F N 1
ATOM 13863 C CA . TYR F 2 85 ? 40.607 9.900 92.609 1.00 14.83 592 TYR F CA 1
ATOM 13864 C C . TYR F 2 85 ? 39.275 9.146 92.491 1.00 14.05 592 TYR F C 1
ATOM 13865 O O . TYR F 2 85 ? 39.268 7.919 92.382 1.00 12.99 592 TYR F O 1
ATOM 13874 N N . ALA F 2 86 ? 38.166 9.873 92.493 1.00 13.30 593 ALA F N 1
ATOM 13875 C CA . ALA F 2 86 ? 36.870 9.227 92.398 1.00 13.15 593 ALA F CA 1
ATOM 13876 C C . ALA F 2 86 ? 36.558 8.940 90.933 1.00 13.04 593 ALA F C 1
ATOM 13877 O O . ALA F 2 86 ? 35.755 9.635 90.324 1.00 13.03 593 ALA F O 1
ATOM 13879 N N . TRP F 2 87 ? 37.169 7.883 90.385 1.00 12.48 594 TRP F N 1
ATOM 13880 C CA . TRP F 2 87 ? 37.169 7.674 88.925 1.00 12.38 594 TRP F CA 1
ATOM 13881 C C . TRP F 2 87 ? 35.796 7.553 88.280 1.00 11.84 594 TRP F C 1
ATOM 13882 O O . TRP F 2 87 ? 35.609 8.040 87.178 1.00 11.34 594 TRP F O 1
ATOM 13893 N N . ALA F 2 88 ? 34.857 6.866 88.949 1.00 11.88 595 ALA F N 1
ATOM 13894 C CA . ALA F 2 88 ? 33.442 6.788 88.504 1.00 12.20 595 ALA F CA 1
ATOM 13895 C C . ALA F 2 88 ? 32.787 8.128 88.194 1.00 12.46 595 ALA F C 1
ATOM 13896 O O . ALA F 2 88 ? 31.899 8.206 87.325 1.00 12.65 595 ALA F O 1
ATOM 13898 N N . GLU F 2 89 ? 33.227 9.173 88.880 1.00 11.92 596 GLU F N 1
ATOM 13899 C CA . GLU F 2 89 ? 32.658 10.516 88.687 1.00 12.66 596 GLU F CA 1
ATOM 13900 C C . GLU F 2 89 ? 33.724 11.574 88.416 1.00 12.59 596 GLU F C 1
ATOM 13901 O O . GLU F 2 89 ? 33.517 12.757 88.664 1.00 12.16 596 GLU F O 1
ATOM 13907 N N . ASP F 2 90 ? 34.857 11.151 87.856 1.00 13.07 597 ASP F N 1
ATOM 13908 C CA . ASP F 2 90 ? 35.858 12.111 87.462 1.00 14.12 597 ASP F CA 1
ATOM 13909 C C . ASP F 2 90 ? 36.533 11.566 86.202 1.00 14.19 597 ASP F C 1
ATOM 13910 O O . ASP F 2 90 ? 37.404 10.712 86.313 1.00 15.14 597 ASP F O 1
ATOM 13915 N N . PRO F 2 91 ? 36.141 12.017 85.009 1.00 13.17 598 PRO F N 1
ATOM 13916 C CA . PRO F 2 91 ? 35.181 13.126 84.768 1.00 12.27 598 PRO F CA 1
ATOM 13917 C C . PRO F 2 91 ? 33.745 12.880 85.239 1.00 12.08 598 PRO F C 1
ATOM 13918 O O . PRO F 2 91 ? 33.268 11.746 85.196 1.00 10.23 598 PRO F O 1
ATOM 13922 N N . PRO F 2 92 ? 33.061 13.939 85.679 1.00 11.89 599 PRO F N 1
ATOM 13923 C CA . PRO F 2 92 ? 31.681 13.803 86.161 1.00 12.03 599 PRO F CA 1
ATOM 13924 C C . PRO F 2 92 ? 30.709 13.424 85.066 1.00 12.73 599 PRO F C 1
ATOM 13925 O O . PRO F 2 92 ? 30.933 13.737 83.887 1.00 12.40 599 PRO F O 1
ATOM 13929 N N . SER F 2 93 ? 29.664 12.686 85.451 1.00 12.90 600 SER F N 1
ATOM 13930 C CA . SER F 2 93 ? 28.513 12.479 84.598 1.00 12.19 600 SER F CA 1
ATOM 13931 C C . SER F 2 93 ? 27.829 13.824 84.388 1.00 13.11 600 SER F C 1
ATOM 13932 O O . SER F 2 93 ? 27.924 14.702 85.237 1.00 12.73 600 SER F O 1
ATOM 13935 N N . ARG F 2 94 ? 27.137 13.972 83.264 1.00 13.29 601 ARG F N 1
ATOM 13936 C CA . ARG F 2 94 ? 26.116 15.036 83.125 1.00 13.82 601 ARG F CA 1
ATOM 13937 C C . ARG F 2 94 ? 24.800 14.385 83.520 1.00 13.84 601 ARG F C 1
ATOM 13938 O O . ARG F 2 94 ? 24.413 13.384 82.938 1.00 14.73 601 ARG F O 1
ATOM 13946 N N . SER F 2 95 ? 24.120 14.930 84.506 1.00 14.00 602 SER F N 1
ATOM 13947 C CA . SER F 2 95 ? 22.882 14.343 85.000 1.00 13.80 602 SER F CA 1
ATOM 13948 C C . SER F 2 95 ? 21.799 15.383 85.068 1.00 13.97 602 SER F C 1
ATOM 13949 O O . SER F 2 95 ? 22.087 16.602 85.158 1.00 14.53 602 SER F O 1
ATOM 13952 N N . ARG F 2 96 ? 20.551 14.920 85.047 1.00 13.01 603 ARG F N 1
ATOM 13953 C CA . ARG F 2 96 ? 19.435 15.818 85.348 1.00 13.41 603 ARG F CA 1
ATOM 13954 C C . ARG F 2 96 ? 18.382 15.059 86.113 1.00 13.29 603 ARG F C 1
ATOM 13955 O O . ARG F 2 96 ? 17.941 13.985 85.669 1.00 13.03 603 ARG F O 1
ATOM 13963 N N . HIS F 2 97 ? 18.062 15.606 87.281 1.00 12.63 604 HIS F N 1
ATOM 13964 C CA . HIS F 2 97 ? 16.972 15.165 88.119 1.00 13.82 604 HIS F CA 1
ATOM 13965 C C . HIS F 2 97 ? 15.680 15.892 87.710 1.00 13.42 604 HIS F C 1
ATOM 13966 O O . HIS F 2 97 ? 15.463 17.057 88.066 1.00 14.59 604 HIS F O 1
ATOM 13973 N N . PHE F 2 98 ? 14.828 15.208 86.961 1.00 13.83 605 PHE F N 1
ATOM 13974 C CA . PHE F 2 98 ? 13.472 15.692 86.706 1.00 12.69 605 PHE F CA 1
ATOM 13975 C C . PHE F 2 98 ? 12.589 15.225 87.857 1.00 13.32 605 PHE F C 1
ATOM 13976 O O . PHE F 2 98 ? 12.396 13.986 88.063 1.00 11.31 605 PHE F O 1
ATOM 13984 N N . VAL F 2 99 ? 12.091 16.210 88.611 1.00 12.00 606 VAL F N 1
ATOM 13985 C CA . VAL F 2 99 ? 11.284 15.989 89.804 1.00 12.06 606 VAL F CA 1
ATOM 13986 C C . VAL F 2 99 ? 9.868 16.473 89.511 1.00 12.77 606 VAL F C 1
ATOM 13987 O O . VAL F 2 99 ? 9.652 17.699 89.236 1.00 13.03 606 VAL F O 1
ATOM 13991 N N . THR F 2 100 ? 8.916 15.535 89.490 1.00 12.33 607 THR F N 1
ATOM 13992 C CA . THR F 2 100 ? 7.514 15.833 89.125 1.00 12.55 607 THR F CA 1
ATOM 13993 C C . THR F 2 100 ? 6.547 15.191 90.118 1.00 12.40 607 THR F C 1
ATOM 13994 O O . THR F 2 100 ? 6.980 14.491 91.040 1.00 12.99 607 THR F O 1
ATOM 13998 N N . ASN F 2 101 ? 5.248 15.384 89.887 1.00 12.37 608 ASN F N 1
ATOM 13999 C CA . ASN F 2 101 ? 4.180 14.747 90.644 1.00 12.48 608 ASN F CA 1
ATOM 14000 C C . ASN F 2 101 ? 4.433 14.897 92.141 1.00 13.17 608 ASN F C 1
ATOM 14001 O O . ASN F 2 101 ? 4.358 13.912 92.900 1.00 12.07 608 ASN F O 1
ATOM 14006 N N . VAL F 2 102 ? 4.752 16.114 92.574 1.00 12.93 609 VAL F N 1
ATOM 14007 C CA . VAL F 2 102 ? 5.089 16.323 93.970 1.00 13.21 609 VAL F CA 1
ATOM 14008 C C . VAL F 2 102 ? 3.838 16.295 94.830 1.00 14.85 609 VAL F C 1
ATOM 14009 O O . VAL F 2 102 ? 2.904 17.075 94.584 1.00 14.49 609 VAL F O 1
ATOM 14013 N N . ARG F 2 103 ? 3.838 15.400 95.829 1.00 15.56 610 ARG F N 1
ATOM 14014 C CA . ARG F 2 103 ? 2.742 15.275 96.794 1.00 16.89 610 ARG F CA 1
ATOM 14015 C C . ARG F 2 103 ? 3.293 15.557 98.193 1.00 17.66 610 ARG F C 1
ATOM 14016 O O . ARG F 2 103 ? 4.316 15.012 98.585 1.00 17.87 610 ARG F O 1
ATOM 14024 N N . VAL F 2 104 ? 2.620 16.433 98.930 1.00 18.69 611 VAL F N 1
ATOM 14025 C CA . VAL F 2 104 ? 3.012 16.757 100.306 1.00 19.35 611 VAL F CA 1
ATOM 14026 C C . VAL F 2 104 ? 1.900 16.399 101.292 1.00 20.50 611 VAL F C 1
ATOM 14027 O O . VAL F 2 104 ? 0.730 16.757 101.076 1.00 20.12 611 VAL F O 1
ATOM 14031 N N . ALA F 2 105 ? 2.255 15.641 102.335 1.00 21.26 612 ALA F N 1
ATOM 14032 C CA . ALA F 2 105 ? 1.326 15.330 103.413 1.00 22.26 612 ALA F CA 1
ATOM 14033 C C . ALA F 2 105 ? 1.985 15.648 104.771 1.00 23.06 612 ALA F C 1
ATOM 14034 O O . ALA F 2 105 ? 3.222 15.770 104.856 1.00 21.95 612 ALA F O 1
ATOM 14036 N N . THR F 2 106 ? 1.164 15.810 105.815 1.00 24.29 613 THR F N 1
ATOM 14037 C CA . THR F 2 106 ? 1.682 15.965 107.186 1.00 25.99 613 THR F CA 1
ATOM 14038 C C . THR F 2 106 ? 2.349 14.689 107.674 1.00 27.20 613 THR F C 1
ATOM 14039 O O . THR F 2 106 ? 1.902 13.584 107.343 1.00 27.38 613 THR F O 1
ATOM 14043 N N . GLY F 2 107 ? 3.418 14.849 108.460 1.00 28.95 614 GLY F N 1
ATOM 14044 C CA . GLY F 2 107 ? 4.183 13.737 108.982 1.00 30.95 614 GLY F CA 1
ATOM 14045 C C . GLY F 2 107 ? 3.665 13.224 110.311 1.00 32.74 614 GLY F C 1
ATOM 14046 O O . GLY F 2 107 ? 2.577 13.620 110.757 1.00 32.60 614 GLY F O 1
ATOM 14047 N N . ASP F 2 108 ? 4.453 12.350 110.940 1.00 34.24 615 ASP F N 1
ATOM 14048 C CA . ASP F 2 108 ? 4.083 11.717 112.204 1.00 36.33 615 ASP F CA 1
ATOM 14049 C C . ASP F 2 108 ? 4.207 12.684 113.376 1.00 37.47 615 ASP F C 1
ATOM 14050 O O . ASP F 2 108 ? 3.511 12.546 114.383 1.00 37.84 615 ASP F O 1
ATOM 14055 N N . SER F 2 109 ? 5.089 13.665 113.229 1.00 38.44 616 SER F N 1
ATOM 14056 C CA . SER F 2 109 ? 5.157 14.775 114.158 1.00 39.70 616 SER F CA 1
ATOM 14057 C C . SER F 2 109 ? 4.780 16.077 113.448 1.00 40.09 616 SER F C 1
ATOM 14058 O O . SER F 2 109 ? 4.805 16.168 112.209 1.00 39.88 616 SER F O 1
ATOM 14061 N N . GLU F 2 110 ? 4.400 17.079 114.238 1.00 40.30 617 GLU F N 1
ATOM 14062 C CA . GLU F 2 110 ? 4.351 18.449 113.754 1.00 40.73 617 GLU F CA 1
ATOM 14063 C C . GLU F 2 110 ? 5.785 18.759 113.327 1.00 39.87 617 GLU F C 1
ATOM 14064 O O . GLU F 2 110 ? 6.719 18.128 113.828 1.00 39.91 617 GLU F O 1
ATOM 14070 N N . ASP F 2 111 ? 5.968 19.696 112.401 1.00 38.53 618 ASP F N 1
ATOM 14071 C CA . ASP F 2 111 ? 7.312 20.044 111.914 1.00 37.61 618 ASP F CA 1
ATOM 14072 C C . ASP F 2 111 ? 7.955 18.967 111.005 1.00 35.65 618 ASP F C 1
ATOM 14073 O O . ASP F 2 111 ? 9.048 19.174 110.484 1.00 35.25 618 ASP F O 1
ATOM 14078 N N . GLU F 2 112 ? 7.262 17.842 110.812 1.00 33.47 619 GLU F N 1
ATOM 14079 C CA . GLU F 2 112 ? 7.661 16.837 109.812 1.00 31.48 619 GLU F CA 1
ATOM 14080 C C . GLU F 2 112 ? 6.637 16.718 108.687 1.00 30.19 619 GLU F C 1
ATOM 14081 O O . GLU F 2 112 ? 5.426 16.807 108.924 1.00 29.45 619 GLU F O 1
ATOM 14087 N N . PHE F 2 113 ? 7.133 16.517 107.468 1.00 28.16 620 PHE F N 1
ATOM 14088 C CA . PHE F 2 113 ? 6.277 16.341 106.298 1.00 26.88 620 PHE F CA 1
ATOM 14089 C C . PHE F 2 113 ? 6.696 15.112 105.501 1.00 25.97 620 PHE F C 1
ATOM 14090 O O . PHE F 2 113 ? 7.882 14.852 105.351 1.00 25.28 620 PHE F O 1
ATOM 14098 N N . LYS F 2 114 ? 5.706 14.354 105.045 1.00 25.18 621 LYS F N 1
ATOM 14099 C CA . LYS F 2 114 ? 5.912 13.254 104.110 1.00 24.50 621 LYS F CA 1
ATOM 14100 C C . LYS F 2 114 ? 5.798 13.794 102.684 1.00 23.90 621 LYS F C 1
ATOM 14101 O O . LYS F 2 114 ? 4.786 14.411 102.327 1.00 23.64 621 LYS F O 1
ATOM 14107 N N . VAL F 2 115 ? 6.859 13.586 101.896 1.00 22.24 622 VAL F N 1
ATOM 14108 C CA . VAL F 2 115 ? 6.990 14.182 100.573 1.00 21.27 622 VAL F CA 1
ATOM 14109 C C . VAL F 2 115 ? 7.298 13.093 99.567 1.00 20.78 622 VAL F C 1
ATOM 14110 O O . VAL F 2 115 ? 8.269 12.337 99.710 1.00 20.47 622 VAL F O 1
ATOM 14114 N N . THR F 2 116 ? 6.425 12.995 98.571 1.00 19.70 623 THR F N 1
ATOM 14115 C CA . THR F 2 116 ? 6.533 11.990 97.522 1.00 19.12 623 THR F CA 1
ATOM 14116 C C . THR F 2 116 ? 6.631 12.687 96.180 1.00 18.64 623 THR F C 1
ATOM 14117 O O . THR F 2 116 ? 5.831 13.592 95.862 1.00 18.66 623 THR F O 1
ATOM 14121 N N . SER F 2 117 ? 7.617 12.277 95.395 1.00 17.52 624 SER F N 1
ATOM 14122 C CA . SER F 2 117 ? 7.852 12.872 94.079 1.00 16.79 624 SER F CA 1
ATOM 14123 C C . SER F 2 117 ? 8.286 11.815 93.084 1.00 16.07 624 SER F C 1
ATOM 14124 O O . SER F 2 117 ? 8.865 10.816 93.462 1.00 16.78 624 SER F O 1
ATOM 14127 N N . ASN F 2 118 ? 7.976 12.023 91.809 1.00 15.12 625 ASN F N 1
ATOM 14128 C CA . ASN F 2 118 ? 8.464 11.133 90.767 1.00 14.33 625 ASN F CA 1
ATOM 14129 C C . ASN F 2 118 ? 9.809 11.681 90.281 1.00 13.93 625 ASN F C 1
ATOM 14130 O O . ASN F 2 118 ? 9.978 12.896 90.130 1.00 14.13 625 ASN F O 1
ATOM 14135 N N . LEU F 2 119 ? 10.752 10.777 90.057 1.00 13.23 626 LEU F N 1
ATOM 14136 C CA . LEU F 2 119 ? 12.088 11.132 89.608 1.00 12.69 626 LEU F CA 1
ATOM 14137 C C . LEU F 2 119 ? 12.391 10.452 88.302 1.00 12.51 626 LEU F C 1
ATOM 14138 O O . LEU F 2 119 ? 12.208 9.222 88.164 1.00 11.19 626 LEU F O 1
ATOM 14143 N N . LEU F 2 120 ? 12.834 11.230 87.328 1.00 11.81 627 LEU F N 1
ATOM 14144 C CA . LEU F 2 120 ? 13.459 10.623 86.181 1.00 12.61 627 LEU F CA 1
ATOM 14145 C C . LEU F 2 120 ? 14.850 11.177 86.146 1.00 12.51 627 LEU F C 1
ATOM 14146 O O . LEU F 2 120 ? 15.044 12.393 86.055 1.00 12.60 627 LEU F O 1
ATOM 14151 N N . LEU F 2 121 ? 15.814 10.290 86.243 1.00 11.19 628 LEU F N 1
ATOM 14152 C CA . LEU F 2 121 ? 17.217 10.699 86.246 1.00 12.35 628 LEU F CA 1
ATOM 14153 C C . LEU F 2 121 ? 17.873 10.379 84.933 1.00 12.21 628 LEU F C 1
ATOM 14154 O O . LEU F 2 121 ? 17.935 9.208 84.525 1.00 12.11 628 LEU F O 1
ATOM 14159 N N . TYR F 2 122 ? 18.346 11.420 84.256 1.00 11.90 629 TYR F N 1
ATOM 14160 C CA . TYR F 2 122 ? 19.022 11.310 82.972 1.00 11.29 629 TYR F CA 1
ATOM 14161 C C . TYR F 2 122 ? 20.536 11.404 83.217 1.00 12.08 629 TYR F C 1
ATOM 14162 O O . TYR F 2 122 ? 20.971 12.249 84.014 1.00 11.52 629 TYR F O 1
ATOM 14171 N N . ARG F 2 123 ? 21.315 10.546 82.545 1.00 11.51 630 ARG F N 1
ATOM 14172 C CA . ARG F 2 123 ? 22.780 10.444 82.729 1.00 10.84 630 ARG F CA 1
ATOM 14173 C C . ARG F 2 123 ? 23.551 10.157 81.433 1.00 10.37 630 ARG F C 1
ATOM 14174 O O . ARG F 2 123 ? 23.198 9.215 80.702 1.00 10.09 630 ARG F O 1
ATOM 14182 N N . THR F 2 124 ? 24.571 10.976 81.132 1.00 10.73 631 THR F N 1
ATOM 14183 C CA . THR F 2 124 ? 25.578 10.669 80.063 1.00 10.88 631 THR F CA 1
ATOM 14184 C C . THR F 2 124 ? 26.983 10.836 80.631 1.00 10.66 631 THR F C 1
ATOM 14185 O O . THR F 2 124 ? 27.160 11.501 81.643 1.00 11.13 631 THR F O 1
ATOM 14189 N N . ARG F 2 125 ? 27.948 10.198 79.992 1.00 10.71 632 ARG F N 1
ATOM 14190 C CA . ARG F 2 125 ? 29.358 10.212 80.396 1.00 11.80 632 ARG F CA 1
ATOM 14191 C C . ARG F 2 125 ? 30.184 10.215 79.121 1.00 12.29 632 ARG F C 1
ATOM 14192 O O . ARG F 2 125 ? 29.807 9.562 78.133 1.00 12.23 632 ARG F O 1
ATOM 14200 N N . GLY F 2 126 ? 31.301 10.941 79.125 1.00 12.81 633 GLY F N 1
ATOM 14201 C CA . GLY F 2 126 ? 32.236 10.890 78.012 1.00 12.59 633 GLY F CA 1
ATOM 14202 C C . GLY F 2 126 ? 31.631 11.360 76.702 1.00 13.51 633 GLY F C 1
ATOM 14203 O O . GLY F 2 126 ? 30.679 12.137 76.677 1.00 13.87 633 GLY F O 1
ATOM 14204 N N . ASP F 2 127 ? 32.212 10.926 75.583 1.00 14.42 634 ASP F N 1
ATOM 14205 C CA . ASP F 2 127 ? 31.727 11.406 74.297 1.00 14.71 634 ASP F CA 1
ATOM 14206 C C . ASP F 2 127 ? 30.948 10.342 73.522 1.00 15.53 634 ASP F C 1
ATOM 14207 O O . ASP F 2 127 ? 30.640 10.538 72.362 1.00 16.86 634 ASP F O 1
ATOM 14212 N N . VAL F 2 128 ? 30.640 9.228 74.173 1.00 16.20 635 VAL F N 1
ATOM 14213 C CA . VAL F 2 128 ? 29.895 8.144 73.536 1.00 16.27 635 VAL F CA 1
ATOM 14214 C C . VAL F 2 128 ? 28.404 8.538 73.378 1.00 15.89 635 VAL F C 1
ATOM 14215 O O . VAL F 2 128 ? 27.806 9.079 74.292 1.00 15.54 635 VAL F O 1
ATOM 14219 N N . ALA F 2 129 ? 27.831 8.251 72.217 1.00 14.93 636 ALA F N 1
ATOM 14220 C CA . ALA F 2 129 ? 26.450 8.633 71.904 1.00 15.55 636 ALA F CA 1
ATOM 14221 C C . ALA F 2 129 ? 25.377 7.699 72.489 1.00 15.62 636 ALA F C 1
ATOM 14222 O O . ALA F 2 129 ? 24.588 7.095 71.754 1.00 16.14 636 ALA F O 1
ATOM 14224 N N . THR F 2 130 ? 25.331 7.644 73.815 1.00 14.45 637 THR F N 1
ATOM 14225 C CA . THR F 2 130 ? 24.378 6.828 74.556 1.00 14.75 637 THR F CA 1
ATOM 14226 C C . THR F 2 130 ? 24.056 7.576 75.859 1.00 14.60 637 THR F C 1
ATOM 14227 O O . THR F 2 130 ? 24.715 8.580 76.166 1.00 14.61 637 THR F O 1
ATOM 14231 N N . TYR F 2 131 ? 23.024 7.116 76.571 1.00 13.68 638 TYR F N 1
ATOM 14232 C CA . TYR F 2 131 ? 22.528 7.704 77.789 1.00 12.60 638 TYR F CA 1
ATOM 14233 C C . TYR F 2 131 ? 21.729 6.692 78.580 1.00 12.42 638 TYR F C 1
ATOM 14234 O O . TYR F 2 131 ? 21.211 5.729 78.028 1.00 11.48 638 TYR F O 1
ATOM 14243 N N . ASP F 2 132 ? 21.625 6.942 79.888 1.00 12.73 639 ASP F N 1
ATOM 14244 C CA . ASP F 2 132 ? 20.916 6.097 80.823 1.00 13.32 639 ASP F CA 1
ATOM 14245 C C . ASP F 2 132 ? 19.753 6.853 81.380 1.00 13.91 639 ASP F C 1
ATOM 14246 O O . ASP F 2 132 ? 19.815 8.070 81.545 1.00 13.20 639 ASP F O 1
ATOM 14251 N N . VAL F 2 133 ? 18.671 6.128 81.655 1.00 13.53 640 VAL F N 1
ATOM 14252 C CA . VAL F 2 133 ? 17.527 6.742 82.351 1.00 14.31 640 VAL F CA 1
ATOM 14253 C C . VAL F 2 133 ? 17.211 5.886 83.573 1.00 13.84 640 VAL F C 1
ATOM 14254 O O . VAL F 2 133 ? 17.043 4.656 83.467 1.00 14.54 640 VAL F O 1
ATOM 14258 N N . LEU F 2 134 ? 17.171 6.487 84.741 1.00 13.90 641 LEU F N 1
ATOM 14259 C CA . LEU F 2 134 ? 16.539 5.822 85.893 1.00 13.53 641 LEU F CA 1
ATOM 14260 C C . LEU F 2 134 ? 15.188 6.496 86.119 1.00 13.94 641 LEU F C 1
ATOM 14261 O O . LEU F 2 134 ? 15.053 7.736 86.023 1.00 14.23 641 LEU F O 1
ATOM 14266 N N . SER F 2 135 ? 14.186 5.692 86.427 1.00 13.18 642 SER F N 1
ATOM 14267 C CA . SER F 2 135 ? 12.859 6.229 86.757 1.00 13.05 642 SER F CA 1
ATOM 14268 C C . SER F 2 135 ? 12.467 5.642 88.108 1.00 12.80 642 SER F C 1
ATOM 14269 O O . SER F 2 135 ? 12.770 4.478 88.375 1.00 12.37 642 SER F O 1
ATOM 14272 N N . GLY F 2 136 ? 11.795 6.429 88.932 1.00 12.18 643 GLY F N 1
ATOM 14273 C CA . GLY F 2 136 ? 11.417 5.926 90.237 1.00 12.45 643 GLY F CA 1
ATOM 14274 C C . GLY F 2 136 ? 10.567 6.874 91.057 1.00 12.87 643 GLY F C 1
ATOM 14275 O O . GLY F 2 136 ? 10.299 8.035 90.640 1.00 12.77 643 GLY F O 1
ATOM 14276 N N . GLU F 2 137 ? 10.128 6.387 92.220 1.00 13.20 644 GLU F N 1
ATOM 14277 C CA . GLU F 2 137 ? 9.401 7.236 93.156 1.00 13.82 644 GLU F CA 1
ATOM 14278 C C . GLU F 2 137 ? 10.221 7.434 94.430 1.00 14.05 644 GLU F C 1
ATOM 14279 O O . GLU F 2 137 ? 10.701 6.467 95.030 1.00 15.40 644 GLU F O 1
ATOM 14285 N N . ARG F 2 138 ? 10.358 8.682 94.838 1.00 14.29 645 ARG F N 1
ATOM 14286 C CA . ARG F 2 138 ? 11.040 9.003 96.089 1.00 15.43 645 ARG F CA 1
ATOM 14287 C C . ARG F 2 138 ? 9.998 9.306 97.159 1.00 15.97 645 ARG F C 1
ATOM 14288 O O . ARG F 2 138 ? 9.088 10.116 96.949 1.00 16.05 645 ARG F O 1
ATOM 14296 N N . THR F 2 139 ? 10.120 8.644 98.301 1.00 17.00 646 THR F N 1
ATOM 14297 C CA . THR F 2 139 ? 9.312 8.984 99.471 1.00 17.88 646 THR F CA 1
ATOM 14298 C C . THR F 2 139 ? 10.230 9.478 100.594 1.00 17.74 646 THR F C 1
ATOM 14299 O O . THR F 2 139 ? 11.097 8.737 101.070 1.00 16.89 646 THR F O 1
ATOM 14303 N N . ASP F 2 140 ? 10.023 10.726 100.989 1.00 17.96 647 ASP F N 1
ATOM 14304 C CA . ASP F 2 140 ? 10.910 11.452 101.900 1.00 19.18 647 ASP F CA 1
ATOM 14305 C C . ASP F 2 140 ? 10.200 11.825 103.204 1.00 19.32 647 ASP F C 1
ATOM 14306 O O . ASP F 2 140 ? 8.964 12.027 103.254 1.00 18.80 647 ASP F O 1
ATOM 14311 N N . VAL F 2 141 ? 10.991 11.933 104.266 1.00 19.49 648 VAL F N 1
ATOM 14312 C CA . VAL F 2 141 ? 10.558 12.708 105.431 1.00 19.65 648 VAL F CA 1
ATOM 14313 C C . VAL F 2 141 ? 11.392 13.991 105.522 1.00 19.97 648 VAL F C 1
ATOM 14314 O O . VAL F 2 141 ? 12.620 13.953 105.641 1.00 19.02 648 VAL F O 1
ATOM 14318 N N . LEU F 2 142 ? 10.715 15.130 105.454 1.00 21.20 649 LEU F N 1
ATOM 14319 C CA . LEU F 2 142 ? 11.381 16.413 105.612 1.00 22.92 649 LEU F CA 1
ATOM 14320 C C . LEU F 2 142 ? 11.053 16.972 106.991 1.00 24.00 649 LEU F C 1
ATOM 14321 O O . LEU F 2 142 ? 9.914 16.846 107.460 1.00 24.03 649 LEU F O 1
ATOM 14326 N N . ARG F 2 143 ? 12.051 17.567 107.642 1.00 24.70 650 ARG F N 1
ATOM 14327 C CA . ARG F 2 143 ? 11.856 18.214 108.946 1.00 26.45 650 ARG F CA 1
ATOM 14328 C C . ARG F 2 143 ? 12.169 19.703 108.889 1.00 26.56 650 ARG F C 1
ATOM 14329 O O . ARG F 2 143 ? 13.194 20.089 108.346 1.00 25.85 650 ARG F O 1
ATOM 14337 N N . ARG F 2 144 ? 11.314 20.523 109.492 1.00 27.94 651 ARG F N 1
ATOM 14338 C CA . ARG F 2 144 ? 11.570 21.967 109.609 1.00 29.30 651 ARG F CA 1
ATOM 14339 C C . ARG F 2 144 ? 12.843 22.233 110.388 1.00 29.54 651 ARG F C 1
ATOM 14340 O O . ARG F 2 144 ? 13.085 21.637 111.435 1.00 29.74 651 ARG F O 1
ATOM 14348 N N . ALA F 2 145 ? 13.666 23.121 109.865 1.00 30.37 652 ALA F N 1
ATOM 14349 C CA . ALA F 2 145 ? 14.894 23.506 110.550 1.00 31.38 652 ALA F CA 1
ATOM 14350 C C . ALA F 2 145 ? 15.129 24.970 110.239 1.00 32.18 652 ALA F C 1
ATOM 14351 O O . ALA F 2 145 ? 15.375 25.332 109.088 1.00 32.47 652 ALA F O 1
ATOM 14353 N N . GLY F 2 146 ? 15.022 25.817 111.262 1.00 33.19 653 GLY F N 1
ATOM 14354 C CA . GLY F 2 146 ? 15.075 27.254 111.053 1.00 33.69 653 GLY F CA 1
ATOM 14355 C C . GLY F 2 146 ? 13.953 27.689 110.137 1.00 34.12 653 GLY F C 1
ATOM 14356 O O . GLY F 2 146 ? 12.790 27.375 110.393 1.00 34.88 653 GLY F O 1
ATOM 14357 N N . ASP F 2 147 ? 14.305 28.397 109.065 1.00 34.34 654 ASP F N 1
ATOM 14358 C CA . ASP F 2 147 ? 13.337 28.833 108.052 1.00 34.36 654 ASP F CA 1
ATOM 14359 C C . ASP F 2 147 ? 13.320 27.945 106.799 1.00 33.69 654 ASP F C 1
ATOM 14360 O O . ASP F 2 147 ? 12.758 28.328 105.762 1.00 34.07 654 ASP F O 1
ATOM 14365 N N . SER F 2 148 ? 13.946 26.770 106.890 1.00 32.03 655 SER F N 1
ATOM 14366 C CA . SER F 2 148 ? 13.947 25.815 105.779 1.00 30.37 655 SER F CA 1
ATOM 14367 C C . SER F 2 148 ? 13.649 24.394 106.252 1.00 28.82 655 SER F C 1
ATOM 14368 O O . SER F 2 148 ? 12.910 24.198 107.215 1.00 28.87 655 SER F O 1
ATOM 14371 N N . PHE F 2 149 ? 14.216 23.413 105.563 1.00 27.10 656 PHE F N 1
ATOM 14372 C CA . PHE F 2 149 ? 13.970 21.994 105.858 1.00 25.52 656 PHE F CA 1
ATOM 14373 C C . PHE F 2 149 ? 15.254 21.187 105.818 1.00 24.47 656 PHE F C 1
ATOM 14374 O O . PHE F 2 149 ? 16.228 21.560 105.179 1.00 23.62 656 PHE F O 1
ATOM 14382 N N . LEU F 2 150 ? 15.230 20.052 106.500 1.00 23.71 657 LEU F N 1
ATOM 14383 C CA . LEU F 2 150 ? 16.285 19.069 106.376 1.00 23.22 657 LEU F CA 1
ATOM 14384 C C . LEU F 2 150 ? 15.644 17.730 106.026 1.00 22.86 657 LEU F C 1
ATOM 14385 O O . LEU F 2 150 ? 14.513 17.447 106.441 1.00 21.95 657 LEU F O 1
ATOM 14390 N N . MET F 2 151 ? 16.366 16.921 105.256 1.00 21.59 658 MET F N 1
ATOM 14391 C CA . MET F 2 151 ? 15.907 15.567 104.927 1.00 21.25 658 MET F CA 1
ATOM 14392 C C . MET F 2 151 ? 16.354 14.607 105.982 1.00 19.46 658 MET F C 1
ATOM 14393 O O . MET F 2 151 ? 17.554 14.425 106.187 1.00 18.87 658 MET F O 1
ATOM 14398 N N . ALA F 2 152 ? 15.377 13.980 106.630 1.00 18.21 659 ALA F N 1
ATOM 14399 C CA . ALA F 2 152 ? 15.618 12.940 107.625 1.00 17.91 659 ALA F CA 1
ATOM 14400 C C . ALA F 2 152 ? 15.590 11.517 107.028 1.00 17.80 659 ALA F C 1
ATOM 14401 O O . ALA F 2 152 ? 16.218 10.593 107.560 1.00 17.33 659 ALA F O 1
ATOM 14403 N N . LYS F 2 153 ? 14.854 11.354 105.930 1.00 17.09 660 LYS F N 1
ATOM 14404 C CA . LYS F 2 153 ? 14.630 10.037 105.343 1.00 17.50 660 LYS F CA 1
ATOM 14405 C C . LYS F 2 153 ? 14.298 10.139 103.863 1.00 16.71 660 LYS F C 1
ATOM 14406 O O . LYS F 2 153 ? 13.576 11.051 103.453 1.00 17.03 660 LYS F O 1
ATOM 14412 N N . ARG F 2 154 ? 14.875 9.242 103.064 1.00 16.50 661 ARG F N 1
ATOM 14413 C CA . ARG F 2 154 ? 14.463 9.068 101.671 1.00 15.92 661 ARG F CA 1
ATOM 14414 C C . ARG F 2 154 ? 14.523 7.591 101.298 1.00 16.08 661 ARG F C 1
ATOM 14415 O O . ARG F 2 154 ? 15.488 6.884 101.663 1.00 16.29 661 ARG F O 1
ATOM 14423 N N . VAL F 2 155 ? 13.470 7.128 100.622 1.00 15.07 662 VAL F N 1
ATOM 14424 C CA . VAL F 2 155 ? 13.428 5.823 99.960 1.00 14.62 662 VAL F CA 1
ATOM 14425 C C . VAL F 2 155 ? 13.241 6.076 98.461 1.00 15.09 662 VAL F C 1
ATOM 14426 O O . VAL F 2 155 ? 12.274 6.722 98.056 1.00 16.05 662 VAL F O 1
ATOM 14430 N N . VAL F 2 156 ? 14.199 5.635 97.660 1.00 14.12 663 VAL F N 1
ATOM 14431 C CA . VAL F 2 156 ? 14.103 5.705 96.187 1.00 13.40 663 VAL F CA 1
ATOM 14432 C C . VAL F 2 156 ? 13.735 4.355 95.633 1.00 12.75 663 VAL F C 1
ATOM 14433 O O . VAL F 2 156 ? 14.577 3.479 95.569 1.00 12.55 663 VAL F O 1
ATOM 14437 N N . LEU F 2 157 ? 12.487 4.207 95.219 1.00 12.28 664 LEU F N 1
ATOM 14438 C CA . LEU F 2 157 ? 11.993 2.928 94.700 1.00 13.32 664 LEU F CA 1
ATOM 14439 C C . LEU F 2 157 ? 11.994 3.017 93.178 1.00 13.00 664 LEU F C 1
ATOM 14440 O O . LEU F 2 157 ? 11.133 3.675 92.602 1.00 13.04 664 LEU F O 1
ATOM 14445 N N . LEU F 2 158 ? 12.947 2.353 92.531 1.00 12.49 665 LEU F N 1
ATOM 14446 C CA . LEU F 2 158 ? 13.065 2.447 91.085 1.00 12.43 665 LEU F CA 1
ATOM 14447 C C . LEU F 2 158 ? 12.107 1.515 90.367 1.00 13.16 665 LEU F C 1
ATOM 14448 O O . LEU F 2 158 ? 11.806 0.405 90.847 1.00 13.31 665 LEU F O 1
ATOM 14453 N N . ASP F 2 159 ? 11.680 1.938 89.180 1.00 12.92 666 ASP F N 1
ATOM 14454 C CA . ASP F 2 159 ? 10.766 1.134 88.349 1.00 12.81 666 ASP F CA 1
ATOM 14455 C C . ASP F 2 159 ? 11.533 0.147 87.500 1.00 12.91 666 ASP F C 1
ATOM 14456 O O . ASP F 2 159 ? 11.321 0.059 86.270 1.00 13.29 666 ASP F O 1
ATOM 14461 N N . GLN F 2 160 ? 12.463 -0.554 88.156 1.00 13.66 667 GLN F N 1
ATOM 14462 C CA . GLN F 2 160 ? 13.388 -1.493 87.511 1.00 12.62 667 GLN F CA 1
ATOM 14463 C C . GLN F 2 160 ? 13.682 -2.609 88.479 1.00 12.64 667 GLN F C 1
ATOM 14464 O O . GLN F 2 160 ? 13.584 -2.420 89.712 1.00 12.79 667 GLN F O 1
ATOM 14470 N N . THR F 2 161 ? 14.019 -3.792 87.942 1.00 11.49 668 THR F N 1
ATOM 14471 C CA . THR F 2 161 ? 14.517 -4.853 88.793 1.00 10.75 668 THR F CA 1
ATOM 14472 C C . THR F 2 161 ? 16.040 -4.870 88.540 1.00 10.78 668 THR F C 1
ATOM 14473 O O . THR F 2 161 ? 16.806 -4.440 89.401 1.00 10.79 668 THR F O 1
ATOM 14477 N N . THR F 2 162 ? 16.427 -5.256 87.330 1.00 10.59 669 THR F N 1
ATOM 14478 C CA . THR F 2 162 ? 17.781 -5.119 86.778 1.00 10.35 669 THR F CA 1
ATOM 14479 C C . THR F 2 162 ? 18.015 -3.630 86.474 1.00 11.15 669 THR F C 1
ATOM 14480 O O . THR F 2 162 ? 17.246 -2.999 85.690 1.00 10.68 669 THR F O 1
ATOM 14484 N N . ILE F 2 163 ? 19.015 -3.053 87.131 1.00 10.08 670 ILE F N 1
ATOM 14485 C CA . ILE F 2 163 ? 19.210 -1.610 87.056 1.00 10.48 670 ILE F CA 1
ATOM 14486 C C . ILE F 2 163 ? 19.923 -1.280 85.762 1.00 11.70 670 ILE F C 1
ATOM 14487 O O . ILE F 2 163 ? 20.884 -1.980 85.356 1.00 10.95 670 ILE F O 1
ATOM 14492 N N . MET F 2 164 ? 19.445 -0.227 85.084 1.00 12.37 671 MET F N 1
ATOM 14493 C CA . MET F 2 164 ? 19.961 0.084 83.759 1.00 12.74 671 MET F CA 1
ATOM 14494 C C . MET F 2 164 ? 20.922 1.269 83.730 1.00 13.34 671 MET F C 1
ATOM 14495 O O . MET F 2 164 ? 20.792 2.174 82.937 1.00 14.50 671 MET F O 1
ATOM 14500 N N . THR F 2 165 ? 21.875 1.264 84.642 1.00 13.89 672 THR F N 1
ATOM 14501 C CA . THR F 2 165 ? 23.061 2.075 84.549 1.00 13.28 672 THR F CA 1
ATOM 14502 C C . THR F 2 165 ? 24.205 1.308 85.227 1.00 13.76 672 THR F C 1
ATOM 14503 O O . THR F 2 165 ? 23.963 0.365 85.982 1.00 12.63 672 THR F O 1
ATOM 14507 N N . HIS F 2 166 ? 25.452 1.684 84.942 1.00 13.26 673 HIS F N 1
ATOM 14508 C CA . HIS F 2 166 ? 26.600 0.833 85.319 1.00 13.45 673 HIS F CA 1
ATOM 14509 C C . HIS F 2 166 ? 27.075 0.960 86.779 1.00 13.62 673 HIS F C 1
ATOM 14510 O O . HIS F 2 166 ? 27.880 0.125 87.245 1.00 15.05 673 HIS F O 1
ATOM 14517 N N . ASN F 2 167 ? 26.601 1.975 87.478 1.00 13.12 674 ASN F N 1
ATOM 14518 C CA . ASN F 2 167 ? 26.788 2.124 88.928 1.00 14.52 674 ASN F CA 1
ATOM 14519 C C . ASN F 2 167 ? 25.796 3.137 89.481 1.00 14.76 674 ASN F C 1
ATOM 14520 O O . ASN F 2 167 ? 25.154 3.873 88.709 1.00 15.78 674 ASN F O 1
ATOM 14525 N N . LEU F 2 168 ? 25.636 3.163 90.804 1.00 15.39 675 LEU F N 1
ATOM 14526 C CA . LEU F 2 168 ? 24.880 4.207 91.458 1.00 16.42 675 LEU F CA 1
ATOM 14527 C C . LEU F 2 168 ? 25.848 5.143 92.127 1.00 16.86 675 LEU F C 1
ATOM 14528 O O . LEU F 2 168 ? 25.881 5.262 93.359 1.00 18.22 675 LEU F O 1
ATOM 14533 N N . ALA F 2 169 ? 26.629 5.828 91.300 1.00 17.17 676 ALA F N 1
ATOM 14534 C CA . ALA F 2 169 ? 27.612 6.806 91.754 1.00 17.83 676 ALA F CA 1
ATOM 14535 C C . ALA F 2 169 ? 26.921 8.180 91.962 1.00 19.04 676 ALA F C 1
ATOM 14536 O O . ALA F 2 169 ? 27.467 9.074 92.620 1.00 19.04 676 ALA F O 1
ATOM 14538 N N . LEU F 2 170 ? 25.708 8.323 91.427 1.00 18.66 677 LEU F N 1
ATOM 14539 C CA . LEU F 2 170 ? 24.943 9.555 91.609 1.00 18.85 677 LEU F CA 1
ATOM 14540 C C . LEU F 2 170 ? 23.944 9.448 92.787 1.00 19.32 677 LEU F C 1
ATOM 14541 O O . LEU F 2 170 ? 23.304 8.416 92.963 1.00 19.31 677 LEU F O 1
ATOM 14546 N N . ILE F 2 171 ? 23.800 10.530 93.544 1.00 19.17 678 ILE F N 1
ATOM 14547 C CA . ILE F 2 171 ? 22.761 10.640 94.557 1.00 19.40 678 ILE F CA 1
ATOM 14548 C C . ILE F 2 171 ? 21.436 11.029 93.891 1.00 20.00 678 ILE F C 1
ATOM 14549 O O . ILE F 2 171 ? 21.393 11.980 93.061 1.00 19.83 678 ILE F O 1
ATOM 14554 N N . MET F 2 172 ? 20.372 10.308 94.261 1.00 19.59 679 MET F N 1
ATOM 14555 C CA . MET F 2 172 ? 19.049 10.468 93.646 1.00 19.74 679 MET F CA 1
ATOM 14556 C C . MET F 2 172 ? 18.065 11.254 94.532 1.00 20.39 679 MET F C 1
ATOM 14557 O O . MET F 2 172 ? 18.080 11.119 95.778 1.00 19.80 679 MET F O 1
#

B-factor: mean 19.1, std 10.19, range [7.13, 97.95]

CATH classification: 3.90.380.10 (+1 more: 2.102.10.10)

InterPro domains:
  IPR001663 Aromatic-ring-hydroxylating dioxygenase, alpha subunit [PR00090] (30-55)
  IPR001663 Aromatic-ring-hydroxylating dioxygenase, alpha subunit [PR00090] (60-75)
  IPR001663 Aromatic-ring-hydroxylating dioxygenase, alpha subunit [PR00090] (81-101)
  IPR001663 Aromatic-ring-hydroxylating dioxygenase, alpha subunit [PR00090] (102-122)
  IPR001663 Aromatic-ring-hydroxylating dioxygenase, alpha subunit [PR00090] (146-172)
  IPR001663 Aromatic-ring-hydroxylating dioxygenase, alpha subunit [PR00090] (187-209)
  IPR001663 Aromatic-ring-hydroxylating dioxygenase, alpha subunit [PTHR43756] (17-400)
  IPR015879 Aromatic-ring-hydroxylating dioxygenase, alpha subunit, C-terminal domain [PF00848] (194-392)
  IPR015881 Aromatic-ring-hydroxylating dioxygenase ARHD, Rieske 2Fe-2S-binding site [PS00570] (88-111)
  IPR017941 Rieske [2Fe-2S] iron-sulphur domain [PF00355] (46-128)
  IPR017941 Rieske [2Fe-2S] iron-sulphur domain [PS51296] (47-129)
  IPR036922 Rieske [2Fe-2S] iron-sulphur domain superfamily [G3DSA:2.102.10.10] (45-170)
  IPR036922 Rieske [2Fe-2S] iron-sulphur domain superfamily [SSF50022] (14-161)
  IPR043257 Ring-hydroxylating dioxygenase large subunit NdoB-related protein, N-terminal Rieske domain [cd03535] (44-166)
  IPR043266 Ring-hydroxylating dioxygenase, alpha subunit NdoB-like, C-terminal [cd08881] (187-436)

Secondary structure (DSSP, 8-state):
---HHHHHHHHHHHHHTTTT-EEEGGGSS-HHHHHHHHHHTTTTS-EEEEEGGGS-STTEEEEEEETTEEEEEEE-TTS-EEEEESS-TTT---S--SSEEE-SEEE-TTT--EEETTS-EEE-TTTTTTTTT---GGGGSPPBPSEEEEETTEEEEES-TTPPPHHHHHGGGHHHHHHHH-SSSS-EEE-S--EEEEESS-THHHHHHHHH--TTHHHHTHHHHHHTSS---TTGGGSEEEEE-STT-EEEEE---TT----SGGG--HHHHHHHHHHS-HHHHHHHTT-SEEEEEETTTEEEEEEEE-SSTTS--EEEEEEEEEEEEETTEEEEEEEEEEETTS-HHHHHHHHHHHHHHSSTT-TTHHHHHHHHHHHHHHTTSTTGGGSEEE--TTTTT----TT--SSSEEESSS---HHHHHHHHHHHHHHH-SS--/---SHHHHHHHHHHHHHHHHHHTT-HHHHHTTEEEEEEEEEEEE----TTSS--EEEEEEEEEE-HHHHHHHHHHHTSS--GGGSSPPEEEEEEEEEEEEE-SSTTEEEEEEEEEEEEE-TT-S--EEEEEEEEEEEEEETTEEEEEEEEEEES-SSBSSS---S--/---HHHHHHHHHHHHHTTTT-EEEGGGSS-HHHHHHHHHHTTTTS-EEEEEGGGS-STTEEEEEEETTEEEEEEE-TTS-EEEEESS-TTT---S--SSEEE-SEEE-TTT--EEETTS-EEE-TTTTTTTTT---GGGSSPPBPSEEEEETTEEEEES-TTPPPHHHHHGGGHHHHHHHH-SSSS-EEE-S--EEEEESS-HHHHHHHHHH--TTHHHHTHHHHHHTSS---TTGGGSEEEEE-STT-EEEEE---TT----SGGG--HHHHHHHHHHS-HHHHHHHTT-SEEEEEETTTEEEEEEEE-SSTTS--EEEEEEEEEEEEETTEEEEEEEEEEETTS-HHHHHHHHHHHHHHSSTT-TTHHHHHHHHHHHHHHTTSTTGGGSEEE--TTTTT----TT--SSSEEESSS---HHHHHHHHHHHHHHH-SS--/---SHHHHHHHHHHHHHHHHHHTT-HHHHHTTEEEEEEEEEEEE----TTSS--EEEEEEEEEE-HHHHHHHHHHHTSS--GGGSSPPEEEEEEEEEEEEE-SSTTEEEEEEEEEEEEE-TT-S--EEEEEEEEEEEEEETTEEEEEEEEEEES-SSBSSS---S--/---HHHHHHHHHHHHHTTTT-EEEGGGSS-HHHHHHHIIIIITTS-EEEEEGGGS-STTEEEEEEETTEEEEEEE-TTS-EEEEESS-TTT---S--SSEEE-SEEE-TTT--EEETTS-EEE-TTTTTTTTT---GGGSSPPBPSEEEEETTEEEEES-TTPPPHHHHHGGGHHHHHHHH-SSTT-EEE-S--EEEEESS-THHHHHHHHH--TTHHHHTHHHHHHTSS---TTGGGSEEEEE-STT-EEEEE---TT----SGGG--HHHHHHHHHHS-HHHHHHHTT-SEEEEEETTTEEEEEEEE-SSTTS--EEEEEEEEEEEEETTEEEEEEEEEEETTS-HHHHHHHHHHHHTTSSTT-TTHHHHHHHHHHHHHHTTSTTGGGSEEE--TTTTT----TT--SSSEEESSS---HHHHHHHHHHHHHHT-SS--/---SHHHHHHHHHHHHHHHHHHTT-HHHHHTTEEEEEEEEEEEE----TTSS--EEEEEEEEEEEHHHHHHHHHHHTSS--GGGSSPPEEEEEEEEEEEEE-SSTTEEEEEEEEEEEEE-TT-S--EEEEEEEEEEEEEETTEEEEEEEEEEES-SSBSSS---S--

Foldseek 3Di:
DDDPVVLVQLVVQLVCCPPVVWHFLLCQFDFRNFVLCLCLALQADKAWFDFCLQAVDAQKWFWGDSFPWIWIFYQAPVRDTFTFGQFFLPHTARLDPDRIDGDQWRFGPPQTQIAGPVQFRDDDPCCCPPVVVVDDRRVGGGDTQLDWDDDLRTIIGHNDVPHDHPCVLCDLVSLVVCLVWVLADQTKHWPDFWDKDKFQFALQLVQLCQAFNPLCCCPLVVVCCVLVWGDVDNQQQLQKKWFDDANLKTKIWTFGDPPDDDAFLQPADPNSLVRNVVGHDPLSRVSRGRTAWMWIHSPPFKIKIWHWGALGSPDGTGTWIKIWGQHGNGSGMTMITITTMDTPPGDPVNVVRRVSRCPCQDDDNHSNVVSSSVVRNVSNVVSPDPVVSRDIGRQCFQPVHWDFDPPRPGDGGMTSGRRHSVSSSSNVSSSSVSSNCPDHD/DDDPVNLVQVVVVVVVLQVCLLVVVLVVNLVQADQFEWEFEWAFDDDPPPDPGRTDPPDGQDTDGSVVSVVLSVCVPDPPVVVQVVHKRKGWDWDPWDWDADPDHQKIWIKTWTWMWTDDDDDPDIDIWTWMKIWIWGDDPPHIHTRYIYTYTPDNPHTDDGPSGDD/DDDPVVLVQLVVQLVCCPPVVWHFLLCQFDFSNFVLCLCLALQADKAWFDFCQQAVDAQKWFWGDSFPWIWIFYQAPVRDTFTFGQFFLPHTAGLDPDRIDGDQWRFGPPQTQIAGPVQFRDDGPPCCPPVVVPDDRRVGGGDTQLDWDDDLRTIIGHNDVPHDHPCVLCDQVSLVVCLVWVLADQTKHWPDFWFKDKFQFGLQLVQLCQAFNPLCCVPLVVVCCVLVWGDVDNQQQLQWKWFDDANLKTKIWTFGDPPDDDAFLQPADPNSLVRNVVGHDPLSRVSRGRTAWMWIHSPPFKIKIFHFGALGSPDGTGTWIKIWGQHGNGSRMTMITITTMDTPPGDPVNVVRRVSRCPCQDDDNHSNVVSVSVVRNVSNVVSPDPVVSRDIGRQCFQPVHFDFDPPRPGDGGMTSGRRHSVSSSSNVSSSSVSSNCPDGD/DDDPVNLVQVVVVVVVLQVCQLVVVLVVNLVQADQFAWEFEWAFDDDPPPDPGRTDPPDGQDTDGSVVSVVLSVCVPDPDPVVQVVHKRKGWDWAPWDWAADPDHQKIWIKTWTWMWTDDDDDPDIDIWTWMKIWIWGDDDPHIHTRYIYTYTPDNPHPDPGPSGDD/DDDPVVLVQLVVQLVCCPPVVWHFLLCQFDFSNVVLCLCLALQAAKAWFDFCLQAVDAQKWFWGDSFPWIWIFYQAPVRRTFTFGQFFLPHTAGLDPDGIDGDQWRFGPPQTQIAGPVQFRDDGPCCCPPVVVPDDRRVGGGDTQLDWDDDLRTIIGHNDVPHDHPCVLCPQVSLVVCLVWVLADQTKHWPDFWDKDKFQFFLQLVQLCQAFNPLCCVPLVVVCCVLVWGDVDNQQQLQWKWFDDANLKTKIWTFGDPPDDDAFLQPADPNSNVRNPVGHDPLSRVSRGRTAWMWIHSPDFKIKIWHFGALGSPDGTGTWIKIWGFHGNHSGMTMITITTMDTPPRPVVNVVRRVSRCPCQDDDNHSNVVSVSVVRNVSNVVSVDPVVSRDIGRQCFQPVHWDFDPPRPGDGGMTSGRRHRVSSSSNVSSSSVSSNCPDHD/DDDPVNLVQVVVVVVVLQVCQLVVVLVVNLVQADQLAWEFEWAFDDDPPPDPGRTDPPDGLDTDGSVVSVVLSVCVPDPPVVVQVVHKRKGWDWAPWDWDDDPDPQKIWIKTWTWMWTDDDDDPDIFIWTWMKIWIWGDDPPHIHTRYIYTYTPDNPHTDDGPSGDD

Sequence (1824 aa):
MLSNELRQTLQKGLHDVNSDWTVPAAIINDPEVHDVERERIFGHAWVFLAHESEIPERGDYVVRYISEDQFIVCRDEGGEIRGHLNACRHRGMQVCRAEMGNTSHFRCPYHGWTYSNTGSLVGVPAGKDAYGNQLKKSDWNLRPMPNLASYKGLIFGSLDPHADSLEDYLGDLKFYLDIVLDRSDAGLQVVGAPQRWVIDANWKLGADNFVGDAYHTMMTHRSMVELGLAPPDPQFALYGEHIHTGHGHGLGIIGPPPGMPLPEFMGLPENIVEELERRLTPEQVEIFRPTAFIHGTVFPNLSIGNFLMGKDHLSAPTAFLTLRLWHPLGPDKMEVMSFFLVEKDAPDWFKDESYKSYLRTFGISGGFEQDDAENWRSITRVMGGQFAKTGELNYQMGRGVLEPDPNWTGPGEAYPLDYAEANQRNFLEYWMQLMLAESPLRVSDTTVREITEWLYMEAELLDAGKYREWLALVTEDLSYVVPIRVTREREAVTDVVEGMTHMDDDADSMEMRVLRLETEYAWAEDPPSRSRHFVTNVRVATGDSEDEFKVTSNLLLYRTRGDVATYDVLSGERTDVLRRAGDSFLMAKRVVLLDQTTIMTHNLALIMMLSNELRQTLQKGLHDVNSDWTVPAAIINDPEVHDVERERIFGHAWVFLAHESEIPERGDYVVRYISEDQFIVCRDEGGEIRGHLNACRHRGMQVCRAEMGNTSHFRCPYHGWTYSNTGSLVGVPAGKDAYGNQLKKSDWNLRPMPNLASYKGLIFGSLDPHADSLEDYLGDLKFYLDIVLDRSDAGLQVVGAPQRWVIDANWKLGADNFVGDAYHTMMTHRSMVELGLAPPDPQFALYGEHIHTGHGHGLGIIGPPPGMPLPEFMGLPENIVEELERRLTPEQVEIFRPTAFIHGTVFPNLSIGNFLMGKDHLSAPTAFLTLRLWHPLGPDKMEVMSFFLVEKDAPDWFKDESYKSYLRTFGISGGFEQDDAENWRSITRVMGGQFAKTGELNYQMGRGVLEPDPNWTGPGEAYPLDYAEANQRNFLEYWMQLMLAESPLRVSDTTVREITEWLYMEAELLDAGKYREWLALVTEDLSYVVPIRVTREREAVTDVVEGMTHMDDDADSMEMRVLRLETEYAWAEDPPSRSRHFVTNVRVATGDSEDEFKVTSNLLLYRTRGDVATYDVLSGERTDVLRRAGDSFLMAKRVVLLDQTTIMTHNLALIMMLSNELRQTLQKGLHDVNSDWTVPAAIINDPEVHDVERERIFGHAWVFLAHESEIPERGDYVVRYISEDQFIVCRDEGGEIRGHLNACRHRGMQVCRAEMGNTSHFRCPYHGWTYSNTGSLVGVPAGKDAYGNQLKKSDWNLRPMPNLASYKGLIFGSLDPHADSLEDYLGDLKFYLDIVLDRSDAGLQVVGAPQRWVIDANWKLGADNFVGDAYHTMMTHRSMVELGLAPPDPQFALYGEHIHTGHGHGLGIIGPPPGMPLPEFMGLPENIVEELERRLTPEQVEIFRPTAFIHGTVFPNLSIGNFLMGKDHLSAPTAFLTLRLWHPLGPDKMEVMSFFLVEKDAPDWFKDESYKSYLRTFGISGGFEQDDAENWRSITRVMGGQFAKTGELNYQMGRGVLEPDPNWTGPGEAYPLDYAEANQRNFLEYWMQLMLAESPLRVSDTTVREITEWLYMEAELLDAGKYREWLALVTEDLSYVVPIRVTREREAVTDVVEGMTHMDDDADSMEMRVLRLETEYAWAEDPPSRSRHFVTNVRVATGDSEDEFKVTSNLLLYRTRGDVATYDVLSGERTDVLRRAGDSFLMAKRVVLLDQTTIMTHNLALIM